Protein 5JJQ (pdb70)

InterPro domains:
  IPR000873 AMP-dependent synthetase/ligase domain [PF00501] (24-380)
  IPR020845 AMP-binding, conserved site [PS00455] (168-179)
  IPR025110 AMP-binding enzyme, C-terminal domain [PF13193] (439-514)
  IPR042099 ANL, N-terminal domain [G3DSA:3.40.50.12780] (8-425)
  IPR044507 D-alanine:D-alanyl carrier protein ligase-like [cd05945] (24-520)
  IPR045851 AMP-binding enzyme domain superfamily [G3DSA:3.30.300.30] (426-530)

Radius of gyration: 41.21 Å; Cα contacts (8 Å, |Δi|>4): 4448; chains: 4; bounding box: 90×138×142 Å

Nearest PDB structures (foldseek):
  5jjq-assembly1_A  TM=1.002E+00  e=0.000E+00  Streptomyces sp. ML694-90F3
  5jjq-assembly3_C  TM=9.996E-01  e=0.000E+00  Streptomyces sp. ML694-90F3
  5jjq-assembly4_D  TM=9.961E-01  e=0.000E+00  Streptomyces sp. ML694-90F3
  5jjq-assembly2_B  TM=9.926E-01  e=0.000E+00  Streptomyces sp. ML694-90F3
  6m01-assembly1_A  TM=9.508E-01  e=3.807E-71  Embleya scabrispora

Foldseek 3Di:
DVDDDLFDLCQLLPCCVVPVAFFAEWDQDPPDTDGQGSVNLVVLLVLQLVQVVVQQAAQAAEEEEEDFDGSFSVSPLSSCRVRNHAYAYDYLPDDPVVVQVVCVQSVHQEYEYEPPRPDDDHDLQHWYWYDDPVHIGTDRRGDHDDPPHDDADQQRFSYWAPLVKTFTWGRFLLVQLLVLVVVVVQDALAAEEEQADGRRDLSSVVSSSNASSRNHYYYYQDNVCLVPVLSSLVSCVVSLGAEYEEALSSCVCCLVPNLPSLLVSQVRHQEYEHEQDFHFLVSVQSNCVSRVNYFYWYFADDPQSSGFAIATQDVPHPPPDRFGWRFAGGPQKGFFFADPVRHGDPDAPDKGFTKMDGSNGGPAIRPCVVRRPVAFDQRSVCRVVVHTIGRGQWMWGAHPVGIITTPGGPAQWDAFVSRTDHQVVLFVQLCPPAQWPGKGWDCVVFIEMETAGDPPDDDDDVVSQVSCVVPPPPSSRHPYYHYDNDDD/DLVVLLPPDQFDLSQLLPCCVVPVQQFAEPPVGQGSVNLVVQLVLQLVQVVVQQAAQAAEEEEEDFDGSFSVSNLSSCRVRNHAYAYDYLPDDPVVVQVVCVQSVHQEYEYEPPRPDDDHDLQHWYWYDDSVHIGTDRRGDHDDPPHDDADQQRFSYWADVKTFTWGRQLLSFLLVLVVVVVQDALAAEEEQADGRRDLSSVVSSSNASSRNHYYYYQDNVCLVPVLSSLVVCVVSLGQEYEEALSSCVCCLVPNLPSLLVCQVRHQEYEHEQDFHDLVSVQSNCVSNVNYFYWYFAQDPQRSGFAIHTQDVPHDPVDPGGWRFAGGPQKGFFFAAPVRHGDPDAPDKGFTKMDGSNGGPAIRPCVVRRPVAFDQRSVCRVVVHTIGRGQWMWGAHPVGIIGTPGGPFQWDAFVSDTDGQVVLFVQLCPPAQWPTKGWDWADVIFIEMETAGDPPDDDDDVVSQVSCVVPPPPRSGHPYYHYDNDDD/DVDDDLFDLSQLLPLCVVPVAQFAEWDQDPPDTDGQGSVNLVVQLVLQLVQVVVQQAAQAAEEEEEDFDGSFSVSNLSSCRVRNHAYAYDYLPDDPVVVQCVCVQSVHQEYEYEPPRPDDDHDLQHWYWYDDPVHIGTDRRGDHDDPPHDDADQQRFSYWAWVTKTFTWGRQLLVQLLVLVVLVVQDALAAEEEQADGRRDLSSSVSSSNASSRNHYYYYQDNVCLVPVLSSLVSCVVSLGQEYEEALSSCVCCLVPNLPSLLVCQVRHQEYEHEQDFHFLVSVQSNCVSRVNYFYWYFADDPQSSGFAIATQDVPHPPPDGFGWRFAGGPQKGFFFADPVRHGDPDAPDKGFTKMDGSNGGPAIRPCVVRRDVAFDQRSVCRVVVHTIGRGQWMWGAHPVGIITTPGGPAQWDAFVSDTDGQVVLFVQLCPPAQWPTKGWDWEVTFIEMETAGDPPDDDDDVVSQVSCVVPPPPRSGHPYYHYDNDDD/DLVVLVVLLVPDQFDLSQLLPCCVVPVQQFAEDDVHGQGSVNLVVQLVLQLVQVVVQQAAQAAEEEEEDFDGSFSVSNLSSCRVRNHAYAYDYLPDDPVVVVVCCVQSVHQEYEYEPPRPDDDHDLQHWYWYDDPVHIGTDRRGDHDPSPHDDADQQRFSYWAPLVKTFTWGRQLLSQLLVLVSVVCQDALAAEEEQADGRRDLSSVVSSSNASSRNHYYYYQDNVCLVPVLSSLVSCVVSLGQEYEEALSSCVCCLVPNLPSLLVCQVRHQEYEHEQDFHDLVSVQSNCVSNVNYFYWYFAQDPQRSGFAIHTQDVPHPHGGWRFAGGPQKGFFFAAPVRHGDPDAPDKGFTKMDGSNGGPAIRPCVVRRPVAFDQRSVCNVVVHTIGRGQWMWGAHPVGIIGTPGGPFQWDAFVSRTDGQVVLFVQLCPPPQWPTKGWDEVYFIEMETAGHPPDDDDDVVSQVSCVVPPPPSSGHPYYHYDNDDD

Solvent-accessible surface area: 77977 Å² total; per-residue (Å²): 77,150,103,20,20,27,40,0,31,32,20,0,18,40,5,17,131,139,46,27,78,93,13,0,0,17,33,120,79,71,129,62,17,17,20,7,4,0,115,58,0,24,78,34,7,123,63,0,15,80,37,1,49,72,37,38,31,13,32,6,27,30,0,0,0,6,4,52,16,37,1,7,0,0,0,0,0,2,1,0,1,51,49,3,2,0,0,0,4,4,12,58,114,6,49,60,125,51,2,61,37,7,5,109,47,0,64,6,20,0,1,0,10,32,104,60,16,230,40,159,57,19,55,140,62,8,0,20,1,58,3,3,75,77,23,19,93,40,101,71,73,7,172,99,30,132,64,20,26,110,46,9,0,6,11,2,8,1,0,0,12,24,72,87,76,0,6,0,0,4,1,64,1,0,3,10,0,0,49,4,0,50,64,53,53,15,26,26,80,38,17,10,0,0,2,4,10,18,2,26,51,13,24,0,3,4,1,0,0,1,0,2,27,27,16,0,6,0,0,21,8,65,71,63,31,57,194,130,34,83,115,2,3,81,40,1,110,72,0,7,1,7,4,0,0,0,27,1,50,19,0,81,20,1,24,151,138,34,47,131,48,0,46,83,7,5,54,81,0,125,3,0,0,1,19,45,54,105,8,53,18,99,24,0,57,39,0,7,138,11,0,74,103,4,86,4,0,14,2,32,34,22,26,3,0,9,3,2,0,17,16,80,12,58,106,104,3,75,140,80,48,122,86,19,23,6,2,98,10,8,69,7,3,3,4,0,4,0,56,130,123,21,79,26,22,86,116,70,51,68,64,2,30,0,11,5,3,2,2,0,23,3,32,0,12,15,41,51,98,129,6,19,68,156,10,20,26,91,1,44,12,22,77,96,1,38,4,54,0,7,109,15,7,9,36,0,42,30,42,93,115,9,45,0,47,52,50,21,64,50,60,77,39,27,70,23,179,22,18,53,1,53,15,53,85,0,41,149,22,0,36,101,23,124,19,9,57,35,16,46,9,62,51,137,116,54,6,3,0,56,0,41,53,32,136,86,35,172,48,70,113,155,96,0,19,58,40,0,83,104,125,15,32,83,28,14,13,16,125,142,26,64,79,72,147,66,57,178,113,32,38,102,25,7,16,71,26,39,41,0,34,47,0,0,18,2,0,19,85,8,35,10,116,107,41,0,0,46,94,85,122,6,5,0,79,87,0,24,83,34,6,121,61,0,15,81,37,1,49,72,36,39,30,14,31,7,27,31,0,0,0,7,4,52,16,36,1,6,0,0,0,0,0,2,0,0,2,49,51,2,2,0,0,0,5,5,12,56,114,9,63,59,149,66,2,63,37,8,3,110,53,0,70,5,20,0,2,0,8,32,103,62,16,227,40,157,58,19,54,138,62,7,0,20,1,58,3,3,80,78,24,19,95,39,100,73,73,7,174,101,29,135,67,22,30,110,47,10,0,6,12,3,8,1,0,0,12,49,96,103,0,8,0,0,4,1,59,1,0,3,11,0,0,31,2,0,37,45,52,53,15,23,25,93,150,17,65,1,0,2,4,12,19,1,23,53,13,25,0,2,3,1,0,0,2,0,0,2,20,3,0,6,0,0,20,7,65,73,63,32,56,193,134,34,85,118,2,3,81,41,1,111,100,8,76,0,14,4,0,0,0,27,4,43,21,0,63,19,1,26,148,139,34,47,132,49,0,46,81,7,5,53,109,1,124,3,0,0,1,20,42,54,102,8,59,26,97,27,0,76,39,0,7,135,10,0,76,103,4,87,3,0,14,1,31,34,21,27,2,0,10,4,2,0,16,13,77,12,55,109,107,8,66,138,84,39,124,72,18,19,5,1,97,11,8,60,5,3,4,4,0,5,0,52,123,121,21,78,25,20,85,113,79,50,67,62,2,27,1,4,5,3,2,1,0,24,3,33,0,12,20,36,52,99,129,5,20,67,158,10,21,25,90,1,43,11,20,77,82,0,37,3,53,0,7,104,16,15,9,35,0,41,30,42,95,114,8,44,0,40,48,49,21,62,53,66,77,40,28,70,20,156,23,20,93,1,46,15,52,86,0,39,150,23,0,35,101,23,126,19,9,57,35,16,46,10,62,39,97,149,128,52,47,6,4,0,58,0,42,50,31,136,87,38,167,51,71,113,158,98,0,20,59,42,0,88,106,126,17,40,96,42,16,13,16,110,139,26,86,78,73,147,66,56,178,17,100,96,24,12,26,37,0,34,48,20,0,33,35,4,5,67,50,11,0,32,17,10,0,0,37,32,124,80,71,125,124,92,25,68,6,8,0,65,90,0,14,78,34,7,124,66,0,13,78,39,1,49,70,37,38,31,12,32,7,27,29,0,0,0,6,4,51,17,36,0,8,0,0,0,0,0,2,0,0,1,51,49,2,2,0,0,0,5,4,12,57,113,12,63,61,125,81,1,62,34,6,4,98,21,0,62,5,20,0,2,0,8,33,103,62,16,232,43,161,58,19,54,141,63,6,0,20,1,58,3,2,76,78,24,19,93,40,100,72,73,6,176,101,30,127,65,12,27,108,49,10,0,5,12,2,6,1,0,0,12,55,229,23,99,0,7,0,0,3,1,64,0,0,3,9,0,0,43,4,0,49,64,51,52,16,25,10,15,92,7,39,0,0,2,4,12,20,1,40,48,12,23,0,2,4,1,0,0,1,0,2,26,28,14,0,3,1,0,19,7,65,68,64,31,57,197,131,35,83,118,2,3,82,40,0,113,100,8,78,0,11,4,0,0,0,27,2,43,19,0,70,19,1,25,148,140,34,48,131,48,0,46,83,6,5,53,111,0,114,3,0,0,1,20,44,54,106,9,59,18,98,23,0,57,40,0,6,136,10,0,74,103,4,87,4,0,14,2,32,33,21,25,3,0,9,4,2,0,17,14,78,12,58,107,105,4,75,139,79,49,123,85,19,24,6,1,96,9,8,67,7,4,2,5,0,5,0,52,127,123,22,75,21,21,89,110,77,52,66,64,2,27,0,4,5,3,2,2,0,21,4,32,0,11,16,41,51,98,129,5,20,66,157,10,21,26,89,1,43,24,21,77,98,1,39,5,52,0,6,106,15,13,8,35,0,41,31,42,93,115,6,44,0,50,52,50,21,64,54,63,76,40,28,73,21,152,21,19,92,0,50,16,53,87,0,39,150,22,0,36,103,22,124,18,9,58,35,15,45,10,72,50,163,142,62,42,6,13,0,61,0,41,52,32,136,86,34,167,45,78,114,160,100,0,21,59,40,0,82,104,125,16,22,86,47,15,13,16,111,139,26,86,79,74,148,66,56,179,80,99,68,59,8,13,56,28,5,13,70,26,38,41,0,34,40,0,0,21,3,0,17,159,61,38,30,75,69,38,0,0,40,49,222,66,106,7,4,0,49,23,0,25,63,35,6,122,60,0,15,81,36,1,50,72,37,37,31,13,31,7,28,31,0,0,0,5,4,53,16,37,1,8,0,0,0,0,0,1,0,0,1,49,49,2,2,1,0,0,4,5,12,56,113,12,69,60,147,73,2,63,35,6,5,110,53,0,68,5,20,0,2,0,8,33,104,62,17,212,40,136,59,19,55,140,62,8,0,20,1,55,3,3,78,79,24,19,93,41,99,73,73,6,176,98,29,144,65,22,29,112,48,10,0,5,13,3,6,0,0,0,8,26,48,76,79,0,0,0,0,4,1,57,1,1,3,9,0,0,25,3,0,20,23,51,36,16,19,26,54,141,16,64,0,0,2,4,12,18,1,42,50,12,24,0,2,4,1,0,0,1,0,0,2,20,2,0,6,0,0,22,8,66,70,63,32,57,192,132,34,88,118,2,3,80,49,0,108,103,8,78,1,31,4,0,0,0,26,3,41,20,1,60,19,1,26,149,141,35,48,131,47,0,46,81,6,5,49,114,0,138,4,0,0,1,19,43,52,104,9,60,29,99,26,0,86,38,0,6,137,10,0,76,96,4,86,4,0,14,2,32,33,22,22,2,0,9,3,2,0,17,15,78,12,64,106,106,17,138,173,92,23,21,5,1,96,9,8,62,6,2,4,4,0,2,0,52,124,124,18,80,24,20,87,114,84,50,65,63,2,26,0,4,5,4,2,1,0,24,4,33,0,12,22,35,51,99,131,5,20,68,160,11,21,27,91,0,42,11,19,77,84,0,38,4,54,0,7,106,16,14,9,35,0,41,24,42,97,113,10,43,0,53,51,48,21,62,56,65,76,41,28,69,22,151,24,21,61,1,44,15,52,85,0,37,147,30,0,37,99,27,135,16,8,58,36,16,45,9,79,77,135,75,65,7,12,0,62,0,43,50,28,136,88,37,176,38,65,115,160,97,0,21,59,38,0,87,109,124,16,30,95,39,16,13,17,112,141,50,87,77,72,149,65,57,177

Organism: NCBI:txid1265536

B-factor: mean 43.78, std 18.65, range [6.42, 135.27]

Secondary structure (DSSP, 8-state):
--S---SHHHHHTTHHHH-TTSEEEEEEETTEEEEEEHHHHHHHHHHHHHHHHTS-PPTT--EEEE--S-HHHHHHHHHHHHHT--EEEE-TT--HHHHHHHHHHH--SEEEEETT-------TTSEEEEEETTEEEEEEPPPP--S------TTSEEEEEE---EEEEEHHHHHHHHHHHHTT----TT-EEEE-S-TTSHHHHHHHHHHHTTT-EEEEPPGGGGG-HHHHHHHHHHTT-SEEE--GGGGHHHHHH-HHHHHTTTTT--EEEE-SSPPPHHHHHHHHHHSTTPEEEEEE--GGGS--EEEEPPSSPPTT--S---B-BPTT-EEEEE-TTS-B--STT--EEEEEESS----EETT-HHHHHHHEEE-TTSGGG--EEEEEEEEEEE-TTS-EEEEEESS-EEEETTEEEEHHHHHHHHHTSTTEEEEEEEE---EEEEEEEPTT----HHHHHHHHHTTS-GGGS-SEEEEES---/-HHHHHTT--SHHHHHTTHHHH-TTSEEEE--EEEHHHHHHHHHHHHHHHHTS-PPTT--EEEE--S-HHHHHHHHHHHHHT--EEEE-TT--HHHHHHHHHHH--SEEEEETT-------TTSEEEEEETTEEEEEEPPPP--S------TTSEEEEE----EEEEHHHHHHHHHHHHTT----TT-EEEE-S-TTSHHHHHHHHHHHTTT-EEEEPPGGGGG-HHHHHHHHHHTT-SEEE--GGGGHHHHHH-HHHHHTTTTT--EEEE-SSPPPHHHHHHHHHHSTTPEEEEEE--GGGS--EEEEPPSSPPSS--S---B-BPTT-EEEEE-TTS-B--STT--EEEEEESS----EETT-HHHHHHHEEE-TTSGGG--EEEEEEEEEEE-TTS-EEEEEESS-EEEETTEEEEHHHHHHHHHTSTTEEEEEEEEE---EEEEEEEEPTT----HHHHHHHHHTTS-GGGS-SEEEEES---/--S---SHHHHHTTHHHH-TTSEEEEEEETTEEEEEEHHHHHHHHHHHHHHHHTS-PPTT--EEEE--S-HHHHHHHHHHHHHT--EEEE-TT--HHHHHHHHHHH--SEEEEETT-------TTSEEEEEETTEEEEEEPPPP--S------TTSEEEEE-----EEEEHHHHHHHHHHHHTT----TT-EEEE-S-TTSHHHHHHHHHHHTTT-EEEEPPGGGGG-HHHHHHHHHHTT-SEEE--GGGGHHHHHH-HHHHHTTTTT--EEEE-SSPPPHHHHHHHHHHSTTPEEEEEE--GGGS--EEEEPPSSPPTT--S---B-BPTT-EEEEE-TTS-B--STT--EEEEEESS----EETT-HHHHHHHEEE-TTSGGG--EEEEEEEEEEE-TTS-EEEEEESS-EEEETTEEEEHHHHHHHHHTSTTEEEEEEEE----EEEEEEEPTT----HHHHHHHHHTTS-GGGS-SEEEEES---/-HHHHHHHHTT--SHHHHHTHHHHH-TTSEEEE---EEEHHHHHHHHHHHHHHHHTS-PPTT--EEEE--S-HHHHHHHHHHHHHT--EEEE-TT--HHHHHHHHHHH--SEEEEETT-------TTSEEEEEETTEEEEEEPPPP--S------TTSEEEEEE---EEEEEHHHHHHHHHHHHTT----TT-EEEE-S-TTSHHHHHHHHHHHTTT-EEEE--GGGGG-HHHHHHHHHHHT-SEEES-GGGGHHHHHH-HHHHHTTTTT--EEEE-SSPPPHHHHHHHHHHSTTPEEEEEE--GGGS--EEEEPPSS-------B-BPTT-EEEEE-TTS-B--STT--EEEEEESS----EETT-HHHHHHHEEE-TTSGGG--EEEEEEEEEEE-TTS-EEEEEESS-EEEETTEEEEHHHHHHHHHTSTTEEEEEEE-----EEEEEEPTT----HHHHHHHHHTTS-GGGS-SEEEEES---

Sequence (1951 aa):
AQNPVERLHEFLLTGARLTPEKPAVLELSGTEPGYVSYRQLANRAESYAAALGGLGLDIGDRVVLESDTSASAIAALLACSSLGLPFVPVTPETPAKRLLAVVDTVSPALYLQAEGGRREGLPESVGTGRFGPGGLVIERAPRPGRGFRREVAPADPAYMVFTPKGVVMSHRAILSFYRGMLSQGIVGPESRVASTAPFQFDFSLLDIGLALGSGATVVPVPRALLRWPRRFVRFLRDSEATQVNGAPSIWRGALRHEADELAALGGRIRGVLFSGEPFPLPEVRALQQALPLARIVNCFGSTESVAASFTDVPRPVPDGLTKLSIGHAHPGAEMMLLDDDGVPVTEPGVTGHHIHLRSGSLFTGYWGDPEATARALVPDPTNPMTGQTVFRTGDLAHRDATGELYFDGRADNQVKIRGNRVELTEVERRVAEFTGVAAASAVLLPVLAVFVELSPGAEFDEMELGAFCLEELPDYMAPQRIHVLDALPVFTLAQNPVERLHEFLLTGARLTPEKPAVLEGYVSYRQLANRAESYAAALGGLGLDIGDRVVLESDTSASAIAALLACSSLGLPFVPVTPETPAKRLLAVVDTVSPALYLQAEGGRREGLPESVGTGRFGPGGLVIERAPRPGRGFRREVAPADPAYMVFPKGVVMSHRAILSFYRGMLSQGIVGPESRVASTAPFQFDFSLLDIGLALGSGATVVPVPRALLRWPRRFVRFLRDSEATQVNGAPSIWRGALRHEADELAALGGRIRGVLFSGEPFPLPEVRALQQALPLARIVNCFGSTESVAASFTDVPRPVPDGLTKLSIGHAHPGAEMMLLDDDGVPVTEPGVTGHHIHLRSGSLFTGYWGDPEATARALVPDPTNPMTGQTVFRTGDLAHRDATGELYFDGRADNQVKIRGNRVELTEVERRVAEFTGVAAASAVLLPDPVLAVFVELSPGAEFDEMELGAFCLEELPDYMAPQRIHVLDALPAQNPVERLHEFLLTGARLTPEKPAVLELSGTEPGYVSYRQLANRAESYAAALGGLGLDIGDRVVLESDTSASAIAALLACSSLGLPFVPVTPETPAKRLLAVVDTVSPALYLQAEGGRREGLPESVGTGRFGPGGLVIERAPRPGRGFRREVAPADPAYMVFRPKGVVMSHRAILSFYRGMLSQGIVGPESRVASTAPFQFDFSLLDIGLALGSGATVVPVPRALLRWPRRFVRFLRDSEATQVNGAPSIWRGALRHEADELAALGGRIRGVLFSGEPFPLPEVRALQQALPLARIVNCFGSTESVAASFTDVPRPVPDGLTKLSIGHAHPGAEMMLLDDDGVPVTEPGVTGHHIHLRSGSLFTGYWGDPEATARALVPDPTNPMTGQTVFRTGDLAHRDATGELYFDGRADNQVKIRGNRVELTEVERRVAEFTGVAAASAVLLDPVLAVFVELSPGAEFDEMELGAFCLEELPDYMAPQRIHVLDALPSREVFTLAQNPVERLHEFLLTGARLTPEKPAVLELGYVSYRQLANRAESYAAALGGLGLDIGDRVVLESDTSASAIAALLACSSLGLPFVPVTPETPAKRLLAVVDTVSPALYLQAEGGRREGLPESVGTGRFGPGGLVIERAPRPGRGFRREVAPADPAYMVFTPKGVVMSHRAILSFYRGMLSQGIVGPESRVASTAPFQFDFSLLDIGLALGSGATVVPVPRALLRWPRRFVRFLRDSEATQVNGAPSIWRGALRHEADELAALGGRIRGVLFSGEPFPLPEVRALQQALPLARIVNCFGSTESVAASFTDVPRPVPTKLSIGHAHPGAEMMLLDDDGVPVTEPGVTGHHIHLRSGSLFTGYWGDPEATARALVPDPTNPMTGQTVFRTGDLAHRDATGELYFDGRADNQVKIRGNRVELTEVERRVAEFTGVAAASAVLDPVLAVFVELSPGAEFDEMELGAFCLEELPDYMAPQRIHVLDALP

Structure (mmCIF, N/CA/C/O backbone):
data_5JJQ
#
_entry.id   5JJQ
#
_cell.length_a   65.750
_cell.length_b   104.450
_cell.length_c   120.000
_cell.angle_alpha   81.78
_cell.angle_beta   83.01
_cell.angle_gamma   81.98
#
_symmetry.space_group_name_H-M   'P 1'
#
loop_
_entity.id
_entity.type
_entity.pdbx_description
1 polymer 'AMP-dependent synthetase and ligase'
2 non-polymer "5'-O-[(R)-{[(3S)-3-aminobutanoyl]oxy}(hydroxy)phosphoryl]adenosine"
3 non-polymer 'CHLORIDE ION'
4 water water
#
loop_
_atom_site.group_PDB
_atom_site.id
_atom_site.type_symbol
_atom_site.label_atom_id
_atom_site.label_alt_id
_atom_site.label_comp_id
_atom_site.label_asym_id
_atom_site.label_entity_id
_atom_site.label_seq_id
_atom_site.pdbx_PDB_ins_code
_atom_site.Cartn_x
_atom_site.Cartn_y
_atom_site.Cartn_z
_atom_site.occupancy
_atom_site.B_iso_or_equiv
_atom_site.auth_seq_id
_atom_site.auth_comp_id
_atom_site.auth_asym_id
_atom_site.auth_atom_id
_atom_site.pdbx_PDB_model_num
ATOM 1 N N . ALA A 1 29 ? 15.814 -20.430 -0.437 1.00 80.00 9 ALA A N 1
ATOM 2 C CA . ALA A 1 29 ? 14.843 -21.204 0.398 1.00 80.05 9 ALA A CA 1
ATOM 3 C C . ALA A 1 29 ? 15.371 -21.471 1.812 1.00 78.09 9 ALA A C 1
ATOM 4 O O . ALA A 1 29 ? 14.628 -21.392 2.778 1.00 78.02 9 ALA A O 1
ATOM 6 N N . GLN A 1 30 ? 16.653 -21.803 1.921 1.00 82.86 10 GLN A N 1
ATOM 7 C CA . GLN A 1 30 ? 17.360 -21.850 3.214 1.00 87.92 10 GLN A CA 1
ATOM 8 C C . GLN A 1 30 ? 17.313 -20.512 3.946 1.00 88.68 10 GLN A C 1
ATOM 9 O O . GLN A 1 30 ? 17.366 -20.467 5.175 1.00 86.60 10 GLN A O 1
ATOM 15 N N . ASN A 1 31 ? 17.243 -19.431 3.181 1.00 88.74 11 ASN A N 1
ATOM 16 C CA . ASN A 1 31 ? 17.132 -18.093 3.749 1.00 88.62 11 ASN A CA 1
ATOM 17 C C . ASN A 1 31 ? 15.724 -17.697 4.230 1.00 84.59 11 ASN A C 1
ATOM 18 O O . ASN A 1 31 ? 14.768 -17.668 3.458 1.00 81.08 11 ASN A O 1
ATOM 23 N N . PRO A 1 32 ? 15.590 -17.384 5.528 1.00 82.87 12 PRO A N 1
ATOM 24 C CA . PRO A 1 32 ? 14.291 -16.944 6.044 1.00 81.08 12 PRO A CA 1
ATOM 25 C C . PRO A 1 32 ? 13.932 -15.561 5.553 1.00 77.10 12 PRO A C 1
ATOM 26 O O . PRO A 1 32 ? 14.832 -14.743 5.420 1.00 72.00 12 PRO A O 1
ATOM 30 N N . VAL A 1 33 ? 12.657 -15.288 5.272 1.00 68.67 13 VAL A N 1
ATOM 31 C CA . VAL A 1 33 ? 12.300 -13.982 4.779 1.00 56.75 13 VAL A CA 1
ATOM 32 C C . VAL A 1 33 ? 11.777 -13.076 5.868 1.00 51.49 13 VAL A C 1
ATOM 33 O O . VAL A 1 33 ? 10.654 -13.196 6.421 1.00 47.61 13 VAL A O 1
ATOM 37 N N . GLU A 1 34 ? 12.697 -12.174 6.174 1.00 43.53 14 GLU A N 1
ATOM 38 C CA . GLU A 1 34 ? 12.505 -11.158 7.162 1.00 42.02 14 GLU A CA 1
ATOM 39 C C . GLU A 1 34 ? 12.595 -9.738 6.609 1.00 37.03 14 GLU A C 1
ATOM 40 O O . GLU A 1 34 ? 12.493 -8.790 7.395 1.00 35.09 14 GLU A O 1
ATOM 46 N N . ARG A 1 35 ? 12.791 -9.593 5.301 1.00 35.50 15 ARG A N 1
ATOM 47 C CA . ARG A 1 35 ? 12.819 -8.262 4.640 1.00 35.11 15 ARG A CA 1
ATOM 48 C C . ARG A 1 35 ? 11.935 -8.085 3.406 1.00 33.25 15 ARG A C 1
ATOM 49 O O . ARG A 1 35 ? 11.654 -9.027 2.633 1.00 29.55 15 ARG A O 1
ATOM 57 N N . LEU A 1 36 ? 11.631 -6.829 3.153 1.00 28.21 16 LEU A N 1
ATOM 58 C CA . LEU A 1 36 ? 10.552 -6.482 2.294 1.00 25.83 16 LEU A CA 1
ATOM 59 C C . LEU A 1 36 ? 10.762 -7.097 0.923 1.00 28.78 16 LEU A C 1
ATOM 60 O O . LEU A 1 36 ? 9.836 -7.677 0.359 1.00 31.69 16 LEU A O 1
ATOM 65 N N . HIS A 1 37 ? 11.956 -6.895 0.358 1.00 29.61 17 HIS A N 1
ATOM 66 C CA . HIS A 1 37 ? 12.240 -7.302 -1.001 1.00 28.18 17 HIS A CA 1
ATOM 67 C C . HIS A 1 37 ? 12.295 -8.856 -1.117 1.00 29.08 17 HIS A C 1
ATOM 68 O O . HIS A 1 37 ? 11.951 -9.421 -2.149 1.00 29.55 17 HIS A O 1
ATOM 75 N N . GLU A 1 38 ? 12.724 -9.528 -0.052 1.00 30.53 18 GLU A N 1
ATOM 76 C CA . GLU A 1 38 ? 12.786 -10.986 -0.008 1.00 28.51 18 GLU A CA 1
ATOM 77 C C . GLU A 1 38 ? 11.388 -11.558 -0.040 1.00 28.34 18 GLU A C 1
ATOM 78 O O . GLU A 1 38 ? 11.195 -12.724 -0.448 1.00 36.02 18 GLU A O 1
ATOM 84 N N . PHE A 1 39 ? 10.418 -10.764 0.380 1.00 24.97 19 PHE A N 1
ATOM 85 C CA . PHE A 1 39 ? 9.021 -11.217 0.456 1.00 21.88 19 PHE A CA 1
ATOM 86 C C . PHE A 1 39 ? 8.315 -11.082 -0.877 1.00 23.28 19 PHE A C 1
ATOM 87 O O . PHE A 1 39 ? 7.626 -11.998 -1.327 1.00 26.48 19 PHE A O 1
ATOM 95 N N . LEU A 1 40 ? 8.507 -9.947 -1.508 1.00 23.31 20 LEU A N 1
ATOM 96 C CA . LEU A 1 40 ? 7.795 -9.617 -2.704 1.00 24.70 20 LEU A CA 1
ATOM 97 C C . LEU A 1 40 ? 8.385 -10.327 -3.881 1.00 24.99 20 LEU A C 1
ATOM 98 O O . LEU A 1 40 ? 7.783 -10.319 -4.951 1.00 27.35 20 LEU A O 1
ATOM 103 N N . LEU A 1 41 ? 9.582 -10.865 -3.732 1.00 25.08 21 LEU A N 1
ATOM 104 C CA . LEU A 1 41 ? 10.211 -11.556 -4.826 1.00 27.94 21 LEU A CA 1
ATOM 105 C C . LEU A 1 41 ? 10.201 -13.082 -4.662 1.00 29.68 21 LEU A C 1
ATOM 106 O O . LEU A 1 41 ? 10.868 -13.733 -5.441 1.00 27.61 21 LEU A O 1
ATOM 111 N N . THR A 1 42 ? 9.402 -13.634 -3.727 1.00 30.20 22 THR A N 1
ATOM 112 C CA . THR A 1 42 ? 9.281 -15.083 -3.599 1.00 33.50 22 THR A CA 1
ATOM 113 C C . THR A 1 42 ? 8.755 -15.690 -4.908 1.00 35.28 22 THR A C 1
ATOM 114 O O . THR A 1 42 ? 9.177 -16.762 -5.314 1.00 35.94 22 THR A O 1
ATOM 118 N N . GLY A 1 43 ? 7.853 -14.991 -5.583 1.00 35.74 23 GLY A N 1
ATOM 119 C CA . GLY A 1 43 ? 7.374 -15.447 -6.847 1.00 33.53 23 GLY A CA 1
ATOM 120 C C . GLY A 1 43 ? 8.507 -15.593 -7.856 1.00 38.79 23 GLY A C 1
ATOM 121 O O . GLY A 1 43 ? 8.319 -16.252 -8.863 1.00 53.19 23 GLY A O 1
ATOM 122 N N . ALA A 1 44 ? 9.666 -14.967 -7.643 1.00 34.41 24 ALA A N 1
ATOM 123 C CA . ALA A 1 44 ? 10.754 -15.087 -8.612 1.00 32.06 24 ALA A CA 1
ATOM 124 C C . ALA A 1 44 ? 11.435 -16.419 -8.469 1.00 30.69 24 ALA A C 1
ATOM 125 O O . ALA A 1 44 ? 12.083 -16.827 -9.389 1.00 28.07 24 ALA A O 1
ATOM 127 N N . ARG A 1 45 ? 11.306 -17.081 -7.323 1.00 36.06 25 ARG A N 1
ATOM 128 C CA . ARG A 1 45 ? 11.911 -18.423 -7.111 1.00 41.92 25 ARG A CA 1
ATOM 129 C C . ARG A 1 45 ? 10.862 -19.493 -7.433 1.00 39.97 25 ARG A C 1
ATOM 130 O O . ARG A 1 45 ? 11.178 -20.484 -8.058 1.00 48.38 25 ARG A O 1
ATOM 138 N N . LEU A 1 46 ? 9.599 -19.255 -7.098 1.00 40.16 26 LEU A N 1
ATOM 139 C CA . LEU A 1 46 ? 8.555 -20.262 -7.305 1.00 41.77 26 LEU A CA 1
ATOM 140 C C . LEU A 1 46 ? 7.888 -20.231 -8.672 1.00 34.96 26 LEU A C 1
ATOM 141 O O . LEU A 1 46 ? 7.487 -21.261 -9.139 1.00 31.02 26 LEU A O 1
ATOM 146 N N . THR A 1 47 ? 7.661 -19.050 -9.236 1.00 30.74 27 THR A N 1
ATOM 147 C CA . THR A 1 47 ? 6.986 -18.917 -10.525 1.00 30.17 27 THR A CA 1
ATOM 148 C C . THR A 1 47 ? 7.642 -17.820 -11.360 1.00 33.64 27 THR A C 1
ATOM 149 O O . THR A 1 47 ? 7.030 -16.796 -11.641 1.00 32.09 27 THR A O 1
ATOM 153 N N . PRO A 1 48 ? 8.911 -18.046 -11.774 1.00 39.81 28 PRO A N 1
ATOM 154 C CA . PRO A 1 48 ? 9.747 -17.028 -12.444 1.00 39.19 28 PRO A CA 1
ATOM 155 C C . PRO A 1 48 ? 9.213 -16.473 -13.733 1.00 36.96 28 PRO A C 1
ATOM 156 O O . PRO A 1 48 ? 9.463 -15.325 -14.060 1.00 35.30 28 PRO A O 1
ATOM 160 N N . GLU A 1 49 ? 8.449 -17.281 -14.442 1.00 39.09 29 GLU A N 1
ATOM 161 C CA . GLU A 1 49 ? 7.985 -16.894 -15.772 1.00 42.45 29 GLU A CA 1
ATOM 162 C C . GLU A 1 49 ? 6.581 -16.294 -15.749 1.00 33.88 29 GLU A C 1
ATOM 163 O O . GLU A 1 49 ? 6.111 -15.809 -16.765 1.00 32.63 29 GLU A O 1
ATOM 169 N N . LYS A 1 50 ? 5.914 -16.365 -14.603 1.00 32.09 30 LYS A N 1
ATOM 170 C CA . LYS A 1 50 ? 4.604 -15.741 -14.454 1.00 34.94 30 LYS A CA 1
ATOM 171 C C . LYS A 1 50 ? 4.736 -14.191 -14.594 1.00 27.59 30 LYS A C 1
ATOM 172 O O . LYS A 1 50 ? 5.731 -13.612 -14.211 1.00 23.20 30 LYS A O 1
ATOM 178 N N . PRO A 1 51 ? 3.752 -13.551 -15.207 1.00 23.35 31 PRO A N 1
ATOM 179 C CA . PRO A 1 51 ? 3.820 -12.116 -15.314 1.00 25.47 31 PRO A CA 1
ATOM 180 C C . PRO A 1 51 ? 3.564 -11.403 -13.961 1.00 24.05 31 PRO A C 1
ATOM 181 O O . PRO A 1 51 ? 2.604 -11.688 -13.269 1.00 23.07 31 PRO A O 1
ATOM 185 N N . ALA A 1 52 ? 4.444 -10.488 -13.608 1.00 24.54 32 ALA A N 1
ATOM 186 C CA . ALA A 1 52 ? 4.421 -9.874 -12.274 1.00 27.40 32 ALA A CA 1
ATOM 187 C C . ALA A 1 52 ? 3.811 -8.487 -12.313 1.00 25.89 32 ALA A C 1
ATOM 188 O O . ALA A 1 52 ? 2.999 -8.143 -11.463 1.00 27.90 32 ALA A O 1
ATOM 190 N N . VAL A 1 53 ? 4.223 -7.692 -13.291 1.00 25.89 33 VAL A N 1
ATOM 191 C CA . VAL A 1 53 ? 3.725 -6.337 -13.409 1.00 26.74 33 VAL A CA 1
ATOM 192 C C . VAL A 1 53 ? 3.443 -5.996 -14.860 1.00 27.26 33 VAL A C 1
ATOM 193 O O . VAL A 1 53 ? 4.306 -6.146 -15.689 1.00 26.39 33 VAL A O 1
ATOM 197 N N . LEU A 1 54 ? 2.231 -5.546 -15.152 1.00 29.53 34 LEU A N 1
ATOM 198 C CA . LEU A 1 54 ? 1.891 -5.079 -16.480 1.00 32.56 34 LEU A CA 1
ATOM 199 C C . LEU A 1 54 ? 2.751 -3.868 -16.814 1.00 32.14 34 LEU A C 1
ATOM 200 O O . LEU A 1 54 ? 3.022 -3.056 -15.962 1.00 36.02 34 LEU A O 1
ATOM 205 N N . GLU A 1 55 ? 3.177 -3.748 -18.062 1.00 35.72 35 GLU A N 1
ATOM 206 C CA . GLU A 1 55 ? 4.018 -2.627 -18.476 1.00 35.70 35 GLU A CA 1
ATOM 207 C C . GLU A 1 55 ? 3.951 -2.308 -19.963 1.00 42.58 35 GLU A C 1
ATOM 208 O O . GLU A 1 55 ? 4.094 -3.196 -20.818 1.00 37.97 35 GLU A O 1
ATOM 214 N N . LEU A 1 56 ? 3.720 -1.012 -20.233 1.00 54.22 36 LEU A N 1
ATOM 215 C CA . LEU A 1 56 ? 3.692 -0.415 -21.582 1.00 60.49 36 LEU A CA 1
ATOM 216 C C . LEU A 1 56 ? 5.100 -0.119 -22.119 1.00 59.00 36 LEU A C 1
ATOM 217 O O . LEU A 1 56 ? 5.841 0.622 -21.506 1.00 49.50 36 LEU A O 1
ATOM 222 N N . SER A 1 57 ? 5.458 -0.722 -23.255 1.00 69.38 37 SER A N 1
ATOM 223 C CA . SER A 1 57 ? 6.778 -0.507 -23.920 1.00 70.24 37 SER A CA 1
ATOM 224 C C . SER A 1 57 ? 6.642 0.362 -25.197 1.00 71.11 37 SER A C 1
ATOM 225 O O . SER A 1 57 ? 6.754 -0.125 -26.343 1.00 66.45 37 SER A O 1
ATOM 228 N N . GLY A 1 58 ? 6.420 1.654 -24.977 1.00 67.86 38 GLY A N 1
ATOM 229 C CA . GLY A 1 58 ? 6.143 2.593 -26.058 1.00 72.66 38 GLY A CA 1
ATOM 230 C C . GLY A 1 58 ? 4.648 2.770 -26.170 1.00 76.69 38 GLY A C 1
ATOM 231 O O . GLY A 1 58 ? 4.046 3.540 -25.406 1.00 84.84 38 GLY A O 1
ATOM 232 N N . THR A 1 59 ? 4.056 2.052 -27.126 1.00 75.26 39 THR A N 1
ATOM 233 C CA . THR A 1 59 ? 2.603 1.841 -27.170 1.00 73.19 39 THR A CA 1
ATOM 234 C C . THR A 1 59 ? 2.227 0.284 -27.125 1.00 74.95 39 THR A C 1
ATOM 235 O O . THR A 1 59 ? 1.053 -0.060 -26.902 1.00 62.13 39 THR A O 1
ATOM 239 N N . GLU A 1 60 ? 3.252 -0.605 -27.234 1.00 68.89 40 GLU A N 1
ATOM 240 C CA . GLU A 1 60 ? 3.148 -2.120 -27.257 1.00 56.67 40 GLU A CA 1
ATOM 241 C C . GLU A 1 60 ? 3.134 -2.734 -25.825 1.00 46.89 40 GLU A C 1
ATOM 242 O O . GLU A 1 60 ? 4.182 -2.784 -25.143 1.00 43.59 40 GLU A O 1
ATOM 248 N N . PRO A 1 61 ? 1.963 -3.229 -25.375 1.00 40.77 41 PRO A N 1
ATOM 249 C CA . PRO A 1 61 ? 1.809 -3.822 -24.039 1.00 38.78 41 PRO A CA 1
ATOM 250 C C . PRO A 1 61 ? 2.657 -5.035 -23.801 1.00 35.41 41 PRO A C 1
ATOM 251 O O . PRO A 1 61 ? 2.823 -5.875 -24.682 1.00 40.01 41 PRO A O 1
ATOM 255 N N . GLY A 1 62 ? 3.230 -5.086 -22.622 1.00 33.46 42 GLY A N 1
ATOM 256 C CA . GLY A 1 62 ? 3.994 -6.229 -22.188 1.00 32.76 42 GLY A CA 1
ATOM 257 C C . GLY A 1 62 ? 3.731 -6.508 -20.724 1.00 31.44 42 GLY A C 1
ATOM 258 O O . GLY A 1 62 ? 2.925 -5.846 -20.087 1.00 30.18 42 GLY A O 1
ATOM 259 N N . TYR A 1 63 ? 4.415 -7.521 -20.213 1.00 34.73 43 TYR A N 1
ATOM 260 C CA . TYR A 1 63 ? 4.360 -7.885 -18.817 1.00 32.85 43 TYR A CA 1
ATOM 261 C C . TYR A 1 63 ? 5.817 -8.142 -18.359 1.00 31.79 43 TYR A C 1
ATOM 262 O O . TYR A 1 63 ? 6.647 -8.623 -19.111 1.00 29.00 43 TYR A O 1
ATOM 271 N N . VAL A 1 64 ? 6.155 -7.664 -17.167 1.00 29.46 44 VAL A N 1
ATOM 272 C CA . VAL A 1 64 ? 7.446 -7.940 -16.565 1.00 27.09 44 VAL A CA 1
ATOM 273 C C . VAL A 1 64 ? 7.190 -9.151 -15.718 1.00 27.12 44 VAL A C 1
ATOM 274 O O . VAL A 1 64 ? 6.160 -9.223 -15.045 1.00 29.88 44 VAL A O 1
ATOM 278 N N . SER A 1 65 ? 8.056 -10.145 -15.796 1.00 29.14 45 SER A N 1
ATOM 279 C CA . SER A 1 65 ? 7.791 -11.447 -15.137 1.00 25.90 45 SER A CA 1
ATOM 280 C C . SER A 1 65 ? 8.544 -11.419 -13.853 1.00 25.88 45 SER A C 1
ATOM 281 O O . SER A 1 65 ? 9.549 -10.739 -13.771 1.00 24.60 45 SER A O 1
ATOM 284 N N . TYR A 1 66 ? 8.112 -12.234 -12.893 1.00 25.58 46 TYR A N 1
ATOM 285 C CA . TYR A 1 66 ? 8.758 -12.305 -11.601 1.00 23.96 46 TYR A CA 1
ATOM 286 C C . TYR A 1 66 ? 10.252 -12.366 -11.715 1.00 24.31 46 TYR A C 1
ATOM 287 O O . TYR A 1 66 ? 10.941 -11.677 -10.980 1.00 26.07 46 TYR A O 1
ATOM 296 N N . ARG A 1 67 ? 10.766 -13.115 -12.682 1.00 28.00 47 ARG A N 1
ATOM 297 C CA . ARG A 1 67 ? 12.216 -13.202 -12.845 1.00 31.12 47 ARG A CA 1
ATOM 298 C C . ARG A 1 67 ? 12.803 -11.906 -13.351 1.00 31.50 47 ARG A C 1
ATOM 299 O O . ARG A 1 67 ? 13.886 -11.495 -12.911 1.00 32.84 47 ARG A O 1
ATOM 307 N N . GLN A 1 68 ? 12.123 -11.301 -14.321 1.00 31.14 48 GLN A N 1
ATOM 308 C CA . GLN A 1 68 ? 12.583 -10.071 -14.923 1.00 33.75 48 GLN A CA 1
ATOM 309 C C . GLN A 1 68 ? 12.539 -8.952 -13.899 1.00 35.15 48 GLN A C 1
ATOM 310 O O . GLN A 1 68 ? 13.420 -8.096 -13.869 1.00 41.60 48 GLN A O 1
ATOM 316 N N . LEU A 1 69 ? 11.477 -8.924 -13.119 1.00 33.69 49 LEU A N 1
ATOM 317 C CA . LEU A 1 69 ? 11.352 -7.971 -12.070 1.00 32.94 49 LEU A CA 1
ATOM 318 C C . LEU A 1 69 ? 12.534 -8.110 -11.135 1.00 35.37 49 LEU A C 1
ATOM 319 O O . LEU A 1 69 ? 13.116 -7.106 -10.737 1.00 38.21 49 LEU A O 1
ATOM 324 N N . ALA A 1 70 ? 12.881 -9.329 -10.771 1.00 32.84 50 ALA A N 1
ATOM 325 C CA . ALA A 1 70 ? 14.045 -9.526 -9.913 1.00 33.03 50 ALA A CA 1
ATOM 326 C C . ALA A 1 70 ? 15.348 -9.056 -10.576 1.00 32.97 50 ALA A C 1
ATOM 327 O O . ALA A 1 70 ? 16.240 -8.549 -9.899 1.00 35.93 50 ALA A O 1
ATOM 329 N N . ASN A 1 71 ? 15.471 -9.213 -11.883 1.00 31.89 51 ASN A N 1
ATOM 330 C CA . ASN A 1 71 ? 16.678 -8.762 -12.569 1.00 32.34 51 ASN A CA 1
ATOM 331 C C . ASN A 1 71 ? 16.785 -7.222 -12.617 1.00 29.74 51 ASN A C 1
ATOM 332 O O . ASN A 1 71 ? 17.841 -6.665 -12.385 1.00 31.19 51 ASN A O 1
ATOM 337 N N . ARG A 1 72 ? 15.699 -6.550 -12.941 1.00 28.18 52 ARG A N 1
ATOM 338 C CA . ARG A 1 72 ? 15.699 -5.114 -12.927 1.00 29.35 52 ARG A CA 1
ATOM 339 C C . ARG A 1 72 ? 16.037 -4.643 -11.483 1.00 31.22 52 ARG A C 1
ATOM 340 O O . ARG A 1 72 ? 16.818 -3.696 -11.280 1.00 25.88 52 ARG A O 1
ATOM 348 N N . ALA A 1 73 ? 15.469 -5.340 -10.500 1.00 29.79 53 ALA A N 1
ATOM 349 C CA . ALA A 1 73 ? 15.653 -4.959 -9.134 1.00 33.09 53 ALA A CA 1
ATOM 350 C C . ALA A 1 73 ? 17.111 -4.988 -8.806 1.00 34.50 53 ALA A C 1
ATOM 351 O O . ALA A 1 73 ? 17.582 -4.061 -8.102 1.00 32.54 53 ALA A O 1
ATOM 353 N N . GLU A 1 74 ? 17.832 -6.002 -9.298 1.00 34.17 54 GLU A N 1
ATOM 354 C CA . GLU A 1 74 ? 19.262 -6.141 -8.910 1.00 37.64 54 GLU A CA 1
ATOM 355 C C . GLU A 1 74 ? 20.177 -5.355 -9.831 1.00 35.38 54 GLU A C 1
ATOM 356 O O . GLU A 1 74 ? 21.278 -4.946 -9.453 1.00 38.96 54 GLU A O 1
ATOM 362 N N . SER A 1 75 ? 19.719 -5.147 -11.056 1.00 34.58 55 SER A N 1
ATOM 363 C CA . SER A 1 75 ? 20.376 -4.235 -11.970 1.00 33.46 55 SER A CA 1
ATOM 364 C C . SER A 1 75 ? 20.395 -2.828 -11.311 1.00 29.59 55 SER A C 1
ATOM 365 O O . SER A 1 75 ? 21.413 -2.168 -11.276 1.00 29.89 55 SER A O 1
ATOM 368 N N . TYR A 1 76 ? 19.262 -2.391 -10.787 1.00 29.99 56 TYR A N 1
ATOM 369 C CA . TYR A 1 76 ? 19.184 -1.131 -10.012 1.00 27.99 56 TYR A CA 1
ATOM 370 C C . TYR A 1 76 ? 20.092 -1.164 -8.790 1.00 27.74 56 TYR A C 1
ATOM 371 O O . TYR A 1 76 ? 20.732 -0.161 -8.477 1.00 31.88 56 TYR A O 1
ATOM 380 N N . ALA A 1 77 ? 20.129 -2.280 -8.078 1.00 26.16 57 ALA A N 1
ATOM 381 C CA . ALA A 1 77 ? 20.892 -2.338 -6.824 1.00 27.13 57 ALA A CA 1
ATOM 382 C C . ALA A 1 77 ? 22.368 -2.225 -7.100 1.00 28.20 57 ALA A C 1
ATOM 383 O O . ALA A 1 77 ? 23.110 -1.671 -6.323 1.00 30.13 57 ALA A O 1
ATOM 385 N N . ALA A 1 78 ? 22.812 -2.773 -8.205 1.00 32.73 58 ALA A N 1
ATOM 386 C CA . ALA A 1 78 ? 24.212 -2.647 -8.547 1.00 34.11 58 ALA A CA 1
ATOM 387 C C . ALA A 1 78 ? 24.531 -1.166 -8.753 1.00 33.70 58 ALA A C 1
ATOM 388 O O . ALA A 1 78 ? 25.547 -0.713 -8.276 1.00 38.88 58 ALA A O 1
ATOM 390 N N . ALA A 1 79 ? 23.688 -0.433 -9.465 1.00 31.43 59 ALA A N 1
ATOM 391 C CA . ALA A 1 79 ? 23.919 0.986 -9.702 1.00 33.23 59 ALA A CA 1
ATOM 392 C C . ALA A 1 79 ? 23.917 1.807 -8.392 1.00 40.04 59 ALA A C 1
ATOM 393 O O . ALA A 1 79 ? 24.579 2.842 -8.270 1.00 39.89 59 ALA A O 1
ATOM 395 N N . LEU A 1 80 ? 23.147 1.346 -7.418 1.00 42.26 60 LEU A N 1
ATOM 396 C CA . LEU A 1 80 ? 23.000 2.071 -6.201 1.00 42.31 60 LEU A CA 1
ATOM 397 C C . LEU A 1 80 ? 24.097 1.738 -5.230 1.00 43.08 60 LEU A C 1
ATOM 398 O O . LEU A 1 80 ? 24.570 2.586 -4.504 1.00 52.18 60 LEU A O 1
ATOM 403 N N . GLY A 1 81 ? 24.490 0.492 -5.213 1.00 43.41 61 GLY A N 1
ATOM 404 C CA . GLY A 1 81 ? 25.279 -0.041 -4.122 1.00 45.56 61 GLY A CA 1
ATOM 405 C C . GLY A 1 81 ? 26.728 0.322 -4.149 1.00 43.53 61 GLY A C 1
ATOM 406 O O . GLY A 1 81 ? 27.436 0.028 -3.185 1.00 37.92 61 GLY A O 1
ATOM 407 N N . GLY A 1 82 ? 27.154 0.985 -5.230 1.00 44.06 62 GLY A N 1
ATOM 408 C CA . GLY A 1 82 ? 28.529 1.467 -5.350 1.00 41.72 62 GLY A CA 1
ATOM 409 C C . GLY A 1 82 ? 28.685 2.940 -5.030 1.00 40.23 62 GLY A C 1
ATOM 410 O O . GLY A 1 82 ? 29.714 3.507 -5.314 1.00 40.49 62 GLY A O 1
ATOM 411 N N . LEU A 1 83 ? 27.683 3.546 -4.393 1.00 38.02 63 LEU A N 1
ATOM 412 C CA . LEU A 1 83 ? 27.622 4.995 -4.204 1.00 35.50 63 LEU A CA 1
ATOM 413 C C . LEU A 1 83 ? 28.007 5.482 -2.807 1.00 35.38 63 LEU A C 1
ATOM 414 O O . LEU A 1 83 ? 27.892 6.679 -2.511 1.00 38.08 63 LEU A O 1
ATOM 419 N N . GLY A 1 84 ? 28.417 4.572 -1.935 1.00 35.20 64 GLY A N 1
ATOM 420 C CA . GLY A 1 84 ? 28.839 4.939 -0.576 1.00 36.10 64 GLY A CA 1
ATOM 421 C C . GLY A 1 84 ? 27.725 5.132 0.428 1.00 34.51 64 GLY A C 1
ATOM 422 O O . GLY A 1 84 ? 27.962 5.551 1.545 1.00 35.63 64 GLY A O 1
ATOM 423 N N . LEU A 1 85 ? 26.513 4.780 0.036 1.00 35.66 65 LEU A N 1
ATOM 424 C CA . LEU A 1 85 ? 25.343 4.900 0.881 1.00 35.55 65 LEU A CA 1
ATOM 425 C C . LEU A 1 85 ? 25.281 3.842 1.979 1.00 38.94 65 LEU A C 1
ATOM 426 O O . LEU A 1 85 ? 25.490 2.648 1.731 1.00 47.05 65 LEU A O 1
ATOM 431 N N . ASP A 1 86 ? 24.951 4.289 3.187 1.00 39.37 66 ASP A N 1
ATOM 432 C CA . ASP A 1 86 ? 24.784 3.404 4.351 1.00 38.42 66 ASP A CA 1
ATOM 433 C C . ASP A 1 86 ? 23.340 2.907 4.491 1.00 32.13 66 ASP A C 1
ATOM 434 O O . ASP A 1 86 ? 22.395 3.574 4.069 1.00 28.34 66 ASP A O 1
ATOM 439 N N . ILE A 1 87 ? 23.180 1.787 5.157 1.00 26.11 67 ILE A N 1
ATOM 440 C CA . ILE A 1 87 ? 21.860 1.315 5.555 1.00 26.80 67 ILE A CA 1
ATOM 441 C C . ILE A 1 87 ? 21.236 2.363 6.508 1.00 26.03 67 ILE A C 1
ATOM 442 O O . ILE A 1 87 ? 21.883 2.806 7.467 1.00 27.25 67 ILE A O 1
ATOM 447 N N . GLY A 1 88 ? 19.995 2.753 6.209 1.00 24.73 68 GLY A N 1
ATOM 448 C CA . GLY A 1 88 ? 19.308 3.812 6.914 1.00 25.71 68 GLY A CA 1
ATOM 449 C C . GLY A 1 88 ? 19.231 5.135 6.166 1.00 27.28 68 GLY A C 1
ATOM 450 O O . GLY A 1 88 ? 18.335 5.947 6.444 1.00 28.41 68 GLY A O 1
ATOM 451 N N . ASP A 1 89 ? 20.165 5.371 5.241 1.00 27.82 69 ASP A N 1
ATOM 452 C CA . ASP A 1 89 ? 20.097 6.542 4.363 1.00 29.41 69 ASP A CA 1
ATOM 453 C C . ASP A 1 89 ? 18.818 6.430 3.558 1.00 31.04 69 ASP A C 1
ATOM 454 O O . ASP A 1 89 ? 18.487 5.329 3.033 1.00 33.51 69 ASP A O 1
ATOM 459 N N . ARG A 1 90 ? 18.154 7.569 3.379 1.00 25.59 70 ARG A N 1
ATOM 460 C CA . ARG A 1 90 ? 16.847 7.591 2.757 1.00 24.04 70 ARG A CA 1
ATOM 461 C C . ARG A 1 90 ? 16.955 7.971 1.293 1.00 20.56 70 ARG A C 1
ATOM 462 O O . ARG A 1 90 ? 17.902 8.576 0.864 1.00 19.53 70 ARG A O 1
ATOM 470 N N . VAL A 1 91 ? 15.971 7.582 0.522 1.00 17.86 71 VAL A N 1
ATOM 471 C CA . VAL A 1 91 ? 15.983 7.795 -0.905 1.00 17.20 71 VAL A CA 1
ATOM 472 C C . VAL A 1 91 ? 14.591 8.204 -1.242 1.00 17.57 71 VAL A C 1
ATOM 473 O O . VAL A 1 91 ? 13.622 7.581 -0.812 1.00 17.86 71 VAL A O 1
ATOM 477 N N . VAL A 1 92 ? 14.450 9.200 -2.077 1.00 19.33 72 VAL A N 1
ATOM 478 C CA . VAL A 1 92 ? 13.110 9.610 -2.463 1.00 20.60 72 VAL A CA 1
ATOM 479 C C . VAL A 1 92 ? 12.791 8.990 -3.791 1.00 22.86 72 VAL A C 1
ATOM 480 O O . VAL A 1 92 ? 13.685 8.907 -4.638 1.00 24.96 72 VAL A O 1
ATOM 484 N N . LEU A 1 93 ? 11.552 8.526 -3.948 1.00 23.93 73 LEU A N 1
ATOM 485 C CA . LEU A 1 93 ? 11.162 7.828 -5.165 1.00 26.01 73 LEU A CA 1
ATOM 486 C C . LEU A 1 93 ? 9.947 8.442 -5.764 1.00 23.55 73 LEU A C 1
ATOM 487 O O . LEU A 1 93 ? 8.839 8.242 -5.302 1.00 22.43 73 LEU A O 1
ATOM 492 N N . GLU A 1 94 ? 10.147 9.180 -6.831 1.00 26.46 74 GLU A N 1
ATOM 493 C CA . GLU A 1 94 ? 9.045 9.932 -7.432 1.00 28.68 74 GLU A CA 1
ATOM 494 C C . GLU A 1 94 ? 8.575 9.161 -8.682 1.00 27.79 74 GLU A C 1
ATOM 495 O O . GLU A 1 94 ? 9.285 9.106 -9.694 1.00 30.29 74 GLU A O 1
ATOM 501 N N . SER A 1 95 ? 7.379 8.588 -8.597 1.00 23.76 75 SER A N 1
ATOM 502 C CA . SER A 1 95 ? 6.819 7.919 -9.697 1.00 24.06 75 SER A CA 1
ATOM 503 C C . SER A 1 95 ? 5.380 7.679 -9.430 1.00 27.59 75 SER A C 1
ATOM 504 O O . SER A 1 95 ? 4.936 7.691 -8.286 1.00 27.00 75 SER A O 1
ATOM 507 N N . ASP A 1 96 ? 4.631 7.422 -10.510 1.00 34.17 76 ASP A N 1
ATOM 508 C CA . ASP A 1 96 ? 3.354 6.704 -10.379 1.00 32.40 76 ASP A CA 1
ATOM 509 C C . ASP A 1 96 ? 3.752 5.238 -10.238 1.00 25.53 76 ASP A C 1
ATOM 510 O O . ASP A 1 96 ? 4.871 4.854 -10.513 1.00 19.45 76 ASP A O 1
ATOM 515 N N . THR A 1 97 ? 2.849 4.466 -9.701 1.00 23.53 77 THR A N 1
ATOM 516 C CA . THR A 1 97 ? 3.078 3.060 -9.608 1.00 23.92 77 THR A CA 1
ATOM 517 C C . THR A 1 97 ? 3.345 2.439 -10.981 1.00 23.04 77 THR A C 1
ATOM 518 O O . THR A 1 97 ? 2.583 2.619 -11.914 1.00 22.90 77 THR A O 1
ATOM 522 N N . SER A 1 98 ? 4.384 1.636 -11.036 1.00 23.58 78 SER A N 1
ATOM 523 C CA . SER A 1 98 ? 4.846 1.000 -12.247 1.00 24.10 78 SER A CA 1
ATOM 524 C C . SER A 1 98 ? 5.892 -0.060 -11.885 1.00 22.50 78 SER A C 1
ATOM 525 O O . SER A 1 98 ? 6.477 -0.022 -10.804 1.00 23.66 78 SER A O 1
ATOM 528 N N . ALA A 1 99 ? 6.198 -0.920 -12.837 1.00 22.91 79 ALA A N 1
ATOM 529 C CA . ALA A 1 99 ? 7.129 -2.020 -12.621 1.00 20.88 79 ALA A CA 1
ATOM 530 C C . ALA A 1 99 ? 8.502 -1.528 -12.262 1.00 20.32 79 ALA A C 1
ATOM 531 O O . ALA A 1 99 ? 9.182 -2.120 -11.418 1.00 19.20 79 ALA A O 1
ATOM 533 N N . SER A 1 100 ? 8.915 -0.418 -12.864 1.00 21.75 80 SER A N 1
ATOM 534 C CA . SER A 1 100 ? 10.227 0.190 -12.519 1.00 22.59 80 SER A CA 1
ATOM 535 C C . SER A 1 100 ? 10.199 0.810 -11.102 1.00 22.24 80 SER A C 1
ATOM 536 O O . SER A 1 100 ? 11.180 0.764 -10.387 1.00 22.90 80 SER A O 1
ATOM 539 N N . ALA A 1 101 ? 9.088 1.372 -10.694 1.00 24.08 81 ALA A N 1
ATOM 540 C CA . ALA A 1 101 ? 9.011 1.912 -9.348 1.00 28.74 81 ALA A CA 1
ATOM 541 C C . ALA A 1 101 ? 9.137 0.747 -8.364 1.00 31.01 81 ALA A C 1
ATOM 542 O O . ALA A 1 101 ? 9.782 0.891 -7.283 1.00 33.09 81 ALA A O 1
ATOM 544 N N . ILE A 1 102 ? 8.539 -0.403 -8.706 1.00 27.00 82 ILE A N 1
ATOM 545 C CA . ILE A 1 102 ? 8.585 -1.544 -7.789 1.00 25.27 82 ILE A CA 1
ATOM 546 C C . ILE A 1 102 ? 10.017 -2.050 -7.758 1.00 23.28 82 ILE A C 1
ATOM 547 O O . ILE A 1 102 ? 10.591 -2.367 -6.716 1.00 19.83 82 ILE A O 1
ATOM 552 N N . ALA A 1 103 ? 10.620 -2.131 -8.937 1.00 26.03 83 ALA A N 1
ATOM 553 C CA . ALA A 1 103 ? 12.044 -2.492 -9.007 1.00 26.86 83 ALA A CA 1
ATOM 554 C C . ALA A 1 103 ? 12.897 -1.572 -8.113 1.00 26.23 83 ALA A C 1
ATOM 555 O O . ALA A 1 103 ? 13.701 -2.067 -7.316 1.00 23.73 83 ALA A O 1
ATOM 557 N N . ALA A 1 104 ? 12.691 -0.241 -8.220 1.00 25.32 84 ALA A N 1
ATOM 558 C CA . ALA A 1 104 ? 13.440 0.734 -7.388 1.00 25.01 84 ALA A CA 1
ATOM 559 C C . ALA A 1 104 ? 13.252 0.480 -5.879 1.00 23.12 84 ALA A C 1
ATOM 560 O O . ALA A 1 104 ? 14.233 0.422 -5.124 1.00 23.84 84 ALA A O 1
ATOM 562 N N . LEU A 1 105 ? 12.019 0.284 -5.431 1.00 21.75 85 LEU A N 1
ATOM 563 C CA . LEU A 1 105 ? 11.822 0.064 -4.002 1.00 22.01 85 LEU A CA 1
ATOM 564 C C . LEU A 1 105 ? 12.393 -1.234 -3.535 1.00 21.38 85 LEU A C 1
ATOM 565 O O . LEU A 1 105 ? 12.902 -1.309 -2.411 1.00 27.25 85 LEU A O 1
ATOM 570 N N . LEU A 1 106 ? 12.338 -2.238 -4.398 1.00 19.29 86 LEU A N 1
ATOM 571 C CA . LEU A 1 106 ? 12.966 -3.529 -4.154 1.00 18.72 86 LEU A CA 1
ATOM 572 C C . LEU A 1 106 ? 14.466 -3.404 -3.979 1.00 18.58 86 LEU A C 1
ATOM 573 O O . LEU A 1 106 ? 15.034 -3.932 -3.016 1.00 19.18 86 LEU A O 1
ATOM 578 N N . ALA A 1 107 ? 15.107 -2.701 -4.916 1.00 18.69 87 ALA A N 1
ATOM 579 C CA . ALA A 1 107 ? 16.515 -2.337 -4.786 1.00 19.40 87 ALA A CA 1
ATOM 580 C C . ALA A 1 107 ? 16.816 -1.568 -3.492 1.00 20.81 87 ALA A C 1
ATOM 581 O O . ALA A 1 107 ? 17.710 -1.992 -2.710 1.00 19.92 87 ALA A O 1
ATOM 583 N N . CYS A 1 108 ? 16.110 -0.450 -3.265 1.00 20.91 88 CYS A N 1
ATOM 584 C CA . CYS A 1 108 ? 16.287 0.275 -2.022 1.00 23.55 88 CYS A CA 1
ATOM 585 C C . CYS A 1 108 ? 16.212 -0.654 -0.838 1.00 22.64 88 CYS A C 1
ATOM 586 O O . CYS A 1 108 ? 17.127 -0.719 0.029 1.00 21.82 88 CYS A O 1
ATOM 589 N N . SER A 1 109 ? 15.149 -1.429 -0.812 1.00 23.59 89 SER A N 1
ATOM 590 C CA . SER A 1 109 ? 15.006 -2.406 0.270 1.00 24.94 89 SER A CA 1
ATOM 591 C C . SER A 1 109 ? 16.213 -3.343 0.341 1.00 24.97 89 SER A C 1
ATOM 592 O O . SER A 1 109 ? 16.669 -3.687 1.430 1.00 24.64 89 SER A O 1
ATOM 595 N N . SER A 1 110 ? 16.747 -3.761 -0.809 1.00 28.38 90 SER A N 1
ATOM 596 C CA . SER A 1 110 ? 17.866 -4.749 -0.802 1.00 27.19 90 SER A CA 1
ATOM 597 C C . SER A 1 110 ? 19.098 -4.120 -0.129 1.00 25.18 90 SER A C 1
ATOM 598 O O . SER A 1 110 ? 19.959 -4.809 0.364 1.00 24.28 90 SER A O 1
ATOM 601 N N . LEU A 1 111 ? 19.182 -2.803 -0.130 1.00 26.37 91 LEU A N 1
ATOM 602 C CA . LEU A 1 111 ? 20.345 -2.118 0.426 1.00 25.99 91 LEU A CA 1
ATOM 603 C C . LEU A 1 111 ? 20.027 -1.467 1.778 1.00 24.22 91 LEU A C 1
ATOM 604 O O . LEU A 1 111 ? 20.885 -0.844 2.376 1.00 28.86 91 LEU A O 1
ATOM 609 N N . GLY A 1 112 ? 18.815 -1.623 2.278 1.00 23.38 92 GLY A N 1
ATOM 610 C CA . GLY A 1 112 ? 18.494 -1.145 3.622 1.00 24.21 92 GLY A CA 1
ATOM 611 C C . GLY A 1 112 ? 18.343 0.362 3.608 1.00 24.72 92 GLY A C 1
ATOM 612 O O . GLY A 1 112 ? 18.493 1.035 4.614 1.00 23.37 92 GLY A O 1
ATOM 613 N N . LEU A 1 113 ? 18.065 0.868 2.417 1.00 22.96 93 LEU A N 1
ATOM 614 C CA . LEU A 1 113 ? 17.849 2.227 2.202 1.00 21.15 93 LEU A CA 1
ATOM 615 C C . LEU A 1 113 ? 16.367 2.375 2.268 1.00 22.99 93 LEU A C 1
ATOM 616 O O . LEU A 1 113 ? 15.697 1.962 1.344 1.00 29.09 93 LEU A O 1
ATOM 621 N N . PRO A 1 114 ? 15.836 3.035 3.313 1.00 21.06 94 PRO A N 1
ATOM 622 C CA . PRO A 1 114 ? 14.405 3.170 3.374 1.00 20.25 94 PRO A CA 1
ATOM 623 C C . PRO A 1 114 ? 14.042 4.111 2.349 1.00 18.08 94 PRO A C 1
ATOM 624 O O . PRO A 1 114 ? 14.828 4.962 2.063 1.00 20.25 94 PRO A O 1
ATOM 628 N N . PHE A 1 115 ? 12.848 3.999 1.798 1.00 18.45 95 PHE A N 1
ATOM 629 C CA . PHE A 1 115 ? 12.472 4.820 0.622 1.00 18.29 95 PHE A CA 1
ATOM 630 C C . PHE A 1 115 ? 11.234 5.590 0.949 1.00 20.40 95 PHE A C 1
ATOM 631 O O . PHE A 1 115 ? 10.397 5.132 1.714 1.00 22.70 95 PHE A O 1
ATOM 639 N N . VAL A 1 116 ? 11.101 6.720 0.283 1.00 21.79 96 VAL A N 1
ATOM 640 C CA . VAL A 1 116 ? 10.056 7.662 0.503 1.00 22.57 96 VAL A CA 1
ATOM 641 C C . VAL A 1 116 ? 9.354 7.880 -0.825 1.00 23.50 96 VAL A C 1
ATOM 642 O O . VAL A 1 116 ? 9.882 8.514 -1.742 1.00 23.99 96 VAL A O 1
ATOM 646 N N . PRO A 1 117 ? 8.159 7.313 -0.955 1.00 25.65 97 PRO A N 1
ATOM 647 C CA . PRO A 1 117 ? 7.485 7.479 -2.213 1.00 24.43 97 PRO A CA 1
ATOM 648 C C . PRO A 1 117 ? 6.867 8.828 -2.275 1.00 26.32 97 PRO A C 1
ATOM 649 O O . PRO A 1 117 ? 6.418 9.358 -1.248 1.00 26.98 97 PRO A O 1
ATOM 653 N N . VAL A 1 118 ? 6.863 9.380 -3.480 1.00 29.21 98 VAL A N 1
ATOM 654 C CA . VAL A 1 118 ? 6.269 10.656 -3.762 1.00 30.24 98 VAL A CA 1
ATOM 655 C C . VAL A 1 118 ? 5.702 10.642 -5.174 1.00 34.55 98 VAL A C 1
ATOM 656 O O . VAL A 1 118 ? 6.243 10.013 -6.065 1.00 35.47 98 VAL A O 1
ATOM 660 N N . THR A 1 119 ? 4.576 11.315 -5.377 1.00 41.94 99 THR A N 1
ATOM 661 C CA . THR A 1 119 ? 3.855 11.205 -6.639 1.00 43.28 99 THR A CA 1
ATOM 662 C C . THR A 1 119 ? 4.126 12.464 -7.433 1.00 44.81 99 THR A C 1
ATOM 663 O O . THR A 1 119 ? 4.234 13.538 -6.844 1.00 45.81 99 THR A O 1
ATOM 667 N N . PRO A 1 120 ? 4.311 12.339 -8.758 1.00 47.16 100 PRO A N 1
ATOM 668 C CA . PRO A 1 120 ? 4.783 13.451 -9.604 1.00 46.09 100 PRO A CA 1
ATOM 669 C C . PRO A 1 120 ? 3.906 14.685 -9.593 1.00 45.90 100 PRO A C 1
ATOM 670 O O . PRO A 1 120 ? 4.404 15.787 -9.790 1.00 37.99 100 PRO A O 1
ATOM 674 N N . GLU A 1 121 ? 2.616 14.489 -9.342 1.00 54.30 101 GLU A N 1
ATOM 675 C CA . GLU A 1 121 ? 1.656 15.593 -9.080 1.00 61.60 101 GLU A CA 1
ATOM 676 C C . GLU A 1 121 ? 1.925 16.421 -7.790 1.00 60.30 101 GLU A C 1
ATOM 677 O O . GLU A 1 121 ? 1.131 17.297 -7.456 1.00 63.14 101 GLU A O 1
ATOM 683 N N . THR A 1 122 ? 3.016 16.134 -7.076 1.00 54.14 102 THR A N 1
ATOM 684 C CA . THR A 1 122 ? 3.294 16.739 -5.787 1.00 51.27 102 THR A CA 1
ATOM 685 C C . THR A 1 122 ? 3.864 18.147 -5.964 1.00 46.10 102 THR A C 1
ATOM 686 O O . THR A 1 122 ? 4.877 18.312 -6.628 1.00 44.77 102 THR A O 1
ATOM 690 N N . PRO A 1 123 ? 3.248 19.155 -5.322 1.00 46.36 103 PRO A N 1
ATOM 691 C CA . PRO A 1 123 ? 3.761 20.530 -5.330 1.00 44.41 103 PRO A CA 1
ATOM 692 C C . PRO A 1 123 ? 5.221 20.696 -4.897 1.00 44.51 103 PRO A C 1
ATOM 693 O O . PRO A 1 123 ? 5.643 20.137 -3.889 1.00 39.66 103 PRO A O 1
ATOM 697 N N . ALA A 1 124 ? 5.977 21.468 -5.674 1.00 44.01 104 ALA A N 1
ATOM 698 C CA . ALA A 1 124 ? 7.367 21.738 -5.375 1.00 43.99 104 ALA A CA 1
ATOM 699 C C . ALA A 1 124 ? 7.519 21.939 -3.912 1.00 47.54 104 ALA A C 1
ATOM 700 O O . ALA A 1 124 ? 8.332 21.290 -3.281 1.00 55.25 104 ALA A O 1
ATOM 702 N N . LYS A 1 125 ? 6.738 22.874 -3.378 1.00 51.86 105 LYS A N 1
ATOM 703 C CA . LYS A 1 125 ? 6.838 23.286 -1.981 1.00 46.09 105 LYS A CA 1
ATOM 704 C C . LYS A 1 125 ? 6.813 22.071 -1.056 1.00 43.66 105 LYS A C 1
ATOM 705 O O . LYS A 1 125 ? 7.674 21.935 -0.180 1.00 43.94 105 LYS A O 1
ATOM 711 N N . ARG A 1 126 ? 5.835 21.189 -1.263 1.00 46.96 106 ARG A N 1
ATOM 712 C CA . ARG A 1 126 ? 5.652 19.992 -0.422 1.00 52.85 106 ARG A CA 1
ATOM 713 C C . ARG A 1 126 ? 6.818 18.995 -0.526 1.00 49.05 106 ARG A C 1
ATOM 714 O O . ARG A 1 126 ? 7.247 18.409 0.475 1.00 52.03 106 ARG A O 1
ATOM 722 N N . LEU A 1 127 ? 7.331 18.794 -1.733 1.00 45.01 107 LEU A N 1
ATOM 723 C CA . LEU A 1 127 ? 8.419 17.856 -1.927 1.00 40.45 107 LEU A CA 1
ATOM 724 C C . LEU A 1 127 ? 9.668 18.287 -1.185 1.00 41.25 107 LEU A C 1
ATOM 725 O O . LEU A 1 127 ? 10.319 17.479 -0.534 1.00 42.68 107 LEU A O 1
ATOM 730 N N . LEU A 1 128 ? 10.024 19.557 -1.306 1.00 45.58 108 LEU A N 1
ATOM 731 C CA . LEU A 1 128 ? 11.292 20.033 -0.752 1.00 48.99 108 LEU A CA 1
ATOM 732 C C . LEU A 1 128 ? 11.190 20.166 0.770 1.00 46.84 108 LEU A C 1
ATOM 733 O O . LEU A 1 128 ? 12.197 20.120 1.463 1.00 44.72 108 LEU A O 1
ATOM 738 N N . ALA A 1 129 ? 9.963 20.267 1.279 1.00 46.28 109 ALA A N 1
ATOM 739 C CA . ALA A 1 129 ? 9.701 20.126 2.720 1.00 45.58 109 ALA A CA 1
ATOM 740 C C . ALA A 1 129 ? 9.968 18.719 3.236 1.00 44.60 109 ALA A C 1
ATOM 741 O O . ALA A 1 129 ? 10.470 18.558 4.358 1.00 45.93 109 ALA A O 1
ATOM 743 N N . VAL A 1 130 ? 9.613 17.717 2.420 1.00 45.25 110 VAL A N 1
ATOM 744 C CA . VAL A 1 130 ? 9.888 16.303 2.707 1.00 42.80 110 VAL A CA 1
ATOM 745 C C . VAL A 1 130 ? 11.379 16.042 2.631 1.00 43.37 110 VAL A C 1
ATOM 746 O O . VAL A 1 130 ? 11.941 15.415 3.543 1.00 43.54 110 VAL A O 1
ATOM 750 N N . VAL A 1 131 ? 12.011 16.504 1.540 1.00 41.04 111 VAL A N 1
ATOM 751 C CA . VAL A 1 131 ? 13.452 16.359 1.352 1.00 40.61 111 VAL A CA 1
ATOM 752 C C . VAL A 1 131 ? 14.153 17.024 2.513 1.00 41.35 111 VAL A C 1
ATOM 753 O O . VAL A 1 131 ? 15.095 16.461 3.093 1.00 39.44 111 VAL A O 1
ATOM 757 N N . ASP A 1 132 ? 13.710 18.237 2.840 1.00 40.10 112 ASP A N 1
ATOM 758 C CA . ASP A 1 132 ? 14.356 19.005 3.878 1.00 39.97 112 ASP A CA 1
ATOM 759 C C . ASP A 1 132 ? 14.351 18.280 5.212 1.00 38.24 112 ASP A C 1
ATOM 760 O O . ASP A 1 132 ? 15.413 18.133 5.792 1.00 39.63 112 ASP A O 1
ATOM 765 N N . THR A 1 133 ? 13.178 17.823 5.685 1.00 37.40 113 THR A N 1
ATOM 766 C CA . THR A 1 133 ? 13.064 17.173 7.013 1.00 38.22 113 THR A CA 1
ATOM 767 C C . THR A 1 133 ? 13.656 15.792 7.073 1.00 36.14 113 THR A C 1
ATOM 768 O O . THR A 1 133 ? 14.302 15.440 8.073 1.00 35.73 113 THR A O 1
ATOM 772 N N . VAL A 1 134 ? 13.464 15.000 6.006 1.00 36.53 114 VAL A N 1
ATOM 773 C CA . VAL A 1 134 ? 13.955 13.593 5.985 1.00 34.87 114 VAL A CA 1
ATOM 774 C C . VAL A 1 134 ? 15.431 13.507 5.633 1.00 33.73 114 VAL A C 1
ATOM 775 O O . VAL A 1 134 ? 16.050 12.455 5.808 1.00 37.81 114 VAL A O 1
ATOM 779 N N . SER A 1 135 ? 15.980 14.644 5.162 1.00 32.58 115 SER A N 1
ATOM 780 C CA . SER A 1 135 ? 17.336 14.794 4.589 1.00 31.19 115 SER A CA 1
ATOM 781 C C . SER A 1 135 ? 17.908 13.524 3.882 1.00 28.85 115 SER A C 1
ATOM 782 O O . SER A 1 135 ? 18.862 12.909 4.330 1.00 25.57 115 SER A O 1
ATOM 785 N N . PRO A 1 136 ? 17.311 13.167 2.744 1.00 30.53 116 PRO A N 1
ATOM 786 C CA . PRO A 1 136 ? 17.734 11.949 2.045 1.00 33.81 116 PRO A CA 1
ATOM 787 C C . PRO A 1 136 ? 19.059 12.125 1.347 1.00 35.09 116 PRO A C 1
ATOM 788 O O . PRO A 1 136 ? 19.398 13.236 0.892 1.00 34.91 116 PRO A O 1
ATOM 792 N N . ALA A 1 137 ? 19.775 11.014 1.215 1.00 37.49 117 ALA A N 1
ATOM 793 C CA . ALA A 1 137 ? 20.996 10.974 0.431 1.00 34.97 117 ALA A CA 1
ATOM 794 C C . ALA A 1 137 ? 20.726 11.113 -1.028 1.00 35.54 117 ALA A C 1
ATOM 795 O O . ALA A 1 137 ? 21.532 11.658 -1.741 1.00 41.73 117 ALA A O 1
ATOM 797 N N . LEU A 1 138 ? 19.578 10.666 -1.490 1.00 35.51 118 LEU A N 1
ATOM 798 C CA . LEU A 1 138 ? 19.387 10.483 -2.924 1.00 33.37 118 LEU A CA 1
ATOM 799 C C . LEU A 1 138 ? 17.931 10.679 -3.359 1.00 31.82 118 LEU A C 1
ATOM 800 O O . LEU A 1 138 ? 17.029 10.175 -2.720 1.00 33.36 118 LEU A O 1
ATOM 805 N N . TYR A 1 139 ? 17.718 11.385 -4.462 1.00 30.48 119 TYR A N 1
ATOM 806 C CA . TYR A 1 139 ? 16.409 11.483 -5.110 1.00 30.70 119 TYR A CA 1
ATOM 807 C C . TYR A 1 139 ? 16.397 10.718 -6.476 1.00 33.61 119 TYR A C 1
ATOM 808 O O . TYR A 1 139 ? 17.341 10.820 -7.273 1.00 33.91 119 TYR A O 1
ATOM 817 N N . LEU A 1 140 ? 15.312 10.009 -6.769 1.00 31.23 120 LEU A N 1
ATOM 818 C CA . LEU A 1 140 ? 15.193 9.312 -8.048 1.00 30.94 120 LEU A CA 1
ATOM 819 C C . LEU A 1 140 ? 13.803 9.499 -8.578 1.00 34.94 120 LEU A C 1
ATOM 820 O O . LEU A 1 140 ? 12.859 9.365 -7.790 1.00 35.80 120 LEU A O 1
ATOM 825 N N . GLN A 1 141 ? 13.665 9.815 -9.881 1.00 35.46 121 GLN A N 1
ATOM 826 C CA . GLN A 1 141 ? 12.351 9.893 -10.530 1.00 34.30 121 GLN A CA 1
ATOM 827 C C . GLN A 1 141 ? 12.271 9.047 -11.778 1.00 33.30 121 GLN A C 1
ATOM 828 O O . GLN A 1 141 ? 13.245 8.532 -12.229 1.00 32.38 121 GLN A O 1
ATOM 834 N N . ALA A 1 142 ? 11.076 8.909 -12.321 1.00 36.01 122 ALA A N 1
ATOM 835 C CA . ALA A 1 142 ? 10.842 8.130 -13.536 1.00 38.60 122 ALA A CA 1
ATOM 836 C C . ALA A 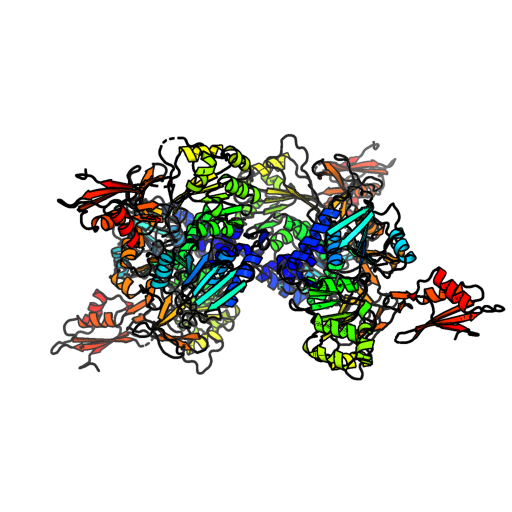1 142 ? 11.612 8.645 -14.749 1.00 41.71 122 ALA A C 1
ATOM 837 O O . ALA A 1 142 ? 12.037 9.791 -14.745 1.00 41.33 122 ALA A O 1
ATOM 839 N N . GLU A 1 143 ? 11.787 7.799 -15.774 1.00 45.97 123 GLU A N 1
ATOM 840 C CA . GLU A 1 143 ? 12.536 8.192 -16.982 1.00 51.45 123 GLU A CA 1
ATOM 841 C C . GLU A 1 143 ? 11.982 9.522 -17.496 1.00 54.06 123 GLU A C 1
ATOM 842 O O . GLU A 1 143 ? 12.748 10.454 -17.832 1.00 53.11 123 GLU A O 1
ATOM 848 N N . GLY A 1 144 ? 10.654 9.619 -17.538 1.00 49.14 124 GLY A N 1
ATOM 849 C CA . GLY A 1 144 ? 10.015 10.797 -18.122 1.00 50.33 124 GLY A CA 1
ATOM 850 C C . GLY A 1 144 ? 9.982 12.026 -17.238 1.00 48.22 124 GLY A C 1
ATOM 851 O O . GLY A 1 144 ? 9.513 13.070 -17.658 1.00 49.46 124 GLY A O 1
ATOM 852 N N . GLY A 1 145 ? 10.462 11.896 -16.008 1.00 50.61 125 GLY A N 1
ATOM 853 C CA . GLY A 1 145 ? 10.206 12.869 -14.942 1.00 50.22 125 GLY A CA 1
ATOM 854 C C . GLY A 1 145 ? 10.788 14.251 -15.179 1.00 46.34 125 GLY A C 1
ATOM 855 O O . GLY A 1 145 ? 11.972 14.404 -15.396 1.00 42.97 125 GLY A O 1
ATOM 856 N N . ARG A 1 146 ? 9.927 15.245 -15.113 1.00 46.64 126 ARG A N 1
ATOM 85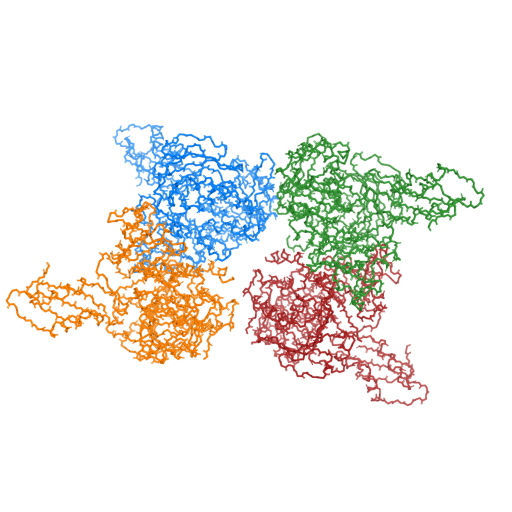7 C CA . ARG A 1 146 ? 10.266 16.587 -15.461 1.00 53.30 126 ARG A CA 1
ATOM 858 C C . ARG A 1 146 ? 10.351 17.347 -14.154 1.00 51.87 126 ARG A C 1
ATOM 859 O O . ARG A 1 146 ? 9.675 18.344 -13.963 1.00 48.22 126 ARG A O 1
ATOM 867 N N . ARG A 1 147 ? 11.164 16.850 -13.233 1.00 51.26 127 ARG A N 1
ATOM 868 C CA . ARG A 1 147 ? 11.344 17.502 -11.942 1.00 51.32 127 ARG A CA 1
ATOM 869 C C . ARG A 1 147 ? 12.740 18.033 -11.895 1.00 53.41 127 ARG A C 1
ATOM 870 O O . ARG A 1 147 ? 13.673 17.383 -12.393 1.00 47.67 127 ARG A O 1
ATOM 878 N N . GLU A 1 148 ? 12.876 19.209 -11.287 1.00 58.11 128 GLU A N 1
ATOM 879 C CA . GLU A 1 148 ? 14.176 19.798 -10.983 1.00 63.82 128 GLU A CA 1
ATOM 880 C C . GLU A 1 148 ? 14.029 20.595 -9.695 1.00 61.15 128 GLU A C 1
ATOM 881 O O . GLU A 1 148 ? 12.910 20.798 -9.218 1.00 61.14 128 GLU A O 1
ATOM 887 N N . GLY A 1 149 ? 15.151 21.071 -9.159 1.00 57.10 129 GLY A N 1
ATOM 888 C CA . GLY A 1 149 ? 15.135 22.024 -8.056 1.00 55.85 129 GLY A CA 1
ATOM 889 C C . GLY A 1 149 ? 15.653 21.474 -6.748 1.00 55.36 129 GLY A C 1
ATOM 890 O O . GLY A 1 149 ? 15.475 22.097 -5.689 1.00 57.67 129 GLY A O 1
ATOM 891 N N . LEU A 1 150 ? 16.314 20.329 -6.807 1.00 53.65 130 LEU A N 1
ATOM 892 C CA . LEU A 1 150 ? 16.756 19.679 -5.584 1.00 53.55 130 LEU A CA 1
ATOM 893 C C . LEU A 1 150 ? 18.083 20.251 -5.112 1.00 51.11 130 LEU A C 1
ATOM 894 O O . LEU A 1 150 ? 18.956 20.541 -5.926 1.00 54.80 130 LEU A O 1
ATOM 899 N N . PRO A 1 151 ? 18.249 20.400 -3.790 1.00 46.84 131 PRO A N 1
ATOM 900 C CA . PRO A 1 151 ? 19.569 20.768 -3.272 1.00 47.76 131 PRO A CA 1
ATOM 901 C C . PRO A 1 151 ? 20.718 19.975 -3.902 1.00 55.07 131 PRO A C 1
ATOM 902 O O . PRO A 1 151 ? 20.578 18.763 -4.126 1.00 55.99 131 PRO A O 1
ATOM 906 N N . GLU A 1 152 ? 21.841 20.648 -4.162 1.00 58.02 132 GLU A N 1
ATOM 907 C CA . GLU A 1 152 ? 23.073 19.963 -4.582 1.00 59.13 132 GLU A CA 1
ATOM 908 C C . GLU A 1 152 ? 23.525 18.928 -3.572 1.00 51.67 132 GLU A C 1
ATOM 909 O O . GLU A 1 152 ? 24.206 17.990 -3.939 1.00 55.84 132 GLU A O 1
ATOM 915 N N . SER A 1 153 ? 23.173 19.112 -2.302 1.00 48.68 133 SER A N 1
ATOM 916 C CA . SER A 1 153 ? 23.499 18.133 -1.249 1.00 49.03 133 SER A CA 1
ATOM 917 C C . SER A 1 153 ? 22.844 16.764 -1.525 1.00 49.12 133 SER A C 1
ATOM 918 O O . SER A 1 153 ? 23.301 15.723 -1.034 1.00 46.41 133 SER A O 1
ATOM 921 N N . VAL A 1 154 ? 21.775 16.762 -2.308 1.00 45.33 134 VAL A N 1
ATOM 922 C CA . VAL A 1 154 ? 21.057 15.528 -2.544 1.00 45.20 134 VAL A CA 1
ATOM 923 C C . VAL A 1 154 ? 21.399 14.897 -3.913 1.00 45.63 134 VAL A C 1
ATOM 924 O O . VAL A 1 154 ? 21.155 15.474 -4.977 1.00 46.04 134 VAL A O 1
ATOM 928 N N . GLY A 1 155 ? 21.893 13.668 -3.862 1.00 44.27 135 GLY A N 1
ATOM 929 C CA . GLY A 1 155 ? 22.045 12.845 -5.043 1.00 45.53 135 GLY A CA 1
ATOM 930 C C . GLY A 1 155 ? 20.813 12.818 -5.920 1.00 43.78 135 GLY A C 1
ATOM 931 O O . GLY A 1 155 ? 19.698 12.838 -5.420 1.00 41.23 135 GLY A O 1
ATOM 932 N N . THR A 1 156 ? 21.030 12.772 -7.230 1.00 43.30 136 THR A N 1
ATOM 933 C CA . THR A 1 156 ? 19.962 12.850 -8.227 1.00 41.62 136 THR A CA 1
ATOM 934 C C . THR A 1 156 ? 20.132 11.732 -9.246 1.00 41.51 136 THR A C 1
ATOM 935 O O . THR A 1 156 ? 21.243 11.412 -9.638 1.00 50.37 136 THR A O 1
ATOM 939 N N . GLY A 1 157 ? 19.051 11.107 -9.663 1.00 41.75 137 GLY A N 1
ATOM 940 C CA . GLY A 1 157 ? 19.143 9.979 -10.619 1.00 40.23 137 GLY A CA 1
ATOM 941 C C . GLY A 1 157 ? 17.805 9.691 -11.282 1.00 40.34 137 GLY A C 1
ATOM 942 O O . GLY A 1 157 ? 16.805 10.370 -11.011 1.00 37.49 137 GLY A O 1
ATOM 943 N N . ARG A 1 158 ? 17.784 8.698 -12.163 1.00 37.21 138 ARG A N 1
ATOM 944 C CA . ARG A 1 158 ? 16.575 8.334 -12.911 1.00 35.97 138 ARG A CA 1
ATOM 945 C C . ARG A 1 158 ? 16.454 6.827 -13.144 1.00 32.63 138 ARG A C 1
ATOM 946 O O . ARG A 1 158 ? 17.463 6.118 -13.219 1.00 32.80 138 ARG A O 1
ATOM 954 N N . PHE A 1 159 ? 15.225 6.364 -13.307 1.00 27.40 139 PHE A N 1
ATOM 955 C CA . PHE A 1 159 ? 15.008 4.986 -13.583 1.00 29.29 139 PHE A CA 1
ATOM 956 C C . PHE A 1 159 ? 13.828 4.765 -14.480 1.00 28.22 139 PHE A C 1
ATOM 957 O O . PHE A 1 159 ? 12.852 5.535 -14.468 1.00 24.13 139 PHE A O 1
ATOM 965 N N . GLY A 1 160 ? 13.972 3.662 -15.225 1.00 24.59 140 GLY A N 1
ATOM 966 C CA . GLY A 1 160 ? 12.964 3.151 -16.137 1.00 25.71 140 GLY A CA 1
ATOM 967 C C . GLY A 1 160 ? 13.428 1.764 -16.635 1.00 26.05 140 GLY A C 1
ATOM 968 O O . GLY A 1 160 ? 14.441 1.232 -16.136 1.00 26.09 140 GLY A O 1
ATOM 969 N N . PRO A 1 161 ? 12.710 1.193 -17.614 1.00 25.38 141 PRO A N 1
ATOM 970 C CA . PRO A 1 161 ? 12.975 -0.163 -18.162 1.00 27.23 141 PRO A CA 1
ATOM 971 C C . PRO A 1 161 ? 14.418 -0.342 -18.603 1.00 30.04 141 PRO A C 1
ATOM 972 O O . PRO A 1 161 ? 15.019 -1.361 -18.311 1.00 28.69 141 PRO A O 1
ATOM 976 N N . GLY A 1 162 ? 14.983 0.697 -19.225 1.00 34.93 142 GLY A N 1
ATOM 977 C CA . GLY A 1 162 ? 16.362 0.685 -19.687 1.00 35.57 142 GLY A CA 1
ATOM 978 C C . GLY A 1 162 ? 17.449 0.682 -18.636 1.00 41.90 142 GLY A C 1
ATOM 979 O O . GLY A 1 162 ? 18.605 0.447 -18.972 1.00 50.51 142 GLY A O 1
ATOM 980 N N . GLY A 1 163 ? 17.118 0.964 -17.368 1.00 46.12 143 GLY A N 1
ATOM 981 C CA . GLY A 1 163 ? 18.103 0.909 -16.265 1.00 41.27 143 GLY A CA 1
ATOM 982 C C . GLY A 1 163 ? 17.944 2.036 -15.272 1.00 42.04 143 GLY A C 1
ATOM 983 O O . GLY A 1 163 ? 17.031 2.846 -15.388 1.00 37.15 143 GLY A O 1
ATOM 984 N N . LEU A 1 164 ? 18.861 2.089 -14.303 1.00 44.44 144 LEU A N 1
ATOM 985 C CA . LEU A 1 164 ? 18.916 3.183 -13.337 1.00 46.33 144 LEU A CA 1
ATOM 986 C C . LEU A 1 164 ? 20.186 3.996 -13.575 1.00 46.66 144 LEU A C 1
ATOM 987 O O . LEU A 1 164 ? 21.271 3.454 -13.452 1.00 48.48 144 LEU A O 1
ATOM 992 N N . VAL A 1 165 ? 20.055 5.280 -13.920 1.00 44.11 145 VAL A N 1
ATOM 993 C CA . VAL A 1 165 ? 21.230 6.126 -14.096 1.00 45.24 145 VAL A CA 1
ATOM 994 C C . VAL A 1 165 ? 21.284 7.301 -13.093 1.00 43.80 145 VAL A C 1
ATOM 995 O O . VAL A 1 165 ? 20.320 8.043 -12.933 1.00 45.67 145 VAL A O 1
ATOM 999 N N . ILE A 1 166 ? 22.411 7.413 -12.393 1.00 40.60 146 ILE A N 1
ATOM 1000 C CA . ILE A 1 166 ? 22.692 8.549 -11.529 1.00 40.20 146 ILE A CA 1
ATOM 1001 C C . ILE A 1 166 ? 23.132 9.766 -12.369 1.00 44.13 146 ILE A C 1
ATOM 1002 O O . ILE A 1 166 ? 23.881 9.617 -13.321 1.00 51.37 146 ILE A O 1
ATOM 1007 N N . GLU A 1 167 ? 22.671 10.956 -11.998 1.00 45.29 147 GLU A N 1
ATOM 1008 C CA . GLU A 1 167 ? 23.130 12.203 -12.580 1.00 42.57 147 GLU A CA 1
ATOM 1009 C C . GLU A 1 167 ? 24.073 12.910 -11.589 1.00 46.63 147 GLU A C 1
ATOM 1010 O O . GLU A 1 167 ? 25.256 13.089 -11.887 1.00 61.87 147 GLU A O 1
ATOM 1016 N N . ARG A 1 168 ? 23.584 13.311 -10.420 1.00 43.08 148 ARG A N 1
ATOM 1017 C CA . ARG A 1 168 ? 24.447 13.931 -9.410 1.00 40.72 148 ARG A CA 1
ATOM 1018 C C . ARG A 1 168 ? 24.755 12.906 -8.302 1.00 41.29 148 ARG A C 1
ATOM 1019 O O . ARG A 1 168 ? 23.864 12.475 -7.589 1.00 42.20 148 ARG A O 1
ATOM 1027 N N . ALA A 1 169 ? 26.011 12.515 -8.134 1.00 39.02 149 ALA A N 1
ATOM 1028 C CA . ALA A 1 169 ? 26.341 11.507 -7.130 1.00 35.86 149 ALA A CA 1
ATOM 1029 C C . ALA A 1 169 ? 25.939 11.964 -5.721 1.00 38.47 149 ALA A C 1
ATOM 1030 O O . ALA A 1 169 ? 26.089 13.131 -5.360 1.00 35.92 149 ALA A O 1
ATOM 1032 N N . PRO A 1 170 ? 25.401 11.045 -4.919 1.00 43.23 150 PRO A N 1
ATOM 1033 C CA . PRO A 1 170 ? 25.067 11.406 -3.548 1.00 42.75 150 PRO A CA 1
ATOM 1034 C C . PRO A 1 170 ? 26.331 11.514 -2.729 1.00 42.31 150 PRO A C 1
ATOM 1035 O O . PRO A 1 170 ? 27.297 10.799 -3.051 1.00 38.18 150 PRO A O 1
ATOM 1039 N N . ARG A 1 171 ? 26.334 12.352 -1.689 1.00 41.61 151 ARG A N 1
ATOM 1040 C CA . ARG A 1 171 ? 27.416 12.319 -0.695 1.00 49.99 151 ARG A CA 1
ATOM 1041 C C . ARG A 1 171 ? 27.446 10.932 -0.056 1.00 48.08 151 ARG A C 1
ATOM 1042 O O . ARG A 1 171 ? 26.413 10.431 0.354 1.00 52.04 151 ARG A O 1
ATOM 1050 N N . PRO A 1 172 ? 28.625 10.321 0.073 1.00 46.35 152 PRO A N 1
ATOM 1051 C CA . PRO A 1 172 ? 28.679 9.010 0.734 1.00 45.20 152 PRO A CA 1
ATOM 1052 C C . PRO A 1 172 ? 28.294 9.033 2.210 1.00 41.69 152 PRO A C 1
ATOM 1053 O O . PRO A 1 172 ? 28.476 10.027 2.906 1.00 52.17 152 PRO A O 1
ATOM 1057 N N . GLY A 1 173 ? 27.755 7.933 2.679 1.00 37.21 153 GLY A N 1
ATOM 1058 C CA . GLY A 1 173 ? 27.403 7.812 4.050 1.00 35.42 153 GLY A CA 1
ATOM 1059 C C . GLY A 1 173 ? 28.618 7.480 4.886 1.00 33.84 153 GLY A C 1
ATOM 1060 O O . GLY A 1 173 ? 29.746 7.543 4.411 1.00 31.61 153 GLY A O 1
ATOM 1061 N N . ARG A 1 174 ? 28.347 7.100 6.137 1.00 32.82 154 ARG A N 1
ATOM 1062 C CA . ARG A 1 174 ? 29.357 6.810 7.139 1.00 33.36 154 ARG A CA 1
ATOM 1063 C C . ARG A 1 174 ? 30.283 5.620 6.846 1.00 32.84 154 ARG A C 1
ATOM 1064 O O . ARG A 1 174 ? 31.354 5.507 7.467 1.00 33.31 154 ARG A O 1
ATOM 1072 N N . GLY A 1 175 ? 29.840 4.693 5.984 1.00 32.68 155 GLY A N 1
ATOM 1073 C CA . GLY A 1 175 ? 30.489 3.400 5.824 1.00 28.90 155 GLY A CA 1
ATOM 1074 C C . GLY A 1 175 ? 30.581 2.624 7.133 1.00 27.76 155 GLY A C 1
ATOM 1075 O O . GLY A 1 175 ? 31.599 2.002 7.415 1.00 30.31 155 GLY A O 1
ATOM 1076 N N . PHE A 1 176 ? 29.517 2.624 7.921 1.00 28.31 156 PHE A N 1
ATOM 1077 C CA . PHE A 1 176 ? 29.533 2.026 9.254 1.00 30.15 156 PHE A CA 1
ATOM 1078 C C . PHE A 1 176 ? 28.543 0.867 9.480 1.00 31.32 156 PHE A C 1
ATOM 1079 O O . PHE A 1 176 ? 28.840 -0.116 10.159 1.00 38.10 156 PHE A O 1
ATOM 1087 N N . ARG A 1 177 ? 27.332 1.061 9.006 1.00 29.27 157 ARG A N 1
ATOM 1088 C CA . ARG A 1 177 ? 26.304 0.078 9.128 1.00 29.31 157 ARG A CA 1
ATOM 1089 C C . ARG A 1 177 ? 26.702 -1.130 8.286 1.00 31.81 157 ARG A C 1
ATOM 1090 O O . ARG A 1 177 ? 27.394 -0.988 7.265 1.00 29.83 157 ARG A O 1
ATOM 1098 N N . ARG A 1 178 ? 26.285 -2.312 8.734 1.00 31.61 158 ARG A N 1
ATOM 1099 C CA . ARG A 1 178 ? 26.708 -3.538 8.065 1.00 32.14 158 ARG A CA 1
ATOM 1100 C C . ARG A 1 178 ? 25.606 -4.583 7.772 1.00 30.60 158 ARG A C 1
ATOM 1101 O O . ARG A 1 178 ? 25.742 -5.291 6.800 1.00 30.22 158 ARG A O 1
ATOM 1109 N N . GLU A 1 179 ? 24.512 -4.648 8.547 1.00 30.65 159 GLU A N 1
ATOM 1110 C CA . GLU A 1 179 ? 23.380 -5.583 8.298 1.00 27.21 159 GLU A CA 1
ATOM 1111 C C . GLU A 1 179 ? 22.018 -4.968 8.489 1.00 27.06 159 GLU A C 1
ATOM 1112 O O . GLU A 1 179 ? 21.843 -4.133 9.361 1.00 36.81 159 GLU A O 1
ATOM 1118 N N . VAL A 1 180 ? 21.024 -5.381 7.714 1.00 26.68 160 VAL A N 1
ATOM 1119 C CA . VAL A 1 180 ? 19.624 -4.901 7.871 1.00 23.83 160 VAL A CA 1
ATOM 1120 C C . VAL A 1 180 ? 18.769 -5.755 8.783 1.00 23.16 160 VAL A C 1
ATOM 1121 O O . VAL A 1 180 ? 18.602 -6.955 8.542 1.00 23.20 160 VAL A O 1
ATOM 1125 N N . ALA A 1 181 ? 18.222 -5.143 9.831 1.00 21.47 161 ALA A N 1
ATOM 1126 C CA . ALA A 1 181 ? 17.500 -5.900 10.831 1.00 20.60 161 ALA A CA 1
ATOM 1127 C C . ALA A 1 181 ? 16.064 -5.682 10.591 1.00 21.45 161 ALA A C 1
ATOM 1128 O O . ALA A 1 181 ? 15.655 -4.630 10.110 1.00 20.71 161 ALA A O 1
ATOM 1130 N N . PRO A 1 182 ? 15.265 -6.686 10.908 1.00 22.56 162 PRO A N 1
ATOM 1131 C CA . PRO A 1 182 ? 13.848 -6.531 10.776 1.00 23.50 162 PRO A CA 1
ATOM 1132 C C . PRO A 1 182 ? 13.304 -5.214 11.377 1.00 25.24 162 PRO A C 1
ATOM 1133 O O . PRO A 1 182 ? 12.455 -4.634 10.735 1.00 31.51 162 PRO A O 1
ATOM 1137 N N . ALA A 1 183 ? 13.768 -4.754 12.545 1.00 23.17 163 ALA A N 1
ATOM 1138 C CA . ALA A 1 183 ? 13.318 -3.459 13.141 1.00 23.05 163 ALA A CA 1
ATOM 1139 C C . ALA A 1 183 ? 13.705 -2.174 12.387 1.00 25.14 163 ALA A C 1
ATOM 1140 O O . ALA A 1 183 ? 13.048 -1.123 12.563 1.00 31.58 163 ALA A O 1
ATOM 1142 N N . ASP A 1 184 ? 14.777 -2.236 11.591 1.00 24.21 164 ASP A N 1
ATOM 1143 C CA . ASP A 1 184 ? 15.235 -1.149 10.704 1.00 22.40 164 ASP A CA 1
ATOM 1144 C C . ASP A 1 184 ? 14.144 -0.595 9.771 1.00 24.10 164 ASP A C 1
ATOM 1145 O O . ASP A 1 184 ? 13.266 -1.337 9.345 1.00 25.05 164 ASP A O 1
ATOM 1150 N N . PRO A 1 185 ? 14.236 0.698 9.358 1.00 26.74 165 PRO A N 1
ATOM 1151 C CA . PRO A 1 185 ? 13.211 1.225 8.453 1.00 27.99 165 PRO A CA 1
ATOM 1152 C C . PRO A 1 185 ? 13.207 0.560 7.107 1.00 30.02 165 PRO A C 1
ATOM 1153 O O . PRO A 1 185 ? 14.243 0.143 6.626 1.00 30.52 165 PRO A O 1
ATOM 1157 N N . ALA A 1 186 ? 12.018 0.480 6.524 1.00 30.65 166 ALA A N 1
ATOM 1158 C CA . ALA A 1 186 ? 11.845 -0.086 5.200 1.00 27.78 166 ALA A CA 1
ATOM 1159 C C . ALA A 1 186 ? 11.333 0.997 4.288 1.00 27.06 166 ALA A C 1
ATOM 1160 O O . ALA A 1 186 ? 11.785 1.105 3.154 1.00 30.93 166 ALA A O 1
ATOM 1162 N N . TYR A 1 187 ? 10.395 1.813 4.769 1.00 27.01 167 TYR A N 1
ATOM 1163 C CA . TYR A 1 187 ? 9.931 2.976 3.995 1.00 26.20 167 TYR A CA 1
ATOM 1164 C C . TYR A 1 187 ? 9.374 3.988 4.943 1.00 23.75 167 TYR A C 1
ATOM 1165 O O . TYR A 1 187 ? 9.158 3.644 6.078 1.00 23.23 167 TYR A O 1
ATOM 1174 N N . MET A 1 188 ? 9.141 5.201 4.449 1.00 24.20 168 MET A N 1
ATOM 1175 C CA . MET A 1 188 ? 8.392 6.223 5.162 1.00 29.61 168 MET A CA 1
ATOM 1176 C C . MET A 1 188 ? 7.365 6.926 4.269 1.00 34.83 168 MET A C 1
ATOM 1177 O O . MET A 1 188 ? 7.710 7.448 3.200 1.00 38.21 168 MET A O 1
ATOM 1182 N N . VAL A 1 189 ? 6.118 6.969 4.741 1.00 36.35 169 VAL A N 1
ATOM 1183 C CA . VAL A 1 189 ? 5.042 7.710 4.102 1.00 37.98 169 VAL A CA 1
ATOM 1184 C C . VAL A 1 189 ? 4.757 9.078 4.804 1.00 42.33 169 VAL A C 1
ATOM 1185 O O . VAL A 1 189 ? 4.614 9.155 6.042 1.00 39.30 169 VAL A O 1
ATOM 1189 N N . PHE A 1 190 ? 4.620 10.138 4.003 1.00 45.12 170 PHE A N 1
ATOM 1190 C CA . PHE A 1 190 ? 4.498 11.501 4.546 1.00 42.98 170 PHE A CA 1
ATOM 1191 C C . PHE A 1 190 ? 3.110 12.161 4.342 1.00 48.91 170 PHE A C 1
ATOM 1192 O O . PHE A 1 190 ? 2.601 12.199 3.232 1.00 38.09 170 PHE A O 1
ATOM 1200 N N . THR A 1 191 ? 2.491 12.611 5.452 1.00 61.05 171 THR A N 1
ATOM 1201 C CA . THR A 1 191 ? 1.214 13.396 5.470 1.00 64.38 171 THR A CA 1
ATOM 1202 C C . THR A 1 191 ? 1.438 14.903 5.193 1.00 63.92 171 THR A C 1
ATOM 1203 O O . THR A 1 191 ? 2.556 15.354 4.924 1.00 49.21 171 THR A O 1
ATOM 1207 N N . PRO A 1 198 ? 5.939 18.300 8.283 1.00 38.58 178 PRO A N 1
ATOM 1208 C CA . PRO A 1 198 ? 5.311 17.137 7.598 1.00 38.84 178 PRO A CA 1
ATOM 1209 C C . PRO A 1 198 ? 5.624 15.812 8.291 1.00 31.66 178 PRO A C 1
ATOM 1210 O O . PRO A 1 198 ? 6.767 15.518 8.534 1.00 24.24 178 PRO A O 1
ATOM 1214 N N . LYS A 1 199 ? 4.572 15.064 8.601 1.00 29.04 179 LYS A N 1
ATOM 1215 C CA . LYS A 1 199 ? 4.628 13.846 9.406 1.00 30.47 179 LYS A CA 1
ATOM 1216 C C . LYS A 1 199 ? 4.986 12.560 8.546 1.00 30.82 179 LYS A C 1
ATOM 1217 O O . LYS A 1 199 ? 4.275 12.167 7.601 1.00 29.82 179 LYS A O 1
ATOM 1223 N N . GLY A 1 200 ? 6.080 11.923 8.880 1.00 26.31 180 GLY A N 1
ATOM 1224 C CA . GLY A 1 200 ? 6.438 10.706 8.203 1.00 26.55 180 GLY A CA 1
ATOM 1225 C C . GLY A 1 200 ? 6.160 9.582 9.141 1.00 24.79 180 GLY A C 1
ATOM 1226 O O . GLY A 1 200 ? 6.594 9.594 10.292 1.00 25.23 180 GLY A O 1
ATOM 1227 N N . VAL A 1 201 ? 5.435 8.601 8.656 1.00 24.09 181 VAL A N 1
ATOM 1228 C CA . VAL A 1 201 ? 5.273 7.369 9.390 1.00 22.54 181 VAL A CA 1
ATOM 1229 C C . VAL A 1 201 ? 6.384 6.450 8.930 1.00 22.05 181 VAL A C 1
ATOM 1230 O O . VAL A 1 201 ? 6.413 6.105 7.764 1.00 23.14 181 VAL A O 1
ATOM 1234 N N . VAL A 1 202 ? 7.250 6.038 9.875 1.00 21.13 182 VAL A N 1
ATOM 1235 C CA . VAL A 1 202 ? 8.388 5.167 9.654 1.00 20.42 182 VAL A CA 1
ATOM 1236 C C . VAL A 1 202 ? 7.980 3.735 9.936 1.00 21.82 182 VAL A C 1
ATOM 1237 O O . VAL A 1 202 ? 7.557 3.416 11.067 1.00 19.99 182 VAL A O 1
ATOM 1241 N N . MET A 1 203 ? 8.077 2.874 8.907 1.00 24.05 183 MET A N 1
ATOM 1242 C CA . MET A 1 203 ? 7.538 1.441 8.968 1.00 22.46 183 MET A CA 1
ATOM 1243 C C . MET A 1 203 ? 8.666 0.463 8.828 1.00 20.86 183 MET A C 1
ATOM 1244 O O . MET A 1 203 ? 9.416 0.544 7.860 1.00 22.00 183 MET A O 1
ATOM 1249 N N . SER A 1 204 ? 8.896 -0.381 9.827 1.00 20.03 184 SER A N 1
ATOM 1250 C CA . SER A 1 204 ? 9.995 -1.355 9.703 1.00 19.95 184 SER A CA 1
ATOM 1251 C C . SER A 1 204 ? 9.744 -2.476 8.670 1.00 20.84 184 SER A C 1
ATOM 1252 O O . SER A 1 204 ? 8.659 -2.719 8.278 1.00 20.08 184 SER A O 1
ATOM 1255 N N . HIS A 1 205 ? 10.758 -3.241 8.363 1.00 23.75 185 HIS A N 1
ATOM 1256 C CA . HIS A 1 205 ? 10.577 -4.483 7.620 1.00 25.48 185 HIS A CA 1
ATOM 1257 C C . HIS A 1 205 ? 9.540 -5.432 8.275 1.00 24.64 185 HIS A C 1
ATOM 1258 O O . HIS A 1 205 ? 8.696 -6.006 7.579 1.00 22.71 185 HIS A O 1
ATOM 1265 N N . ARG A 1 206 ? 9.531 -5.536 9.589 1.00 21.26 186 ARG A N 1
ATOM 1266 C CA . ARG A 1 206 ? 8.569 -6.407 10.189 1.00 21.56 186 ARG A CA 1
ATOM 1267 C C . ARG A 1 206 ? 7.192 -5.831 10.112 1.00 23.43 186 ARG A C 1
ATOM 1268 O O . ARG A 1 206 ? 6.275 -6.479 9.696 1.00 27.56 186 ARG A O 1
ATOM 1276 N N . ALA A 1 207 ? 7.004 -4.598 10.503 1.00 28.80 187 ALA A N 1
ATOM 1277 C CA . ALA A 1 207 ? 5.683 -4.090 10.427 1.00 29.24 187 ALA A CA 1
ATOM 1278 C C . ALA A 1 207 ? 5.091 -4.476 9.052 1.00 31.34 187 ALA A C 1
ATOM 1279 O O . ALA A 1 207 ? 3.988 -4.968 8.994 1.00 38.43 187 ALA A O 1
ATOM 1281 N N . ILE A 1 208 ? 5.789 -4.245 7.953 1.00 28.02 188 ILE A N 1
ATOM 1282 C CA . ILE A 1 208 ? 5.136 -4.376 6.634 1.00 27.34 188 ILE A CA 1
ATOM 1283 C C . ILE A 1 208 ? 4.914 -5.888 6.280 1.00 26.31 188 ILE A C 1
ATOM 1284 O O . ILE A 1 208 ? 3.941 -6.229 5.630 1.00 28.63 188 ILE A O 1
ATOM 1289 N N . LEU A 1 209 ? 5.787 -6.763 6.718 1.00 23.14 189 LEU A N 1
ATOM 1290 C CA . LEU A 1 209 ? 5.560 -8.176 6.539 1.00 22.49 189 LEU A CA 1
ATOM 1291 C C . LEU A 1 209 ? 4.443 -8.734 7.411 1.00 22.25 189 LEU A C 1
ATOM 1292 O O . LEU A 1 209 ? 3.744 -9.599 6.964 1.00 22.21 189 LEU A O 1
ATOM 1297 N N . SER A 1 210 ? 4.193 -8.193 8.595 1.00 24.33 190 SER A N 1
ATOM 1298 C CA . SER A 1 210 ? 3.066 -8.712 9.402 1.00 24.02 190 SER A CA 1
ATOM 1299 C C . SER A 1 210 ? 1.780 -8.299 8.780 1.00 24.33 190 SER A C 1
ATOM 1300 O O . SER A 1 210 ? 0.865 -9.113 8.657 1.00 25.11 190 SER A O 1
ATOM 1303 N N . PHE A 1 211 ? 1.705 -7.033 8.365 1.00 22.00 191 PHE A N 1
ATOM 1304 C CA . PHE A 1 211 ? 0.527 -6.624 7.644 1.00 18.56 191 PHE A CA 1
ATOM 1305 C C . PHE A 1 211 ? 0.358 -7.577 6.394 1.00 18.02 191 PHE A C 1
ATOM 1306 O O . PHE A 1 211 ? -0.675 -8.160 6.222 1.00 16.89 191 PHE A O 1
ATOM 1314 N N . TYR A 1 212 ? 1.371 -7.713 5.549 1.00 17.52 192 TYR A N 1
ATOM 1315 C CA . TYR A 1 212 ? 1.271 -8.611 4.352 1.00 18.70 192 TYR A CA 1
ATOM 1316 C C . TYR A 1 212 ? 0.805 -10.006 4.765 1.00 18.11 192 TYR A C 1
ATOM 1317 O O . TYR A 1 212 ? -0.166 -10.493 4.222 1.00 16.38 192 TYR A O 1
ATOM 1326 N N . ARG A 1 213 ? 1.394 -10.565 5.812 1.00 18.48 193 ARG A N 1
ATOM 1327 C CA . ARG A 1 213 ? 0.958 -11.853 6.263 1.00 19.92 193 ARG A CA 1
ATOM 1328 C C . ARG A 1 213 ? -0.491 -11.883 6.765 1.00 22.03 193 ARG A C 1
ATOM 1329 O O . ARG A 1 213 ? -1.257 -12.829 6.391 1.00 24.47 193 ARG A O 1
ATOM 1337 N N . GLY A 1 214 ? -0.914 -10.870 7.532 1.00 20.82 194 GLY A N 1
ATOM 1338 C CA . GLY A 1 214 ? -2.360 -10.725 7.889 1.00 21.81 194 GLY A CA 1
ATOM 1339 C C . GLY A 1 214 ? -3.311 -10.675 6.660 1.00 21.94 194 GLY A C 1
ATOM 1340 O O . GLY A 1 214 ? -4.316 -11.400 6.583 1.00 22.29 194 GLY A O 1
ATOM 1341 N N . MET A 1 215 ? -2.961 -9.858 5.678 1.00 19.59 195 MET A N 1
ATOM 1342 C CA . MET A 1 215 ? -3.834 -9.627 4.606 1.00 20.83 195 MET A CA 1
ATOM 1343 C C . MET A 1 215 ? -3.982 -10.903 3.779 1.00 20.88 195 MET A C 1
ATOM 1344 O O . MET A 1 215 ? -5.068 -11.185 3.285 1.00 22.49 195 MET A O 1
ATOM 1349 N N . LEU A 1 216 ? -2.899 -11.637 3.562 1.00 20.84 196 LEU A N 1
ATOM 1350 C CA . LEU A 1 216 ? -2.941 -12.799 2.623 1.00 20.63 196 LEU A CA 1
ATOM 1351 C C . LEU A 1 216 ? -3.715 -13.964 3.232 1.00 22.86 196 LEU A C 1
ATOM 1352 O O . LEU A 1 216 ? -4.164 -14.853 2.509 1.00 24.01 196 LEU A O 1
ATOM 1357 N N . SER A 1 217 ? -3.832 -13.947 4.563 1.00 23.77 197 SER A N 1
ATOM 1358 C CA . SER A 1 217 ? -4.566 -14.952 5.288 1.00 25.55 197 SER A CA 1
ATOM 1359 C C . SER A 1 217 ? -6.003 -14.896 4.940 1.00 27.91 197 SER A C 1
ATOM 1360 O O . SER A 1 217 ? -6.749 -15.740 5.404 1.00 38.79 197 SER A O 1
ATOM 1363 N N . GLN A 1 218 ? -6.412 -13.895 4.184 1.00 27.53 198 GLN A N 1
ATOM 1364 C CA . GLN A 1 218 ? -7.814 -13.675 3.835 1.00 27.32 198 GLN A CA 1
ATOM 1365 C C . GLN A 1 218 ? -8.174 -14.175 2.425 1.00 28.75 198 GLN A C 1
ATOM 1366 O O . GLN A 1 218 ? -9.316 -14.109 2.012 1.00 26.41 198 GLN A O 1
ATOM 1372 N N . GLY A 1 219 ? -7.213 -14.632 1.648 1.00 30.60 199 GLY A N 1
ATOM 1373 C CA . GLY A 1 219 ? -7.552 -15.230 0.346 1.00 29.95 199 GLY A CA 1
ATOM 1374 C C . GLY A 1 219 ? -8.396 -14.303 -0.502 1.00 31.22 199 GLY A C 1
ATOM 1375 O O . GLY A 1 219 ? -9.332 -14.736 -1.150 1.00 32.93 199 GLY A O 1
ATOM 1376 N N . ILE A 1 220 ? -8.032 -13.024 -0.535 1.00 32.05 200 ILE A N 1
ATOM 1377 C CA . ILE A 1 220 ? -8.738 -12.051 -1.371 1.00 30.41 200 ILE A CA 1
ATOM 1378 C C . ILE A 1 220 ? -8.471 -12.302 -2.868 1.00 31.42 200 ILE A C 1
ATOM 1379 O O . ILE A 1 220 ? -9.206 -11.836 -3.717 1.00 32.22 200 ILE A O 1
ATOM 1384 N N . VAL A 1 221 ? -7.410 -13.035 -3.190 1.00 35.61 201 VAL A N 1
ATOM 1385 C CA . VAL A 1 221 ? -6.852 -13.047 -4.539 1.00 37.65 201 VAL A CA 1
ATOM 1386 C C . VAL A 1 221 ? -6.176 -14.389 -4.803 1.00 43.19 201 VAL A C 1
ATOM 1387 O O . VAL A 1 221 ? -5.795 -15.075 -3.871 1.00 43.96 201 VAL A O 1
ATOM 1391 N N . GLY A 1 222 ? -6.009 -14.754 -6.075 1.00 53.37 202 GLY A N 1
ATOM 1392 C CA . GLY A 1 222 ? -5.292 -15.971 -6.457 1.00 56.70 202 GLY A CA 1
ATOM 1393 C C . GLY A 1 222 ? -4.134 -15.689 -7.414 1.00 64.60 202 GLY A C 1
ATOM 1394 O O . GLY A 1 222 ? -3.883 -14.525 -7.780 1.00 63.53 202 GLY A O 1
ATOM 1395 N N . PRO A 1 223 ? -3.381 -16.748 -7.811 1.00 72.80 203 PRO A N 1
ATOM 1396 C CA . PRO A 1 223 ? -2.191 -16.541 -8.678 1.00 67.61 203 PRO A CA 1
ATOM 1397 C C . PRO A 1 223 ? -2.588 -16.206 -10.116 1.00 67.21 203 PRO A C 1
ATOM 1398 O O . PRO A 1 223 ? -1.786 -15.653 -10.864 1.00 66.10 203 PRO A O 1
ATOM 1402 N N . GLU A 1 224 ? -3.844 -16.478 -10.461 1.00 62.03 204 GLU A N 1
ATOM 1403 C CA . GLU A 1 224 ? -4.355 -16.047 -11.742 1.00 53.44 204 GLU A CA 1
ATOM 1404 C C . GLU A 1 224 ? -4.961 -14.629 -11.773 1.00 50.45 204 GLU A C 1
ATOM 1405 O O . GLU A 1 224 ? -5.367 -14.161 -12.848 1.00 47.56 204 GLU A O 1
ATOM 1411 N N . SER A 1 225 ? -4.970 -13.937 -10.621 1.00 41.63 205 SER A N 1
ATOM 1412 C CA . SER A 1 225 ? -5.530 -12.595 -10.523 1.00 39.89 205 SER A CA 1
ATOM 1413 C C . SER A 1 225 ? -4.691 -11.526 -11.232 1.00 38.55 205 SER A C 1
ATOM 1414 O O . SER A 1 225 ? -3.471 -11.605 -11.310 1.00 38.55 205 SER A O 1
ATOM 1417 N N . ARG A 1 226 ? -5.385 -10.504 -11.701 1.00 34.83 206 ARG A N 1
ATOM 1418 C CA . ARG A 1 226 ? -4.776 -9.312 -12.280 1.00 32.09 206 ARG A CA 1
ATOM 1419 C C . ARG A 1 226 ? -5.296 -8.087 -11.464 1.00 26.75 206 ARG A C 1
ATOM 1420 O O . ARG A 1 226 ? -6.410 -7.596 -11.689 1.00 23.14 206 ARG A O 1
ATOM 1428 N N . VAL A 1 227 ? -4.483 -7.648 -10.504 1.00 24.50 207 VAL A N 1
ATOM 1429 C CA . VAL A 1 227 ? -4.866 -6.629 -9.475 1.00 22.21 207 VAL A CA 1
ATOM 1430 C C . VAL A 1 227 ? -4.685 -5.203 -9.967 1.00 20.38 207 VAL A C 1
ATOM 1431 O O . VAL A 1 227 ? -3.568 -4.749 -10.134 1.00 17.79 207 VAL A O 1
ATOM 1435 N N . ALA A 1 228 ? -5.780 -4.541 -10.294 1.00 20.14 208 ALA A N 1
ATOM 1436 C CA . ALA A 1 228 ? -5.671 -3.165 -10.776 1.00 23.12 208 ALA A CA 1
ATOM 1437 C C . ALA A 1 228 ? -5.470 -2.203 -9.570 1.00 23.98 208 ALA A C 1
ATOM 1438 O O . ALA A 1 228 ? -6.290 -2.130 -8.681 1.00 22.50 208 ALA A O 1
ATOM 1440 N N . SER A 1 229 ? -4.344 -1.519 -9.553 1.00 25.84 209 SER A N 1
ATOM 1441 C CA . SER A 1 229 ? -3.945 -0.661 -8.455 1.00 27.36 209 SER A CA 1
ATOM 1442 C C . SER A 1 229 ? -4.227 0.785 -8.870 1.00 27.96 209 SER A C 1
ATOM 1443 O O . SER A 1 229 ? -3.664 1.239 -9.878 1.00 25.84 209 SER A O 1
ATOM 1446 N N . THR A 1 230 ? -5.088 1.485 -8.112 1.00 28.84 210 THR A N 1
ATOM 1447 C CA . THR A 1 230 ? -5.468 2.904 -8.428 1.00 29.58 210 THR A CA 1
ATOM 1448 C C . THR A 1 230 ? -4.814 3.998 -7.599 1.00 29.78 210 THR A C 1
ATOM 1449 O O . THR A 1 230 ? -4.696 5.104 -8.080 1.00 28.27 210 THR A O 1
ATOM 1453 N N . ALA A 1 231 ? -4.430 3.693 -6.356 1.00 31.48 211 ALA A N 1
ATOM 1454 C CA . ALA A 1 231 ? -3.958 4.720 -5.442 1.00 29.89 211 ALA A CA 1
ATOM 1455 C C . ALA A 1 231 ? -2.768 5.411 -6.034 1.00 32.20 211 ALA A C 1
ATOM 1456 O O . ALA A 1 231 ? -2.167 4.923 -6.985 1.00 31.68 211 ALA A O 1
ATOM 1458 N N . PRO A 1 232 ? -2.434 6.579 -5.485 1.00 33.88 212 PRO A N 1
ATOM 1459 C CA . PRO A 1 232 ? -1.185 7.222 -5.834 1.00 34.54 212 PRO A CA 1
ATOM 1460 C C . PRO A 1 232 ? -0.027 6.550 -5.149 1.00 34.47 212 PRO A C 1
ATOM 1461 O O . PRO A 1 232 ? -0.156 6.090 -4.026 1.00 38.71 212 PRO A O 1
ATOM 1465 N N . PHE A 1 233 ? 1.108 6.510 -5.826 1.00 33.50 213 PHE A N 1
ATOM 1466 C CA . PHE A 1 233 ? 2.255 5.840 -5.305 1.00 31.42 213 PHE A CA 1
ATOM 1467 C C . PHE A 1 233 ? 2.633 6.381 -3.940 1.00 33.28 213 PHE A C 1
ATOM 1468 O O . PHE A 1 233 ? 3.293 5.669 -3.182 1.00 38.96 213 PHE A O 1
ATOM 1476 N N . GLN A 1 234 ? 2.266 7.623 -3.606 1.00 34.53 214 GLN A N 1
ATOM 1477 C CA . GLN A 1 234 ? 2.681 8.167 -2.285 1.00 35.50 214 GLN A CA 1
ATOM 1478 C C . GLN A 1 234 ? 1.869 7.701 -1.081 1.00 33.98 214 GLN A C 1
ATOM 1479 O O . GLN A 1 234 ? 2.356 7.793 0.028 1.00 34.45 214 GLN A O 1
ATOM 1485 N N . PHE A 1 235 ? 0.674 7.155 -1.311 1.00 32.43 215 PHE A N 1
ATOM 1486 C CA . PHE A 1 235 ? -0.071 6.404 -0.292 1.00 30.12 215 PHE A CA 1
ATOM 1487 C C . PHE A 1 235 ? 0.317 4.929 -0.223 1.00 30.72 215 PHE A C 1
ATOM 1488 O O . PHE A 1 235 ? 0.323 4.178 -1.216 1.00 35.44 215 PHE A O 1
ATOM 1496 N N . ASP A 1 236 ? 0.789 4.558 0.936 1.00 29.28 216 ASP A N 1
ATOM 1497 C CA . ASP A 1 236 ? 0.507 3.304 1.589 1.00 29.75 216 ASP A CA 1
ATOM 1498 C C . ASP A 1 236 ? -0.310 2.229 0.841 1.00 28.32 216 ASP A C 1
ATOM 1499 O O . ASP A 1 236 ? -0.097 1.034 0.994 1.00 31.67 216 ASP A O 1
ATOM 1504 N N . PHE A 1 237 ? -1.344 2.669 0.162 1.00 26.66 217 PHE A N 1
ATOM 1505 C CA . PHE A 1 237 ? -2.317 1.796 -0.477 1.00 28.22 217 PHE A CA 1
ATOM 1506 C C . PHE A 1 237 ? -1.666 1.133 -1.687 1.00 30.64 217 PHE A C 1
ATOM 1507 O O . PHE A 1 237 ? -1.886 -0.041 -1.984 1.00 31.11 217 PHE A O 1
ATOM 1515 N N . SER A 1 238 ? -0.844 1.895 -2.394 1.00 33.10 218 SER A N 1
ATOM 1516 C CA . SER A 1 238 ? -0.106 1.340 -3.488 1.00 31.39 218 SER A CA 1
ATOM 1517 C C . SER A 1 238 ? 0.680 0.124 -3.019 1.00 31.23 218 SER A C 1
ATOM 1518 O O . SER A 1 238 ? 0.792 -0.872 -3.734 1.00 35.67 218 SER A O 1
ATOM 1521 N N . LEU A 1 239 ? 1.256 0.204 -1.828 1.00 30.41 219 LEU A N 1
ATOM 1522 C CA . LEU A 1 239 ? 2.113 -0.872 -1.328 1.00 28.28 219 LEU A CA 1
ATOM 1523 C C . LEU A 1 239 ? 1.296 -2.050 -0.893 1.00 28.26 219 LEU A C 1
ATOM 1524 O O . LEU A 1 239 ? 1.778 -3.182 -0.886 1.00 23.45 219 LEU A O 1
ATOM 1529 N N . LEU A 1 240 ? 0.086 -1.745 -0.452 1.00 30.41 220 LEU A N 1
ATOM 1530 C CA . LEU A 1 240 ? -0.853 -2.758 -0.064 1.00 32.52 220 LEU A CA 1
ATOM 1531 C C . LEU A 1 240 ? -1.185 -3.535 -1.321 1.00 30.35 220 LEU A C 1
ATOM 1532 O O . LEU A 1 240 ? -1.130 -4.757 -1.300 1.00 29.30 220 LEU A O 1
ATOM 1537 N N . ASP A 1 241 ? -1.544 -2.820 -2.390 1.00 28.96 221 ASP A N 1
ATOM 1538 C CA . ASP A 1 241 ? -1.837 -3.432 -3.710 1.00 29.85 221 ASP A CA 1
ATOM 1539 C C . ASP A 1 241 ? -0.700 -4.338 -4.201 1.00 28.67 221 ASP A C 1
ATOM 1540 O O . ASP A 1 241 ? -0.904 -5.494 -4.531 1.00 26.67 221 ASP A O 1
ATOM 1545 N N . ILE A 1 242 ? 0.516 -3.817 -4.156 1.00 30.22 222 ILE A N 1
ATOM 1546 C CA . ILE A 1 242 ? 1.675 -4.561 -4.599 1.00 29.61 222 ILE A CA 1
ATOM 1547 C C . ILE A 1 242 ? 1.898 -5.837 -3.772 1.00 26.26 222 ILE A C 1
ATOM 1548 O O . ILE A 1 242 ? 2.232 -6.876 -4.296 1.00 24.84 222 ILE A O 1
ATOM 1553 N N . GLY A 1 243 ? 1.707 -5.766 -2.474 1.00 28.23 223 GLY A N 1
ATOM 1554 C CA . GLY A 1 243 ? 1.929 -6.939 -1.621 1.00 32.60 223 GLY A CA 1
ATOM 1555 C C . GLY A 1 243 ? 0.848 -7.989 -1.864 1.00 34.71 223 GLY A C 1
ATOM 1556 O O . GLY A 1 243 ? 1.130 -9.196 -1.967 1.00 33.82 223 GLY A O 1
ATOM 1557 N N . LEU A 1 244 ? -0.385 -7.519 -1.985 1.00 31.27 224 LEU A N 1
ATOM 1558 C CA . LEU A 1 244 ? -1.500 -8.398 -2.280 1.00 31.18 224 LEU A CA 1
ATOM 1559 C C . LEU A 1 244 ? -1.246 -9.275 -3.521 1.00 29.54 224 LEU A C 1
ATOM 1560 O O . LEU A 1 244 ? -1.390 -10.498 -3.467 1.00 27.08 224 LEU A O 1
ATOM 1565 N N . ALA A 1 245 ? -0.894 -8.609 -4.625 1.00 29.99 225 ALA A N 1
ATOM 1566 C CA . ALA A 1 245 ? -0.656 -9.246 -5.902 1.00 27.97 225 ALA A CA 1
ATOM 1567 C C . ALA A 1 245 ? 0.624 -10.039 -5.831 1.00 28.47 225 ALA A C 1
ATOM 1568 O O . ALA A 1 245 ? 0.602 -11.243 -5.871 1.00 32.43 225 ALA A O 1
ATOM 1570 N N . LEU A 1 246 ? 1.761 -9.383 -5.698 1.00 29.31 226 LEU A N 1
ATOM 1571 C CA . LEU A 1 246 ? 3.011 -10.126 -5.719 1.00 29.80 226 LEU A CA 1
ATOM 1572 C C . LEU A 1 246 ? 3.084 -11.247 -4.666 1.00 30.21 226 LEU A C 1
ATOM 1573 O O . LEU A 1 246 ? 3.677 -12.280 -4.889 1.00 31.74 226 LEU A O 1
ATOM 1578 N N . GLY A 1 247 ? 2.499 -11.026 -3.504 1.00 32.46 227 GLY A N 1
ATOM 1579 C CA . GLY A 1 247 ? 2.611 -11.984 -2.416 1.00 33.61 227 GLY A CA 1
ATOM 1580 C C . GLY A 1 247 ? 1.682 -13.166 -2.645 1.00 34.46 227 GLY A C 1
ATOM 1581 O O . GLY A 1 247 ? 1.758 -14.178 -1.961 1.00 35.10 227 GLY A O 1
ATOM 1582 N N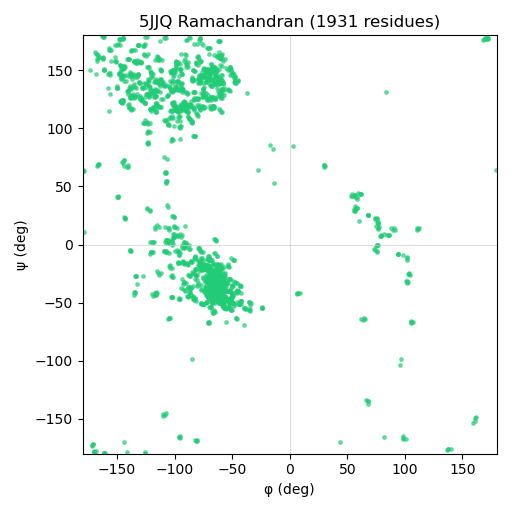 . SER A 1 248 ? 0.778 -13.004 -3.589 1.00 32.66 228 SER A N 1
ATOM 1583 C CA . SER A 1 248 ? -0.121 -14.061 -3.976 1.00 30.97 228 SER A CA 1
ATOM 1584 C C . SER A 1 248 ? 0.274 -14.692 -5.343 1.00 29.35 228 SER A C 1
ATOM 1585 O O . SER A 1 248 ? -0.425 -15.553 -5.812 1.00 28.33 228 SER A O 1
ATOM 1588 N N . GLY A 1 249 ? 1.395 -14.265 -5.937 1.00 28.97 229 GLY A N 1
ATOM 1589 C CA . GLY A 1 249 ? 1.846 -14.749 -7.229 1.00 29.53 229 GLY A CA 1
ATOM 1590 C C . GLY A 1 249 ? 1.054 -14.144 -8.361 1.00 28.92 229 GLY A C 1
ATOM 1591 O O . GLY A 1 249 ? 1.054 -14.671 -9.478 1.00 30.45 229 GLY A O 1
ATOM 1592 N N . ALA A 1 250 ? 0.385 -13.032 -8.095 1.00 27.70 230 ALA A N 1
ATOM 1593 C CA . ALA A 1 250 ? -0.556 -12.491 -9.078 1.00 26.16 230 ALA A CA 1
ATOM 1594 C C . ALA A 1 250 ? 0.156 -11.433 -9.894 1.00 24.85 230 ALA A C 1
ATOM 1595 O O . ALA A 1 250 ? 1.388 -11.383 -9.924 1.00 21.97 230 ALA A O 1
ATOM 1597 N N . THR A 1 251 ? -0.615 -10.654 -10.638 1.00 25.93 231 THR A N 1
ATOM 1598 C CA . THR A 1 251 ? -0.043 -9.625 -11.488 1.00 26.65 231 THR A CA 1
ATOM 1599 C C . THR A 1 251 ? -0.491 -8.239 -11.047 1.00 26.56 231 THR A C 1
ATOM 1600 O O . THR A 1 251 ? -1.661 -8.012 -10.779 1.00 29.09 231 THR A O 1
ATOM 1604 N N . VAL A 1 252 ? 0.437 -7.309 -10.921 1.00 26.02 232 VAL A N 1
ATOM 1605 C CA . VAL A 1 252 ? 0.044 -5.945 -10.631 1.00 25.85 232 VAL A CA 1
ATOM 1606 C C . VAL A 1 252 ? -0.345 -5.258 -11.915 1.00 22.59 232 VAL A C 1
ATOM 1607 O O . VAL A 1 252 ? 0.404 -5.286 -12.833 1.00 22.58 232 VAL A O 1
ATOM 1611 N N . VAL A 1 253 ? -1.545 -4.716 -11.993 1.00 23.94 233 VAL A N 1
ATOM 1612 C CA . VAL A 1 253 ? -1.933 -3.857 -13.106 1.00 24.39 233 VAL A CA 1
ATOM 1613 C C . VAL A 1 253 ? -1.969 -2.398 -12.599 1.00 26.87 233 VAL A C 1
ATOM 1614 O O . VAL A 1 253 ? -2.928 -1.963 -11.922 1.00 27.21 233 VAL A O 1
ATOM 1618 N N . PRO A 1 254 ? -0.931 -1.631 -12.932 1.00 27.70 234 PRO A N 1
ATOM 1619 C CA . PRO A 1 254 ? -0.946 -0.211 -12.658 1.00 28.42 234 PRO A CA 1
ATOM 1620 C C . PRO A 1 254 ? -2.004 0.560 -13.467 1.00 32.71 234 PRO A C 1
ATOM 1621 O O . PRO A 1 254 ? -1.948 0.587 -14.688 1.00 38.07 234 PRO A O 1
ATOM 1625 N N . VAL A 1 255 ? -2.968 1.174 -12.806 1.00 35.90 235 VAL A N 1
ATOM 1626 C CA . VAL A 1 255 ? -3.977 1.957 -13.516 1.00 35.55 235 VAL A CA 1
ATOM 1627 C C . VAL A 1 255 ? -3.512 3.419 -13.617 1.00 36.06 235 VAL A C 1
ATOM 1628 O O . VAL A 1 255 ? -3.320 4.079 -12.608 1.00 34.64 235 VAL A O 1
ATOM 1632 N N . PRO A 1 256 ? -3.293 3.915 -14.848 1.00 38.80 236 PRO A N 1
ATOM 1633 C CA . PRO A 1 256 ? -2.795 5.283 -15.048 1.00 36.17 236 PRO A CA 1
ATOM 1634 C C . PRO A 1 256 ? -3.810 6.196 -14.496 1.00 37.14 236 PRO A C 1
ATOM 1635 O O . PRO A 1 256 ? -4.969 6.082 -14.857 1.00 39.74 236 PRO A O 1
ATOM 1639 N N . ARG A 1 257 ? -3.400 7.096 -13.625 1.00 39.80 237 ARG A N 1
ATOM 1640 C CA . ARG A 1 257 ? -4.346 7.853 -12.814 1.00 42.32 237 ARG A CA 1
ATOM 1641 C C . ARG A 1 257 ? -5.158 8.821 -13.641 1.00 40.84 237 ARG A C 1
ATOM 1642 O O . ARG A 1 257 ? -6.369 8.965 -13.433 1.00 41.87 237 ARG A O 1
ATOM 1650 N N . ALA A 1 258 ? -4.505 9.448 -14.616 1.00 40.43 238 ALA A N 1
ATOM 1651 C CA . ALA A 1 258 ? -5.198 10.229 -15.661 1.00 40.11 238 ALA A CA 1
ATOM 1652 C C . ALA A 1 258 ? -6.644 9.768 -15.859 1.00 40.40 238 ALA A C 1
ATOM 1653 O O . ALA A 1 258 ? -7.582 10.564 -15.765 1.00 45.80 238 ALA A O 1
ATOM 1655 N N . LEU A 1 259 ? -6.786 8.464 -16.107 1.00 38.17 239 LEU A N 1
ATOM 1656 C CA . LEU A 1 259 ? -8.039 7.787 -16.391 1.00 33.79 239 LEU A CA 1
ATOM 1657 C C . LEU A 1 259 ? -9.173 7.972 -15.401 1.00 33.03 239 LEU A C 1
ATOM 1658 O O . LEU A 1 259 ? -10.345 7.715 -15.747 1.00 30.50 239 LEU A O 1
ATOM 1663 N N . LEU A 1 260 ? -8.890 8.431 -14.192 1.00 34.57 240 LEU A N 1
ATOM 1664 C CA . LEU A 1 260 ? -9.993 8.621 -13.218 1.00 36.20 240 LEU A CA 1
ATOM 1665 C C . LEU A 1 260 ? -10.973 9.742 -13.587 1.00 36.18 240 LEU A C 1
ATOM 1666 O O . LEU A 1 260 ? -12.115 9.724 -13.164 1.00 35.64 240 LEU A O 1
ATOM 1671 N N . ARG A 1 261 ? -10.570 10.692 -14.407 1.00 41.13 241 ARG A N 1
ATOM 1672 C CA . ARG A 1 261 ? -11.545 11.670 -14.889 1.00 52.53 241 ARG A CA 1
ATOM 1673 C C . ARG A 1 261 ? -11.863 11.445 -16.348 1.00 49.35 241 ARG A C 1
ATOM 1674 O O . ARG A 1 261 ? -11.588 12.288 -17.200 1.00 58.26 241 ARG A O 1
ATOM 1682 N N . TRP A 1 262 ? -12.411 10.263 -16.595 1.00 45.56 242 TRP A N 1
ATOM 1683 C CA . TRP A 1 262 ? -12.832 9.759 -17.913 1.00 42.34 242 TRP A CA 1
ATOM 1684 C C . TRP A 1 262 ? -13.391 8.347 -17.701 1.00 40.33 242 TRP A C 1
ATOM 1685 O O . TRP A 1 262 ? -12.827 7.376 -18.181 1.00 42.77 242 TRP A O 1
ATOM 1696 N N . PRO A 1 263 ? -14.486 8.225 -16.956 1.00 37.77 243 PRO A N 1
ATOM 1697 C CA . PRO A 1 263 ? -14.922 6.927 -16.494 1.00 41.02 243 PRO A CA 1
ATOM 1698 C C . PRO A 1 263 ? -14.989 5.857 -17.564 1.00 46.06 243 PRO A C 1
ATOM 1699 O O . PRO A 1 263 ? -14.757 4.667 -17.277 1.00 51.58 243 PRO A O 1
ATOM 1703 N N . ARG A 1 264 ? -15.289 6.264 -18.783 1.00 49.46 244 ARG A N 1
ATOM 1704 C CA . ARG A 1 264 ? -15.336 5.318 -19.884 1.00 52.36 244 ARG A CA 1
ATOM 1705 C C . ARG A 1 264 ? -13.931 4.799 -20.188 1.00 47.21 244 ARG A C 1
ATOM 1706 O O . ARG A 1 264 ? -13.728 3.591 -20.220 1.00 54.05 244 ARG A O 1
ATOM 1714 N N . ARG A 1 265 ? -12.980 5.699 -20.417 1.00 41.98 245 ARG A N 1
ATOM 1715 C CA . ARG A 1 265 ? -11.603 5.323 -20.703 1.00 43.91 245 ARG A CA 1
ATOM 1716 C C . ARG A 1 265 ? -11.028 4.405 -19.583 1.00 46.67 245 ARG A C 1
ATOM 1717 O O . ARG A 1 265 ? -10.170 3.526 -19.839 1.00 43.14 245 ARG A O 1
ATOM 1725 N N . PHE A 1 266 ? -11.484 4.651 -18.350 1.00 41.35 246 PHE A N 1
ATOM 1726 C CA . PHE A 1 266 ? -11.091 3.885 -17.171 1.00 39.48 246 PHE A CA 1
ATOM 1727 C C . PHE A 1 266 ? -11.720 2.480 -17.134 1.00 39.75 246 PHE A C 1
ATOM 1728 O O . PHE A 1 266 ? -11.102 1.520 -16.689 1.00 35.42 246 PHE A O 1
ATOM 1736 N N . VAL A 1 267 ? -12.944 2.369 -17.606 1.00 41.37 247 VAL A N 1
ATOM 1737 C CA . VAL A 1 267 ? -13.548 1.072 -17.740 1.00 46.69 247 VAL A CA 1
ATOM 1738 C C . VAL A 1 267 ? -12.910 0.267 -18.887 1.00 46.27 247 VAL A C 1
ATOM 1739 O O . VAL A 1 267 ? -12.634 -0.905 -18.714 1.00 46.22 247 VAL A O 1
ATOM 1743 N N . ARG A 1 268 ? -12.687 0.883 -20.052 1.00 45.64 248 ARG A N 1
ATOM 1744 C CA . ARG A 1 268 ? -12.013 0.193 -21.169 1.00 43.72 248 ARG A CA 1
ATOM 1745 C C . ARG A 1 268 ? -10.621 -0.284 -20.759 1.00 36.78 248 ARG A C 1
ATOM 1746 O O . ARG A 1 268 ? -10.102 -1.302 -21.269 1.00 31.71 248 ARG A O 1
ATOM 1754 N N . PHE A 1 269 ? -9.984 0.469 -19.879 1.00 31.76 249 PHE A N 1
ATOM 1755 C CA . PHE A 1 269 ? -8.677 0.062 -19.398 1.00 28.59 249 PHE A CA 1
ATOM 1756 C C . PHE A 1 269 ? -8.806 -1.189 -18.571 1.00 31.43 249 PHE A C 1
ATOM 1757 O O . PHE A 1 269 ? -8.021 -2.130 -18.750 1.00 34.69 249 PHE A O 1
ATOM 1765 N N . LEU A 1 270 ? -9.814 -1.229 -17.699 1.00 32.05 250 LEU A N 1
ATOM 1766 C CA . LEU A 1 270 ? -10.051 -2.434 -16.919 1.00 34.67 250 LEU A CA 1
ATOM 1767 C C . LEU A 1 270 ? -10.443 -3.621 -17.790 1.00 35.15 250 LEU A C 1
ATOM 1768 O O . LEU A 1 270 ? -10.154 -4.759 -17.445 1.00 34.89 250 LEU A O 1
ATOM 1773 N N . ARG A 1 271 ? -11.132 -3.337 -18.890 1.00 40.03 251 ARG A N 1
ATOM 1774 C CA . ARG A 1 271 ? -11.592 -4.345 -19.862 1.00 44.91 251 ARG A CA 1
ATOM 1775 C C . ARG A 1 271 ? -10.365 -4.969 -20.508 1.00 42.87 251 ARG A C 1
ATOM 1776 O O . ARG A 1 271 ? -10.129 -6.152 -20.341 1.00 42.96 251 ARG A O 1
ATOM 1784 N N . ASP A 1 272 ? -9.534 -4.130 -21.133 1.00 45.03 252 ASP A N 1
ATOM 1785 C CA . ASP A 1 272 ? -8.405 -4.574 -21.961 1.00 44.97 252 ASP A CA 1
ATOM 1786 C C . ASP A 1 272 ? -7.270 -5.158 -21.161 1.00 44.51 252 ASP A C 1
ATOM 1787 O O . ASP A 1 272 ? -6.544 -6.008 -21.664 1.00 53.34 252 ASP A O 1
ATOM 1792 N N . SER A 1 273 ? -7.070 -4.659 -19.944 1.00 42.16 253 SER A N 1
ATOM 1793 C CA . SER A 1 273 ? -6.050 -5.180 -19.034 1.00 39.73 253 SER A CA 1
ATOM 1794 C C . SER A 1 273 ? -6.545 -6.504 -18.451 1.00 36.91 253 SER A C 1
ATOM 1795 O O . SER A 1 273 ? -5.765 -7.286 -17.925 1.00 38.17 253 SER A O 1
ATOM 1798 N N . GLU A 1 274 ? -7.846 -6.737 -18.561 1.00 36.68 254 GLU A N 1
ATOM 1799 C CA . GLU A 1 274 ? -8.489 -7.948 -18.046 1.00 42.24 254 GLU A CA 1
ATOM 1800 C C . GLU A 1 274 ? -8.280 -8.083 -16.544 1.00 40.04 254 GLU A C 1
ATOM 1801 O O . GLU A 1 274 ? -7.961 -9.156 -16.051 1.00 48.10 254 GLU A O 1
ATOM 1807 N N . ALA A 1 275 ? -8.461 -6.976 -15.833 1.00 34.63 255 ALA A N 1
ATOM 1808 C CA . ALA A 1 275 ? -8.322 -6.948 -14.388 1.00 31.91 255 ALA A CA 1
ATOM 1809 C C . ALA A 1 275 ? -9.384 -7.832 -13.757 1.00 29.73 255 ALA A C 1
ATOM 1810 O O . ALA A 1 275 ? -10.508 -7.878 -14.260 1.00 28.97 255 ALA A O 1
ATOM 1812 N N . THR A 1 276 ? -9.007 -8.539 -12.682 1.00 27.73 256 THR A N 1
ATOM 1813 C CA . THR A 1 276 ? -9.931 -9.411 -11.934 1.00 26.39 256 THR A CA 1
ATOM 1814 C C . THR A 1 276 ? -10.167 -8.940 -10.502 1.00 24.68 256 THR A C 1
ATOM 1815 O O . THR A 1 276 ? -11.199 -9.244 -9.908 1.00 24.38 256 THR A O 1
ATOM 1819 N N . GLN A 1 277 ? -9.226 -8.179 -9.987 1.00 24.47 257 GLN A N 1
ATOM 1820 C CA . GLN A 1 277 ? -9.347 -7.517 -8.702 1.00 26.20 257 GLN A CA 1
ATOM 1821 C C . GLN A 1 277 ? -9.156 -6.033 -8.981 1.00 25.36 257 GLN A C 1
ATOM 1822 O O . GLN A 1 277 ? -8.283 -5.659 -9.749 1.00 24.84 257 GLN A O 1
ATOM 1828 N N . VAL A 1 278 ? -9.976 -5.190 -8.386 1.00 26.06 258 VAL A N 1
ATOM 1829 C CA . VAL A 1 278 ? -9.791 -3.756 -8.563 1.00 26.90 258 VAL A CA 1
ATOM 1830 C C . VAL A 1 278 ? -9.762 -3.101 -7.214 1.00 27.77 258 VAL A C 1
ATOM 1831 O O . VAL A 1 278 ? -10.699 -3.237 -6.429 1.00 32.21 258 VAL A O 1
ATOM 1835 N N . ASN A 1 279 ? -8.701 -2.369 -6.941 1.00 27.97 259 ASN A N 1
ATOM 1836 C CA . ASN A 1 279 ? -8.526 -1.769 -5.639 1.00 27.21 259 ASN A CA 1
ATOM 1837 C C . ASN A 1 279 ? -8.527 -0.259 -5.724 1.00 27.84 259 ASN A C 1
ATOM 1838 O O . ASN A 1 279 ? -7.951 0.333 -6.661 1.00 26.71 259 ASN A O 1
ATOM 1843 N N . GLY A 1 280 ? -9.121 0.388 -4.734 1.00 25.68 260 GLY A N 1
ATOM 1844 C CA . GLY A 1 280 ? -9.087 1.849 -4.713 1.00 29.54 260 GLY A CA 1
ATOM 1845 C C . GLY A 1 280 ? -9.975 2.477 -3.657 1.00 32.12 260 GLY A C 1
ATOM 1846 O O . GLY A 1 280 ? -10.713 1.776 -2.957 1.00 37.71 260 GLY A O 1
ATOM 1847 N N . ALA A 1 281 ? -9.945 3.804 -3.545 1.00 29.70 261 ALA A N 1
ATOM 1848 C CA . ALA A 1 281 ? -10.926 4.484 -2.696 1.00 26.69 261 ALA A CA 1
ATOM 1849 C C . ALA A 1 281 ? -12.289 4.237 -3.330 1.00 25.83 261 ALA A C 1
ATOM 1850 O O . ALA A 1 281 ? -12.398 4.099 -4.553 1.00 24.32 261 ALA A O 1
ATOM 1852 N N . PRO A 1 282 ? -13.334 4.176 -2.514 1.00 26.26 262 PRO A N 1
ATOM 1853 C CA . PRO A 1 282 ? -14.665 4.077 -3.106 1.00 27.23 262 PRO A CA 1
ATOM 1854 C C . PRO A 1 282 ? -14.858 4.998 -4.327 1.00 29.19 262 PRO A C 1
ATOM 1855 O O . PRO A 1 282 ? -15.486 4.599 -5.313 1.00 30.84 262 PRO A O 1
ATOM 1859 N N . SER A 1 283 ? -14.355 6.235 -4.229 1.00 30.85 263 SER A N 1
ATOM 1860 C CA . SER A 1 283 ? -14.655 7.281 -5.205 1.00 29.05 263 SER A CA 1
ATOM 1861 C C . SER A 1 283 ? -14.182 6.975 -6.596 1.00 27.11 263 SER A C 1
ATOM 1862 O O . SER A 1 283 ? -14.641 7.610 -7.514 1.00 25.74 263 SER A O 1
ATOM 1865 N N . ILE A 1 284 ? -13.250 6.037 -6.754 1.00 26.89 264 ILE A N 1
ATOM 1866 C CA . ILE A 1 284 ? -12.843 5.609 -8.113 1.00 29.64 264 ILE A CA 1
ATOM 1867 C C . ILE A 1 284 ? -13.972 5.042 -8.996 1.00 29.00 264 ILE A C 1
ATOM 1868 O O . ILE A 1 284 ? -13.843 5.006 -10.211 1.00 31.58 264 ILE A O 1
ATOM 1873 N N . TRP A 1 285 ? -15.050 4.613 -8.359 1.00 29.00 265 TRP A N 1
ATOM 1874 C CA . TRP A 1 285 ? -16.197 4.045 -9.007 1.00 30.29 265 TRP A CA 1
ATOM 1875 C C . TRP A 1 285 ? -17.288 5.035 -9.359 1.00 34.87 265 TRP A C 1
ATOM 1876 O O . TRP A 1 285 ? -18.200 4.696 -10.132 1.00 32.68 265 TRP A O 1
ATOM 1887 N N . ARG A 1 286 ? -17.239 6.232 -8.748 1.00 41.52 266 ARG A N 1
ATOM 1888 C CA . ARG A 1 286 ? -18.326 7.231 -8.823 1.00 45.66 266 ARG A CA 1
ATOM 1889 C C . ARG A 1 286 ? -18.793 7.523 -10.255 1.00 48.70 266 ARG A C 1
ATOM 1890 O O . ARG A 1 286 ? -19.975 7.395 -10.565 1.00 51.76 266 ARG A O 1
ATOM 1898 N N . GLY A 1 287 ? -17.862 7.925 -11.111 1.00 49.43 267 GLY A N 1
ATOM 1899 C CA . GLY A 1 287 ? -18.171 8.255 -12.498 1.00 52.54 267 GLY A CA 1
ATOM 1900 C C . GLY A 1 287 ? -18.805 7.108 -13.265 1.00 55.63 267 GLY A C 1
ATOM 1901 O O . GLY A 1 287 ? -19.846 7.289 -13.883 1.00 60.60 267 GLY A O 1
ATOM 1902 N N . ALA A 1 288 ? -18.212 5.917 -13.190 1.00 56.16 268 ALA A N 1
ATOM 1903 C CA . ALA A 1 288 ? -18.732 4.769 -13.923 1.00 53.90 268 ALA A CA 1
ATOM 1904 C C . ALA A 1 288 ? -20.159 4.382 -13.473 1.00 54.59 268 ALA A C 1
ATOM 1905 O O . ALA A 1 288 ? -21.046 4.160 -14.311 1.00 57.35 268 ALA A O 1
ATOM 1907 N N . LEU A 1 289 ? -20.396 4.310 -12.163 1.00 54.16 269 LEU A N 1
ATOM 1908 C CA . LEU A 1 289 ? -21.756 4.024 -11.635 1.00 52.26 269 LEU A CA 1
ATOM 1909 C C . LEU A 1 289 ? -22.800 5.101 -11.982 1.00 52.97 269 LEU A C 1
ATOM 1910 O O . LEU A 1 289 ? -24.008 4.826 -12.024 1.00 49.25 269 LEU A O 1
ATOM 1915 N N . ARG A 1 290 ? -22.331 6.334 -12.157 1.00 51.20 270 ARG A N 1
ATOM 1916 C CA . ARG A 1 290 ? -23.197 7.476 -12.366 1.00 55.68 270 ARG A CA 1
ATOM 1917 C C . ARG A 1 290 ? -23.473 7.621 -13.868 1.00 52.76 270 ARG A C 1
ATOM 1918 O O . ARG A 1 290 ? -24.611 7.808 -14.271 1.00 51.95 270 ARG A O 1
ATOM 1926 N N . HIS A 1 291 ? -22.447 7.517 -14.698 1.00 51.93 271 HIS A N 1
ATOM 1927 C CA . HIS A 1 291 ? -22.576 7.863 -16.111 1.00 51.50 271 HIS A CA 1
ATOM 1928 C C . HIS A 1 291 ? -22.315 6.704 -17.074 1.00 56.04 271 HIS A C 1
ATOM 1929 O O . HIS A 1 291 ? -22.500 6.874 -18.267 1.00 56.03 271 HIS A O 1
ATOM 1936 N N . GLU A 1 292 ? -21.877 5.540 -16.600 1.00 56.27 272 GLU A N 1
ATOM 1937 C CA . GLU A 1 292 ? -21.402 4.513 -17.529 1.00 54.76 272 GLU A CA 1
ATOM 1938 C C . GLU A 1 292 ? -21.612 3.094 -17.019 1.00 51.50 272 GLU A C 1
ATOM 1939 O O . GLU A 1 292 ? -20.763 2.216 -17.206 1.00 47.54 272 GLU A O 1
ATOM 1945 N N . ALA A 1 293 ? -22.773 2.876 -16.413 1.00 49.13 273 ALA A N 1
ATOM 1946 C CA . ALA A 1 293 ? -23.067 1.640 -15.715 1.00 48.50 273 ALA A CA 1
ATOM 1947 C C . ALA A 1 293 ? -23.226 0.475 -16.671 1.00 51.97 273 ALA A C 1
ATOM 1948 O O . ALA A 1 293 ? -23.127 -0.687 -16.264 1.00 52.26 273 ALA A O 1
ATOM 1950 N N . ASP A 1 294 ? -23.503 0.774 -17.934 1.00 57.23 274 ASP A N 1
ATOM 1951 C CA . ASP A 1 294 ? -23.759 -0.281 -18.921 1.00 62.19 274 ASP A CA 1
ATOM 1952 C C . ASP A 1 294 ? -22.453 -0.897 -19.347 1.00 54.16 274 ASP A C 1
ATOM 1953 O O . ASP A 1 294 ? -22.291 -2.112 -19.306 1.00 47.53 274 ASP A O 1
ATOM 1958 N N . GLU A 1 295 ? -21.519 -0.033 -19.724 1.00 54.58 275 GLU A N 1
ATOM 1959 C CA . GLU A 1 295 ? -20.162 -0.450 -20.055 1.00 59.29 275 GLU A CA 1
ATOM 1960 C C . GLU A 1 295 ? -19.507 -1.241 -18.906 1.00 53.67 275 GLU A C 1
ATOM 1961 O O . GLU A 1 295 ? -18.842 -2.257 -19.122 1.00 56.51 275 GLU A O 1
ATOM 1967 N N . LEU A 1 296 ? -19.666 -0.730 -17.692 1.00 48.64 276 LEU A N 1
ATOM 1968 C CA . LEU A 1 296 ? -19.033 -1.298 -16.500 1.00 46.05 276 LEU A CA 1
ATOM 1969 C C . LEU A 1 296 ? -19.504 -2.703 -16.232 1.00 45.13 276 LEU A C 1
ATOM 1970 O O . LEU A 1 296 ? -18.706 -3.572 -15.913 1.00 45.87 276 LEU A O 1
ATOM 1975 N N . ALA A 1 297 ? -20.815 -2.897 -16.323 1.00 46.59 277 ALA A N 1
ATOM 1976 C CA . ALA A 1 297 ? -21.439 -4.215 -16.177 1.00 47.41 277 ALA A CA 1
ATOM 1977 C C . ALA A 1 297 ? -21.005 -5.203 -17.257 1.00 48.63 277 ALA A C 1
ATOM 1978 O O . ALA A 1 297 ? -21.140 -6.407 -17.050 1.00 48.06 277 ALA A O 1
ATOM 1980 N N . ALA A 1 298 ? -20.496 -4.707 -18.388 1.00 47.91 278 ALA A N 1
ATOM 1981 C CA . ALA A 1 298 ? -19.848 -5.560 -19.396 1.00 50.87 278 ALA A CA 1
ATOM 1982 C C . ALA A 1 298 ? -18.580 -6.264 -18.874 1.00 56.03 278 ALA A C 1
ATOM 1983 O O . ALA A 1 298 ? -18.105 -7.244 -19.476 1.00 57.42 278 ALA A O 1
ATOM 1985 N N . LEU A 1 299 ? -18.039 -5.766 -17.759 1.00 55.18 279 LEU A N 1
ATOM 1986 C CA . LEU A 1 299 ? -16.918 -6.417 -17.055 1.00 50.05 279 LEU A CA 1
ATOM 1987 C C . LEU A 1 299 ? -17.364 -7.384 -15.966 1.00 47.23 279 LEU A C 1
ATOM 1988 O O . LEU A 1 299 ? -16.529 -8.046 -15.370 1.00 44.09 279 LEU A O 1
ATOM 1993 N N . GLY A 1 300 ? -18.678 -7.491 -15.747 1.00 44.54 280 GLY A N 1
ATOM 1994 C CA . GLY A 1 300 ? -19.256 -8.257 -14.642 1.00 43.91 280 GLY A CA 1
ATOM 1995 C C . GLY A 1 300 ? -18.818 -9.703 -14.518 1.00 42.89 280 GLY A C 1
ATOM 1996 O O . GLY A 1 300 ? -18.777 -10.233 -13.396 1.00 43.50 280 GLY A O 1
ATOM 1997 N N . GLY A 1 301 ? -18.488 -10.330 -15.657 1.00 42.32 281 GLY A N 1
ATOM 1998 C CA . GLY A 1 301 ? -18.063 -11.728 -15.691 1.00 42.83 281 GLY A CA 1
ATOM 1999 C C . GLY A 1 301 ? -16.577 -11.930 -15.385 1.00 46.33 281 GLY A C 1
ATOM 2000 O O . GLY A 1 301 ? -16.159 -12.995 -14.918 1.00 48.38 281 GLY A O 1
ATOM 2001 N N . ARG A 1 302 ? -15.776 -10.897 -15.632 1.00 47.28 282 ARG A N 1
ATOM 2002 C CA . ARG A 1 302 ? -14.330 -10.957 -15.429 1.00 46.68 282 ARG A CA 1
ATOM 2003 C C . ARG A 1 302 ? -13.843 -10.531 -13.998 1.00 46.85 282 ARG A C 1
ATOM 2004 O O . ARG A 1 302 ? -12.865 -11.071 -13.504 1.00 49.86 282 ARG A O 1
ATOM 2012 N N . ILE A 1 303 ? -14.518 -9.573 -13.344 1.00 40.97 283 ILE A N 1
ATOM 2013 C CA . ILE A 1 303 ? -14.073 -9.006 -12.068 1.00 34.99 283 ILE A CA 1
ATOM 2014 C C . ILE A 1 303 ? -14.653 -9.769 -10.902 1.00 34.89 283 ILE A C 1
ATOM 2015 O O . ILE A 1 303 ? -15.867 -9.774 -10.682 1.00 33.26 283 ILE A O 1
ATOM 2020 N N . ARG A 1 304 ? -13.773 -10.381 -10.119 1.00 36.48 284 ARG A N 1
ATOM 2021 C CA . ARG A 1 304 ? -14.194 -11.254 -9.028 1.00 38.22 284 ARG A CA 1
ATOM 2022 C C . ARG A 1 304 ? -13.973 -10.610 -7.659 1.00 34.33 284 ARG A C 1
ATOM 2023 O O . ARG A 1 304 ? -14.391 -11.147 -6.633 1.00 30.99 284 ARG A O 1
ATOM 2031 N N . GLY A 1 305 ? -13.336 -9.449 -7.635 1.00 30.50 285 GLY A N 1
ATOM 2032 C CA . GLY A 1 305 ? -13.091 -8.782 -6.381 1.00 28.05 285 GLY A CA 1
ATOM 2033 C C . GLY A 1 305 ? -12.843 -7.289 -6.492 1.00 28.65 285 GLY A C 1
ATOM 2034 O O . GLY A 1 305 ? -12.274 -6.807 -7.477 1.00 25.01 285 GLY A O 1
ATOM 2035 N N . VAL A 1 306 ? -13.283 -6.570 -5.467 1.00 26.61 286 VAL A N 1
ATOM 2036 C CA . VAL A 1 306 ? -13.056 -5.156 -5.388 1.00 28.94 286 VAL A CA 1
ATOM 2037 C C . VAL A 1 306 ? -12.740 -4.808 -3.954 1.00 30.75 286 VAL A C 1
ATOM 2038 O O . VAL A 1 306 ? -13.472 -5.199 -3.037 1.00 34.47 286 VAL A O 1
ATOM 2042 N N . LEU A 1 307 ? -11.695 -4.037 -3.743 1.00 28.73 287 LEU A N 1
ATOM 2043 C CA . LEU A 1 307 ? -11.309 -3.667 -2.395 1.00 28.51 287 LEU A CA 1
ATOM 2044 C C . LEU A 1 307 ? -11.286 -2.148 -2.237 1.00 25.25 287 LEU A C 1
ATOM 2045 O O . LEU A 1 307 ? -10.899 -1.448 -3.140 1.00 22.88 287 LEU A O 1
ATOM 2050 N N . PHE A 1 308 ? -11.719 -1.667 -1.086 1.00 24.88 288 PHE A N 1
ATOM 2051 C CA . PHE A 1 308 ? -11.732 -0.227 -0.800 1.00 26.32 288 PHE A CA 1
ATOM 2052 C C . PHE A 1 308 ? -11.244 0.023 0.601 1.00 26.98 288 PHE A C 1
ATOM 2053 O O . PHE A 1 308 ? -11.485 -0.793 1.515 1.00 27.86 288 PHE A O 1
ATOM 2061 N N . SER A 1 309 ? -10.554 1.143 0.785 1.00 28.63 289 SER A N 1
ATOM 2062 C CA . SER A 1 309 ? -10.273 1.655 2.130 1.00 32.14 289 SER A CA 1
ATOM 2063 C C . SER A 1 309 ? -10.221 3.137 2.108 1.00 29.43 289 SER A C 1
ATOM 2064 O O . SER A 1 309 ? -10.398 3.723 1.088 1.00 26.12 289 SER A O 1
ATOM 2067 N N . GLY A 1 310 ? -10.042 3.743 3.271 1.00 34.91 290 GLY A N 1
ATOM 2068 C CA . GLY A 1 310 ? -9.877 5.183 3.337 1.00 39.92 290 GLY A CA 1
ATOM 2069 C C . GLY A 1 310 ? -11.086 5.926 3.852 1.00 42.47 290 GLY A C 1
ATOM 2070 O O . GLY A 1 310 ? -10.992 6.576 4.895 1.00 43.28 290 GLY A O 1
ATOM 2071 N N . GLU A 1 311 ? -12.173 5.886 3.063 1.00 44.93 291 GLU A N 1
ATOM 2072 C CA . GLU A 1 311 ? -13.476 6.496 3.370 1.00 43.66 291 GLU A CA 1
ATOM 2073 C C . GLU A 1 311 ? -14.500 5.350 3.464 1.00 43.29 291 GLU A C 1
ATOM 2074 O O . GLU A 1 311 ? -14.313 4.261 2.915 1.00 37.75 291 GLU A O 1
ATOM 2080 N N . PRO A 1 312 ? -15.623 5.591 4.142 1.00 44.54 292 PRO A N 1
ATOM 2081 C CA . PRO A 1 312 ? -16.740 4.642 3.981 1.00 40.14 292 PRO A CA 1
ATOM 2082 C C . PRO A 1 312 ? -17.322 4.631 2.564 1.00 36.51 292 PRO A C 1
ATOM 2083 O O . PRO A 1 312 ? -17.235 5.626 1.871 1.00 33.93 292 PRO A O 1
ATOM 2087 N N . PHE A 1 313 ? -17.865 3.492 2.139 1.00 35.36 293 PHE A N 1
ATOM 2088 C CA . PHE A 1 313 ? -18.549 3.373 0.841 1.00 34.80 293 PHE A CA 1
ATOM 2089 C C . PHE A 1 313 ? -20.054 3.721 1.039 1.00 36.98 293 PHE A C 1
ATOM 2090 O O . PHE A 1 313 ? -20.754 3.087 1.852 1.00 32.91 293 PHE A O 1
ATOM 2098 N N . PRO A 1 314 ? -20.554 4.755 0.324 1.00 37.95 294 PRO A N 1
ATOM 2099 C CA . PRO A 1 314 ? -21.971 5.069 0.501 1.00 37.70 294 PRO A CA 1
ATOM 2100 C C . PRO A 1 314 ? -22.807 3.969 -0.073 1.00 40.48 294 PRO A C 1
ATOM 2101 O O . PRO A 1 314 ? -22.496 3.471 -1.179 1.00 49.33 294 PRO A O 1
ATOM 2105 N N . LEU A 1 315 ? -23.842 3.571 0.650 1.00 40.84 295 LEU A N 1
ATOM 2106 C CA . LEU A 1 315 ? -24.566 2.333 0.307 1.00 48.80 295 LEU A CA 1
ATOM 2107 C C . LEU A 1 315 ? -25.294 2.319 -1.052 1.00 45.65 295 LEU A C 1
ATOM 2108 O O . LEU A 1 315 ? -25.175 1.355 -1.796 1.00 40.33 295 LEU A O 1
ATOM 2113 N N . PRO A 1 316 ? -26.058 3.370 -1.381 1.00 46.71 296 PRO A N 1
ATOM 2114 C CA . PRO A 1 316 ? -26.493 3.519 -2.767 1.00 43.05 296 PRO A CA 1
ATOM 2115 C C . PRO A 1 316 ? -25.456 3.038 -3.801 1.00 42.12 296 PRO A C 1
ATOM 2116 O O . PRO A 1 316 ? -25.761 2.173 -4.611 1.00 34.84 296 PRO A O 1
ATOM 2120 N N . GLU A 1 317 ? -24.238 3.583 -3.743 1.00 43.57 297 GLU A N 1
ATOM 2121 C CA . GLU A 1 317 ? -23.174 3.229 -4.693 1.00 41.24 297 GLU A CA 1
ATOM 2122 C C . GLU A 1 317 ? -22.656 1.800 -4.537 1.00 38.89 297 GLU A C 1
ATOM 2123 O O . GLU A 1 317 ? -22.352 1.122 -5.538 1.00 32.94 297 GLU A O 1
ATOM 2129 N N . VAL A 1 318 ? -22.593 1.319 -3.298 1.00 38.04 298 VAL A N 1
ATOM 2130 C CA . VAL A 1 318 ? -22.149 -0.058 -3.081 1.00 37.06 298 VAL A CA 1
ATOM 2131 C C . VAL A 1 318 ? -23.137 -1.014 -3.767 1.00 36.54 298 VAL A C 1
ATOM 2132 O O . VAL A 1 318 ? -22.720 -1.951 -4.455 1.00 40.23 298 VAL A O 1
ATOM 2136 N N . ARG A 1 319 ? -24.437 -0.752 -3.612 1.00 37.39 299 ARG A N 1
ATOM 2137 C CA . ARG A 1 319 ? -25.479 -1.571 -4.234 1.00 38.62 299 ARG A CA 1
ATOM 2138 C C . ARG A 1 319 ? -25.407 -1.499 -5.732 1.00 38.44 299 ARG A C 1
ATOM 2139 O O . ARG A 1 319 ? -25.398 -2.530 -6.416 1.00 41.39 299 ARG A O 1
ATOM 2147 N N . ALA A 1 320 ? -25.309 -0.285 -6.246 1.00 34.99 300 ALA A N 1
ATOM 2148 C CA . ALA A 1 320 ? -25.089 -0.111 -7.667 1.00 34.21 300 ALA A CA 1
ATOM 2149 C C . ALA A 1 320 ? -23.935 -0.990 -8.190 1.00 34.91 300 ALA A C 1
ATOM 2150 O O . ALA A 1 320 ? -24.044 -1.622 -9.243 1.00 35.72 300 ALA A O 1
ATOM 2152 N N . LEU A 1 321 ? -22.829 -1.020 -7.450 1.00 36.54 301 LEU A N 1
ATOM 2153 C CA . LEU A 1 321 ? -21.629 -1.712 -7.911 1.00 36.14 301 LEU A CA 1
ATOM 2154 C C . LEU A 1 321 ? -21.794 -3.227 -7.818 1.00 38.94 301 LEU A C 1
ATOM 2155 O O . LEU A 1 321 ? -21.352 -3.944 -8.706 1.00 36.12 301 LEU A O 1
ATOM 2160 N N . GLN A 1 322 ? -22.428 -3.696 -6.739 1.00 40.20 302 GLN A N 1
ATOM 2161 C CA . GLN A 1 322 ? -22.805 -5.084 -6.613 1.00 43.43 302 GLN A CA 1
ATOM 2162 C C . GLN A 1 322 ? -23.605 -5.563 -7.812 1.00 50.88 302 GLN A C 1
ATOM 2163 O O . GLN A 1 322 ? -23.310 -6.638 -8.372 1.00 53.46 302 GLN A O 1
ATOM 2169 N N . GLN A 1 323 ? -24.605 -4.778 -8.215 1.00 52.74 303 GLN A N 1
ATOM 2170 C CA . GLN A 1 323 ? -25.433 -5.133 -9.364 1.00 57.34 303 GLN A CA 1
ATOM 2171 C C . GLN A 1 323 ? -24.701 -5.064 -10.688 1.00 54.74 303 GLN A C 1
ATOM 2172 O O . GLN A 1 323 ? -24.904 -5.933 -11.540 1.00 59.31 303 GLN A O 1
ATOM 2178 N N . ALA A 1 324 ? -23.847 -4.065 -10.874 1.00 48.03 304 ALA A N 1
ATOM 2179 C CA . ALA A 1 324 ? -23.067 -3.991 -12.103 1.00 47.06 304 ALA A CA 1
ATOM 2180 C C . ALA A 1 324 ? -22.040 -5.121 -12.197 1.00 48.39 304 ALA A C 1
ATOM 2181 O O . ALA A 1 324 ? -21.765 -5.596 -13.303 1.00 47.78 304 ALA A O 1
ATOM 2183 N N . LEU A 1 325 ? -21.489 -5.548 -11.051 1.00 46.91 305 LEU A N 1
ATOM 2184 C CA . LEU A 1 325 ? -20.488 -6.624 -11.003 1.00 45.82 305 LEU A CA 1
ATOM 2185 C C . LEU A 1 325 ? -20.988 -7.719 -10.094 1.00 44.67 305 LEU A C 1
ATOM 2186 O O . LEU A 1 325 ? -20.709 -7.726 -8.907 1.00 46.29 305 LEU A O 1
ATOM 2191 N N . PRO A 1 326 ? -21.745 -8.656 -10.639 1.00 47.68 306 PRO A N 1
ATOM 2192 C CA . PRO A 1 326 ? -22.430 -9.612 -9.761 1.00 48.52 306 PRO A CA 1
ATOM 2193 C C . PRO A 1 326 ? -21.544 -10.724 -9.211 1.00 46.22 306 PRO A C 1
ATOM 2194 O O . PRO A 1 326 ? -21.922 -11.355 -8.233 1.00 43.15 306 PRO A O 1
ATOM 2198 N N . LEU A 1 327 ? -20.394 -10.973 -9.838 1.00 43.95 307 LEU A N 1
ATOM 2199 C CA . LEU A 1 327 ? -19.450 -11.965 -9.324 1.00 40.92 307 LEU A CA 1
ATOM 2200 C C . LEU A 1 327 ? -18.492 -11.422 -8.266 1.00 42.68 307 LEU A C 1
ATOM 2201 O O . LEU A 1 327 ? -17.838 -12.194 -7.561 1.00 43.89 307 LEU A O 1
ATOM 2206 N N . ALA A 1 328 ? -18.418 -10.093 -8.151 1.00 41.08 308 ALA A N 1
ATOM 2207 C CA . ALA A 1 328 ? -17.413 -9.414 -7.319 1.00 37.06 308 ALA A CA 1
ATOM 2208 C C . ALA A 1 328 ? -17.593 -9.605 -5.829 1.00 35.46 308 ALA A C 1
ATOM 2209 O O . ALA A 1 328 ? -18.644 -9.313 -5.298 1.00 40.10 308 ALA A O 1
ATOM 2211 N N . ARG A 1 329 ? -16.550 -10.069 -5.163 1.00 32.84 309 ARG A N 1
ATOM 2212 C CA . ARG A 1 329 ? -16.461 -10.024 -3.709 1.00 34.96 309 ARG A CA 1
ATOM 2213 C C . ARG A 1 329 ? -15.946 -8.624 -3.326 1.00 31.14 309 ARG A C 1
ATOM 2214 O O . ARG A 1 329 ? -14.887 -8.211 -3.761 1.00 31.99 309 ARG A O 1
ATOM 2222 N N . ILE A 1 330 ? -16.730 -7.858 -2.606 1.00 29.51 310 ILE A N 1
ATOM 2223 C CA . ILE A 1 330 ? -16.321 -6.506 -2.252 1.00 29.68 310 ILE A CA 1
ATOM 2224 C C . ILE A 1 330 ? -15.836 -6.550 -0.821 1.00 29.15 310 ILE A C 1
ATOM 2225 O O . ILE A 1 330 ? -16.586 -6.945 0.085 1.00 32.57 310 ILE A O 1
ATOM 2230 N N . VAL A 1 331 ? -14.583 -6.153 -0.596 1.00 25.10 311 VAL A N 1
ATOM 2231 C CA . VAL A 1 331 ? -14.047 -6.187 0.760 1.00 21.27 311 VAL A CA 1
ATOM 2232 C C . VAL A 1 331 ? -13.617 -4.839 1.246 1.00 18.79 311 VAL A C 1
ATOM 2233 O O . VAL A 1 331 ? -12.963 -4.075 0.539 1.00 16.60 311 VAL A O 1
ATOM 2237 N N . ASN A 1 332 ? -14.092 -4.525 2.446 1.00 20.47 312 ASN A N 1
ATOM 2238 C CA . ASN A 1 332 ? -13.847 -3.241 3.143 1.00 19.09 312 ASN A CA 1
ATOM 2239 C C . ASN A 1 332 ? -12.582 -3.387 3.913 1.00 19.11 312 ASN A C 1
ATOM 2240 O O . ASN A 1 332 ? -12.519 -4.095 4.924 1.00 18.73 312 ASN A O 1
ATOM 2245 N N . CYS A 1 333 ? -11.541 -2.729 3.434 1.00 21.40 313 CYS A N 1
ATOM 2246 C CA . CYS A 1 333 ? -10.278 -2.678 4.164 1.00 22.49 313 CYS A CA 1
ATOM 2247 C C . CYS A 1 333 ? -10.318 -1.436 5.144 1.00 24.46 313 CYS A C 1
ATOM 2248 O O . CYS A 1 333 ? -10.414 -0.304 4.685 1.00 20.71 313 CYS A O 1
ATOM 2251 N N . PHE A 1 334 ? -10.320 -1.670 6.463 1.00 23.86 314 PHE A N 1
ATOM 2252 C CA . PHE A 1 334 ? -10.262 -0.599 7.460 1.00 25.77 314 PHE A CA 1
ATOM 2253 C C . PHE A 1 334 ? -8.955 -0.644 8.225 1.00 27.13 314 PHE A C 1
ATOM 2254 O O . PHE A 1 334 ? -8.594 -1.708 8.769 1.00 24.06 314 PHE A O 1
ATOM 2262 N N . GLY A 1 335 ? -8.306 0.531 8.325 1.00 24.04 315 GLY A N 1
ATOM 2263 C CA . GLY A 1 335 ? -7.232 0.759 9.268 1.00 22.09 315 GLY A CA 1
ATOM 2264 C C . GLY A 1 335 ? -6.424 1.952 8.848 1.00 22.53 315 GLY A C 1
ATOM 2265 O O . GLY A 1 335 ? -6.964 2.873 8.218 1.00 22.53 315 GLY A O 1
ATOM 2266 N N . SER A 1 336 ? -5.118 1.936 9.173 1.00 20.90 316 SER A N 1
ATOM 2267 C CA . SER A 1 336 ? -4.321 3.154 9.055 1.00 19.69 316 SER A CA 1
ATOM 2268 C C . SER A 1 336 ? -2.908 2.903 8.655 1.00 17.73 316 SER A C 1
ATOM 2269 O O . SER A 1 336 ? -2.268 1.999 9.136 1.00 16.79 316 SER A O 1
ATOM 2272 N N . THR A 1 337 ? -2.375 3.854 7.895 1.00 19.10 317 THR A N 1
ATOM 2273 C CA . THR A 1 337 ? -0.962 3.920 7.537 1.00 17.07 317 THR A CA 1
ATOM 2274 C C . THR A 1 337 ? -0.109 3.410 8.681 1.00 17.82 317 THR A C 1
ATOM 2275 O O . THR A 1 337 ? 0.712 2.528 8.486 1.00 18.88 317 THR A O 1
ATOM 2279 N N . GLU A 1 338 ? -0.311 3.930 9.883 1.00 18.51 318 GLU A N 1
ATOM 2280 C CA . GLU A 1 338 ? 0.452 3.474 11.026 1.00 17.69 318 GLU A CA 1
ATOM 2281 C C . GLU A 1 338 ? 0.468 1.966 11.210 1.00 17.16 318 GLU A C 1
ATOM 2282 O O . GLU A 1 338 ? 1.300 1.462 12.020 1.00 17.80 318 GLU A O 1
ATOM 2288 N N . SER A 1 339 ? -0.385 1.221 10.477 1.00 15.68 319 SER A N 1
ATOM 2289 C CA . SER A 1 339 ? -0.212 -0.263 10.340 1.00 15.52 319 SER A CA 1
ATOM 2290 C C . SER A 1 339 ? -0.579 -0.830 8.933 1.00 15.15 319 SER A C 1
ATOM 2291 O O . SER A 1 339 ? -0.806 -2.030 8.753 1.00 13.00 319 SER A O 1
ATOM 2294 N N . VAL A 1 340 ? -0.540 0.076 7.954 1.00 14.63 320 VAL A N 1
ATOM 2295 C CA . VAL A 1 340 ? -1.169 -0.046 6.661 1.00 15.12 320 VAL A CA 1
ATOM 2296 C C . VAL A 1 340 ? -2.680 -0.071 6.853 1.00 15.68 320 VAL A C 1
ATOM 2297 O O . VAL A 1 340 ? -3.436 0.771 6.301 1.00 14.49 320 VAL A O 1
ATOM 2301 N N . ALA A 1 341 ? -3.095 -1.139 7.551 1.00 16.75 321 ALA A N 1
ATOM 2302 C CA . ALA A 1 341 ? -4.476 -1.400 7.846 1.00 17.70 321 ALA A CA 1
ATOM 2303 C C . ALA A 1 341 ? -4.607 -2.548 8.851 1.00 18.87 321 ALA A C 1
ATOM 2304 O O . ALA A 1 341 ? -3.578 -3.100 9.358 1.00 22.11 321 ALA A O 1
ATOM 2306 N N . ALA A 1 342 ? -5.860 -2.877 9.169 1.00 18.97 322 ALA A N 1
ATOM 2307 C CA . ALA A 1 342 ? -6.195 -3.729 10.327 1.00 20.24 322 ALA A CA 1
ATOM 2308 C C . ALA A 1 342 ? -7.219 -4.807 10.041 1.00 21.25 322 ALA A C 1
ATOM 2309 O O . ALA A 1 342 ? -7.121 -5.885 10.617 1.00 23.51 322 ALA A O 1
ATOM 2311 N N . SER A 1 343 ? -8.253 -4.480 9.275 1.00 21.71 323 SER A N 1
ATOM 2312 C CA . SER A 1 343 ? -9.360 -5.376 9.086 1.00 22.54 323 SER A CA 1
ATOM 2313 C C . SER A 1 343 ? -9.813 -5.429 7.637 1.00 22.30 323 SER A C 1
ATOM 2314 O O . SER A 1 343 ? -9.757 -4.426 6.902 1.00 22.77 323 SER A O 1
ATOM 2317 N N . PHE A 1 344 ? -10.198 -6.644 7.222 1.00 22.16 324 PHE A N 1
ATOM 2318 C CA . PHE A 1 344 ? -10.787 -6.899 5.906 1.00 20.90 324 PHE A CA 1
ATOM 2319 C C . PHE A 1 344 ? -12.141 -7.574 6.096 1.00 21.77 324 PHE A C 1
ATOM 2320 O O . PHE A 1 344 ? -12.266 -8.485 6.880 1.00 25.56 324 PHE A O 1
ATOM 2328 N N . THR A 1 345 ? -13.187 -7.067 5.458 1.00 21.23 325 THR A N 1
ATOM 2329 C CA . THR A 1 345 ? -14.553 -7.398 5.879 1.00 21.79 325 THR A CA 1
ATOM 2330 C C . THR A 1 345 ? -15.457 -7.446 4.660 1.00 24.68 325 THR A C 1
ATOM 2331 O O . THR A 1 345 ? -15.526 -6.521 3.849 1.00 27.65 325 THR A O 1
ATOM 2335 N N . ASP A 1 346 ? -16.084 -8.576 4.484 1.00 27.41 326 ASP A N 1
ATOM 2336 C CA . ASP A 1 346 ? -16.803 -8.791 3.271 1.00 30.67 326 ASP A CA 1
ATOM 2337 C C . ASP A 1 346 ? -18.069 -7.986 3.354 1.00 32.11 326 ASP A C 1
ATOM 2338 O O . ASP A 1 346 ? -18.789 -8.056 4.375 1.00 36.31 326 ASP A O 1
ATOM 2343 N N . VAL A 1 347 ? -18.336 -7.224 2.301 1.00 30.69 327 VAL A N 1
ATOM 2344 C CA . VAL A 1 347 ? -19.624 -6.569 2.136 1.00 35.65 327 VAL A CA 1
ATOM 2345 C C . VAL A 1 347 ? -20.688 -7.613 1.777 1.00 36.52 327 VAL A C 1
ATOM 2346 O O . VAL A 1 347 ? -20.530 -8.349 0.806 1.00 37.11 327 VAL A O 1
ATOM 2350 N N . PRO A 1 348 ? -21.793 -7.658 2.545 1.00 39.20 328 PRO A N 1
ATOM 2351 C CA . PRO A 1 348 ? -22.704 -8.760 2.342 1.00 39.04 328 PRO A CA 1
ATOM 2352 C C . PRO A 1 348 ? -23.412 -8.609 1.005 1.00 38.44 328 PRO A C 1
ATOM 2353 O O . PRO A 1 348 ? -23.658 -7.485 0.599 1.00 36.81 328 PRO A O 1
ATOM 2357 N N . ARG A 1 349 ? -23.723 -9.724 0.327 1.00 41.45 329 ARG A N 1
ATOM 2358 C CA . ARG A 1 349 ? -24.462 -9.675 -0.968 1.00 45.23 329 ARG A CA 1
ATOM 2359 C C . ARG A 1 349 ? -25.875 -10.346 -0.984 1.00 41.01 329 ARG A C 1
ATOM 2360 O O . ARG A 1 349 ? -26.025 -11.514 -0.606 1.00 38.82 329 ARG A O 1
ATOM 2368 N N . PRO A 1 350 ? -26.917 -9.567 -1.325 1.00 39.88 330 PRO A N 1
ATOM 2369 C CA . PRO A 1 350 ? -26.910 -8.103 -1.415 1.00 40.27 330 PRO A CA 1
ATOM 2370 C C . PRO A 1 350 ? -26.937 -7.455 -0.025 1.00 38.48 330 PRO A C 1
ATOM 2371 O O . PRO A 1 350 ? -27.157 -8.130 0.979 1.00 36.78 330 PRO A O 1
ATOM 2375 N N . VAL A 1 351 ? -26.758 -6.143 0.007 1.00 37.24 331 VAL A N 1
ATOM 2376 C CA . VAL A 1 351 ? -26.741 -5.396 1.233 1.00 37.05 331 VAL A CA 1
ATOM 2377 C C . VAL A 1 351 ? -28.148 -5.271 1.765 1.00 41.82 331 VAL A C 1
ATOM 2378 O O . VAL A 1 351 ? -29.001 -4.654 1.117 1.00 51.47 331 VAL A O 1
ATOM 2382 N N . PRO A 1 352 ? -28.412 -5.822 2.943 1.00 41.84 332 PRO A N 1
ATOM 2383 C CA . PRO A 1 352 ? -29.777 -5.726 3.460 1.00 47.30 332 PRO A CA 1
ATOM 2384 C C . PRO A 1 352 ? -30.312 -4.279 3.409 1.00 54.25 332 PRO A C 1
ATOM 2385 O O . PRO A 1 352 ? -29.527 -3.342 3.561 1.00 58.40 332 PRO A O 1
ATOM 2389 N N . ASP A 1 353 ? -31.622 -4.091 3.179 1.00 62.85 333 ASP A N 1
ATOM 2390 C CA . ASP A 1 353 ? -32.152 -2.747 2.802 1.00 63.87 333 ASP A CA 1
ATOM 2391 C C . ASP A 1 353 ? -32.060 -1.710 3.916 1.00 60.48 333 ASP A C 1
ATOM 2392 O O . ASP A 1 353 ? -31.950 -0.512 3.653 1.00 60.77 333 ASP A O 1
ATOM 2397 N N . GLY A 1 354 ? -32.109 -2.170 5.158 1.00 59.76 334 GLY A N 1
ATOM 2398 C CA . GLY A 1 354 ? -32.073 -1.273 6.317 1.00 66.25 334 GLY A CA 1
ATOM 2399 C C . GLY A 1 354 ? -30.734 -1.332 7.032 1.00 64.12 334 GLY A C 1
ATOM 2400 O O . GLY A 1 354 ? -30.674 -1.215 8.270 1.00 63.73 334 GLY A O 1
ATOM 2401 N N . LEU A 1 355 ? -29.673 -1.527 6.246 1.00 58.17 335 LEU A N 1
ATOM 2402 C CA . LEU A 1 355 ? -28.296 -1.478 6.741 1.00 54.85 335 LEU A CA 1
ATOM 2403 C C . LEU A 1 355 ? -27.811 -0.100 6.361 1.00 47.98 335 LEU A C 1
ATOM 2404 O O . LEU A 1 355 ? -27.803 0.195 5.196 1.00 41.86 335 LEU A O 1
ATOM 2409 N N . THR A 1 356 ? -27.508 0.749 7.350 1.00 46.19 336 THR A N 1
ATOM 2410 C CA . THR A 1 356 ? -26.972 2.094 7.087 1.00 44.87 336 THR A CA 1
ATOM 2411 C C . THR A 1 356 ? -25.442 2.163 7.090 1.00 43.73 336 THR A C 1
ATOM 2412 O O . THR A 1 356 ? -24.863 3.140 6.574 1.00 39.24 336 THR A O 1
ATOM 2416 N N . LYS A 1 357 ? -24.780 1.113 7.598 1.00 45.17 337 LYS A N 1
ATOM 2417 C CA . LYS A 1 357 ? -23.313 1.096 7.684 1.00 44.21 337 LYS A CA 1
ATOM 2418 C C . LYS A 1 357 ? -22.785 -0.296 7.430 1.00 37.93 337 LYS A C 1
ATOM 2419 O O . LYS A 1 357 ? -23.375 -1.259 7.873 1.00 41.34 337 LYS A O 1
ATOM 2425 N N . LEU A 1 358 ? -21.674 -0.408 6.722 1.00 33.12 338 LEU A N 1
ATOM 2426 C CA . LEU A 1 358 ? -21.018 -1.700 6.536 1.00 29.64 338 LEU A CA 1
ATOM 2427 C C . LEU A 1 358 ? -20.136 -1.956 7.758 1.00 28.76 338 LEU A C 1
ATOM 2428 O O . LEU A 1 358 ? -19.635 -1.004 8.371 1.00 30.08 338 LEU A O 1
ATOM 2433 N N . SER A 1 359 ? -19.933 -3.223 8.120 1.00 25.12 339 SER A N 1
ATOM 2434 C CA . SER A 1 359 ? -19.040 -3.580 9.243 1.00 21.67 339 SER A CA 1
ATOM 2435 C C . SER A 1 359 ? -17.577 -3.502 8.802 1.00 21.25 339 SER A C 1
ATOM 2436 O O . SER A 1 359 ? -17.265 -3.461 7.618 1.00 21.24 339 SER A O 1
ATOM 2439 N N . ILE A 1 360 ? -16.705 -3.331 9.773 1.00 21.78 340 ILE A N 1
ATOM 2440 C CA . ILE A 1 360 ? -15.285 -3.272 9.573 1.00 21.54 340 ILE A CA 1
ATOM 2441 C C . ILE A 1 360 ? -14.687 -4.436 10.298 1.00 23.15 340 ILE A C 1
ATOM 2442 O O . ILE A 1 360 ? -13.499 -4.435 10.569 1.00 23.81 340 ILE A O 1
ATOM 2447 N N . GLY A 1 361 ? -15.538 -5.384 10.705 1.00 25.64 341 GLY A N 1
ATOM 2448 C CA . GLY A 1 361 ? -15.118 -6.725 11.116 1.00 25.59 341 GLY A CA 1
ATOM 2449 C C . GLY A 1 361 ? -14.322 -6.822 12.387 1.00 24.63 341 GLY A C 1
ATOM 2450 O O . GLY A 1 361 ? -14.678 -6.267 13.401 1.00 24.63 341 GLY A O 1
ATOM 2451 N N . HIS A 1 362 ? -13.255 -7.598 12.328 1.00 26.49 342 HIS A N 1
ATOM 2452 C CA . HIS A 1 362 ? -12.328 -7.733 13.443 1.00 27.69 342 HIS A CA 1
ATOM 2453 C C . HIS A 1 362 ? -10.930 -7.797 12.823 1.00 28.34 342 HIS A C 1
ATOM 2454 O O . HIS A 1 362 ? -10.757 -8.125 11.611 1.00 29.02 342 HIS A O 1
ATOM 2461 N N . ALA A 1 363 ? -9.924 -7.507 13.638 1.00 24.09 343 ALA A N 1
ATOM 2462 C CA . ALA A 1 363 ? -8.579 -7.521 13.121 1.00 22.86 343 ALA A CA 1
ATOM 2463 C C . ALA A 1 363 ? -8.205 -8.858 12.382 1.00 21.98 343 ALA A C 1
ATOM 2464 O O . ALA A 1 363 ? -8.730 -9.912 12.678 1.00 20.10 343 ALA A O 1
ATOM 2466 N N . HIS A 1 364 ? -7.298 -8.784 11.416 1.00 21.55 344 HIS A N 1
ATOM 2467 C CA . HIS A 1 364 ? -6.814 -9.949 10.732 1.00 21.31 344 HIS A CA 1
ATOM 2468 C C . HIS A 1 364 ? -6.127 -10.788 11.728 1.00 22.77 344 HIS A C 1
ATOM 2469 O O . HIS A 1 364 ? -5.780 -10.298 12.793 1.00 21.35 344 HIS A O 1
ATOM 2476 N N . PRO A 1 365 ? -5.930 -12.072 11.400 1.00 23.59 345 PRO A N 1
ATOM 2477 C CA . PRO A 1 365 ? -5.274 -12.967 12.304 1.00 24.86 345 PRO A CA 1
ATOM 2478 C C . PRO A 1 365 ? -3.992 -12.322 12.841 1.00 29.43 345 PRO A C 1
ATOM 2479 O O . PRO A 1 365 ? -3.290 -11.592 12.121 1.00 34.06 345 PRO A O 1
ATOM 2483 N N . GLY A 1 366 ? -3.706 -12.503 14.113 1.00 29.75 346 GLY A N 1
ATOM 2484 C CA . GLY A 1 366 ? -2.499 -11.879 14.675 1.00 29.95 346 GLY A CA 1
ATOM 2485 C C . GLY A 1 366 ? -2.667 -10.385 14.971 1.00 27.68 346 GLY A C 1
ATOM 2486 O O . GLY A 1 366 ? -1.714 -9.732 15.325 1.00 26.82 346 GLY A O 1
ATOM 2487 N N . ALA A 1 367 ? -3.876 -9.851 14.839 1.00 25.18 347 ALA A N 1
ATOM 2488 C CA . ALA A 1 367 ? -4.121 -8.518 15.302 1.00 28.07 347 ALA A CA 1
ATOM 2489 C C . ALA A 1 367 ? -5.403 -8.396 16.150 1.00 28.66 347 ALA A C 1
ATOM 2490 O O . ALA A 1 367 ? -6.274 -9.234 16.080 1.00 29.24 347 ALA A O 1
ATOM 2492 N N . GLU A 1 368 ? -5.477 -7.337 16.958 1.00 30.15 348 GLU A N 1
ATOM 2493 C CA . GLU A 1 368 ? -6.632 -7.027 17.802 1.00 29.15 348 GLU A CA 1
ATOM 2494 C C . GLU A 1 368 ? -6.829 -5.505 17.962 1.00 27.12 348 GLU A C 1
ATOM 2495 O O . GLU A 1 368 ? -5.925 -4.782 18.350 1.00 25.90 348 GLU A O 1
ATOM 2501 N N . MET A 1 369 ? -8.013 -5.034 17.599 1.00 27.50 349 MET A N 1
ATOM 2502 C CA . MET A 1 369 ? -8.417 -3.629 17.824 1.00 28.47 349 MET A CA 1
ATOM 2503 C C . MET A 1 369 ? -9.200 -3.539 19.102 1.00 27.53 349 MET A C 1
ATOM 2504 O O . MET A 1 369 ? -10.334 -3.964 19.142 1.00 30.02 349 MET A O 1
ATOM 2509 N N . MET A 1 370 ? -8.568 -3.105 20.175 1.00 27.62 350 MET A N 1
ATOM 2510 C CA . MET A 1 370 ? -9.242 -3.096 21.472 1.00 26.96 350 MET A CA 1
ATOM 2511 C C . MET A 1 370 ? -10.037 -1.839 21.599 1.00 27.13 350 MET A C 1
ATOM 2512 O O . MET A 1 370 ? -9.606 -0.759 21.158 1.00 27.69 350 MET A O 1
ATOM 2517 N N . LEU A 1 371 ? -11.210 -1.987 22.182 1.00 28.49 351 LEU A N 1
ATOM 2518 C CA . LEU A 1 371 ? -12.048 -0.856 22.463 1.00 31.46 351 LEU A CA 1
ATOM 2519 C C . LEU A 1 371 ? -11.844 -0.457 23.911 1.00 29.41 351 LEU A C 1
ATOM 2520 O O . LEU A 1 371 ? -12.108 -1.254 24.806 1.00 31.34 351 LEU A O 1
ATOM 2525 N N . LEU A 1 372 ? -11.369 0.755 24.136 1.00 28.58 352 LEU A N 1
ATOM 2526 C CA . LEU A 1 372 ? -11.154 1.270 25.493 1.00 31.14 352 LEU A CA 1
ATOM 2527 C C . LEU A 1 372 ? -11.970 2.507 25.730 1.00 30.24 352 LEU A C 1
ATOM 2528 O O . LEU A 1 372 ? -12.165 3.293 24.836 1.00 28.83 352 LEU A O 1
ATOM 2533 N N . ASP A 1 373 ? -12.409 2.719 26.965 1.00 35.18 353 ASP A N 1
ATOM 2534 C CA . ASP A 1 373 ? -13.072 3.987 27.313 1.00 34.44 353 ASP A CA 1
ATOM 2535 C C . ASP A 1 373 ? -12.095 5.153 27.552 1.00 34.04 353 ASP A C 1
ATOM 2536 O O . ASP A 1 373 ? -10.887 4.972 27.472 1.00 29.68 353 ASP A O 1
ATOM 2541 N N . ASP A 1 374 ? -12.642 6.346 27.798 1.00 36.13 354 ASP A N 1
ATOM 2542 C CA . ASP A 1 374 ? -11.857 7.571 28.080 1.00 36.66 354 ASP A CA 1
ATOM 2543 C C . ASP A 1 374 ? -10.676 7.356 29.049 1.00 37.84 354 ASP A C 1
ATOM 2544 O O . ASP A 1 374 ? -9.639 7.995 28.887 1.00 39.77 354 ASP A O 1
ATOM 2549 N N . ASP A 1 375 ? -10.806 6.470 30.040 1.00 36.62 355 ASP A N 1
ATOM 2550 C CA . ASP A 1 375 ? -9.720 6.262 31.017 1.00 38.88 355 ASP A CA 1
ATOM 2551 C C . ASP A 1 375 ? -8.960 5.004 30.695 1.00 38.88 355 ASP A C 1
ATOM 2552 O O . ASP A 1 375 ? -8.331 4.389 31.572 1.00 40.43 355 ASP A O 1
ATOM 2557 N N . GLY A 1 376 ? -9.009 4.611 29.429 1.00 39.00 356 GLY A N 1
ATOM 2558 C CA . GLY A 1 376 ? -8.344 3.397 28.975 1.00 37.34 356 GLY A CA 1
ATOM 2559 C C . GLY A 1 376 ? -8.793 2.133 29.667 1.00 37.20 356 GLY A C 1
ATOM 2560 O O . GLY A 1 376 ? -7.997 1.238 29.826 1.00 38.79 356 GLY A O 1
ATOM 2561 N N . VAL A 1 377 ? -10.052 2.052 30.094 1.00 38.80 357 VAL A N 1
ATOM 2562 C CA . VAL A 1 377 ? -10.582 0.848 30.728 1.00 36.46 357 VAL A CA 1
ATOM 2563 C C . VAL A 1 377 ? -11.356 0.073 29.652 1.00 36.59 357 VAL A C 1
ATOM 2564 O O . VAL A 1 377 ? -12.111 0.681 28.887 1.00 34.23 357 VAL A O 1
ATOM 2568 N N . PRO A 1 378 ? -11.173 -1.260 29.566 1.00 33.12 358 PRO A N 1
ATOM 2569 C CA . PRO A 1 378 ? -11.739 -1.992 28.393 1.00 34.09 358 PRO A CA 1
ATOM 2570 C C . PRO A 1 378 ? -13.266 -1.979 28.346 1.00 33.89 358 PRO A C 1
ATOM 2571 O O . PRO A 1 378 ? -13.904 -1.968 29.370 1.00 34.05 358 PRO A O 1
ATOM 2575 N N . VAL A 1 379 ? -13.818 -1.922 27.145 1.00 35.22 359 VAL A N 1
ATOM 2576 C CA . VAL A 1 379 ? -15.233 -1.984 26.938 1.00 34.31 359 VAL A CA 1
ATOM 2577 C C . VAL A 1 379 ? -15.587 -3.415 26.580 1.00 40.42 359 VAL A C 1
ATOM 2578 O O . VAL A 1 379 ? -15.152 -3.930 25.547 1.00 37.41 359 VAL A O 1
ATOM 2582 N N . THR A 1 380 ? -16.363 -4.070 27.445 1.00 48.26 360 THR A N 1
ATOM 2583 C CA . THR A 1 380 ? -16.756 -5.479 27.248 1.00 48.29 360 THR A CA 1
ATOM 2584 C C . THR A 1 380 ? -18.194 -5.599 26.783 1.00 46.62 360 THR A C 1
ATOM 2585 O O . THR A 1 380 ? -18.566 -6.619 26.201 1.00 45.59 360 THR A O 1
ATOM 2589 N N . GLU A 1 381 ? -18.984 -4.546 27.017 1.00 48.64 361 GLU A N 1
ATOM 2590 C CA . GLU A 1 381 ? -20.405 -4.482 26.568 1.00 50.41 361 GLU A CA 1
ATOM 2591 C C . GLU A 1 381 ? -20.592 -4.316 25.051 1.00 45.94 361 GLU A C 1
ATOM 2592 O O . GLU A 1 381 ? -20.026 -3.426 24.421 1.00 48.16 361 GLU A O 1
ATOM 2598 N N . PRO A 1 382 ? -21.417 -5.168 24.451 1.00 44.48 362 PRO A N 1
ATOM 2599 C CA . PRO A 1 382 ? -21.695 -4.910 23.042 1.00 40.96 362 PRO A CA 1
ATOM 2600 C C . PRO A 1 382 ? -22.474 -3.621 22.822 1.00 39.72 362 PRO A C 1
ATOM 2601 O O . PRO A 1 382 ? -23.179 -3.132 23.713 1.00 42.69 362 PRO A O 1
ATOM 2605 N N . GLY A 1 383 ? -22.296 -3.050 21.646 1.00 36.64 363 GLY A N 1
ATOM 2606 C CA . GLY A 1 383 ? -22.985 -1.841 21.277 1.00 34.23 363 GLY A CA 1
ATOM 2607 C C . GLY A 1 383 ? -22.495 -0.558 21.929 1.00 34.75 363 GLY A C 1
ATOM 2608 O O . GLY A 1 383 ? -22.940 0.520 21.551 1.00 37.46 363 GLY A O 1
ATOM 2609 N N . VAL A 1 384 ? -21.545 -0.651 22.849 1.00 32.44 364 VAL A N 1
ATOM 2610 C CA . VAL A 1 384 ? -20.936 0.526 23.426 1.00 30.74 364 VAL A CA 1
ATOM 2611 C C . VAL A 1 384 ? -19.705 1.026 22.622 1.00 28.98 364 VAL A C 1
ATOM 2612 O O . VAL A 1 384 ? -18.806 0.236 22.305 1.00 27.75 364 VAL A O 1
ATOM 2616 N N . THR A 1 385 ? -19.680 2.335 22.307 1.00 24.43 365 THR A N 1
ATOM 2617 C CA . THR A 1 385 ? -18.572 2.943 21.604 1.00 22.57 365 THR A CA 1
ATOM 2618 C C . THR A 1 385 ? -17.340 3.089 22.489 1.00 24.73 365 THR A C 1
ATOM 2619 O O . THR A 1 385 ? -17.453 3.447 23.675 1.00 29.97 365 THR A O 1
ATOM 2623 N N . GLY A 1 386 ? -16.158 2.826 21.901 1.00 23.50 366 GLY A N 1
ATOM 2624 C CA . GLY A 1 386 ? -14.848 2.807 22.609 1.00 22.59 366 GLY A CA 1
ATOM 2625 C C . GLY A 1 386 ? -13.797 3.323 21.655 1.00 21.67 366 GLY A C 1
ATOM 2626 O O . GLY A 1 386 ? -14.104 3.547 20.484 1.00 22.65 366 GLY A O 1
ATOM 2627 N N A HIS A 1 387 ? -12.575 3.560 22.153 0.50 21.92 367 HIS A N 1
ATOM 2628 N N B HIS A 1 387 ? -12.582 3.521 22.148 0.50 21.91 367 HIS A N 1
ATOM 2629 C CA A HIS A 1 387 ? -11.458 4.117 21.343 0.50 21.68 367 HIS A CA 1
ATOM 2630 C CA B HIS A 1 387 ? -11.495 4.040 21.333 0.50 21.83 367 HIS A CA 1
ATOM 2631 C C A HIS A 1 387 ? -10.588 2.947 20.934 0.50 20.92 367 HIS A C 1
ATOM 2632 C C B HIS A 1 387 ? -10.605 2.916 20.932 0.50 20.99 367 HIS A C 1
ATOM 2633 O O A HIS A 1 387 ? -10.068 2.257 21.805 0.50 19.66 367 HIS A O 1
ATOM 2634 O O B HIS A 1 387 ? -10.065 2.251 21.805 0.50 19.73 367 HIS A O 1
ATOM 2647 N N . ILE A 1 388 ? -10.412 2.729 19.629 1.00 20.84 368 ILE A N 1
ATOM 2648 C CA . ILE A 1 388 ? -9.665 1.567 19.136 1.00 20.86 368 ILE A CA 1
ATOM 2649 C C . ILE A 1 388 ? -8.199 1.712 19.475 1.00 22.65 368 ILE A C 1
ATOM 2650 O O . ILE A 1 388 ? -7.577 2.718 19.099 1.00 20.79 368 ILE A O 1
ATOM 2655 N N . HIS A 1 389 ? -7.659 0.704 20.179 1.00 23.81 369 HIS A N 1
ATOM 2656 C CA . HIS A 1 389 ? -6.237 0.593 20.408 1.00 23.28 369 HIS A CA 1
ATOM 2657 C C . HIS A 1 389 ? -5.788 -0.702 19.776 1.00 23.59 369 HIS A C 1
ATOM 2658 O O . HIS A 1 389 ? -6.216 -1.784 20.205 1.00 23.81 369 HIS A O 1
ATOM 2665 N N . LEU A 1 390 ? -4.903 -0.583 18.779 1.00 23.33 370 LEU A N 1
ATOM 2666 C CA . LEU A 1 390 ? -4.461 -1.682 17.918 1.00 22.34 370 LEU A CA 1
ATOM 2667 C C . LEU A 1 390 ? -3.182 -2.337 18.425 1.00 24.72 370 LEU A C 1
ATOM 2668 O O . LEU A 1 390 ? -2.207 -1.649 18.741 1.00 26.91 370 LEU A O 1
ATOM 2673 N N . ARG A 1 391 ? -3.173 -3.668 18.476 1.00 24.26 371 ARG A N 1
ATOM 2674 C CA . ARG A 1 391 ? -1.993 -4.410 18.829 1.00 23.80 371 ARG A CA 1
ATOM 2675 C C . ARG A 1 391 ? -1.753 -5.500 17.784 1.00 25.03 371 ARG A C 1
ATOM 2676 O O . ARG A 1 391 ? -2.660 -6.228 17.400 1.00 26.99 371 ARG A O 1
ATOM 2684 N N . SER A 1 392 ? -0.535 -5.526 17.246 1.00 24.86 372 SER A N 1
ATOM 2685 C CA . SER A 1 392 ? -0.229 -6.270 16.024 1.00 21.77 372 SER A CA 1
ATOM 2686 C C . SER A 1 392 ? 1.260 -6.466 15.925 1.00 20.69 372 SER A C 1
ATOM 2687 O O . SER A 1 392 ? 2.010 -6.010 16.773 1.00 21.77 372 SER A O 1
ATOM 2690 N N . GLY A 1 393 ? 1.674 -7.147 14.882 1.00 19.45 373 GLY A N 1
ATOM 2691 C CA . GLY A 1 393 ? 3.069 -7.190 14.508 1.00 20.42 373 GLY A CA 1
ATOM 2692 C C . GLY A 1 393 ? 3.400 -6.139 13.444 1.00 20.91 373 GLY A C 1
ATOM 2693 O O . GLY A 1 393 ? 4.489 -6.122 12.941 1.00 21.50 373 GLY A O 1
ATOM 2694 N N . SER A 1 394 ? 2.468 -5.244 13.162 1.00 23.28 374 SER A N 1
ATOM 2695 C CA . SER A 1 394 ? 2.471 -4.385 11.994 1.00 23.43 374 SER A CA 1
ATOM 2696 C C . SER A 1 394 ? 2.762 -2.890 12.295 1.00 21.17 374 SER A C 1
ATOM 2697 O O . SER A 1 394 ? 2.883 -2.063 11.371 1.00 22.75 374 SER A O 1
ATOM 2700 N N . LEU A 1 395 ? 2.870 -2.528 13.560 1.00 19.03 375 LEU A N 1
ATOM 2701 C CA . LEU A 1 395 ? 2.862 -1.085 13.949 1.00 18.85 375 LEU A CA 1
ATOM 2702 C C . LEU A 1 395 ? 4.065 -0.265 13.440 1.00 19.55 375 LEU A C 1
ATOM 2703 O O . LEU A 1 395 ? 5.228 -0.742 13.444 1.00 16.60 375 LEU A O 1
ATOM 2708 N N . PHE A 1 396 ? 3.764 0.967 12.975 1.00 19.32 376 PHE A N 1
ATOM 2709 C CA . PHE A 1 396 ? 4.825 1.935 12.631 1.00 20.43 376 PHE A CA 1
ATOM 2710 C C . PHE A 1 396 ? 5.836 2.064 13.754 1.00 22.24 376 PHE A C 1
ATOM 2711 O O . PHE A 1 396 ? 5.490 1.836 14.931 1.00 21.76 376 PHE A O 1
ATOM 2719 N N . THR A 1 397 ? 7.104 2.324 13.396 1.00 21.72 377 THR A N 1
ATOM 2720 C CA . THR A 1 397 ? 8.127 2.414 14.423 1.00 23.06 377 THR A CA 1
ATOM 2721 C C . THR A 1 397 ? 7.931 3.708 15.267 1.00 22.17 377 THR A C 1
ATOM 2722 O O . THR A 1 397 ? 8.067 3.710 16.489 1.00 23.36 377 THR A O 1
ATOM 2726 N N . GLY A 1 398 ? 7.539 4.780 14.599 1.00 23.21 378 GLY A N 1
ATOM 2727 C CA . GLY A 1 398 ? 7.350 6.122 15.214 1.00 23.62 378 GLY A CA 1
ATOM 2728 C C . GLY A 1 398 ? 7.145 7.116 14.088 1.00 23.65 378 GLY A C 1
ATOM 2729 O O . GLY A 1 398 ? 7.204 6.732 12.867 1.00 20.81 378 GLY A O 1
ATOM 2730 N N . TYR A 1 399 ? 6.887 8.365 14.462 1.00 22.53 379 TYR A N 1
ATOM 2731 C CA . TYR A 1 399 ? 6.842 9.436 13.479 1.00 23.20 379 TYR A CA 1
ATOM 2732 C C . TYR A 1 399 ? 8.220 10.099 13.405 1.00 24.84 379 TYR A C 1
ATOM 2733 O O . TYR A 1 399 ? 8.860 10.367 14.415 1.00 28.94 379 TYR A O 1
ATOM 2742 N N . TRP A 1 400 ? 8.645 10.407 12.192 1.00 26.65 380 TRP A N 1
ATOM 2743 C CA . TRP A 1 400 ? 9.979 10.909 11.924 1.00 26.08 380 TRP A CA 1
ATOM 2744 C C . TRP A 1 400 ? 10.288 12.249 12.645 1.00 27.22 380 TRP A C 1
ATOM 2745 O O . TRP A 1 400 ? 9.757 13.316 12.364 1.00 25.01 380 TRP A O 1
ATOM 2756 N N . GLY A 1 401 ? 11.242 12.168 13.537 1.00 29.27 381 GLY A N 1
ATOM 2757 C CA . GLY A 1 401 ? 11.803 13.346 14.173 1.00 28.27 381 GLY A CA 1
ATOM 2758 C C . GLY A 1 401 ? 10.804 14.005 15.071 1.00 25.01 381 GLY A C 1
ATOM 2759 O O . GLY A 1 401 ? 10.917 15.174 15.294 1.00 22.11 381 GLY A O 1
ATOM 2760 N N . ASP A 1 402 ? 9.842 13.224 15.573 1.00 25.20 382 ASP A N 1
ATOM 2761 C CA . ASP A 1 402 ? 8.724 13.740 16.343 1.00 25.84 382 ASP A CA 1
ATOM 2762 C C . ASP A 1 402 ? 8.337 12.753 17.405 1.00 26.00 382 ASP A C 1
ATOM 2763 O O . ASP A 1 402 ? 7.316 12.108 17.332 1.00 30.71 382 ASP A O 1
ATOM 2768 N N . PRO A 1 403 ? 9.174 12.615 18.410 1.00 27.06 383 PRO A N 1
ATOM 2769 C CA . PRO A 1 403 ? 8.902 11.650 19.476 1.00 27.01 383 PRO A CA 1
ATOM 2770 C C . PRO A 1 403 ? 7.670 11.905 20.294 1.00 30.77 383 PRO A C 1
ATOM 2771 O O . PRO A 1 403 ? 7.116 10.982 20.842 1.00 31.01 383 PRO A O 1
ATOM 2775 N N . GLU A 1 404 ? 7.272 13.165 20.427 1.00 38.57 384 GLU A N 1
ATOM 2776 C CA . GLU A 1 404 ? 6.162 13.530 21.282 1.00 38.72 384 GLU A CA 1
ATOM 2777 C C . GLU A 1 404 ? 4.880 13.000 20.697 1.00 34.88 384 GLU A C 1
ATOM 2778 O O . GLU A 1 404 ? 4.073 12.421 21.412 1.00 34.68 384 GLU A O 1
ATOM 2784 N N . ALA A 1 405 ? 4.705 13.212 19.395 1.00 32.31 385 ALA A N 1
ATOM 2785 C CA . ALA A 1 405 ? 3.625 12.583 18.606 1.00 30.00 385 ALA A CA 1
ATOM 2786 C C . ALA A 1 405 ? 3.728 11.066 18.650 1.00 28.66 385 ALA A C 1
ATOM 2787 O O . ALA A 1 405 ? 2.738 10.372 18.800 1.00 28.72 385 ALA A O 1
ATOM 2789 N N . THR A 1 406 ? 4.933 10.551 18.530 1.00 27.35 386 THR A N 1
ATOM 2790 C CA . THR A 1 406 ? 5.108 9.136 18.586 1.00 30.48 386 THR A CA 1
ATOM 2791 C C . THR A 1 406 ? 4.582 8.589 19.942 1.00 32.92 386 THR A C 1
ATOM 2792 O O . THR A 1 406 ? 3.957 7.491 19.996 1.00 33.72 386 THR A O 1
ATOM 2796 N N . ALA A 1 407 ? 4.797 9.357 21.016 1.00 34.05 387 ALA A N 1
ATOM 2797 C CA . ALA A 1 407 ? 4.496 8.875 22.386 1.00 34.02 387 ALA A CA 1
ATOM 2798 C C . ALA A 1 407 ? 3.035 9.011 22.766 1.00 33.98 387 ALA A C 1
ATOM 2799 O O . ALA A 1 407 ? 2.559 8.299 23.661 1.00 38.90 387 ALA A O 1
ATOM 2801 N N . ARG A 1 408 ? 2.351 9.913 22.070 1.00 33.97 388 ARG A N 1
ATOM 2802 C CA . ARG A 1 408 ? 0.895 10.090 22.147 1.00 34.69 388 ARG A CA 1
ATOM 2803 C C . ARG A 1 408 ? 0.167 9.007 21.355 1.00 32.68 388 ARG A C 1
ATOM 2804 O O . ARG A 1 408 ? -0.918 8.582 21.739 1.00 30.88 388 ARG A O 1
ATOM 2812 N N . ALA A 1 409 ? 0.766 8.582 20.243 1.00 29.97 389 ALA A N 1
ATOM 2813 C CA . ALA A 1 409 ? 0.175 7.543 19.395 1.00 26.51 389 ALA A CA 1
ATOM 2814 C C . ALA A 1 409 ? 0.466 6.140 19.883 1.00 24.58 389 ALA A C 1
ATOM 2815 O O . ALA A 1 409 ? -0.423 5.353 19.931 1.00 20.54 389 ALA A O 1
ATOM 2817 N N . LEU A 1 410 ? 1.713 5.820 20.215 1.00 24.85 390 LEU A N 1
ATOM 2818 C CA . LEU A 1 410 ? 2.011 4.484 20.664 1.00 24.09 390 LEU A CA 1
ATOM 2819 C C . LEU A 1 410 ? 2.154 4.526 22.159 1.00 25.48 390 LEU A C 1
ATOM 2820 O O . LEU A 1 410 ? 3.234 4.720 22.689 1.00 27.56 390 LEU A O 1
ATOM 2825 N N . VAL A 1 411 ? 1.050 4.313 22.849 1.00 25.80 391 VAL A N 1
ATOM 2826 C CA . VAL A 1 411 ? 0.993 4.416 24.299 1.00 25.91 391 VAL A CA 1
ATOM 2827 C C . VAL A 1 411 ? 1.245 3.106 24.983 1.00 25.86 391 VAL A C 1
ATOM 2828 O O . VAL A 1 411 ? 1.114 2.051 24.390 1.00 31.81 391 VAL A O 1
ATOM 2832 N N . PRO A 1 412 ? 1.659 3.155 26.229 1.00 26.18 392 PRO A N 1
ATOM 2833 C CA . PRO A 1 412 ? 1.877 1.878 26.917 1.00 26.57 392 PRO A CA 1
ATOM 2834 C C . PRO A 1 412 ? 0.563 1.153 26.901 1.00 27.24 392 PRO A C 1
ATOM 2835 O O . PRO A 1 412 ? -0.460 1.788 26.789 1.00 30.36 392 PRO A O 1
ATOM 2839 N N . ASP A 1 413 ? 0.575 -0.161 26.959 1.00 28.14 393 ASP A N 1
ATOM 2840 C CA . ASP A 1 413 ? -0.640 -0.896 26.748 1.00 27.92 393 ASP A CA 1
ATOM 2841 C C . ASP A 1 413 ? -1.448 -0.888 28.007 1.00 26.33 393 ASP A C 1
ATOM 2842 O O . ASP A 1 413 ? -1.095 -1.575 28.930 1.00 29.35 393 ASP A O 1
ATOM 2847 N N . PRO A 1 414 ? -2.587 -0.199 28.006 1.00 26.47 394 PRO A N 1
ATOM 2848 C CA . PRO A 1 414 ? -3.428 -0.019 29.185 1.00 26.74 394 PRO A CA 1
ATOM 2849 C C . PRO A 1 414 ? -3.971 -1.291 29.768 1.00 25.84 394 PRO A C 1
ATOM 2850 O O . PRO A 1 414 ? -4.222 -1.344 30.961 1.00 27.45 394 PRO A O 1
ATOM 2854 N N . THR A 1 415 ? -4.090 -2.332 28.962 1.00 26.23 395 THR A N 1
ATOM 2855 C CA . THR A 1 415 ? -4.592 -3.608 29.460 1.00 25.70 395 THR A CA 1
ATOM 2856 C C . THR A 1 415 ? -3.541 -4.336 30.242 1.00 26.61 395 THR A C 1
ATOM 2857 O O . THR A 1 415 ? -3.872 -5.240 30.990 1.00 29.55 395 THR A O 1
ATOM 2861 N N . ASN A 1 416 ? -2.271 -3.978 30.057 1.00 30.14 396 ASN A N 1
ATOM 2862 C CA . ASN A 1 416 ? -1.134 -4.719 30.679 1.00 32.83 396 ASN A CA 1
ATOM 2863 C C . ASN A 1 416 ? 0.161 -3.911 30.556 1.00 32.79 396 ASN A C 1
ATOM 2864 O O . ASN A 1 416 ? 1.051 -4.302 29.806 1.00 34.71 396 ASN A O 1
ATOM 2869 N N . PRO A 1 417 ? 0.244 -2.757 31.254 1.00 30.76 397 PRO A N 1
ATOM 2870 C CA . PRO A 1 417 ? 1.286 -1.764 30.985 1.00 29.97 397 PRO A CA 1
ATOM 2871 C C . PRO A 1 417 ? 2.673 -2.162 31.466 1.00 33.92 397 PRO A C 1
ATOM 2872 O O . PRO A 1 417 ? 3.668 -1.611 30.968 1.00 38.83 397 PRO A O 1
ATOM 2876 N N . MET A 1 418 ? 2.748 -3.107 32.399 1.00 29.72 398 MET A N 1
ATOM 2877 C CA . MET A 1 418 ? 4.022 -3.536 32.912 1.00 29.34 398 MET A CA 1
ATOM 2878 C C . MET A 1 418 ? 4.862 -4.361 31.944 1.00 32.12 398 MET A C 1
ATOM 2879 O O . MET A 1 418 ? 6.034 -4.627 32.245 1.00 32.46 398 MET A O 1
ATOM 2884 N N . THR A 1 419 ? 4.286 -4.829 30.828 1.00 32.77 399 THR A N 1
ATOM 2885 C CA . THR A 1 419 ? 5.077 -5.623 29.873 1.00 35.07 399 THR A CA 1
ATOM 2886 C C . THR A 1 419 ? 6.090 -4.758 29.118 1.00 32.22 399 THR A C 1
ATOM 2887 O O . THR A 1 419 ? 7.103 -5.240 28.705 1.00 37.04 399 THR A O 1
ATOM 2891 N N . GLY A 1 420 ? 5.806 -3.497 28.921 1.00 31.86 400 GLY A N 1
ATOM 2892 C CA . GLY A 1 420 ? 6.690 -2.650 28.152 1.00 30.07 400 GLY A CA 1
ATOM 2893 C C . GLY A 1 420 ? 6.092 -2.499 26.801 1.00 29.43 400 GLY A C 1
ATOM 2894 O O . GLY A 1 420 ? 6.528 -1.663 26.037 1.00 35.17 400 GLY A O 1
ATOM 2895 N N . GLN A 1 421 ? 5.072 -3.298 26.502 1.00 27.56 401 GLN A N 1
ATOM 2896 C CA . GLN A 1 421 ? 4.536 -3.371 25.145 1.00 27.35 401 GLN A CA 1
ATOM 2897 C C . GLN A 1 421 ? 3.733 -2.158 24.803 1.00 26.31 401 GLN A C 1
ATOM 2898 O O . GLN A 1 421 ? 3.018 -1.615 25.619 1.00 22.24 401 GLN A O 1
ATOM 2904 N N . THR A 1 422 ? 3.828 -1.763 23.557 1.00 27.13 402 THR A N 1
ATOM 2905 C CA . THR A 1 422 ? 3.203 -0.557 23.162 1.00 28.45 402 THR A CA 1
ATOM 2906 C C . THR A 1 422 ? 2.068 -0.840 22.196 1.00 26.36 402 THR A C 1
ATOM 2907 O O . THR A 1 422 ? 1.999 -1.893 21.560 1.00 26.40 402 THR A O 1
ATOM 2911 N N . VAL A 1 423 ? 1.154 0.110 22.096 1.00 26.77 403 VAL A N 1
ATOM 2912 C CA . VAL A 1 423 ? -0.126 -0.157 21.457 1.00 25.41 403 VAL A CA 1
ATOM 2913 C C . VAL A 1 423 ? -0.553 1.128 20.823 1.00 24.57 403 VAL A C 1
ATOM 2914 O O . VAL A 1 423 ? -0.235 2.179 21.316 1.00 28.38 403 VAL A O 1
ATOM 2918 N N . PHE A 1 424 ? -1.245 1.046 19.705 1.00 26.89 404 PHE A N 1
ATOM 2919 C CA . PHE A 1 424 ? -1.504 2.225 18.833 1.00 26.06 404 PHE A CA 1
ATOM 2920 C C . PHE A 1 424 ? -2.887 2.865 19.081 1.00 26.77 404 PHE A C 1
ATOM 2921 O O . PHE A 1 424 ? -3.895 2.248 18.813 1.00 24.02 404 PHE A O 1
ATOM 2929 N N . ARG A 1 425 ? -2.890 4.104 19.591 1.00 28.28 405 ARG A N 1
ATOM 2930 C CA . ARG A 1 425 ? -4.072 4.845 19.932 1.00 29.31 405 ARG A CA 1
ATOM 2931 C C . ARG A 1 425 ? -4.627 5.504 18.654 1.00 33.15 405 ARG A C 1
ATOM 2932 O O . ARG A 1 425 ? -4.238 6.616 18.277 1.00 36.03 405 ARG A O 1
ATOM 2940 N N . THR A 1 426 ? -5.560 4.820 17.992 1.00 28.98 406 THR A N 1
ATOM 2941 C CA . THR A 1 426 ? -5.889 5.166 16.619 1.00 25.34 406 THR A CA 1
ATOM 2942 C C . THR A 1 426 ? -6.591 6.480 16.392 1.00 25.38 406 THR A C 1
ATOM 2943 O O . THR A 1 426 ? -6.518 7.041 15.298 1.00 24.07 406 THR A O 1
ATOM 2947 N N . GLY A 1 427 ? -7.290 6.971 17.394 1.00 28.49 407 GLY A N 1
ATOM 2948 C CA . GLY A 1 427 ? -8.194 8.120 17.203 1.00 29.98 407 GLY A CA 1
ATOM 2949 C C . GLY A 1 427 ? -9.511 7.783 16.517 1.00 31.37 407 GLY A C 1
ATOM 2950 O O . GLY A 1 427 ? -10.246 8.661 16.068 1.00 34.50 407 GLY A O 1
ATOM 2951 N N . ASP A 1 428 ? -9.808 6.503 16.432 1.00 32.95 408 ASP A N 1
ATOM 2952 C CA . ASP A 1 428 ? -11.027 6.033 15.798 1.00 33.91 408 ASP A CA 1
ATOM 2953 C C . ASP A 1 428 ? -11.914 5.401 16.855 1.00 29.71 408 ASP A C 1
ATOM 2954 O O . ASP A 1 428 ? -11.438 4.623 17.705 1.00 25.59 408 ASP A O 1
ATOM 2959 N N . LEU A 1 429 ? -13.202 5.696 16.752 1.00 28.82 409 LEU A N 1
ATOM 2960 C CA . LEU A 1 429 ? -14.206 5.144 17.652 1.00 26.55 409 LEU A CA 1
ATOM 2961 C C . LEU A 1 429 ? -14.916 3.997 16.959 1.00 25.45 409 LEU A C 1
ATOM 2962 O O . LEU A 1 429 ? -15.027 3.991 15.711 1.00 26.41 409 LEU A O 1
ATOM 2967 N N . ALA A 1 430 ? -15.363 3.024 17.748 1.00 24.32 410 ALA A N 1
ATOM 2968 C CA . ALA A 1 430 ? -16.169 1.917 17.234 1.00 26.75 410 ALA A CA 1
ATOM 2969 C C . ALA A 1 430 ? -16.895 1.204 18.346 1.00 28.70 410 ALA A C 1
ATOM 2970 O O . ALA A 1 430 ? -16.517 1.305 19.480 1.00 32.29 410 ALA A O 1
ATOM 2972 N N . HIS A 1 431 ? -17.936 0.477 17.998 1.00 27.85 411 HIS A N 1
ATOM 2973 C CA . HIS A 1 431 ? -18.598 -0.393 18.925 1.00 26.42 411 HIS A CA 1
ATOM 2974 C C . HIS A 1 431 ? -18.657 -1.803 18.282 1.00 25.77 411 HIS A C 1
ATOM 2975 O O . HIS A 1 431 ? -18.432 -2.018 17.091 1.00 21.86 411 HIS A O 1
ATOM 2982 N N . ARG A 1 432 ? -18.923 -2.786 19.108 1.00 28.33 412 ARG A N 1
ATOM 2983 C CA . ARG A 1 432 ? -18.855 -4.156 18.672 1.00 27.45 412 ARG A CA 1
ATOM 2984 C C . ARG A 1 432 ? -20.210 -4.737 18.885 1.00 27.93 412 ARG A C 1
ATOM 2985 O O . ARG A 1 432 ? -20.887 -4.415 19.858 1.00 24.91 412 ARG A O 1
ATOM 2993 N N . ASP A 1 433 ? -20.613 -5.609 17.972 1.00 28.48 413 ASP A N 1
ATOM 2994 C CA . ASP A 1 433 ? -21.846 -6.322 18.196 1.00 27.75 413 ASP A CA 1
ATOM 2995 C C . ASP A 1 433 ? -21.593 -7.618 18.944 1.00 26.59 413 ASP A C 1
ATOM 2996 O O . ASP A 1 433 ? -20.461 -7.981 19.235 1.00 28.78 413 ASP A O 1
ATOM 3001 N N . ALA A 1 434 ? -22.672 -8.306 19.264 1.00 28.11 414 ALA A N 1
ATOM 3002 C CA . ALA A 1 434 ? -22.636 -9.530 20.063 1.00 27.25 414 ALA A CA 1
ATOM 3003 C C . ALA A 1 434 ? -21.923 -10.673 19.351 1.00 26.79 414 ALA A C 1
ATOM 3004 O O . ALA A 1 434 ? -21.572 -11.648 20.004 1.00 25.32 414 ALA A O 1
ATOM 3006 N N . THR A 1 435 ? -21.741 -10.565 18.028 1.00 26.63 415 THR A N 1
ATOM 3007 C CA . THR A 1 435 ? -21.005 -11.599 17.251 1.00 27.04 415 THR A CA 1
ATOM 3008 C C . THR A 1 435 ? -19.523 -11.281 17.170 1.00 26.86 415 THR A C 1
ATOM 3009 O O . THR A 1 435 ? -18.737 -12.029 16.529 1.00 25.00 415 THR A O 1
ATOM 3013 N N . GLY A 1 436 ? -19.171 -10.137 17.773 1.00 25.99 416 GLY A N 1
ATOM 3014 C CA . GLY A 1 436 ? -17.790 -9.649 17.800 1.00 24.64 416 GLY A CA 1
ATOM 3015 C C . GLY A 1 436 ? -17.335 -8.768 16.631 1.00 24.27 416 GLY A C 1
ATOM 3016 O O . GLY A 1 436 ? -16.163 -8.511 16.527 1.00 25.32 416 GLY A O 1
ATOM 3017 N N . GLU A 1 437 ? -18.258 -8.248 15.805 1.00 24.26 417 GLU A N 1
ATOM 3018 C CA . GLU A 1 437 ? -17.940 -7.368 14.678 1.00 22.38 417 GLU A CA 1
ATOM 3019 C C . GLU A 1 437 ? -17.998 -5.818 15.001 1.00 25.29 417 GLU A C 1
ATOM 3020 O O . GLU A 1 437 ? -18.837 -5.320 15.763 1.00 22.91 417 GLU A O 1
ATOM 3026 N N . LEU A 1 438 ? -17.136 -5.058 14.345 1.00 26.74 418 LEU A N 1
ATOM 3027 C CA . LEU A 1 438 ? -16.976 -3.678 14.665 1.00 26.58 418 LEU A CA 1
ATOM 3028 C C . LEU A 1 438 ? -17.719 -2.805 13.660 1.00 28.60 418 LEU A C 1
ATOM 3029 O O . LEU A 1 438 ? -17.902 -3.189 12.487 1.00 28.12 418 LEU A O 1
ATOM 3034 N N . TYR A 1 439 ? -18.178 -1.646 14.155 1.00 25.18 419 TYR A N 1
ATOM 3035 C CA . TYR A 1 439 ? -18.814 -0.654 13.353 1.00 24.53 419 TYR A CA 1
ATOM 3036 C C . TYR A 1 439 ? -18.083 0.601 13.696 1.00 27.24 419 TYR A C 1
ATOM 3037 O O . TYR A 1 439 ? -17.965 0.989 14.903 1.00 25.05 419 TYR A O 1
ATOM 3046 N N . PHE A 1 440 ? -17.596 1.244 12.633 1.00 27.73 420 PHE A N 1
ATOM 3047 C CA . PHE A 1 440 ? -16.927 2.534 12.753 1.00 30.02 420 PHE A CA 1
ATOM 3048 C C . PHE A 1 440 ? -17.848 3.689 13.178 1.00 29.40 420 PHE A C 1
ATOM 3049 O O . PHE A 1 440 ? -18.796 4.051 12.472 1.00 27.88 420 PHE A O 1
ATOM 3057 N N . ASP A 1 441 ? -17.533 4.293 14.320 1.00 31.36 421 ASP A N 1
ATOM 3058 C CA . ASP A 1 441 ? -18.319 5.414 14.828 1.00 30.69 421 ASP A CA 1
ATOM 3059 C C . ASP A 1 441 ? -17.686 6.771 14.577 1.00 32.18 421 ASP A C 1
ATOM 3060 O O . ASP A 1 441 ? -18.173 7.727 15.097 1.00 33.93 421 ASP A O 1
ATOM 3065 N N . GLY A 1 442 ? -16.612 6.868 13.798 1.00 35.87 422 GLY A N 1
ATOM 3066 C CA . GLY A 1 442 ? -16.005 8.173 13.482 1.00 35.23 422 GLY A CA 1
ATOM 3067 C C . GLY A 1 442 ? -14.804 8.484 14.355 1.00 38.94 422 GLY A C 1
ATOM 3068 O O . GLY A 1 442 ? -14.297 7.597 15.048 1.00 46.09 422 GLY A O 1
ATOM 3069 N N . ARG A 1 443 ? -14.337 9.735 14.328 1.00 36.43 423 ARG A N 1
ATOM 3070 C CA . ARG A 1 443 ? -13.095 10.122 15.021 1.00 37.07 423 ARG A CA 1
ATOM 3071 C C . ARG A 1 443 ? -13.324 10.738 16.391 1.00 36.42 423 ARG A C 1
ATOM 3072 O O . ARG A 1 443 ? -14.355 11.325 16.625 1.00 33.69 423 ARG A O 1
ATOM 3080 N N . ALA A 1 444 ? -12.316 10.653 17.252 1.00 37.41 424 ALA A N 1
ATOM 3081 C CA . ALA A 1 444 ? -12.330 11.301 18.574 1.00 39.32 424 ALA A CA 1
ATOM 3082 C C . ALA A 1 444 ? -11.785 12.715 18.519 1.00 40.60 424 ALA A C 1
ATOM 3083 O O . ALA A 1 444 ? -11.929 13.442 19.466 1.00 45.96 424 ALA A O 1
ATOM 3085 N N . ASP A 1 445 ? -11.083 13.059 17.448 1.00 41.36 425 ASP A N 1
ATOM 3086 C CA . ASP A 1 445 ? -10.606 14.406 17.183 1.00 37.43 425 ASP A CA 1
ATOM 3087 C C . ASP A 1 445 ? -11.398 14.980 15.998 1.00 37.64 425 ASP A C 1
ATOM 3088 O O . ASP A 1 445 ? -12.589 14.714 15.880 1.00 36.28 425 ASP A O 1
ATOM 3093 N N . ASN A 1 446 ? -10.775 15.828 15.179 1.00 39.44 426 ASN A N 1
ATOM 3094 C CA . ASN A 1 446 ? -11.468 16.476 14.073 1.00 41.08 426 ASN A CA 1
ATOM 3095 C C . ASN A 1 446 ? -10.784 16.124 12.792 1.00 38.24 426 ASN A C 1
ATOM 3096 O O . ASN A 1 446 ? -10.785 16.877 11.830 1.00 34.71 426 ASN A O 1
ATOM 3101 N N . GLN A 1 447 ? -10.184 14.955 12.794 1.00 39.16 427 GLN A N 1
ATOM 3102 C CA . GLN A 1 447 ? -9.461 14.550 11.642 1.00 39.31 427 GLN A CA 1
ATOM 3103 C C . GLN A 1 447 ? -10.507 14.253 10.603 1.00 36.79 427 GLN A C 1
ATOM 3104 O O . GLN A 1 447 ? -11.576 13.729 10.893 1.00 36.60 427 GLN A O 1
ATOM 3110 N N . VAL A 1 448 ? -10.177 14.602 9.382 1.00 37.40 428 VAL A N 1
ATOM 3111 C CA . VAL A 1 448 ? -11.090 14.519 8.274 1.00 36.59 428 VAL A CA 1
ATOM 3112 C C . VAL A 1 448 ? -10.291 13.912 7.128 1.00 36.60 428 VAL A C 1
ATOM 3113 O O . VAL A 1 448 ? -9.066 13.832 7.216 1.00 37.21 428 VAL A O 1
ATOM 3117 N N . LYS A 1 449 ? -10.957 13.487 6.065 1.00 36.23 429 LYS A N 1
ATOM 3118 C CA . LYS A 1 449 ? -10.234 13.026 4.884 1.00 40.58 429 LYS A CA 1
ATOM 3119 C C . LYS A 1 449 ? -10.640 13.889 3.693 1.00 39.82 429 LYS A C 1
ATOM 3120 O O . LYS A 1 449 ? -11.808 14.141 3.485 1.00 37.55 429 LYS A O 1
ATOM 3126 N N . ILE A 1 450 ? -9.663 14.354 2.927 1.00 42.95 430 ILE A N 1
ATOM 3127 C CA . ILE A 1 450 ? -9.916 15.173 1.725 1.00 43.68 430 ILE A CA 1
ATOM 3128 C C . ILE A 1 450 ? -8.983 14.690 0.626 1.00 46.15 430 ILE A C 1
ATOM 3129 O O . ILE A 1 450 ? -7.747 14.768 0.762 1.00 41.28 430 ILE A O 1
ATOM 3134 N N . ARG A 1 451 ? -9.571 14.185 -0.448 1.00 49.88 431 ARG A N 1
ATOM 3135 C CA . ARG A 1 451 ? -8.812 13.467 -1.479 1.00 56.35 431 ARG A CA 1
ATOM 3136 C C . ARG A 1 451 ? -8.019 12.292 -0.910 1.00 50.36 431 ARG A C 1
ATOM 3137 O O . ARG A 1 451 ? -6.971 11.936 -1.445 1.00 47.61 431 ARG A O 1
ATOM 3145 N N . GLY A 1 452 ? -8.542 11.686 0.157 1.00 48.72 432 GLY A N 1
ATOM 3146 C CA . GLY A 1 452 ? -7.807 10.660 0.889 1.00 47.57 432 GLY A CA 1
ATOM 3147 C C . GLY A 1 452 ? -6.662 11.145 1.786 1.00 43.10 432 GLY A C 1
ATOM 3148 O O . GLY A 1 452 ? -6.018 10.341 2.437 1.00 41.96 432 GLY A O 1
ATOM 3149 N N . ASN A 1 453 ? -6.383 12.441 1.839 1.00 41.57 433 ASN A N 1
ATOM 3150 C CA . ASN A 1 453 ? -5.311 12.927 2.731 1.00 44.22 433 ASN A CA 1
ATOM 3151 C C . ASN A 1 453 ? -5.847 13.338 4.100 1.00 41.41 433 ASN A C 1
ATOM 3152 O O . ASN A 1 453 ? -6.868 14.027 4.204 1.00 45.24 433 ASN A O 1
ATOM 3157 N N . ARG A 1 454 ? -5.174 12.899 5.142 1.00 37.65 434 ARG A N 1
ATOM 3158 C CA . ARG A 1 454 ? -5.604 13.206 6.500 1.00 41.53 434 ARG A CA 1
ATOM 3159 C C . ARG A 1 454 ? -5.472 14.705 6.778 1.00 38.90 434 ARG A C 1
ATOM 3160 O O . ARG A 1 454 ? -4.380 15.254 6.704 1.00 36.92 434 ARG A O 1
ATOM 3168 N N . VAL A 1 455 ? -6.590 15.352 7.087 1.00 39.78 435 VAL A N 1
ATOM 3169 C CA . VAL A 1 455 ? -6.592 16.776 7.434 1.00 43.96 435 VAL A CA 1
ATOM 3170 C C . VAL A 1 455 ? -7.193 16.973 8.819 1.00 44.59 435 VAL A C 1
ATOM 3171 O O . VAL A 1 455 ? -8.292 16.480 9.093 1.00 47.06 435 VAL A O 1
ATOM 3175 N N . GLU A 1 456 ? -6.480 17.686 9.679 1.00 44.04 436 GLU A N 1
ATOM 3176 C CA . GLU A 1 456 ? -6.966 17.944 11.013 1.00 50.19 436 GLU A CA 1
ATOM 3177 C C . GLU A 1 456 ? -7.669 19.278 10.911 1.00 45.85 436 GLU A C 1
ATOM 3178 O O . GLU A 1 456 ? -7.064 20.261 10.514 1.00 48.38 436 GLU A O 1
ATOM 3184 N N . LEU A 1 457 ? -8.964 19.313 11.196 1.00 43.01 437 LEU A N 1
ATOM 3185 C CA . LEU A 1 457 ? -9.712 20.547 11.000 1.00 40.76 437 LEU A CA 1
ATOM 3186 C C . LEU A 1 457 ? -9.342 21.609 12.006 1.00 46.27 437 LEU A C 1
ATOM 3187 O O . LEU A 1 457 ? -9.549 22.769 11.752 1.00 42.51 437 LEU A O 1
ATOM 3192 N N . THR A 1 458 ? -8.795 21.218 13.142 1.00 54.39 438 THR A N 1
ATOM 3193 C CA . THR A 1 458 ? -8.380 22.203 14.111 1.00 58.12 438 THR A CA 1
ATOM 3194 C C . THR A 1 458 ? -7.166 22.998 13.637 1.00 59.14 438 THR A C 1
ATOM 3195 O O . THR A 1 458 ? -6.973 24.138 14.067 1.00 60.62 438 THR A O 1
ATOM 3199 N N . GLU A 1 459 ? -6.366 22.430 12.733 1.00 61.50 439 GLU A N 1
ATOM 3200 C CA . GLU A 1 459 ? -5.199 23.152 12.177 1.00 59.93 439 GLU A CA 1
ATOM 3201 C C . GLU A 1 459 ? -5.567 24.121 11.067 1.00 54.25 439 GLU A C 1
ATOM 3202 O O . GLU A 1 459 ? -4.859 25.088 10.833 1.00 51.26 439 GLU A O 1
ATOM 3208 N N . VAL A 1 460 ? -6.662 23.853 10.368 1.00 48.65 440 VAL A N 1
ATOM 3209 C CA . VAL A 1 460 ? -7.209 24.846 9.464 1.00 46.66 440 VAL A CA 1
ATOM 3210 C C . VAL A 1 460 ? -7.730 26.032 10.259 1.00 45.62 440 VAL A C 1
ATOM 3211 O O . VAL A 1 460 ? -7.489 27.183 9.915 1.00 50.46 440 VAL A O 1
ATOM 3215 N N . GLU A 1 461 ? -8.450 25.735 11.327 1.00 50.33 441 GLU A N 1
ATOM 3216 C CA . GLU A 1 461 ? -9.039 26.752 12.196 1.00 53.41 441 GLU A CA 1
ATOM 3217 C C . GLU A 1 461 ? -7.964 27.659 12.789 1.00 53.35 441 GLU A C 1
ATOM 3218 O O . GLU A 1 461 ? -8.068 28.875 12.706 1.00 45.02 441 GLU A O 1
ATOM 3224 N N . ARG A 1 462 ? -6.932 27.062 13.372 1.00 58.06 442 ARG A N 1
ATOM 3225 C CA . ARG A 1 462 ? -5.885 27.846 14.023 1.00 64.57 442 ARG A CA 1
ATOM 3226 C C . ARG A 1 462 ? -5.198 28.805 13.053 1.00 63.01 442 ARG A C 1
ATOM 3227 O O . ARG A 1 462 ? -4.938 29.964 13.390 1.00 71.69 442 ARG A O 1
ATOM 3235 N N . ARG A 1 463 ? -4.864 28.298 11.872 1.00 61.16 443 ARG A N 1
ATOM 3236 C CA . ARG A 1 463 ? -4.235 29.101 10.831 1.00 54.55 443 ARG A CA 1
ATOM 3237 C C . ARG A 1 463 ? -5.151 30.235 10.417 1.00 51.18 443 ARG A C 1
ATOM 3238 O O . ARG A 1 463 ? -4.736 31.385 10.356 1.00 50.23 443 ARG A O 1
ATOM 3246 N N . VAL A 1 464 ? -6.403 29.930 10.125 1.00 47.49 444 VAL A N 1
ATOM 3247 C CA . VAL A 1 464 ? -7.308 31.000 9.719 1.00 51.62 444 VAL A CA 1
ATOM 3248 C C . VAL A 1 464 ? -7.397 32.062 10.835 1.00 56.86 444 VAL A C 1
ATOM 3249 O O . VAL A 1 464 ? -7.454 33.260 10.559 1.00 61.29 444 VAL A O 1
ATOM 3253 N N . ALA A 1 465 ? -7.347 31.618 12.088 1.00 57.07 445 ALA A N 1
ATOM 3254 C CA . ALA A 1 465 ? -7.497 32.520 13.219 1.00 57.36 445 ALA A CA 1
ATOM 3255 C C . ALA A 1 465 ? -6.287 33.410 13.399 1.00 55.59 445 ALA A C 1
ATOM 3256 O O . ALA A 1 465 ? -6.372 34.428 14.095 1.00 61.27 445 ALA A O 1
ATOM 3258 N N . GLU A 1 466 ? -5.156 33.037 12.812 1.00 49.56 446 GLU A N 1
ATOM 3259 C CA . GLU A 1 466 ? -4.008 33.894 12.936 1.00 52.55 446 GLU A CA 1
ATOM 3260 C C . GLU A 1 466 ? -3.901 34.906 11.791 1.00 49.72 446 GLU A C 1
ATOM 3261 O O . GLU A 1 466 ? -2.980 35.707 11.771 1.00 46.59 446 GLU A O 1
ATOM 3267 N N . PHE A 1 467 ? -4.865 34.899 10.872 1.00 52.50 447 PHE A N 1
ATOM 3268 C CA . PHE A 1 467 ? -5.056 36.016 9.932 1.00 55.18 447 PHE A CA 1
ATOM 3269 C C . PHE A 1 467 ? -5.503 37.173 10.801 1.00 58.26 447 PHE A C 1
ATOM 3270 O O . PHE A 1 467 ? -6.254 36.966 11.775 1.00 70.06 447 PHE A O 1
ATOM 3278 N N . THR A 1 468 ? -5.023 38.376 10.508 1.00 59.41 448 THR A N 1
ATOM 3279 C CA . THR A 1 468 ? -5.365 39.530 11.328 1.00 63.00 448 THR A CA 1
ATOM 3280 C C . THR A 1 468 ? -6.783 39.977 10.946 1.00 64.42 448 THR A C 1
ATOM 3281 O O . THR A 1 468 ? -7.167 39.977 9.763 1.00 57.92 448 THR A O 1
ATOM 3285 N N . GLY A 1 469 ? -7.552 40.329 11.976 1.00 65.06 449 GLY A N 1
ATOM 3286 C CA . GLY A 1 469 ? -8.946 40.693 11.816 1.00 60.53 449 GLY A CA 1
ATOM 3287 C C . GLY A 1 469 ? -9.897 39.528 12.035 1.00 58.62 449 GLY A C 1
ATOM 3288 O O . GLY A 1 469 ? -11.117 39.697 12.015 1.00 58.29 449 GLY A O 1
ATOM 3289 N N . VAL A 1 470 ? -9.354 38.326 12.175 1.00 60.75 450 VAL A N 1
ATOM 3290 C CA . VAL A 1 470 ? -10.157 37.177 12.557 1.00 54.92 450 VAL A CA 1
ATOM 3291 C C . VAL A 1 470 ? -9.906 36.877 14.021 1.00 52.27 450 VAL A C 1
ATOM 3292 O O . VAL A 1 470 ? -8.733 36.826 14.456 1.00 49.35 450 VAL A O 1
ATOM 3296 N N . ALA A 1 471 ? -11.008 36.692 14.757 1.00 48.91 451 ALA A N 1
ATOM 3297 C CA . ALA A 1 471 ? -10.965 36.377 16.184 1.00 53.19 451 ALA A CA 1
ATOM 3298 C C . ALA A 1 471 ? -11.078 34.882 16.358 1.00 59.59 451 ALA A C 1
ATOM 3299 O O . ALA A 1 471 ? -10.298 34.279 17.106 1.00 58.19 451 ALA A O 1
ATOM 3301 N N . ALA A 1 472 ? -12.035 34.272 15.654 1.00 62.63 452 ALA A N 1
ATOM 3302 C CA . ALA A 1 472 ? -12.217 32.815 15.714 1.00 62.22 452 ALA A CA 1
ATOM 3303 C C . ALA A 1 472 ? -12.711 32.239 14.392 1.00 59.47 452 ALA A C 1
ATOM 3304 O O . ALA A 1 472 ? -13.351 32.935 13.600 1.00 51.66 452 ALA A O 1
ATOM 3306 N N . ALA A 1 473 ? -12.408 30.961 14.162 1.00 60.97 453 ALA A N 1
ATOM 3307 C CA . ALA A 1 473 ? -12.881 30.262 12.963 1.00 59.17 453 ALA A CA 1
ATOM 3308 C C . ALA A 1 473 ? -13.428 28.868 13.274 1.00 51.44 453 ALA A C 1
ATOM 3309 O O . ALA A 1 473 ? -13.059 28.251 14.265 1.00 48.49 453 ALA A O 1
ATOM 3311 N N . SER A 1 474 ? -14.266 28.359 12.386 1.00 47.04 454 SER A N 1
ATOM 3312 C CA . SER A 1 474 ? -14.694 26.991 12.494 1.00 49.80 454 SER A CA 1
ATOM 3313 C C . SER A 1 474 ? -14.765 26.312 11.150 1.00 50.79 454 SER A C 1
ATOM 3314 O O . SER A 1 474 ? -15.530 26.703 10.272 1.00 49.05 454 SER A O 1
ATOM 3317 N N . ALA A 1 475 ? -14.000 25.239 11.017 1.00 54.61 455 ALA A N 1
ATOM 3318 C CA . ALA A 1 475 ? -13.957 24.486 9.771 1.00 55.47 455 ALA A CA 1
ATOM 3319 C C . ALA A 1 475 ? -14.908 23.345 9.842 1.00 53.45 455 ALA A C 1
ATOM 3320 O O . ALA A 1 475 ? -15.141 22.788 10.905 1.00 50.11 455 ALA A O 1
ATOM 3322 N N . VAL A 1 476 ? -15.422 22.956 8.694 1.00 57.41 456 VAL A N 1
ATOM 3323 C CA . VAL A 1 476 ? -16.255 21.780 8.641 1.00 60.55 456 VAL A CA 1
ATOM 3324 C C . VAL A 1 476 ? -16.361 21.254 7.222 1.00 60.26 456 VAL A C 1
ATOM 3325 O O . VAL A 1 476 ? -16.276 22.018 6.260 1.00 59.48 456 VAL A O 1
ATOM 3329 N N . LEU A 1 477 ? -16.546 19.944 7.092 1.00 62.64 457 LEU A N 1
ATOM 3330 C CA . LEU A 1 477 ? -16.682 19.329 5.782 1.00 63.92 457 LEU A CA 1
ATOM 3331 C C . LEU A 1 477 ? -18.174 19.064 5.487 1.00 72.83 457 LEU A C 1
ATOM 3332 O O . LEU A 1 477 ? -18.929 18.792 6.409 1.00 80.10 457 LEU A O 1
ATOM 3337 N N . LEU A 1 478 ? -18.605 19.177 4.223 1.00 86.13 458 LEU A N 1
ATOM 3338 C CA . LEU A 1 478 ? -19.996 18.823 3.796 1.00 90.69 458 LEU A CA 1
ATOM 3339 C C . LEU A 1 478 ? -20.039 17.850 2.619 1.00 79.17 458 LEU A C 1
ATOM 3340 O O . LEU A 1 478 ? -19.314 18.048 1.643 1.00 67.10 458 LEU A O 1
ATOM 3345 N N . PRO A 1 485 ? -17.095 16.121 -1.921 1.00 61.17 465 PRO A N 1
ATOM 3346 C CA . PRO A 1 485 ? -17.407 16.854 -0.677 1.00 65.59 465 PRO A CA 1
ATOM 3347 C C . PRO A 1 485 ? -16.621 18.177 -0.517 1.00 64.98 465 PRO A C 1
ATOM 3348 O O . PRO A 1 485 ? -15.553 18.311 -1.100 1.00 69.18 465 PRO A O 1
ATOM 3352 N N . VAL A 1 486 ? -17.114 19.127 0.286 1.00 68.13 466 VAL A N 1
ATOM 3353 C CA . VAL A 1 486 ? -16.519 20.500 0.321 1.00 70.92 466 VAL A CA 1
ATOM 3354 C C . VAL A 1 486 ? -16.102 21.031 1.705 1.00 63.44 466 VAL A C 1
ATOM 3355 O O . VAL A 1 486 ? -16.821 20.884 2.687 1.00 67.64 466 VAL A O 1
ATOM 3359 N N . LEU A 1 487 ? -14.952 21.687 1.766 1.00 56.10 467 LEU A N 1
ATOM 3360 C CA . LEU A 1 487 ? -14.471 22.240 3.033 1.00 56.54 467 LEU A CA 1
ATOM 3361 C C . LEU A 1 487 ? -14.848 23.724 3.222 1.00 54.80 467 LEU A C 1
ATOM 3362 O O . LEU A 1 487 ? -14.405 24.595 2.479 1.00 53.38 467 LEU A O 1
ATOM 3367 N N . ALA A 1 488 ? -15.672 24.007 4.216 1.00 54.13 468 ALA A N 1
ATOM 3368 C CA . ALA A 1 488 ? -16.023 25.385 4.508 1.00 53.85 468 ALA A CA 1
ATOM 3369 C C . ALA A 1 488 ? -15.437 25.771 5.820 1.00 50.17 468 ALA A C 1
ATOM 3370 O O . ALA A 1 488 ? -15.301 24.946 6.718 1.00 48.60 468 ALA A O 1
ATOM 3372 N N . VAL A 1 489 ? -15.137 27.049 5.934 1.00 50.89 469 VAL A N 1
ATOM 3373 C CA . VAL A 1 489 ? -14.729 27.605 7.192 1.00 57.29 469 VAL A CA 1
ATOM 3374 C C . VAL A 1 489 ? -15.590 28.830 7.478 1.00 58.43 469 VAL A C 1
ATOM 3375 O O . VAL A 1 489 ? -15.853 29.643 6.597 1.00 55.52 469 VAL A O 1
ATOM 3379 N N . PHE A 1 490 ? -16.052 28.914 8.716 1.00 61.60 470 PHE A N 1
ATOM 3380 C CA . PHE A 1 490 ? -16.875 30.010 9.180 1.00 63.48 470 PHE A CA 1
ATOM 3381 C C . PHE A 1 490 ? -16.016 30.812 10.099 1.00 62.13 470 PHE A C 1
ATOM 3382 O O . PHE A 1 490 ? -15.317 30.267 10.948 1.00 61.89 470 PHE A O 1
ATOM 3390 N N . VAL A 1 491 ? -16.096 32.118 9.952 1.00 63.29 471 VAL A N 1
ATOM 3391 C CA . VAL A 1 491 ? -15.163 32.983 10.616 1.00 66.99 471 VAL A CA 1
ATOM 3392 C C . VAL A 1 491 ? -15.887 34.130 11.327 1.00 62.07 471 VAL A C 1
ATOM 3393 O O . VAL A 1 491 ? -16.941 34.584 10.895 1.00 53.12 471 VAL A O 1
ATOM 3397 N N . GLU A 1 492 ? -15.320 34.540 12.452 1.00 63.71 472 GLU A N 1
ATOM 3398 C CA . GLU A 1 492 ? -15.858 35.609 13.283 1.00 69.44 472 GLU A CA 1
ATOM 3399 C C . GLU A 1 492 ? -14.814 36.728 13.271 1.00 64.64 472 GLU A C 1
ATOM 3400 O O . GLU A 1 492 ? -13.687 36.531 13.749 1.00 63.26 472 GLU A O 1
ATOM 3406 N N . LEU A 1 493 ? -15.165 37.873 12.687 1.00 58.85 473 LEU A N 1
ATOM 3407 C CA . LEU A 1 493 ? -14.196 38.963 12.526 1.00 58.69 473 LEU A CA 1
ATOM 3408 C C . LEU A 1 493 ? -13.940 39.567 13.883 1.00 58.99 473 LEU A C 1
ATOM 3409 O O . LEU A 1 493 ? -14.844 39.639 14.703 1.00 62.12 473 LEU A O 1
ATOM 3414 N N . SER A 1 494 ? -12.698 39.950 14.135 1.00 56.68 474 SER A N 1
ATOM 3415 C CA . SER A 1 494 ? -12.356 40.721 15.315 1.00 55.55 474 SER A CA 1
ATOM 3416 C C . SER A 1 494 ? -13.155 42.044 15.252 1.00 57.88 474 SER A C 1
ATOM 3417 O O . SER A 1 494 ? -13.647 42.428 14.186 1.00 46.87 474 SER A O 1
ATOM 3420 N N . PRO A 1 495 ? -13.294 42.749 16.397 1.00 66.17 475 PRO A N 1
ATOM 3421 C CA . PRO A 1 495 ? -14.188 43.895 16.386 1.00 66.92 475 PRO A CA 1
ATOM 3422 C C . PRO A 1 495 ? -13.501 45.056 15.651 1.00 65.70 475 PRO A C 1
ATOM 3423 O O . PRO A 1 495 ? -12.341 45.374 15.969 1.00 62.83 475 PRO A O 1
ATOM 3427 N N . GLY A 1 496 ? -14.192 45.629 14.656 1.00 59.11 476 GLY A N 1
ATOM 3428 C CA . GLY A 1 496 ? -13.654 46.725 13.838 1.00 57.14 476 GLY A CA 1
ATOM 3429 C C . GLY A 1 496 ? -13.135 46.339 12.446 1.00 58.67 476 GLY A C 1
ATOM 3430 O O . GLY A 1 496 ? -13.234 47.123 11.508 1.00 49.23 476 GLY A O 1
ATOM 3431 N N . ALA A 1 497 ? -12.584 45.126 12.323 1.00 56.92 477 ALA A N 1
ATOM 3432 C CA . ALA A 1 497 ? -11.817 44.715 11.161 1.00 50.28 477 ALA A CA 1
ATOM 3433 C C . ALA A 1 497 ? -12.672 44.576 9.939 1.00 49.11 477 ALA A C 1
ATOM 3434 O O . ALA A 1 497 ? -13.794 44.153 10.036 1.00 54.41 477 ALA A O 1
ATOM 3436 N N . GLU A 1 498 ? -12.148 44.982 8.792 1.00 52.88 478 GLU A N 1
ATOM 3437 C CA . GLU A 1 498 ? -12.783 44.705 7.500 1.00 54.35 478 GLU A CA 1
ATOM 3438 C C . GLU A 1 498 ? -12.199 43.376 7.065 1.00 53.27 478 GLU A C 1
ATOM 3439 O O . GLU A 1 498 ? -11.174 42.972 7.575 1.00 50.90 478 GLU A O 1
ATOM 3445 N N . PHE A 1 499 ? -12.816 42.692 6.119 1.00 55.01 479 PHE A N 1
ATOM 3446 C CA . PHE A 1 499 ? -12.396 41.339 5.836 1.00 59.20 479 PHE A CA 1
ATOM 3447 C C . PHE A 1 499 ? -12.319 41.075 4.362 1.00 56.59 479 PHE A C 1
ATOM 3448 O O . PHE A 1 499 ? -13.276 41.331 3.617 1.00 50.64 479 PHE A O 1
ATOM 3456 N N . ASP A 1 500 ? -11.158 40.580 3.951 1.00 60.15 480 ASP A N 1
ATOM 3457 C CA . ASP A 1 500 ? -10.849 40.352 2.542 1.00 66.15 480 ASP A CA 1
ATOM 3458 C C . ASP A 1 500 ? -10.842 38.850 2.208 1.00 61.52 480 ASP A C 1
ATOM 3459 O O . ASP A 1 500 ? -9.914 38.112 2.585 1.00 47.55 480 ASP A O 1
ATOM 3464 N N . GLU A 1 501 ? -11.887 38.434 1.482 1.00 67.45 481 GLU A N 1
ATOM 3465 C CA . GLU A 1 501 ? -12.102 37.021 1.095 1.00 73.88 481 GLU A CA 1
ATOM 3466 C C . GLU A 1 501 ? -10.830 36.332 0.537 1.00 69.76 481 GLU A C 1
ATOM 3467 O O . GLU A 1 501 ? -10.295 35.406 1.160 1.00 66.01 481 GLU A O 1
ATOM 3473 N N . MET A 1 502 ? -10.340 36.834 -0.598 1.00 66.08 482 MET A N 1
ATOM 3474 C CA . MET A 1 502 ? -9.218 36.246 -1.332 1.00 67.72 482 MET A CA 1
ATOM 3475 C C . MET A 1 502 ? -7.879 36.328 -0.586 1.00 64.63 482 MET A C 1
ATOM 3476 O O . MET A 1 502 ? -7.003 35.473 -0.751 1.00 61.79 482 MET A O 1
ATOM 3481 N N . GLU A 1 503 ? -7.735 37.356 0.243 1.00 65.08 483 GLU A N 1
ATOM 3482 C CA . GLU A 1 503 ? -6.516 37.567 1.008 1.00 60.86 483 GLU A CA 1
ATOM 3483 C C . GLU A 1 503 ? -6.320 36.446 2.015 1.00 56.53 483 GLU A C 1
ATOM 3484 O O . GLU A 1 503 ? -5.195 36.117 2.373 1.00 52.73 483 GLU A O 1
ATOM 3490 N N . LEU A 1 504 ? -7.421 35.884 2.497 1.00 56.18 484 LEU A N 1
ATOM 3491 C CA . LEU A 1 504 ? -7.346 34.714 3.365 1.00 64.48 484 LEU A CA 1
ATOM 3492 C C . LEU A 1 504 ? -7.028 33.441 2.576 1.00 65.99 484 LEU A C 1
ATOM 3493 O O . LEU A 1 504 ? -6.113 32.701 2.946 1.00 61.21 484 LEU A O 1
ATOM 3498 N N . GLY A 1 505 ? -7.784 33.182 1.508 1.00 65.40 485 GLY A N 1
ATOM 3499 C CA . GLY A 1 505 ? -7.492 32.053 0.623 1.00 67.25 485 GLY A CA 1
ATOM 3500 C C . GLY A 1 505 ? -5.997 31.916 0.337 1.00 69.06 485 GLY A C 1
ATOM 3501 O O . GLY A 1 505 ? -5.423 30.834 0.470 1.00 66.47 485 GLY A O 1
ATOM 3502 N N . ALA A 1 506 ? -5.364 33.032 -0.024 1.00 68.23 486 ALA A N 1
ATOM 3503 C CA . ALA A 1 506 ? -3.936 33.056 -0.346 1.00 67.69 486 ALA A CA 1
ATOM 3504 C C . ALA A 1 506 ? -3.035 32.885 0.892 1.00 66.83 486 ALA A C 1
ATOM 3505 O O . ALA A 1 506 ? -1.985 32.231 0.834 1.00 58.93 486 ALA A O 1
ATOM 3507 N N . PHE A 1 507 ? -3.463 33.491 1.997 1.00 63.11 487 PHE A N 1
ATOM 3508 C CA . PHE A 1 507 ? -2.737 33.451 3.263 1.00 57.93 487 PHE A CA 1
ATOM 3509 C C . PHE A 1 507 ? -2.690 32.038 3.860 1.00 55.25 487 PHE A C 1
ATOM 3510 O O . PHE A 1 507 ? -1.699 31.647 4.479 1.00 48.70 487 PHE A O 1
ATOM 3518 N N . CYS A 1 508 ? -3.764 31.282 3.668 1.00 58.88 488 CYS A N 1
ATOM 3519 C CA . CYS A 1 508 ? -3.820 29.875 4.089 1.00 64.48 488 CYS A CA 1
ATOM 3520 C C . CYS A 1 508 ? -2.815 29.017 3.309 1.00 63.94 488 CYS A C 1
ATOM 3521 O O . CYS A 1 508 ? -2.085 28.210 3.891 1.00 60.48 488 CYS A O 1
ATOM 3524 N N . LEU A 1 509 ? -2.779 29.209 1.989 1.00 65.87 489 LEU A N 1
ATOM 3525 C CA . LEU A 1 509 ? -1.860 28.479 1.102 1.00 62.51 489 LEU A CA 1
ATOM 3526 C C . LEU A 1 509 ? -0.393 28.734 1.418 1.00 63.75 489 LEU A C 1
ATOM 3527 O O . LEU A 1 509 ? 0.455 27.902 1.126 1.00 73.35 489 LEU A O 1
ATOM 3532 N N . GLU A 1 510 ? -0.094 29.880 2.013 1.00 73.47 490 GLU A N 1
ATOM 3533 C CA . GLU A 1 510 ? 1.266 30.183 2.441 1.00 80.20 490 GLU A CA 1
ATOM 3534 C C . GLU A 1 510 ? 1.870 29.056 3.261 1.00 77.20 490 GLU A C 1
ATOM 3535 O O . GLU A 1 510 ? 3.072 28.835 3.191 1.00 83.91 490 GLU A O 1
ATOM 3541 N N . GLU A 1 511 ? 1.055 28.374 4.062 1.00 81.43 491 GLU A N 1
ATOM 3542 C CA . GLU A 1 511 ? 1.543 27.261 4.903 1.00 90.59 491 GLU A CA 1
ATOM 3543 C C . GLU A 1 511 ? 0.646 26.001 4.985 1.00 86.50 491 GLU A C 1
ATOM 3544 O O . GLU A 1 511 ? 1.044 25.000 5.586 1.00 76.88 491 GLU A O 1
ATOM 3550 N N . LEU A 1 512 ? -0.549 26.056 4.392 1.00 80.85 492 LEU A N 1
ATOM 3551 C CA . LEU A 1 512 ? -1.421 24.890 4.276 1.00 71.13 492 LEU A CA 1
ATOM 3552 C C . LEU A 1 512 ? -1.385 24.368 2.851 1.00 66.53 492 LEU A C 1
ATOM 3553 O O . LEU A 1 512 ? -1.489 25.144 1.904 1.00 65.57 492 LEU A O 1
ATOM 3558 N N . PRO A 1 513 ? -1.287 23.045 2.683 1.00 60.29 493 PRO A N 1
ATOM 3559 C CA . PRO A 1 513 ? -1.277 22.511 1.332 1.00 60.32 493 PRO A CA 1
ATOM 3560 C C . PRO A 1 513 ? -2.581 22.800 0.568 1.00 58.36 493 PRO A C 1
ATOM 3561 O O . PRO A 1 513 ? -3.538 23.330 1.139 1.00 48.76 493 PRO A O 1
ATOM 3565 N N . ASP A 1 514 ? -2.603 22.420 -0.711 1.00 60.53 494 ASP A N 1
ATOM 3566 C CA . ASP A 1 514 ? -3.742 22.662 -1.576 1.00 61.75 494 ASP A CA 1
ATOM 3567 C C . ASP A 1 514 ? -5.025 21.928 -1.123 1.00 61.85 494 ASP A C 1
ATOM 3568 O O . ASP A 1 514 ? -6.112 22.509 -1.171 1.00 68.79 494 ASP A O 1
ATOM 3573 N N . TYR A 1 515 ? -4.922 20.672 -0.673 1.00 55.89 495 TYR A N 1
ATOM 3574 C CA . TYR A 1 515 ? -6.121 19.948 -0.178 1.00 48.03 495 TYR A CA 1
ATOM 3575 C C . TYR A 1 515 ? -6.702 20.475 1.164 1.00 49.79 495 TYR A C 1
ATOM 3576 O O . TYR A 1 515 ? -7.829 20.114 1.550 1.00 47.84 495 TYR A O 1
ATOM 3585 N N . MET A 1 516 ? -5.930 21.323 1.860 1.00 49.65 496 MET A N 1
ATOM 3586 C CA . MET A 1 516 ? -6.340 21.961 3.120 1.00 48.01 496 MET A CA 1
ATOM 3587 C C . MET A 1 516 ? -6.803 23.427 2.997 1.00 49.91 496 MET A C 1
ATOM 3588 O O . MET A 1 516 ? -7.054 24.099 4.012 1.00 45.03 496 MET A O 1
ATOM 3593 N N . ALA A 1 517 ? -6.913 23.913 1.767 1.00 51.13 497 ALA A N 1
ATOM 3594 C CA . ALA A 1 517 ? -7.413 25.249 1.486 1.00 51.22 497 ALA A CA 1
ATOM 3595 C C . ALA A 1 517 ? -8.953 25.253 1.482 1.00 57.15 497 ALA A C 1
ATOM 3596 O O . ALA A 1 517 ? -9.591 24.371 0.862 1.00 62.65 497 ALA A O 1
ATOM 3598 N N . PRO A 1 518 ? -9.567 26.216 2.201 1.00 59.03 498 PRO A N 1
ATOM 3599 C CA . PRO A 1 518 ? -11.025 26.279 2.162 1.00 60.45 498 PRO A CA 1
ATOM 3600 C C . PRO A 1 518 ? -11.533 26.542 0.750 1.00 63.17 498 PRO A C 1
ATOM 3601 O O . PRO A 1 518 ? -10.893 27.271 -0.008 1.00 66.63 498 PRO A O 1
ATOM 3605 N N . GLN A 1 519 ? -12.642 25.910 0.398 1.00 61.74 499 GLN A N 1
ATOM 3606 C CA . GLN A 1 519 ? -13.314 26.190 -0.861 1.00 71.37 499 GLN A CA 1
ATOM 3607 C C . GLN A 1 519 ? -14.441 27.205 -0.659 1.00 70.37 499 GLN A C 1
ATOM 3608 O O . GLN A 1 519 ? -14.926 27.783 -1.628 1.00 69.55 499 GLN A O 1
ATOM 3614 N N . ARG A 1 520 ? -14.852 27.406 0.589 1.00 67.96 500 ARG A N 1
ATOM 3615 C CA . ARG A 1 520 ? -15.974 28.269 0.923 1.00 74.41 500 ARG A CA 1
ATOM 3616 C C . ARG A 1 520 ? -15.698 28.940 2.255 1.00 75.59 500 ARG A C 1
ATOM 3617 O O . ARG A 1 520 ? -15.428 28.266 3.239 1.00 88.50 500 ARG A O 1
ATOM 3625 N N . ILE A 1 521 ? -15.699 30.270 2.261 1.00 69.97 501 ILE A N 1
ATOM 3626 C CA . ILE A 1 521 ? -15.512 31.063 3.469 1.00 66.24 501 ILE A CA 1
ATOM 3627 C C . ILE A 1 521 ? -16.777 31.878 3.699 1.00 69.22 501 ILE A C 1
ATOM 3628 O O . ILE A 1 521 ? -17.236 32.567 2.797 1.00 66.63 501 ILE A O 1
ATOM 3633 N N . HIS A 1 522 ? -17.338 31.793 4.899 1.00 72.33 502 HIS A N 1
ATOM 3634 C CA . HIS A 1 522 ? -18.555 32.525 5.239 1.00 74.78 502 HIS A CA 1
ATOM 3635 C C . HIS A 1 522 ? -18.301 33.319 6.501 1.00 77.33 502 HIS A C 1
ATOM 3636 O O . HIS A 1 522 ? -17.910 32.759 7.526 1.00 77.80 502 HIS A O 1
ATOM 3643 N N . VAL A 1 523 ? -18.484 34.632 6.417 1.00 77.31 503 VAL A N 1
ATOM 3644 C CA . VAL A 1 523 ? -18.375 35.488 7.595 1.00 77.74 503 VAL A CA 1
ATOM 3645 C C . VAL A 1 523 ? -19.660 35.435 8.442 1.00 74.42 503 VAL A C 1
ATOM 3646 O O . VAL A 1 523 ? -20.757 35.331 7.904 1.00 66.77 503 VAL A O 1
ATOM 3650 N N . LEU A 1 524 ? -19.499 35.465 9.765 1.00 73.62 504 LEU A N 1
ATOM 3651 C CA . LEU A 1 524 ? -20.623 35.556 10.701 1.00 73.27 504 LEU A CA 1
ATOM 3652 C C . LEU A 1 524 ? -20.369 36.641 11.744 1.00 80.47 504 LEU A C 1
ATOM 3653 O O . LEU A 1 524 ? -19.262 37.209 11.839 1.00 85.45 504 LEU A O 1
ATOM 3658 N N . ASP A 1 525 ? -21.399 36.922 12.535 1.00 82.82 505 ASP A N 1
ATOM 3659 C CA . ASP A 1 525 ? -21.276 37.891 13.609 1.00 87.34 505 ASP A CA 1
ATOM 3660 C C . ASP A 1 525 ? -20.733 37.200 14.859 1.00 84.49 505 ASP A C 1
ATOM 3661 O O . ASP A 1 525 ? -19.873 37.741 15.555 1.00 73.07 505 ASP A O 1
ATOM 3666 N N . ALA A 1 526 ? -21.261 36.009 15.138 1.00 87.10 506 ALA A N 1
ATOM 3667 C CA . ALA A 1 526 ? -20.771 35.174 16.237 1.00 85.94 506 ALA A CA 1
ATOM 3668 C C . ALA A 1 526 ? -20.840 33.666 15.912 1.00 86.16 506 ALA A C 1
ATOM 3669 O O . ALA A 1 526 ? -21.313 33.250 14.834 1.00 76.00 506 ALA A O 1
ATOM 3671 N N . LEU A 1 527 ? -20.344 32.856 16.844 1.00 86.79 507 LEU A N 1
ATOM 3672 C CA . LEU A 1 527 ? -20.286 31.410 16.659 1.00 93.61 507 LEU A CA 1
ATOM 3673 C C . LEU A 1 527 ? -21.070 30.645 17.752 1.00 93.72 507 LEU A C 1
ATOM 3674 O O . LEU A 1 527 ? -20.732 30.714 18.941 1.00 81.42 507 LEU A O 1
ATOM 3679 N N . PRO A 1 528 ? -22.132 29.921 17.348 1.00 93.16 508 PRO A N 1
ATOM 3680 C CA . PRO A 1 528 ? -22.884 29.071 18.271 1.00 91.44 508 PRO A CA 1
ATOM 3681 C C . PRO A 1 528 ? -21.999 28.252 19.223 1.00 88.19 508 PRO A C 1
ATOM 3682 O O . PRO A 1 528 ? -21.903 28.577 20.411 1.00 86.99 508 PRO A O 1
ATOM 3686 N N . VAL B 1 25 ? 12.972 -27.308 4.154 1.00 58.23 5 VAL B N 1
ATOM 3687 C CA . VAL B 1 25 ? 11.533 -27.651 4.375 1.00 55.28 5 VAL B CA 1
ATOM 3688 C C . VAL B 1 25 ? 11.080 -27.046 5.699 1.00 46.76 5 VAL B C 1
ATOM 3689 O O . VAL B 1 25 ? 9.948 -26.522 5.782 1.00 46.89 5 VAL B O 1
ATOM 3693 N N . PHE B 1 26 ? 11.938 -27.130 6.727 1.00 42.85 6 PHE B N 1
ATOM 3694 C CA . PHE B 1 26 ? 11.667 -26.446 8.041 1.00 44.70 6 PHE B CA 1
ATOM 3695 C C . PHE B 1 26 ? 11.679 -24.934 7.910 1.00 39.48 6 PHE B C 1
ATOM 3696 O O . PHE B 1 26 ? 10.686 -24.312 8.218 1.00 41.52 6 PHE B O 1
ATOM 3704 N N . THR B 1 27 ? 12.761 -24.351 7.418 1.00 38.10 7 THR B N 1
ATOM 3705 C CA . THR B 1 27 ? 12.771 -22.928 7.037 1.00 41.20 7 THR B CA 1
ATOM 3706 C C . THR B 1 27 ? 11.529 -22.378 6.250 1.00 50.44 7 THR B C 1
ATOM 3707 O O . THR B 1 27 ? 10.935 -21.356 6.659 1.00 54.74 7 THR B O 1
ATOM 3711 N N . LEU B 1 28 ? 11.133 -23.053 5.165 1.00 55.59 8 LEU B N 1
ATOM 3712 C CA . LEU B 1 28 ? 9.895 -22.724 4.405 1.00 56.87 8 LEU B CA 1
ATOM 3713 C C . LEU B 1 28 ? 8.566 -22.812 5.180 1.00 57.52 8 LEU B C 1
ATOM 3714 O O . LEU B 1 28 ? 7.615 -22.087 4.871 1.00 53.94 8 LEU B O 1
ATOM 3719 N N . ALA B 1 29 ? 8.481 -23.737 6.136 1.00 56.92 9 ALA B N 1
ATOM 3720 C CA . ALA B 1 29 ? 7.330 -23.826 7.052 1.00 58.61 9 ALA B CA 1
ATOM 3721 C C . ALA B 1 29 ? 7.389 -22.744 8.148 1.00 54.71 9 ALA B C 1
ATOM 3722 O O . ALA B 1 29 ? 6.378 -22.162 8.522 1.00 50.68 9 ALA B O 1
ATOM 3724 N N . GLN B 1 30 ? 8.595 -22.481 8.639 1.00 58.81 10 GLN B N 1
ATOM 3725 C CA . GLN B 1 30 ? 8.829 -21.514 9.722 1.00 62.43 10 GLN B CA 1
ATOM 3726 C C . GLN B 1 30 ? 8.608 -20.042 9.339 1.00 60.99 10 GLN B C 1
ATOM 3727 O O . GLN B 1 30 ? 8.156 -19.270 10.168 1.00 60.89 10 GLN B O 1
ATOM 3733 N N . ASN B 1 31 ? 8.832 -19.678 8.083 1.00 57.83 11 ASN B N 1
ATOM 3734 C CA . ASN B 1 31 ? 8.760 -18.250 7.660 1.00 58.51 11 ASN B CA 1
ATOM 3735 C C . ASN B 1 31 ? 7.461 -17.448 8.011 1.00 54.77 11 ASN B C 1
ATOM 3736 O O . ASN B 1 31 ? 7.550 -16.329 8.497 1.00 50.99 11 ASN B O 1
ATOM 3741 N N . PRO B 1 32 ? 6.256 -18.014 7.729 1.00 59.00 12 PRO B N 1
ATOM 3742 C CA . PRO B 1 32 ? 4.953 -17.359 8.000 1.00 53.05 12 PRO B CA 1
ATOM 3743 C C . PRO B 1 32 ? 4.440 -17.439 9.443 1.00 55.38 12 PRO B C 1
ATOM 3744 O O . PRO B 1 32 ? 3.710 -16.559 9.924 1.00 49.71 12 PRO B O 1
ATOM 3748 N N . VAL B 1 33 ? 4.791 -18.522 10.126 1.00 62.01 13 VAL B N 1
ATOM 3749 C CA . VAL B 1 33 ? 4.263 -18.751 11.491 1.00 53.60 13 VAL B CA 1
ATOM 3750 C C . VAL B 1 33 ? 4.729 -17.581 12.352 1.00 54.10 13 VAL B C 1
ATOM 3751 O O . VAL B 1 33 ? 5.849 -17.122 12.137 1.00 53.64 13 VAL B O 1
ATOM 3755 N N . GLU B 1 34 ? 3.861 -17.055 13.233 1.00 49.13 14 GLU B N 1
ATOM 3756 C CA . GLU B 1 34 ? 4.160 -15.848 13.992 1.00 43.82 14 GLU B CA 1
ATOM 3757 C C . GLU B 1 34 ? 4.112 -16.024 15.511 1.00 40.99 14 GLU B C 1
ATOM 3758 O O . GLU B 1 34 ? 4.335 -15.034 16.217 1.00 34.97 14 GLU B O 1
ATOM 3764 N N . ARG B 1 35 ? 3.851 -17.250 15.998 1.00 36.15 15 ARG B N 1
ATOM 3765 C CA . ARG B 1 35 ? 3.906 -17.582 17.438 1.00 33.31 15 ARG B CA 1
ATOM 3766 C C . ARG B 1 35 ? 4.722 -18.801 17.894 1.00 29.85 15 ARG B C 1
ATOM 3767 O O . ARG B 1 35 ? 4.926 -19.771 17.162 1.00 32.21 15 ARG B O 1
ATOM 3775 N N . LEU B 1 36 ? 5.127 -18.747 19.143 1.00 25.81 16 LEU B N 1
ATOM 3776 C CA . LEU B 1 36 ? 6.216 -19.522 19.623 1.00 27.86 16 LEU B CA 1
ATOM 3777 C C . LEU B 1 36 ? 5.918 -20.997 19.420 1.00 32.54 16 LEU B C 1
ATOM 3778 O O . LEU B 1 36 ? 6.763 -21.738 18.936 1.00 31.52 16 LEU B O 1
ATOM 3783 N N . HIS B 1 37 ? 4.726 -21.415 19.833 1.00 33.60 17 HIS B N 1
ATOM 3784 C CA . HIS B 1 37 ? 4.342 -22.812 19.803 1.00 37.40 17 HIS B CA 1
ATOM 3785 C C . HIS B 1 37 ? 4.114 -23.336 18.368 1.00 39.41 17 HIS B C 1
ATOM 3786 O O . HIS B 1 37 ? 4.402 -24.491 18.064 1.00 34.84 17 HIS B O 1
ATOM 3793 N N . GLU B 1 38 ? 3.650 -22.458 17.479 1.00 42.09 18 GLU B N 1
ATOM 3794 C CA . GLU B 1 38 ? 3.497 -22.788 16.047 1.00 42.67 18 GLU B CA 1
ATOM 3795 C C . GLU B 1 38 ? 4.853 -23.052 15.415 1.00 43.73 18 GLU B C 1
ATOM 3796 O O . GLU B 1 38 ? 4.947 -23.750 14.397 1.00 51.97 18 GLU B O 1
ATOM 3802 N N . PHE B 1 39 ? 5.904 -22.474 15.994 1.00 40.72 19 PHE B N 1
ATOM 3803 C CA . PHE B 1 39 ? 7.256 -22.605 15.440 1.00 37.86 19 PHE B CA 1
ATOM 3804 C C . PHE B 1 39 ? 7.909 -23.919 15.865 1.00 34.88 19 PHE B C 1
ATOM 3805 O O . PHE B 1 39 ? 8.535 -24.612 15.062 1.00 34.25 19 PHE B O 1
ATOM 3813 N N . LEU B 1 40 ? 7.782 -24.220 17.141 1.00 31.66 20 LEU B N 1
ATOM 3814 C CA . LEU B 1 40 ? 8.500 -25.314 17.737 1.00 34.09 20 LEU B CA 1
ATOM 3815 C C . LEU B 1 40 ? 7.828 -26.601 17.404 1.00 38.16 20 LEU B C 1
ATOM 3816 O O . LEU B 1 40 ? 8.387 -27.665 17.641 1.00 37.59 20 LEU B O 1
ATOM 3821 N N . LEU B 1 41 ? 6.596 -26.526 16.917 1.00 42.48 21 LEU B N 1
ATOM 3822 C CA . LEU B 1 41 ? 5.886 -27.741 16.583 1.00 43.60 21 LEU B CA 1
ATOM 3823 C C . LEU B 1 41 ? 5.804 -27.994 15.085 1.00 45.24 21 LEU B C 1
ATOM 3824 O O . LEU B 1 41 ? 5.029 -28.861 14.698 1.00 49.73 21 LEU B O 1
ATOM 3829 N N . THR B 1 42 ? 6.595 -27.284 14.263 1.00 41.01 22 THR B N 1
ATOM 3830 C CA . THR B 1 42 ? 6.584 -27.520 12.812 1.00 44.37 22 THR B CA 1
ATOM 3831 C C . THR B 1 42 ? 6.995 -28.956 12.528 1.00 46.48 22 THR B C 1
ATOM 3832 O O . THR B 1 42 ? 6.465 -29.595 11.633 1.00 48.87 22 THR B O 1
ATOM 3836 N N . GLY B 1 43 ? 7.903 -29.487 13.323 1.00 47.94 23 GLY B N 1
ATOM 3837 C CA . GLY B 1 43 ? 8.292 -30.854 13.157 1.00 44.55 23 GLY B CA 1
ATOM 3838 C C . GLY B 1 43 ? 7.126 -31.803 13.365 1.00 48.05 23 GLY B C 1
ATOM 3839 O O . GLY B 1 43 ? 7.213 -32.957 12.969 1.00 47.15 23 GLY B O 1
ATOM 3840 N N . ALA B 1 44 ? 6.039 -31.359 13.997 1.00 47.03 24 ALA B N 1
ATOM 3841 C CA . ALA B 1 44 ? 4.913 -32.268 14.211 1.00 47.27 24 ALA B CA 1
ATOM 3842 C C . ALA B 1 44 ? 4.122 -32.434 12.930 1.00 48.63 24 ALA B C 1
ATOM 3843 O O . ALA B 1 44 ? 3.415 -33.416 12.811 1.00 51.00 24 ALA B O 1
ATOM 3845 N N . ARG B 1 45 ? 4.222 -31.487 11.992 1.00 46.07 25 ARG B N 1
ATOM 3846 C CA . ARG B 1 45 ? 3.526 -31.601 10.711 1.00 44.38 25 ARG B CA 1
ATOM 3847 C C . ARG B 1 45 ? 4.462 -32.262 9.675 1.00 45.51 25 ARG B C 1
ATOM 3848 O O . ARG B 1 45 ? 4.021 -33.095 8.895 1.00 43.41 25 ARG B O 1
ATOM 3856 N N . LEU B 1 46 ? 5.756 -31.936 9.706 1.00 42.18 26 LEU B N 1
ATOM 3857 C CA . LEU B 1 46 ? 6.690 -32.427 8.712 1.00 41.03 26 LEU B CA 1
ATOM 3858 C C . LEU B 1 46 ? 7.299 -33.775 9.043 1.00 41.20 26 LEU B C 1
ATOM 3859 O O . LEU B 1 46 ? 7.581 -34.528 8.134 1.00 38.67 26 LEU B O 1
ATOM 3864 N N . THR B 1 47 ? 7.588 -34.047 10.312 1.00 38.08 27 THR B N 1
ATOM 3865 C CA . THR B 1 47 ? 8.225 -35.295 10.701 1.00 36.75 27 THR B CA 1
ATOM 3866 C C . THR B 1 47 ? 7.646 -35.804 12.017 1.00 37.64 27 THR B C 1
ATOM 3867 O O . THR B 1 47 ? 8.339 -35.858 13.040 1.00 40.68 27 THR B O 1
ATOM 3871 N N . PRO B 1 48 ? 6.367 -36.198 12.001 1.00 37.54 28 PRO B N 1
ATOM 3872 C CA . PRO B 1 48 ? 5.635 -36.546 13.226 1.00 37.41 28 PRO B CA 1
ATOM 3873 C C . PRO B 1 48 ? 6.209 -37.654 14.075 1.00 36.93 28 PRO B C 1
ATOM 3874 O O . PRO B 1 48 ? 5.998 -37.681 15.286 1.00 40.61 28 PRO B O 1
ATOM 3878 N N . GLU B 1 49 ? 6.870 -38.597 13.433 1.00 44.62 29 GLU B N 1
ATOM 3879 C CA . GLU B 1 49 ? 7.303 -39.820 14.116 1.00 48.65 29 GLU B CA 1
ATOM 3880 C C . GLU B 1 49 ? 8.746 -39.726 14.559 1.00 44.86 29 GLU B C 1
ATOM 3881 O O . GLU B 1 49 ? 9.216 -40.590 15.281 1.00 42.34 29 GLU B O 1
ATOM 3887 N N . LYS B 1 50 ? 9.420 -38.654 14.159 1.00 44.87 30 LYS B N 1
ATOM 3888 C CA . LYS B 1 50 ? 10.773 -38.374 14.639 1.00 47.90 30 LYS B CA 1
ATOM 3889 C C . LYS B 1 50 ? 10.788 -38.103 16.141 1.00 40.99 30 LYS B C 1
ATOM 3890 O O . LYS B 1 50 ? 9.829 -37.571 16.687 1.00 39.34 30 LYS B O 1
ATOM 3896 N N . PRO B 1 51 ? 11.844 -38.540 16.834 1.00 39.29 31 PRO B N 1
ATOM 3897 C CA . PRO B 1 51 ? 11.838 -38.355 18.298 1.00 39.41 31 PRO B CA 1
ATOM 3898 C C . PRO B 1 51 ? 12.177 -36.893 18.633 1.00 39.30 31 PRO B C 1
ATOM 3899 O O . PRO B 1 51 ? 13.110 -36.340 18.078 1.00 39.25 31 PRO B O 1
ATOM 3903 N N . ALA B 1 52 ? 11.373 -36.266 19.481 1.00 41.92 32 ALA B N 1
ATOM 3904 C CA . ALA B 1 52 ? 11.482 -34.815 19.728 1.00 43.28 32 ALA B CA 1
ATOM 3905 C C . ALA B 1 52 ? 12.178 -34.523 21.044 1.00 42.92 32 ALA B C 1
ATOM 3906 O O . ALA B 1 52 ? 13.054 -33.687 21.100 1.00 42.86 32 ALA B O 1
ATOM 3908 N N . VAL B 1 53 ? 11.793 -35.236 22.090 1.00 44.20 33 VAL B N 1
ATOM 3909 C CA . VAL B 1 53 ? 12.403 -35.050 23.376 1.00 47.16 33 VAL B CA 1
ATOM 3910 C C . VAL B 1 53 ? 12.651 -36.391 24.054 1.00 49.46 33 VAL B C 1
ATOM 3911 O O . VAL B 1 53 ? 11.737 -37.181 24.196 1.00 48.51 33 VAL B O 1
ATOM 3915 N N . LEU B 1 54 ? 13.873 -36.625 24.510 1.00 51.61 34 LEU B N 1
ATOM 3916 C CA . LEU B 1 54 ? 14.164 -37.800 25.311 1.00 57.08 34 LEU B CA 1
ATOM 3917 C C . LEU B 1 54 ? 13.382 -37.791 26.619 1.00 57.27 34 LEU B C 1
ATOM 3918 O O . LEU B 1 54 ? 13.257 -36.757 27.226 1.00 64.97 34 LEU B O 1
ATOM 3923 N N . GLU B 1 55 ? 12.913 -38.962 27.044 1.00 56.90 35 GLU B N 1
ATOM 3924 C CA . GLU B 1 55 ? 12.073 -39.171 28.230 1.00 56.82 35 GLU B CA 1
ATOM 3925 C C . GLU B 1 55 ? 11.831 -40.690 28.292 1.00 53.72 35 GLU B C 1
ATOM 3926 O O . GLU B 1 55 ? 12.238 -41.374 29.221 1.00 57.94 35 GLU B O 1
ATOM 3932 N N . GLY B 1 62 ? 12.817 -43.791 26.927 1.00 62.14 42 GLY B N 1
ATOM 3933 C CA . GLY B 1 62 ? 12.059 -43.616 25.706 1.00 64.94 42 GLY B CA 1
ATOM 3934 C C . GLY B 1 62 ? 12.194 -42.218 25.132 1.00 63.64 42 GLY B C 1
ATOM 3935 O O . GLY B 1 62 ? 13.017 -41.432 25.572 1.00 66.30 42 GLY B O 1
ATOM 3936 N N . TYR B 1 63 ? 11.374 -41.920 24.133 1.00 64.20 43 TYR B N 1
ATOM 3937 C CA . TYR B 1 63 ? 11.397 -40.640 23.446 1.00 59.79 43 TYR B CA 1
ATOM 3938 C C . TYR B 1 63 ? 9.963 -40.182 23.210 1.00 50.45 43 TYR B C 1
ATOM 3939 O O . TYR B 1 63 ? 9.068 -40.990 23.004 1.00 55.15 43 TYR B O 1
ATOM 3948 N N . VAL B 1 64 ? 9.742 -38.881 23.285 1.00 43.44 44 VAL B N 1
ATOM 3949 C CA . VAL B 1 64 ? 8.481 -38.287 22.931 1.00 37.02 44 VAL B CA 1
ATOM 3950 C C . VAL B 1 64 ? 8.689 -37.816 21.505 1.00 38.96 44 VAL B C 1
ATOM 3951 O O . VAL B 1 64 ? 9.719 -37.238 21.193 1.00 36.38 44 VAL B O 1
ATOM 3955 N N . SER B 1 65 ? 7.741 -38.110 20.615 1.00 42.68 45 SER B N 1
ATOM 3956 C CA . SER B 1 65 ? 7.904 -37.800 19.180 1.00 41.57 45 SER B CA 1
ATOM 3957 C C . SER B 1 65 ? 7.205 -36.520 18.921 1.00 41.39 45 SER B C 1
ATOM 3958 O O . SER B 1 65 ? 6.256 -36.200 19.631 1.00 47.66 45 SER B O 1
ATOM 3961 N N . TYR B 1 66 ? 7.610 -35.833 17.866 1.00 41.52 46 TYR B N 1
ATOM 3962 C CA . TYR B 1 66 ? 7.000 -34.568 17.521 1.00 42.83 46 TYR B CA 1
ATOM 3963 C C . TYR B 1 66 ? 5.497 -34.616 17.607 1.00 45.40 46 TYR B C 1
ATOM 3964 O O . TYR B 1 66 ? 4.892 -33.677 18.115 1.00 49.28 46 TYR B O 1
ATOM 3973 N N . ARG B 1 67 ? 4.886 -35.712 17.164 1.00 47.47 47 ARG B N 1
ATOM 3974 C CA . ARG B 1 67 ? 3.416 -35.830 17.221 1.00 49.11 47 ARG B CA 1
ATOM 3975 C C . ARG B 1 67 ? 2.906 -35.958 18.641 1.00 50.19 47 ARG B C 1
ATOM 3976 O O . ARG B 1 67 ? 1.896 -35.331 19.001 1.00 57.90 47 ARG B O 1
ATOM 3984 N N . GLN B 1 68 ? 3.598 -36.771 19.431 1.00 45.01 48 GLN B N 1
ATOM 3985 C CA . GLN B 1 68 ? 3.236 -37.000 20.820 1.00 44.90 48 GLN B CA 1
ATOM 3986 C C . GLN B 1 68 ? 3.427 -35.741 21.666 1.00 45.36 48 GLN B C 1
ATOM 3987 O O . GLN B 1 68 ? 2.590 -35.405 22.509 1.00 44.47 48 GLN B O 1
ATOM 3993 N N . LEU B 1 69 ? 4.516 -35.030 21.408 1.00 44.80 49 LEU B N 1
ATOM 3994 C CA . LEU B 1 69 ? 4.737 -33.727 22.016 1.00 42.33 49 LEU B CA 1
ATOM 3995 C C . LEU B 1 69 ? 3.584 -32.778 21.710 1.00 39.77 49 LEU B C 1
ATOM 3996 O O . LEU B 1 69 ? 3.088 -32.122 22.602 1.00 44.84 49 LEU B O 1
ATOM 4001 N N . ALA B 1 70 ? 3.147 -32.720 20.460 1.00 37.85 50 ALA B N 1
ATOM 4002 C CA . ALA B 1 70 ? 1.992 -31.888 20.110 1.00 38.98 50 ALA B CA 1
ATOM 4003 C C . ALA B 1 70 ? 0.710 -32.324 20.819 1.00 40.88 50 ALA B C 1
ATOM 4004 O O . ALA B 1 70 ? -0.099 -31.480 21.197 1.00 40.96 50 ALA B O 1
ATOM 4006 N N . ASN B 1 71 ? 0.524 -33.630 21.033 1.00 45.92 51 ASN B N 1
ATOM 4007 C CA . ASN B 1 71 ? -0.684 -34.116 21.740 1.00 45.36 51 ASN B CA 1
ATOM 4008 C C . ASN B 1 71 ? -0.676 -33.750 23.217 1.00 44.82 51 ASN B C 1
ATOM 4009 O O . ASN B 1 71 ? -1.680 -33.278 23.752 1.00 49.22 51 ASN B O 1
ATOM 4014 N N . ARG B 1 72 ? 0.461 -33.930 23.880 1.00 40.71 52 ARG B N 1
ATOM 4015 C CA . ARG B 1 72 ? 0.565 -33.517 25.258 1.00 38.10 52 ARG B CA 1
ATOM 4016 C C . ARG B 1 72 ? 0.349 -31.999 25.344 1.00 43.28 52 ARG B C 1
ATOM 4017 O O . ARG B 1 72 ? -0.362 -31.491 26.234 1.00 43.66 52 ARG B O 1
ATOM 4025 N N . ALA B 1 73 ? 0.926 -31.271 24.394 1.00 44.35 53 ALA B N 1
ATOM 4026 C CA . ALA B 1 73 ? 0.799 -29.833 24.415 1.00 47.26 53 ALA B CA 1
ATOM 4027 C C . ALA B 1 73 ? -0.648 -29.415 24.394 1.00 44.72 53 ALA B C 1
ATOM 4028 O O . ALA B 1 73 ? -1.020 -28.479 25.105 1.00 46.66 53 ALA B O 1
ATOM 4030 N N . GLU B 1 74 ? -1.466 -30.100 23.593 1.00 51.59 54 GLU B N 1
ATOM 4031 C CA . GLU B 1 74 ? -2.888 -29.687 23.447 1.00 57.43 54 GLU B CA 1
ATOM 4032 C C . GLU B 1 74 ? -3.784 -30.325 24.502 1.00 53.00 54 GLU B C 1
ATOM 4033 O O . GLU B 1 74 ? -4.830 -29.774 24.863 1.00 50.40 54 GLU B O 1
ATOM 4039 N N . SER B 1 75 ? -3.362 -31.486 24.989 1.00 46.22 55 SER B N 1
ATOM 4040 C CA . SER B 1 75 ? -3.968 -32.064 26.157 1.00 43.09 55 SER B CA 1
ATOM 4041 C C . SER B 1 75 ? -3.835 -31.042 27.330 1.00 37.93 55 SER B C 1
ATOM 4042 O O . SER B 1 75 ? -4.819 -30.763 28.025 1.00 37.08 55 SER B O 1
ATOM 4045 N N . TYR B 1 76 ? -2.640 -30.504 27.541 1.00 34.49 56 TYR B N 1
ATOM 4046 C CA . TYR B 1 76 ? -2.432 -29.439 28.540 1.00 35.79 56 TYR B CA 1
ATOM 4047 C C . TYR B 1 76 ? -3.285 -28.183 28.249 1.00 37.98 56 TYR B C 1
ATOM 4048 O O . TYR B 1 76 ? -3.863 -27.588 29.169 1.00 39.08 56 TYR B O 1
ATOM 4057 N N . ALA B 1 77 ? -3.383 -27.786 26.988 1.00 37.33 57 ALA B N 1
ATOM 4058 C CA . ALA B 1 77 ? -4.112 -26.558 26.666 1.00 39.56 57 ALA B CA 1
ATOM 4059 C C . ALA B 1 77 ? -5.587 -26.711 26.945 1.00 39.76 57 ALA B C 1
ATOM 4060 O O . ALA B 1 77 ? -6.253 -25.754 27.326 1.00 46.73 57 ALA B O 1
ATOM 4062 N N . ALA B 1 78 ? -6.131 -27.888 26.720 1.00 41.45 58 ALA B N 1
ATOM 4063 C CA . ALA B 1 78 ? -7.541 -28.105 27.024 1.00 41.25 58 ALA B CA 1
ATOM 4064 C C . ALA B 1 78 ? -7.779 -27.920 28.524 1.00 43.18 58 ALA B C 1
ATOM 4065 O O . ALA B 1 78 ? -8.706 -27.248 28.898 1.00 51.65 58 ALA B O 1
ATOM 4067 N N . ALA B 1 79 ? -6.902 -28.457 29.374 1.00 43.39 59 ALA B N 1
ATOM 4068 C CA . ALA B 1 79 ? -7.001 -28.271 30.820 1.00 39.17 59 ALA B CA 1
ATOM 4069 C C . ALA B 1 79 ? -6.856 -26.807 31.264 1.00 41.48 59 ALA B C 1
ATOM 4070 O O . ALA B 1 79 ? -7.440 -26.362 32.259 1.00 43.87 59 ALA B O 1
ATOM 4072 N N . LEU B 1 80 ? -6.088 -26.036 30.513 1.00 41.44 60 LEU B N 1
ATOM 4073 C CA . LEU B 1 80 ? -5.834 -24.650 30.878 1.00 38.16 60 LEU B CA 1
ATOM 4074 C C . LEU B 1 80 ? -6.887 -23.736 30.358 1.00 35.64 60 LEU B C 1
ATOM 4075 O O . LEU B 1 80 ? -7.282 -22.800 31.017 1.00 35.95 60 LEU B O 1
ATOM 4080 N N . GLY B 1 81 ? -7.373 -24.030 29.167 1.00 37.67 61 GLY B N 1
ATOM 4081 C CA . GLY B 1 81 ? -8.180 -23.076 28.423 1.00 38.13 61 GLY B CA 1
ATOM 4082 C C . GLY B 1 81 ? -9.596 -22.921 28.879 1.00 38.29 61 GLY B C 1
ATOM 4083 O O . GLY B 1 81 ? -10.297 -22.050 28.378 1.00 37.24 61 GLY B O 1
ATOM 4084 N N . GLY B 1 82 ? -10.016 -23.751 29.837 1.00 45.44 62 GLY B N 1
ATOM 4085 C CA . GLY B 1 82 ? -11.359 -23.640 30.421 1.00 45.28 62 GLY B CA 1
ATOM 4086 C C . GLY B 1 82 ? -11.390 -22.891 31.730 1.00 43.61 62 GLY B C 1
ATOM 4087 O O . GLY B 1 82 ? -12.380 -22.944 32.425 1.00 47.10 62 GLY B O 1
ATOM 4088 N N . LEU B 1 83 ? -10.311 -22.185 32.068 1.00 41.97 63 LEU B N 1
ATOM 4089 C CA . LEU B 1 83 ? -10.121 -21.656 33.415 1.00 39.20 63 LEU B CA 1
ATOM 4090 C C . LEU B 1 83 ? -10.415 -20.180 33.568 1.00 38.93 63 LEU B C 1
ATOM 4091 O O . LEU B 1 83 ? -10.237 -19.617 34.654 1.00 36.40 63 LEU B O 1
ATOM 4096 N N . GLY B 1 84 ? -10.801 -19.531 32.477 1.00 42.23 64 GLY B N 1
ATOM 4097 C CA . GLY B 1 84 ? -11.158 -18.095 32.510 1.00 40.57 64 GLY B CA 1
ATOM 4098 C C . GLY B 1 84 ? -9.990 -17.152 32.353 1.00 39.49 64 GLY B C 1
ATOM 4099 O O . GLY B 1 84 ? -10.143 -15.946 32.502 1.00 42.05 64 GLY B O 1
ATOM 4100 N N . LEU B 1 85 ? -8.831 -17.707 32.036 1.00 36.32 65 LEU B N 1
ATOM 4101 C CA . LEU B 1 85 ? -7.621 -16.934 31.873 1.00 37.08 65 LEU B CA 1
ATOM 4102 C C . LEU B 1 85 ? -7.580 -16.138 30.556 1.00 39.55 65 LEU B C 1
ATOM 4103 O O . LEU B 1 85 ? -7.883 -16.679 29.494 1.00 39.16 65 LEU B O 1
ATOM 4108 N N . ASP B 1 86 ? -7.186 -14.858 30.665 1.00 40.43 66 ASP B N 1
ATOM 4109 C CA . ASP B 1 86 ? -7.029 -13.938 29.531 1.00 41.44 66 ASP B CA 1
ATOM 4110 C C . ASP B 1 86 ? -5.623 -14.021 28.945 1.00 39.12 66 ASP B C 1
ATOM 4111 O O . ASP B 1 86 ? -4.657 -14.365 29.619 1.00 38.55 66 ASP B O 1
ATOM 4116 N N . ILE B 1 87 ? -5.516 -13.712 27.664 1.00 37.86 67 ILE B N 1
ATOM 4117 C CA . ILE B 1 87 ? -4.220 -13.569 27.004 1.00 35.57 67 ILE B CA 1
ATOM 4118 C C . ILE B 1 87 ? -3.464 -12.436 27.723 1.00 34.23 67 ILE B C 1
ATOM 4119 O O . ILE B 1 87 ? -4.028 -11.326 27.970 1.00 36.26 67 ILE B O 1
ATOM 4124 N N . GLY B 1 88 ? -2.214 -12.720 28.091 1.00 30.48 68 GLY B N 1
ATOM 4125 C CA . GLY B 1 88 ? -1.414 -11.799 28.902 1.00 31.17 68 GLY B CA 1
ATOM 4126 C C . GLY B 1 88 ? -1.259 -12.188 30.358 1.00 30.98 68 GLY B C 1
ATOM 4127 O O . GLY B 1 88 ? -0.289 -11.795 31.004 1.00 31.85 68 GLY B O 1
ATOM 4128 N N . ASP B 1 89 ? -2.220 -12.937 30.893 1.00 35.10 69 ASP B N 1
ATOM 4129 C CA . ASP B 1 89 ? -2.102 -13.508 32.245 1.00 36.47 69 ASP B CA 1
ATOM 4130 C C . ASP B 1 89 ? -0.890 -14.430 32.259 1.00 37.68 69 ASP B C 1
ATOM 4131 O O . ASP B 1 89 ? -0.669 -15.218 31.302 1.00 28.21 69 ASP B O 1
ATOM 4136 N N . ARG B 1 90 ? -0.144 -14.354 33.363 1.00 35.72 70 ARG B N 1
ATOM 4137 C CA . ARG B 1 90 ? 1.151 -15.024 33.468 1.00 33.96 70 ARG B CA 1
ATOM 4138 C C . ARG B 1 90 ? 1.003 -16.313 34.206 1.00 31.79 70 ARG B C 1
ATOM 4139 O O . ARG B 1 90 ? 0.082 -16.502 34.960 1.00 32.80 70 ARG B O 1
ATOM 4147 N N . VAL B 1 91 ? 1.881 -17.245 33.912 1.00 33.63 71 VAL B N 1
ATOM 4148 C CA . VAL B 1 91 ? 1.824 -18.581 34.492 1.00 35.20 71 VAL B CA 1
ATOM 4149 C C . VAL B 1 91 ? 3.245 -18.904 34.909 1.00 33.97 71 VAL B C 1
ATOM 4150 O O . VAL B 1 91 ? 4.173 -18.679 34.149 1.00 39.56 71 VAL B O 1
ATOM 4154 N N . VAL B 1 92 ? 3.437 -19.448 36.095 1.00 30.53 72 VAL B N 1
ATOM 4155 C CA . VAL B 1 92 ? 4.784 -19.773 36.511 1.00 27.64 72 VAL B CA 1
ATOM 4156 C C . VAL B 1 92 ? 4.967 -21.225 36.221 1.00 27.76 72 VAL B C 1
ATOM 4157 O O . VAL B 1 92 ? 4.038 -22.000 36.432 1.00 29.85 72 VAL B O 1
ATOM 4161 N N . LEU B 1 93 ? 6.154 -21.596 35.746 1.00 28.76 73 LEU B N 1
ATOM 4162 C CA . LEU B 1 93 ? 6.445 -22.993 35.376 1.00 29.62 73 LEU B CA 1
ATOM 4163 C C . LEU B 1 93 ? 7.694 -23.497 36.053 1.00 32.18 73 LEU B C 1
ATOM 4164 O O . LEU B 1 93 ? 8.814 -23.166 35.658 1.00 29.15 73 LEU B O 1
ATOM 4169 N N . GLU B 1 94 ? 7.510 -24.322 37.073 1.00 35.24 74 GLU B N 1
ATOM 4170 C CA . GLU B 1 94 ? 8.634 -24.782 37.892 1.00 36.19 74 GLU B CA 1
ATOM 4171 C C . GLU B 1 94 ? 8.984 -26.210 37.485 1.00 33.08 74 GLU B C 1
ATOM 4172 O O . GLU B 1 94 ? 8.213 -27.143 37.698 1.00 29.74 74 GLU B O 1
ATOM 4178 N N . SER B 1 95 ? 10.126 -26.352 36.826 1.00 34.10 75 SER B N 1
ATOM 4179 C CA . SER B 1 95 ? 10.583 -27.645 36.377 1.00 35.87 75 SER B CA 1
ATOM 4180 C C . SER B 1 95 ? 12.009 -27.543 35.944 1.00 38.16 75 SER B C 1
ATOM 4181 O O . SER B 1 95 ? 12.505 -26.459 35.657 1.00 35.29 75 SER B O 1
ATOM 4184 N N . ASP B 1 96 ? 12.687 -28.685 35.950 1.00 44.32 76 ASP B N 1
ATOM 4185 C CA . ASP B 1 96 ? 13.907 -28.812 35.186 1.00 43.59 76 ASP B CA 1
ATOM 4186 C C . ASP B 1 96 ? 13.417 -29.061 33.766 1.00 39.39 76 ASP B C 1
ATOM 4187 O O . ASP B 1 96 ? 12.245 -29.378 33.541 1.00 31.37 76 ASP B O 1
ATOM 4192 N N . THR B 1 97 ? 14.302 -28.847 32.806 1.00 36.12 77 THR B N 1
ATOM 4193 C CA . THR B 1 97 ? 13.978 -29.100 31.425 1.00 32.62 77 THR B CA 1
ATOM 4194 C C . THR B 1 97 ? 13.590 -30.563 31.199 1.00 33.89 77 THR B C 1
ATOM 4195 O O . THR B 1 97 ? 14.322 -31.461 31.578 1.00 34.28 77 THR B O 1
ATOM 4199 N N . SER B 1 98 ? 12.458 -30.748 30.536 1.00 31.91 78 SER B N 1
ATOM 4200 C CA . SER B 1 98 ? 11.894 -32.038 30.291 1.00 36.97 78 SER B CA 1
ATOM 4201 C C . SER B 1 98 ? 10.773 -31.883 29.243 1.00 38.64 78 SER B C 1
ATOM 4202 O O . SER B 1 98 ? 10.267 -30.770 29.012 1.00 37.22 78 SER B O 1
ATOM 4205 N N . ALA B 1 99 ? 10.371 -33.002 28.650 1.00 31.87 79 ALA B N 1
ATOM 4206 C CA . ALA B 1 99 ? 9.385 -32.989 27.582 1.00 31.56 79 ALA B CA 1
ATOM 4207 C C . ALA B 1 99 ? 8.060 -32.421 28.063 1.00 32.48 79 ALA B C 1
ATOM 4208 O O . ALA B 1 99 ? 7.379 -31.716 27.318 1.00 34.74 79 ALA B O 1
ATOM 4210 N N . SER B 1 100 ? 7.688 -32.706 29.313 1.00 33.74 80 SER B N 1
ATOM 4211 C CA . SER B 1 100 ? 6.459 -32.119 29.905 1.00 35.26 80 SER B CA 1
ATOM 4212 C C . SER B 1 100 ? 6.604 -30.604 30.151 1.00 34.97 80 SER B C 1
ATOM 4213 O O . SER B 1 100 ? 5.657 -29.843 29.958 1.00 34.71 80 SER B O 1
ATOM 4216 N N . ALA B 1 101 ? 7.786 -30.142 30.533 1.00 35.20 81 ALA B N 1
ATOM 4217 C CA . ALA B 1 101 ? 7.972 -28.692 30.667 1.00 34.10 81 ALA B CA 1
ATOM 4218 C C . ALA B 1 101 ? 7.784 -28.025 29.293 1.00 32.78 81 ALA B C 1
ATOM 4219 O O . ALA B 1 101 ? 7.213 -26.921 29.177 1.00 30.01 81 ALA B O 1
ATOM 4221 N N . ILE B 1 102 ? 8.229 -28.714 28.241 1.00 32.69 82 ILE B N 1
ATOM 4222 C CA . ILE B 1 102 ? 8.147 -28.131 26.897 1.00 32.11 82 ILE B CA 1
ATOM 4223 C C . ILE B 1 102 ? 6.689 -28.151 26.483 1.00 29.44 82 ILE B C 1
ATOM 4224 O O . ILE B 1 102 ? 6.140 -27.164 25.948 1.00 27.96 82 ILE B O 1
ATOM 4229 N N . ALA B 1 103 ? 6.039 -29.264 26.765 1.00 26.27 83 ALA B N 1
ATOM 4230 C CA . ALA B 1 103 ? 4.601 -29.301 26.535 1.00 27.29 83 ALA B CA 1
ATOM 4231 C C . ALA B 1 103 ? 3.870 -28.125 27.223 1.00 26.75 83 ALA B C 1
ATOM 4232 O O . ALA B 1 103 ? 3.052 -27.446 26.587 1.00 26.69 83 ALA B O 1
ATOM 4234 N N . ALA B 1 104 ? 4.157 -27.896 28.515 1.00 27.06 84 ALA B N 1
ATOM 4235 C CA . ALA B 1 104 ? 3.506 -26.805 29.281 1.00 27.25 84 ALA B CA 1
ATOM 4236 C C . ALA B 1 104 ? 3.742 -25.441 28.630 1.00 27.88 84 ALA B C 1
ATOM 4237 O O . ALA B 1 104 ? 2.799 -24.666 28.435 1.00 27.73 84 ALA B O 1
ATOM 4239 N N . LEU B 1 105 ? 4.987 -25.129 28.279 1.00 28.75 85 LEU B N 1
ATOM 4240 C CA . LEU B 1 105 ? 5.229 -23.812 27.682 1.00 32.36 85 LEU B CA 1
ATOM 4241 C C . LEU B 1 105 ? 4.541 -23.661 26.331 1.00 31.27 85 LEU B C 1
ATOM 4242 O O . LEU B 1 105 ? 4.093 -22.571 25.993 1.00 26.21 85 LEU B O 1
ATOM 4247 N N . LEU B 1 106 ? 4.483 -24.773 25.582 1.00 30.77 86 LEU B N 1
ATOM 4248 C CA . LEU B 1 106 ? 3.780 -24.835 24.298 1.00 29.04 86 LEU B CA 1
ATOM 4249 C C . LEU B 1 106 ? 2.297 -24.544 24.486 1.00 26.09 86 LEU B C 1
ATOM 4250 O O . LEU B 1 106 ? 1.738 -23.705 23.776 1.00 26.75 86 LEU B O 1
ATOM 4255 N N . ALA B 1 107 ? 1.680 -25.222 25.445 1.00 22.94 87 ALA B N 1
ATOM 4256 C CA . ALA B 1 107 ? 0.312 -24.907 25.833 1.00 25.35 87 ALA B CA 1
ATOM 4257 C C . ALA B 1 107 ? 0.117 -23.411 26.298 1.00 28.19 87 ALA B C 1
ATOM 4258 O O . ALA B 1 107 ? -0.752 -22.698 25.759 1.00 31.96 87 ALA B O 1
ATOM 4260 N N . CYS B 1 108 ? 0.913 -22.952 27.253 1.00 26.39 88 CYS B N 1
ATOM 4261 C CA . CYS B 1 108 ? 0.852 -21.550 27.632 1.00 31.91 88 CYS B CA 1
ATOM 4262 C C . CYS B 1 108 ? 0.907 -20.649 26.398 1.00 32.83 88 CYS B C 1
ATOM 4263 O O . CYS B 1 108 ? 0.056 -19.753 26.187 1.00 28.43 88 CYS B O 1
ATOM 4266 N N . SER B 1 109 ? 1.897 -20.919 25.554 1.00 32.72 89 SER B N 1
ATOM 4267 C CA . SER B 1 109 ? 2.039 -20.112 24.355 1.00 32.45 89 SER B CA 1
ATOM 4268 C C . SER B 1 109 ? 0.772 -20.201 23.513 1.00 33.35 89 SER B C 1
ATOM 4269 O O . SER B 1 109 ? 0.324 -19.195 22.936 1.00 28.18 89 SER B O 1
ATOM 4272 N N . SER B 1 110 ? 0.163 -21.395 23.453 1.00 35.63 90 SER B N 1
ATOM 4273 C CA . SER B 1 110 ? -1.040 -21.579 22.590 1.00 32.95 90 SER B CA 1
ATOM 4274 C C . SER B 1 110 ? -2.194 -20.705 23.090 1.00 31.39 90 SER B C 1
ATOM 4275 O O . SER B 1 110 ? -3.080 -20.347 22.342 1.00 31.00 90 SER B O 1
ATOM 4278 N N . LEU B 1 111 ? -2.170 -20.340 24.361 1.00 36.08 91 LEU B N 1
ATOM 4279 C CA . LEU B 1 111 ? -3.249 -19.531 24.944 1.00 36.13 91 LEU B CA 1
ATOM 4280 C C . LEU B 1 111 ? -2.835 -18.073 25.163 1.00 32.59 91 LEU B C 1
ATOM 4281 O O . LEU B 1 111 ? -3.612 -17.265 25.694 1.00 41.53 91 LEU B O 1
ATOM 4286 N N . GLY B 1 112 ? -1.617 -17.713 24.785 1.00 28.08 92 GLY B N 1
ATOM 4287 C CA . GLY B 1 112 ? -1.209 -16.303 24.919 1.00 28.95 92 GLY B CA 1
ATOM 4288 C C . GLY B 1 112 ? -0.949 -15.943 26.375 1.00 26.22 92 GLY B C 1
ATOM 4289 O O . GLY B 1 112 ? -0.961 -14.785 26.761 1.00 24.23 92 GLY B O 1
ATOM 4290 N N . LEU B 1 113 ? -0.669 -16.977 27.152 1.00 23.80 93 LEU B N 1
ATOM 4291 C CA . LEU B 1 113 ? -0.317 -16.868 28.516 1.00 24.17 93 LEU B CA 1
ATOM 4292 C C . LEU B 1 113 ? 1.182 -16.871 28.561 1.00 25.43 93 LEU B C 1
ATOM 4293 O O . LEU B 1 113 ? 1.758 -17.906 28.351 1.00 35.00 93 LEU B O 1
ATOM 4298 N N . PRO B 1 114 ? 1.816 -15.712 28.815 1.00 26.44 94 PRO B N 1
ATOM 4299 C CA . PRO B 1 114 ? 3.249 -15.699 28.852 1.00 27.46 94 PRO B CA 1
ATOM 4300 C C . PRO B 1 114 ? 3.659 -16.461 30.066 1.00 25.67 94 PRO B C 1
ATOM 4301 O O . PRO B 1 114 ? 2.910 -16.480 30.982 1.00 24.66 94 PRO B O 1
ATOM 4305 N N . PHE B 1 115 ? 4.809 -17.126 30.021 1.00 24.74 95 PHE B N 1
ATOM 4306 C CA . PHE B 1 115 ? 5.174 -18.069 31.060 1.00 24.37 95 PHE B CA 1
ATOM 4307 C C . PHE B 1 115 ? 6.478 -17.639 31.636 1.00 23.92 95 PHE B C 1
ATOM 4308 O O . PHE B 1 115 ? 7.325 -17.099 30.955 1.00 23.63 95 PHE B O 1
ATOM 4316 N N . VAL B 1 116 ? 6.662 -18.010 32.883 1.00 25.55 96 VAL B N 1
ATOM 4317 C CA . VAL B 1 116 ? 7.800 -17.640 33.672 1.00 26.32 96 VAL B CA 1
ATOM 4318 C C . VAL B 1 116 ? 8.453 -18.933 34.148 1.00 26.39 96 VAL B C 1
ATOM 4319 O O . VAL B 1 116 ? 7.941 -19.606 35.057 1.00 24.35 96 VAL B O 1
ATOM 4323 N N . PRO B 1 117 ? 9.566 -19.302 33.514 1.00 28.28 97 PRO B N 1
ATOM 4324 C CA . PRO B 1 117 ? 10.222 -20.476 33.999 1.00 32.54 97 PRO B CA 1
ATOM 4325 C C . PRO B 1 117 ? 10.933 -20.214 35.305 1.00 33.96 97 PRO B C 1
ATOM 4326 O O . PRO B 1 117 ? 11.494 -19.142 35.514 1.00 34.87 97 PRO B O 1
ATOM 4330 N N . VAL B 1 118 ? 10.910 -21.233 36.156 1.00 38.70 98 VAL B N 1
ATOM 4331 C CA . VAL B 1 118 ? 11.610 -21.225 37.411 1.00 39.56 98 VAL B CA 1
ATOM 4332 C C . VAL B 1 118 ? 12.153 -22.640 37.690 1.00 40.39 98 VAL B C 1
ATOM 4333 O O . VAL B 1 118 ? 11.502 -23.627 37.392 1.00 39.38 98 VAL B O 1
ATOM 4337 N N . THR B 1 119 ? 13.320 -22.725 38.317 1.00 42.05 99 THR B N 1
ATOM 4338 C CA . THR B 1 119 ? 13.951 -23.996 38.528 1.00 47.19 99 THR B CA 1
ATOM 4339 C C . THR B 1 119 ? 13.711 -24.418 39.977 1.00 49.95 99 THR B C 1
ATOM 4340 O O . THR B 1 119 ? 13.730 -23.572 40.864 1.00 52.34 99 THR B O 1
ATOM 4344 N N . PRO B 1 120 ? 13.454 -25.721 40.216 1.00 50.28 100 PRO B N 1
ATOM 4345 C CA . PRO B 1 120 ? 13.040 -26.205 41.546 1.00 51.60 100 PRO B CA 1
ATOM 4346 C C . PRO B 1 120 ? 14.014 -25.916 42.680 1.00 54.89 100 PRO B C 1
ATOM 4347 O O . PRO B 1 120 ? 13.594 -25.799 43.822 1.00 52.16 100 PRO B O 1
ATOM 4351 N N . GLU B 1 121 ? 15.304 -25.812 42.350 1.00 62.62 101 GLU B N 1
ATOM 4352 C CA . GLU B 1 121 ? 16.356 -25.341 43.277 1.00 61.45 101 GLU B CA 1
ATOM 4353 C C . GLU B 1 121 ? 16.215 -23.866 43.727 1.00 58.97 101 GLU B C 1
ATOM 4354 O O . GLU B 1 121 ? 17.081 -23.362 44.431 1.00 59.57 101 GLU B O 1
ATOM 4360 N N . THR B 1 122 ? 15.139 -23.191 43.336 1.00 55.62 102 THR B N 1
ATOM 4361 C CA . THR B 1 122 ? 14.966 -21.769 43.604 1.00 59.88 102 THR B CA 1
ATOM 4362 C C . THR B 1 122 ? 14.483 -21.522 45.043 1.00 59.11 102 THR B C 1
ATOM 4363 O O . THR B 1 122 ? 13.467 -22.067 45.450 1.00 57.95 102 THR B O 1
ATOM 4367 N N . PRO B 1 123 ? 15.209 -20.688 45.809 1.00 59.35 103 PRO B N 1
ATOM 4368 C CA . PRO B 1 123 ? 14.816 -20.325 47.171 1.00 57.19 103 PRO B CA 1
ATOM 4369 C C . PRO B 1 123 ? 13.403 -19.775 47.310 1.00 55.36 103 PRO B C 1
ATOM 4370 O O . PRO B 1 123 ? 12.996 -18.914 46.544 1.00 55.60 103 PRO B O 1
ATOM 4374 N N . ALA B 1 124 ? 12.671 -20.279 48.302 1.00 57.50 104 ALA B N 1
ATOM 4375 C CA . ALA B 1 124 ? 11.320 -19.819 48.595 1.00 52.12 104 ALA B CA 1
ATOM 4376 C C . ALA B 1 124 ? 11.251 -18.335 48.433 1.00 52.49 104 ALA B C 1
ATOM 4377 O O . ALA B 1 124 ? 10.436 -17.843 47.686 1.00 53.79 104 ALA B O 1
ATOM 4379 N N . LYS B 1 125 ? 12.137 -17.629 49.133 1.00 61.10 105 LYS B N 1
ATOM 4380 C CA . LYS B 1 125 ? 12.158 -16.160 49.159 1.00 60.94 105 LYS B CA 1
ATOM 4381 C C . LYS B 1 125 ? 12.121 -15.596 47.736 1.00 53.63 105 LYS B C 1
ATOM 4382 O O . LYS B 1 125 ? 11.302 -14.728 47.433 1.00 49.82 105 LYS B O 1
ATOM 4388 N N . ARG B 1 126 ? 12.992 -16.113 46.869 1.00 53.58 106 ARG B N 1
ATOM 4389 C CA . ARG B 1 126 ? 13.125 -15.622 45.469 1.00 57.85 106 ARG B CA 1
ATOM 4390 C C . ARG B 1 126 ? 11.886 -15.908 44.606 1.00 52.26 106 ARG B C 1
ATOM 4391 O O . ARG B 1 126 ? 11.465 -15.068 43.825 1.00 42.24 106 ARG B O 1
ATOM 4399 N N . LEU B 1 127 ? 11.298 -17.091 44.768 1.00 48.75 107 LEU B N 1
ATOM 4400 C CA . LEU B 1 127 ? 10.132 -17.454 44.002 1.00 42.41 107 LEU B CA 1
ATOM 4401 C C . LEU B 1 127 ? 8.965 -16.538 44.309 1.00 42.97 107 LEU B C 1
ATOM 4402 O O . LEU B 1 127 ? 8.283 -16.070 43.404 1.00 46.35 107 LEU B O 1
ATOM 4407 N N . LEU B 1 128 ? 8.711 -16.292 45.587 1.00 45.43 108 LEU B N 1
ATOM 4408 C CA . LEU B 1 128 ? 7.512 -15.549 45.989 1.00 44.25 108 LEU B CA 1
ATOM 4409 C C . LEU B 1 128 ? 7.698 -14.067 45.718 1.00 38.63 108 LEU B C 1
ATOM 4410 O O . LEU B 1 128 ? 6.724 -13.341 45.546 1.00 38.78 108 LEU B O 1
ATOM 4415 N N . ALA B 1 129 ? 8.948 -13.634 45.608 1.00 35.13 109 ALA B N 1
ATOM 4416 C CA . ALA B 1 129 ? 9.263 -12.297 45.073 1.00 33.62 109 ALA B CA 1
ATOM 4417 C C . ALA B 1 129 ? 8.918 -12.149 43.592 1.00 35.42 109 ALA B C 1
ATOM 4418 O O . ALA B 1 129 ? 8.470 -11.072 43.170 1.00 39.90 109 ALA B O 1
ATOM 4420 N N . VAL B 1 130 ? 9.160 -13.214 42.810 1.00 33.16 110 VAL B N 1
ATOM 4421 C CA . VAL B 1 130 ? 8.791 -13.289 41.399 1.00 30.88 110 VAL B CA 1
ATOM 4422 C C . VAL B 1 130 ? 7.270 -13.321 41.268 1.00 32.95 110 VAL B C 1
ATOM 4423 O O . VAL B 1 130 ? 6.710 -12.578 40.455 1.00 32.24 110 VAL B O 1
ATOM 4427 N N . VAL B 1 131 ? 6.610 -14.185 42.055 1.00 31.94 111 VAL B N 1
ATOM 4428 C CA . VAL B 1 131 ? 5.151 -14.304 42.038 1.00 30.92 111 VAL B CA 1
ATOM 4429 C C . VAL B 1 131 ? 4.572 -12.977 42.422 1.00 33.18 111 VAL B C 1
ATOM 4430 O O . VAL B 1 131 ? 3.626 -12.502 41.803 1.00 37.92 111 VAL B O 1
ATOM 4434 N N . ASP B 1 132 ? 5.120 -12.392 43.475 1.00 35.61 112 ASP B N 1
ATOM 4435 C CA . ASP B 1 132 ? 4.603 -11.149 43.986 1.00 40.83 112 ASP B CA 1
ATOM 4436 C C . ASP B 1 132 ? 4.619 -10.054 42.938 1.00 43.09 112 ASP B C 1
ATOM 4437 O O . ASP B 1 132 ? 3.583 -9.443 42.726 1.00 42.58 112 ASP B O 1
ATOM 4442 N N . THR B 1 133 ? 5.779 -9.811 42.290 1.00 45.48 113 THR B N 1
ATOM 4443 C CA . THR B 1 133 ? 5.917 -8.706 41.308 1.00 45.05 113 THR B CA 1
ATOM 4444 C C . THR B 1 133 ? 5.195 -8.960 40.001 1.00 43.91 113 THR B C 1
ATOM 4445 O O . THR B 1 133 ? 4.597 -8.051 39.447 1.00 44.84 113 THR B O 1
ATOM 4449 N N . VAL B 1 134 ? 5.259 -10.192 39.507 1.00 43.69 114 VAL B N 1
ATOM 4450 C CA . VAL B 1 134 ? 4.685 -10.523 38.207 1.00 42.83 114 VAL B CA 1
ATOM 4451 C C . VAL B 1 134 ? 3.178 -10.788 38.308 1.00 46.57 114 VAL B C 1
ATOM 4452 O O . VAL B 1 134 ? 2.488 -10.859 37.279 1.00 42.54 114 VAL B O 1
ATOM 4456 N N . SER B 1 135 ? 2.700 -10.938 39.564 1.00 45.14 115 SER B N 1
ATOM 4457 C CA . SER B 1 135 ? 1.324 -11.367 39.948 1.00 39.92 115 SER B CA 1
ATOM 4458 C C . SER B 1 135 ? 0.615 -12.335 38.968 1.00 36.49 115 SER B C 1
ATOM 4459 O O . SER B 1 135 ? -0.351 -11.979 38.298 1.00 36.60 115 SER B O 1
ATOM 4462 N N . PRO B 1 136 ? 1.126 -13.565 38.866 1.00 34.57 116 PRO B N 1
ATOM 4463 C CA . PRO B 1 136 ? 0.589 -14.522 37.900 1.00 34.22 116 PRO B CA 1
ATOM 4464 C C . PRO B 1 136 ? -0.766 -15.050 38.322 1.00 36.76 116 PRO B C 1
ATOM 4465 O O . PRO B 1 136 ? -1.028 -15.181 39.525 1.00 39.26 116 PRO B O 1
ATOM 4469 N N . ALA B 1 137 ? -1.597 -15.377 37.337 1.00 34.98 117 ALA B N 1
ATOM 4470 C CA . ALA B 1 137 ? -2.833 -16.057 37.586 1.00 34.13 117 ALA B CA 1
ATOM 4471 C C . ALA B 1 137 ? -2.606 -17.467 38.080 1.00 35.31 117 ALA B C 1
ATOM 4472 O O . ALA B 1 137 ? -3.412 -17.976 38.836 1.00 41.20 117 ALA B O 1
ATOM 4474 N N . LEU B 1 138 ? -1.524 -18.108 37.684 1.00 36.36 118 LEU B N 1
ATOM 4475 C CA . LEU B 1 138 ? -1.429 -19.552 37.861 1.00 38.40 118 LEU B CA 1
ATOM 4476 C C . LEU B 1 138 ? 0.011 -20.053 38.061 1.00 39.13 118 LEU B C 1
ATOM 4477 O O . LEU B 1 138 ? 0.907 -19.613 37.363 1.00 42.12 118 LEU B O 1
ATOM 4482 N N . TYR B 1 139 ? 0.225 -20.943 39.035 1.00 36.99 119 TYR B N 1
ATOM 4483 C CA . TYR B 1 139 ? 1.519 -21.618 39.239 1.00 37.03 119 TYR B CA 1
ATOM 4484 C C . TYR B 1 139 ? 1.427 -23.123 38.895 1.00 38.88 119 TYR B C 1
ATOM 4485 O O . TYR B 1 139 ? 0.437 -23.795 39.219 1.00 40.22 119 TYR B O 1
ATOM 4494 N N . LEU B 1 140 ? 2.434 -23.651 38.217 1.00 36.83 120 LEU B N 1
ATOM 4495 C CA . LEU B 1 140 ? 2.423 -25.067 37.846 1.00 35.81 120 LEU B CA 1
ATOM 4496 C C . LEU B 1 140 ? 3.789 -25.625 38.075 1.00 36.67 120 LEU B C 1
ATOM 4497 O O . LEU B 1 140 ? 4.756 -24.978 37.666 1.00 32.45 120 LEU B O 1
ATOM 4502 N N . GLN B 1 141 ? 3.882 -26.807 38.716 1.00 38.43 121 GLN B N 1
ATOM 4503 C CA . GLN B 1 141 ? 5.178 -27.506 38.867 1.00 42.51 121 GLN B CA 1
ATOM 4504 C C . GLN B 1 141 ? 5.144 -28.938 38.371 1.00 41.39 121 GLN B C 1
ATOM 4505 O O . GLN B 1 141 ? 4.094 -29.447 38.049 1.00 39.91 121 GLN B O 1
ATOM 4511 N N . ALA B 1 142 ? 6.308 -29.578 38.311 1.00 45.30 122 ALA B N 1
ATOM 4512 C CA . ALA B 1 142 ? 6.415 -30.980 37.860 1.00 50.26 122 ALA B CA 1
ATOM 4513 C C . ALA B 1 142 ? 5.630 -31.958 38.725 1.00 51.13 122 ALA B C 1
ATOM 4514 O O . ALA B 1 142 ? 5.293 -31.632 39.857 1.00 53.96 122 ALA B O 1
ATOM 4516 N N . GLU B 1 143 ? 5.331 -33.143 38.196 1.00 53.78 123 GLU B N 1
ATOM 4517 C CA . GLU B 1 143 ? 4.553 -34.164 38.949 1.00 54.16 123 GLU B CA 1
ATOM 4518 C C . GLU B 1 143 ? 5.177 -34.356 40.323 1.00 54.23 123 GLU B C 1
ATOM 4519 O O . GLU B 1 143 ? 4.478 -34.386 41.349 1.00 49.91 123 GLU B O 1
ATOM 4525 N N . GLY B 1 144 ? 6.504 -34.466 40.339 1.00 53.00 124 GLY B N 1
ATOM 4526 C CA . GLY B 1 144 ? 7.221 -34.762 41.577 1.00 55.54 124 GLY B CA 1
ATOM 4527 C C . GLY B 1 144 ? 7.421 -33.584 42.519 1.00 54.78 124 GLY B C 1
ATOM 4528 O O . GLY B 1 144 ? 7.948 -33.751 43.606 1.00 50.31 124 GLY B O 1
ATOM 4529 N N . GLY B 1 145 ? 6.981 -32.402 42.105 1.00 56.11 125 GLY B N 1
ATOM 4530 C CA . GLY B 1 145 ? 7.352 -31.148 42.750 1.00 53.48 125 GLY B CA 1
ATOM 4531 C C . GLY B 1 145 ? 6.855 -30.986 44.167 1.00 51.90 125 GLY B C 1
ATOM 4532 O O . GLY B 1 145 ? 5.673 -31.075 44.444 1.00 46.36 125 GLY B O 1
ATOM 4533 N N . ARG B 1 146 ? 7.786 -30.702 45.061 1.00 57.27 126 ARG B N 1
ATOM 4534 C CA . ARG B 1 146 ? 7.517 -30.653 46.477 1.00 59.21 126 ARG B CA 1
ATOM 4535 C C . ARG B 1 146 ? 7.552 -29.191 46.878 1.00 52.18 126 ARG B C 1
ATOM 4536 O O . ARG B 1 146 ? 8.317 -28.809 47.744 1.00 51.52 126 ARG B O 1
ATOM 4544 N N . ARG B 1 147 ? 6.758 -28.376 46.199 1.00 45.78 127 ARG B N 1
ATOM 4545 C CA . ARG B 1 147 ? 6.696 -26.962 46.479 1.00 48.38 127 ARG B CA 1
ATOM 4546 C C . ARG B 1 147 ? 5.344 -26.676 47.044 1.00 51.61 127 ARG B C 1
ATOM 4547 O O . ARG B 1 147 ? 4.361 -27.274 46.620 1.00 47.33 127 ARG B O 1
ATOM 4555 N N . GLU B 1 148 ? 5.317 -25.780 48.029 1.00 59.62 128 GLU B N 1
ATOM 4556 C CA . GLU B 1 148 ? 4.077 -25.270 48.608 1.00 66.13 128 GLU B CA 1
ATOM 4557 C C . GLU B 1 148 ? 4.363 -23.856 49.070 1.00 60.25 128 GLU B C 1
ATOM 4558 O O . GLU B 1 148 ? 5.513 -23.422 49.044 1.00 58.66 128 GLU B O 1
ATOM 4564 N N . GLY B 1 149 ? 3.316 -23.141 49.478 1.00 59.57 129 GLY B N 1
ATOM 4565 C CA . GLY B 1 149 ? 3.468 -21.815 50.086 1.00 59.87 129 GLY B CA 1
ATOM 4566 C C . GLY B 1 149 ? 2.979 -20.656 49.234 1.00 59.13 129 GLY B C 1
ATOM 4567 O O . GLY B 1 149 ? 3.272 -19.492 49.538 1.00 59.71 129 GLY B O 1
ATOM 4568 N N . LEU B 1 150 ? 2.218 -20.955 48.184 1.00 55.18 130 LEU B N 1
ATOM 4569 C CA . LEU B 1 150 ? 1.794 -19.913 47.261 1.00 55.86 130 LEU B CA 1
ATOM 4570 C C . LEU B 1 150 ? 0.538 -19.213 47.762 1.00 55.15 130 LEU B C 1
ATOM 4571 O O . LEU B 1 150 ? -0.344 -19.859 48.323 1.00 59.83 130 LEU B O 1
ATOM 4576 N N . PRO B 1 151 ? 0.447 -17.887 47.560 1.00 50.18 131 PRO B N 1
ATOM 4577 C CA . PRO B 1 151 ? -0.807 -17.194 47.875 1.00 50.57 131 PRO B CA 1
ATOM 4578 C C . PRO B 1 151 ? -2.049 -17.912 47.348 1.00 52.22 131 PRO B C 1
ATOM 4579 O O . PRO B 1 151 ? -2.019 -18.461 46.242 1.00 49.11 131 PRO B O 1
ATOM 4583 N N . GLU B 1 152 ? -3.126 -17.911 48.142 1.00 57.41 132 GLU B N 1
ATOM 4584 C CA . GLU B 1 152 ? -4.433 -18.408 47.679 1.00 56.60 132 GLU B CA 1
ATOM 4585 C C . GLU B 1 152 ? -4.916 -17.672 46.442 1.00 51.60 132 GLU B C 1
ATOM 4586 O O . GLU B 1 152 ? -5.681 -18.224 45.677 1.00 54.52 132 GLU B O 1
ATOM 4592 N N . SER B 1 153 ? -4.491 -16.421 46.256 1.00 52.95 133 SER B N 1
ATOM 4593 C CA . SER B 1 153 ? -4.842 -15.643 45.049 1.00 50.17 133 SER B CA 1
ATOM 4594 C C . SER B 1 153 ? -4.311 -16.309 43.761 1.00 48.12 133 SER B C 1
ATOM 4595 O O . SER B 1 153 ? -4.828 -16.076 42.662 1.00 46.48 133 SER B O 1
ATOM 4598 N N . VAL B 1 154 ? -3.293 -17.149 43.901 1.00 43.97 134 VAL B N 1
ATOM 4599 C CA . VAL B 1 154 ? -2.681 -17.761 42.737 1.00 43.12 134 VAL B CA 1
ATOM 4600 C C . VAL B 1 154 ? -3.098 -19.227 42.501 1.00 40.86 134 VAL B C 1
ATOM 4601 O O . VAL B 1 154 ? -2.899 -20.106 43.341 1.00 35.83 134 VAL B O 1
ATOM 4605 N N . GLY B 1 155 ? -3.664 -19.465 41.326 1.00 38.60 135 GLY B N 1
ATOM 4606 C CA . GLY B 1 155 ? -3.976 -20.788 40.883 1.00 38.37 135 GLY B CA 1
ATOM 4607 C C . GLY B 1 155 ? -2.804 -21.716 41.052 1.00 41.36 135 GLY B C 1
ATOM 4608 O O . GLY B 1 155 ? -1.671 -21.322 40.840 1.00 43.23 135 GLY B O 1
ATOM 4609 N N . THR B 1 156 ? -3.095 -22.982 41.345 1.00 42.94 136 THR B N 1
ATOM 4610 C CA . THR B 1 156 ? -2.076 -23.995 41.593 1.00 43.13 136 THR B CA 1
ATOM 4611 C C . THR B 1 156 ? -2.386 -25.249 40.772 1.00 41.11 136 THR B C 1
ATOM 4612 O O . THR B 1 156 ? -3.531 -25.648 40.663 1.00 43.09 136 THR B O 1
ATOM 4616 N N . GLY B 1 157 ? -1.369 -25.880 40.200 1.00 41.19 137 GLY B N 1
ATOM 4617 C CA . GLY B 1 157 ? -1.573 -27.095 39.401 1.00 40.34 137 GLY B CA 1
ATOM 4618 C C . GLY B 1 157 ? -0.293 -27.903 39.213 1.00 39.20 137 GLY B C 1
ATOM 4619 O O . GLY B 1 157 ? 0.754 -27.542 39.728 1.00 39.23 137 GLY B O 1
ATOM 4620 N N . ARG B 1 158 ? -0.395 -29.020 38.492 1.00 42.41 138 ARG B N 1
ATOM 4621 C CA . ARG B 1 158 ? 0.735 -29.931 38.265 1.00 43.95 138 ARG B CA 1
ATOM 4622 C C . ARG B 1 158 ? 0.722 -30.559 36.881 1.00 41.11 138 ARG B C 1
ATOM 4623 O O . ARG B 1 158 ? -0.344 -30.769 36.273 1.00 37.39 138 ARG B O 1
ATOM 4631 N N . PHE B 1 159 ? 1.912 -30.886 36.388 1.00 39.27 139 PHE B N 1
ATOM 4632 C CA . PHE B 1 159 ? 2.003 -31.560 35.095 1.00 38.68 139 PHE B CA 1
ATOM 4633 C C . PHE B 1 159 ? 3.113 -32.548 35.041 1.00 37.66 139 PHE B C 1
ATOM 4634 O O . PHE B 1 159 ? 4.149 -32.407 35.726 1.00 34.46 139 PHE B O 1
ATOM 4642 N N . GLY B 1 160 ? 2.855 -33.536 34.187 1.00 42.36 140 GLY B N 1
ATOM 4643 C CA . GLY B 1 160 ? 3.778 -34.624 33.869 1.00 42.83 140 GLY B CA 1
ATOM 4644 C C . GLY B 1 160 ? 3.196 -35.411 32.713 1.00 44.89 140 GLY B C 1
ATOM 4645 O O . GLY B 1 160 ? 2.161 -35.008 32.143 1.00 46.74 140 GLY B O 1
ATOM 4646 N N . PRO B 1 161 ? 3.842 -36.542 32.358 1.00 47.54 141 PRO B N 1
ATOM 4647 C CA . PRO B 1 161 ? 3.427 -37.395 31.235 1.00 47.82 141 PRO B CA 1
ATOM 4648 C C . PRO B 1 161 ? 1.952 -37.744 31.274 1.00 50.02 141 PRO B C 1
ATOM 4649 O O . PRO B 1 161 ? 1.283 -37.719 30.249 1.00 55.63 141 PRO B O 1
ATOM 4653 N N . GLY B 1 162 ? 1.444 -38.048 32.460 1.00 53.98 142 GLY B N 1
ATOM 4654 C CA . GLY B 1 162 ? 0.036 -38.419 32.641 1.00 57.96 142 GLY B CA 1
ATOM 4655 C C . GLY B 1 162 ? -1.013 -37.331 32.461 1.00 57.67 142 GLY B C 1
ATOM 4656 O O . GLY B 1 162 ? -2.192 -37.635 32.433 1.00 57.23 142 GLY B O 1
ATOM 4657 N N . GLY B 1 163 ? -0.600 -36.070 32.356 1.00 62.51 143 GLY B N 1
ATOM 4658 C CA . GLY B 1 163 ? -1.538 -34.973 32.067 1.00 55.76 143 GLY B CA 1
ATOM 4659 C C . GLY B 1 163 ? -1.270 -33.760 32.908 1.00 47.30 143 GLY B C 1
ATOM 4660 O O . GLY B 1 163 ? -0.291 -33.709 33.645 1.00 46.11 143 GLY B O 1
ATOM 4661 N N . LEU B 1 164 ? -2.129 -32.765 32.770 1.00 47.12 144 LEU B N 1
ATOM 4662 C CA . LEU B 1 164 ? -2.024 -31.536 33.566 1.00 52.47 144 LEU B CA 1
ATOM 4663 C C . LEU B 1 164 ? -3.228 -31.458 34.482 1.00 51.77 144 LEU B C 1
ATOM 4664 O O . LEU B 1 164 ? -4.350 -31.407 33.998 1.00 52.92 144 LEU B O 1
ATOM 4669 N N . VAL B 1 165 ? -3.008 -31.449 35.795 1.00 49.55 145 VAL B N 1
ATOM 4670 C CA . VAL B 1 165 ? -4.126 -31.316 36.727 1.00 53.35 145 VAL B CA 1
ATOM 4671 C C . VAL B 1 165 ? -4.035 -30.039 37.582 1.00 48.99 145 VAL B C 1
ATOM 4672 O O . VAL B 1 165 ? -3.021 -29.769 38.206 1.00 50.35 145 VAL B O 1
ATOM 4676 N N . ILE B 1 166 ? -5.117 -29.273 37.590 1.00 48.14 146 ILE B N 1
ATOM 4677 C CA . ILE B 1 166 ? -5.274 -28.125 38.480 1.00 49.66 146 ILE B CA 1
ATOM 4678 C C . ILE B 1 166 ? -5.648 -28.593 39.891 1.00 52.50 146 ILE B C 1
ATOM 4679 O O . ILE B 1 166 ? -6.447 -29.505 40.049 1.00 55.0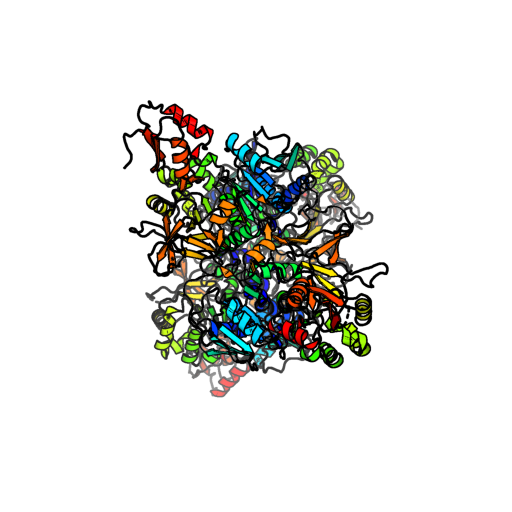1 146 ILE B O 1
ATOM 4684 N N . GLU B 1 167 ? -5.094 -27.937 40.911 1.00 55.28 147 GLU B N 1
ATOM 4685 C CA . GLU B 1 167 ? -5.489 -28.153 42.299 1.00 52.16 147 GLU B CA 1
ATOM 4686 C C . GLU B 1 167 ? -6.328 -26.962 42.780 1.00 54.46 147 GLU B C 1
ATOM 4687 O O . GLU B 1 167 ? -7.490 -27.129 43.111 1.00 69.64 147 GLU B O 1
ATOM 4693 N N . ARG B 1 168 ? -5.756 -25.762 42.837 1.00 55.14 148 ARG B N 1
ATOM 4694 C CA . ARG B 1 168 ? -6.515 -24.562 43.235 1.00 53.80 148 ARG B CA 1
ATOM 4695 C C . ARG B 1 168 ? -6.859 -23.744 41.971 1.00 57.00 148 ARG B C 1
ATOM 4696 O O . ARG B 1 168 ? -5.964 -23.229 41.310 1.00 61.57 148 ARG B O 1
ATOM 4704 N N . ALA B 1 169 ? -8.135 -23.617 41.625 1.00 50.26 149 ALA B N 1
ATOM 4705 C CA . ALA B 1 169 ? -8.488 -22.886 40.425 1.00 47.13 149 ALA B CA 1
ATOM 4706 C C . ALA B 1 169 ? -7.973 -21.431 40.462 1.00 47.58 149 ALA B C 1
ATOM 4707 O O . ALA B 1 169 ? -8.031 -20.767 41.497 1.00 52.40 149 ALA B O 1
ATOM 4709 N N . PRO B 1 170 ? -7.442 -20.935 39.327 1.00 43.66 150 PRO B N 1
ATOM 4710 C CA . PRO B 1 170 ? -7.056 -19.535 39.273 1.00 42.47 150 PRO B CA 1
ATOM 4711 C C . PRO B 1 170 ? -8.274 -18.638 39.232 1.00 46.50 150 PRO B C 1
ATOM 4712 O O . PRO B 1 170 ? -9.301 -19.067 38.696 1.00 40.97 150 PRO B O 1
ATOM 4716 N N . ARG B 1 171 ? -8.180 -17.423 39.794 1.00 53.01 151 ARG B N 1
ATOM 4717 C CA . ARG B 1 171 ? -9.222 -16.412 39.577 1.00 58.23 151 ARG B CA 1
ATOM 4718 C C . ARG B 1 171 ? -9.322 -16.143 38.075 1.00 61.93 151 ARG B C 1
ATOM 4719 O O . ARG B 1 171 ? -8.300 -15.927 37.420 1.00 63.99 151 ARG B O 1
ATOM 4727 N N . PRO B 1 172 ? -10.538 -16.123 37.515 1.00 64.44 152 PRO B N 1
ATOM 4728 C CA . PRO B 1 172 ? -10.658 -15.809 36.081 1.00 65.86 152 PRO B CA 1
ATOM 4729 C C . PRO B 1 172 ? -10.209 -14.382 35.701 1.00 59.52 152 PRO B C 1
ATOM 4730 O O . PRO B 1 172 ? -10.297 -13.450 36.489 1.00 46.86 152 PRO B O 1
ATOM 4734 N N . GLY B 1 173 ? -9.737 -14.235 34.477 1.00 56.26 153 GLY B N 1
ATOM 4735 C CA . GLY B 1 173 ? -9.319 -12.947 33.993 1.00 54.90 153 GLY B CA 1
ATOM 4736 C C . GLY B 1 173 ? -10.509 -12.137 33.535 1.00 57.85 153 GLY B C 1
ATOM 4737 O O . GLY B 1 173 ? -11.660 -12.538 33.749 1.00 52.92 153 GLY B O 1
ATOM 4738 N N . ARG B 1 174 ? -10.213 -11.026 32.855 1.00 55.98 154 ARG B N 1
ATOM 4739 C CA . ARG B 1 174 ? -11.211 -10.070 32.355 1.00 54.67 154 ARG B CA 1
ATOM 4740 C C . ARG B 1 174 ? -12.225 -10.591 31.314 1.00 50.41 154 ARG B C 1
ATOM 4741 O O . ARG B 1 174 ? -13.278 -9.968 31.116 1.00 48.86 154 ARG B O 1
ATOM 4749 N N . GLY B 1 175 ? -11.878 -11.667 30.601 1.00 44.36 155 GLY B N 1
ATOM 4750 C CA . GLY B 1 175 ? -12.628 -12.099 29.418 1.00 39.74 155 GLY B CA 1
ATOM 4751 C C . GLY B 1 175 ? -12.702 -11.027 28.333 1.00 40.05 155 GLY B C 1
ATOM 4752 O O . GLY B 1 175 ? -13.746 -10.850 27.715 1.00 42.49 155 GLY B O 1
ATOM 4753 N N . PHE B 1 176 ? -11.599 -10.313 28.090 1.00 37.17 156 PHE B N 1
ATOM 4754 C CA . PHE B 1 176 ? -11.596 -9.133 27.185 1.00 35.32 156 PHE B CA 1
ATOM 4755 C C . PHE B 1 176 ? -10.681 -9.233 25.982 1.00 32.43 156 PHE B C 1
ATOM 4756 O O . PHE B 1 176 ? -10.992 -8.804 24.880 1.00 33.68 156 PHE B O 1
ATOM 4764 N N . ARG B 1 177 ? -9.500 -9.737 26.237 1.00 33.34 157 ARG B N 1
ATOM 4765 C CA . ARG B 1 177 ? -8.540 -9.972 25.182 1.00 36.99 157 ARG B CA 1
ATOM 4766 C C . ARG B 1 177 ? -9.101 -11.027 24.249 1.00 36.03 157 ARG B C 1
ATOM 4767 O O . ARG B 1 177 ? -9.834 -11.932 24.678 1.00 36.67 157 ARG B O 1
ATOM 4775 N N . ARG B 1 178 ? -8.752 -10.917 22.977 1.00 37.94 158 ARG B N 1
ATOM 4776 C CA . ARG B 1 178 ? -9.318 -11.825 21.965 1.00 39.49 158 ARG B CA 1
ATOM 4777 C C . ARG B 1 178 ? -8.347 -12.469 20.960 1.00 34.30 158 ARG B C 1
ATOM 4778 O O . ARG B 1 178 ? -8.600 -13.574 20.561 1.00 35.25 158 ARG B O 1
ATOM 4786 N N . GLU B 1 179 ? -7.201 -11.851 20.640 1.00 34.41 159 GLU B N 1
ATOM 4787 C CA . GLU B 1 179 ? -6.172 -12.455 19.729 1.00 30.21 159 GLU B CA 1
ATOM 4788 C C . GLU B 1 179 ? -4.729 -12.238 20.186 1.00 31.46 159 GLU B C 1
ATOM 4789 O O . GLU B 1 179 ? -4.425 -11.218 20.788 1.00 37.16 159 GLU B O 1
ATOM 4795 N N . VAL B 1 180 ? -3.839 -13.184 19.923 1.00 31.28 160 VAL B N 1
ATOM 4796 C CA . VAL B 1 180 ? -2.413 -13.025 20.278 1.00 31.34 160 VAL B CA 1
ATOM 4797 C C . VAL B 1 180 ? -1.606 -12.407 19.160 1.00 31.07 160 VAL B C 1
ATOM 4798 O O . VAL B 1 180 ? -1.507 -13.003 18.073 1.00 33.04 160 VAL B O 1
ATOM 4802 N N . ALA B 1 181 ? -0.955 -11.275 19.445 1.00 27.62 161 ALA B N 1
ATOM 4803 C CA . ALA B 1 181 ? -0.234 -10.549 18.418 1.00 25.39 161 ALA B CA 1
ATOM 4804 C C . ALA B 1 181 ? 1.219 -10.803 18.607 1.00 25.37 161 ALA B C 1
ATOM 4805 O O . ALA B 1 181 ? 1.688 -11.084 19.717 1.00 22.15 161 ALA B O 1
ATOM 4807 N N . PRO B 1 182 ? 1.953 -10.779 17.497 1.00 25.32 162 PRO B N 1
ATOM 4808 C CA . PRO B 1 182 ? 3.381 -11.062 17.589 1.00 24.68 162 PRO B CA 1
ATOM 4809 C C . PRO B 1 182 ? 4.075 -10.209 18.647 1.00 23.39 162 PRO B C 1
ATOM 4810 O O . PRO B 1 182 ? 4.921 -10.754 19.326 1.00 23.81 162 PRO B O 1
ATOM 4814 N N . ALA B 1 183 ? 3.715 -8.929 18.797 1.00 23.22 163 ALA B N 1
ATOM 4815 C CA . ALA B 1 183 ? 4.283 -8.047 19.872 1.00 24.44 163 ALA B CA 1
ATOM 4816 C C . ALA B 1 183 ? 3.953 -8.394 21.346 1.00 25.06 163 ALA B C 1
ATOM 4817 O O . ALA B 1 183 ? 4.720 -8.052 22.243 1.00 27.72 163 ALA B O 1
ATOM 4819 N N . ASP B 1 184 ? 2.834 -9.093 21.569 1.00 28.71 164 ASP B N 1
ATOM 4820 C CA . ASP B 1 184 ? 2.441 -9.679 22.879 1.00 29.49 164 ASP B CA 1
ATOM 4821 C C . ASP B 1 184 ? 3.524 -10.541 23.570 1.00 31.70 164 ASP B C 1
ATOM 4822 O O . ASP B 1 184 ? 4.309 -11.185 22.912 1.00 29.98 164 ASP B O 1
ATOM 4827 N N . PRO B 1 185 ? 3.542 -10.571 24.922 1.00 36.45 165 PRO B N 1
ATOM 4828 C CA . PRO B 1 185 ? 4.558 -11.386 25.578 1.00 35.37 165 PRO B CA 1
ATOM 4829 C C . PRO B 1 185 ? 4.439 -12.840 25.280 1.00 36.29 165 PRO B C 1
ATOM 4830 O O . PRO B 1 185 ? 3.330 -13.345 25.107 1.00 38.53 165 PRO B O 1
ATOM 4834 N N . ALA B 1 186 ? 5.585 -13.516 25.285 1.00 35.32 166 ALA B N 1
ATOM 4835 C CA . ALA B 1 186 ? 5.633 -14.955 25.101 1.00 32.13 166 ALA B CA 1
ATOM 4836 C C . ALA B 1 186 ? 6.179 -15.622 26.351 1.00 30.19 166 ALA B C 1
ATOM 4837 O O . ALA B 1 186 ? 5.673 -16.643 26.788 1.00 33.06 166 ALA B O 1
ATOM 4839 N N . TYR B 1 187 ? 7.193 -15.020 26.952 1.00 30.42 167 TYR B N 1
ATOM 4840 C CA . TYR B 1 187 ? 7.696 -15.493 28.249 1.00 28.01 167 TYR B CA 1
ATOM 4841 C C . TYR B 1 187 ? 8.400 -14.346 28.926 1.00 23.86 167 TYR B C 1
ATOM 4842 O O . TYR B 1 187 ? 8.654 -13.380 28.295 1.00 23.73 167 TYR B O 1
ATOM 4851 N N . MET B 1 188 ? 8.716 -14.518 30.197 1.00 25.78 168 MET B N 1
ATOM 4852 C CA . MET B 1 188 ? 9.599 -13.633 30.955 1.00 28.05 168 MET B CA 1
ATOM 4853 C C . MET B 1 188 ? 10.633 -14.416 31.791 1.00 29.68 168 MET B C 1
ATOM 4854 O O . MET B 1 188 ? 10.268 -15.270 32.621 1.00 31.07 168 MET B O 1
ATOM 4859 N N . VAL B 1 189 ? 11.905 -14.060 31.622 1.00 30.41 169 VAL B N 1
ATOM 4860 C CA . VAL B 1 189 ? 13.000 -14.537 32.447 1.00 32.08 169 VAL B CA 1
ATOM 4861 C C . VAL B 1 189 ? 13.435 -13.527 33.559 1.00 35.89 169 VAL B C 1
ATOM 4862 O O . VAL B 1 189 ? 13.622 -12.309 33.317 1.00 32.35 169 VAL B O 1
ATOM 4866 N N . PHE B 1 190 ? 13.639 -14.026 34.784 1.00 41.42 170 PHE B N 1
ATOM 4867 C CA . PHE B 1 190 ? 13.874 -13.127 35.961 1.00 41.51 170 PHE B CA 1
ATOM 4868 C C . PHE B 1 190 ? 15.277 -13.120 36.527 1.00 41.97 170 PHE B C 1
ATOM 4869 O O . PHE B 1 190 ? 15.813 -14.180 36.783 1.00 45.94 170 PHE B O 1
ATOM 4877 N N . PRO B 1 198 ? 13.201 -7.741 41.657 1.00 40.99 178 PRO B N 1
ATOM 4878 C CA . PRO B 1 198 ? 13.699 -8.714 40.680 1.00 40.15 178 PRO B CA 1
ATOM 4879 C C . PRO B 1 198 ? 13.344 -8.330 39.247 1.00 37.23 178 PRO B C 1
ATOM 4880 O O . PRO B 1 198 ? 12.194 -8.066 38.960 1.00 33.68 178 PRO B O 1
ATOM 4884 N N . LYS B 1 199 ? 14.336 -8.368 38.360 1.00 38.10 179 LYS B N 1
ATOM 4885 C CA . LYS B 1 199 ? 14.209 -7.922 36.974 1.00 37.72 179 LYS B CA 1
ATOM 4886 C C . LYS B 1 199 ? 13.683 -9.017 36.013 1.00 33.36 179 LYS B C 1
ATOM 4887 O O . LYS B 1 199 ? 14.267 -10.076 35.839 1.00 33.26 179 LYS B O 1
ATOM 4893 N N . GLY B 1 200 ? 12.565 -8.748 35.372 1.00 31.70 180 GLY B N 1
ATOM 4894 C CA . GLY B 1 200 ? 12.044 -9.676 34.395 1.00 33.58 180 GLY B CA 1
ATOM 4895 C C . GLY B 1 200 ? 12.264 -9.104 33.035 1.00 32.75 180 GLY B C 1
ATOM 4896 O O . GLY B 1 200 ? 11.914 -7.970 32.782 1.00 31.32 180 GLY B O 1
ATOM 4897 N N . VAL B 1 201 ? 12.882 -9.894 32.162 1.00 32.93 181 VAL B N 1
ATOM 4898 C CA . VAL B 1 201 ? 13.013 -9.518 30.760 1.00 30.46 181 VAL B CA 1
ATOM 4899 C C . VAL B 1 201 ? 11.836 -10.106 30.038 1.00 29.29 181 VAL B C 1
ATOM 4900 O O . VAL B 1 201 ? 11.682 -11.325 30.040 1.00 28.88 181 VAL B O 1
ATOM 4904 N N . VAL B 1 202 ? 11.005 -9.230 29.472 1.00 28.46 182 VAL B N 1
ATOM 4905 C CA . VAL B 1 202 ? 9.763 -9.597 28.795 1.00 27.98 182 VAL B CA 1
ATOM 4906 C C . VAL B 1 202 ? 10.093 -9.730 27.321 1.00 26.31 182 VAL B C 1
ATOM 4907 O O . VAL B 1 202 ? 10.514 -8.740 26.688 1.00 22.26 182 VAL B O 1
ATOM 4911 N N . MET B 1 203 ? 9.852 -10.923 26.770 1.00 24.92 183 MET B N 1
ATOM 4912 C CA . MET B 1 203 ? 10.237 -11.258 25.363 1.00 22.97 183 MET B CA 1
ATOM 4913 C C . MET B 1 203 ? 8.981 -11.514 24.539 1.00 21.33 183 MET B C 1
ATOM 4914 O O . MET B 1 203 ? 8.208 -12.401 24.875 1.00 24.22 183 MET B O 1
ATOM 4919 N N . SER B 1 204 ? 8.744 -10.762 23.479 1.00 19.20 184 SER B N 1
ATOM 4920 C CA . SER B 1 204 ? 7.595 -11.079 22.618 1.00 20.33 184 SER B CA 1
ATOM 4921 C C . SER B 1 204 ? 7.710 -12.351 21.771 1.00 18.85 184 SER B C 1
ATOM 4922 O O . SER B 1 204 ? 8.744 -12.893 21.592 1.00 16.80 184 SER B O 1
ATOM 4925 N N . HIS B 1 205 ? 6.618 -12.763 21.170 1.00 20.89 185 HIS B N 1
ATOM 4926 C CA . HIS B 1 205 ? 6.649 -13.850 20.160 1.00 20.82 185 HIS B CA 1
ATOM 4927 C C . HIS B 1 205 ? 7.639 -13.541 19.045 1.00 19.91 185 HIS B C 1
ATOM 4928 O O . HIS B 1 205 ? 8.388 -14.408 18.654 1.00 17.69 185 HIS B O 1
ATOM 4935 N N . ARG B 1 206 ? 7.706 -12.285 18.589 1.00 19.55 186 ARG B N 1
ATOM 4936 C CA . ARG B 1 206 ? 8.627 -11.993 17.517 1.00 19.57 186 ARG B CA 1
ATOM 4937 C C . ARG B 1 206 ? 10.027 -12.009 18.006 1.00 20.24 186 ARG B C 1
ATOM 4938 O O . ARG B 1 206 ? 10.870 -12.673 17.469 1.00 22.74 186 ARG B O 1
ATOM 4946 N N . ALA B 1 207 ? 10.326 -11.321 19.078 1.00 22.38 187 ALA B N 1
ATOM 4947 C CA . ALA B 1 207 ? 11.694 -11.412 19.540 1.00 22.56 187 ALA B CA 1
ATOM 4948 C C . ALA B 1 207 ? 12.193 -12.871 19.501 1.00 20.23 187 ALA B C 1
ATOM 4949 O O . ALA B 1 207 ? 13.242 -13.112 18.961 1.00 25.94 187 ALA B O 1
ATOM 4951 N N . ILE B 1 208 ? 11.474 -13.823 20.062 1.00 19.36 188 ILE B N 1
ATOM 4952 C CA . ILE B 1 208 ? 12.028 -15.180 20.215 1.00 20.14 188 ILE B CA 1
ATOM 4953 C C . ILE B 1 208 ? 12.103 -15.930 18.852 1.00 20.87 188 ILE B C 1
ATOM 4954 O O . ILE B 1 208 ? 13.017 -16.676 18.611 1.00 21.49 188 ILE B O 1
ATOM 4959 N N . LEU B 1 209 ? 11.191 -15.644 17.947 1.00 22.43 189 LEU B N 1
ATOM 4960 C CA . LEU B 1 209 ? 11.271 -16.179 16.623 1.00 23.29 189 LEU B CA 1
ATOM 4961 C C . LEU B 1 209 ? 12.371 -15.562 15.798 1.00 24.37 189 LEU B C 1
ATOM 4962 O O . LEU B 1 209 ? 12.986 -16.279 14.998 1.00 27.01 189 LEU B O 1
ATOM 4967 N N . SER B 1 210 ? 12.723 -14.301 16.003 1.00 21.20 190 SER B N 1
ATOM 4968 C CA . SER B 1 210 ? 13.842 -13.762 15.208 1.00 19.77 190 SER B CA 1
ATOM 4969 C C . SER B 1 210 ? 15.130 -14.364 15.667 1.00 19.34 190 SER B C 1
ATOM 4970 O O . SER B 1 210 ? 15.974 -14.740 14.823 1.00 18.77 190 SER B O 1
ATOM 4973 N N . PHE B 1 211 ? 15.303 -14.440 16.992 1.00 16.31 191 PHE B N 1
ATOM 4974 C CA . PHE B 1 211 ? 16.468 -15.092 17.469 1.00 15.83 191 PHE B CA 1
ATOM 4975 C C . PHE B 1 211 ? 16.505 -16.536 16.830 1.00 17.03 191 PHE B C 1
ATOM 4976 O O . PHE B 1 211 ? 17.488 -16.919 16.244 1.00 14.99 191 PHE B O 1
ATOM 4984 N N . TYR B 1 212 ? 15.445 -17.326 16.991 1.00 18.06 192 TYR B N 1
ATOM 4985 C CA . TYR B 1 212 ? 15.426 -18.702 16.460 1.00 18.81 192 TYR B CA 1
ATOM 4986 C C . TYR B 1 212 ? 15.821 -18.677 14.996 1.00 18.50 192 TYR B C 1
ATOM 4987 O O . TYR B 1 212 ? 16.692 -19.398 14.585 1.00 15.50 192 TYR B O 1
ATOM 4996 N N . ARG B 1 213 ? 15.232 -17.773 14.234 1.00 20.53 193 ARG B N 1
ATOM 4997 C CA . ARG B 1 213 ? 15.559 -17.710 12.820 1.00 21.42 193 ARG B CA 1
ATOM 4998 C C . ARG B 1 213 ? 17.027 -17.388 12.582 1.00 23.97 193 ARG B C 1
ATOM 4999 O O . ARG B 1 213 ? 17.646 -18.023 11.696 1.00 31.33 193 ARG B O 1
ATOM 5007 N N . GLY B 1 214 ? 17.581 -16.421 13.319 1.00 24.08 194 GLY B N 1
ATOM 5008 C CA . GLY B 1 214 ? 19.023 -16.147 13.227 1.00 26.38 194 GLY B CA 1
ATOM 5009 C C . GLY B 1 214 ? 19.893 -17.392 13.501 1.00 30.24 194 GLY B C 1
ATOM 5010 O O . GLY B 1 214 ? 20.825 -17.719 12.748 1.00 30.63 194 GLY B O 1
ATOM 5011 N N . MET B 1 215 ? 19.573 -18.110 14.567 1.00 29.01 195 MET B N 1
ATOM 5012 C CA . MET B 1 215 ? 20.430 -19.133 15.029 1.00 29.75 195 MET B CA 1
ATOM 5013 C C . MET B 1 215 ? 20.413 -20.277 14.036 1.00 35.15 195 MET B C 1
ATOM 5014 O O . MET B 1 215 ? 21.448 -20.874 13.784 1.00 40.34 195 MET B O 1
ATOM 5019 N N . LEU B 1 216 ? 19.251 -20.593 13.470 1.00 32.59 196 LEU B N 1
ATOM 5020 C CA . LEU B 1 216 ? 19.135 -21.759 12.594 1.00 28.47 196 LEU B CA 1
ATOM 5021 C C . LEU B 1 216 ? 19.792 -21.548 11.235 1.00 31.57 196 LEU B C 1
ATOM 5022 O O . LEU B 1 216 ? 20.153 -22.516 10.552 1.00 36.05 196 LEU B O 1
ATOM 5027 N N . SER B 1 217 ? 19.955 -20.284 10.862 1.00 33.32 197 SER B N 1
ATOM 5028 C CA . SER B 1 217 ? 20.654 -19.895 9.651 1.00 32.60 197 SER B CA 1
ATOM 5029 C C . SER B 1 217 ? 22.085 -20.296 9.698 1.00 31.06 197 SER B C 1
ATOM 5030 O O . SER B 1 217 ? 22.765 -20.149 8.699 1.00 35.66 197 SER B O 1
ATOM 5033 N N . GLN B 1 218 ? 22.560 -20.748 10.853 1.00 30.66 198 GLN B N 1
ATOM 5034 C CA . GLN B 1 218 ? 23.969 -21.143 11.043 1.00 31.50 198 GLN B CA 1
ATOM 5035 C C . GLN B 1 218 ? 24.219 -22.651 10.894 1.00 31.18 198 GLN B C 1
ATOM 5036 O O . GLN B 1 218 ? 25.358 -23.101 10.976 1.00 31.81 198 GLN B O 1
ATOM 5042 N N . GLY B 1 219 ? 23.179 -23.449 10.729 1.00 32.27 199 GLY B N 1
ATOM 5043 C CA . GLY B 1 219 ? 23.418 -24.872 10.471 1.00 36.67 199 GLY B CA 1
ATOM 5044 C C . GLY B 1 219 ? 24.317 -25.511 11.512 1.00 33.98 199 GLY B C 1
ATOM 5045 O O . GLY B 1 219 ? 25.183 -26.291 11.190 1.00 36.14 199 GLY B O 1
ATOM 5046 N N . ILE B 1 220 ? 24.091 -25.173 12.769 1.00 33.97 200 ILE B N 1
ATOM 5047 C CA . ILE B 1 220 ? 24.827 -25.766 13.869 1.00 33.49 200 ILE B CA 1
ATOM 5048 C C . ILE B 1 220 ? 24.443 -27.249 14.062 1.00 33.86 200 ILE B C 1
ATOM 5049 O O . ILE B 1 220 ? 25.195 -28.020 14.660 1.00 36.43 200 ILE B O 1
ATOM 5054 N N . VAL B 1 221 ? 23.284 -27.639 13.543 1.00 34.91 201 VAL B N 1
ATOM 5055 C CA . VAL B 1 221 ? 22.643 -28.888 13.903 1.00 34.77 201 VAL B CA 1
ATOM 5056 C C . VAL B 1 221 ? 21.789 -29.413 12.730 1.00 36.04 201 VAL B C 1
ATOM 5057 O O . VAL B 1 221 ? 21.441 -28.674 11.829 1.00 32.68 201 VAL B O 1
ATOM 5061 N N . GLY B 1 222 ? 21.528 -30.711 12.717 1.00 40.98 202 GLY B N 1
ATOM 5062 C CA . GLY B 1 222 ? 20.721 -31.314 11.667 1.00 47.14 202 GLY B CA 1
ATOM 5063 C C . GLY B 1 222 ? 19.567 -32.095 12.257 1.00 50.56 202 GLY B C 1
ATOM 5064 O O . GLY B 1 222 ? 19.450 -32.175 13.480 1.00 49.32 202 GLY B O 1
ATOM 5065 N N . PRO B 1 223 ? 18.716 -32.694 11.388 1.00 54.58 203 PRO B N 1
ATOM 5066 C CA . PRO B 1 223 ? 17.556 -33.438 11.892 1.00 51.54 203 PRO B CA 1
ATOM 5067 C C . PRO B 1 223 ? 17.962 -34.745 12.557 1.00 48.95 203 PRO B C 1
ATOM 5068 O O . PRO B 1 223 ? 17.191 -35.315 13.322 1.00 46.09 203 PRO B O 1
ATOM 5072 N N . GLU B 1 224 ? 19.178 -35.193 12.280 1.00 50.13 204 GLU B N 1
ATOM 5073 C CA . GLU B 1 224 ? 19.698 -36.395 12.910 1.00 52.46 204 GLU B CA 1
ATOM 5074 C C . GLU B 1 224 ? 20.366 -36.116 14.273 1.00 50.82 204 GLU B C 1
ATOM 5075 O O . GLU B 1 224 ? 20.775 -37.068 14.964 1.00 43.36 204 GLU B O 1
ATOM 5081 N N . SER B 1 225 ? 20.465 -34.830 14.664 1.00 45.87 205 SER B N 1
ATOM 5082 C CA . SER B 1 225 ? 21.166 -34.433 15.903 1.00 39.65 205 SER B CA 1
ATOM 5083 C C . SER B 1 225 ? 20.414 -34.790 17.170 1.00 35.65 205 SER B C 1
ATOM 5084 O O . SER B 1 225 ? 19.189 -34.840 17.200 1.00 34.34 205 SER B O 1
ATOM 5087 N N . ARG B 1 226 ? 21.188 -35.048 18.214 1.00 37.62 206 ARG B N 1
ATOM 5088 C CA . ARG B 1 226 ? 20.672 -35.296 19.550 1.00 41.81 206 ARG B CA 1
ATOM 5089 C C . ARG B 1 226 ? 21.324 -34.264 20.497 1.00 40.89 206 ARG B C 1
ATOM 5090 O O . ARG B 1 226 ? 22.453 -34.443 20.955 1.00 41.51 206 ARG B O 1
ATOM 5098 N N . VAL B 1 227 ? 20.594 -33.174 20.750 1.00 39.79 207 VAL B N 1
ATOM 5099 C CA . VAL B 1 227 ? 21.115 -31.971 21.443 1.00 33.03 207 VAL B CA 1
ATOM 5100 C C . VAL B 1 227 ? 21.043 -32.102 22.938 1.00 27.42 207 VAL B C 1
ATOM 5101 O O . VAL B 1 227 ? 19.941 -32.034 23.522 1.00 24.82 207 VAL B O 1
ATOM 5105 N N . ALA B 1 228 ? 22.183 -32.311 23.577 1.00 24.73 208 ALA B N 1
ATOM 5106 C CA . ALA B 1 228 ? 22.170 -32.406 25.041 1.00 28.26 208 ALA B CA 1
ATOM 5107 C C . ALA B 1 228 ? 22.076 -30.986 25.692 1.00 27.47 208 ALA B C 1
ATOM 5108 O O . ALA B 1 228 ? 22.939 -30.153 25.484 1.00 29.76 208 ALA B O 1
ATOM 5110 N N . SER B 1 229 ? 20.998 -30.718 26.411 1.00 29.45 209 SER B N 1
ATOM 5111 C CA . SER B 1 229 ? 20.719 -29.385 27.019 1.00 30.87 209 SER B CA 1
ATOM 5112 C C . SER B 1 229 ? 21.097 -29.431 28.488 1.00 29.56 209 SER B C 1
ATOM 5113 O O . SER B 1 229 ? 20.550 -30.274 29.230 1.00 28.56 209 SER B O 1
ATOM 5116 N N . THR B 1 230 ? 22.063 -28.595 28.898 1.00 29.98 210 THR B N 1
ATOM 5117 C CA . THR B 1 230 ? 22.545 -28.571 30.315 1.00 30.77 210 THR B CA 1
ATOM 5118 C C . THR B 1 230 ? 22.008 -27.441 31.202 1.00 30.27 210 THR B C 1
ATOM 5119 O O . THR B 1 230 ? 21.945 -27.607 32.401 1.00 31.56 210 THR B O 1
ATOM 5123 N N . ALA B 1 231 ? 21.652 -26.300 30.634 1.00 33.31 211 ALA B N 1
ATOM 5124 C CA . ALA B 1 231 ? 21.294 -25.126 31.451 1.00 33.88 211 ALA B CA 1
ATOM 5125 C C . ALA B 1 231 ? 20.112 -25.435 32.346 1.00 34.89 211 ALA B C 1
ATOM 5126 O O . ALA B 1 231 ? 19.426 -26.431 32.156 1.00 35.81 211 ALA B O 1
ATOM 5128 N N . PRO B 1 232 ? 19.911 -24.602 33.365 1.00 34.71 212 PRO B N 1
ATOM 5129 C CA . PRO B 1 232 ? 18.705 -24.691 34.140 1.00 34.28 212 PRO B CA 1
ATOM 5130 C C . PRO B 1 232 ? 17.534 -24.139 33.367 1.00 35.02 212 PRO B C 1
ATOM 5131 O O . PRO B 1 232 ? 17.675 -23.154 32.663 1.00 40.90 212 PRO B O 1
ATOM 5135 N N . PHE B 1 233 ? 16.358 -24.706 33.590 1.00 35.43 213 PHE B N 1
ATOM 5136 C CA . PHE B 1 233 ? 15.169 -24.277 32.903 1.00 33.29 213 PHE B CA 1
ATOM 5137 C C . PHE B 1 233 ? 14.882 -22.786 33.115 1.00 32.91 213 PHE B C 1
ATOM 5138 O O . PHE B 1 233 ? 14.235 -22.191 32.261 1.00 39.02 213 PHE B O 1
ATOM 5146 N N . GLN B 1 234 ? 15.351 -22.170 34.207 1.00 31.26 214 GLN B N 1
ATOM 5147 C CA . GLN B 1 234 ? 15.075 -20.742 34.399 1.00 35.02 214 GLN B CA 1
ATOM 5148 C C . GLN B 1 234 ? 15.905 -19.775 33.556 1.00 35.76 214 GLN B C 1
ATOM 5149 O O . GLN B 1 234 ? 15.518 -18.618 33.424 1.00 41.00 214 GLN B O 1
ATOM 5155 N N . PHE B 1 235 ? 17.025 -20.230 33.005 1.00 36.75 215 PHE B N 1
ATOM 5156 C CA . PHE B 1 235 ? 17.769 -19.484 31.997 1.00 35.40 215 PHE B CA 1
ATOM 5157 C C . PHE B 1 235 ? 17.267 -19.776 30.586 1.00 36.64 215 PHE B C 1
ATOM 5158 O O . PHE B 1 235 ? 17.185 -20.904 30.124 1.00 36.77 215 PHE B O 1
ATOM 5166 N N . ASP B 1 236 ? 16.807 -18.725 29.957 1.00 37.67 216 ASP B N 1
ATOM 5167 C CA . ASP B 1 236 ? 17.045 -18.419 28.563 1.00 36.75 216 ASP B CA 1
ATOM 5168 C C . ASP B 1 236 ? 17.755 -19.457 27.665 1.00 37.05 216 ASP B C 1
ATOM 5169 O O . ASP B 1 236 ? 17.442 -19.615 26.498 1.00 38.07 216 ASP B O 1
ATOM 5174 N N . PHE B 1 237 ? 18.783 -20.079 28.205 1.00 36.63 217 PHE B N 1
ATOM 5175 C CA . PHE B 1 237 ? 19.661 -20.989 27.470 1.00 37.26 217 PHE B CA 1
ATOM 5176 C C . PHE B 1 237 ? 18.890 -22.282 27.189 1.00 38.65 217 PHE B C 1
ATOM 5177 O O . PHE B 1 237 ? 19.001 -22.880 26.123 1.00 39.20 217 PHE B O 1
ATOM 5185 N N . SER B 1 238 ? 18.093 -22.709 28.160 1.00 38.27 218 SER B N 1
ATOM 5186 C CA . SER B 1 238 ? 17.250 -23.857 27.969 1.00 35.59 218 SER B CA 1
ATOM 5187 C C . SER B 1 238 ? 16.347 -23.659 26.753 1.00 36.36 218 SER B C 1
ATOM 5188 O O . SER B 1 238 ? 16.169 -24.564 25.949 1.00 43.68 218 SER B O 1
ATOM 5191 N N . LEU B 1 239 ? 15.832 -22.459 26.573 1.00 37.31 219 LEU B N 1
ATOM 5192 C CA . LEU B 1 239 ? 14.955 -22.176 25.452 1.00 36.78 219 LEU B CA 1
ATOM 5193 C C . LEU B 1 239 ? 15.717 -22.134 24.142 1.00 36.06 219 LEU B C 1
ATOM 5194 O O . LEU B 1 239 ? 15.128 -22.341 23.073 1.00 35.84 219 LEU B O 1
ATOM 5199 N N . LEU B 1 240 ? 16.987 -21.740 24.237 1.00 33.75 220 LEU B N 1
ATOM 5200 C CA . LEU B 1 240 ? 17.847 -21.666 23.087 1.00 33.78 220 LEU B CA 1
ATOM 5201 C C . LEU B 1 240 ? 18.057 -23.081 22.622 1.00 31.41 220 LEU B C 1
ATOM 5202 O O . LEU B 1 240 ? 17.873 -23.357 21.452 1.00 30.08 220 LEU B O 1
ATOM 5207 N N . ASP B 1 241 ? 18.431 -23.955 23.552 1.00 32.04 221 ASP B N 1
ATOM 5208 C CA . ASP B 1 241 ? 18.605 -25.398 23.282 1.00 31.74 221 ASP B CA 1
ATOM 5209 C C . ASP B 1 241 ? 17.354 -26.003 22.616 1.00 30.02 221 ASP B C 1
ATOM 5210 O O . ASP B 1 241 ? 17.436 -26.632 21.587 1.00 26.36 221 ASP B O 1
ATOM 5215 N N . ILE B 1 242 ? 16.192 -25.719 23.179 1.00 31.97 222 ILE B N 1
ATOM 5216 C CA . ILE B 1 242 ? 14.946 -26.265 22.669 1.00 31.68 222 ILE B CA 1
ATOM 5217 C C . ILE B 1 242 ? 14.650 -25.768 21.252 1.00 31.19 222 ILE B C 1
ATOM 5218 O O . ILE B 1 242 ? 14.203 -26.521 20.411 1.00 33.37 222 ILE B O 1
ATOM 5223 N N . GLY B 1 243 ? 14.905 -24.503 20.970 1.00 33.11 223 GLY B N 1
ATOM 5224 C CA . GLY B 1 243 ? 14.616 -23.983 19.628 1.00 34.00 223 GLY B CA 1
ATOM 5225 C C . GLY B 1 243 ? 15.588 -24.576 18.616 1.00 33.82 223 GLY B C 1
ATOM 5226 O O . GLY B 1 243 ? 15.208 -24.927 17.512 1.00 32.80 223 GLY B O 1
ATOM 5227 N N . LEU B 1 244 ? 16.853 -24.675 19.018 1.00 32.87 224 LEU B N 1
ATOM 5228 C CA . LEU B 1 244 ? 17.872 -25.229 18.184 1.00 34.32 224 LEU B CA 1
ATOM 5229 C C . LEU B 1 244 ? 17.492 -26.637 17.667 1.00 38.28 224 LEU B C 1
ATOM 5230 O O . LEU B 1 244 ? 17.510 -26.900 16.465 1.00 35.16 224 LEU B O 1
ATOM 5235 N N . ALA B 1 245 ? 17.164 -27.515 18.606 1.00 39.26 225 ALA B N 1
ATOM 5236 C CA . ALA B 1 245 ? 16.804 -28.878 18.326 1.00 36.11 225 ALA B CA 1
ATOM 5237 C C . ALA B 1 245 ? 15.445 -28.907 17.645 1.00 35.71 225 ALA B C 1
ATOM 5238 O O . ALA B 1 245 ? 15.360 -29.250 16.489 1.00 42.94 225 ALA B O 1
ATOM 5240 N N . LEU B 1 246 ? 14.378 -28.534 18.330 1.00 31.32 226 LEU B N 1
ATOM 5241 C CA . LEU B 1 246 ? 13.073 -28.660 17.716 1.00 29.09 226 LEU B CA 1
ATOM 5242 C C . LEU B 1 246 ? 12.925 -27.898 16.388 1.00 29.13 226 LEU B C 1
ATOM 5243 O O . LEU B 1 246 ? 12.252 -28.343 15.472 1.00 28.43 226 LEU B O 1
ATOM 5248 N N . GLY B 1 247 ? 13.568 -26.754 16.266 1.00 30.42 227 GLY B N 1
ATOM 5249 C CA . GLY B 1 247 ? 13.428 -25.948 15.065 1.00 29.55 227 GLY B CA 1
ATOM 5250 C C . GLY B 1 247 ? 14.213 -26.552 13.911 1.00 29.64 227 GLY B C 1
ATOM 5251 O O . GLY B 1 247 ? 14.101 -26.123 12.767 1.00 25.18 227 GLY B O 1
ATOM 5252 N N . SER B 1 248 ? 15.073 -27.502 14.232 1.00 32.26 228 SER B N 1
ATOM 5253 C CA . SER B 1 248 ? 15.879 -28.175 13.233 1.00 34.06 228 SER B CA 1
ATOM 5254 C C . SER B 1 248 ? 15.392 -29.588 12.988 1.00 33.05 228 SER B C 1
ATOM 5255 O O . SER B 1 248 ? 16.012 -30.315 12.216 1.00 34.11 228 SER B O 1
ATOM 5258 N N . GLY B 1 249 ? 14.297 -29.969 13.638 1.00 33.96 229 GLY B N 1
ATOM 5259 C CA . GLY B 1 249 ? 13.771 -31.326 13.533 1.00 40.45 229 GLY B CA 1
ATOM 5260 C C . GLY B 1 249 ? 14.552 -32.335 14.347 1.00 44.03 229 GLY B C 1
ATOM 5261 O O . GLY B 1 249 ? 14.466 -33.542 14.116 1.00 52.65 229 GLY B O 1
ATOM 5262 N N . ALA B 1 250 ? 15.335 -31.855 15.303 1.00 45.41 230 ALA B N 1
ATOM 5263 C CA . ALA B 1 250 ? 16.282 -32.729 16.003 1.00 42.30 230 ALA B CA 1
ATOM 5264 C C . ALA B 1 250 ? 15.649 -33.233 17.272 1.00 39.17 230 ALA B C 1
ATOM 5265 O O . ALA B 1 250 ? 14.418 -33.137 17.434 1.00 36.68 230 ALA B O 1
ATOM 5267 N N . THR B 1 251 ? 16.475 -33.782 18.162 1.00 34.64 231 THR B N 1
ATOM 5268 C CA . THR B 1 251 ? 15.969 -34.286 19.420 1.00 35.37 231 THR B CA 1
ATOM 5269 C C . THR B 1 251 ? 16.547 -33.524 20.613 1.00 33.18 231 THR B C 1
ATOM 5270 O O . THR B 1 251 ? 17.740 -33.314 20.688 1.00 32.49 231 THR B O 1
ATOM 5274 N N . VAL B 1 252 ? 15.709 -33.128 21.550 1.00 32.94 232 VAL B N 1
ATOM 5275 C CA . VAL B 1 252 ? 16.238 -32.526 22.752 1.00 35.82 232 VAL B CA 1
ATOM 5276 C C . VAL B 1 252 ? 16.642 -33.667 23.667 1.00 37.16 232 VAL B C 1
ATOM 5277 O O . VAL B 1 252 ? 15.817 -34.484 23.987 1.00 39.67 232 VAL B O 1
ATOM 5281 N N . VAL B 1 253 ? 17.887 -33.688 24.128 1.00 37.39 233 VAL B N 1
ATOM 5282 C CA . VAL B 1 253 ? 18.275 -34.552 25.238 1.00 39.41 233 VAL B CA 1
ATOM 5283 C C . VAL B 1 253 ? 18.454 -33.709 26.549 1.00 46.52 233 VAL B C 1
ATOM 5284 O O . VAL B 1 253 ? 19.464 -33.003 26.712 1.00 52.24 233 VAL B O 1
ATOM 5288 N N . PRO B 1 254 ? 17.469 -33.766 27.474 1.00 45.09 234 PRO B N 1
ATOM 5289 C CA . PRO B 1 254 ? 17.601 -33.113 28.761 1.00 46.36 234 PRO B CA 1
ATOM 5290 C C . PRO B 1 254 ? 18.677 -33.792 29.592 1.00 49.70 234 PRO B C 1
ATOM 5291 O O . PRO B 1 254 ? 18.557 -34.971 29.919 1.00 60.36 234 PRO B O 1
ATOM 5295 N N . VAL B 1 255 ? 19.727 -33.075 29.931 1.00 48.86 235 VAL B N 1
ATOM 5296 C CA . VAL B 1 255 ? 20.753 -33.647 30.790 1.00 49.87 235 VAL B CA 1
ATOM 5297 C C . VAL B 1 255 ? 20.372 -33.360 32.251 1.00 51.08 235 VAL B C 1
ATOM 5298 O O . VAL B 1 255 ? 20.292 -32.188 32.659 1.00 51.66 235 VAL B O 1
ATOM 5302 N N . PRO B 1 256 ? 20.108 -34.418 33.041 1.00 47.98 236 PRO B N 1
ATOM 5303 C CA . PRO B 1 256 ? 19.740 -34.238 34.454 1.00 46.23 236 PRO B CA 1
ATOM 5304 C C . PRO B 1 256 ? 20.857 -33.538 35.155 1.00 45.75 236 PRO B C 1
ATOM 5305 O O . PRO B 1 256 ? 21.988 -33.976 35.047 1.00 45.57 236 PRO B O 1
ATOM 5309 N N . ARG B 1 257 ? 20.561 -32.436 35.825 1.00 47.16 237 ARG B N 1
ATOM 5310 C CA . ARG B 1 257 ? 21.599 -31.504 36.263 1.00 49.87 237 ARG B CA 1
ATOM 5311 C C . ARG B 1 257 ? 22.453 -32.118 37.361 1.00 53.23 237 ARG B C 1
ATOM 5312 O O . ARG B 1 257 ? 23.679 -31.960 37.354 1.00 55.75 237 ARG B O 1
ATOM 5320 N N . ALA B 1 258 ? 21.811 -32.854 38.270 1.00 49.81 238 ALA B N 1
ATOM 5321 C CA . ALA B 1 258 ? 22.509 -33.704 39.237 1.00 47.97 238 ALA B CA 1
ATOM 5322 C C . ALA B 1 258 ? 23.894 -34.124 38.750 1.00 51.41 238 ALA B C 1
ATOM 5323 O O . ALA B 1 258 ? 24.908 -33.881 39.419 1.00 67.39 238 ALA B O 1
ATOM 5325 N N . LEU B 1 259 ? 23.918 -34.702 37.553 1.00 48.70 239 LEU B N 1
ATOM 5326 C CA . LEU B 1 259 ? 25.116 -35.226 36.885 1.00 49.29 239 LEU B CA 1
ATOM 5327 C C . LEU B 1 259 ? 26.308 -34.291 36.724 1.00 48.80 239 LEU B C 1
ATOM 5328 O O . LEU B 1 259 ? 27.430 -34.760 36.480 1.00 44.37 239 LEU B O 1
ATOM 5333 N N . LEU B 1 260 ? 26.106 -32.981 36.833 1.00 51.02 240 LEU B N 1
ATOM 5334 C CA . LEU B 1 260 ? 27.253 -32.068 36.680 1.00 53.84 240 LEU B CA 1
ATOM 5335 C C . LEU B 1 260 ? 28.321 -32.183 37.788 1.00 53.03 240 LEU B C 1
ATOM 5336 O O . LEU B 1 260 ? 29.484 -31.858 37.561 1.00 51.87 240 LEU B O 1
ATOM 5341 N N . ARG B 1 261 ? 27.966 -32.684 38.963 1.00 53.23 241 ARG B N 1
ATOM 5342 C CA . ARG B 1 261 ? 29.007 -32.941 39.953 1.00 65.50 241 ARG B CA 1
ATOM 5343 C C . ARG B 1 261 ? 29.227 -34.427 40.095 1.00 66.10 241 ARG B C 1
ATOM 5344 O O . ARG B 1 261 ? 28.999 -35.008 41.157 1.00 77.09 241 ARG B O 1
ATOM 5352 N N . TRP B 1 262 ? 29.648 -35.015 38.977 1.00 61.26 242 TRP B N 1
ATOM 5353 C CA . TRP B 1 262 ? 29.970 -36.440 38.817 1.00 60.82 242 TRP B CA 1
ATOM 5354 C C . TRP B 1 262 ? 30.425 -36.617 37.371 1.00 60.14 242 TRP B C 1
ATOM 5355 O O . TRP B 1 262 ? 29.776 -37.333 36.607 1.00 57.17 242 TRP B O 1
ATOM 5366 N N . PRO B 1 263 ? 31.539 -35.976 36.981 1.00 57.40 243 PRO B N 1
ATOM 5367 C CA . PRO B 1 263 ? 31.913 -35.919 35.577 1.00 59.10 243 PRO B CA 1
ATOM 5368 C C . PRO B 1 263 ? 31.828 -37.249 34.833 1.00 64.07 243 PRO B C 1
ATOM 5369 O O . PRO B 1 263 ? 31.527 -37.265 33.646 1.00 64.98 243 PRO B O 1
ATOM 5373 N N . ARG B 1 264 ? 32.101 -38.351 35.523 1.00 68.56 244 ARG B N 1
ATOM 5374 C CA . ARG B 1 264 ? 32.034 -39.668 34.904 1.00 68.53 244 ARG B CA 1
ATOM 5375 C C . ARG B 1 264 ? 30.588 -40.029 34.586 1.00 62.71 244 ARG B C 1
ATOM 5376 O O . ARG B 1 264 ? 30.282 -40.335 33.449 1.00 68.96 244 ARG B O 1
ATOM 5384 N N . ARG B 1 265 ? 29.704 -39.963 35.582 1.00 62.40 245 ARG B N 1
ATOM 5385 C CA . ARG B 1 265 ? 28.264 -40.230 35.389 1.00 64.16 245 ARG B CA 1
ATOM 5386 C C . ARG B 1 265 ? 27.649 -39.334 34.263 1.00 59.70 245 ARG B C 1
ATOM 5387 O O . ARG B 1 265 ? 26.745 -39.754 33.530 1.00 60.87 245 ARG B O 1
ATOM 5395 N N . PHE B 1 266 ? 28.177 -38.115 34.142 1.00 48.63 246 PHE B N 1
ATOM 5396 C CA . PHE B 1 266 ? 27.792 -37.164 33.116 1.00 42.24 246 PHE B CA 1
ATOM 5397 C C . PHE B 1 266 ? 28.299 -37.550 31.724 1.00 43.23 246 PHE B C 1
ATOM 5398 O O . PHE B 1 266 ? 27.647 -37.293 30.715 1.00 41.90 246 PHE B O 1
ATOM 5406 N N . VAL B 1 267 ? 29.496 -38.098 31.658 1.00 47.90 247 VAL B N 1
ATOM 5407 C CA . VAL B 1 267 ? 30.014 -38.587 30.393 1.00 54.60 247 VAL B CA 1
ATOM 5408 C C . VAL B 1 267 ? 29.284 -39.862 29.956 1.00 55.62 247 VAL B C 1
ATOM 5409 O O . VAL B 1 267 ? 28.900 -39.957 28.802 1.00 56.81 247 VAL B O 1
ATOM 5413 N N . ARG B 1 268 ? 29.059 -40.811 30.869 1.00 58.02 248 ARG B N 1
ATOM 5414 C CA . ARG B 1 268 ? 28.268 -42.011 30.543 1.00 62.24 248 ARG B CA 1
ATOM 5415 C C . ARG B 1 268 ? 26.868 -41.630 30.062 1.00 58.15 248 ARG B C 1
ATOM 5416 O O . ARG B 1 268 ? 26.241 -42.347 29.250 1.00 60.02 248 ARG B O 1
ATOM 5424 N N . PHE B 1 269 ? 26.338 -40.537 30.596 1.00 44.85 249 PHE B N 1
ATOM 5425 C CA . PHE B 1 269 ? 25.032 -40.121 30.156 1.00 39.26 249 PHE B CA 1
ATOM 5426 C C . PHE B 1 269 ? 25.091 -39.689 28.712 1.00 41.16 249 PHE B C 1
ATOM 5427 O O . PHE B 1 269 ? 24.192 -40.001 27.929 1.00 35.88 249 PHE B O 1
ATOM 5435 N N . LEU B 1 270 ? 26.119 -38.913 28.374 1.00 44.59 250 LEU B N 1
ATOM 5436 C CA . LEU B 1 270 ? 26.272 -38.444 27.005 1.00 45.80 250 LEU B CA 1
ATOM 5437 C C . LEU B 1 270 ? 26.531 -39.598 26.072 1.00 49.27 250 LEU B C 1
ATOM 5438 O O . LEU B 1 270 ? 26.166 -39.535 24.906 1.00 52.47 250 LEU B O 1
ATOM 5443 N N . ARG B 1 271 ? 27.175 -40.640 26.596 1.00 56.71 251 ARG B N 1
ATOM 5444 C CA . ARG B 1 271 ? 27.506 -41.859 25.849 1.00 59.52 251 ARG B CA 1
ATOM 5445 C C . ARG B 1 271 ? 26.189 -42.547 25.497 1.00 57.70 251 ARG B C 1
ATOM 5446 O O . ARG B 1 271 ? 25.859 -42.682 24.317 1.00 54.30 251 ARG B O 1
ATOM 5454 N N . ASP B 1 272 ? 25.405 -42.871 26.530 1.00 53.37 252 ASP B N 1
ATOM 5455 C CA . ASP B 1 272 ? 24.202 -43.699 26.396 1.00 54.79 252 ASP B CA 1
ATOM 5456 C C . ASP B 1 272 ? 23.060 -43.008 25.705 1.00 55.24 252 ASP B C 1
ATOM 5457 O O . ASP B 1 272 ? 22.239 -43.656 25.063 1.00 65.91 252 ASP B O 1
ATOM 5462 N N . SER B 1 273 ? 22.967 -41.699 25.878 1.00 58.32 253 SER B N 1
ATOM 5463 C CA . SER B 1 273 ? 21.953 -40.891 25.198 1.00 55.62 253 SER B CA 1
ATOM 5464 C C . SER B 1 273 ? 22.362 -40.682 23.734 1.00 53.39 253 SER B C 1
ATOM 5465 O O . SER B 1 273 ? 21.548 -40.321 22.906 1.00 56.54 253 SER B O 1
ATOM 5468 N N . GLU B 1 274 ? 23.632 -40.914 23.440 1.00 53.31 254 GLU B N 1
ATOM 5469 C CA . GLU B 1 274 ? 24.167 -40.786 22.100 1.00 56.49 254 GLU B CA 1
ATOM 5470 C C . GLU B 1 274 ? 24.030 -39.357 21.591 1.00 52.76 254 GLU B C 1
ATOM 5471 O O . GLU B 1 274 ? 23.650 -39.119 20.446 1.00 52.73 254 GLU B O 1
ATOM 5477 N N . ALA B 1 275 ? 24.345 -38.416 22.470 1.00 47.67 255 ALA B N 1
ATOM 5478 C CA . ALA B 1 275 ? 24.276 -37.011 22.137 1.00 46.21 255 ALA B CA 1
ATOM 5479 C C . ALA B 1 275 ? 25.295 -36.700 21.046 1.00 43.81 255 ALA B C 1
ATOM 5480 O O . ALA B 1 275 ? 26.387 -37.269 21.063 1.00 47.69 255 ALA B O 1
ATOM 5482 N N . THR B 1 276 ? 24.926 -35.813 20.108 1.00 41.81 256 THR B N 1
ATOM 5483 C CA . THR B 1 276 ? 25.818 -35.372 19.017 1.00 38.84 256 THR B CA 1
ATOM 5484 C C . THR B 1 276 ? 26.175 -33.922 19.125 1.00 41.13 256 THR B C 1
ATOM 5485 O O . THR B 1 276 ? 27.203 -33.492 18.605 1.00 44.52 256 THR B O 1
ATOM 5489 N N . GLN B 1 277 ? 25.319 -33.159 19.795 1.00 42.89 257 GLN B N 1
ATOM 5490 C CA . GLN B 1 277 ? 25.551 -31.753 20.073 1.00 39.72 257 GLN B CA 1
ATOM 5491 C C . GLN B 1 277 ? 25.482 -31.642 21.574 1.00 38.99 257 GLN B C 1
ATOM 5492 O O . GLN B 1 277 ? 24.589 -32.223 22.198 1.00 45.80 257 GLN B O 1
ATOM 5498 N N . VAL B 1 278 ? 26.393 -30.908 22.184 1.00 35.80 258 VAL B N 1
ATOM 5499 C CA . VAL B 1 278 ? 26.312 -30.713 23.628 1.00 36.15 258 VAL B CA 1
ATOM 5500 C C . VAL B 1 278 ? 26.402 -29.236 23.934 1.00 35.50 258 VAL B C 1
ATOM 5501 O O . VAL B 1 278 ? 27.355 -28.577 23.521 1.00 35.87 258 VAL B O 1
ATOM 5505 N N . ASN B 1 279 ? 25.416 -28.722 24.659 1.00 31.85 259 ASN B N 1
ATOM 5506 C CA . ASN B 1 279 ? 25.343 -27.302 24.914 1.00 31.99 259 ASN B CA 1
ATOM 5507 C C . ASN B 1 279 ? 25.456 -26.990 26.393 1.00 32.57 259 ASN B C 1
ATOM 5508 O O . ASN B 1 279 ? 24.892 -27.686 27.228 1.00 34.86 259 ASN B O 1
ATOM 5513 N N . GLY B 1 280 ? 26.168 -25.932 26.731 1.00 33.74 260 GLY B N 1
ATOM 5514 C CA . GLY B 1 280 ? 26.247 -25.518 28.127 1.00 36.59 260 GLY B CA 1
ATOM 5515 C C . GLY B 1 280 ? 27.246 -24.404 28.391 1.00 40.16 260 GLY B C 1
ATOM 5516 O O . GLY B 1 280 ? 27.939 -23.960 27.484 1.00 42.91 260 GLY B O 1
ATOM 5517 N N . ALA B 1 281 ? 27.331 -23.953 29.640 1.00 38.44 261 ALA B N 1
ATOM 5518 C CA . ALA B 1 281 ? 28.397 -23.037 30.020 1.00 36.46 261 ALA B CA 1
ATOM 5519 C C . ALA B 1 281 ? 29.703 -23.787 29.889 1.00 34.53 261 ALA B C 1
ATOM 5520 O O . ALA B 1 281 ? 29.738 -25.019 30.020 1.00 34.44 261 ALA B O 1
ATOM 5522 N N . PRO B 1 282 ? 30.798 -23.064 29.644 1.00 34.28 262 PRO B N 1
ATOM 5523 C CA . PRO B 1 282 ? 32.096 -23.764 29.501 1.00 34.64 262 PRO B CA 1
ATOM 5524 C C . PRO B 1 282 ? 32.354 -24.710 30.654 1.00 34.49 262 PRO B C 1
ATOM 5525 O O . PRO B 1 282 ? 32.848 -25.811 30.460 1.00 40.02 262 PRO B O 1
ATOM 5529 N N . SER B 1 283 ? 31.946 -24.287 31.844 1.00 35.97 263 SER B N 1
ATOM 5530 C CA . SER B 1 283 ? 32.254 -24.989 33.080 1.00 34.75 263 SER B CA 1
ATOM 5531 C C . SER B 1 283 ? 31.689 -26.388 33.162 1.00 32.33 263 SER B C 1
ATOM 5532 O O . SER B 1 283 ? 32.133 -27.138 33.990 1.00 27.80 263 SER B O 1
ATOM 5535 N N . ILE B 1 284 ? 30.680 -26.709 32.371 1.00 36.28 264 ILE B N 1
ATOM 5536 C CA . ILE B 1 284 ? 30.160 -28.101 32.339 1.00 44.11 264 ILE B CA 1
ATOM 5537 C C . ILE B 1 284 ? 31.195 -29.142 31.926 1.00 44.28 264 ILE B C 1
ATOM 5538 O O . ILE B 1 284 ? 31.013 -30.323 32.205 1.00 52.34 264 ILE B O 1
ATOM 5543 N N . TRP B 1 285 ? 32.256 -28.684 31.270 1.00 44.87 265 TRP B N 1
ATOM 5544 C CA . TRP B 1 285 ? 33.353 -29.521 30.802 1.00 53.48 265 TRP B CA 1
ATOM 5545 C C . TRP B 1 285 ? 34.538 -29.674 31.784 1.00 58.34 265 TRP B C 1
ATOM 5546 O O . TRP B 1 285 ? 35.369 -30.580 31.597 1.00 54.12 265 TRP B O 1
ATOM 5557 N N . ARG B 1 286 ? 34.603 -28.790 32.795 1.00 63.62 266 ARG B N 1
ATOM 5558 C CA . ARG B 1 286 ? 35.763 -28.666 33.720 1.00 63.90 266 ARG B CA 1
ATOM 5559 C C . ARG B 1 286 ? 36.182 -29.997 34.358 1.00 63.44 266 ARG B C 1
ATOM 5560 O O . ARG B 1 286 ? 37.316 -30.422 34.206 1.00 64.26 266 ARG B O 1
ATOM 5568 N N . GLY B 1 287 ? 35.239 -30.665 35.014 1.00 60.20 267 GLY B N 1
ATOM 5569 C CA . GLY B 1 287 ? 35.485 -31.943 35.638 1.00 57.60 267 GLY B CA 1
ATOM 5570 C C . GLY B 1 287 ? 35.997 -33.003 34.675 1.00 62.73 267 GLY B C 1
ATOM 5571 O O . GLY B 1 287 ? 37.008 -33.651 34.953 1.00 67.13 267 GLY B O 1
ATOM 5572 N N . ALA B 1 288 ? 35.316 -33.198 33.548 1.00 61.32 268 ALA B N 1
ATOM 5573 C CA . ALA B 1 288 ? 35.702 -34.254 32.603 1.00 61.35 268 ALA B CA 1
ATOM 5574 C C . ALA B 1 288 ? 37.111 -34.031 32.011 1.00 62.75 268 ALA B C 1
ATOM 5575 O O . ALA B 1 288 ? 37.924 -34.955 31.980 1.00 54.45 268 ALA B O 1
ATOM 5577 N N . LEU B 1 289 ? 37.415 -32.793 31.592 1.00 66.06 269 LEU B N 1
ATOM 5578 C CA . LEU B 1 289 ? 38.777 -32.435 31.111 1.00 66.02 269 LEU B CA 1
ATOM 5579 C C . LEU B 1 289 ? 39.899 -32.547 32.178 1.00 69.70 269 LEU B C 1
ATOM 5580 O O . LEU B 1 289 ? 41.063 -32.760 31.860 1.00 66.45 269 LEU B O 1
ATOM 5585 N N . ARG B 1 290 ? 39.525 -32.374 33.435 1.00 75.65 270 ARG B N 1
ATOM 5586 C CA . ARG B 1 290 ? 40.460 -32.350 34.543 1.00 74.08 270 ARG B CA 1
ATOM 5587 C C . ARG B 1 290 ? 40.651 -33.785 35.074 1.00 68.95 270 ARG B C 1
ATOM 5588 O O . ARG B 1 290 ? 41.769 -34.205 35.293 1.00 64.18 270 ARG B O 1
ATOM 5596 N N . HIS B 1 291 ? 39.573 -34.549 35.232 1.00 69.83 271 HIS B N 1
ATOM 5597 C CA . HIS B 1 291 ? 39.650 -35.841 35.916 1.00 72.04 271 HIS B CA 1
ATOM 5598 C C . HIS B 1 291 ? 39.235 -37.041 35.079 1.00 73.14 271 HIS B C 1
ATOM 5599 O O . HIS B 1 291 ? 39.378 -38.163 35.540 1.00 75.26 271 HIS B O 1
ATOM 5606 N N . GLU B 1 292 ? 38.718 -36.849 33.871 1.00 76.09 272 GLU B N 1
ATOM 5607 C CA . GLU B 1 292 ? 38.116 -37.982 33.147 1.00 80.38 272 GLU B CA 1
ATOM 5608 C C . GLU B 1 292 ? 38.235 -37.878 31.631 1.00 74.67 272 GLU B C 1
ATOM 5609 O O . GLU B 1 292 ? 37.323 -38.230 30.892 1.00 62.70 272 GLU B O 1
ATOM 5615 N N . ALA B 1 293 ? 39.405 -37.436 31.187 1.00 78.20 273 ALA B N 1
ATOM 5616 C CA . ALA B 1 293 ? 39.641 -37.103 29.793 1.00 74.92 273 ALA B CA 1
ATOM 5617 C C . ALA B 1 293 ? 39.672 -38.336 28.913 1.00 74.84 273 ALA B C 1
ATOM 5618 O O . ALA B 1 293 ? 39.498 -38.231 27.698 1.00 70.99 273 ALA B O 1
ATOM 5620 N N . ASP B 1 294 ? 39.918 -39.502 29.514 1.00 78.42 274 ASP B N 1
ATOM 5621 C CA . ASP B 1 294 ? 40.027 -40.743 28.749 1.00 75.88 274 ASP B CA 1
ATOM 5622 C C . ASP B 1 294 ? 38.642 -41.206 28.354 1.00 75.36 274 ASP B C 1
ATOM 5623 O O . ASP B 1 294 ? 38.380 -41.478 27.176 1.00 75.48 274 ASP B O 1
ATOM 5628 N N . GLU B 1 295 ? 37.759 -41.275 29.344 1.00 80.10 275 GLU B N 1
ATOM 5629 C CA . GLU B 1 295 ? 36.348 -41.613 29.128 1.00 87.94 275 GLU B CA 1
ATOM 5630 C C . GLU B 1 295 ? 35.664 -40.661 28.126 1.00 85.62 275 GLU B C 1
ATOM 5631 O O . GLU B 1 295 ? 34.945 -41.098 27.213 1.00 86.69 275 GLU B O 1
ATOM 5637 N N . LEU B 1 296 ? 35.930 -39.365 28.298 1.00 75.48 276 LEU B N 1
ATOM 5638 C CA . LEU B 1 296 ? 35.352 -38.309 27.463 1.00 66.61 276 LEU B CA 1
ATOM 5639 C C . LEU B 1 296 ? 35.731 -38.444 25.995 1.00 66.63 276 LEU B C 1
ATOM 5640 O O . LEU B 1 296 ? 34.870 -38.331 25.124 1.00 66.82 276 LEU B O 1
ATOM 5645 N N . ALA B 1 297 ? 37.019 -38.686 25.739 1.00 72.32 277 ALA B N 1
ATOM 5646 C CA . ALA B 1 297 ? 37.538 -38.946 24.388 1.00 74.48 277 ALA B CA 1
ATOM 5647 C C . ALA B 1 297 ? 36.978 -40.210 23.748 1.00 73.11 277 ALA B C 1
ATOM 5648 O O . ALA B 1 297 ? 37.000 -40.319 22.530 1.00 74.50 277 ALA B O 1
ATOM 5650 N N . ALA B 1 298 ? 36.470 -41.147 24.555 1.00 75.70 278 ALA B N 1
ATOM 5651 C CA . ALA B 1 298 ? 35.694 -42.285 24.034 1.00 82.30 278 ALA B CA 1
ATOM 5652 C C . ALA B 1 298 ? 34.398 -41.872 23.291 1.00 89.53 278 ALA B C 1
ATOM 5653 O O . ALA B 1 298 ? 33.811 -42.668 22.552 1.00 83.96 278 ALA B O 1
ATOM 5655 N N . LEU B 1 299 ? 33.940 -40.639 23.515 1.00 101.56 279 LEU B N 1
ATOM 5656 C CA . LEU B 1 299 ? 32.798 -40.065 22.782 1.00 95.41 279 LEU B CA 1
ATOM 5657 C C . LEU B 1 299 ? 33.212 -39.284 21.539 1.00 87.39 279 LEU B C 1
ATOM 5658 O O . LEU B 1 299 ? 32.350 -38.810 20.806 1.00 82.94 279 LEU B O 1
ATOM 5663 N N . GLY B 1 300 ? 34.521 -39.173 21.305 1.00 84.88 280 GLY B N 1
ATOM 5664 C CA . GLY B 1 300 ? 35.087 -38.332 20.246 1.00 82.74 280 GLY B CA 1
ATOM 5665 C C . GLY B 1 300 ? 34.517 -38.541 18.857 1.00 82.21 280 GLY B C 1
ATOM 5666 O O . GLY B 1 300 ? 34.495 -37.602 18.057 1.00 84.71 280 GLY B O 1
ATOM 5667 N N . GLY B 1 301 ? 34.071 -39.768 18.572 1.00 78.32 281 GLY B N 1
ATOM 5668 C CA . GLY B 1 301 ? 33.533 -40.131 17.262 1.00 74.88 281 GLY B CA 1
ATOM 5669 C C . GLY B 1 301 ? 32.067 -39.772 17.083 1.00 73.52 281 GLY B C 1
ATOM 5670 O O . GLY B 1 301 ? 31.588 -39.606 15.952 1.00 66.42 281 GLY B O 1
ATOM 5671 N N . ARG B 1 302 ? 31.347 -39.680 18.201 1.00 70.28 282 ARG B N 1
ATOM 5672 C CA . ARG B 1 302 ? 29.897 -39.427 18.185 1.00 68.88 282 ARG B CA 1
ATOM 5673 C C . ARG B 1 302 ? 29.507 -37.922 18.264 1.00 60.64 282 ARG B C 1
ATOM 5674 O O . ARG B 1 302 ? 28.525 -37.509 17.662 1.00 61.44 282 ARG B O 1
ATOM 5682 N N . ILE B 1 303 ? 30.295 -37.116 18.971 1.00 52.48 283 ILE B N 1
ATOM 5683 C CA . ILE B 1 303 ? 29.970 -35.711 19.208 1.00 48.21 283 ILE B CA 1
ATOM 5684 C C . ILE B 1 303 ? 30.543 -34.822 18.118 1.00 46.60 283 ILE B C 1
ATOM 5685 O O . ILE B 1 303 ? 31.773 -34.672 17.990 1.00 39.03 283 ILE B O 1
ATOM 5690 N N . ARG B 1 304 ? 29.650 -34.188 17.367 1.00 48.04 284 ARG B N 1
ATOM 5691 C CA . ARG B 1 304 ? 30.067 -33.378 16.238 1.00 54.39 284 ARG B CA 1
ATOM 5692 C C . ARG B 1 304 ? 29.971 -31.879 16.538 1.00 53.02 284 ARG B C 1
ATOM 5693 O O . ARG B 1 304 ? 30.410 -31.050 15.739 1.00 54.03 284 ARG B O 1
ATOM 5701 N N . GLY B 1 305 ? 29.404 -31.511 17.682 1.00 49.80 285 GLY B N 1
ATOM 5702 C CA . GLY B 1 305 ? 29.267 -30.099 18.016 1.00 45.39 285 GLY B CA 1
ATOM 5703 C C . GLY B 1 305 ? 29.154 -29.821 19.491 1.00 42.46 285 GLY B C 1
ATOM 5704 O O . GLY B 1 305 ? 28.585 -30.608 20.244 1.00 47.90 285 GLY B O 1
ATOM 5705 N N . VAL B 1 306 ? 29.701 -28.692 19.893 1.00 35.63 286 VAL B N 1
ATOM 5706 C CA . VAL B 1 306 ? 29.610 -28.232 21.255 1.00 36.32 286 VAL B CA 1
ATOM 5707 C C . VAL B 1 306 ? 29.406 -26.734 21.266 1.00 33.72 286 VAL B C 1
ATOM 5708 O O . VAL B 1 306 ? 30.109 -26.012 20.569 1.00 33.33 286 VAL B O 1
ATOM 5712 N N . LEU B 1 307 ? 28.447 -26.265 22.044 1.00 33.85 287 LEU B N 1
ATOM 5713 C CA . LEU B 1 307 ? 28.122 -24.840 22.069 1.00 35.96 287 LEU B CA 1
ATOM 5714 C C . LEU B 1 307 ? 28.236 -24.314 23.474 1.00 32.75 287 LEU B C 1
ATOM 5715 O O . LEU B 1 307 ? 27.838 -24.981 24.413 1.00 33.03 287 LEU B O 1
ATOM 5720 N N . PHE B 1 308 ? 28.773 -23.118 23.615 1.00 30.98 288 PHE B N 1
ATOM 5721 C CA . PHE B 1 308 ? 28.907 -22.477 24.928 1.00 30.88 288 PHE B CA 1
ATOM 5722 C C . PHE B 1 308 ? 28.515 -21.027 24.851 1.00 30.61 288 PHE B C 1
ATOM 5723 O O . PHE B 1 308 ? 28.679 -20.383 23.807 1.00 29.81 288 PHE B O 1
ATOM 5731 N N . SER B 1 309 ? 27.942 -20.520 25.933 1.00 31.40 289 SER B N 1
ATOM 5732 C CA . SER B 1 309 ? 27.758 -19.067 26.085 1.00 32.99 289 SER B CA 1
ATOM 5733 C C . SER B 1 309 ? 27.856 -18.707 27.518 1.00 31.79 289 SER B C 1
ATOM 5734 O O . SER B 1 309 ? 27.992 -19.568 28.343 1.00 29.60 289 SER B O 1
ATOM 5737 N N . GLY B 1 310 ? 27.781 -17.426 27.820 1.00 36.19 290 GLY B N 1
ATOM 5738 C CA . GLY B 1 310 ? 27.690 -16.995 29.212 1.00 38.87 290 GLY B CA 1
ATOM 5739 C C . GLY B 1 310 ? 28.964 -16.409 29.720 1.00 42.19 290 GLY B C 1
ATOM 5740 O O . GLY B 1 310 ? 28.979 -15.233 30.048 1.00 48.71 290 GLY B O 1
ATOM 5741 N N . GLU B 1 311 ? 30.002 -17.249 29.819 1.00 46.76 291 GLU B N 1
ATOM 5742 C CA . GLU B 1 311 ? 31.369 -16.868 30.206 1.00 46.72 291 GLU B CA 1
ATOM 5743 C C . GLU B 1 311 ? 32.299 -17.126 28.988 1.00 45.36 291 GLU B C 1
ATOM 5744 O O . GLU B 1 311 ? 31.974 -17.912 28.084 1.00 45.33 291 GLU B O 1
ATOM 5750 N N . PRO B 1 312 ? 33.493 -16.525 28.981 1.00 43.57 292 PRO B N 1
ATOM 5751 C CA . PRO B 1 312 ? 34.496 -16.982 28.012 1.00 41.68 292 PRO B CA 1
ATOM 5752 C C . PRO B 1 312 ? 35.003 -18.382 28.326 1.00 37.21 292 PRO B C 1
ATOM 5753 O O . PRO B 1 312 ? 34.975 -18.776 29.464 1.00 32.64 292 PRO B O 1
ATOM 5757 N N . PHE B 1 313 ? 35.436 -19.116 27.299 1.00 42.15 293 PHE B N 1
ATOM 5758 C CA . PHE B 1 313 ? 36.077 -20.427 27.454 1.00 39.91 293 PHE B CA 1
ATOM 5759 C C . PHE B 1 313 ? 37.615 -20.225 27.606 1.00 41.53 293 PHE B C 1
ATOM 5760 O O . PHE B 1 313 ? 38.283 -19.653 26.727 1.00 36.82 293 PHE B O 1
ATOM 5768 N N . PRO B 1 314 ? 38.182 -20.651 28.744 1.00 43.04 294 PRO B N 1
ATOM 5769 C CA . PRO B 1 314 ? 39.619 -20.492 28.880 1.00 42.98 294 PRO B CA 1
ATOM 5770 C C . PRO B 1 314 ? 40.322 -21.413 27.885 1.00 49.68 294 PRO B C 1
ATOM 5771 O O . PRO B 1 314 ? 39.941 -22.578 27.751 1.00 52.57 294 PRO B O 1
ATOM 5775 N N . LEU B 1 315 ? 41.345 -20.891 27.214 1.00 52.29 295 LEU B N 1
ATOM 5776 C CA . LEU B 1 315 ? 41.954 -21.568 26.069 1.00 49.63 295 LEU B CA 1
ATOM 5777 C C . LEU B 1 315 ? 42.640 -22.911 26.368 1.00 52.97 295 LEU B C 1
ATOM 5778 O O . LEU B 1 315 ? 42.412 -23.876 25.667 1.00 53.80 295 LEU B O 1
ATOM 5783 N N . PRO B 1 316 ? 43.483 -22.986 27.404 1.00 57.66 296 PRO B N 1
ATOM 5784 C CA . PRO B 1 316 ? 43.864 -24.312 27.876 1.00 57.58 296 PRO B CA 1
ATOM 5785 C C . PRO B 1 316 ? 42.751 -25.368 27.775 1.00 56.01 296 PRO B C 1
ATOM 5786 O O . PRO B 1 316 ? 42.949 -26.408 27.142 1.00 52.66 296 PRO B O 1
ATOM 5790 N N . GLU B 1 317 ? 41.603 -25.107 28.408 1.00 57.88 297 GLU B N 1
ATOM 5791 C CA . GLU B 1 317 ? 40.485 -26.058 28.402 1.00 54.91 297 GLU B CA 1
ATOM 5792 C C . GLU B 1 317 ? 39.881 -26.243 26.997 1.00 51.75 297 GLU B C 1
ATOM 5793 O O . GLU B 1 317 ? 39.433 -27.365 26.649 1.00 47.59 297 GLU B O 1
ATOM 5799 N N . VAL B 1 318 ? 39.836 -25.170 26.202 1.00 43.31 298 VAL B N 1
ATOM 5800 C CA . VAL B 1 318 ? 39.248 -25.291 24.873 1.00 45.97 298 VAL B CA 1
ATOM 5801 C C . VAL B 1 318 ? 40.113 -26.240 24.032 1.00 47.01 298 VAL B C 1
ATOM 5802 O O . VAL B 1 318 ? 39.581 -27.140 23.371 1.00 44.94 298 VAL B O 1
ATOM 5806 N N . ARG B 1 319 ? 41.435 -26.097 24.150 1.00 45.89 299 ARG B N 1
ATOM 5807 C CA . ARG B 1 319 ? 42.373 -26.981 23.464 1.00 47.66 299 ARG B CA 1
ATOM 5808 C C . ARG B 1 319 ? 42.236 -28.423 23.951 1.00 46.89 299 ARG B C 1
ATOM 5809 O O . ARG B 1 319 ? 42.109 -29.345 23.162 1.00 45.57 299 ARG B O 1
ATOM 5817 N N . ALA B 1 320 ? 42.207 -28.607 25.257 1.00 46.33 300 ALA B N 1
ATOM 5818 C CA . ALA B 1 320 ? 41.943 -29.925 25.824 1.00 46.16 300 ALA B CA 1
ATOM 5819 C C . ALA B 1 320 ? 40.698 -30.567 25.209 1.00 47.79 300 ALA B C 1
ATOM 5820 O O . ALA B 1 320 ? 40.690 -31.760 24.872 1.00 49.86 300 ALA B O 1
ATOM 5822 N N . LEU B 1 321 ? 39.639 -29.775 25.048 1.00 49.59 301 LEU B N 1
ATOM 5823 C CA . LEU B 1 321 ? 38.359 -30.323 24.588 1.00 48.86 301 LEU B CA 1
ATOM 5824 C C . LEU B 1 321 ? 38.401 -30.645 23.115 1.00 50.96 301 LEU B C 1
ATOM 5825 O O . LEU B 1 321 ? 37.835 -31.653 22.688 1.00 49.71 301 LEU B O 1
ATOM 5830 N N . GLN B 1 322 ? 39.047 -29.773 22.343 1.00 54.92 302 GLN B N 1
ATOM 5831 C CA . GLN B 1 322 ? 39.308 -30.036 20.925 1.00 55.49 302 GLN B CA 1
ATOM 5832 C C . GLN B 1 322 ? 39.997 -31.384 20.727 1.00 59.30 302 GLN B C 1
ATOM 5833 O O . GLN B 1 322 ? 39.588 -32.165 19.869 1.00 58.43 302 GLN B O 1
ATOM 5839 N N . GLN B 1 323 ? 41.032 -31.646 21.525 1.00 62.75 303 GLN B N 1
ATOM 5840 C CA . GLN B 1 323 ? 41.776 -32.896 21.430 1.00 69.90 303 GLN B CA 1
ATOM 5841 C C . GLN B 1 323 ? 40.980 -34.101 21.895 1.00 66.70 303 GLN B C 1
ATOM 5842 O O . GLN B 1 323 ? 41.062 -35.146 21.280 1.00 74.27 303 GLN B O 1
ATOM 5848 N N . ALA B 1 324 ? 40.210 -33.966 22.964 1.00 61.44 304 ALA B N 1
ATOM 5849 C CA . ALA B 1 324 ? 39.376 -35.077 23.416 1.00 59.71 304 ALA B CA 1
ATOM 5850 C C . ALA B 1 324 ? 38.260 -35.384 22.437 1.00 57.96 304 ALA B C 1
ATOM 5851 O O . ALA B 1 324 ? 37.876 -36.546 22.297 1.00 67.36 304 ALA B O 1
ATOM 5853 N N . LEU B 1 325 ? 37.742 -34.357 21.760 1.00 56.79 305 LEU B N 1
ATOM 5854 C CA . LEU B 1 325 ? 36.644 -34.512 20.792 1.00 57.86 305 LEU B CA 1
ATOM 5855 C C . LEU B 1 325 ? 37.100 -33.947 19.461 1.00 57.71 305 LEU B C 1
ATOM 5856 O O . LEU B 1 325 ? 36.875 -32.775 19.159 1.00 52.40 305 LEU B O 1
ATOM 5861 N N . PRO B 1 326 ? 37.753 -34.780 18.649 1.00 64.06 306 PRO B N 1
ATOM 5862 C CA . PRO B 1 326 ? 38.400 -34.227 17.453 1.00 62.37 306 PRO B CA 1
ATOM 5863 C C . PRO B 1 326 ? 37.449 -33.904 16.301 1.00 59.72 306 PRO B C 1
ATOM 5864 O O . PRO B 1 326 ? 37.824 -33.140 15.405 1.00 53.68 306 PRO B O 1
ATOM 5868 N N . LEU B 1 327 ? 36.246 -34.481 16.320 1.00 59.83 307 LEU B N 1
ATOM 5869 C CA . LEU B 1 327 ? 35.238 -34.166 15.311 1.00 65.17 307 LEU B CA 1
ATOM 5870 C C . LEU B 1 327 ? 34.381 -32.937 15.625 1.00 63.81 307 LEU B C 1
ATOM 5871 O O . LEU B 1 327 ? 33.697 -32.411 14.732 1.00 66.56 307 LEU B O 1
ATOM 5876 N N . ALA B 1 328 ? 34.427 -32.490 16.877 1.00 60.25 308 ALA B N 1
ATOM 5877 C CA . ALA B 1 328 ? 33.523 -31.455 17.385 1.00 54.61 308 ALA B CA 1
ATOM 5878 C C . ALA B 1 328 ? 33.755 -30.075 16.808 1.00 51.97 308 ALA B C 1
ATOM 5879 O O . ALA B 1 328 ? 34.863 -29.568 16.829 1.00 47.83 308 ALA B O 1
ATOM 5881 N N . ARG B 1 329 ? 32.696 -29.494 16.259 1.00 51.06 309 ARG B N 1
ATOM 5882 C CA . ARG B 1 329 ? 32.661 -28.085 15.891 1.00 52.43 309 ARG B CA 1
ATOM 5883 C C . ARG B 1 329 ? 32.298 -27.354 17.178 1.00 43.52 309 ARG B C 1
ATOM 5884 O O . ARG B 1 329 ? 31.239 -27.567 17.756 1.00 39.46 309 ARG B O 1
ATOM 5892 N N . ILE B 1 330 ? 33.179 -26.517 17.661 1.00 39.13 310 ILE B N 1
ATOM 5893 C CA . ILE B 1 330 ? 32.880 -25.795 18.896 1.00 39.15 310 ILE B CA 1
ATOM 5894 C C . ILE B 1 330 ? 32.432 -24.401 18.505 1.00 36.85 310 ILE B C 1
ATOM 5895 O O . ILE B 1 330 ? 33.172 -23.683 17.841 1.00 34.74 310 ILE B O 1
ATOM 5900 N N . VAL B 1 331 ? 31.235 -24.009 18.923 1.00 36.38 311 VAL B N 1
ATOM 5901 C CA . VAL B 1 331 ? 30.758 -22.680 18.595 1.00 36.60 311 VAL B CA 1
ATOM 5902 C C . VAL B 1 331 ? 30.487 -21.846 19.847 1.00 34.98 311 VAL B C 1
ATOM 5903 O O . VAL B 1 331 ? 29.846 -22.276 20.789 1.00 33.42 311 VAL B O 1
ATOM 5907 N N . ASN B 1 332 ? 31.020 -20.639 19.801 1.00 32.94 312 ASN B N 1
ATOM 5908 C CA . ASN B 1 332 ? 30.895 -19.648 20.841 1.00 32.03 312 ASN B CA 1
ATOM 5909 C C . ASN B 1 332 ? 29.638 -18.834 20.583 1.00 33.27 312 ASN B C 1
ATOM 5910 O O . ASN B 1 332 ? 29.572 -18.022 19.650 1.00 38.36 312 ASN B O 1
ATOM 5915 N N . CYS B 1 333 ? 28.640 -19.037 21.432 1.00 32.80 313 CYS B N 1
ATOM 5916 C CA . CYS B 1 333 ? 27.437 -18.230 21.410 1.00 32.28 313 CYS B CA 1
ATOM 5917 C C . CYS B 1 333 ? 27.612 -16.975 22.332 1.00 30.93 313 CYS B C 1
ATOM 5918 O O . CYS B 1 333 ? 27.780 -17.113 23.526 1.00 26.36 313 CYS B O 1
ATOM 5921 N N . PHE B 1 334 ? 27.628 -15.779 21.756 1.00 29.69 314 PHE B N 1
ATOM 5922 C CA . PHE B 1 334 ? 27.724 -14.538 22.532 1.00 29.91 314 PHE B CA 1
ATOM 5923 C C . PHE B 1 334 ? 26.485 -13.705 22.381 1.00 29.50 314 PHE B C 1
ATOM 5924 O O . PHE B 1 334 ? 26.034 -13.475 21.244 1.00 31.65 314 PHE B O 1
ATOM 5932 N N . GLY B 1 335 ? 25.978 -13.236 23.517 1.00 25.20 315 GLY B N 1
ATOM 5933 C CA . GLY B 1 335 ? 24.927 -12.221 23.565 1.00 22.68 315 GLY B CA 1
ATOM 5934 C C . GLY B 1 335 ? 24.214 -12.263 24.905 1.00 18.98 315 GLY B C 1
ATOM 5935 O O . GLY B 1 335 ? 24.787 -12.720 25.889 1.00 16.99 315 GLY B O 1
ATOM 5936 N N . SER B 1 336 ? 22.958 -11.834 24.925 1.00 18.90 316 SER B N 1
ATOM 5937 C CA . SER B 1 336 ? 22.250 -11.571 26.197 1.00 20.22 316 SER B CA 1
ATOM 5938 C C . SER B 1 336 ? 20.775 -11.892 26.180 1.00 19.01 316 SER B C 1
ATOM 5939 O O . SER B 1 336 ? 20.082 -11.678 25.199 1.00 18.26 316 SER B O 1
ATOM 5942 N N . THR B 1 337 ? 20.303 -12.388 27.311 1.00 21.14 317 THR B N 1
ATOM 5943 C CA . THR B 1 337 ? 18.879 -12.628 27.549 1.00 22.48 317 THR B CA 1
ATOM 5944 C C . THR B 1 337 ? 18.009 -11.597 26.843 1.00 24.44 317 THR B C 1
ATOM 5945 O O . THR B 1 337 ? 17.124 -11.968 26.089 1.00 28.23 317 THR B O 1
ATOM 5949 N N . GLU B 1 338 ? 18.311 -10.313 27.017 1.00 23.71 318 GLU B N 1
ATOM 5950 C CA . GLU B 1 338 ? 17.593 -9.295 26.302 1.00 23.64 318 GLU B CA 1
ATOM 5951 C C . GLU B 1 338 ? 17.433 -9.532 24.792 1.00 26.59 318 GLU B C 1
ATOM 5952 O O . GLU B 1 338 ? 16.626 -8.812 24.151 1.00 31.22 318 GLU B O 1
ATOM 5958 N N . SER B 1 339 ? 18.178 -10.491 24.206 1.00 23.95 319 SER B N 1
ATOM 5959 C CA . SER B 1 339 ? 17.893 -10.966 22.850 1.00 23.78 319 SER B CA 1
ATOM 5960 C C . SER B 1 339 ? 18.137 -12.484 22.648 1.00 22.98 319 SER B C 1
ATOM 5961 O O . SER B 1 339 ? 18.261 -12.984 21.509 1.00 18.43 319 SER B O 1
ATOM 5964 N N . VAL B 1 340 ? 18.082 -13.198 23.766 1.00 22.90 320 VAL B N 1
ATOM 5965 C CA . VAL B 1 340 ? 18.648 -14.548 23.933 1.00 22.99 320 VAL B CA 1
ATOM 5966 C C . VAL B 1 340 ? 20.167 -14.476 23.725 1.00 22.22 320 VAL B C 1
ATOM 5967 O O . VAL B 1 340 ? 20.977 -14.781 24.649 1.00 21.06 320 VAL B O 1
ATOM 5971 N N . ALA B 1 341 ? 20.530 -14.117 22.494 1.00 22.08 321 ALA B N 1
ATOM 5972 C CA . ALA B 1 341 ? 21.911 -13.962 22.069 1.00 23.29 321 ALA B CA 1
ATOM 5973 C C . ALA B 1 341 ? 22.005 -13.308 20.673 1.00 21.89 321 ALA B C 1
ATOM 5974 O O . ALA B 1 341 ? 20.973 -12.878 20.086 1.00 21.02 321 ALA B O 1
ATOM 5976 N N . ALA B 1 342 ? 23.243 -13.188 20.200 1.00 21.68 322 ALA B N 1
ATOM 5977 C CA . ALA B 1 342 ? 23.567 -12.342 19.063 1.00 24.86 322 ALA B CA 1
ATOM 5978 C C . ALA B 1 342 ? 24.487 -12.961 18.040 1.00 26.80 322 ALA B C 1
ATOM 5979 O O . ALA B 1 342 ? 24.312 -12.700 16.835 1.00 29.75 322 ALA B O 1
ATOM 5981 N N . SER B 1 343 ? 25.537 -13.645 18.496 1.00 26.96 323 SER B N 1
ATOM 5982 C CA . SER B 1 343 ? 26.527 -14.167 17.577 1.00 27.08 323 SER B CA 1
ATOM 5983 C C . SER B 1 343 ? 26.860 -15.612 17.869 1.00 25.86 323 SER B C 1
ATOM 5984 O O . SER B 1 343 ? 26.847 -16.062 19.022 1.00 25.15 323 SER B O 1
ATOM 5987 N N . PHE B 1 344 ? 27.100 -16.339 16.777 1.00 27.74 324 PHE B N 1
ATOM 5988 C CA . PHE B 1 344 ? 27.621 -17.709 16.819 1.00 25.58 324 PHE B CA 1
ATOM 5989 C C . PHE B 1 344 ? 28.910 -17.764 16.024 1.00 27.24 324 PHE B C 1
ATOM 5990 O O . PHE B 1 344 ? 28.998 -17.246 14.904 1.00 27.11 324 PHE B O 1
ATOM 5998 N N . THR B 1 345 ? 29.952 -18.321 16.619 1.00 29.34 325 THR B N 1
ATOM 5999 C CA . THR B 1 345 ? 31.288 -18.139 16.066 1.00 31.18 325 THR B CA 1
ATOM 6000 C C . THR B 1 345 ? 32.115 -19.389 16.253 1.00 32.10 325 THR B C 1
ATOM 6001 O O . THR B 1 345 ? 32.289 -19.909 17.359 1.00 33.48 325 THR B O 1
ATOM 6005 N N . ASP B 1 346 ? 32.631 -19.886 15.153 1.00 37.39 326 ASP B N 1
ATOM 6006 C CA . ASP B 1 346 ? 33.349 -21.138 15.199 1.00 38.60 326 ASP B CA 1
ATOM 6007 C C . ASP B 1 346 ? 34.700 -20.901 15.849 1.00 37.98 326 ASP B C 1
ATOM 6008 O O . ASP B 1 346 ? 35.442 -19.998 15.461 1.00 35.99 326 ASP B O 1
ATOM 6013 N N . VAL B 1 347 ? 34.995 -21.709 16.855 1.00 39.76 327 VAL B N 1
ATOM 6014 C CA . VAL B 1 347 ? 36.327 -21.764 17.448 1.00 40.10 327 VAL B CA 1
ATOM 6015 C C . VAL B 1 347 ? 37.277 -22.434 16.436 1.00 42.55 327 VAL B C 1
ATOM 6016 O O . VAL B 1 347 ? 37.044 -23.584 16.011 1.00 36.65 327 VAL B O 1
ATOM 6020 N N . PRO B 1 348 ? 38.367 -21.744 16.083 1.00 43.34 328 PRO B N 1
ATOM 6021 C CA . PRO B 1 348 ? 39.203 -22.297 15.036 1.00 44.23 328 PRO B CA 1
ATOM 6022 C C . PRO B 1 348 ? 39.932 -23.571 15.483 1.00 47.09 328 PRO B C 1
ATOM 6023 O O . PRO B 1 348 ? 40.233 -23.705 16.660 1.00 37.24 328 PRO B O 1
ATOM 6027 N N . ARG B 1 349 ? 40.141 -24.526 14.562 1.00 57.34 329 ARG B N 1
ATOM 6028 C CA . ARG B 1 349 ? 40.838 -25.794 14.900 1.00 63.46 329 ARG B CA 1
ATOM 6029 C C . ARG B 1 349 ? 42.177 -25.978 14.146 1.00 68.45 329 ARG B C 1
ATOM 6030 O O . ARG B 1 349 ? 42.208 -25.993 12.917 1.00 68.60 329 ARG B O 1
ATOM 6038 N N . PRO B 1 350 ? 43.293 -26.093 14.887 1.00 74.49 330 PRO B N 1
ATOM 6039 C CA . PRO B 1 350 ? 43.395 -25.894 16.325 1.00 76.54 330 PRO B CA 1
ATOM 6040 C C . PRO B 1 350 ? 43.541 -24.411 16.583 1.00 69.27 330 PRO B C 1
ATOM 6041 O O . PRO B 1 350 ? 43.667 -23.623 15.648 1.00 60.51 330 PRO B O 1
ATOM 6045 N N . VAL B 1 351 ? 43.496 -24.051 17.854 1.00 64.77 331 VAL B N 1
ATOM 6046 C CA . VAL B 1 351 ? 43.524 -22.657 18.253 1.00 64.84 331 VAL B CA 1
ATOM 6047 C C . VAL B 1 351 ? 44.937 -22.132 18.113 1.00 66.75 331 VAL B C 1
ATOM 6048 O O . VAL B 1 351 ? 45.826 -22.639 18.801 1.00 70.81 331 VAL B O 1
ATOM 6052 N N . PRO B 1 352 ? 45.146 -21.104 17.260 1.00 64.27 332 PRO B N 1
ATOM 6053 C CA . PRO B 1 352 ? 46.498 -20.564 17.097 1.00 67.73 332 PRO B CA 1
ATOM 6054 C C . PRO B 1 352 ? 47.143 -20.097 18.406 1.00 82.13 332 PRO B C 1
ATOM 6055 O O . PRO B 1 352 ? 46.441 -19.914 19.417 1.00 94.20 332 PRO B O 1
ATOM 6059 N N . ASP B 1 353 ? 48.480 -20.002 18.397 1.00 92.60 333 ASP B N 1
ATOM 6060 C CA . ASP B 1 353 ? 49.208 -19.080 19.280 1.00 87.00 333 ASP B CA 1
ATOM 6061 C C . ASP B 1 353 ? 48.947 -17.652 18.793 1.00 80.79 333 ASP B C 1
ATOM 6062 O O . ASP B 1 353 ? 48.543 -17.424 17.641 1.00 69.45 333 ASP B O 1
ATOM 6067 N N . GLY B 1 354 ? 49.263 -16.704 19.677 1.00 75.00 334 GLY B N 1
ATOM 6068 C CA . GLY B 1 354 ? 48.964 -15.280 19.505 1.00 64.04 334 GLY B CA 1
ATOM 6069 C C . GLY B 1 354 ? 47.482 -14.982 19.372 1.00 59.11 334 GLY B C 1
ATOM 6070 O O . GLY B 1 354 ? 47.100 -13.932 18.854 1.00 56.65 334 GLY B O 1
ATOM 6071 N N . LEU B 1 355 ? 46.663 -15.927 19.843 1.00 61.60 335 LEU B N 1
ATOM 6072 C CA . LEU B 1 355 ? 45.232 -15.766 19.978 1.00 55.05 335 LEU B CA 1
ATOM 6073 C C . LEU B 1 355 ? 44.882 -15.447 21.424 1.00 47.60 335 LEU B C 1
ATOM 6074 O O . LEU B 1 355 ? 44.818 -16.349 22.272 1.00 45.54 335 LEU B O 1
ATOM 6079 N N . THR B 1 356 ? 44.611 -14.185 21.737 1.00 43.53 336 THR B N 1
ATOM 6080 C CA . THR B 1 356 ? 44.533 -13.844 23.177 1.00 45.97 336 THR B CA 1
ATOM 6081 C C . THR B 1 356 ? 43.247 -14.358 23.784 1.00 39.30 336 THR B C 1
ATOM 6082 O O . THR B 1 356 ? 43.192 -14.585 24.980 1.00 35.32 336 THR B O 1
ATOM 6086 N N . LYS B 1 357 ? 42.302 -14.686 22.899 1.00 40.56 337 LYS B N 1
ATOM 6087 C CA . LYS B 1 357 ? 40.859 -14.772 23.160 1.00 41.53 337 LYS B CA 1
ATOM 6088 C C . LYS B 1 357 ? 40.138 -15.345 21.916 1.00 37.03 337 LYS B C 1
ATOM 6089 O O . LYS B 1 357 ? 40.562 -15.134 20.803 1.00 37.12 337 LYS B O 1
ATOM 6095 N N . LEU B 1 358 ? 39.026 -16.038 22.112 1.00 33.78 338 LEU B N 1
ATOM 6096 C CA . LEU B 1 358 ? 38.219 -16.495 20.991 1.00 30.05 338 LEU B CA 1
ATOM 6097 C C . LEU B 1 358 ? 37.303 -15.376 20.496 1.00 27.77 338 LEU B C 1
ATOM 6098 O O . LEU B 1 358 ? 36.930 -14.476 21.299 1.00 27.26 338 LEU B O 1
ATOM 6103 N N . SER B 1 359 ? 37.003 -15.399 19.198 1.00 23.54 339 SER B N 1
ATOM 6104 C CA . SER B 1 359 ? 36.222 -14.355 18.596 1.00 24.22 339 SER B CA 1
ATOM 6105 C C . SER B 1 359 ? 34.774 -14.607 18.910 1.00 25.86 339 SER B C 1
ATOM 6106 O O . SER B 1 359 ? 34.397 -15.709 19.221 1.00 24.22 339 SER B O 1
ATOM 6109 N N . ILE B 1 360 ? 33.990 -13.524 18.902 1.00 27.89 340 ILE B N 1
ATOM 6110 C CA . ILE B 1 360 ? 32.569 -13.583 19.070 1.00 25.16 340 ILE B CA 1
ATOM 6111 C C . ILE B 1 360 ? 31.930 -13.157 17.774 1.00 25.94 340 ILE B C 1
ATOM 6112 O O . ILE B 1 360 ? 30.767 -12.831 17.771 1.00 24.31 340 ILE B O 1
ATOM 6117 N N . GLY B 1 361 ? 32.712 -13.119 16.683 1.00 28.63 341 GLY B N 1
ATOM 6118 C CA . GLY B 1 361 ? 32.210 -13.036 15.302 1.00 27.23 341 GLY B CA 1
ATOM 6119 C C . GLY B 1 361 ? 31.496 -11.768 14.925 1.00 29.38 341 GLY B C 1
ATOM 6120 O O . GLY B 1 361 ? 31.951 -10.671 15.181 1.00 30.56 341 GLY B O 1
ATOM 6121 N N . HIS B 1 362 ? 30.365 -11.931 14.274 1.00 30.47 342 HIS B N 1
ATOM 6122 C CA . HIS B 1 362 ? 29.494 -10.826 13.920 1.00 28.95 342 HIS B CA 1
ATOM 6123 C C . HIS B 1 362 ? 28.060 -11.332 14.149 1.00 29.39 342 HIS B C 1
ATOM 6124 O O . HIS B 1 362 ? 27.774 -12.554 14.165 1.00 28.14 342 HIS B O 1
ATOM 6131 N N . ALA B 1 363 ? 27.136 -10.399 14.300 1.00 27.66 343 ALA B N 1
ATOM 6132 C CA . ALA B 1 363 ? 25.763 -10.796 14.523 1.00 27.73 343 ALA B CA 1
ATOM 6133 C C . ALA B 1 363 ? 25.245 -11.831 13.456 1.00 25.03 343 ALA B C 1
ATOM 6134 O O . ALA B 1 363 ? 25.660 -11.836 12.298 1.00 21.21 343 ALA B O 1
ATOM 6136 N N . HIS B 1 364 ? 24.303 -12.676 13.855 1.00 24.60 344 HIS B N 1
ATOM 6137 C CA . HIS B 1 364 ? 23.672 -13.564 12.912 1.00 25.99 344 HIS B CA 1
ATOM 6138 C C . HIS B 1 364 ? 22.958 -12.765 11.878 1.00 27.09 344 HIS B C 1
ATOM 6139 O O . HIS B 1 364 ? 22.702 -11.596 12.097 1.00 26.98 344 HIS B O 1
ATOM 6146 N N . PRO B 1 365 ? 22.614 -13.408 10.750 1.00 29.05 345 PRO B N 1
ATOM 6147 C CA . PRO B 1 365 ? 21.905 -12.694 9.694 1.00 28.33 345 PRO B CA 1
ATOM 6148 C C . PRO B 1 365 ? 20.754 -11.901 10.282 1.00 27.02 345 PRO B C 1
ATOM 6149 O O . PRO B 1 365 ? 20.070 -12.363 11.203 1.00 28.12 345 PRO B O 1
ATOM 6153 N N . GLY B 1 366 ? 20.558 -10.695 9.811 1.00 26.56 346 GLY B N 1
ATOM 6154 C CA . GLY B 1 366 ? 19.436 -9.897 10.322 1.00 28.90 346 GLY B CA 1
ATOM 6155 C C . GLY B 1 366 ? 19.735 -9.265 11.669 1.00 28.76 346 GLY B C 1
ATOM 6156 O O . GLY B 1 366 ? 18.846 -8.700 12.292 1.00 28.31 346 GLY B O 1
ATOM 6157 N N . ALA B 1 367 ? 20.979 -9.371 12.135 1.00 27.33 347 ALA B N 1
ATOM 6158 C CA . ALA B 1 367 ? 21.369 -8.639 13.300 1.00 28.27 347 ALA B CA 1
ATOM 6159 C C . ALA B 1 367 ? 22.699 -7.905 13.115 1.00 27.71 347 ALA B C 1
ATOM 6160 O O . ALA B 1 367 ? 23.487 -8.247 12.235 1.00 24.61 347 ALA B O 1
ATOM 6162 N N . GLU B 1 368 ? 22.892 -6.840 13.917 1.00 27.07 348 GLU B N 1
ATOM 6163 C CA . GLU B 1 368 ? 24.111 -6.041 13.900 1.00 25.07 348 GLU B CA 1
ATOM 6164 C C . GLU B 1 368 ? 24.435 -5.533 15.302 1.00 27.76 348 GLU B C 1
ATOM 6165 O O . GLU B 1 368 ? 23.626 -4.871 15.961 1.00 25.11 348 GLU B O 1
ATOM 6171 N N . MET B 1 369 ? 25.644 -5.850 15.753 1.00 28.56 349 MET B N 1
ATOM 6172 C CA . MET B 1 369 ? 26.191 -5.294 16.985 1.00 27.77 349 MET B CA 1
ATOM 6173 C C . MET B 1 369 ? 27.053 -4.086 16.641 1.00 27.24 349 MET B C 1
ATOM 6174 O O . MET B 1 369 ? 28.173 -4.252 16.173 1.00 24.50 349 MET B O 1
ATOM 6179 N N . MET B 1 370 ? 26.522 -2.884 16.841 1.00 26.60 350 MET B N 1
ATOM 6180 C CA . MET B 1 370 ? 27.261 -1.694 16.479 1.00 25.60 350 MET B CA 1
ATOM 6181 C C . MET B 1 370 ? 28.181 -1.331 17.612 1.00 27.51 350 MET B C 1
ATOM 6182 O O . MET B 1 370 ? 27.837 -1.459 18.792 1.00 28.28 350 MET B O 1
ATOM 6187 N N . LEU B 1 371 ? 29.357 -0.862 17.237 1.00 29.34 351 LEU B N 1
ATOM 6188 C CA . LEU B 1 371 ? 30.314 -0.387 18.179 1.00 30.31 351 LEU B CA 1
ATOM 6189 C C . LEU B 1 371 ? 30.214 1.128 18.185 1.00 30.72 351 LEU B C 1
ATOM 6190 O O . LEU B 1 371 ? 30.473 1.768 17.169 1.00 28.39 351 LEU B O 1
ATOM 6195 N N . LEU B 1 372 ? 29.857 1.689 19.341 1.00 31.27 352 LEU B N 1
ATOM 6196 C CA . LEU B 1 372 ? 29.763 3.145 19.499 1.00 32.30 352 LEU B CA 1
ATOM 6197 C C . LEU B 1 372 ? 30.726 3.630 20.551 1.00 32.81 352 LEU B C 1
ATOM 6198 O O . LEU B 1 372 ? 30.966 2.941 21.517 1.00 34.34 352 LEU B O 1
ATOM 6203 N N . ASP B 1 373 ? 31.260 4.825 20.390 1.00 33.68 353 ASP B N 1
ATOM 6204 C CA . ASP B 1 373 ? 32.057 5.415 21.458 1.00 35.92 353 ASP B CA 1
ATOM 6205 C C . ASP B 1 373 ? 31.198 6.009 22.596 1.00 33.16 353 ASP B C 1
ATOM 6206 O O . ASP B 1 373 ? 29.990 5.988 22.557 1.00 29.89 353 ASP B O 1
ATOM 6211 N N . ASP B 1 374 ? 31.868 6.512 23.621 1.00 39.12 354 ASP B N 1
ATOM 6212 C CA . ASP B 1 374 ? 31.232 7.166 24.790 1.00 40.66 354 ASP B CA 1
ATOM 6213 C C . ASP B 1 374 ? 30.077 8.128 24.449 1.00 37.54 354 ASP B C 1
ATOM 6214 O O . ASP B 1 374 ? 29.112 8.193 25.190 1.00 32.27 354 ASP B O 1
ATOM 6219 N N . ASP B 1 375 ? 30.170 8.859 23.339 1.00 39.22 355 ASP B N 1
ATOM 6220 C CA . ASP B 1 375 ? 29.134 9.831 22.980 1.00 42.87 355 ASP B CA 1
ATOM 6221 C C . ASP B 1 375 ? 28.215 9.263 21.927 1.00 41.42 355 ASP B C 1
ATOM 6222 O O . ASP B 1 375 ? 27.577 10.006 21.154 1.00 38.03 355 ASP B O 1
ATOM 6227 N N . GLY B 1 376 ? 28.163 7.938 21.879 1.00 39.98 356 GLY B N 1
ATOM 6228 C CA . GLY B 1 376 ? 27.369 7.232 20.883 1.00 36.64 356 GLY B CA 1
ATOM 6229 C C . GLY B 1 376 ? 27.738 7.542 19.447 1.00 34.65 356 GLY B C 1
ATOM 6230 O O . GLY B 1 376 ? 26.872 7.534 18.598 1.00 36.11 356 GLY B O 1
ATOM 6231 N N . VAL B 1 377 ? 29.002 7.838 19.154 1.00 35.99 357 VAL B N 1
ATOM 6232 C CA . VAL B 1 377 ? 29.440 8.110 17.763 1.00 35.70 357 VAL B CA 1
ATOM 6233 C C . VAL B 1 377 ? 30.062 6.811 17.257 1.00 35.16 357 VAL B C 1
ATOM 6234 O O . VAL B 1 377 ? 30.853 6.191 17.972 1.00 37.13 357 VAL B O 1
ATOM 6238 N N . PRO B 1 378 ? 29.708 6.377 16.045 1.00 33.05 358 PRO B N 1
ATOM 6239 C CA . PRO B 1 378 ? 30.221 5.059 15.591 1.00 35.60 358 PRO B CA 1
ATOM 6240 C C . PRO B 1 378 ? 31.740 4.932 15.549 1.00 36.48 358 PRO B C 1
ATOM 6241 O O . PRO B 1 378 ? 32.445 5.885 15.213 1.00 34.16 358 PRO B O 1
ATOM 6245 N N . VAL B 1 379 ? 32.229 3.735 15.846 1.00 38.02 359 VAL B N 1
ATOM 6246 C CA . VAL B 1 379 ? 33.634 3.405 15.697 1.00 36.79 359 VAL B CA 1
ATOM 6247 C C . VAL B 1 379 ? 33.840 2.679 14.371 1.00 38.10 359 VAL B C 1
ATOM 6248 O O . VAL B 1 379 ? 33.351 1.573 14.185 1.00 38.44 359 VAL B O 1
ATOM 6252 N N . THR B 1 380 ? 34.587 3.307 13.466 1.00 41.22 360 THR B N 1
ATOM 6253 C CA . THR B 1 380 ? 34.895 2.757 12.146 1.00 41.64 360 THR B CA 1
ATOM 6254 C C . THR B 1 380 ? 36.333 2.205 12.034 1.00 45.15 360 THR B C 1
ATOM 6255 O O . THR B 1 380 ? 36.640 1.433 11.124 1.00 51.61 360 THR B O 1
ATOM 6259 N N . GLU B 1 381 ? 37.207 2.600 12.961 1.00 46.57 361 GLU B N 1
ATOM 6260 C CA . GLU B 1 381 ? 38.604 2.090 13.079 1.00 46.27 361 GLU B CA 1
ATOM 6261 C C . GLU B 1 381 ? 38.702 0.633 13.516 1.00 43.61 361 GLU B C 1
ATOM 6262 O O . GLU B 1 381 ? 38.174 0.261 14.559 1.00 50.29 361 GLU B O 1
ATOM 6268 N N . PRO B 1 382 ? 39.424 -0.201 12.779 1.00 39.96 362 PRO B N 1
ATOM 6269 C CA . PRO B 1 382 ? 39.593 -1.546 13.358 1.00 41.23 362 PRO B CA 1
ATOM 6270 C C . PRO B 1 382 ? 40.459 -1.544 14.612 1.00 39.11 362 PRO B C 1
ATOM 6271 O O . PRO B 1 382 ? 41.287 -0.646 14.803 1.00 37.87 362 PRO B O 1
ATOM 6275 N N . GLY B 1 383 ? 40.255 -2.546 15.457 1.00 37.96 363 GLY B N 1
ATOM 6276 C CA . GLY B 1 383 ? 41.037 -2.702 16.669 1.00 37.92 363 GLY B CA 1
ATOM 6277 C C . GLY B 1 383 ? 40.665 -1.759 17.787 1.00 37.61 363 GLY B C 1
ATOM 6278 O O . GLY B 1 383 ? 41.236 -1.855 18.869 1.00 42.06 363 GLY B O 1
ATOM 6279 N N . VAL B 1 384 ? 39.757 -0.817 17.536 1.00 36.58 364 VAL B N 1
ATOM 6280 C CA . VAL B 1 384 ? 39.349 0.124 18.562 1.00 35.99 364 VAL B CA 1
ATOM 6281 C C . VAL B 1 384 ? 38.137 -0.426 19.312 1.00 36.33 364 VAL B C 1
ATOM 6282 O O . VAL B 1 384 ? 37.158 -0.811 18.715 1.00 34.30 364 VAL B O 1
ATOM 6286 N N . THR B 1 385 ? 38.206 -0.395 20.637 1.00 35.51 365 THR B N 1
ATOM 6287 C CA . THR B 1 385 ? 37.102 -0.799 21.489 1.00 31.72 365 THR B CA 1
ATOM 6288 C C . THR B 1 385 ? 35.951 0.230 21.495 1.00 31.35 365 THR B C 1
ATOM 6289 O O . THR B 1 385 ? 36.172 1.445 21.537 1.00 30.37 365 THR B O 1
ATOM 6293 N N . GLY B 1 386 ? 34.729 -0.294 21.495 1.00 29.29 366 GLY B N 1
ATOM 6294 C CA . GLY B 1 386 ? 33.485 0.495 21.419 1.00 27.78 366 GLY B CA 1
ATOM 6295 C C . GLY B 1 386 ? 32.434 -0.226 22.244 1.00 27.50 366 GLY B C 1
ATOM 6296 O O . GLY B 1 386 ? 32.689 -1.341 22.711 1.00 29.19 366 GLY B O 1
ATOM 6297 N N A HIS B 1 387 ? 31.271 0.409 22.448 0.50 26.54 367 HIS B N 1
ATOM 6298 N N B HIS B 1 387 ? 31.270 0.386 22.417 0.50 27.61 367 HIS B N 1
ATOM 6299 C CA A HIS B 1 387 ? 30.171 -0.142 23.263 0.50 25.03 367 HIS B CA 1
ATOM 6300 C CA B HIS B 1 387 ? 30.194 -0.185 23.215 0.50 26.84 367 HIS B CA 1
ATOM 6301 C C A HIS B 1 387 ? 29.149 -0.783 22.333 0.50 23.91 367 HIS B C 1
ATOM 6302 C C B HIS B 1 387 ? 29.153 -0.793 22.317 0.50 24.87 367 HIS B C 1
ATOM 6303 O O A HIS B 1 387 ? 28.599 -0.083 21.482 0.50 23.55 367 HIS B O 1
ATOM 6304 O O B HIS B 1 387 ? 28.595 -0.085 21.480 0.50 24.42 367 HIS B O 1
ATOM 6317 N N . ILE B 1 388 ? 28.864 -2.079 22.501 1.00 23.46 368 ILE B N 1
ATOM 6318 C CA . ILE B 1 388 ? 27.982 -2.796 21.570 1.00 21.72 368 ILE B CA 1
ATOM 6319 C C . ILE B 1 388 ? 26.551 -2.335 21.727 1.00 22.87 368 ILE B C 1
ATOM 6320 O O . ILE B 1 388 ? 25.995 -2.368 22.830 1.00 25.78 368 ILE B O 1
ATOM 6325 N N . HIS B 1 389 ? 25.971 -1.881 20.625 1.00 22.89 369 HIS B N 1
ATOM 6326 C CA . HIS B 1 389 ? 24.554 -1.573 20.561 1.00 22.84 369 HIS B CA 1
ATOM 6327 C C . HIS B 1 389 ? 23.961 -2.472 19.500 1.00 24.47 369 HIS B C 1
ATOM 6328 O O . HIS B 1 389 ? 24.309 -2.359 18.317 1.00 20.56 369 HIS B O 1
ATOM 6335 N N . LEU B 1 390 ? 23.031 -3.328 19.954 1.00 27.52 370 LEU B N 1
ATOM 6336 C CA . LEU B 1 390 ? 22.430 -4.393 19.167 1.00 27.80 370 LEU B CA 1
ATOM 6337 C C . LEU B 1 390 ? 21.129 -3.971 18.502 1.00 29.92 370 LEU B C 1
ATOM 6338 O O . LEU B 1 390 ? 20.251 -3.399 19.156 1.00 30.88 370 LEU B O 1
ATOM 6343 N N . ARG B 1 391 ? 20.998 -4.284 17.202 1.00 30.63 371 ARG B N 1
ATOM 6344 C CA . ARG B 1 391 ? 19.775 -4.030 16.467 1.00 27.40 371 ARG B CA 1
ATOM 6345 C C . ARG B 1 391 ? 19.405 -5.279 15.762 1.00 27.15 371 ARG B C 1
ATOM 6346 O O . ARG B 1 391 ? 20.218 -5.897 15.068 1.00 29.41 371 ARG B O 1
ATOM 6354 N N . SER B 1 392 ? 18.166 -5.710 15.997 1.00 27.18 372 SER B N 1
ATOM 6355 C CA . SER B 1 392 ? 17.727 -7.055 15.589 1.00 21.90 372 SER B CA 1
ATOM 6356 C C . SER B 1 392 ? 16.237 -7.082 15.547 1.00 19.55 372 SER B C 1
ATOM 6357 O O . SER B 1 392 ? 15.573 -6.078 15.754 1.00 20.57 372 SER B O 1
ATOM 6360 N N . GLY B 1 393 ? 15.707 -8.231 15.209 1.00 17.73 373 GLY B N 1
ATOM 6361 C CA . GLY B 1 393 ? 14.273 -8.486 15.301 1.00 16.56 373 GLY B CA 1
ATOM 6362 C C . GLY B 1 393 ? 13.966 -9.204 16.584 1.00 15.56 373 GLY B C 1
ATOM 6363 O O . GLY B 1 393 ? 12.855 -9.598 16.815 1.00 14.10 373 GLY B O 1
ATOM 6364 N N . SER B 1 394 ? 14.973 -9.325 17.435 1.00 17.89 374 SER B N 1
ATOM 6365 C CA . SER B 1 394 ? 15.006 -10.217 18.602 1.00 18.61 374 SER B CA 1
ATOM 6366 C C . SER B 1 394 ? 14.869 -9.505 20.021 1.00 17.37 374 SER B C 1
ATOM 6367 O O . SER B 1 394 ? 14.730 -10.184 21.059 1.00 16.41 374 SER B O 1
ATOM 6370 N N . LEU B 1 395 ? 14.864 -8.183 20.042 1.00 16.41 375 LEU B N 1
ATOM 6371 C CA . LEU B 1 395 ? 14.970 -7.437 21.317 1.00 16.11 375 LEU B CA 1
ATOM 6372 C C . LEU B 1 395 ? 13.820 -7.640 22.317 1.00 16.20 375 LEU B C 1
ATOM 6373 O O . LEU B 1 395 ? 12.642 -7.682 21.945 1.00 15.53 375 LEU B O 1
ATOM 6378 N N . PHE B 1 396 ? 14.181 -7.845 23.585 1.00 18.54 376 PHE B N 1
ATOM 6379 C CA . PHE B 1 396 ? 13.181 -7.831 24.696 1.00 19.40 376 PHE B CA 1
ATOM 6380 C C . PHE B 1 396 ? 12.278 -6.631 24.589 1.00 19.61 376 PHE B C 1
ATOM 6381 O O . PHE B 1 396 ? 12.671 -5.576 24.043 1.00 19.46 376 PHE B O 1
ATOM 6389 N N . THR B 1 397 ? 11.019 -6.820 24.957 1.00 21.08 377 THR B N 1
ATOM 6390 C CA . THR B 1 397 ? 10.055 -5.721 24.850 1.00 23.30 377 THR B CA 1
ATOM 6391 C C . THR B 1 397 ? 10.400 -4.590 25.890 1.00 24.82 377 THR B C 1
ATOM 6392 O O . THR B 1 397 ? 10.317 -3.383 25.589 1.00 32.70 377 THR B O 1
ATOM 6396 N N . GLY B 1 398 ? 10.856 -4.995 27.068 1.00 25.53 378 GLY B N 1
ATOM 6397 C CA . GLY B 1 398 ? 11.171 -4.090 28.194 1.00 26.79 378 GLY B CA 1
ATOM 6398 C C . GLY B 1 398 ? 11.372 -4.951 29.440 1.00 25.96 378 GLY B C 1
ATOM 6399 O O . GLY B 1 398 ? 11.249 -6.199 29.390 1.00 19.88 378 GLY B O 1
ATOM 6400 N N . TYR B 1 399 ? 11.748 -4.285 30.531 1.00 27.59 379 TYR B N 1
ATOM 6401 C CA . TYR B 1 399 ? 11.835 -4.959 31.815 1.00 28.95 379 TYR B CA 1
ATOM 6402 C C . TYR B 1 399 ? 10.514 -4.746 32.559 1.00 32.62 379 TYR B C 1
ATOM 6403 O O . TYR B 1 399 ? 9.966 -3.635 32.581 1.00 37.50 379 TYR B O 1
ATOM 6412 N N . TRP B 1 400 ? 10.029 -5.805 33.191 1.00 32.58 380 TRP B N 1
ATOM 6413 C CA . TRP B 1 400 ? 8.720 -5.825 33.816 1.00 32.81 380 TRP B CA 1
ATOM 6414 C C . TRP B 1 400 ? 8.523 -4.761 34.930 1.00 34.25 380 TRP B C 1
ATOM 6415 O O . TRP B 1 400 ? 9.141 -4.767 35.996 1.00 33.71 380 TRP B O 1
ATOM 6426 N N . GLY B 1 401 ? 7.637 -3.836 34.656 1.00 34.82 381 GLY B N 1
ATOM 6427 C CA . GLY B 1 401 ? 7.231 -2.855 35.631 1.00 33.56 381 GLY B CA 1
ATOM 6428 C C . GLY B 1 401 ? 8.325 -1.885 35.970 1.00 32.15 381 GLY B C 1
ATOM 6429 O O . GLY B 1 401 ? 8.323 -1.336 37.065 1.00 26.03 381 GLY B O 1
ATOM 6430 N N . ASP B 1 402 ? 9.255 -1.707 35.037 1.00 31.21 382 ASP B N 1
ATOM 6431 C CA . ASP B 1 402 ? 10.441 -0.918 35.292 1.00 34.74 382 ASP B CA 1
ATOM 6432 C C . ASP B 1 402 ? 10.821 -0.169 34.033 1.00 34.72 382 ASP B C 1
ATOM 6433 O O . ASP B 1 402 ? 11.795 -0.495 33.383 1.00 38.23 382 ASP B O 1
ATOM 6438 N N . PRO B 1 403 ? 10.048 0.860 33.698 1.00 36.61 383 PRO B N 1
ATOM 6439 C CA . PRO B 1 403 ? 10.302 1.624 32.489 1.00 35.05 383 PRO B CA 1
ATOM 6440 C C . PRO B 1 403 ? 11.614 2.354 32.474 1.00 36.89 383 PRO B C 1
ATOM 6441 O O . PRO B 1 403 ? 12.142 2.594 31.396 1.00 41.01 383 PRO B O 1
ATOM 6445 N N . GLU B 1 404 ? 12.129 2.728 33.634 1.00 39.60 384 GLU B N 1
ATOM 6446 C CA . GLU B 1 404 ? 13.312 3.565 33.694 1.00 41.25 384 GLU B CA 1
ATOM 6447 C C . GLU B 1 404 ? 14.499 2.761 33.249 1.00 34.27 384 GLU B C 1
ATOM 6448 O O . GLU B 1 404 ? 15.308 3.233 32.454 1.00 34.91 384 GLU B O 1
ATOM 6454 N N . ALA B 1 405 ? 14.586 1.546 33.771 1.00 31.58 385 ALA B N 1
ATOM 6455 C CA . ALA B 1 405 ? 15.567 0.541 33.302 1.00 29.83 385 ALA B CA 1
ATOM 6456 C C . ALA B 1 405 ? 15.374 0.179 31.831 1.00 26.44 385 ALA B C 1
ATOM 6457 O O . ALA B 1 405 ? 16.313 0.099 31.070 1.00 28.14 385 ALA B O 1
ATOM 6459 N N . THR B 1 406 ? 14.138 -0.002 31.437 1.00 24.77 386 THR B N 1
ATOM 6460 C CA . THR B 1 406 ? 13.853 -0.234 30.074 1.00 26.63 386 THR B CA 1
ATOM 6461 C C . THR B 1 406 ? 14.423 0.896 29.180 1.00 29.59 386 THR B C 1
ATOM 6462 O O . THR B 1 406 ? 14.949 0.613 28.051 1.00 32.87 386 THR B O 1
ATOM 6466 N N . ALA B 1 407 ? 14.337 2.156 29.653 1.00 27.49 387 ALA B N 1
ATOM 6467 C CA . ALA B 1 407 ? 14.660 3.326 28.797 1.00 25.69 387 ALA B CA 1
ATOM 6468 C C . ALA B 1 407 ? 16.143 3.589 28.725 1.00 27.78 387 ALA B C 1
ATOM 6469 O O . ALA B 1 407 ? 16.615 4.261 27.777 1.00 30.53 387 ALA B O 1
ATOM 6471 N N . ARG B 1 408 ? 16.861 3.069 29.725 1.00 26.73 388 ARG B N 1
ATOM 6472 C CA . ARG B 1 408 ? 18.316 3.094 29.775 1.00 29.19 388 ARG B CA 1
ATOM 6473 C C . ARG B 1 408 ? 18.928 2.018 28.914 1.00 29.25 388 ARG B C 1
ATOM 6474 O O . ARG B 1 408 ? 19.983 2.212 28.316 1.00 30.73 388 ARG B O 1
ATOM 6482 N N . ALA B 1 409 ? 18.260 0.875 28.854 1.00 30.72 389 ALA B N 1
ATOM 6483 C CA . ALA B 1 409 ? 18.712 -0.243 28.041 1.00 30.21 389 ALA B CA 1
ATOM 6484 C C . ALA B 1 409 ? 18.310 -0.104 26.565 1.00 30.31 389 ALA B C 1
ATOM 6485 O O . ALA B 1 409 ? 19.128 -0.337 25.718 1.00 28.83 389 ALA B O 1
ATOM 6487 N N . LEU B 1 410 ? 17.059 0.246 26.249 1.00 29.09 390 LEU B N 1
ATOM 6488 C CA . LEU B 1 410 ? 16.664 0.352 24.836 1.00 25.95 390 LEU B CA 1
ATOM 6489 C C . LEU B 1 410 ? 16.623 1.807 24.492 1.00 25.04 390 LEU B C 1
ATOM 6490 O O . LEU B 1 410 ? 15.615 2.448 24.621 1.00 26.34 390 LEU B O 1
ATOM 6495 N N . VAL B 1 411 ? 17.754 2.330 24.059 1.00 25.86 391 VAL B N 1
ATOM 6496 C CA . VAL B 1 411 ? 17.896 3.749 23.774 1.00 24.46 391 VAL B CA 1
ATOM 6497 C C . VAL B 1 411 ? 17.516 4.083 22.353 1.00 25.27 391 VAL B C 1
ATOM 6498 O O . VAL B 1 411 ? 17.571 3.244 21.462 1.00 24.45 391 VAL B O 1
ATOM 6502 N N . PRO B 1 412 ? 17.159 5.334 22.117 1.00 27.61 392 PRO B N 1
ATOM 6503 C CA . PRO B 1 412 ? 16.948 5.709 20.717 1.00 27.54 392 PRO B CA 1
ATOM 6504 C C . PRO B 1 412 ? 18.203 5.388 19.908 1.00 27.20 392 PRO B C 1
ATOM 6505 O O . PRO B 1 412 ? 19.279 5.361 20.474 1.00 29.48 392 PRO B O 1
ATOM 6509 N N . ASP B 1 413 ? 18.080 5.103 18.616 1.00 26.29 393 ASP B N 1
ATOM 6510 C CA . ASP B 1 413 ? 19.220 4.597 17.885 1.00 24.47 393 ASP B CA 1
ATOM 6511 C C . ASP B 1 413 ? 20.093 5.763 17.503 1.00 24.70 393 ASP B C 1
ATOM 6512 O O . ASP B 1 413 ? 19.725 6.524 16.629 1.00 27.25 393 ASP B O 1
ATOM 6517 N N . PRO B 1 414 ? 21.288 5.845 18.072 1.00 23.84 394 PRO B N 1
ATOM 6518 C CA . PRO B 1 414 ? 22.207 6.963 17.871 1.00 24.85 394 PRO B CA 1
ATOM 6519 C C . PRO B 1 414 ? 22.664 7.164 16.453 1.00 26.45 394 PRO B C 1
ATOM 6520 O O . PRO B 1 414 ? 22.977 8.285 16.070 1.00 31.61 394 PRO B O 1
ATOM 6524 N N . THR B 1 415 ? 22.675 6.109 15.653 1.00 27.24 395 THR B N 1
ATOM 6525 C CA . THR B 1 415 ? 23.088 6.235 14.247 1.00 25.38 395 THR B CA 1
ATOM 6526 C C . THR B 1 415 ? 21.993 6.872 13.413 1.00 26.03 395 THR B C 1
ATOM 6527 O O . THR B 1 415 ? 22.266 7.348 12.338 1.00 28.00 395 THR B O 1
ATOM 6531 N N . ASN B 1 416 ? 20.751 6.856 13.890 1.00 27.95 396 ASN B N 1
ATOM 6532 C CA . ASN B 1 416 ? 19.615 7.361 13.120 1.00 28.82 396 ASN B CA 1
ATOM 6533 C C . ASN B 1 416 ? 18.401 7.531 14.053 1.00 28.07 396 ASN B C 1
ATOM 6534 O O . ASN B 1 416 ? 17.426 6.820 13.914 1.00 30.23 396 ASN B O 1
ATOM 6539 N N . PRO B 1 417 ? 18.444 8.512 14.982 1.00 29.85 397 PRO B N 1
ATOM 6540 C CA . PRO B 1 417 ? 17.464 8.626 16.075 1.00 27.87 397 PRO B CA 1
ATOM 6541 C C . PRO B 1 417 ? 16.095 9.111 15.683 1.00 28.60 397 PRO B C 1
ATOM 6542 O O . PRO B 1 417 ? 15.125 8.827 16.385 1.00 31.16 397 PRO B O 1
ATOM 6546 N N . MET B 1 418 ? 15.990 9.778 14.546 1.00 30.11 398 MET B N 1
ATOM 6547 C CA . MET B 1 418 ? 14.688 10.243 14.044 1.00 30.69 398 MET B CA 1
ATOM 6548 C C . MET B 1 418 ? 13.738 9.156 13.562 1.00 28.58 398 MET B C 1
ATOM 6549 O O . MET B 1 418 ? 12.572 9.450 13.310 1.00 28.41 398 MET B O 1
ATOM 6554 N N . THR B 1 419 ? 14.206 7.919 13.394 1.00 28.94 399 THR B N 1
ATOM 6555 C CA . THR B 1 419 ? 13.295 6.825 12.944 1.00 31.03 399 THR B CA 1
ATOM 6556 C C . THR B 1 419 ? 12.339 6.391 14.028 1.00 29.70 399 THR B C 1
ATOM 6557 O O . THR B 1 419 ? 11.267 5.928 13.747 1.00 25.58 399 THR B O 1
ATOM 6561 N N . GLY B 1 420 ? 12.716 6.570 15.283 1.00 34.49 400 GLY B N 1
ATOM 6562 C CA . GLY B 1 420 ? 11.872 6.119 16.384 1.00 30.63 400 GLY B CA 1
ATOM 6563 C C . GLY B 1 420 ? 12.384 4.798 16.861 1.00 26.83 400 GLY B C 1
ATOM 6564 O O . GLY B 1 420 ? 11.959 4.311 17.866 1.00 24.20 400 GLY B O 1
ATOM 6565 N N . GLN B 1 421 ? 13.329 4.232 16.119 1.00 28.46 401 GLN B N 1
ATOM 6566 C CA . GLN B 1 421 ? 13.746 2.856 16.338 1.00 27.56 401 GLN B CA 1
ATOM 6567 C C . GLN B 1 421 ? 14.586 2.806 17.523 1.00 24.71 401 GLN B C 1
ATOM 6568 O O . GLN B 1 421 ? 15.429 3.643 17.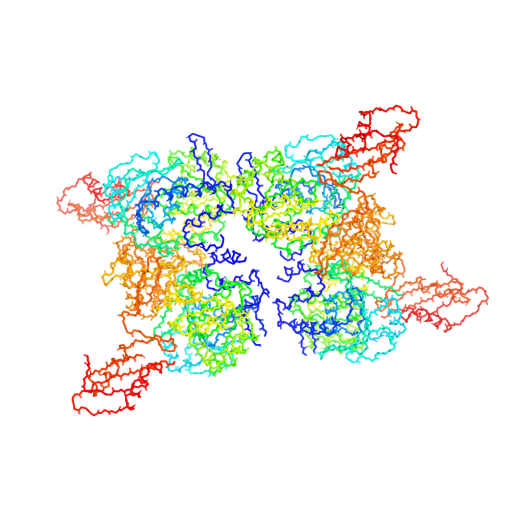742 1.00 26.28 401 GLN B O 1
ATOM 6574 N N . THR B 1 422 ? 14.437 1.728 18.242 1.00 24.15 402 THR B N 1
ATOM 6575 C CA . THR B 1 422 ? 15.179 1.572 19.439 1.00 24.13 402 THR B CA 1
ATOM 6576 C C . THR B 1 422 ? 16.249 0.459 19.319 1.00 25.10 402 THR B C 1
ATOM 6577 O O . THR B 1 422 ? 16.186 -0.436 18.464 1.00 24.95 402 THR B O 1
ATOM 6581 N N . VAL B 1 423 ? 17.240 0.521 20.180 1.00 25.30 403 VAL B N 1
ATOM 6582 C CA . VAL B 1 423 ? 18.449 -0.266 20.009 1.00 24.64 403 VAL B CA 1
ATOM 6583 C C . VAL B 1 423 ? 18.929 -0.588 21.397 1.00 23.66 403 VAL B C 1
ATOM 6584 O O . VAL B 1 423 ? 18.768 0.215 22.310 1.00 26.11 403 VAL B O 1
ATOM 6588 N N . PHE B 1 424 ? 19.549 -1.722 21.563 1.00 23.34 404 PHE B N 1
ATOM 6589 C CA . PHE B 1 424 ? 19.868 -2.263 22.913 1.00 24.79 404 PHE B CA 1
ATOM 6590 C C . PHE B 1 424 ? 21.304 -1.983 23.346 1.00 25.17 404 PHE B C 1
ATOM 6591 O O . PHE B 1 424 ? 22.258 -2.466 22.746 1.00 21.67 404 PHE B O 1
ATOM 6599 N N . ARG B 1 425 ? 21.437 -1.199 24.414 1.00 30.06 405 ARG B N 1
ATOM 6600 C CA . ARG B 1 425 ? 22.715 -0.761 24.956 1.00 31.62 405 ARG B CA 1
ATOM 6601 C C . ARG B 1 425 ? 23.252 -1.865 25.871 1.00 30.41 405 ARG B C 1
ATOM 6602 O O . ARG B 1 425 ? 22.947 -1.916 27.050 1.00 30.17 405 ARG B O 1
ATOM 6610 N N . THR B 1 426 ? 24.078 -2.735 25.320 1.00 28.60 406 THR B N 1
ATOM 6611 C CA . THR B 1 426 ? 24.383 -3.975 26.002 1.00 28.76 406 THR B CA 1
ATOM 6612 C C . THR B 1 426 ? 25.202 -3.857 27.259 1.00 28.96 406 THR B C 1
ATOM 6613 O O . THR B 1 426 ? 25.160 -4.749 28.093 1.00 35.04 406 THR B O 1
ATOM 6617 N N . GLY B 1 427 ? 26.011 -2.819 27.382 1.00 29.56 407 GLY B N 1
ATOM 6618 C CA . GLY B 1 427 ? 27.050 -2.763 28.435 1.00 29.81 407 GLY B CA 1
ATOM 6619 C C . GLY B 1 427 ? 28.279 -3.639 28.185 1.00 28.25 407 GLY B C 1
ATOM 6620 O O . GLY B 1 427 ? 29.086 -3.881 29.086 1.00 28.09 407 GLY B O 1
ATOM 6621 N N . ASP B 1 428 ? 28.439 -4.090 26.949 1.00 25.76 408 ASP B N 1
ATOM 6622 C CA . ASP B 1 428 ? 29.571 -4.918 26.574 1.00 24.30 408 ASP B CA 1
ATOM 6623 C C . ASP B 1 428 ? 30.459 -4.162 25.616 1.00 23.69 408 ASP B C 1
ATOM 6624 O O . ASP B 1 428 ? 29.969 -3.498 24.708 1.00 22.66 408 ASP B O 1
ATOM 6629 N N . LEU B 1 429 ? 31.768 -4.288 25.812 1.00 25.52 409 LEU B N 1
ATOM 6630 C CA . LEU B 1 429 ? 32.770 -3.630 24.979 1.00 24.08 409 LEU B CA 1
ATOM 6631 C C . LEU B 1 429 ? 33.323 -4.666 24.019 1.00 28.37 409 LEU B C 1
ATOM 6632 O O . LEU B 1 429 ? 33.377 -5.876 24.357 1.00 24.14 409 LEU B O 1
ATOM 6637 N N . ALA B 1 430 ? 33.732 -4.186 22.837 1.00 28.35 410 ALA B N 1
ATOM 6638 C CA . ALA B 1 430 ? 34.421 -5.022 21.869 1.00 29.73 410 ALA B CA 1
ATOM 6639 C C . ALA B 1 430 ? 35.142 -4.201 20.845 1.00 26.84 410 ALA B C 1
ATOM 6640 O O . ALA B 1 430 ? 34.815 -3.066 20.641 1.00 26.98 410 ALA B O 1
ATOM 6642 N N . HIS B 1 431 ? 36.106 -4.807 20.190 1.00 26.12 411 HIS B N 1
ATOM 6643 C CA . HIS B 1 431 ? 36.716 -4.202 19.021 1.00 29.68 411 HIS B CA 1
ATOM 6644 C C . HIS B 1 431 ? 36.581 -5.173 17.826 1.00 31.23 411 HIS B C 1
ATOM 6645 O O . HIS B 1 431 ? 36.284 -6.374 17.969 1.00 28.55 411 HIS B O 1
ATOM 6652 N N . ARG B 1 432 ? 36.785 -4.649 16.643 1.00 32.70 412 ARG B N 1
ATOM 6653 C CA . ARG B 1 432 ? 36.589 -5.440 15.462 1.00 34.67 412 ARG B CA 1
ATOM 6654 C C . ARG B 1 432 ? 37.924 -5.522 14.753 1.00 36.49 412 ARG B C 1
ATOM 6655 O O . ARG B 1 432 ? 38.680 -4.525 14.702 1.00 34.72 412 ARG B O 1
ATOM 6663 N N . ASP B 1 433 ? 38.243 -6.704 14.224 1.00 34.55 413 ASP B N 1
ATOM 6664 C CA . ASP B 1 433 ? 39.454 -6.816 13.460 1.00 33.58 413 ASP B CA 1
ATOM 6665 C C . ASP B 1 433 ? 39.171 -6.434 12.016 1.00 35.78 413 ASP B C 1
ATOM 6666 O O . ASP B 1 433 ? 38.034 -6.093 11.636 1.00 36.89 413 ASP B O 1
ATOM 6671 N N . ALA B 1 434 ? 40.230 -6.460 11.219 1.00 41.83 414 ALA B N 1
ATOM 6672 C CA . ALA B 1 434 ? 40.197 -6.003 9.825 1.00 41.76 414 ALA B CA 1
ATOM 6673 C C . ALA B 1 434 ? 39.364 -6.890 8.949 1.00 39.77 414 ALA B C 1
ATOM 6674 O O . ALA B 1 434 ? 38.959 -6.442 7.876 1.00 43.79 414 ALA B O 1
ATOM 6676 N N . THR B 1 435 ? 39.083 -8.114 9.408 1.00 34.89 415 THR B N 1
ATOM 6677 C CA . THR B 1 435 ? 38.196 -9.033 8.662 1.00 34.60 415 THR B CA 1
ATOM 6678 C C . THR B 1 435 ? 36.730 -8.894 9.084 1.00 35.68 415 THR B C 1
ATOM 6679 O O . THR B 1 435 ? 35.840 -9.575 8.510 1.00 35.43 415 THR B O 1
ATOM 6683 N N . GLY B 1 436 ? 36.486 -7.988 10.051 1.00 34.89 416 GLY B N 1
ATOM 6684 C CA . GLY B 1 436 ? 35.132 -7.656 10.563 1.00 34.99 416 GLY B CA 1
ATOM 6685 C C . GLY B 1 436 ? 34.641 -8.457 11.759 1.00 34.37 416 GLY B C 1
ATOM 6686 O O . GLY B 1 436 ? 33.465 -8.408 12.073 1.00 36.30 416 GLY B O 1
ATOM 6687 N N . GLU B 1 437 ? 35.535 -9.208 12.407 1.00 33.33 417 GLU B N 1
ATOM 6688 C CA . GLU B 1 437 ? 35.188 -10.047 13.550 1.00 32.65 417 GLU B CA 1
ATOM 6689 C C . GLU B 1 437 ? 35.403 -9.342 14.946 1.00 32.80 417 GLU B C 1
ATOM 6690 O O . GLU B 1 437 ? 36.318 -8.559 15.163 1.00 27.60 417 GLU B O 1
ATOM 6696 N N . LEU B 1 438 ? 34.559 -9.683 15.900 1.00 33.57 418 LEU B N 1
ATOM 6697 C CA . LEU B 1 438 ? 34.548 -8.997 17.167 1.00 35.68 418 LEU B CA 1
ATOM 6698 C C . LEU B 1 438 ? 35.285 -9.806 18.228 1.00 31.80 418 LEU B C 1
ATOM 6699 O O . LEU B 1 438 ? 35.345 -11.046 18.162 1.00 26.70 418 LEU B O 1
ATOM 6704 N N . TYR B 1 439 ? 35.887 -9.067 19.162 1.00 28.69 419 TYR B N 1
ATOM 6705 C CA . TYR B 1 439 ? 36.587 -9.628 20.305 1.00 28.87 419 TYR B CA 1
ATOM 6706 C C . TYR B 1 439 ? 36.035 -8.884 21.492 1.00 30.55 419 TYR B C 1
ATOM 6707 O O . TYR B 1 439 ? 35.972 -7.635 21.492 1.00 25.83 419 TYR B O 1
ATOM 6716 N N . PHE B 1 440 ? 35.541 -9.690 22.436 1.00 29.73 420 PHE B N 1
ATOM 6717 C CA . PHE B 1 440 ? 34.959 -9.213 23.666 1.00 27.86 420 PHE B CA 1
ATOM 6718 C C . PHE B 1 440 ? 36.004 -8.575 24.577 1.00 27.99 420 PHE B C 1
ATOM 6719 O O . PHE B 1 440 ? 36.919 -9.209 25.051 1.00 23.00 420 PHE B O 1
ATOM 6727 N N . ASP B 1 441 ? 35.831 -7.275 24.834 1.00 29.69 421 ASP B N 1
ATOM 6728 C CA . ASP B 1 441 ? 36.742 -6.576 25.698 1.00 27.20 421 ASP B CA 1
ATOM 6729 C C . ASP B 1 441 ? 36.239 -6.444 27.124 1.00 25.22 421 ASP B C 1
ATOM 6730 O O . ASP B 1 441 ? 36.847 -5.754 27.860 1.00 26.13 421 ASP B O 1
ATOM 6735 N N . GLY B 1 442 ? 35.136 -7.074 27.503 1.00 27.65 422 GLY B N 1
ATOM 6736 C CA . GLY B 1 442 ? 34.619 -6.984 28.876 1.00 28.81 422 GLY B CA 1
ATOM 6737 C C . GLY B 1 442 ? 33.495 -5.956 29.018 1.00 28.68 422 GLY B C 1
ATOM 6738 O O . GLY B 1 442 ? 32.964 -5.483 28.028 1.00 27.90 422 GLY B O 1
ATOM 6739 N N . ARG B 1 443 ? 33.176 -5.583 30.258 1.00 30.07 423 ARG B N 1
ATOM 6740 C CA . ARG B 1 443 ? 32.024 -4.721 30.545 1.00 29.78 423 ARG B CA 1
ATOM 6741 C C . ARG B 1 443 ? 32.385 -3.272 30.744 1.00 28.82 423 ARG B C 1
ATOM 6742 O O . ARG B 1 443 ? 33.472 -2.966 31.138 1.00 28.28 423 ARG B O 1
ATOM 6750 N N . ALA B 1 444 ? 31.427 -2.390 30.513 1.00 35.11 424 ALA B N 1
ATOM 6751 C CA . ALA B 1 444 ? 31.575 -0.931 30.768 1.00 38.11 424 ALA B CA 1
ATOM 6752 C C . ALA B 1 444 ? 31.159 -0.543 32.166 1.00 38.53 424 ALA B C 1
ATOM 6753 O O . ALA B 1 444 ? 31.410 0.559 32.577 1.00 46.05 424 ALA B O 1
ATOM 6755 N N . ASP B 1 445 ? 30.443 -1.431 32.843 1.00 39.94 425 ASP B N 1
ATOM 6756 C CA . ASP B 1 445 ? 30.135 -1.303 34.253 1.00 37.79 425 ASP B CA 1
ATOM 6757 C C . ASP B 1 445 ? 30.958 -2.328 35.019 1.00 40.24 425 ASP B C 1
ATOM 6758 O O . ASP B 1 445 ? 32.094 -2.610 34.640 1.00 39.23 425 ASP B O 1
ATOM 6763 N N . ASN B 1 446 ? 30.412 -2.892 36.096 1.00 43.83 426 ASN B N 1
ATOM 6764 C CA . ASN B 1 446 ? 31.150 -3.872 36.887 1.00 42.81 426 ASN B CA 1
ATOM 6765 C C . ASN B 1 446 ? 30.360 -5.121 36.980 1.00 41.41 426 ASN B C 1
ATOM 6766 O O . ASN B 1 446 ? 30.420 -5.871 37.939 1.00 44.76 426 ASN B O 1
ATOM 6771 N N . GLN B 1 447 ? 29.594 -5.370 35.940 1.00 44.88 427 GLN B N 1
ATOM 6772 C CA . GLN B 1 447 ? 28.764 -6.552 35.919 1.00 42.53 427 GLN B CA 1
ATOM 6773 C C . GLN B 1 447 ? 29.679 -7.734 35.781 1.00 35.87 427 GLN B C 1
ATOM 6774 O O . GLN B 1 447 ? 30.693 -7.673 35.136 1.00 30.21 427 GLN B O 1
ATOM 6780 N N . VAL B 1 448 ? 29.322 -8.788 36.466 1.00 39.88 428 VAL B N 1
ATOM 6781 C CA . VAL B 1 448 ? 30.149 -9.966 36.593 1.00 40.46 428 VAL B CA 1
ATOM 6782 C C . VAL B 1 448 ? 29.209 -11.157 36.444 1.00 38.74 428 VAL B C 1
ATOM 6783 O O . VAL B 1 448 ? 27.995 -10.968 36.470 1.00 33.26 428 VAL B O 1
ATOM 6787 N N . LYS B 1 449 ? 29.744 -12.359 36.240 1.00 37.64 429 LYS B N 1
ATOM 6788 C CA . LYS B 1 449 ? 28.883 -13.545 36.199 1.00 39.22 429 LYS B CA 1
ATOM 6789 C C . LYS B 1 449 ? 29.306 -14.518 37.289 1.00 38.21 429 LYS B C 1
ATOM 6790 O O . LYS B 1 449 ? 30.485 -14.743 37.498 1.00 39.39 429 LYS B O 1
ATOM 6796 N N . ILE B 1 450 ? 28.342 -15.030 38.039 1.00 41.50 430 ILE B N 1
ATOM 6797 C CA . ILE B 1 450 ? 28.616 -15.971 39.137 1.00 41.79 430 ILE B CA 1
ATOM 6798 C C . ILE B 1 450 ? 27.561 -17.064 39.067 1.00 46.17 430 ILE B C 1
ATOM 6799 O O . ILE B 1 450 ? 26.354 -16.785 39.251 1.00 38.51 430 ILE B O 1
ATOM 6804 N N . ARG B 1 451 ? 28.017 -18.294 38.821 1.00 50.07 431 ARG B N 1
ATOM 6805 C CA . ARG B 1 451 ? 27.113 -19.403 38.515 1.00 57.86 431 ARG B CA 1
ATOM 6806 C C . ARG B 1 451 ? 26.218 -19.089 37.321 1.00 54.69 431 ARG B C 1
ATOM 6807 O O . ARG B 1 451 ? 25.102 -19.608 37.219 1.00 52.46 431 ARG B O 1
ATOM 6815 N N . GLY B 1 452 ? 26.722 -18.252 36.412 1.00 53.50 432 GLY B N 1
ATOM 6816 C CA . GLY B 1 452 ? 25.923 -17.7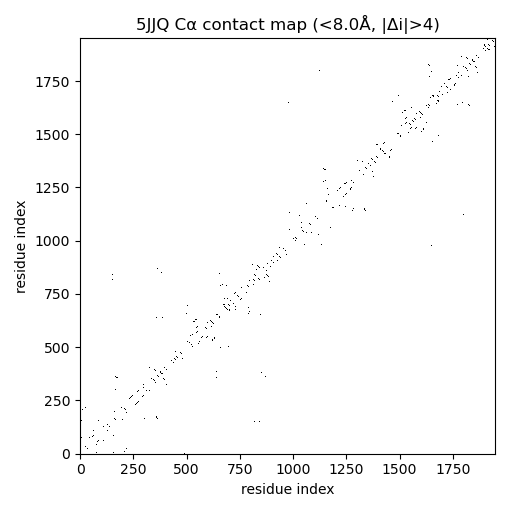58 35.286 1.00 54.04 432 GLY B CA 1
ATOM 6817 C C . GLY B 1 452 ? 24.917 -16.657 35.603 1.00 51.28 432 GLY B C 1
ATOM 6818 O O . GLY B 1 452 ? 24.227 -16.194 34.709 1.00 46.73 432 GLY B O 1
ATOM 6819 N N . ASN B 1 453 ? 24.819 -16.214 36.855 1.00 53.74 433 ASN B N 1
ATOM 6820 C CA . ASN B 1 453 ? 23.869 -15.132 37.184 1.00 55.35 433 ASN B CA 1
ATOM 6821 C C . ASN B 1 453 ? 24.546 -13.768 37.156 1.00 56.66 433 ASN B C 1
ATOM 6822 O O . ASN B 1 453 ? 25.634 -13.595 37.686 1.00 67.92 433 ASN B O 1
ATOM 6827 N N . ARG B 1 454 ? 23.890 -12.807 36.534 1.00 53.32 434 ARG B N 1
ATOM 6828 C CA . ARG B 1 454 ? 24.436 -11.473 36.411 1.00 52.35 434 ARG B CA 1
ATOM 6829 C C . ARG B 1 454 ? 24.519 -10.795 37.773 1.00 51.40 434 ARG B C 1
ATOM 6830 O O . ARG B 1 454 ? 23.508 -10.618 38.427 1.00 55.57 434 ARG B O 1
ATOM 6838 N N . VAL B 1 455 ? 25.732 -10.437 38.194 1.00 49.18 435 VAL B N 1
ATOM 6839 C CA . VAL B 1 455 ? 25.949 -9.722 39.450 1.00 49.42 435 VAL B CA 1
ATOM 6840 C C . VAL B 1 455 ? 26.675 -8.407 39.217 1.00 48.68 435 VAL B C 1
ATOM 6841 O O . VAL B 1 455 ? 27.716 -8.385 38.556 1.00 51.47 435 VAL B O 1
ATOM 6845 N N . GLU B 1 456 ? 26.109 -7.315 39.725 1.00 47.10 436 GLU B N 1
ATOM 6846 C CA . GLU B 1 456 ? 26.730 -6.008 39.564 1.00 54.00 436 GLU B CA 1
ATOM 6847 C C . GLU B 1 456 ? 27.581 -5.835 40.775 1.00 52.36 436 GLU B C 1
ATOM 6848 O O . GLU B 1 456 ? 27.073 -5.883 41.876 1.00 50.29 436 GLU B O 1
ATOM 6854 N N . LEU B 1 457 ? 28.876 -5.666 40.585 1.00 52.73 437 LEU B N 1
ATOM 6855 C CA . LEU B 1 457 ? 29.759 -5.589 41.733 1.00 51.79 437 LEU B CA 1
ATOM 6856 C C . LEU B 1 457 ? 29.591 -4.310 42.489 1.00 55.89 437 LEU B C 1
ATOM 6857 O O . LEU B 1 457 ? 29.927 -4.260 43.647 1.00 59.68 437 LEU B O 1
ATOM 6862 N N . THR B 1 458 ? 29.085 -3.265 41.851 1.00 58.36 438 THR B N 1
ATOM 6863 C CA . THR B 1 458 ? 28.854 -2.018 42.563 1.00 57.58 438 THR B CA 1
ATOM 6864 C C . THR B 1 458 ? 27.717 -2.152 43.583 1.00 60.79 438 THR B C 1
ATOM 6865 O O . THR B 1 458 ? 27.690 -1.404 44.557 1.00 62.96 438 THR B O 1
ATOM 6869 N N . GLU B 1 459 ? 26.802 -3.103 43.375 1.00 59.97 439 GLU B N 1
ATOM 6870 C CA . GLU B 1 459 ? 25.709 -3.311 44.324 1.00 62.89 439 GLU B CA 1
ATOM 6871 C C . GLU B 1 459 ? 26.133 -4.138 45.520 1.00 59.52 439 GLU B C 1
ATOM 6872 O O . GLU B 1 459 ? 25.528 -4.041 46.580 1.00 70.59 439 GLU B O 1
ATOM 6878 N N . VAL B 1 460 ? 27.129 -4.986 45.351 1.00 54.24 440 VAL B N 1
ATOM 6879 C CA . VAL B 1 460 ? 27.725 -5.646 46.488 1.00 51.64 440 VAL B CA 1
ATOM 6880 C C . VAL B 1 460 ? 28.445 -4.603 47.341 1.00 51.99 440 VAL B C 1
ATOM 6881 O O . VAL B 1 460 ? 28.325 -4.593 48.558 1.00 54.80 440 VAL B O 1
ATOM 6885 N N . GLU B 1 461 ? 29.196 -3.729 46.681 1.00 51.82 441 GLU B N 1
ATOM 6886 C CA . GLU B 1 461 ? 29.958 -2.676 47.338 1.00 49.97 441 GLU B CA 1
ATOM 6887 C C . GLU B 1 461 ? 29.056 -1.736 48.140 1.00 50.60 441 GLU B C 1
ATOM 6888 O O . GLU B 1 461 ? 29.302 -1.497 49.309 1.00 42.53 441 GLU B O 1
ATOM 6894 N N . ARG B 1 462 ? 27.995 -1.239 47.521 1.00 57.21 442 ARG B N 1
ATOM 6895 C CA . ARG B 1 462 ? 27.083 -0.304 48.195 1.00 63.69 442 ARG B CA 1
ATOM 6896 C C . ARG B 1 462 ? 26.451 -0.908 49.446 1.00 62.65 442 ARG B C 1
ATOM 6897 O O . ARG B 1 462 ? 26.371 -0.248 50.481 1.00 65.07 442 ARG B O 1
ATOM 6905 N N . ARG B 1 463 ? 25.988 -2.153 49.327 1.00 59.93 443 ARG B N 1
ATOM 6906 C CA . ARG B 1 463 ? 25.404 -2.872 50.447 1.00 59.89 443 ARG B CA 1
ATOM 6907 C C . ARG B 1 463 ? 26.430 -3.038 51.553 1.00 58.21 443 ARG B C 1
ATOM 6908 O O . ARG B 1 463 ? 26.150 -2.733 52.709 1.00 62.02 443 ARG B O 1
ATOM 6916 N N . VAL B 1 464 ? 27.619 -3.524 51.219 1.00 52.37 444 VAL B N 1
ATOM 6917 C CA . VAL B 1 464 ? 28.623 -3.698 52.255 1.00 49.90 444 VAL B CA 1
ATOM 6918 C C . VAL B 1 464 ? 28.906 -2.343 52.936 1.00 53.34 444 VAL B C 1
ATOM 6919 O O . VAL B 1 464 ? 29.098 -2.272 54.143 1.00 54.91 444 VAL B O 1
ATOM 6923 N N . ALA B 1 465 ? 28.874 -1.266 52.166 1.00 54.15 445 ALA B N 1
ATOM 6924 C CA . ALA B 1 465 ? 29.210 0.052 52.688 1.00 57.51 445 ALA B CA 1
ATOM 6925 C C . ALA B 1 465 ? 28.139 0.605 53.602 1.00 59.51 445 ALA B C 1
ATOM 6926 O O . ALA B 1 465 ? 28.401 1.540 54.353 1.00 63.73 445 ALA B O 1
ATOM 6928 N N . GLU B 1 466 ? 26.930 0.066 53.528 1.00 60.00 446 GLU B N 1
ATOM 6929 C CA . GLU B 1 466 ? 25.908 0.525 54.435 1.00 62.10 446 GLU B CA 1
ATOM 6930 C C . GLU B 1 466 ? 25.866 -0.279 55.734 1.00 64.46 446 GLU B C 1
ATOM 6931 O O . GLU B 1 466 ? 25.049 0.001 56.597 1.00 64.78 446 GLU B O 1
ATOM 6937 N N . PHE B 1 467 ? 26.760 -1.260 55.883 1.00 65.52 447 PHE B N 1
ATOM 6938 C CA . PHE B 1 467 ? 27.044 -1.858 57.190 1.00 65.38 447 PHE B CA 1
ATOM 6939 C C . PHE B 1 467 ? 27.691 -0.722 57.984 1.00 63.99 447 PHE B C 1
ATOM 6940 O O . PHE B 1 467 ? 28.467 0.056 57.426 1.00 65.29 447 PHE B O 1
ATOM 6948 N N . THR B 1 468 ? 27.348 -0.591 59.265 1.00 63.99 448 THR B N 1
ATOM 6949 C CA . THR B 1 468 ? 27.873 0.511 60.060 1.00 60.72 448 THR B CA 1
ATOM 6950 C C . THR B 1 468 ? 29.295 0.137 60.493 1.00 58.55 448 THR B C 1
ATOM 6951 O O . THR B 1 468 ? 29.608 -1.032 60.807 1.00 56.83 448 THR B O 1
ATOM 6955 N N . GLY B 1 469 ? 30.168 1.130 60.434 1.00 62.05 449 GLY B N 1
ATOM 6956 C CA . GLY B 1 469 ? 31.597 0.927 60.675 1.00 66.25 449 GLY B CA 1
ATOM 6957 C C . GLY B 1 469 ? 32.409 0.676 59.410 1.00 62.58 449 GLY B C 1
ATOM 6958 O O . GLY B 1 469 ? 33.639 0.599 59.451 1.00 61.12 449 GLY B O 1
ATOM 6959 N N . VAL B 1 470 ? 31.729 0.507 58.281 1.00 56.43 450 VAL B N 1
ATOM 6960 C CA . VAL B 1 470 ? 32.401 0.479 57.005 1.00 49.29 450 VAL B CA 1
ATOM 6961 C C . VAL B 1 470 ? 32.219 1.821 56.345 1.00 46.59 450 VAL B C 1
ATOM 6962 O O . VAL B 1 470 ? 31.087 2.333 56.258 1.00 49.74 450 VAL B O 1
ATOM 6966 N N . ALA B 1 471 ? 33.331 2.358 55.844 1.00 49.17 451 ALA B N 1
ATOM 6967 C CA . ALA B 1 471 ? 33.345 3.623 55.086 1.00 51.96 451 ALA B CA 1
ATOM 6968 C C . ALA B 1 471 ? 33.276 3.338 53.585 1.00 53.37 451 ALA B C 1
ATOM 6969 O O . ALA B 1 471 ? 32.490 3.952 52.873 1.00 54.52 451 ALA B O 1
ATOM 6971 N N . ALA B 1 472 ? 34.100 2.403 53.115 1.00 52.63 452 ALA B N 1
ATOM 6972 C CA . ALA B 1 472 ? 34.110 2.049 51.709 1.00 53.30 452 ALA B CA 1
ATOM 6973 C C . ALA B 1 472 ? 34.431 0.576 51.512 1.00 51.59 452 ALA B C 1
ATOM 6974 O O . ALA B 1 472 ? 35.109 -0.041 52.337 1.00 52.13 452 ALA B O 1
ATOM 6976 N N . ALA B 1 473 ? 33.952 0.021 50.400 1.00 50.96 453 ALA B N 1
ATOM 6977 C CA . ALA B 1 473 ? 34.251 -1.371 50.037 1.00 50.29 453 ALA B CA 1
ATOM 6978 C C . ALA B 1 473 ? 34.624 -1.520 48.563 1.00 46.65 453 ALA B C 1
ATOM 6979 O O . ALA B 1 473 ? 34.284 -0.688 47.731 1.00 42.88 453 ALA B O 1
ATOM 6981 N N . SER B 1 474 ? 35.340 -2.587 48.249 1.00 48.94 454 SER B N 1
ATOM 6982 C CA . SER B 1 474 ? 35.633 -2.898 46.860 1.00 50.96 454 SER B CA 1
ATOM 6983 C C . SER B 1 474 ? 35.534 -4.378 46.590 1.00 50.73 454 SER B C 1
ATOM 6984 O O . SER B 1 474 ? 36.275 -5.184 47.149 1.00 51.81 454 SER B O 1
ATOM 6987 N N . ALA B 1 475 ? 34.620 -4.728 45.700 1.00 52.88 455 ALA B N 1
ATOM 6988 C CA . ALA B 1 475 ? 34.389 -6.120 45.357 1.00 52.01 455 ALA B CA 1
ATOM 6989 C C . ALA B 1 475 ? 35.190 -6.476 44.141 1.00 49.27 455 ALA B C 1
ATOM 6990 O O . ALA B 1 475 ? 35.425 -5.638 43.293 1.00 48.45 455 ALA B O 1
ATOM 6992 N N . VAL B 1 476 ? 35.575 -7.733 44.041 1.00 52.29 456 VAL B N 1
ATOM 6993 C CA . VAL B 1 476 ? 36.247 -8.193 42.860 1.00 59.50 456 VAL B CA 1
ATOM 6994 C C . VAL B 1 476 ? 36.186 -9.706 42.759 1.00 60.54 456 VAL B C 1
ATOM 6995 O O . VAL B 1 476 ? 36.136 -10.398 43.764 1.00 63.04 456 VAL B O 1
ATOM 6999 N N . LEU B 1 477 ? 36.183 -10.212 41.532 1.00 64.13 457 LEU B N 1
ATOM 7000 C CA . LEU B 1 477 ? 36.138 -11.647 41.289 1.00 64.96 457 LEU B CA 1
ATOM 7001 C C . LEU B 1 477 ? 37.542 -12.157 40.938 1.00 76.74 457 LEU B C 1
ATOM 7002 O O . LEU B 1 477 ? 38.322 -11.421 40.329 1.00 84.56 457 LEU B O 1
ATOM 7007 N N . LEU B 1 478 ? 37.890 -13.373 41.373 1.00 86.05 458 LEU B N 1
ATOM 7008 C CA . LEU B 1 478 ? 39.176 -14.013 41.013 1.00 96.99 458 LEU B CA 1
ATOM 7009 C C . LEU B 1 478 ? 38.954 -15.400 40.406 1.00 97.05 458 LEU B C 1
ATOM 7010 O O . LEU B 1 478 ? 38.248 -16.221 40.986 1.00 91.37 458 LEU B O 1
ATOM 7015 N N . PRO B 1 479 ? 39.518 -15.650 39.210 1.00 98.09 459 PRO B N 1
ATOM 7016 C CA . PRO B 1 479 ? 39.422 -16.993 38.616 1.00 95.29 459 PRO B CA 1
ATOM 7017 C C . PRO B 1 479 ? 40.245 -18.078 39.328 1.00 88.87 459 PRO B C 1
ATOM 7018 O O . PRO B 1 479 ? 39.961 -19.272 39.166 1.00 76.39 459 PRO B O 1
ATOM 7022 N N . ASP B 1 484 ? 36.607 -22.732 39.288 1.00 51.57 464 ASP B N 1
ATOM 7023 C CA . ASP B 1 484 ? 35.687 -22.374 40.384 1.00 65.08 464 ASP B CA 1
ATOM 7024 C C . ASP B 1 484 ? 36.032 -20.961 40.975 1.00 65.45 464 ASP B C 1
ATOM 7025 O O . ASP B 1 484 ? 36.746 -20.847 41.969 1.00 66.69 464 ASP B O 1
ATOM 7030 N N . PRO B 1 485 ? 35.525 -19.878 40.366 1.00 63.44 465 PRO B N 1
ATOM 7031 C CA . PRO B 1 485 ? 36.023 -18.529 40.681 1.00 63.70 465 PRO B CA 1
ATOM 7032 C C . PRO B 1 485 ? 35.421 -17.907 41.973 1.00 67.60 465 PRO B C 1
ATOM 7033 O O . PRO B 1 485 ? 34.325 -18.284 42.373 1.00 67.02 465 PRO B O 1
ATOM 7037 N N . VAL B 1 486 ? 36.116 -16.962 42.617 1.00 69.91 466 VAL B N 1
ATOM 7038 C CA . VAL B 1 486 ? 35.728 -16.503 43.994 1.00 66.69 466 VAL B CA 1
ATOM 7039 C C . VAL B 1 486 ? 35.503 -15.006 44.151 1.00 57.84 466 VAL B C 1
ATOM 7040 O O . VAL B 1 486 ? 36.261 -14.183 43.642 1.00 57.15 466 VAL B O 1
ATOM 7044 N N . LEU B 1 487 ? 34.465 -14.651 44.885 1.00 55.78 467 LEU B N 1
ATOM 7045 C CA . LEU B 1 487 ? 34.160 -13.242 45.086 1.00 55.53 467 LEU B CA 1
ATOM 7046 C C . LEU B 1 487 ? 34.752 -12.701 46.403 1.00 59.33 467 LEU B C 1
ATOM 7047 O O . LEU B 1 487 ? 34.358 -13.112 47.494 1.00 63.30 467 LEU B O 1
ATOM 7052 N N . ALA B 1 488 ? 35.674 -11.752 46.304 1.00 59.10 468 ALA B N 1
ATOM 7053 C CA . ALA B 1 488 ? 36.207 -11.110 47.488 1.00 56.66 468 ALA B CA 1
ATOM 7054 C C . ALA B 1 488 ? 35.766 -9.688 47.540 1.00 58.71 468 ALA B C 1
ATOM 7055 O O . ALA B 1 488 ? 35.590 -9.045 46.519 1.00 61.97 468 ALA B O 1
ATOM 7057 N N . VAL B 1 489 ? 35.619 -9.192 48.759 1.00 62.72 469 VAL B N 1
ATOM 7058 C CA . VAL B 1 489 ? 35.370 -7.790 48.980 1.00 62.21 469 VAL B CA 1
ATOM 7059 C C . VAL B 1 489 ? 36.400 -7.267 49.971 1.00 59.78 469 VAL B C 1
ATOM 7060 O O . VAL B 1 489 ? 36.704 -7.911 50.972 1.00 62.07 469 VAL B O 1
ATOM 7064 N N . PHE B 1 490 ? 36.957 -6.112 49.645 1.00 56.41 470 PHE B N 1
ATOM 7065 C CA . PHE B 1 490 ? 37.947 -5.449 50.472 1.00 59.38 470 PHE B CA 1
ATOM 7066 C C . PHE B 1 490 ? 37.274 -4.241 51.063 1.00 54.89 470 PHE B C 1
ATOM 7067 O O . PHE B 1 490 ? 36.551 -3.519 50.376 1.00 54.18 470 PHE B O 1
ATOM 7075 N N . VAL B 1 491 ? 37.514 -4.019 52.336 1.00 50.20 471 VAL B N 1
ATOM 7076 C CA . VAL B 1 491 ? 36.729 -3.057 53.051 1.00 52.26 471 VAL B CA 1
ATOM 7077 C C . VAL B 1 491 ? 37.642 -2.128 53.832 1.00 49.64 471 VAL B C 1
ATOM 7078 O O . VAL B 1 491 ? 38.696 -2.529 54.312 1.00 48.61 471 VAL B O 1
ATOM 7082 N N . GLU B 1 492 ? 37.207 -0.889 53.953 1.00 48.90 472 GLU B N 1
ATOM 7083 C CA . GLU B 1 492 ? 37.911 0.142 54.701 1.00 51.95 472 GLU B CA 1
ATOM 7084 C C . GLU B 1 492 ? 36.999 0.533 55.873 1.00 48.42 472 GLU B C 1
ATOM 7085 O O . GLU B 1 492 ? 35.899 1.067 55.669 1.00 45.71 472 GLU B O 1
ATOM 7091 N N . LEU B 1 493 ? 37.446 0.274 57.097 1.00 49.33 473 LEU B N 1
ATOM 7092 C CA . LEU B 1 493 ? 36.614 0.555 58.278 1.00 46.66 473 LEU B CA 1
ATOM 7093 C C . LEU B 1 493 ? 36.540 2.040 58.471 1.00 43.58 473 LEU B C 1
ATOM 7094 O O . LEU B 1 493 ? 37.499 2.745 58.217 1.00 46.38 473 LEU B O 1
ATOM 7099 N N . SER B 1 494 ? 35.383 2.529 58.873 1.00 45.91 474 SER B N 1
ATOM 7100 C CA . SER B 1 494 ? 35.226 3.929 59.297 1.00 48.16 474 SER B CA 1
ATOM 7101 C C . SER B 1 494 ? 36.185 4.191 60.486 1.00 53.90 474 SER B C 1
ATOM 7102 O O . SER B 1 494 ? 36.646 3.241 61.134 1.00 51.50 474 SER B O 1
ATOM 7105 N N . PRO B 1 495 ? 36.504 5.475 60.768 1.00 64.48 475 PRO B N 1
ATOM 7106 C CA . PRO B 1 495 ? 37.528 5.724 61.758 1.00 60.49 475 PRO B CA 1
ATOM 7107 C C . PRO B 1 495 ? 36.927 5.480 63.143 1.00 58.78 475 PRO B C 1
ATOM 7108 O O . PRO B 1 495 ? 35.856 6.025 63.454 1.00 53.03 475 PRO B O 1
ATOM 7112 N N . GLY B 1 496 ? 37.584 4.634 63.936 1.00 55.29 476 GLY B N 1
ATOM 7113 C CA . GLY B 1 496 ? 37.111 4.294 65.277 1.00 52.62 476 GLY B CA 1
ATOM 7114 C C . GLY B 1 496 ? 36.425 2.937 65.396 1.00 52.72 476 GLY B C 1
ATOM 7115 O O . GLY B 1 496 ? 36.525 2.267 66.436 1.00 50.42 476 GLY B O 1
ATOM 7116 N N . ALA B 1 497 ? 35.741 2.518 64.338 1.00 49.69 477 ALA B N 1
ATOM 7117 C CA . ALA B 1 497 ? 34.958 1.296 64.362 1.00 47.58 477 ALA B CA 1
ATOM 7118 C C . ALA B 1 497 ? 35.829 0.082 64.444 1.00 44.88 477 ALA B C 1
ATOM 7119 O O . ALA B 1 497 ? 36.923 0.063 63.926 1.00 42.02 477 ALA B O 1
ATOM 7121 N N . GLU B 1 498 ? 35.336 -0.944 65.106 1.00 49.25 478 GLU B N 1
ATOM 7122 C CA . GLU B 1 498 ? 35.879 -2.229 64.882 1.00 55.91 478 GLU B CA 1
ATOM 7123 C C . GLU B 1 498 ? 34.873 -3.134 64.196 1.00 63.55 478 GLU B C 1
ATOM 7124 O O . GLU B 1 498 ? 33.753 -2.734 63.900 1.00 67.75 478 GLU B O 1
ATOM 7130 N N . PHE B 1 499 ? 35.311 -4.329 63.845 1.00 72.63 479 PHE B N 1
ATOM 7131 C CA . PHE B 1 499 ? 34.698 -4.980 62.721 1.00 78.93 479 PHE B CA 1
ATOM 7132 C C . PHE B 1 499 ? 34.513 -6.462 62.934 1.00 78.76 479 PHE B C 1
ATOM 7133 O O . PHE B 1 499 ? 35.450 -7.172 63.296 1.00 65.96 479 PHE B O 1
ATOM 7141 N N . ASP B 1 500 ? 33.284 -6.905 62.676 1.00 80.48 480 ASP B N 1
ATOM 7142 C CA . ASP B 1 500 ? 32.866 -8.281 62.882 1.00 79.62 480 ASP B CA 1
ATOM 7143 C C . ASP B 1 500 ? 32.645 -9.017 61.541 1.00 83.06 480 ASP B C 1
ATOM 7144 O O . ASP B 1 500 ? 31.661 -8.758 60.815 1.00 77.63 480 ASP B O 1
ATOM 7149 N N . GLU B 1 501 ? 33.582 -9.924 61.238 1.00 85.81 481 GLU B N 1
ATOM 7150 C CA . GLU B 1 501 ? 33.588 -10.693 59.984 1.00 87.58 481 GLU B CA 1
ATOM 7151 C C . GLU B 1 501 ? 32.204 -11.273 59.632 1.00 85.63 481 GLU B C 1
ATOM 7152 O O . GLU B 1 501 ? 31.600 -10.900 58.616 1.00 71.64 481 GLU B O 1
ATOM 7158 N N . MET B 1 502 ? 31.713 -12.169 60.489 1.00 84.09 482 MET B N 1
ATOM 7159 C CA . MET B 1 502 ? 30.489 -12.931 60.245 1.00 87.45 482 MET B CA 1
ATOM 7160 C C . MET B 1 502 ? 29.228 -12.058 60.230 1.00 84.21 482 MET B C 1
ATOM 7161 O O . MET B 1 502 ? 28.230 -12.386 59.559 1.00 81.02 482 MET B O 1
ATOM 7166 N N . GLU B 1 503 ? 29.267 -10.965 60.989 1.00 78.15 483 GLU B N 1
ATOM 7167 C CA . GLU B 1 503 ? 28.126 -10.060 61.108 1.00 79.07 483 GLU B CA 1
ATOM 7168 C C . GLU B 1 503 ? 27.850 -9.380 59.772 1.00 81.78 483 GLU B C 1
ATOM 7169 O O . GLU B 1 503 ? 26.706 -9.053 59.459 1.00 73.42 483 GLU B O 1
ATOM 7175 N N . LEU B 1 504 ? 28.900 -9.196 58.976 1.00 85.68 484 LEU B N 1
ATOM 7176 C CA . LEU B 1 504 ? 28.732 -8.716 57.610 1.00 92.31 484 LEU B CA 1
ATOM 7177 C C . LEU B 1 504 ? 28.208 -9.809 56.655 1.00 90.02 484 LEU B C 1
ATOM 7178 O O . LEU B 1 504 ? 27.229 -9.581 55.938 1.00 85.20 484 LEU B O 1
ATOM 7183 N N . GLY B 1 505 ? 28.854 -10.976 56.647 1.00 84.63 485 GLY B N 1
ATOM 7184 C CA . GLY B 1 505 ? 28.373 -12.113 55.866 1.00 80.17 485 GLY B CA 1
ATOM 7185 C C . GLY B 1 505 ? 26.865 -12.287 55.962 1.00 80.64 485 GLY B C 1
ATOM 7186 O O . GLY B 1 505 ? 26.169 -12.418 54.945 1.00 71.32 485 GLY B O 1
ATOM 7187 N N . ALA B 1 506 ? 26.355 -12.253 57.195 1.00 85.93 486 ALA B N 1
ATOM 7188 C CA . ALA B 1 506 ? 24.914 -12.428 57.457 1.00 85.94 486 ALA B CA 1
ATOM 7189 C C . ALA B 1 506 ? 24.087 -11.211 57.024 1.00 83.82 486 ALA B C 1
ATOM 7190 O O . ALA B 1 506 ? 22.966 -11.355 56.512 1.00 80.45 486 ALA B O 1
ATOM 7192 N N . PHE B 1 507 ? 24.657 -10.022 57.237 1.00 81.55 487 PHE B N 1
ATOM 7193 C CA . PHE B 1 507 ? 24.010 -8.751 56.909 1.00 79.78 487 PHE B CA 1
ATOM 7194 C C . PHE B 1 507 ? 23.821 -8.568 55.394 1.00 78.53 487 PHE B C 1
ATOM 7195 O O . PHE B 1 507 ? 22.810 -8.012 54.941 1.00 65.36 487 PHE B O 1
ATOM 7203 N N . CYS B 1 508 ? 24.784 -9.065 54.620 1.00 85.45 488 CYS B N 1
ATOM 7204 C CA . CYS B 1 508 ? 24.683 -9.075 53.152 1.00 93.25 488 CYS B CA 1
ATOM 7205 C C . CYS B 1 508 ? 23.529 -9.980 52.656 1.00 90.53 488 CYS B C 1
ATOM 7206 O O . CYS B 1 508 ? 22.728 -9.570 51.802 1.00 80.74 488 CYS B O 1
ATOM 7209 N N . LEU B 1 509 ? 23.444 -11.190 53.215 1.00 91.08 489 LEU B N 1
ATOM 7210 C CA . LEU B 1 509 ? 22.388 -12.156 52.872 1.00 93.37 489 LEU B CA 1
ATOM 7211 C C . LEU B 1 509 ? 20.977 -11.651 53.182 1.00 87.41 489 LEU B C 1
ATOM 7212 O O . LEU B 1 509 ? 20.014 -12.079 52.551 1.00 78.57 489 LEU B O 1
ATOM 7217 N N . GLU B 1 510 ? 20.860 -10.726 54.137 1.00 90.34 490 GLU B N 1
ATOM 7218 C CA . GLU B 1 510 ? 19.570 -10.095 54.439 1.00 91.99 490 GLU B CA 1
ATOM 7219 C C . GLU B 1 510 ? 18.864 -9.582 53.184 1.00 89.56 490 GLU B C 1
ATOM 7220 O O . GLU B 1 510 ? 17.641 -9.622 53.113 1.00 80.35 490 GLU B O 1
ATOM 7226 N N . GLU B 1 511 ? 19.633 -9.078 52.217 1.00 99.30 491 GLU B N 1
ATOM 7227 C CA . GLU B 1 511 ? 19.064 -8.537 50.967 1.00 102.32 491 GLU B CA 1
ATOM 7228 C C . GLU B 1 511 ? 19.807 -8.881 49.659 1.00 98.62 491 GLU B C 1
ATOM 7229 O O . GLU B 1 511 ? 19.326 -8.539 48.580 1.00 92.89 491 GLU B O 1
ATOM 7235 N N . LEU B 1 512 ? 20.965 -9.532 49.760 1.00 91.82 492 LEU B N 1
ATOM 7236 C CA . LEU B 1 512 ? 21.667 -10.048 48.599 1.00 88.46 492 LEU B CA 1
ATOM 7237 C C . LEU B 1 512 ? 21.484 -11.566 48.509 1.00 80.33 492 LEU B C 1
ATOM 7238 O O . LEU B 1 512 ? 21.641 -12.270 49.503 1.00 71.94 492 LEU B O 1
ATOM 7243 N N . PRO B 1 513 ? 21.183 -12.081 47.308 1.00 79.17 493 PRO B N 1
ATOM 7244 C CA . PRO B 1 513 ? 21.032 -13.525 47.165 1.00 80.74 493 PRO B CA 1
ATOM 7245 C C . PRO B 1 513 ? 22.313 -14.289 47.498 1.00 80.98 493 PRO B C 1
ATOM 7246 O O . PRO B 1 513 ? 23.355 -13.683 47.777 1.00 79.36 493 PRO B O 1
ATOM 7250 N N . ASP B 1 514 ? 22.208 -15.614 47.484 1.00 83.74 494 ASP B N 1
ATOM 7251 C CA . ASP B 1 514 ? 23.310 -16.483 47.868 1.00 85.15 494 ASP B CA 1
ATOM 7252 C C . ASP B 1 514 ? 24.511 -16.368 46.911 1.00 80.68 494 ASP B C 1
ATOM 7253 O O . ASP B 1 514 ? 25.655 -16.366 47.364 1.00 81.44 494 ASP B O 1
ATOM 7258 N N . TYR B 1 515 ? 24.265 -16.257 45.605 1.00 76.81 495 TYR B N 1
ATOM 7259 C CA . TYR B 1 515 ? 25.372 -16.109 44.644 1.00 72.89 495 TYR B CA 1
ATOM 7260 C C . TYR B 1 515 ? 26.093 -14.736 44.704 1.00 68.68 495 TYR B C 1
ATOM 7261 O O . TYR B 1 515 ? 27.187 -14.581 44.130 1.00 61.73 495 TYR B O 1
ATOM 7270 N N . MET B 1 516 ? 25.482 -13.767 45.397 1.00 65.43 496 MET B N 1
ATOM 7271 C CA . MET B 1 516 ? 26.059 -12.419 45.616 1.00 67.86 496 MET B CA 1
ATOM 7272 C C . MET B 1 516 ? 26.718 -12.188 46.992 1.00 63.51 496 MET B C 1
ATOM 7273 O O . MET B 1 516 ? 27.115 -11.056 47.322 1.00 58.13 496 MET B O 1
ATOM 7278 N N . ALA B 1 517 ? 26.822 -13.252 47.787 1.00 59.36 497 ALA B N 1
ATOM 7279 C CA . ALA B 1 517 ? 27.465 -13.195 49.090 1.00 54.55 497 ALA B CA 1
ATOM 7280 C C . ALA B 1 517 ? 28.985 -13.342 48.936 1.00 54.79 497 ALA B C 1
ATOM 7281 O O . ALA B 1 517 ? 29.463 -14.236 48.217 1.00 44.94 497 ALA B O 1
ATOM 7283 N N . PRO B 1 518 ? 29.756 -12.441 49.593 1.00 58.21 498 PRO B N 1
ATOM 7284 C CA . PRO B 1 518 ? 31.204 -12.607 49.530 1.00 54.97 498 PRO B CA 1
ATOM 7285 C C . PRO B 1 518 ? 31.623 -13.932 50.128 1.00 53.33 498 PRO B C 1
ATOM 7286 O O . PRO B 1 518 ? 31.043 -14.378 51.114 1.00 50.75 498 PRO B O 1
ATOM 7290 N N . GLN B 1 519 ? 32.623 -14.552 49.525 1.00 55.89 499 GLN B N 1
ATOM 7291 C CA . GLN B 1 519 ? 33.250 -15.735 50.098 1.00 61.97 499 GLN B CA 1
ATOM 7292 C C . GLN B 1 519 ? 34.522 -15.375 50.877 1.00 59.02 499 GLN B C 1
ATOM 7293 O O . GLN B 1 519 ? 35.027 -16.188 51.653 1.00 62.37 499 GLN B O 1
ATOM 7299 N N . ARG B 1 520 ? 35.036 -14.171 50.662 1.00 54.66 500 ARG B N 1
ATOM 7300 C CA . ARG B 1 520 ? 36.262 -13.725 51.278 1.00 59.20 500 ARG B CA 1
ATOM 7301 C C . ARG B 1 520 ? 36.127 -12.238 51.563 1.00 63.26 500 ARG B C 1
ATOM 7302 O O . ARG B 1 520 ? 35.871 -11.454 50.663 1.00 69.14 500 ARG B O 1
ATOM 7310 N N . ILE B 1 521 ? 36.293 -11.861 52.826 1.00 64.24 501 ILE B N 1
ATOM 7311 C CA . ILE B 1 521 ? 36.313 -10.463 53.254 1.00 63.62 501 ILE B CA 1
ATOM 7312 C C . ILE B 1 521 ? 37.689 -10.153 53.840 1.00 64.06 501 ILE B C 1
ATOM 7313 O O . ILE B 1 521 ? 38.157 -10.860 54.723 1.00 65.81 501 ILE B O 1
ATOM 7318 N N . HIS B 1 522 ? 38.325 -9.099 53.353 1.00 63.46 502 HIS B N 1
ATOM 7319 C CA . HIS B 1 522 ? 39.629 -8.697 53.839 1.00 64.65 502 HIS B CA 1
ATOM 7320 C C . HIS B 1 522 ? 39.547 -7.233 54.273 1.00 67.77 502 HIS B C 1
ATOM 7321 O O . HIS B 1 522 ? 39.188 -6.363 53.474 1.00 67.75 502 HIS B O 1
ATOM 7328 N N . VAL B 1 523 ? 39.867 -6.963 55.534 1.00 66.19 503 VAL B N 1
ATOM 7329 C CA . VAL B 1 523 ? 39.962 -5.584 56.005 1.00 69.72 503 VAL B CA 1
ATOM 7330 C C . VAL B 1 523 ? 41.286 -4.929 55.568 1.00 68.77 503 VAL B C 1
ATOM 7331 O O . VAL B 1 523 ? 42.332 -5.589 55.527 1.00 68.17 503 VAL B O 1
ATOM 7335 N N . LEU B 1 524 ? 41.229 -3.641 55.228 1.00 63.46 504 LEU B N 1
ATOM 7336 C CA . LEU B 1 524 ? 42.426 -2.837 54.945 1.00 67.71 504 LEU B CA 1
ATOM 7337 C C . LEU B 1 524 ? 42.379 -1.493 55.696 1.00 79.74 504 LEU B C 1
ATOM 7338 O O . LEU B 1 524 ? 41.363 -1.128 56.326 1.00 77.84 504 LEU B O 1
ATOM 7343 N N . ASP B 1 525 ? 43.492 -0.764 55.644 1.00 83.71 505 ASP B N 1
ATOM 7344 C CA . ASP B 1 525 ? 43.565 0.549 56.278 1.00 85.48 505 ASP B CA 1
ATOM 7345 C C . ASP B 1 525 ? 43.083 1.607 55.312 1.00 81.63 505 ASP B C 1
ATOM 7346 O O . ASP B 1 525 ? 42.333 2.512 55.700 1.00 87.86 505 ASP B O 1
ATOM 7351 N N . ALA B 1 526 ? 43.478 1.468 54.053 1.00 79.88 506 ALA B N 1
ATOM 7352 C CA . ALA B 1 526 ? 42.958 2.330 52.989 1.00 88.91 506 ALA B CA 1
ATOM 7353 C C . ALA B 1 526 ? 42.799 1.587 51.650 1.00 90.10 506 ALA B C 1
ATOM 7354 O O . ALA B 1 526 ? 43.120 0.392 51.528 1.00 82.03 506 ALA B O 1
ATOM 7356 N N . LEU B 1 527 ? 42.281 2.304 50.655 1.00 89.11 507 LEU B N 1
ATOM 7357 C CA . LEU B 1 527 ? 42.040 1.729 49.341 1.00 93.66 507 LEU B CA 1
ATOM 7358 C C . LEU B 1 527 ? 42.835 2.479 48.241 1.00 93.97 507 LEU B C 1
ATOM 7359 O O . LEU B 1 527 ? 42.593 3.664 47.982 1.00 83.91 507 LEU B O 1
ATOM 7364 N N . PRO B 1 528 ? 43.797 1.784 47.597 1.00 88.64 508 PRO B N 1
ATOM 7365 C CA . PRO B 1 528 ? 44.570 2.368 46.498 1.00 84.55 508 PRO B CA 1
ATOM 7366 C C . PRO B 1 528 ? 43.761 3.215 45.499 1.00 86.09 508 PRO B C 1
ATOM 7367 O O . PRO B 1 528 ? 43.816 4.452 45.528 1.00 78.83 508 PRO B O 1
ATOM 7371 N N . ALA C 1 29 ? -9.475 -22.106 -16.361 1.00 48.45 9 ALA C N 1
ATOM 7372 C CA . ALA C 1 29 ? -8.654 -22.656 -15.238 1.00 45.03 9 ALA C CA 1
ATOM 7373 C C . ALA C 1 29 ? -9.381 -23.754 -14.459 1.00 44.48 9 ALA C C 1
ATOM 7374 O O . ALA C 1 29 ? -8.784 -24.753 -14.100 1.00 45.23 9 ALA C O 1
ATOM 7376 N N . GLN C 1 30 ? -10.669 -23.575 -14.214 1.00 45.65 10 GLN C N 1
ATOM 7377 C CA . GLN C 1 30 ? -11.539 -24.683 -13.758 1.00 54.19 10 GLN C CA 1
ATOM 7378 C C . GLN C 1 30 ? -11.510 -25.905 -14.727 1.00 52.65 10 GLN C C 1
ATOM 7379 O O . GLN C 1 30 ? -11.706 -27.050 -14.307 1.00 47.69 10 GLN C O 1
ATOM 7385 N N . ASN C 1 31 ? -11.322 -25.627 -16.017 1.00 49.52 11 ASN C N 1
ATOM 7386 C CA . ASN C 1 31 ? -11.302 -26.659 -17.076 1.00 51.94 11 ASN C CA 1
ATOM 7387 C C . ASN C 1 31 ? -9.948 -27.369 -17.353 1.00 45.89 11 ASN C C 1
ATOM 7388 O O . ASN C 1 31 ? -8.926 -26.742 -17.647 1.00 45.70 11 ASN C O 1
ATOM 7393 N N . PRO C 1 32 ? -9.944 -28.688 -17.259 1.00 37.41 12 PRO C N 1
ATOM 7394 C CA . PRO C 1 32 ? -8.718 -29.417 -17.625 1.00 36.00 12 PRO C CA 1
ATOM 7395 C C . PRO C 1 32 ? -8.325 -29.286 -19.093 1.00 30.49 12 PRO C C 1
ATOM 7396 O O . PRO C 1 32 ? -9.184 -29.396 -19.934 1.00 27.70 12 PRO C O 1
ATOM 7400 N N . VAL C 1 33 ? -7.024 -29.135 -19.367 1.00 30.00 13 VAL C N 1
ATOM 7401 C CA . VAL C 1 33 ? -6.456 -28.810 -20.687 1.00 29.68 13 VAL C CA 1
ATOM 7402 C C . VAL C 1 33 ? -6.033 -30.093 -21.430 1.00 30.50 13 VAL C C 1
ATOM 7403 O O . VAL C 1 33 ? -4.901 -30.583 -21.235 1.00 29.22 13 VAL C O 1
ATOM 7407 N N . GLU C 1 34 ? -6.971 -30.649 -22.217 1.00 30.83 14 GLU C N 1
ATOM 7408 C CA . GLU C 1 34 ? -6.774 -31.914 -22.960 1.00 34.99 14 GLU C CA 1
ATOM 7409 C C . GLU C 1 34 ? -6.854 -31.806 -24.490 1.00 33.36 14 GLU C C 1
ATOM 7410 O O . GLU C 1 34 ? -6.737 -32.822 -25.165 1.00 35.79 14 GLU C O 1
ATOM 7416 N N . ARG C 1 35 ? -7.055 -30.591 -25.013 1.00 32.14 15 ARG C N 1
ATOM 7417 C CA . ARG C 1 35 ? -7.077 -30.310 -26.462 1.00 31.56 15 ARG C CA 1
ATOM 7418 C C . ARG C 1 35 ? -6.229 -29.137 -26.969 1.00 31.80 15 ARG C C 1
ATOM 7419 O O . ARG C 1 35 ? -5.933 -28.144 -26.262 1.00 32.37 15 ARG C O 1
ATOM 7427 N N . LEU C 1 36 ? -5.925 -29.218 -28.243 1.00 27.17 16 LEU C N 1
ATOM 7428 C CA . LEU C 1 36 ? -4.820 -28.502 -28.793 1.00 27.30 16 LEU C CA 1
ATOM 7429 C C . LEU C 1 36 ? -5.011 -27.016 -28.583 1.00 29.81 16 LEU C C 1
ATOM 7430 O O . LEU C 1 36 ? -4.096 -26.323 -28.178 1.00 30.20 16 LEU C O 1
ATOM 7435 N N . HIS C 1 37 ? -6.202 -26.525 -28.924 1.00 31.52 17 HIS C N 1
ATOM 7436 C CA . HIS C 1 37 ? -6.494 -25.107 -28.902 1.00 31.51 17 HIS C CA 1
ATOM 7437 C C . HIS C 1 37 ? -6.575 -24.573 -27.452 1.00 38.94 17 HIS C C 1
ATOM 7438 O O . HIS C 1 37 ? -6.224 -23.405 -27.193 1.00 36.42 17 HIS C O 1
ATOM 7445 N N . GLU C 1 38 ? -7.018 -25.427 -26.516 1.00 39.27 18 GLU C N 1
ATOM 7446 C CA . GLU C 1 38 ? -7.074 -25.063 -25.095 1.00 40.33 18 GLU C CA 1
ATOM 7447 C C . GLU C 1 38 ? -5.677 -24.840 -24.550 1.00 38.49 18 GLU C C 1
ATOM 7448 O O . GLU C 1 38 ? -5.492 -24.128 -23.556 1.00 43.08 18 GLU C O 1
ATOM 7454 N N . PHE C 1 39 ? -4.694 -25.458 -25.198 1.00 35.57 19 PHE C N 1
ATOM 7455 C CA . PHE C 1 39 ? -3.287 -25.408 -24.736 1.00 30.07 19 PHE C CA 1
ATOM 7456 C C . PHE C 1 39 ? -2.588 -24.160 -25.233 1.00 30.02 19 PHE C C 1
ATOM 7457 O O . PHE C 1 39 ? -1.904 -23.487 -24.482 1.00 32.16 19 PHE C O 1
ATOM 7465 N N . LEU C 1 40 ? -2.804 -23.858 -26.499 1.00 28.94 20 LEU C N 1
ATOM 7466 C CA . LEU C 1 40 ? -2.085 -22.814 -27.160 1.00 28.52 20 LEU C CA 1
ATOM 7467 C C . LEU C 1 40 ? -2.670 -21.480 -26.798 1.00 29.04 20 LEU C C 1
ATOM 7468 O O . LEU C 1 40 ? -2.068 -20.464 -27.088 1.00 28.62 20 LEU C O 1
ATOM 7473 N N . LEU C 1 41 ? -3.854 -21.472 -26.210 1.00 29.74 21 LEU C N 1
ATOM 7474 C CA . LEU C 1 41 ? -4.476 -20.234 -25.845 1.00 29.79 21 LEU C CA 1
ATOM 7475 C C . LEU C 1 41 ? -4.500 -19.970 -24.338 1.00 29.61 21 LEU C C 1
ATOM 7476 O O . LEU C 1 41 ? -5.161 -19.022 -23.911 1.00 29.50 21 LEU C O 1
ATOM 7481 N N . THR C 1 42 ? -3.716 -20.708 -23.550 1.00 32.11 22 THR C N 1
ATOM 7482 C CA . THR C 1 42 ? -3.588 -20.394 -22.096 1.00 34.26 22 THR C CA 1
ATOM 7483 C C . THR C 1 42 ? -2.997 -18.955 -21.864 1.00 36.14 22 THR C C 1
ATOM 7484 O O . THR C 1 42 ? -3.407 -18.223 -20.975 1.00 34.52 22 THR C O 1
ATOM 7488 N N . GLY C 1 43 ? -2.090 -18.518 -22.728 1.00 35.77 23 GLY C N 1
ATOM 7489 C CA . GLY C 1 43 ? -1.632 -17.148 -22.671 1.00 35.96 23 GLY C CA 1
ATOM 7490 C C . GLY C 1 43 ? -2.751 -16.126 -22.794 1.00 35.39 23 GLY C C 1
ATOM 7491 O O . GLY C 1 43 ? -2.544 -14.970 -22.501 1.00 37.39 23 GLY C O 1
ATOM 7492 N N . ALA C 1 44 ? -3.913 -16.514 -23.317 1.00 37.19 24 ALA C N 1
ATOM 7493 C CA . ALA C 1 44 ? -4.994 -15.543 -23.485 1.00 36.24 24 ALA C CA 1
ATOM 7494 C C . ALA C 1 44 ? -5.650 -15.284 -22.162 1.00 38.17 24 ALA C C 1
ATOM 7495 O O . ALA C 1 44 ? -6.279 -14.275 -22.035 1.00 40.23 24 ALA C O 1
ATOM 7497 N N . ARG C 1 45 ? -5.524 -16.191 -21.188 1.00 43.69 25 ARG C N 1
ATOM 7498 C CA . ARG C 1 45 ? -6.045 -15.899 -19.819 1.00 43.19 25 ARG C CA 1
ATOM 7499 C C . ARG C 1 45 ? -4.955 -15.250 -18.989 1.00 43.30 25 ARG C C 1
ATOM 7500 O O . ARG C 1 45 ? -5.278 -14.461 -18.155 1.00 51.78 25 ARG C O 1
ATOM 7508 N N . LEU C 1 46 ? -3.712 -15.700 -19.110 1.00 39.35 26 LEU C N 1
ATOM 7509 C CA . LEU C 1 46 ? -2.658 -15.260 -18.212 1.00 37.66 26 LEU C CA 1
ATOM 7510 C C . LEU C 1 46 ? -2.022 -13.968 -18.631 1.00 32.49 26 LEU C C 1
ATOM 7511 O O . LEU C 1 46 ? -1.595 -13.242 -17.793 1.00 38.47 26 LEU C O 1
ATOM 7516 N N . THR C 1 47 ? -1.869 -13.723 -19.918 1.00 30.43 27 THR C N 1
ATOM 7517 C CA . THR C 1 47 ? -1.185 -12.527 -20.425 1.00 29.46 27 THR C CA 1
ATOM 7518 C C . THR C 1 47 ? -1.851 -12.015 -21.696 1.00 32.02 27 THR C C 1
ATOM 7519 O O . THR C 1 47 ? -1.280 -12.102 -22.790 1.00 32.55 27 THR C O 1
ATOM 7523 N N . PRO C 1 48 ? -3.082 -11.512 -21.573 1.00 35.49 28 PRO C N 1
ATOM 7524 C CA . PRO C 1 48 ? -3.960 -11.261 -22.746 1.00 36.19 28 PRO C CA 1
ATOM 7525 C C . PRO C 1 48 ? -3.456 -10.193 -23.667 1.00 34.64 28 PRO C C 1
ATOM 7526 O O . PRO C 1 48 ? -3.732 -10.241 -24.864 1.00 38.21 28 PRO C O 1
ATOM 7530 N N . GLU C 1 49 ? -2.705 -9.255 -23.118 1.00 31.29 29 GLU C N 1
ATOM 7531 C CA . GLU C 1 49 ? -2.285 -8.092 -23.895 1.00 32.74 29 GLU C CA 1
ATOM 7532 C C . GLU C 1 49 ? -0.891 -8.297 -24.468 1.00 30.42 29 GLU C C 1
ATOM 7533 O O . GLU C 1 49 ? -0.412 -7.484 -25.249 1.00 29.70 29 GLU C O 1
ATOM 7539 N N . LYS C 1 50 ? -0.212 -9.359 -24.043 1.00 28.89 30 LYS C N 1
ATOM 7540 C CA . LYS C 1 50 ? 1.099 -9.705 -24.584 1.00 27.17 30 LYS C CA 1
ATOM 7541 C C . LYS C 1 50 ? 0.972 -10.010 -26.074 1.00 26.37 30 LYS C C 1
ATOM 7542 O O . LYS C 1 50 ? -0.011 -10.595 -26.518 1.00 27.04 30 LYS C O 1
ATOM 7548 N N . PRO C 1 51 ? 1.979 -9.654 -26.853 1.00 27.52 31 PRO C N 1
ATOM 7549 C CA . PRO C 1 51 ? 1.903 -9.963 -28.264 1.00 28.47 31 PRO C CA 1
ATOM 7550 C C . PRO C 1 51 ? 2.142 -11.483 -28.507 1.00 26.44 31 PRO C C 1
ATOM 7551 O O . PRO C 1 51 ? 3.096 -12.068 -28.004 1.00 25.79 31 PRO C O 1
ATOM 7555 N N . ALA C 1 52 ? 1.267 -12.099 -29.288 1.00 26.20 32 ALA C N 1
ATOM 7556 C CA . ALA C 1 52 ? 1.289 -13.569 -29.503 1.00 25.87 32 ALA C CA 1
ATOM 7557 C C . ALA C 1 52 ? 1.882 -13.922 -30.836 1.00 27.51 32 ALA C C 1
ATOM 7558 O O . ALA C 1 52 ? 2.716 -14.835 -30.921 1.00 32.38 32 ALA C O 1
ATOM 7560 N N . VAL C 1 53 ? 1.463 -13.210 -31.883 1.00 28.00 33 VAL C N 1
ATOM 7561 C CA . VAL C 1 53 ? 1.971 -13.454 -33.203 1.00 28.77 33 VAL C CA 1
ATOM 7562 C C . VAL C 1 53 ? 2.248 -12.157 -33.938 1.00 29.67 33 VAL C C 1
ATOM 7563 O O . VAL C 1 53 ? 1.400 -11.321 -34.055 1.00 29.27 33 VAL C O 1
ATOM 7567 N N . LEU C 1 54 ? 3.458 -12.002 -34.438 1.00 36.96 34 LEU C N 1
ATOM 7568 C CA . LEU C 1 54 ? 3.790 -10.866 -35.272 1.00 44.03 34 LEU C CA 1
ATOM 7569 C C . LEU C 1 54 ? 2.955 -10.886 -36.557 1.00 42.07 34 LEU C C 1
ATOM 7570 O O . LEU C 1 54 ? 2.694 -11.924 -37.101 1.00 39.22 34 LEU C O 1
ATOM 7575 N N . GLU C 1 55 ? 2.556 -9.724 -37.049 1.00 44.74 35 GLU C N 1
ATOM 7576 C CA . GLU C 1 55 ? 1.730 -9.648 -38.254 1.00 45.23 35 GLU C CA 1
ATOM 7577 C C . GLU C 1 55 ? 1.781 -8.299 -38.993 1.00 52.58 35 GLU C C 1
ATOM 7578 O O . GLU C 1 55 ? 1.667 -7.234 -38.377 1.00 45.37 35 GLU C O 1
ATOM 7584 N N . LEU C 1 56 ? 1.916 -8.387 -40.324 1.00 63.49 36 LEU C N 1
ATOM 7585 C CA . LEU C 1 56 ? 1.833 -7.246 -41.255 1.00 74.36 36 LEU C CA 1
ATOM 7586 C C . LEU C 1 56 ? 0.392 -6.719 -41.465 1.00 78.97 36 LEU C C 1
ATOM 7587 O O . LEU C 1 56 ? -0.459 -7.442 -41.957 1.00 71.76 36 LEU C O 1
ATOM 7592 N N . SER C 1 57 ? 0.143 -5.453 -41.110 1.00 93.06 37 SER C N 1
ATOM 7593 C CA . SER C 1 57 ? -1.194 -4.807 -41.201 1.00 94.14 37 SER C CA 1
ATOM 7594 C C . SER C 1 57 ? -1.236 -3.748 -42.329 1.00 89.46 37 SER C C 1
ATOM 7595 O O . SER C 1 57 ? -1.215 -2.524 -42.097 1.00 85.42 37 SER C O 1
ATOM 7598 N N . GLY C 1 58 ? -1.303 -4.246 -43.558 1.00 89.28 38 GLY C N 1
ATOM 7599 C CA . GLY C 1 58 ? -1.154 -3.421 -44.756 1.00 91.84 38 GLY C CA 1
ATOM 7600 C C . GLY C 1 58 ? 0.295 -3.492 -45.208 1.00 93.20 38 GLY C C 1
ATOM 7601 O O . GLY C 1 58 ? 0.729 -4.493 -45.807 1.00 100.34 38 GLY C O 1
ATOM 7602 N N . THR C 1 59 ? 1.042 -2.429 -44.927 1.00 86.76 39 THR C N 1
ATOM 7603 C CA . THR C 1 59 ? 2.515 -2.464 -45.018 1.00 82.67 39 THR C CA 1
ATOM 7604 C C . THR C 1 59 ? 3.167 -2.148 -43.625 1.00 85.10 39 THR C C 1
ATOM 7605 O O . THR C 1 59 ? 4.383 -2.316 -43.416 1.00 72.14 39 THR C O 1
ATOM 7609 N N . GLU C 1 60 ? 2.305 -1.779 -42.667 1.00 90.93 40 GLU C N 1
ATOM 7610 C CA . GLU C 1 60 ? 2.673 -1.411 -41.295 1.00 89.14 40 GLU C CA 1
ATOM 7611 C C . GLU C 1 60 ? 2.740 -2.629 -40.324 1.00 81.49 40 GLU C C 1
ATOM 7612 O O . GLU C 1 60 ? 1.714 -3.217 -39.947 1.00 73.24 40 GLU C O 1
ATOM 7618 N N . PRO C 1 61 ? 3.957 -2.992 -39.888 1.00 72.67 41 PRO C N 1
ATOM 7619 C CA . PRO C 1 61 ? 4.126 -4.099 -38.938 1.00 68.34 41 PRO C CA 1
ATOM 7620 C C . PRO C 1 61 ? 3.352 -3.937 -37.616 1.00 62.21 41 PRO C C 1
ATOM 7621 O O . PRO C 1 61 ? 3.393 -2.888 -36.998 1.00 64.80 41 PRO C O 1
ATOM 7625 N N . GLY C 1 62 ? 2.690 -5.002 -37.184 1.00 56.44 42 GLY C N 1
ATOM 7626 C CA . GLY C 1 62 ? 1.896 -5.015 -35.952 1.00 47.80 42 GLY C CA 1
ATOM 7627 C C . GLY C 1 62 ? 2.010 -6.377 -35.282 1.00 47.43 42 GLY C C 1
ATOM 7628 O O . GLY C 1 62 ? 2.829 -7.197 -35.658 1.00 47.89 42 GLY C O 1
ATOM 7629 N N . TYR C 1 63 ? 1.189 -6.609 -34.274 1.00 45.98 43 TYR C N 1
ATOM 7630 C CA . TYR C 1 63 ? 1.212 -7.838 -33.504 1.00 40.55 43 TYR C CA 1
ATOM 7631 C C . TYR C 1 63 ? -0.219 -8.188 -33.191 1.00 37.12 43 TYR C C 1
ATOM 7632 O O . TYR C 1 63 ? -1.043 -7.320 -32.903 1.00 43.70 43 TYR C O 1
ATOM 7641 N N . VAL C 1 64 ? -0.492 -9.471 -33.154 1.00 34.59 44 VAL C N 1
ATOM 7642 C CA . VAL C 1 64 ? -1.741 -9.981 -32.651 1.00 33.94 44 VAL C CA 1
ATOM 7643 C C . VAL C 1 64 ? -1.477 -10.442 -31.228 1.00 32.33 44 VAL C C 1
ATOM 7644 O O . VAL C 1 64 ? -0.456 -11.068 -30.956 1.00 36.36 44 VAL C O 1
ATOM 7648 N N . SER C 1 65 ? -2.341 -10.075 -30.299 1.00 29.32 45 SER C N 1
ATOM 7649 C CA . SER C 1 65 ? -2.085 -10.341 -28.883 1.00 27.91 45 SER C CA 1
ATOM 7650 C C . SER C 1 65 ? -2.844 -11.589 -28.530 1.00 25.49 45 SER C C 1
ATOM 7651 O O . SER C 1 65 ? -3.846 -11.856 -29.142 1.00 22.72 45 SER C O 1
ATOM 7654 N N . TYR C 1 66 ? -2.401 -12.275 -27.483 1.00 24.81 46 TYR C N 1
ATOM 7655 C CA . TYR C 1 66 ? -3.031 -13.494 -27.053 1.00 24.76 46 TYR C CA 1
ATOM 7656 C C . TYR C 1 66 ? -4.530 -13.358 -27.036 1.00 26.14 46 TYR C C 1
ATOM 7657 O O . TYR C 1 66 ? -5.218 -14.279 -27.458 1.00 27.55 46 TYR C O 1
ATOM 7666 N N . ARG C 1 67 ? -5.056 -12.213 -26.594 1.00 29.59 47 ARG C N 1
ATOM 7667 C CA . ARG C 1 67 ? -6.522 -12.026 -26.532 1.00 30.10 47 ARG C CA 1
ATOM 7668 C C . ARG C 1 67 ? -7.110 -11.916 -27.919 1.00 31.65 47 ARG C C 1
ATOM 7669 O O . ARG C 1 67 ? -8.170 -12.489 -28.193 1.00 34.69 47 ARG C O 1
ATOM 7677 N N . GLN C 1 68 ? -6.431 -11.163 -28.776 1.00 32.37 48 GLN C N 1
ATOM 7678 C CA . GLN C 1 68 ? -6.884 -10.941 -30.144 1.00 35.00 48 GLN C CA 1
ATOM 7679 C C . GLN C 1 68 ? -6.815 -12.230 -30.950 1.00 34.34 48 GLN C C 1
ATOM 7680 O O . GLN C 1 68 ? -7.707 -12.524 -31.724 1.00 36.51 48 GLN C O 1
ATOM 7686 N N . LEU C 1 69 ? -5.753 -12.993 -30.750 1.00 33.98 49 LEU C N 1
ATOM 7687 C CA . LEU C 1 69 ? -5.630 -14.296 -31.343 1.00 33.18 49 LEU C CA 1
ATOM 7688 C C . LEU C 1 69 ? -6.800 -15.155 -30.949 1.00 33.02 49 LEU C C 1
ATOM 7689 O O . LEU C 1 69 ? -7.378 -15.816 -31.796 1.00 35.54 49 LEU C O 1
ATOM 7694 N N . ALA C 1 70 ? -7.164 -15.148 -29.678 1.00 31.18 50 ALA C N 1
ATOM 7695 C CA . ALA C 1 70 ? -8.321 -15.930 -29.240 1.00 31.54 50 ALA C CA 1
ATOM 7696 C C . ALA C 1 70 ? -9.620 -15.438 -29.894 1.00 32.87 50 ALA C C 1
ATOM 7697 O O . ALA C 1 70 ? -10.510 -16.230 -30.182 1.00 36.46 50 ALA C O 1
ATOM 7699 N N . ASN C 1 71 ? -9.749 -14.139 -30.120 1.00 33.39 51 ASN C N 1
ATOM 7700 C CA . ASN C 1 71 ? -10.963 -13.610 -30.757 1.00 32.38 51 ASN C CA 1
ATOM 7701 C C . ASN C 1 71 ? -11.061 -14.008 -32.225 1.00 28.20 51 ASN C C 1
ATOM 7702 O O . ASN C 1 71 ? -12.117 -14.371 -32.699 1.00 28.20 51 ASN C O 1
ATOM 7707 N N . ARG C 1 72 ? -9.967 -13.903 -32.950 1.00 25.96 52 ARG C N 1
ATOM 7708 C CA . ARG C 1 72 ? -9.965 -14.302 -34.322 1.00 26.84 52 ARG C CA 1
ATOM 7709 C C . ARG C 1 72 ? -10.284 -15.808 -34.392 1.00 29.06 52 ARG C C 1
ATOM 7710 O O . ARG C 1 72 ? -11.066 -16.267 -35.234 1.00 25.06 52 ARG C O 1
ATOM 7718 N N . ALA C 1 73 ? -9.714 -16.548 -33.458 1.00 30.92 53 ALA C N 1
ATOM 7719 C CA . ALA C 1 73 ? -9.918 -17.962 -33.434 1.00 34.77 53 ALA C CA 1
ATOM 7720 C C . ALA C 1 73 ? -11.378 -18.266 -33.336 1.00 35.70 53 ALA C C 1
ATOM 7721 O O . ALA C 1 73 ? -11.847 -19.202 -34.011 1.00 29.33 53 ALA C O 1
ATOM 7723 N N . GLU C 1 74 ? -12.099 -17.502 -32.511 1.00 36.83 54 GLU C N 1
ATOM 7724 C CA . GLU C 1 74 ? -13.530 -17.794 -32.258 1.00 43.31 54 GLU C CA 1
ATOM 7725 C C . GLU C 1 74 ? -14.446 -17.136 -33.291 1.00 39.02 54 GLU C C 1
ATOM 7726 O O . GLU C 1 74 ? -15.549 -17.620 -33.576 1.00 36.62 54 GLU C O 1
ATOM 7732 N N . SER C 1 75 ? -13.972 -16.034 -33.842 1.00 36.38 55 SER C N 1
ATOM 7733 C CA . SER C 1 75 ? -14.625 -15.409 -34.965 1.00 33.27 55 SER C CA 1
ATOM 7734 C C . SER C 1 75 ? -14.633 -16.433 -36.132 1.00 31.64 55 SER C C 1
ATOM 7735 O O . SER C 1 75 ? -15.663 -16.670 -36.745 1.00 34.15 55 SER C O 1
ATOM 7738 N N . TYR C 1 76 ? -13.500 -17.068 -36.390 1.00 30.19 56 TYR C N 1
ATOM 7739 C CA . TYR C 1 76 ? -13.428 -18.165 -37.359 1.00 30.57 56 TYR C CA 1
ATOM 7740 C C . TYR C 1 76 ? -14.333 -19.344 -36.991 1.00 29.30 56 TYR C C 1
ATOM 7741 O O . TYR C 1 76 ? -14.968 -19.923 -37.871 1.00 33.84 56 TYR C O 1
ATOM 7750 N N . ALA C 1 77 ? -14.383 -19.715 -35.723 1.00 29.55 57 ALA C N 1
ATOM 7751 C CA . ALA C 1 77 ? -15.156 -20.907 -35.311 1.00 31.73 57 ALA C CA 1
ATOM 7752 C C . ALA C 1 77 ? -16.626 -20.684 -35.481 1.00 36.30 57 ALA C C 1
ATOM 7753 O O . ALA C 1 77 ? -17.354 -21.588 -35.843 1.00 45.85 57 ALA C O 1
ATOM 7755 N N . ALA C 1 78 ? -17.079 -19.463 -35.273 1.00 41.43 58 ALA C N 1
ATOM 7756 C CA . ALA C 1 78 ? -18.483 -19.160 -35.506 1.00 39.11 58 ALA C CA 1
ATOM 7757 C C . ALA C 1 78 ? -18.797 -19.361 -36.984 1.00 37.60 58 ALA C C 1
ATOM 7758 O O . ALA C 1 78 ? -19.787 -19.980 -37.302 1.00 47.94 58 ALA C O 1
ATOM 7760 N N . ALA C 1 79 ? -17.956 -18.870 -37.883 1.00 34.20 59 ALA C N 1
ATOM 7761 C CA . ALA C 1 79 ? -18.175 -19.063 -39.330 1.00 35.52 59 ALA C CA 1
ATOM 7762 C C . ALA C 1 79 ? -18.168 -20.561 -39.768 1.00 38.56 59 ALA C C 1
ATOM 7763 O O . ALA C 1 79 ? -18.822 -20.962 -40.724 1.00 36.99 59 ALA C O 1
ATOM 7765 N N . LEU C 1 80 ? -17.389 -21.367 -39.063 1.00 38.77 60 LEU C N 1
ATOM 7766 C CA . LEU C 1 80 ? -17.227 -22.731 -39.420 1.00 37.87 60 LEU C CA 1
ATOM 7767 C C . LEU C 1 80 ? -18.307 -23.588 -38.825 1.00 37.38 60 LEU C C 1
ATOM 7768 O O . LEU C 1 80 ? -18.777 -24.521 -39.447 1.00 44.10 60 LEU C O 1
ATOM 7773 N N . GLY C 1 81 ? -18.702 -23.271 -37.618 1.00 32.51 61 GLY C N 1
ATOM 7774 C CA . GLY C 1 81 ? -19.479 -24.195 -36.823 1.00 28.74 61 GLY C CA 1
ATOM 7775 C C . GLY C 1 81 ? -20.907 -24.291 -37.198 1.00 27.00 61 GLY C C 1
ATOM 7776 O O . GLY C 1 81 ? -21.630 -25.103 -36.620 1.00 23.30 61 GLY C O 1
ATOM 7777 N N . GLY C 1 82 ? -21.340 -23.433 -38.125 1.00 31.44 62 GLY C N 1
ATOM 7778 C CA . GLY C 1 82 ? -22.731 -23.446 -38.603 1.00 32.36 62 GLY C CA 1
ATOM 7779 C C . GLY C 1 82 ? -22.884 -24.154 -39.936 1.00 34.95 62 GLY C C 1
ATOM 7780 O O . GLY C 1 82 ? -23.923 -24.029 -40.565 1.00 40.26 62 GLY C O 1
ATOM 7781 N N . LEU C 1 83 ? -21.873 -24.923 -40.347 1.00 32.36 63 LEU C N 1
ATOM 7782 C CA . LEU C 1 83 ? -21.823 -25.471 -41.682 1.00 30.66 63 LEU C CA 1
ATOM 7783 C C . LEU C 1 83 ? -22.213 -26.939 -41.769 1.00 31.12 63 LEU C C 1
ATOM 7784 O O . LEU C 1 83 ? -22.121 -27.542 -42.831 1.00 30.82 63 LEU C O 1
ATOM 7789 N N . GLY C 1 84 ? -22.614 -27.529 -40.651 1.00 33.07 64 GLY C N 1
ATOM 7790 C CA . GLY C 1 84 ? -23.063 -28.928 -40.631 1.00 32.01 64 GLY C CA 1
ATOM 7791 C C . GLY C 1 84 ? -21.947 -29.926 -40.511 1.00 31.90 64 GLY C C 1
ATOM 7792 O O . GLY C 1 84 ? -22.179 -31.122 -40.624 1.00 38.99 64 GLY C O 1
ATOM 7793 N N . LEU C 1 85 ? -20.733 -29.444 -40.274 1.00 30.72 65 LEU C N 1
ATOM 7794 C CA . LEU C 1 85 ? -19.550 -30.280 -40.165 1.00 33.43 65 LEU C CA 1
ATOM 7795 C C . LEU C 1 85 ? -19.457 -31.059 -38.844 1.00 36.40 65 LEU C C 1
ATOM 7796 O O . LEU C 1 85 ? -19.686 -30.507 -37.779 1.00 34.90 65 LEU C O 1
ATOM 7801 N N . ASP C 1 86 ? -19.136 -32.359 -38.955 1.00 38.33 66 ASP C N 1
ATOM 7802 C CA . ASP C 1 86 ? -18.994 -33.244 -37.796 1.00 40.86 66 ASP C CA 1
ATOM 7803 C C . ASP C 1 86 ? -17.559 -33.232 -37.276 1.00 37.15 66 ASP C C 1
ATOM 7804 O O . ASP C 1 86 ? -16.613 -33.019 -38.029 1.00 35.20 66 ASP C O 1
ATOM 7809 N N . ILE C 1 87 ? -17.406 -33.549 -36.007 1.00 33.10 67 ILE C N 1
ATOM 7810 C CA . ILE C 1 87 ? -16.088 -33.816 -35.430 1.00 34.32 67 ILE C CA 1
ATOM 7811 C C . ILE C 1 87 ? -15.458 -35.021 -36.155 1.00 34.25 67 ILE C C 1
ATOM 7812 O O . ILE C 1 87 ? -16.114 -36.070 -36.335 1.00 36.56 67 ILE C O 1
ATOM 7817 N N . GLY C 1 88 ? -14.217 -34.836 -36.614 1.00 32.56 68 GLY C N 1
ATOM 7818 C CA . GLY C 1 88 ? -13.540 -35.826 -37.458 1.00 33.57 68 GLY C CA 1
ATOM 7819 C C . GLY C 1 88 ? -13.467 -35.466 -38.945 1.00 35.32 68 GLY C C 1
ATOM 7820 O O . GLY C 1 88 ? -12.563 -35.926 -39.646 1.00 34.18 68 GLY C O 1
ATOM 7821 N N . ASP C 1 89 ? -14.403 -34.643 -39.430 1.00 35.82 69 ASP C N 1
ATOM 7822 C CA . ASP C 1 89 ? -14.316 -34.097 -40.787 1.00 38.76 69 ASP C CA 1
ATOM 7823 C C . ASP C 1 89 ? -13.050 -33.276 -40.907 1.00 38.62 69 ASP C C 1
ATOM 7824 O O . ASP C 1 89 ? -12.714 -32.486 -39.988 1.00 40.93 69 ASP C O 1
ATOM 7829 N N . ARG C 1 90 ? -12.383 -33.430 -42.046 1.00 33.12 70 ARG C N 1
ATOM 7830 C CA . ARG C 1 90 ? -11.057 -32.850 -42.244 1.00 30.02 70 ARG C CA 1
ATOM 7831 C C . ARG C 1 90 ? -11.157 -31.554 -43.011 1.00 25.32 70 ARG C C 1
ATOM 7832 O O . ARG C 1 90 ? -12.105 -31.311 -43.710 1.00 25.05 70 ARG C O 1
ATOM 7840 N N . VAL C 1 91 ? -10.203 -30.683 -42.801 1.00 23.86 71 VAL C N 1
ATOM 7841 C CA . VAL C 1 91 ? -10.207 -29.359 -43.405 1.00 22.49 71 VAL C CA 1
ATOM 7842 C C . VAL C 1 91 ? -8.808 -29.131 -43.896 1.00 22.66 71 VAL C C 1
ATOM 7843 O O . VAL C 1 91 ? -7.837 -29.415 -43.199 1.00 22.69 71 VAL C O 1
ATOM 7847 N N . VAL C 1 92 ? -8.662 -28.609 -45.078 1.00 24.91 72 VAL C N 1
ATOM 7848 C CA . VAL C 1 92 ? -7.321 -28.379 -45.567 1.00 28.07 72 VAL C CA 1
ATOM 7849 C C . VAL C 1 92 ? -7.018 -26.937 -45.314 1.00 29.71 72 VAL C C 1
ATOM 7850 O O . VAL C 1 92 ? -7.899 -26.098 -45.524 1.00 32.45 72 VAL C O 1
ATOM 7854 N N . LEU C 1 93 ? -5.779 -26.653 -44.909 1.00 30.44 73 LEU C N 1
ATOM 7855 C CA . LEU C 1 93 ? -5.372 -25.290 -44.610 1.00 30.85 73 LEU C CA 1
ATOM 7856 C C . LEU C 1 93 ? -4.150 -24.899 -45.391 1.00 27.53 73 LEU C C 1
ATOM 7857 O O . LEU C 1 93 ? -3.048 -25.278 -45.067 1.00 22.26 73 LEU C O 1
ATOM 7862 N N . GLU C 1 94 ? -4.351 -24.083 -46.417 1.00 30.14 74 GLU C N 1
ATOM 7863 C CA . GLU C 1 94 ? -3.256 -23.704 -47.296 1.00 31.35 74 GLU C CA 1
ATOM 7864 C C . GLU C 1 94 ? -2.782 -22.281 -46.910 1.00 32.61 74 GLU C C 1
ATOM 7865 O O . GLU C 1 94 ? -3.494 -21.285 -47.126 1.00 31.59 74 GLU C O 1
ATOM 7871 N N . SER C 1 95 ? -1.597 -22.204 -46.314 1.00 30.07 75 SER C N 1
ATOM 7872 C CA . SER C 1 95 ? -1.044 -20.948 -45.957 1.00 32.62 75 SER C CA 1
ATOM 7873 C C . SER C 1 95 ? 0.390 -21.134 -45.652 1.00 37.32 75 SER C C 1
ATOM 7874 O O . SER C 1 95 ? 0.841 -22.236 -45.354 1.00 35.82 75 SER C O 1
ATOM 7877 N N . ASP C 1 96 ? 1.116 -20.024 -45.682 1.00 45.06 76 ASP C N 1
ATOM 7878 C CA . ASP C 1 96 ? 2.386 -19.963 -44.964 1.00 46.18 76 ASP C CA 1
ATOM 7879 C C . ASP C 1 96 ? 2.023 -19.723 -43.513 1.00 36.12 76 ASP C C 1
ATOM 7880 O O . ASP C 1 96 ? 0.891 -19.302 -43.218 1.00 31.27 76 ASP C O 1
ATOM 7885 N N . THR C 1 97 ? 2.954 -20.009 -42.614 1.00 29.38 77 THR C N 1
ATOM 7886 C CA . THR C 1 97 ? 2.726 -19.699 -41.215 1.00 29.50 77 THR C CA 1
ATOM 7887 C C . THR C 1 97 ? 2.474 -18.213 -40.947 1.00 28.65 77 THR C C 1
ATOM 7888 O O . THR C 1 97 ? 3.215 -17.357 -41.416 1.00 24.59 77 THR C O 1
ATOM 7892 N N . SER C 1 98 ? 1.397 -17.937 -40.211 1.00 27.72 78 SER C N 1
ATOM 7893 C CA . SER C 1 98 ? 0.914 -16.604 -39.964 1.00 26.19 78 SER C CA 1
ATOM 7894 C C . SER C 1 98 ? -0.138 -16.654 -38.877 1.00 27.34 78 SER C C 1
ATOM 7895 O O . SER C 1 98 ? -0.716 -17.720 -38.600 1.00 23.04 78 SER C O 1
ATOM 7898 N N . ALA C 1 99 ? -0.439 -15.479 -38.297 1.00 28.69 79 ALA C N 1
ATOM 7899 C CA . ALA C 1 99 ? -1.376 -15.403 -37.179 1.00 27.84 79 ALA C CA 1
ATOM 7900 C C . ALA C 1 99 ? -2.768 -15.893 -37.557 1.00 28.54 79 ALA C C 1
ATOM 7901 O O . ALA C 1 99 ? -3.430 -16.564 -36.765 1.00 28.54 79 ALA C O 1
ATOM 7903 N N . SER C 1 100 ? -3.205 -15.580 -38.781 1.00 30.95 80 SER C N 1
ATOM 7904 C CA . SER C 1 100 ? -4.482 -16.100 -39.296 1.00 32.99 80 SER C CA 1
ATOM 7905 C C . SER C 1 100 ? -4.451 -17.642 -39.540 1.00 33.60 80 SER C C 1
ATOM 7906 O O . SER C 1 100 ? -5.427 -18.334 -39.262 1.00 38.86 80 SER C O 1
ATOM 7909 N N . ALA C 1 101 ? -3.332 -18.196 -39.983 1.00 30.29 81 ALA C N 1
ATOM 7910 C CA . ALA C 1 101 ? -3.241 -19.645 -40.087 1.00 30.37 81 ALA C CA 1
ATOM 7911 C C . ALA C 1 101 ? -3.378 -20.274 -38.682 1.00 32.20 81 ALA C C 1
ATOM 7912 O O . ALA C 1 101 ? -4.019 -21.344 -38.526 1.00 36.76 81 ALA C O 1
ATOM 7914 N N . ILE C 1 102 ? -2.800 -19.620 -37.663 1.00 28.64 82 ILE C N 1
ATOM 7915 C CA . ILE C 1 102 ? -2.842 -20.166 -36.313 1.00 26.48 82 ILE C CA 1
ATOM 7916 C C . ILE C 1 102 ? -4.269 -20.053 -35.814 1.00 24.93 82 ILE C C 1
ATOM 7917 O O . ILE C 1 102 ? -4.851 -20.985 -35.223 1.00 21.64 82 ILE C O 1
ATOM 7922 N N . ALA C 1 103 ? -4.871 -18.916 -36.085 1.00 26.70 83 ALA C N 1
ATOM 7923 C CA . ALA C 1 103 ? -6.298 -18.769 -35.765 1.00 28.87 83 ALA C CA 1
ATOM 7924 C C . ALA C 1 103 ? -7.140 -19.892 -36.401 1.00 27.64 83 ALA C C 1
ATOM 7925 O O . ALA C 1 103 ? -7.953 -20.508 -35.705 1.00 28.81 83 ALA C O 1
ATOM 7927 N N . ALA C 1 104 ? -6.932 -20.158 -37.705 1.00 26.79 84 ALA C N 1
ATOM 7928 C CA . ALA C 1 104 ? -7.689 -21.209 -38.425 1.00 25.01 84 ALA C CA 1
ATOM 7929 C C . ALA C 1 104 ? -7.503 -22.608 -37.793 1.00 24.18 84 ALA C C 1
ATOM 7930 O O . ALA C 1 104 ? -8.490 -23.294 -37.504 1.00 23.33 84 ALA C O 1
ATOM 7932 N N . LEU C 1 105 ? -6.262 -22.993 -37.490 1.00 23.02 85 LEU C N 1
ATOM 7933 C CA . LEU C 1 105 ? -6.060 -24.275 -36.857 1.00 24.15 85 LEU C CA 1
ATOM 7934 C C . LEU C 1 105 ? -6.656 -24.369 -35.458 1.00 23.13 85 LEU C C 1
ATOM 7935 O O . LEU C 1 105 ? -7.159 -25.426 -35.078 1.00 23.05 85 LEU C O 1
ATOM 7940 N N . LEU C 1 106 ? -6.608 -23.256 -34.718 1.00 22.69 86 LEU C N 1
ATOM 7941 C CA . LEU C 1 106 ? -7.228 -23.123 -33.398 1.00 20.26 86 LEU C CA 1
ATOM 7942 C C . LEU C 1 106 ? -8.723 -23.313 -33.480 1.00 17.07 86 LEU C C 1
ATOM 7943 O O . LEU C 1 106 ? -9.292 -24.106 -32.721 1.00 14.95 86 LEU C O 1
ATOM 7948 N N . ALA C 1 107 ? -9.350 -22.624 -34.431 1.00 15.41 87 ALA C N 1
ATOM 7949 C CA . ALA C 1 107 ? -10.766 -22.862 -34.734 1.00 16.55 87 ALA C CA 1
ATOM 7950 C C . ALA C 1 107 ? -11.058 -24.333 -35.124 1.00 19.08 87 ALA C C 1
ATOM 7951 O O . ALA C 1 107 ? -11.940 -24.964 -34.514 1.00 18.79 87 ALA C O 1
ATOM 7953 N N . CYS C 1 108 ? -10.344 -24.861 -36.135 1.00 18.50 88 CYS C N 1
ATOM 7954 C CA . CYS C 1 108 ? -10.528 -26.244 -36.495 1.00 21.49 88 CYS C CA 1
ATOM 7955 C C . CYS C 1 108 ? -10.456 -27.139 -35.258 1.00 21.69 88 CYS C C 1
ATOM 7956 O O . CYS C 1 108 ? -11.362 -27.952 -34.980 1.00 18.58 88 CYS C O 1
ATOM 7959 N N . SER C 1 109 ? -9.393 -26.940 -34.490 1.00 20.95 89 SER C N 1
ATOM 7960 C CA . SER C 1 109 ? -9.247 -27.716 -33.284 1.00 20.66 89 SER C CA 1
ATOM 7961 C C . SER C 1 109 ? -10.452 -27.518 -32.362 1.00 23.55 89 SER C C 1
ATOM 7962 O O . SER C 1 109 ? -10.923 -28.472 -31.730 1.00 21.14 89 SER C O 1
ATOM 7965 N N . SER C 1 110 ? -10.978 -26.285 -32.280 1.00 29.38 90 SER C N 1
ATOM 7966 C CA . SER C 1 110 ? -12.103 -26.023 -31.334 1.00 31.90 90 SER C CA 1
ATOM 7967 C C . SER C 1 110 ? -13.334 -26.843 -31.760 1.00 31.90 90 SER C C 1
ATOM 7968 O O . SER C 1 110 ? -14.199 -27.118 -30.959 1.00 32.40 90 SER C O 1
ATOM 7971 N N . LEU C 1 111 ? -13.405 -27.222 -33.030 1.00 33.32 91 LEU C N 1
ATOM 7972 C CA . LEU C 1 111 ? -14.562 -27.939 -33.540 1.00 35.38 91 LEU C CA 1
ATOM 7973 C C . LEU C 1 111 ? -14.261 -29.432 -33.791 1.00 34.66 91 LEU C C 1
ATOM 7974 O O . LEU C 1 111 ? -15.125 -30.177 -34.242 1.00 39.79 91 LEU C O 1
ATOM 7979 N N . GLY C 1 112 ? -13.051 -29.871 -33.496 1.00 29.63 92 GLY C N 1
ATOM 7980 C CA . GLY C 1 112 ? -12.737 -31.288 -33.605 1.00 27.22 92 GLY C CA 1
ATOM 7981 C C . GLY C 1 112 ? -12.568 -31.677 -35.043 1.00 27.30 92 GLY C C 1
ATOM 7982 O O . GLY C 1 112 ? -12.724 -32.838 -35.415 1.00 29.95 92 GLY C O 1
ATOM 7983 N N . LEU C 1 113 ? -12.266 -30.680 -35.852 1.00 24.02 93 LEU C N 1
ATOM 7984 C CA . LEU C 1 113 ? -12.058 -30.842 -37.229 1.00 23.37 93 LEU C CA 1
ATOM 7985 C C . LEU C 1 113 ? -10.592 -30.936 -37.336 1.00 23.37 93 LEU C C 1
ATOM 7986 O O . LEU C 1 113 ? -9.929 -29.937 -37.211 1.00 24.60 93 LEU C O 1
ATOM 7991 N N . PRO C 1 114 ? -10.069 -32.128 -37.654 1.00 22.95 94 PRO C N 1
ATOM 7992 C CA . PRO C 1 114 ? -8.641 -32.230 -37.786 1.00 23.28 94 PRO C CA 1
ATOM 7993 C C . PRO C 1 114 ? -8.264 -31.504 -39.010 1.00 21.55 94 PRO C C 1
ATOM 7994 O O . PRO C 1 114 ? -9.048 -31.477 -39.903 1.00 23.41 94 PRO C O 1
ATOM 7998 N N . PHE C 1 115 ? -7.072 -30.929 -39.054 1.00 20.87 95 PHE C N 1
ATOM 7999 C CA . PHE C 1 115 ? -6.701 -30.031 -40.151 1.00 21.53 95 PHE C CA 1
ATOM 8000 C C . PHE C 1 115 ? -5.462 -30.576 -40.812 1.00 23.40 95 PHE C C 1
ATOM 8001 O O . PHE C 1 115 ? -4.628 -31.178 -40.160 1.00 23.13 95 PHE C O 1
ATOM 8009 N N . VAL C 1 116 ? -5.328 -30.242 -42.083 1.00 24.65 96 VAL C N 1
ATOM 8010 C CA . VAL C 1 116 ? -4.272 -30.713 -42.926 1.00 28.07 96 VAL C CA 1
ATOM 8011 C C . VAL C 1 116 ? -3.561 -29.491 -43.490 1.00 31.40 96 VAL C C 1
ATOM 8012 O O . VAL C 1 116 ? -4.091 -28.775 -44.350 1.00 36.48 96 VAL C O 1
ATOM 8016 N N . PRO C 1 117 ? -2.382 -29.192 -42.957 1.00 33.05 97 PRO C N 1
ATOM 8017 C CA . PRO C 1 117 ? -1.711 -28.029 -43.463 1.00 30.74 97 PRO C CA 1
ATOM 8018 C C . PRO C 1 117 ? -1.084 -28.343 -44.794 1.00 33.32 97 PRO C C 1
ATOM 8019 O O . PRO C 1 117 ? -0.627 -29.471 -45.019 1.00 29.80 97 PRO C O 1
ATOM 8023 N N . VAL C 1 118 ? -1.086 -27.335 -45.655 1.00 34.28 98 VAL C N 1
ATOM 8024 C CA . VAL C 1 118 ? -0.489 -27.405 -46.963 1.00 37.50 98 VAL C CA 1
ATOM 8025 C C . VAL C 1 118 ? 0.081 -26.038 -47.355 1.00 38.80 98 VAL C C 1
ATOM 8026 O O . VAL C 1 118 ? -0.454 -25.008 -46.989 1.00 46.25 98 VAL C O 1
ATOM 8030 N N . THR C 1 119 ? 1.201 -26.034 -48.043 1.00 40.27 99 THR C N 1
ATOM 8031 C CA . THR C 1 119 ? 1.915 -24.807 -48.277 1.00 43.38 99 THR C CA 1
ATOM 8032 C C . THR C 1 119 ? 1.626 -24.378 -49.705 1.00 45.91 99 THR C C 1
ATOM 8033 O O . THR C 1 119 ? 1.553 -25.229 -50.581 1.00 47.53 99 THR C O 1
ATOM 8037 N N . PRO C 1 120 ? 1.443 -23.066 -49.940 1.00 48.50 100 PRO C N 1
ATOM 8038 C CA . PRO C 1 120 ? 0.996 -22.566 -51.250 1.00 51.13 100 PRO C CA 1
ATOM 8039 C C . PRO C 1 120 ? 1.879 -22.938 -52.438 1.00 47.56 100 PRO C C 1
ATOM 8040 O O . PRO C 1 120 ? 1.381 -23.019 -53.557 1.00 43.59 100 PRO C O 1
ATOM 8044 N N . GLU C 1 121 ? 3.170 -23.123 -52.185 1.00 53.18 101 GLU C N 1
ATOM 8045 C CA . GLU C 1 121 ? 4.134 -23.659 -53.175 1.00 60.72 101 GLU C CA 1
ATOM 8046 C C . GLU C 1 121 ? 3.886 -25.127 -53.605 1.00 60.50 101 GLU C C 1
ATOM 8047 O O . GLU C 1 121 ? 4.676 -25.683 -54.348 1.00 62.79 101 GLU C O 1
ATOM 8053 N N . THR C 1 122 ? 2.798 -25.737 -53.132 1.00 57.25 102 THR C N 1
ATOM 8054 C CA . THR C 1 122 ? 2.520 -27.140 -53.354 1.00 53.82 102 THR C CA 1
ATOM 8055 C C . THR C 1 122 ? 1.949 -27.367 -54.749 1.00 52.29 102 THR C C 1
ATOM 8056 O O . THR C 1 122 ? 0.925 -26.771 -55.093 1.00 48.57 102 THR C O 1
ATOM 8060 N N . PRO C 1 123 ? 2.579 -28.264 -55.547 1.00 53.54 103 PRO C N 1
ATOM 8061 C CA . PRO C 1 123 ? 2.078 -28.648 -56.871 1.00 49.33 103 PRO C CA 1
ATOM 8062 C C . PRO C 1 123 ? 0.625 -29.103 -56.907 1.00 51.40 103 PRO C C 1
ATOM 8063 O O . PRO C 1 123 ? 0.201 -29.922 -56.095 1.00 50.09 103 PRO C O 1
ATOM 8067 N N . ALA C 1 124 ? -0.127 -28.562 -57.859 1.00 54.63 104 ALA C N 1
ATOM 8068 C CA . ALA C 1 124 ? -1.512 -28.935 -58.059 1.00 52.98 104 ALA C CA 1
ATOM 8069 C C . ALA C 1 124 ? -1.657 -30.406 -57.856 1.00 55.40 104 ALA C C 1
ATOM 8070 O O . ALA C 1 124 ? -2.481 -30.833 -57.056 1.00 60.03 104 ALA C O 1
ATOM 8072 N N . LYS C 1 125 ? -0.860 -31.177 -58.598 1.00 59.30 105 LYS C N 1
ATOM 8073 C CA . LYS C 1 125 ? -0.947 -32.652 -58.601 1.00 57.22 105 LYS C CA 1
ATOM 8074 C C . LYS C 1 125 ? -0.917 -33.221 -57.174 1.00 51.28 105 LYS C C 1
ATOM 8075 O O . LYS C 1 125 ? -1.799 -33.994 -56.801 1.00 49.29 105 LYS C O 1
ATOM 8081 N N . ARG C 1 126 ? 0.044 -32.757 -56.374 1.00 50.46 106 ARG C N 1
ATOM 8082 C CA . ARG C 1 126 ? 0.208 -33.201 -54.978 1.00 53.04 106 ARG C CA 1
ATOM 8083 C C . ARG C 1 126 ? -0.968 -32.806 -54.057 1.00 50.48 106 ARG C C 1
ATOM 8084 O O . ARG C 1 126 ? -1.418 -33.609 -53.228 1.00 52.28 106 ARG C O 1
ATOM 8092 N N . LEU C 1 127 ? -1.488 -31.594 -54.209 1.00 46.12 107 LEU C N 1
ATOM 8093 C CA . LEU C 1 127 ? -2.597 -31.143 -53.370 1.00 43.65 107 LEU C CA 1
ATOM 8094 C C . LEU C 1 127 ? -3.853 -31.964 -53.579 1.00 46.80 107 LEU C C 1
ATOM 8095 O O . LEU C 1 127 ? -4.497 -32.390 -52.625 1.00 44.80 107 LEU C O 1
ATOM 8100 N N . LEU C 1 128 ? -4.194 -32.209 -54.836 1.00 54.81 108 LEU C N 1
ATOM 8101 C CA . LEU C 1 128 ? -5.449 -32.893 -55.142 1.00 56.72 108 LEU C CA 1
ATOM 8102 C C . LEU C 1 128 ? -5.339 -34.386 -54.835 1.00 46.63 108 LEU C C 1
ATOM 8103 O O . LEU C 1 128 ? -6.345 -35.042 -54.611 1.00 43.03 108 LEU C O 1
ATOM 8108 N N . ALA C 1 129 ? -4.114 -34.900 -54.800 1.00 42.97 109 ALA C N 1
ATOM 8109 C CA . ALA C 1 129 ? -3.854 -36.254 -54.283 1.00 41.46 109 ALA C CA 1
ATOM 8110 C C . ALA C 1 129 ? -4.120 -36.364 -52.786 1.00 40.87 109 ALA C C 1
ATOM 8111 O O . ALA C 1 129 ? -4.617 -37.390 -52.312 1.00 37.60 109 ALA C O 1
ATOM 8113 N N . VAL C 1 130 ? -3.776 -35.299 -52.055 1.00 41.56 110 VAL C N 1
ATOM 8114 C CA . VAL C 1 130 ? -4.073 -35.190 -50.622 1.00 40.40 110 VAL C CA 1
ATOM 8115 C C . VAL C 1 130 ? -5.572 -35.072 -50.406 1.00 36.97 110 VAL C C 1
ATOM 8116 O O . VAL C 1 130 ? -6.124 -35.754 -49.539 1.00 37.48 110 VAL C O 1
ATOM 8120 N N . VAL C 1 131 ? -6.200 -34.149 -51.144 1.00 36.39 111 VAL C N 1
ATOM 8121 C CA . VAL C 1 131 ? -7.642 -33.922 -51.050 1.00 35.90 111 VAL C CA 1
ATOM 8122 C C . VAL C 1 131 ? -8.350 -35.212 -51.388 1.00 38.46 111 VAL C C 1
ATOM 8123 O O . VAL C 1 131 ? -9.279 -35.627 -50.681 1.00 34.52 111 VAL C O 1
ATOM 8127 N N . ASP C 1 132 ? -7.905 -35.847 -52.476 1.00 38.73 112 ASP C N 1
ATOM 8128 C CA . ASP C 1 132 ? -8.517 -37.069 -52.938 1.00 38.46 112 ASP C CA 1
ATOM 8129 C C . ASP C 1 132 ? -8.496 -38.173 -51.870 1.00 38.97 112 ASP C C 1
ATOM 8130 O O . ASP C 1 132 ? -9.555 -38.694 -51.557 1.00 37.70 112 ASP C O 1
ATOM 8135 N N . THR C 1 133 ? -7.324 -38.492 -51.291 1.00 38.28 113 THR C N 1
ATOM 8136 C CA . THR C 1 133 ? -7.214 -39.571 -50.278 1.00 40.63 113 THR C CA 1
ATOM 8137 C C . THR C 1 133 ? -7.834 -39.240 -48.926 1.00 41.90 113 THR C C 1
ATOM 8138 O O . THR C 1 133 ? -8.467 -40.101 -48.313 1.00 47.28 113 THR C O 1
ATOM 8142 N N . VAL C 1 134 ? -7.650 -38.000 -48.452 1.00 39.99 114 VAL C N 1
ATOM 8143 C CA . VAL C 1 134 ? -8.134 -37.607 -47.122 1.00 38.00 114 VAL C CA 1
ATOM 8144 C C . VAL C 1 134 ? -9.621 -37.229 -47.139 1.00 36.41 114 VAL C C 1
ATOM 8145 O O . VAL C 1 134 ? -10.246 -37.118 -46.076 1.00 35.51 114 VAL C O 1
ATOM 8149 N N . SER C 1 135 ? -10.164 -37.091 -48.364 1.00 32.67 115 SER C N 1
ATOM 8150 C CA . SER C 1 135 ? -11.508 -36.594 -48.663 1.00 30.72 115 SER C CA 1
ATOM 8151 C C . SER C 1 135 ? -12.095 -35.561 -47.655 1.00 30.99 115 SER C C 1
ATOM 8152 O O . SER C 1 135 ? -13.063 -35.837 -46.929 1.00 29.68 115 SER C O 1
ATOM 8155 N N . PRO C 1 136 ? -11.508 -34.366 -47.627 1.00 31.87 116 PRO C N 1
ATOM 8156 C CA . PRO C 1 136 ? -11.914 -33.368 -46.629 1.00 34.40 116 PRO C CA 1
ATOM 8157 C C . PRO C 1 136 ? -13.236 -32.747 -46.987 1.00 36.16 116 PRO C C 1
ATOM 8158 O O . PRO C 1 136 ? -13.572 -32.611 -48.183 1.00 38.92 116 PRO C O 1
ATOM 8162 N N . ALA C 1 137 ? -13.964 -32.329 -45.959 1.00 35.37 117 ALA C N 1
ATOM 8163 C CA . ALA C 1 137 ? -15.181 -31.568 -46.148 1.00 32.16 117 ALA C CA 1
ATOM 8164 C C . ALA C 1 137 ? -14.893 -30.207 -46.703 1.00 33.08 117 ALA C C 1
ATOM 8165 O O . ALA C 1 137 ? -15.721 -29.662 -47.407 1.00 43.60 117 ALA C O 1
ATOM 8167 N N . LEU C 1 138 ? -13.748 -29.626 -46.388 1.00 31.80 118 LEU C N 1
ATOM 8168 C CA . LEU C 1 138 ? -13.567 -28.179 -46.576 1.00 29.43 118 LEU C CA 1
ATOM 8169 C C . LEU C 1 138 ? -12.130 -27.795 -46.868 1.00 27.03 118 LEU C C 1
ATOM 8170 O O . LEU C 1 138 ? -11.231 -28.293 -46.224 1.00 28.15 118 LEU C O 1
ATOM 8175 N N . TYR C 1 139 ? -11.925 -26.930 -47.854 1.00 26.49 119 TYR C N 1
ATOM 8176 C CA . TYR C 1 139 ? -10.612 -26.354 -48.148 1.00 28.33 119 TYR C CA 1
ATOM 8177 C C . TYR C 1 139 ? -10.584 -24.824 -47.820 1.00 30.69 119 TYR C C 1
ATOM 8178 O O . TYR C 1 139 ? -11.541 -24.092 -48.103 1.00 32.50 119 TYR C O 1
ATOM 8187 N N . LEU C 1 140 ? -9.495 -24.346 -47.239 1.00 29.37 120 LEU C N 1
ATOM 8188 C CA . LEU C 1 140 ? -9.394 -22.933 -46.903 1.00 30.48 120 LEU C CA 1
ATOM 8189 C C . LEU C 1 140 ? -8.020 -22.493 -47.238 1.00 31.33 120 LEU C C 1
ATOM 8190 O O . LEU C 1 140 ? -7.077 -23.195 -46.854 1.00 35.51 120 LEU C O 1
ATOM 8195 N N . GLN C 1 141 ? -7.887 -21.334 -47.891 1.00 29.57 121 GLN C N 1
ATOM 8196 C CA . GLN C 1 141 ? -6.578 -20.731 -48.105 1.00 31.18 121 GLN C CA 1
ATOM 8197 C C . GLN C 1 141 ? -6.496 -19.294 -47.594 1.00 30.84 121 GLN C C 1
ATOM 8198 O O . GLN C 1 141 ? -7.472 -18.706 -47.254 1.00 26.50 121 GLN C O 1
ATOM 8204 N N . ALA C 1 142 ? -5.303 -18.727 -47.614 1.00 36.10 122 ALA C N 1
ATOM 8205 C CA . ALA C 1 142 ? -5.080 -17.335 -47.213 1.00 39.97 122 ALA C CA 1
ATOM 8206 C C . ALA C 1 142 ? -5.851 -16.327 -48.055 1.00 43.95 122 ALA C C 1
ATOM 8207 O O . ALA C 1 142 ? -6.253 -16.635 -49.165 1.00 42.79 122 ALA C O 1
ATOM 8209 N N . GLU C 1 143 ? -6.035 -15.112 -47.529 1.00 54.80 123 GLU C N 1
ATOM 8210 C CA . GLU C 1 143 ? -6.773 -14.049 -48.248 1.00 58.90 123 GLU C CA 1
ATOM 8211 C C . GLU C 1 143 ? -6.211 -13.912 -49.658 1.00 59.48 123 GLU C C 1
ATOM 8212 O O . GLU C 1 143 ? -6.966 -13.842 -50.643 1.00 60.57 123 GLU C O 1
ATOM 8218 N N . GLY C 1 144 ? -4.884 -13.902 -49.757 1.00 58.68 124 GLY C N 1
ATOM 8219 C CA . GLY C 1 144 ? -4.221 -13.662 -51.036 1.00 61.26 124 GLY C CA 1
ATOM 8220 C C . GLY C 1 144 ? -4.160 -14.851 -51.968 1.00 63.63 124 GLY C C 1
ATOM 8221 O O . GLY C 1 144 ? -3.697 -14.727 -53.092 1.00 66.01 124 GLY C O 1
ATOM 8222 N N . GLY C 1 145 ? -4.660 -15.999 -51.514 1.00 68.27 125 GLY C N 1
ATOM 8223 C CA . GLY C 1 145 ? -4.426 -17.288 -52.172 1.00 61.00 125 GLY C CA 1
ATOM 8224 C C . GLY C 1 145 ? -5.016 -17.426 -53.559 1.00 53.49 125 GLY C C 1
ATOM 8225 O O . GLY C 1 145 ? -6.195 -17.243 -53.768 1.00 49.80 125 GLY C O 1
ATOM 8226 N N . ARG C 1 146 ? -4.171 -17.774 -54.508 1.00 57.35 126 ARG C N 1
ATOM 8227 C CA . ARG C 1 146 ? -4.535 -17.791 -55.911 1.00 61.86 126 ARG C CA 1
ATOM 8228 C C . ARG C 1 146 ? -4.655 -19.251 -56.318 1.00 55.35 126 ARG C C 1
ATOM 8229 O O . ARG C 1 146 ? -3.991 -19.696 -57.227 1.00 53.69 126 ARG C O 1
ATOM 8237 N N . ARG C 1 147 ? -5.440 -20.011 -55.570 1.00 53.06 127 ARG C N 1
ATOM 8238 C CA . ARG C 1 147 ? -5.602 -21.441 -55.807 1.00 52.08 127 ARG C CA 1
ATOM 8239 C C . ARG C 1 147 ? -7.003 -21.656 -56.272 1.00 56.08 127 ARG C C 1
ATOM 8240 O O . ARG C 1 147 ? -7.920 -20.988 -55.803 1.00 55.14 127 ARG C O 1
ATOM 8248 N N . GLU C 1 148 ? -7.144 -22.568 -57.230 1.00 65.97 128 GLU C N 1
ATOM 8249 C CA . GLU C 1 148 ? -8.439 -23.020 -57.723 1.00 72.28 128 GLU C CA 1
ATOM 8250 C C . GLU C 1 148 ? -8.267 -24.469 -58.153 1.00 67.00 128 GLU C C 1
ATOM 8251 O O . GLU C 1 148 ? -7.141 -24.965 -58.208 1.00 62.48 128 GLU C O 1
ATOM 8257 N N . GLY C 1 149 ? -9.374 -25.124 -58.486 1.00 64.73 129 GLY C N 1
ATOM 8258 C CA . GLY C 1 149 ? -9.332 -26.446 -59.109 1.00 62.14 129 GLY C CA 1
ATOM 8259 C C . GLY C 1 149 ? -9.851 -27.556 -58.225 1.00 60.68 129 GLY C C 1
ATOM 8260 O O . GLY C 1 149 ? -9.638 -28.738 -58.513 1.00 62.97 129 GLY C O 1
ATOM 8261 N N . LEU C 1 150 ? -10.513 -27.191 -57.135 1.00 56.74 130 LEU C N 1
ATOM 8262 C CA . LEU C 1 150 ? -10.929 -28.190 -56.160 1.00 53.15 130 LEU C CA 1
ATOM 8263 C C . LEU C 1 150 ? -12.249 -28.804 -56.576 1.00 52.36 130 LEU C C 1
ATOM 8264 O O . LEU C 1 150 ? -13.127 -28.102 -57.090 1.00 56.24 130 LEU C O 1
ATOM 8269 N N . PRO C 1 151 ? -12.421 -30.099 -56.321 1.00 47.71 131 PRO C N 1
ATOM 8270 C CA . PRO C 1 151 ? -13.729 -30.703 -56.558 1.00 50.57 131 PRO C CA 1
ATOM 8271 C C . PRO C 1 151 ? -14.880 -29.879 -55.984 1.00 52.19 131 PRO C C 1
ATOM 8272 O O . PRO C 1 151 ? -14.751 -29.329 -54.884 1.00 53.90 131 PRO C O 1
ATOM 8276 N N . GLU C 1 152 ? -15.997 -29.819 -56.706 1.00 55.48 132 GLU C N 1
ATOM 8277 C CA . GLU C 1 152 ? -17.229 -29.224 -56.167 1.00 58.36 132 GLU C CA 1
ATOM 8278 C C . GLU C 1 152 ? -17.691 -29.909 -54.892 1.00 51.66 132 GLU C C 1
ATOM 8279 O O . GLU C 1 152 ? -18.382 -29.301 -54.094 1.00 50.88 132 GLU C O 1
ATOM 8285 N N . SER C 1 153 ? -17.331 -31.177 -54.709 1.00 49.91 133 SER C N 1
ATOM 8286 C CA . SER C 1 153 ? -17.657 -31.917 -53.465 1.00 52.83 133 SER C CA 1
ATOM 8287 C C . SER C 1 153 ? -17.013 -31.279 -52.228 1.00 48.58 133 SER C C 1
ATOM 8288 O O . SER C 1 153 ? -17.479 -31.468 -51.098 1.00 45.95 133 SER C O 1
ATOM 8291 N N . VAL C 1 154 ? -15.951 -30.520 -52.447 1.00 44.26 134 VAL C N 1
ATOM 8292 C CA . VAL C 1 154 ? -15.237 -29.944 -51.346 1.00 45.95 134 VAL C CA 1
ATOM 8293 C C . VAL C 1 154 ? -15.566 -28.460 -51.112 1.00 45.56 134 VAL C C 1
ATOM 8294 O O . VAL C 1 154 ? -15.340 -27.602 -51.962 1.00 45.21 134 VAL C O 1
ATOM 8298 N N . GLY C 1 155 ? -16.046 -28.171 -49.906 1.00 43.86 135 GLY C N 1
ATOM 8299 C CA . GLY C 1 155 ? -16.223 -26.807 -49.443 1.00 42.47 135 GLY C CA 1
ATOM 8300 C C . GLY C 1 155 ? -14.998 -25.955 -49.670 1.00 41.41 135 GLY C C 1
ATOM 8301 O O . GLY C 1 155 ? -13.884 -26.431 -49.544 1.00 33.51 135 GLY C O 1
ATOM 8302 N N . THR C 1 156 ? -15.227 -24.689 -50.003 1.00 44.55 136 THR C N 1
ATOM 8303 C CA . THR C 1 156 ? -14.168 -23.754 -50.340 1.00 48.11 136 THR C CA 1
ATOM 8304 C C . THR C 1 156 ? -14.349 -22.473 -49.524 1.00 53.12 136 THR C C 1
ATOM 8305 O O . THR C 1 156 ? -15.461 -22.006 -49.337 1.00 63.01 136 THR C O 1
ATOM 8309 N N . GLY C 1 157 ? -13.262 -21.900 -49.020 1.00 56.44 137 GLY C N 1
ATOM 8310 C CA . GLY C 1 157 ? -13.350 -20.661 -48.211 1.00 49.60 137 GLY C CA 1
ATOM 8311 C C . GLY C 1 157 ? -12.011 -19.934 -48.122 1.00 47.10 137 GLY C C 1
ATOM 8312 O O . GLY C 1 157 ? -11.020 -20.377 -48.696 1.00 45.28 137 GLY C O 1
ATOM 8313 N N . ARG C 1 158 ? -11.994 -18.818 -47.411 1.00 41.64 138 ARG C N 1
ATOM 8314 C CA . ARG C 1 158 ? -10.802 -18.006 -47.267 1.00 42.85 138 ARG C CA 1
ATOM 8315 C C . ARG C 1 158 ? -10.689 -17.372 -45.891 1.00 37.92 138 ARG C C 1
ATOM 8316 O O . ARG C 1 158 ? -11.697 -17.087 -45.226 1.00 35.64 138 ARG C O 1
ATOM 8324 N N . PHE C 1 159 ? -9.457 -17.097 -45.489 1.00 34.00 139 PHE C N 1
ATOM 8325 C CA . PHE C 1 159 ? -9.241 -16.433 -44.224 1.00 35.08 139 PHE C CA 1
ATOM 8326 C C . PHE C 1 159 ? -8.064 -15.518 -44.251 1.00 32.69 139 PHE C C 1
ATOM 8327 O O . PHE C 1 159 ? -7.082 -15.745 -44.978 1.00 29.47 139 PHE C O 1
ATOM 8335 N N . GLY C 1 160 ? -8.216 -14.499 -43.407 1.00 28.63 140 GLY C N 1
ATOM 8336 C CA . GLY C 1 160 ? -7.207 -13.487 -43.154 1.00 29.29 140 GLY C CA 1
ATOM 8337 C C . GLY C 1 160 ? -7.668 -12.632 -41.973 1.00 27.00 140 GLY C C 1
ATOM 8338 O O . GLY C 1 160 ? -8.685 -12.959 -41.324 1.00 23.16 140 GLY C O 1
ATOM 8339 N N . PRO C 1 161 ? -6.935 -11.541 -41.702 1.00 28.10 141 PRO C N 1
ATOM 8340 C CA . PRO C 1 161 ? -7.215 -10.621 -40.553 1.00 30.01 141 PRO C CA 1
ATOM 8341 C C . PRO C 1 161 ? -8.653 -10.159 -40.498 1.00 31.65 141 PRO C C 1
ATOM 8342 O O . PRO C 1 161 ? -9.261 -10.158 -39.440 1.00 31.72 141 PRO C O 1
ATOM 8346 N N . GLY C 1 162 ? -9.218 -9.856 -41.664 1.00 38.40 142 GLY C N 1
ATOM 8347 C CA . GLY C 1 162 ? -10.602 -9.402 -41.777 1.00 37.52 142 GLY C CA 1
ATOM 8348 C C . GLY C 1 162 ? -11.694 -10.422 -41.534 1.00 41.38 142 GLY C C 1
ATOM 8349 O O . GLY C 1 162 ? -12.855 -10.041 -41.452 1.00 51.05 142 GLY C O 1
ATOM 8350 N N . GLY C 1 163 ? -11.362 -11.710 -41.426 1.00 44.21 143 GLY C N 1
ATOM 8351 C CA . GLY C 1 163 ? -12.353 -12.737 -41.052 1.00 40.46 143 GLY C CA 1
ATOM 8352 C C . GLY C 1 163 ? -12.207 -13.983 -41.882 1.00 40.32 143 GLY C C 1
ATOM 8353 O O . GLY C 1 163 ? -11.286 -14.105 -42.679 1.00 42.54 143 GLY C O 1
ATOM 8354 N N . LEU C 1 164 ? -13.110 -14.928 -41.664 1.00 42.68 144 LEU C N 1
ATOM 8355 C CA . LEU C 1 164 ? -13.153 -16.157 -42.447 1.00 41.01 144 LEU C CA 1
ATOM 8356 C C . LEU C 1 164 ? -14.424 -16.133 -43.285 1.00 42.68 144 LEU C C 1
ATOM 8357 O O . LEU C 1 164 ? -15.515 -16.140 -42.729 1.00 42.24 144 LEU C O 1
ATOM 8362 N N . VAL C 1 165 ? -14.292 -16.149 -44.609 1.00 43.50 145 VAL C N 1
ATOM 8363 C CA . VAL C 1 165 ? -15.468 -16.236 -45.468 1.00 45.47 145 VAL C CA 1
ATOM 8364 C C . VAL C 1 165 ? -15.511 -17.538 -46.305 1.00 43.57 145 VAL C C 1
ATOM 8365 O O . VAL C 1 165 ? -14.550 -17.897 -46.985 1.00 47.26 145 VAL C O 1
ATOM 8369 N N . ILE C 1 166 ? -16.639 -18.241 -46.230 1.00 42.88 146 ILE C N 1
ATOM 8370 C CA . ILE C 1 166 ? -16.917 -19.399 -47.100 1.00 43.39 146 ILE C CA 1
ATOM 8371 C C . ILE C 1 166 ? -17.345 -18.935 -48.492 1.00 47.49 146 ILE C C 1
ATOM 8372 O O . ILE C 1 166 ? -18.102 -17.972 -48.613 1.00 53.72 146 ILE C O 1
ATOM 8377 N N . GLU C 1 167 ? -16.873 -19.623 -49.530 1.00 48.94 147 GLU C N 1
ATOM 8378 C CA . GLU C 1 167 ? -17.335 -19.396 -50.900 1.00 51.62 147 GLU C CA 1
ATOM 8379 C C . GLU C 1 167 ? -18.289 -20.537 -51.329 1.00 56.98 147 GLU C C 1
ATOM 8380 O O . GLU C 1 167 ? -19.466 -20.295 -51.580 1.00 69.17 147 GLU C O 1
ATOM 8386 N N . ARG C 1 168 ? -17.800 -21.774 -51.395 1.00 50.27 148 ARG C N 1
ATOM 8387 C CA . ARG C 1 168 ? -18.653 -22.915 -51.704 1.00 43.46 148 ARG C CA 1
ATOM 8388 C C . ARG C 1 168 ? -18.965 -23.686 -50.413 1.00 38.13 148 ARG C C 1
ATOM 8389 O O . ARG C 1 168 ? -18.076 -24.271 -49.807 1.00 39.82 148 ARG C O 1
ATOM 8397 N N . ALA C 1 169 ? -20.212 -23.725 -49.990 1.00 35.32 149 ALA C N 1
ATOM 8398 C CA . ALA C 1 169 ? -20.536 -24.442 -48.762 1.00 36.52 149 ALA C CA 1
ATOM 8399 C C . ALA C 1 169 ? -20.135 -25.928 -48.806 1.00 41.24 149 ALA C C 1
ATOM 8400 O O . ALA C 1 169 ? -20.279 -26.601 -49.832 1.00 40.49 149 ALA C O 1
ATOM 8402 N N . PRO C 1 170 ? -19.603 -26.446 -47.692 1.00 43.46 150 PRO C N 1
ATOM 8403 C CA . PRO C 1 170 ? -19.266 -27.867 -47.656 1.00 41.40 150 PRO C CA 1
ATOM 8404 C C . PRO C 1 170 ? -20.517 -28.675 -47.531 1.00 40.80 150 PRO C C 1
ATOM 8405 O O . PRO C 1 170 ? -21.483 -28.174 -46.948 1.00 39.67 150 PRO C O 1
ATOM 8409 N N . ARG C 1 171 ? -20.521 -29.901 -48.051 1.00 41.09 151 ARG C N 1
ATOM 8410 C CA . ARG C 1 171 ? -21.610 -30.835 -47.753 1.00 46.82 151 ARG C CA 1
ATOM 8411 C C . ARG C 1 171 ? -21.647 -31.050 -46.245 1.00 45.58 151 ARG C C 1
ATOM 8412 O O . ARG C 1 171 ? -20.616 -31.341 -45.645 1.00 49.76 151 ARG C O 1
ATOM 8420 N N . PRO C 1 172 ? -22.829 -30.961 -45.626 1.00 44.91 152 PRO C N 1
ATOM 8421 C CA . PRO C 1 172 ? -22.882 -31.276 -44.187 1.00 46.56 152 PRO C CA 1
ATOM 8422 C C . PRO C 1 172 ? -22.476 -32.711 -43.797 1.00 42.53 152 PRO C C 1
ATOM 8423 O O . PRO C 1 172 ? -22.680 -33.663 -44.548 1.00 45.90 152 PRO C O 1
ATOM 8427 N N . GLY C 1 173 ? -21.952 -32.854 -42.598 1.00 39.85 153 GLY C N 1
ATOM 8428 C CA . GLY C 1 173 ? -21.619 -34.149 -42.094 1.00 41.61 153 GLY C CA 1
ATOM 8429 C C . GLY C 1 173 ? -22.828 -34.858 -41.545 1.00 42.26 153 GLY C C 1
ATOM 8430 O O . GLY C 1 173 ? -23.958 -34.424 -41.737 1.00 41.23 153 GLY C O 1
ATOM 8431 N N . ARG C 1 174 ? -22.554 -35.961 -40.857 1.00 44.27 154 ARG C N 1
ATOM 8432 C CA . ARG C 1 174 ? -23.565 -36.852 -40.300 1.00 47.18 154 ARG C CA 1
ATOM 8433 C C . ARG C 1 174 ? -24.498 -36.232 -39.224 1.00 46.67 154 ARG C C 1
ATOM 8434 O O . ARG C 1 174 ? -25.573 -36.781 -38.950 1.00 45.98 154 ARG C O 1
ATOM 8442 N N . GLY C 1 175 ? -24.052 -35.152 -38.571 1.00 47.34 155 GLY C N 1
ATOM 8443 C CA . GLY C 1 175 ? -24.704 -34.642 -37.365 1.00 41.73 155 GLY C CA 1
ATOM 8444 C C . GLY C 1 175 ? -24.794 -35.689 -36.264 1.00 40.42 155 GLY C C 1
ATOM 8445 O O . GLY C 1 175 ? -25.799 -35.755 -35.562 1.00 46.65 155 GLY C O 1
ATOM 8446 N N . PHE C 1 176 ? -23.737 -36.487 -36.070 1.00 36.18 156 PHE C N 1
ATOM 8447 C CA . PHE C 1 176 ? -23.763 -37.620 -35.127 1.00 32.41 156 PHE C CA 1
ATOM 8448 C C . PHE C 1 176 ? -22.791 -37.501 -33.944 1.00 31.32 156 PHE C C 1
ATOM 8449 O O . PHE C 1 176 ? -23.079 -37.904 -32.814 1.00 29.34 156 PHE C O 1
ATOM 8457 N N . ARG C 1 177 ? -21.586 -37.079 -34.260 1.00 31.95 157 ARG C N 1
ATOM 8458 C CA . ARG C 1 177 ? -20.550 -36.908 -33.268 1.00 34.52 157 ARG C CA 1
ATOM 8459 C C . ARG C 1 177 ? -20.919 -35.741 -32.352 1.00 36.02 157 ARG C C 1
ATOM 8460 O O . ARG C 1 177 ? -21.646 -34.848 -32.756 1.00 31.83 157 ARG C O 1
ATOM 8468 N N . ARG C 1 178 ? -20.483 -35.820 -31.096 1.00 38.37 158 ARG C N 1
ATOM 8469 C CA . ARG C 1 178 ? -20.896 -34.861 -30.079 1.00 39.37 158 ARG C CA 1
ATOM 8470 C C . ARG C 1 178 ? -19.805 -34.261 -29.216 1.00 40.24 158 ARG C C 1
ATOM 8471 O O . ARG C 1 178 ? -19.982 -33.135 -28.779 1.00 39.57 158 ARG C O 1
ATOM 8479 N N . GLU C 1 179 ? -18.747 -35.027 -28.893 1.00 37.47 159 GLU C N 1
ATOM 8480 C CA . GLU C 1 179 ? -17.637 -34.544 -28.044 1.00 31.71 159 GLU C CA 1
ATOM 8481 C C . GLU C 1 179 ? -16.264 -34.927 -28.562 1.00 30.86 159 GLU C C 1
ATOM 8482 O O . GLU C 1 179 ? -16.101 -35.974 -29.144 1.00 39.69 159 GLU C O 1
ATOM 8488 N N . VAL C 1 180 ? -15.264 -34.080 -28.366 1.00 30.54 160 VAL C N 1
ATOM 8489 C CA . VAL C 1 180 ? -13.876 -34.370 -28.798 1.00 27.91 160 VAL C CA 1
ATOM 8490 C C . VAL C 1 180 ? -13.045 -35.018 -27.723 1.00 26.90 160 VAL C C 1
ATOM 8491 O O . VAL C 1 180 ? -12.860 -34.444 -26.657 1.00 30.20 160 VAL C O 1
ATOM 8495 N N . ALA C 1 181 ? -12.502 -36.191 -28.014 1.00 26.30 161 ALA C N 1
ATOM 8496 C CA . ALA C 1 181 ? -11.768 -36.938 -27.020 1.00 25.31 161 ALA C CA 1
ATOM 8497 C C . ALA C 1 181 ? -10.328 -36.766 -27.297 1.00 26.06 161 ALA C C 1
ATOM 8498 O O . ALA C 1 181 ? -9.905 -36.608 -28.457 1.00 28.17 161 ALA C O 1
ATOM 8500 N N . PRO C 1 182 ? -9.534 -36.781 -26.243 1.00 24.58 162 PRO C N 1
ATOM 8501 C CA . PRO C 1 182 ? -8.104 -36.693 -26.427 1.00 26.11 162 PRO C CA 1
ATOM 8502 C C . PRO C 1 182 ? -7.555 -37.618 -27.541 1.00 26.86 162 PRO C C 1
ATOM 8503 O O . PRO C 1 182 ? -6.705 -37.155 -28.270 1.00 26.82 162 PRO C O 1
ATOM 8507 N N . ALA C 1 183 ? -8.022 -38.874 -27.657 1.00 27.51 163 ALA C N 1
ATOM 8508 C CA . ALA C 1 183 ? -7.555 -39.807 -28.747 1.00 29.62 163 ALA C CA 1
ATOM 8509 C C . ALA C 1 183 ? -7.946 -39.444 -30.208 1.00 30.27 163 ALA C C 1
ATOM 8510 O O . ALA C 1 183 ? -7.277 -39.874 -31.148 1.00 28.91 163 ALA C O 1
ATOM 8512 N N . ASP C 1 184 ? -9.010 -38.646 -30.359 1.00 31.72 164 ASP C N 1
ATOM 8513 C CA . ASP C 1 184 ? -9.475 -38.072 -31.647 1.00 31.81 164 ASP C CA 1
ATOM 8514 C C . ASP C 1 184 ? -8.410 -37.303 -32.428 1.00 31.34 164 ASP C C 1
ATOM 8515 O O . ASP C 1 184 ? -7.520 -36.721 -31.827 1.00 35.07 164 ASP C O 1
ATOM 8520 N N . PRO C 1 185 ? -8.496 -37.286 -33.779 1.00 34.05 165 PRO C N 1
ATOM 8521 C CA . PRO C 1 185 ? -7.455 -36.578 -34.523 1.00 35.31 165 PRO C CA 1
ATOM 8522 C C . PRO C 1 185 ? -7.442 -35.099 -34.262 1.00 32.05 165 PRO C C 1
ATOM 8523 O O . PRO C 1 185 ? -8.477 -34.525 -34.003 1.00 32.03 165 PRO C O 1
ATOM 8527 N N . ALA C 1 186 ? -6.248 -34.523 -34.340 1.00 29.76 166 ALA C N 1
ATOM 8528 C CA . ALA C 1 186 ? -6.082 -33.100 -34.175 1.00 27.61 166 ALA C CA 1
ATOM 8529 C C . ALA C 1 186 ? -5.572 -32.506 -35.481 1.00 28.04 166 ALA C C 1
ATOM 8530 O O . ALA C 1 186 ? -6.027 -31.448 -35.888 1.00 30.39 166 ALA C O 1
ATOM 8532 N N . TYR C 1 187 ? -4.620 -33.170 -36.125 1.00 26.64 167 TYR C N 1
ATOM 8533 C CA . TYR C 1 187 ? -4.168 -32.744 -37.445 1.00 26.60 167 TYR C CA 1
ATOM 8534 C C . TYR C 1 187 ? -3.595 -33.940 -38.160 1.00 25.52 167 TYR C C 1
ATOM 8535 O O . TYR C 1 187 ? -3.390 -34.945 -37.517 1.00 31.45 167 TYR C O 1
ATOM 8544 N N . MET C 1 188 ? -3.361 -33.814 -39.458 1.00 24.61 168 MET C N 1
ATOM 8545 C CA . MET C 1 188 ? -2.609 -34.793 -40.248 1.00 30.41 168 MET C CA 1
ATOM 8546 C C . MET C 1 188 ? -1.583 -34.132 -41.182 1.00 32.23 168 MET C C 1
ATOM 8547 O O . MET C 1 188 ? -1.929 -33.230 -41.970 1.00 28.82 168 MET C O 1
ATOM 8552 N N . VAL C 1 189 ? -0.333 -34.587 -41.072 1.00 32.93 169 VAL C N 1
ATOM 8553 C CA . VAL C 1 189 ? 0.752 -34.162 -41.947 1.00 37.07 169 VAL C CA 1
ATOM 8554 C C . VAL C 1 189 ? 1.061 -35.206 -43.074 1.00 39.87 169 VAL C C 1
ATOM 8555 O O . VAL C 1 189 ? 1.186 -36.418 -42.802 1.00 35.52 169 VAL C O 1
ATOM 8559 N N . PHE C 1 190 ? 1.213 -34.727 -44.314 1.00 37.44 170 PHE C N 1
ATOM 8560 C CA . PHE C 1 190 ? 1.337 -35.635 -45.456 1.00 41.65 170 PHE C CA 1
ATOM 8561 C C . PHE C 1 190 ? 2.727 -35.729 -46.096 1.00 41.71 170 PHE C C 1
ATOM 8562 O O . PHE C 1 190 ? 3.294 -34.706 -46.432 1.00 36.41 170 PHE C O 1
ATOM 8570 N N . ARG C 1 197 ? 0.205 -42.723 -53.397 1.00 69.92 177 ARG C N 1
ATOM 8571 C CA . ARG C 1 197 ? -0.700 -43.050 -52.291 1.00 72.43 177 ARG C CA 1
ATOM 8572 C C . ARG C 1 197 ? -0.251 -42.344 -50.983 1.00 66.48 177 ARG C C 1
ATOM 8573 O O . ARG C 1 197 ? -0.162 -42.994 -49.928 1.00 71.99 177 ARG C O 1
ATOM 8581 N N . PRO C 1 198 ? -0.054 -41.004 -51.040 1.00 53.88 178 PRO C N 1
ATOM 8582 C CA . PRO C 1 198 ? 0.570 -40.052 -50.078 1.00 48.09 178 PRO C CA 1
ATOM 8583 C C . PRO C 1 198 ? 0.268 -40.373 -48.610 1.00 40.39 178 PRO C C 1
ATOM 8584 O O . PRO C 1 198 ? -0.886 -40.578 -48.268 1.00 34.72 178 PRO C O 1
ATOM 8588 N N . LYS C 1 199 ? 1.311 -40.419 -47.780 1.00 35.01 179 LYS C N 1
ATOM 8589 C CA . LYS C 1 199 ? 1.230 -40.866 -46.394 1.00 36.17 179 LYS C CA 1
ATOM 8590 C C . LYS C 1 199 ? 0.862 -39.729 -45.390 1.00 35.87 179 LYS C C 1
ATOM 8591 O O . LYS C 1 199 ? 1.542 -38.715 -45.261 1.00 32.62 179 LYS C O 1
ATOM 8597 N N . GLY C 1 200 ? -0.241 -39.898 -44.696 1.00 35.99 180 GLY C N 1
ATOM 8598 C CA . GLY C 1 200 ? -0.637 -38.915 -43.716 1.00 35.35 180 GLY C CA 1
ATOM 8599 C C . GLY C 1 200 ? -0.392 -39.496 -42.367 1.00 31.85 180 GLY C C 1
ATOM 8600 O O . GLY C 1 200 ? -0.800 -40.607 -42.080 1.00 31.90 180 GLY C O 1
ATOM 8601 N N . VAL C 1 201 ? 0.323 -38.749 -41.554 1.00 31.34 181 VAL C N 1
ATOM 8602 C CA . VAL C 1 201 ? 0.501 -39.124 -40.167 1.00 29.44 181 VAL C CA 1
ATOM 8603 C C . VAL C 1 201 ? -0.591 -38.453 -39.406 1.00 26.78 181 VAL C C 1
ATOM 8604 O O . VAL C 1 201 ? -0.639 -37.226 -39.404 1.00 26.58 181 VAL C O 1
ATOM 8608 N N . VAL C 1 202 ? -1.439 -39.265 -38.767 1.00 25.44 182 VAL C N 1
ATOM 8609 C CA . VAL C 1 202 ? -2.587 -38.808 -37.995 1.00 24.61 182 VAL C CA 1
ATOM 8610 C C . VAL C 1 202 ? -2.169 -38.674 -36.546 1.00 23.67 182 VAL C C 1
ATOM 8611 O O . VAL C 1 202 ? -1.772 -39.679 -35.926 1.00 19.83 182 VAL C O 1
ATOM 8615 N N . MET C 1 203 ? -2.283 -37.447 -36.000 1.00 24.28 183 MET C N 1
ATOM 8616 C CA . MET C 1 203 ? -1.777 -37.125 -34.617 1.00 23.17 183 MET C CA 1
ATOM 8617 C C . MET C 1 203 ? -2.928 -36.744 -33.709 1.00 24.92 183 MET C C 1
ATOM 8618 O O . MET C 1 203 ? -3.663 -35.805 -34.036 1.00 29.01 183 MET C O 1
ATOM 8623 N N . SER C 1 204 ? -3.166 -37.480 -32.624 1.00 23.34 184 SER C N 1
ATOM 8624 C CA . SER C 1 204 ? -4.229 -37.085 -31.705 1.00 24.21 184 SER C CA 1
ATOM 8625 C C . SER C 1 204 ? -3.979 -35.803 -30.879 1.00 24.67 184 SER C C 1
ATOM 8626 O O . SER C 1 204 ? -2.892 -35.314 -30.792 1.00 26.48 184 SER C O 1
ATOM 8629 N N . HIS C 1 205 ? -4.998 -35.305 -30.210 1.00 25.07 185 HIS C N 1
ATOM 8630 C CA . HIS C 1 205 ? -4.814 -34.221 -29.263 1.00 26.26 185 HIS C CA 1
ATOM 8631 C C . HIS C 1 205 ? -3.786 -34.555 -28.176 1.00 26.24 185 HIS C C 1
ATOM 8632 O O . HIS C 1 205 ? -2.949 -33.728 -27.830 1.00 27.97 185 HIS C O 1
ATOM 8639 N N . ARG C 1 206 ? -3.780 -35.776 -27.686 1.00 25.68 186 ARG C N 1
ATOM 8640 C CA . ARG C 1 206 ? -2.814 -36.109 -26.670 1.00 24.48 186 ARG C CA 1
ATOM 8641 C C . ARG C 1 206 ? -1.436 -36.210 -27.250 1.00 26.16 186 ARG C C 1
ATOM 8642 O O . ARG C 1 206 ? -0.518 -35.625 -26.760 1.00 27.94 186 ARG C O 1
ATOM 8650 N N . ALA C 1 207 ? -1.253 -36.941 -28.326 1.00 32.25 187 ALA C N 1
ATOM 8651 C CA . ALA C 1 207 ? 0.081 -36.980 -28.870 1.00 30.33 187 ALA C CA 1
ATOM 8652 C C . ALA C 1 207 ? 0.675 -35.548 -28.884 1.00 27.79 187 ALA C C 1
ATOM 8653 O O . ALA C 1 207 ? 1.768 -35.363 -28.416 1.00 27.11 187 ALA C O 1
ATOM 8655 N N . ILE C 1 208 ? -0.016 -34.563 -29.434 1.00 25.43 188 ILE C N 1
ATOM 8656 C CA . ILE C 1 208 ? 0.619 -33.229 -29.656 1.00 25.69 188 ILE C CA 1
ATOM 8657 C C . ILE C 1 208 ? 0.807 -32.456 -28.328 1.00 26.08 188 ILE C C 1
ATOM 8658 O O . ILE C 1 208 ? 1.800 -31.780 -28.145 1.00 31.43 188 ILE C O 1
ATOM 8663 N N . LEU C 1 209 ? -0.073 -32.646 -27.359 1.00 24.47 189 LEU C N 1
ATOM 8664 C CA . LEU C 1 209 ? 0.177 -32.130 -26.048 1.00 25.48 189 LEU C CA 1
ATOM 8665 C C . LEU C 1 209 ? 1.340 -32.807 -25.282 1.00 25.43 189 LEU C C 1
ATOM 8666 O O . LEU C 1 209 ? 2.003 -32.133 -24.518 1.00 25.36 189 LEU C O 1
ATOM 8671 N N . SER C 1 210 ? 1.597 -34.092 -25.463 1.00 23.97 190 SER C N 1
ATOM 8672 C CA . SER C 1 210 ? 2.686 -34.708 -24.707 1.00 23.36 190 SER C CA 1
ATOM 8673 C C . SER C 1 210 ? 3.955 -34.243 -25.268 1.00 23.19 190 SER C C 1
ATOM 8674 O O . SER C 1 210 ? 4.881 -33.912 -24.518 1.00 29.37 190 SER C O 1
ATOM 8677 N N . PHE C 1 211 ? 4.027 -34.179 -26.585 1.00 21.60 191 PHE C N 1
ATOM 8678 C CA . PHE C 1 211 ? 5.223 -33.606 -27.189 1.00 18.98 191 PHE C CA 1
ATOM 8679 C C . PHE C 1 211 ? 5.382 -32.163 -26.628 1.00 19.19 191 PHE C C 1
ATOM 8680 O O . PHE C 1 211 ? 6.413 -31.842 -26.096 1.00 19.28 191 PHE C O 1
ATOM 8688 N N . TYR C 1 212 ? 4.377 -31.312 -26.745 1.00 18.73 192 TYR C N 1
ATOM 8689 C CA . TYR C 1 212 ? 4.494 -29.923 -26.208 1.00 20.28 192 TYR C CA 1
ATOM 8690 C C . TYR C 1 212 ? 4.964 -29.926 -24.765 1.00 17.81 192 TYR C C 1
ATOM 8691 O O . TYR C 1 212 ? 5.923 -29.277 -24.439 1.00 15.27 192 TYR C O 1
ATOM 8700 N N . ARG C 1 213 ? 4.370 -30.769 -23.932 1.00 18.60 193 ARG C N 1
ATOM 8701 C CA . ARG C 1 213 ? 4.814 -30.853 -22.547 1.00 19.20 193 ARG C CA 1
ATOM 8702 C C . ARG C 1 213 ? 6.247 -31.328 -22.382 1.00 21.10 193 ARG C C 1
ATOM 8703 O O . ARG C 1 213 ? 7.002 -30.729 -21.585 1.00 22.18 193 ARG C O 1
ATOM 8711 N N . GLY C 1 214 ? 6.668 -32.349 -23.164 1.00 22.40 194 GLY C N 1
ATOM 8712 C CA . GLY C 1 214 ? 8.112 -32.743 -23.201 1.00 23.53 194 GLY C CA 1
ATOM 8713 C C . GLY C 1 214 ? 9.058 -31.566 -23.565 1.00 23.96 194 GLY C C 1
ATOM 8714 O O . GLY C 1 214 ? 10.073 -31.315 -22.897 1.00 23.92 194 GLY C O 1
ATOM 8715 N N . MET C 1 215 ? 8.708 -30.834 -24.616 1.00 22.78 195 MET C N 1
ATOM 8716 C CA . MET C 1 215 ? 9.589 -29.883 -25.156 1.00 23.42 195 MET C CA 1
ATOM 8717 C C . MET C 1 215 ? 9.746 -28.750 -24.152 1.00 24.81 195 MET C C 1
ATOM 8718 O O . MET C 1 215 ? 10.834 -28.225 -24.002 1.00 25.35 195 MET C O 1
ATOM 8723 N N . LEU C 1 216 ? 8.667 -28.339 -23.498 1.00 25.88 196 LEU C N 1
ATOM 8724 C CA . LEU C 1 216 ? 8.710 -27.130 -22.649 1.00 24.78 196 LEU C CA 1
ATOM 8725 C C . LEU C 1 216 ? 9.481 -27.397 -21.378 1.00 26.34 196 LEU C C 1
ATOM 8726 O O . LEU C 1 216 ? 9.921 -26.448 -20.706 1.00 25.80 196 LEU C O 1
ATOM 8731 N N . SER C 1 217 ? 9.593 -28.684 -21.022 1.00 26.20 197 SER C N 1
ATOM 8732 C CA . SER C 1 217 ? 10.332 -29.117 -19.842 1.00 25.66 197 SER C CA 1
ATOM 8733 C C . SER C 1 217 ? 11.766 -28.838 -19.995 1.00 26.74 197 SER C C 1
ATOM 8734 O O . SER C 1 217 ? 12.504 -29.002 -19.049 1.00 30.92 197 SER C O 1
ATOM 8737 N N . GLN C 1 218 ? 12.178 -28.407 -21.178 1.00 30.23 198 GLN C N 1
ATOM 8738 C CA . GLN C 1 218 ? 13.582 -28.094 -21.480 1.00 30.45 198 GLN C CA 1
ATOM 8739 C C . GLN C 1 218 ? 13.930 -26.603 -21.392 1.00 31.22 198 GLN C C 1
ATOM 8740 O O . GLN C 1 218 ? 15.089 -26.222 -21.564 1.00 33.52 198 GLN C O 1
ATOM 8746 N N . GLY C 1 219 ? 12.964 -25.729 -21.163 1.00 30.25 199 GLY C N 1
ATOM 8747 C CA . GLY C 1 219 ? 13.319 -24.314 -20.938 1.00 30.38 199 GLY C CA 1
ATOM 8748 C C . GLY C 1 219 ? 14.139 -23.736 -22.067 1.00 27.58 199 GLY C C 1
ATOM 8749 O O . GLY C 1 219 ? 15.096 -23.035 -21.838 1.00 29.76 199 GLY C O 1
ATOM 8750 N N . ILE C 1 220 ? 13.759 -24.036 -23.293 1.00 29.40 200 ILE C N 1
ATOM 8751 C CA . ILE C 1 220 ? 14.475 -23.525 -24.477 1.00 29.57 200 ILE C CA 1
ATOM 8752 C C . ILE C 1 220 ? 14.176 -22.046 -24.680 1.00 28.67 200 ILE C C 1
ATOM 8753 O O . ILE C 1 220 ? 14.934 -21.337 -25.324 1.00 28.02 200 ILE C O 1
ATOM 8758 N N . VAL C 1 221 ? 13.113 -21.561 -24.049 1.00 30.18 201 VAL C N 1
ATOM 8759 C CA . VAL C 1 221 ? 12.563 -20.243 -24.358 1.00 29.91 201 VAL C CA 1
ATOM 8760 C C . VAL C 1 221 ? 11.880 -19.654 -23.118 1.00 31.10 201 VAL C C 1
ATOM 8761 O O . VAL C 1 221 ? 11.512 -20.380 -22.202 1.00 29.26 201 VAL C O 1
ATOM 8765 N N . GLY C 1 222 ? 11.670 -18.342 -23.102 1.00 34.07 202 GLY C N 1
ATOM 8766 C CA . GLY C 1 222 ? 10.931 -17.704 -22.013 1.00 34.86 202 GLY C CA 1
ATOM 8767 C C . GLY C 1 222 ? 9.778 -16.869 -22.527 1.00 39.16 202 GLY C C 1
ATOM 8768 O O . GLY C 1 222 ? 9.583 -16.750 -23.743 1.00 34.68 202 GLY C O 1
ATOM 8769 N N . PRO C 1 223 ? 9.034 -16.206 -21.603 1.00 43.83 203 PRO C N 1
ATOM 8770 C CA . PRO C 1 223 ? 7.912 -15.346 -22.038 1.00 40.40 203 PRO C CA 1
ATOM 8771 C C . PRO C 1 223 ? 8.372 -14.073 -22.748 1.00 41.71 203 PRO C C 1
ATOM 8772 O O . PRO C 1 223 ? 7.581 -13.447 -23.478 1.00 47.20 203 PRO C O 1
ATOM 8776 N N . GLU C 1 224 ? 9.638 -13.718 -22.567 1.00 39.35 204 GLU C N 1
ATOM 8777 C CA . GLU C 1 224 ? 10.230 -12.571 -23.232 1.00 42.10 204 GLU C CA 1
ATOM 8778 C C . GLU C 1 224 ? 10.695 -12.884 -24.669 1.00 42.42 204 GLU C C 1
ATOM 8779 O O . GLU C 1 224 ? 11.054 -11.961 -25.419 1.00 42.85 204 GLU C O 1
ATOM 8785 N N . SER C 1 225 ? 10.688 -14.167 -25.040 1.00 41.49 205 SER C N 1
ATOM 8786 C CA . SER C 1 225 ? 11.244 -14.627 -26.328 1.00 40.54 205 SER C CA 1
ATOM 8787 C C . SER C 1 225 ? 10.404 -14.251 -27.543 1.00 39.22 205 SER C C 1
ATOM 8788 O O . SER C 1 225 ? 9.188 -14.104 -27.479 1.00 39.94 205 SER C O 1
ATOM 8791 N N . ARG C 1 226 ? 11.102 -14.069 -28.645 1.00 39.73 206 ARG C N 1
ATOM 8792 C CA . ARG C 1 226 ? 10.499 -13.795 -29.937 1.00 40.34 206 ARG C CA 1
ATOM 8793 C C . ARG C 1 226 ? 10.994 -14.860 -30.925 1.00 36.43 206 ARG C C 1
ATOM 8794 O O . ARG C 1 226 ? 12.110 -14.754 -31.457 1.00 34.52 206 ARG C O 1
ATOM 8802 N N . VAL C 1 227 ? 10.176 -15.900 -31.099 1.00 30.19 207 VAL C N 1
ATOM 8803 C CA . VAL C 1 227 ? 10.579 -17.140 -31.793 1.00 28.47 207 VAL C CA 1
ATOM 8804 C C . VAL C 1 227 ? 10.416 -17.041 -33.297 1.00 25.02 207 VAL C C 1
ATOM 8805 O O . VAL C 1 227 ? 9.290 -17.023 -33.783 1.00 25.41 207 VAL C O 1
ATOM 8809 N N . ALA C 1 228 ? 11.516 -16.906 -34.026 1.00 22.16 208 ALA C N 1
ATOM 8810 C CA . ALA C 1 228 ? 11.399 -16.805 -35.478 1.00 24.34 208 ALA C CA 1
ATOM 8811 C C . ALA C 1 228 ? 11.184 -18.239 -36.078 1.00 26.65 208 ALA C C 1
ATOM 8812 O O . ALA C 1 228 ? 12.012 -19.121 -35.928 1.00 22.35 208 ALA C O 1
ATOM 8814 N N . SER C 1 229 ? 10.046 -18.441 -36.723 1.00 28.66 209 SER C N 1
ATOM 8815 C CA . SER C 1 229 ? 9.662 -19.738 -37.286 1.00 29.10 209 SER C CA 1
ATOM 8816 C C . SER C 1 229 ? 9.938 -19.719 -38.786 1.00 28.92 209 SER C C 1
ATOM 8817 O O . SER C 1 229 ? 9.379 -18.872 -39.493 1.00 24.54 209 SER C O 1
ATOM 8820 N N . THR C 1 230 ? 10.793 -20.637 -39.259 1.00 32.03 210 THR C N 1
ATOM 8821 C CA . THR C 1 230 ? 11.166 -20.696 -40.704 1.00 33.63 210 THR C CA 1
ATOM 8822 C C . THR C 1 230 ? 10.512 -21.785 -41.532 1.00 32.26 210 THR C C 1
ATOM 8823 O O . THR C 1 230 ? 10.423 -21.636 -42.743 1.00 32.99 210 THR C O 1
ATOM 8827 N N . ALA C 1 231 ? 10.118 -22.893 -40.913 1.00 31.52 211 ALA C N 1
ATOM 8828 C CA . ALA C 1 231 ? 9.699 -24.079 -41.679 1.00 32.34 211 ALA C CA 1
ATOM 8829 C C . ALA C 1 231 ? 8.499 -23.727 -42.516 1.00 34.66 211 ALA C C 1
ATOM 8830 O O . ALA C 1 231 ? 7.881 -22.688 -42.304 1.00 32.62 211 ALA C O 1
ATOM 8832 N N . PRO C 1 232 ? 8.185 -24.587 -43.485 1.00 35.02 212 PRO C N 1
ATOM 8833 C CA . PRO C 1 232 ? 6.949 -24.433 -44.212 1.00 36.07 212 PRO C CA 1
ATOM 8834 C C . PRO C 1 232 ? 5.783 -24.926 -43.397 1.00 40.48 212 PRO C C 1
ATOM 8835 O O . PRO C 1 232 ? 5.925 -25.866 -42.616 1.00 44.93 212 PRO C O 1
ATOM 8839 N N . PHE C 1 233 ? 4.641 -24.276 -43.559 1.00 40.55 213 PHE C N 1
ATOM 8840 C CA . PHE C 1 233 ? 3.504 -24.575 -42.741 1.00 37.14 213 PHE C CA 1
ATOM 8841 C C . PHE C 1 233 ? 3.125 -26.036 -42.891 1.00 38.20 213 PHE C C 1
ATOM 8842 O O . PHE C 1 233 ? 2.480 -26.582 -41.986 1.00 42.09 213 PHE C O 1
ATOM 8850 N N . GLN C 1 234 ? 3.498 -26.686 -43.993 1.00 39.20 214 GLN C N 1
ATOM 8851 C CA . GLN C 1 234 ? 3.100 -28.118 -44.148 1.00 40.65 214 GLN C CA 1
ATOM 8852 C C . GLN C 1 234 ? 3.907 -29.123 -43.345 1.00 39.29 214 GLN C C 1
ATOM 8853 O O . GLN C 1 234 ? 3.435 -30.240 -43.144 1.00 39.18 214 GLN C O 1
ATOM 8859 N N . PHE C 1 235 ? 5.094 -28.725 -42.874 1.00 39.62 215 PHE C N 1
ATOM 8860 C CA . PHE C 1 235 ? 5.853 -29.505 -41.877 1.00 36.80 215 PHE C CA 1
ATOM 8861 C C . PHE C 1 235 ? 5.452 -29.174 -40.432 1.00 36.44 215 PHE C C 1
ATOM 8862 O O . PHE C 1 235 ? 5.442 -28.034 -39.991 1.00 35.11 215 PHE C O 1
ATOM 8870 N N . ASP C 1 236 ? 4.980 -30.198 -39.761 1.00 35.01 216 ASP C N 1
ATOM 8871 C CA . ASP C 1 236 ? 5.277 -30.498 -38.379 1.00 33.54 216 ASP C CA 1
ATOM 8872 C C . ASP C 1 236 ? 6.098 -29.495 -37.555 1.00 31.11 216 ASP C C 1
ATOM 8873 O O . ASP C 1 236 ? 5.874 -29.306 -36.370 1.00 27.88 216 ASP C O 1
ATOM 8878 N N . PHE C 1 237 ? 7.132 -28.967 -38.175 1.00 30.53 217 PHE C N 1
ATOM 8879 C CA . PHE C 1 237 ? 8.097 -28.102 -37.516 1.00 32.97 217 PHE C CA 1
ATOM 8880 C C . PHE C 1 237 ? 7.430 -26.732 -37.201 1.00 35.84 217 PHE C C 1
ATOM 8881 O O . PHE C 1 237 ? 7.641 -26.133 -36.140 1.00 29.63 217 PHE C O 1
ATOM 8889 N N . SER C 1 238 ? 6.601 -26.260 -38.125 1.00 34.13 218 SER C N 1
ATOM 8890 C CA . SER C 1 238 ? 5.854 -25.059 -37.894 1.00 32.31 218 SER C CA 1
ATOM 8891 C C . SER C 1 238 ? 5.050 -25.192 -36.606 1.00 33.15 218 SER C C 1
ATOM 8892 O O . SER C 1 238 ? 4.948 -24.242 -35.823 1.00 37.09 218 SER C O 1
ATOM 8895 N N . LEU C 1 239 ? 4.488 -26.370 -36.359 1.00 33.03 219 LEU C N 1
ATOM 8896 C CA . LEU C 1 239 ? 3.627 -26.578 -35.190 1.00 31.77 219 LEU C CA 1
ATOM 8897 C C . LEU C 1 239 ? 4.442 -26.682 -33.929 1.00 32.21 219 LEU C C 1
ATOM 8898 O O . LEU C 1 239 ? 3.951 -26.369 -32.836 1.00 30.22 219 LEU C O 1
ATOM 8903 N N . LEU C 1 240 ? 5.670 -27.173 -34.097 1.00 31.03 220 LEU C N 1
ATOM 8904 C CA . LEU C 1 240 ? 6.607 -27.271 -33.010 1.00 31.97 220 LEU C CA 1
ATOM 8905 C C . LEU C 1 240 ? 6.943 -25.844 -32.597 1.00 32.37 220 LEU C C 1
ATOM 8906 O O . LEU C 1 240 ? 6.870 -25.535 -31.426 1.00 35.73 220 LEU C O 1
ATOM 8911 N N . ASP C 1 241 ? 7.293 -24.999 -33.568 1.00 31.97 221 ASP C N 1
ATOM 8912 C CA . ASP C 1 241 ? 7.574 -23.581 -33.328 1.00 33.04 221 ASP C CA 1
ATOM 8913 C C . ASP C 1 241 ? 6.425 -22.905 -32.571 1.00 32.17 221 ASP C C 1
ATOM 8914 O O . ASP C 1 241 ? 6.633 -22.230 -31.572 1.00 27.72 221 ASP C O 1
ATOM 8919 N N . ILE C 1 242 ? 5.207 -23.092 -33.065 1.00 32.17 222 ILE C N 1
ATOM 8920 C CA . ILE C 1 242 ? 4.053 -22.415 -32.498 1.00 29.72 222 ILE C CA 1
ATOM 8921 C C . ILE C 1 242 ? 3.811 -22.871 -31.059 1.00 30.13 222 ILE C C 1
ATOM 8922 O O . ILE C 1 242 ? 3.486 -22.072 -30.197 1.00 28.94 222 ILE C O 1
ATOM 8927 N N . GLY C 1 243 ? 3.999 -24.153 -30.770 1.00 30.43 223 GLY C N 1
ATOM 8928 C CA . GLY C 1 243 ? 3.776 -24.644 -29.412 1.00 29.85 223 GLY C CA 1
ATOM 8929 C C . GLY C 1 243 ? 4.852 -24.132 -28.481 1.00 31.86 223 GLY C C 1
ATOM 8930 O O . GLY C 1 243 ? 4.579 -23.703 -27.344 1.00 34.96 223 GLY C O 1
ATOM 8931 N N . LEU C 1 244 ? 6.084 -24.145 -28.967 1.00 30.16 224 LEU C N 1
ATOM 8932 C CA . LEU C 1 244 ? 7.206 -23.628 -28.196 1.00 32.29 224 LEU C CA 1
ATOM 8933 C C . LEU C 1 244 ? 6.935 -22.191 -27.681 1.00 32.61 224 LEU C C 1
ATOM 8934 O O . LEU C 1 244 ? 7.080 -21.910 -26.483 1.00 28.12 224 LEU C O 1
ATOM 8939 N N . ALA C 1 245 ? 6.586 -21.305 -28.614 1.00 32.45 225 ALA C N 1
ATOM 8940 C CA . ALA C 1 245 ? 6.357 -19.890 -28.319 1.00 30.46 225 ALA C CA 1
ATOM 8941 C C . ALA C 1 245 ? 5.086 -19.740 -27.548 1.00 29.61 225 ALA C C 1
ATOM 8942 O O . ALA C 1 245 ? 5.096 -19.391 -26.405 1.00 33.67 225 ALA C O 1
ATOM 8944 N N . LEU C 1 246 ? 3.954 -20.039 -28.155 1.00 31.83 226 LEU C N 1
ATOM 8945 C CA . LEU C 1 246 ? 2.687 -19.828 -27.457 1.00 32.87 226 LEU C CA 1
ATOM 8946 C C . LEU C 1 246 ? 2.587 -20.566 -26.095 1.00 34.15 226 LEU C C 1
ATOM 8947 O O . LEU C 1 246 ? 2.008 -20.056 -25.150 1.00 34.27 226 LEU C O 1
ATOM 8952 N N . GLY C 1 247 ? 3.175 -21.748 -25.999 1.00 37.42 227 GLY C N 1
ATOM 8953 C CA . GLY C 1 247 ? 3.068 -22.538 -24.781 1.00 38.14 227 GLY C CA 1
ATOM 8954 C C . GLY C 1 247 ? 3.979 -22.006 -23.701 1.00 38.03 227 GLY C C 1
ATOM 8955 O O . GLY C 1 247 ? 3.901 -22.400 -22.552 1.00 34.06 227 GLY C O 1
ATOM 8956 N N . SER C 1 248 ? 4.873 -21.112 -24.094 1.00 40.81 228 SER C N 1
ATOM 8957 C CA . SER C 1 248 ? 5.785 -20.468 -23.166 1.00 38.40 228 SER C CA 1
ATOM 8958 C C . SER C 1 248 ? 5.405 -19.002 -22.921 1.00 38.58 228 SER C C 1
ATOM 8959 O O . SER C 1 248 ? 6.110 -18.316 -22.219 1.00 41.11 228 SER C O 1
ATOM 8962 N N . GLY C 1 249 ? 4.289 -18.541 -23.487 1.00 39.25 229 GLY C N 1
ATOM 8963 C CA . GLY C 1 249 ? 3.864 -17.142 -23.368 1.00 35.54 229 GLY C CA 1
ATOM 8964 C C . GLY C 1 249 ? 4.676 -16.220 -24.255 1.00 33.86 229 GLY C C 1
ATOM 8965 O O . GLY C 1 249 ? 4.671 -15.007 -24.061 1.00 30.34 229 GLY C O 1
ATOM 8966 N N . ALA C 1 250 ? 5.337 -16.781 -25.271 1.00 29.78 230 ALA C N 1
ATOM 8967 C CA . ALA C 1 250 ? 6.264 -15.986 -26.046 1.00 27.36 230 ALA C CA 1
ATOM 8968 C C . ALA C 1 250 ? 5.559 -15.472 -27.269 1.00 26.40 230 ALA C C 1
ATOM 8969 O O . ALA C 1 250 ? 4.325 -15.431 -27.347 1.00 24.47 230 ALA C O 1
ATOM 8971 N N . THR C 1 251 ? 6.333 -14.983 -28.216 1.00 29.25 231 THR C N 1
ATOM 8972 C CA . THR C 1 251 ? 5.752 -14.419 -29.435 1.00 30.67 231 THR C CA 1
ATOM 8973 C C . THR C 1 251 ? 6.199 -15.236 -30.660 1.00 28.35 231 THR C C 1
ATOM 8974 O O . THR C 1 251 ? 7.370 -15.542 -30.811 1.00 31.66 231 THR C O 1
ATOM 8978 N N . VAL C 1 252 ? 5.276 -15.581 -31.539 1.00 27.05 232 VAL C N 1
ATOM 8979 C CA . VAL C 1 252 ? 5.682 -16.223 -32.767 1.00 28.55 232 VAL C CA 1
ATOM 8980 C C . VAL C 1 252 ? 6.089 -15.133 -33.720 1.00 28.39 232 VAL C C 1
ATOM 8981 O O . VAL C 1 252 ? 5.316 -14.270 -33.994 1.00 29.07 232 VAL C O 1
ATOM 8985 N N . VAL C 1 253 ? 7.288 -15.209 -34.267 1.00 30.84 233 VAL C N 1
ATOM 8986 C CA . VAL C 1 253 ? 7.651 -14.382 -35.423 1.00 30.67 233 VAL C CA 1
ATOM 8987 C C . VAL C 1 253 ? 7.694 -15.248 -36.720 1.00 31.83 233 VAL C C 1
ATOM 8988 O O . VAL C 1 253 ? 8.647 -16.042 -36.950 1.00 32.23 233 VAL C O 1
ATOM 8992 N N . PRO C 1 254 ? 6.665 -15.127 -37.561 1.00 32.02 234 PRO C N 1
ATOM 8993 C CA . PRO C 1 254 ? 6.667 -15.817 -38.849 1.00 34.05 234 PRO C CA 1
ATOM 8994 C C . PRO C 1 254 ? 7.686 -15.243 -39.803 1.00 37.52 234 PRO C C 1
ATOM 8995 O O . PRO C 1 254 ? 7.625 -14.057 -40.123 1.00 42.13 234 PRO C O 1
ATOM 8999 N N . VAL C 1 255 ? 8.641 -16.052 -40.234 1.00 39.32 235 VAL C N 1
ATOM 9000 C CA . VAL C 1 255 ? 9.646 -15.557 -41.152 1.00 38.95 235 VAL C CA 1
ATOM 9001 C C . VAL C 1 255 ? 9.160 -15.835 -42.557 1.00 41.48 235 VAL C C 1
ATOM 9002 O O . VAL C 1 255 ? 8.996 -16.984 -42.944 1.00 48.11 235 VAL C O 1
ATOM 9006 N N . PRO C 1 256 ? 8.912 -14.771 -43.335 1.00 48.77 236 PRO C N 1
ATOM 9007 C CA . PRO C 1 256 ? 8.437 -14.955 -44.725 1.00 44.27 236 PRO C CA 1
ATOM 9008 C C . PRO C 1 256 ? 9.473 -15.727 -45.470 1.00 41.09 236 PRO C C 1
ATOM 9009 O O . PRO C 1 256 ? 10.618 -15.326 -45.474 1.00 37.94 236 PRO C O 1
ATOM 9013 N N . ARG C 1 257 ? 9.072 -16.819 -46.105 1.00 44.52 237 ARG C N 1
ATOM 9014 C CA . ARG C 1 257 ? 10.020 -17.795 -46.648 1.00 43.77 237 ARG C CA 1
ATOM 9015 C C . ARG C 1 257 ? 10.811 -17.247 -47.820 1.00 41.50 237 ARG C C 1
ATOM 9016 O O . ARG C 1 257 ? 12.020 -17.439 -47.896 1.00 45.13 237 ARG C O 1
ATOM 9024 N N . ALA C 1 258 ? 10.148 -16.475 -48.673 1.00 42.69 238 ALA C N 1
ATOM 9025 C CA . ALA C 1 258 ? 10.827 -15.631 -49.689 1.00 43.68 238 ALA C CA 1
ATOM 9026 C C . ALA C 1 258 ? 12.266 -15.276 -49.306 1.00 46.43 238 ALA C C 1
ATOM 9027 O O . ALA C 1 258 ? 13.208 -15.578 -50.042 1.00 52.88 238 ALA C O 1
ATOM 9029 N N . LEU C 1 259 ? 12.399 -14.690 -48.114 1.00 47.24 239 LEU C N 1
ATOM 9030 C CA . LEU C 1 259 ? 13.653 -14.231 -47.549 1.00 41.51 239 LEU C CA 1
ATOM 9031 C C . LEU C 1 259 ? 14.792 -15.239 -47.479 1.00 42.72 239 LEU C C 1
ATOM 9032 O O . LEU C 1 259 ? 15.962 -14.831 -47.306 1.00 44.26 239 LEU C O 1
ATOM 9037 N N . LEU C 1 260 ? 14.514 -16.536 -47.571 1.00 43.53 240 LEU C N 1
ATOM 9038 C CA . LEU C 1 260 ? 15.623 -17.517 -47.491 1.00 50.34 240 LEU C CA 1
ATOM 9039 C C . LEU C 1 260 ? 16.612 -17.471 -48.679 1.00 49.48 240 LEU C C 1
ATOM 9040 O O . LEU C 1 260 ? 17.762 -17.837 -48.536 1.00 45.98 240 LEU C O 1
ATOM 9045 N N . ARG C 1 261 ? 16.206 -16.945 -49.824 1.00 55.16 241 ARG C N 1
ATOM 9046 C CA . ARG C 1 261 ? 17.180 -16.724 -50.894 1.00 61.69 241 ARG C CA 1
ATOM 9047 C C . ARG C 1 261 ? 17.460 -15.235 -51.061 1.00 54.06 241 ARG C C 1
ATOM 9048 O O . ARG C 1 261 ? 17.178 -14.646 -52.093 1.00 60.57 241 ARG C O 1
ATOM 9056 N N . TRP C 1 262 ? 17.997 -14.669 -49.984 1.00 47.33 242 TRP C N 1
ATOM 9057 C CA . TRP C 1 262 ? 18.413 -13.275 -49.843 1.00 44.20 242 TRP C CA 1
ATOM 9058 C C . TRP C 1 262 ? 18.986 -13.110 -48.429 1.00 42.08 242 TRP C C 1
ATOM 9059 O O . TRP C 1 262 ? 18.424 -12.374 -47.618 1.00 40.38 242 TRP C O 1
ATOM 9070 N N . PRO C 1 263 ? 20.098 -13.797 -48.117 1.00 39.88 243 PRO C N 1
ATOM 9071 C CA . PRO C 1 263 ? 20.547 -13.892 -46.744 1.00 43.25 243 PRO C CA 1
ATOM 9072 C C . PRO C 1 263 ? 20.581 -12.564 -45.996 1.00 50.12 243 PRO C C 1
ATOM 9073 O O . PRO C 1 263 ? 20.364 -12.533 -44.781 1.00 60.83 243 PRO C O 1
ATOM 9077 N N . ARG C 1 264 ? 20.854 -11.482 -46.708 1.00 53.83 244 ARG C N 1
ATOM 9078 C CA . ARG C 1 264 ? 20.917 -10.157 -46.095 1.00 53.45 244 ARG C CA 1
ATOM 9079 C C . ARG C 1 264 ? 19.523 -9.706 -45.677 1.00 50.73 244 ARG C C 1
ATOM 9080 O O . ARG C 1 264 ? 19.319 -9.402 -44.518 1.00 52.84 244 ARG C O 1
ATOM 9088 N N . ARG C 1 265 ? 18.567 -9.723 -46.604 1.00 50.01 245 ARG C N 1
ATOM 9089 C CA . ARG C 1 265 ? 17.169 -9.387 -46.308 1.00 50.98 245 ARG C CA 1
ATOM 9090 C C . ARG C 1 265 ? 16.605 -10.245 -45.129 1.00 49.90 245 ARG C C 1
ATOM 9091 O O . ARG C 1 265 ? 15.758 -9.777 -44.343 1.00 49.65 245 ARG C O 1
ATOM 9099 N N . PHE C 1 266 ? 17.080 -11.489 -45.037 1.00 41.59 246 PHE C N 1
ATOM 9100 C CA . PHE C 1 266 ? 16.693 -12.429 -43.992 1.00 38.25 246 PHE C CA 1
ATOM 9101 C C . PHE C 1 266 ? 17.323 -12.079 -42.647 1.00 38.40 246 PHE C C 1
ATOM 9102 O O . PHE C 1 266 ? 16.719 -12.281 -41.585 1.00 37.41 246 PHE C O 1
ATOM 9110 N N . VAL C 1 267 ? 18.552 -11.601 -42.675 1.00 37.50 247 VAL C N 1
ATOM 9111 C CA . VAL C 1 267 ? 19.170 -11.129 -41.442 1.00 43.06 247 VAL C CA 1
ATOM 9112 C C . VAL C 1 267 ? 18.537 -9.805 -40.962 1.00 41.00 247 VAL C C 1
ATOM 9113 O O . VAL C 1 267 ? 18.248 -9.680 -39.792 1.00 43.73 247 VAL C O 1
ATOM 9117 N N . ARG C 1 268 ? 18.306 -8.844 -41.855 1.00 43.98 248 ARG C N 1
ATOM 9118 C CA . ARG C 1 268 ? 17.609 -7.595 -41.487 1.00 46.56 248 ARG C CA 1
ATOM 9119 C C . ARG C 1 268 ? 16.230 -7.881 -40.919 1.00 43.27 248 ARG C C 1
ATOM 9120 O O . ARG C 1 268 ? 15.708 -7.129 -40.074 1.00 37.84 248 ARG C O 1
ATOM 9128 N N . PHE C 1 269 ? 15.606 -8.951 -41.406 1.00 40.69 249 PHE C N 1
ATOM 9129 C CA . PHE C 1 269 ? 14.299 -9.316 -40.867 1.00 37.02 249 PHE C CA 1
ATOM 9130 C C . PHE C 1 269 ? 14.439 -9.754 -39.424 1.00 36.60 249 PHE C C 1
ATOM 9131 O O . PHE C 1 269 ? 13.656 -9.356 -38.577 1.00 34.61 249 PHE C O 1
ATOM 9139 N N . LEU C 1 270 ? 15.438 -10.581 -39.159 1.00 38.49 250 LEU C N 1
ATOM 9140 C CA . LEU C 1 270 ? 15.668 -11.039 -37.803 1.00 38.03 250 LEU C CA 1
ATOM 9141 C C . LEU C 1 270 ? 16.053 -9.887 -36.899 1.00 39.22 250 LEU C C 1
ATOM 9142 O O . LEU C 1 270 ? 15.796 -9.926 -35.704 1.00 44.32 250 LEU C O 1
ATOM 9147 N N . ARG C 1 271 ? 16.709 -8.885 -37.477 1.00 43.33 251 ARG C N 1
ATOM 9148 C CA . ARG C 1 271 ? 17.171 -7.692 -36.765 1.00 45.43 251 ARG C CA 1
ATOM 9149 C C . ARG C 1 271 ? 15.938 -6.928 -36.332 1.00 42.82 251 ARG C C 1
ATOM 9150 O O . ARG C 1 271 ? 15.715 -6.756 -35.131 1.00 44.09 251 ARG C O 1
ATOM 9158 N N . ASP C 1 272 ? 15.114 -6.549 -37.310 1.00 40.95 252 ASP C N 1
ATOM 9159 C CA . ASP C 1 272 ? 13.984 -5.626 -37.097 1.00 43.04 252 ASP C CA 1
ATOM 9160 C C . ASP C 1 272 ? 12.839 -6.249 -36.324 1.00 44.27 252 ASP C C 1
ATOM 9161 O O . ASP C 1 272 ? 12.120 -5.554 -35.617 1.00 48.72 252 ASP C O 1
ATOM 9166 N N . SER C 1 273 ? 12.648 -7.552 -36.490 1.00 44.43 253 SER C N 1
ATOM 9167 C CA . SER C 1 273 ? 11.653 -8.295 -35.727 1.00 41.64 253 SER C CA 1
ATOM 9168 C C . SER C 1 273 ? 12.165 -8.503 -34.285 1.00 40.82 253 SER C C 1
ATOM 9169 O O . SER C 1 273 ? 11.406 -8.824 -33.394 1.00 38.48 253 SER C O 1
ATOM 9172 N N . GLU C 1 274 ? 13.467 -8.344 -34.085 1.00 41.06 254 GLU C N 1
ATOM 9173 C CA . GLU C 1 274 ? 14.086 -8.507 -32.777 1.00 48.95 254 GLU C CA 1
ATOM 9174 C C . GLU C 1 274 ? 13.885 -9.927 -32.254 1.00 48.88 254 GLU C C 1
ATOM 9175 O O . GLU C 1 274 ? 13.615 -10.133 -31.078 1.00 47.17 254 GLU C O 1
ATOM 9181 N N . ALA C 1 275 ? 14.078 -10.905 -33.144 1.00 49.48 255 ALA C N 1
ATOM 9182 C CA . ALA C 1 275 ? 13.980 -12.318 -32.784 1.00 44.24 255 ALA C CA 1
ATOM 9183 C C . ALA C 1 275 ? 15.057 -12.669 -31.765 1.00 42.93 255 ALA C C 1
ATOM 9184 O O . ALA C 1 275 ? 16.178 -12.164 -31.867 1.00 42.85 255 ALA C O 1
ATOM 9186 N N . THR C 1 276 ? 14.702 -13.514 -30.791 1.00 38.18 256 THR C N 1
ATOM 9187 C CA . THR C 1 276 ? 15.641 -14.015 -29.786 1.00 34.11 256 THR C CA 1
ATOM 9188 C C . THR C 1 276 ? 15.925 -15.509 -29.945 1.00 29.94 256 THR C C 1
ATOM 9189 O O . THR C 1 276 ? 16.931 -16.006 -29.451 1.00 27.94 256 THR C O 1
ATOM 9193 N N . GLN C 1 277 ? 14.992 -16.218 -30.546 1.00 27.08 257 GLN C N 1
ATOM 9194 C CA . GLN C 1 277 ? 15.108 -17.648 -30.788 1.00 27.15 257 GLN C CA 1
ATOM 9195 C C . GLN C 1 277 ? 14.901 -17.780 -32.256 1.00 28.11 257 GLN C C 1
ATOM 9196 O O . GLN C 1 277 ? 13.999 -17.130 -32.818 1.00 32.32 257 GLN C O 1
ATOM 9202 N N . VAL C 1 278 ? 15.715 -18.576 -32.917 1.00 27.10 258 VAL C N 1
ATOM 9203 C CA . VAL C 1 278 ? 15.521 -18.778 -34.346 1.00 28.09 258 VAL C CA 1
ATOM 9204 C C . VAL C 1 278 ? 15.505 -20.238 -34.644 1.00 28.75 258 VAL C C 1
ATOM 9205 O O . VAL C 1 278 ? 16.431 -20.963 -34.301 1.00 30.04 258 VAL C O 1
ATOM 9209 N N . ASN C 1 279 ? 14.437 -20.692 -35.277 1.00 30.79 259 ASN C N 1
ATOM 9210 C CA . ASN C 1 279 ? 14.252 -22.131 -35.512 1.00 29.58 259 ASN C CA 1
ATOM 9211 C C . ASN C 1 279 ? 14.243 -22.458 -36.982 1.00 29.42 259 ASN C C 1
ATOM 9212 O O . ASN C 1 279 ? 13.670 -21.719 -37.786 1.00 30.98 259 ASN C O 1
ATOM 9217 N N . GLY C 1 280 ? 14.865 -23.566 -37.350 1.00 29.83 260 GLY C N 1
ATOM 9218 C CA . GLY C 1 280 ? 14.832 -23.976 -38.750 1.00 35.75 260 GLY C CA 1
ATOM 9219 C C . GLY C 1 280 ? 15.732 -25.144 -39.082 1.00 38.63 260 GLY C C 1
ATOM 9220 O O . GLY C 1 280 ? 16.450 -25.651 -38.213 1.00 51.25 260 GLY C O 1
ATOM 9221 N N . ALA C 1 281 ? 15.690 -25.599 -40.323 1.00 33.49 261 ALA C N 1
ATOM 9222 C CA . ALA C 1 281 ? 16.639 -26.601 -40.747 1.00 32.65 261 ALA C CA 1
ATOM 9223 C C . ALA C 1 281 ? 17.997 -25.921 -40.706 1.00 30.51 261 ALA C C 1
ATOM 9224 O O . ALA C 1 281 ? 18.090 -24.714 -40.894 1.00 29.29 261 ALA C O 1
ATOM 9226 N N . PRO C 1 282 ? 19.059 -26.692 -40.482 1.00 32.45 262 PRO C N 1
ATOM 9227 C CA . PRO C 1 282 ? 20.380 -26.093 -40.508 1.00 34.74 262 PRO C CA 1
ATOM 9228 C C . PRO C 1 282 ? 20.581 -25.152 -41.711 1.00 38.22 262 PRO C C 1
ATOM 9229 O O . PRO C 1 282 ? 21.189 -24.093 -41.591 1.00 41.58 262 PRO C O 1
ATOM 9233 N N . SER C 1 283 ? 20.070 -25.564 -42.862 1.00 41.26 263 SER C N 1
ATOM 9234 C CA . SER C 1 283 ? 20.360 -24.901 -44.121 1.00 38.07 263 SER C CA 1
ATOM 9235 C C . SER C 1 283 ? 19.885 -23.482 -44.183 1.00 36.28 263 SER C C 1
ATOM 9236 O O . SER C 1 283 ? 20.299 -22.765 -45.070 1.00 36.21 263 SER C O 1
ATOM 9239 N N . ILE C 1 284 ? 18.970 -23.083 -43.314 1.00 35.58 264 ILE C N 1
ATOM 9240 C CA . ILE C 1 284 ? 18.535 -21.661 -43.291 1.00 39.01 264 ILE C CA 1
ATOM 9241 C C . ILE C 1 284 ? 19.654 -20.666 -42.998 1.00 40.37 264 ILE C C 1
ATOM 9242 O O . ILE C 1 284 ? 19.516 -19.476 -43.252 1.00 37.54 264 ILE C O 1
ATOM 9247 N N . TRP C 1 285 ? 20.738 -21.182 -42.412 1.00 42.28 265 TRP C N 1
ATOM 9248 C CA . TRP C 1 285 ? 21.890 -20.387 -42.018 1.00 40.03 265 TRP C CA 1
ATOM 9249 C C . TRP C 1 285 ? 22.982 -20.298 -43.073 1.00 42.99 265 TRP C C 1
ATOM 9250 O O . TRP C 1 285 ? 23.867 -19.443 -42.958 1.00 46.55 265 TRP C O 1
ATOM 9261 N N . ARG C 1 286 ? 22.931 -21.188 -44.070 1.00 45.25 266 ARG C N 1
ATOM 9262 C CA . ARG C 1 286 ? 24.014 -21.373 -45.050 1.00 46.92 266 ARG C CA 1
ATOM 9263 C C . ARG C 1 286 ? 24.457 -20.061 -45.688 1.00 46.38 266 ARG C C 1
ATOM 9264 O O . ARG C 1 286 ? 25.625 -19.725 -45.665 1.00 48.22 266 ARG C O 1
ATOM 9272 N N . GLY C 1 287 ? 23.517 -19.346 -46.284 1.00 47.08 267 GLY C N 1
ATOM 9273 C CA . GLY C 1 287 ? 23.810 -18.103 -46.962 1.00 49.39 267 GLY C CA 1
ATOM 9274 C C . GLY C 1 287 ? 24.453 -17.069 -46.061 1.00 53.78 267 GLY C C 1
ATOM 9275 O O . GLY C 1 287 ? 25.480 -16.497 -46.423 1.00 60.62 267 GLY C O 1
ATOM 9276 N N . ALA C 1 288 ? 23.853 -16.812 -44.902 1.00 53.33 268 ALA C N 1
ATOM 9277 C CA . ALA C 1 288 ? 24.370 -15.792 -44.001 1.00 48.49 268 ALA C CA 1
ATOM 9278 C C . ALA C 1 288 ? 25.803 -16.117 -43.507 1.00 46.26 268 ALA C C 1
ATOM 9279 O O . ALA C 1 288 ? 26.688 -15.251 -43.535 1.00 46.12 268 ALA C O 1
ATOM 9281 N N . LEU C 1 289 ? 26.049 -17.359 -43.100 1.00 47.20 269 LEU C N 1
ATOM 9282 C CA . LEU C 1 289 ? 27.418 -17.794 -42.711 1.00 51.18 269 LEU C CA 1
ATOM 9283 C C . LEU C 1 289 ? 28.464 -17.771 -43.846 1.00 54.41 269 LEU C C 1
ATOM 9284 O O . LEU C 1 289 ? 29.670 -17.628 -43.607 1.00 51.03 269 LEU C O 1
ATOM 9289 N N . ARG C 1 290 ? 27.989 -17.938 -45.070 1.00 55.18 270 ARG C N 1
ATOM 9290 C CA . ARG C 1 290 ? 28.847 -18.022 -46.230 1.00 62.82 270 ARG C CA 1
ATOM 9291 C C . ARG C 1 290 ? 29.116 -16.600 -46.775 1.00 62.27 270 ARG C C 1
ATOM 9292 O O . ARG C 1 290 ? 30.248 -16.260 -47.080 1.00 61.04 270 ARG C O 1
ATOM 9300 N N . HIS C 1 291 ? 28.089 -15.760 -46.869 1.00 62.97 271 HIS C N 1
ATOM 9301 C CA . HIS C 1 291 ? 28.210 -14.480 -47.569 1.00 60.93 271 HIS C CA 1
ATOM 9302 C C . HIS C 1 291 ? 27.938 -13.247 -46.717 1.00 61.18 271 HIS C C 1
ATOM 9303 O O . HIS C 1 291 ? 28.105 -12.142 -47.200 1.00 65.68 271 HIS C O 1
ATOM 9310 N N . GLU C 1 292 ? 27.495 -13.399 -45.480 1.00 58.44 272 GLU C N 1
ATOM 9311 C CA . GLU C 1 292 ? 27.005 -12.230 -44.731 1.00 57.00 272 GLU C CA 1
ATOM 9312 C C . GLU C 1 292 ? 27.219 -12.336 -43.224 1.00 50.10 272 GLU C C 1
ATOM 9313 O O . GLU C 1 292 ? 26.379 -11.933 -42.435 1.00 46.05 272 GLU C O 1
ATOM 9319 N N . ALA C 1 293 ? 28.391 -12.836 -42.852 1.00 47.36 273 ALA C N 1
ATOM 9320 C CA . ALA C 1 293 ? 28.698 -13.183 -41.480 1.00 47.76 273 ALA C CA 1
ATOM 9321 C C . ALA C 1 293 ? 28.865 -11.950 -40.608 1.00 49.93 273 ALA C C 1
ATOM 9322 O O . ALA C 1 293 ? 28.773 -12.036 -39.397 1.00 46.17 273 ALA C O 1
ATOM 9324 N N . ASP C 1 294 ? 29.133 -10.811 -41.229 1.00 56.95 274 ASP C N 1
ATOM 9325 C CA . ASP C 1 294 ? 29.377 -9.582 -40.484 1.00 60.82 274 ASP C CA 1
ATOM 9326 C C . ASP C 1 294 ? 28.065 -9.014 -40.001 1.00 56.59 274 ASP C C 1
ATOM 9327 O O . ASP C 1 294 ? 27.902 -8.728 -38.824 1.00 47.33 274 ASP C O 1
ATOM 9332 N N . GLU C 1 295 ? 27.125 -8.888 -40.929 1.00 60.33 275 GLU C N 1
ATOM 9333 C CA . GLU C 1 295 ? 25.768 -8.464 -40.614 1.00 60.82 275 GLU C CA 1
ATOM 9334 C C . GLU C 1 295 ? 25.115 -9.373 -39.551 1.00 61.81 275 GLU C C 1
ATOM 9335 O O . GLU C 1 295 ? 24.452 -8.898 -38.618 1.00 57.84 275 GLU C O 1
ATOM 9341 N N . LEU C 1 296 ? 25.282 -10.685 -39.734 1.00 58.01 276 LEU C N 1
ATOM 9342 C CA . LEU C 1 296 ? 24.667 -11.697 -38.874 1.00 55.59 276 LEU C CA 1
ATOM 9343 C C . LEU C 1 296 ? 25.145 -11.569 -37.445 1.00 52.55 276 LEU C C 1
ATOM 9344 O O . LEU C 1 296 ? 24.346 -11.653 -36.516 1.00 55.07 276 LEU C O 1
ATOM 9349 N N . ALA C 1 297 ? 26.457 -11.404 -37.284 1.00 52.73 277 ALA C N 1
ATOM 9350 C CA . ALA C 1 297 ? 27.087 -11.188 -35.973 1.00 53.57 277 ALA C CA 1
ATOM 9351 C C . ALA C 1 297 ? 26.651 -9.894 -35.305 1.00 56.02 277 ALA C C 1
ATOM 9352 O O . ALA C 1 297 ? 26.774 -9.783 -34.087 1.00 56.54 277 ALA C O 1
ATOM 9354 N N . ALA C 1 298 ? 26.134 -8.935 -36.085 1.00 58.20 278 ALA C N 1
ATOM 9355 C CA . ALA C 1 298 ? 25.467 -7.738 -35.523 1.00 60.40 278 ALA C CA 1
ATOM 9356 C C . ALA C 1 298 ? 24.203 -8.076 -34.690 1.00 66.63 278 ALA C C 1
ATOM 9357 O O . ALA C 1 298 ? 23.729 -7.248 -33.904 1.00 69.40 278 ALA C O 1
ATOM 9359 N N . LEU C 1 299 ? 23.669 -9.289 -34.867 1.00 65.68 279 LEU C N 1
ATOM 9360 C CA . LEU C 1 299 ? 22.564 -9.799 -34.051 1.00 62.29 279 LEU C CA 1
ATOM 9361 C C . LEU C 1 299 ? 23.021 -10.596 -32.834 1.00 57.85 279 LEU C C 1
ATOM 9362 O O . LEU C 1 299 ? 22.190 -11.010 -32.040 1.00 52.61 279 LEU C O 1
ATOM 9367 N N . GLY C 1 300 ? 24.334 -10.782 -32.688 1.00 55.68 280 GLY C N 1
ATOM 9368 C CA . GLY C 1 300 ? 24.928 -11.654 -31.661 1.00 53.54 280 GLY C CA 1
ATOM 9369 C C . GLY C 1 300 ? 24.484 -11.400 -30.237 1.00 53.97 280 GLY C C 1
ATOM 9370 O O . GLY C 1 300 ? 24.456 -12.335 -29.429 1.00 53.62 280 GLY C O 1
ATOM 9371 N N . GLY C 1 301 ? 24.134 -10.141 -29.937 1.00 51.84 281 GLY C N 1
ATOM 9372 C CA . GLY C 1 301 ? 23.720 -9.740 -28.601 1.00 52.52 281 GLY C CA 1
ATOM 9373 C C . GLY C 1 301 ? 22.247 -9.987 -28.316 1.00 54.41 281 GLY C C 1
ATOM 9374 O O . GLY C 1 301 ? 21.841 -10.144 -27.151 1.00 57.86 281 GLY C O 1
ATOM 9375 N N . ARG C 1 302 ? 21.443 -10.029 -29.374 1.00 51.62 282 ARG C N 1
ATOM 9376 C CA . ARG C 1 302 ? 19.992 -10.205 -29.253 1.00 49.55 282 ARG C CA 1
ATOM 9377 C C . ARG C 1 302 ? 19.511 -11.700 -29.306 1.00 47.77 282 ARG C C 1
ATOM 9378 O O . ARG C 1 302 ? 18.554 -12.051 -28.623 1.00 51.50 282 ARG C O 1
ATOM 9386 N N . ILE C 1 303 ? 20.194 -12.572 -30.060 1.00 39.29 283 ILE C N 1
ATOM 9387 C CA . ILE C 1 303 ? 19.772 -13.962 -30.255 1.00 34.38 283 ILE C CA 1
ATOM 9388 C C . ILE C 1 303 ? 20.357 -14.909 -29.215 1.00 32.94 283 ILE C C 1
ATOM 9389 O O . ILE C 1 303 ? 21.579 -15.094 -29.140 1.00 29.38 283 ILE C O 1
ATOM 9394 N N . ARG C 1 304 ? 19.482 -15.511 -28.418 1.00 33.54 284 ARG C N 1
ATOM 9395 C CA . ARG C 1 304 ? 19.916 -16.313 -27.286 1.00 37.16 284 ARG C CA 1
ATOM 9396 C C . ARG C 1 304 ? 19.701 -17.796 -27.540 1.00 31.49 284 ARG C C 1
ATOM 9397 O O . ARG C 1 304 ? 20.145 -18.645 -26.760 1.00 28.52 284 ARG C O 1
ATOM 9405 N N . GLY C 1 305 ? 19.051 -18.123 -28.642 1.00 29.90 285 GLY C N 1
ATOM 9406 C CA . GLY C 1 305 ? 18.827 -19.514 -28.958 1.00 28.72 285 GLY C CA 1
ATOM 9407 C C . GLY C 1 305 ? 18.589 -19.791 -30.410 1.00 28.47 285 GLY C C 1
ATOM 9408 O O . GLY C 1 305 ? 18.009 -18.987 -31.133 1.00 28.00 285 GLY C O 1
ATOM 9409 N N . VAL C 1 306 ? 19.032 -20.965 -30.833 1.00 27.92 286 VAL C N 1
ATOM 9410 C CA . VAL C 1 306 ? 18.811 -21.428 -32.191 1.00 28.10 286 VAL C CA 1
ATOM 9411 C C . VAL C 1 306 ? 18.513 -22.921 -32.156 1.00 28.86 286 VAL C C 1
ATOM 9412 O O . VAL C 1 306 ? 19.233 -23.690 -31.505 1.00 29.69 286 VAL C O 1
ATOM 9416 N N . LEU C 1 307 ? 17.471 -23.341 -32.845 1.00 28.55 287 LEU C N 1
ATOM 9417 C CA . LEU C 1 307 ? 17.081 -24.751 -32.819 1.00 30.14 287 LEU C CA 1
ATOM 9418 C C . LEU C 1 307 ? 17.070 -25.300 -34.240 1.00 26.48 287 LEU C C 1
ATOM 9419 O O . LEU C 1 307 ? 16.649 -24.618 -35.145 1.00 23.82 287 LEU C O 1
ATOM 9424 N N . PHE C 1 308 ? 17.500 -26.543 -34.402 1.00 25.96 288 PHE C N 1
ATOM 9425 C CA . PHE C 1 308 ? 17.493 -27.206 -35.704 1.00 24.83 288 PHE C CA 1
ATOM 9426 C C . PHE C 1 308 ? 17.039 -28.624 -35.565 1.00 26.51 288 PHE C C 1
ATOM 9427 O O . PHE C 1 308 ? 17.257 -29.274 -34.539 1.00 30.27 288 PHE C O 1
ATOM 9435 N N . SER C 1 309 ? 16.350 -29.113 -36.584 1.00 30.89 289 SER C N 1
ATOM 9436 C CA . SER C 1 309 ? 16.075 -30.549 -36.709 1.00 31.84 289 SER C CA 1
ATOM 9437 C C . SER C 1 309 ? 16.035 -30.926 -38.149 1.00 30.61 289 SER C C 1
ATOM 9438 O O . SER C 1 309 ? 16.170 -30.086 -38.996 1.00 29.90 289 SER C O 1
ATOM 9441 N N . GLY C 1 310 ? 15.854 -32.199 -38.423 1.00 33.76 290 GLY C N 1
ATOM 9442 C CA . GLY C 1 310 ? 15.651 -32.643 -39.784 1.00 40.23 290 GLY C CA 1
ATOM 9443 C C . GLY C 1 310 ? 16.855 -33.318 -40.378 1.00 45.40 290 GLY C C 1
ATOM 9444 O O . GLY C 1 310 ? 16.788 -34.499 -40.693 1.00 48.99 290 GLY C O 1
ATOM 9445 N N . GLU C 1 311 ? 17.921 -32.534 -40.583 1.00 50.61 291 GLU C N 1
ATOM 9446 C CA . GLU C 1 311 ? 19.224 -32.994 -41.080 1.00 49.57 291 GLU C CA 1
ATOM 9447 C C . GLU C 1 311 ? 20.254 -32.771 -39.946 1.00 52.04 291 GLU C C 1
ATOM 9448 O O . GLU C 1 311 ? 20.047 -31.955 -39.032 1.00 45.71 291 GLU C O 1
ATOM 9454 N N . PRO C 1 312 ? 21.395 -33.469 -40.006 1.00 49.37 292 PRO C N 1
ATOM 9455 C CA . PRO C 1 312 ? 22.507 -33.047 -39.144 1.00 44.94 292 PRO C CA 1
ATOM 9456 C C . PRO C 1 312 ? 23.059 -31.684 -39.518 1.00 39.93 292 PRO C C 1
ATOM 9457 O O . PRO C 1 312 ? 22.959 -31.281 -40.657 1.00 45.86 292 PRO C O 1
ATOM 9461 N N . PHE C 1 313 ? 23.605 -30.969 -38.548 1.00 41.01 293 PHE C N 1
ATOM 9462 C CA . PHE C 1 313 ? 24.273 -29.676 -38.775 1.00 39.84 293 PHE C CA 1
ATOM 9463 C C . PHE C 1 313 ? 25.763 -29.947 -39.072 1.00 40.08 293 PHE C C 1
ATOM 9464 O O . PHE C 1 313 ? 26.485 -30.546 -38.235 1.00 41.72 293 PHE C O 1
ATOM 9472 N N . PRO C 1 314 ? 26.242 -29.533 -40.258 1.00 38.55 294 PRO C N 1
ATOM 9473 C CA . PRO C 1 314 ? 27.673 -29.768 -40.510 1.00 40.20 294 PRO C CA 1
ATOM 9474 C C . PRO C 1 314 ? 28.505 -28.908 -39.581 1.00 40.57 294 PRO C C 1
ATOM 9475 O O . PRO C 1 314 ? 28.202 -27.716 -39.417 1.00 38.81 294 PRO C O 1
ATOM 9479 N N . LEU C 1 315 ? 29.550 -29.496 -39.006 1.00 41.85 295 LEU C N 1
ATOM 9480 C CA . LEU C 1 315 ? 30.287 -28.847 -37.913 1.00 46.71 295 LEU C CA 1
ATOM 9481 C C . LEU C 1 315 ? 31.006 -27.530 -38.281 1.00 44.05 295 LEU C C 1
ATOM 9482 O O . LEU C 1 315 ? 30.894 -26.556 -37.553 1.00 36.86 295 LEU C O 1
ATOM 9487 N N . PRO C 1 316 ? 31.733 -27.485 -39.409 1.00 44.36 296 PRO C N 1
ATOM 9488 C CA . PRO C 1 316 ? 32.180 -26.190 -39.905 1.00 42.68 296 PRO C CA 1
ATOM 9489 C C . PRO C 1 316 ? 31.155 -25.066 -39.714 1.00 41.26 296 PRO C C 1
ATOM 9490 O O . PRO C 1 316 ? 31.465 -24.059 -39.081 1.00 37.71 296 PRO C O 1
ATOM 9494 N N . GLU C 1 317 ? 29.942 -25.258 -40.235 1.00 43.62 297 GLU C N 1
ATOM 9495 C CA . GLU C 1 317 ? 28.881 -24.251 -40.131 1.00 43.17 297 GLU C CA 1
ATOM 9496 C C . GLU C 1 317 ? 28.374 -24.023 -38.689 1.00 42.11 297 GLU C C 1
ATOM 9497 O O . GLU C 1 317 ? 28.063 -22.893 -38.307 1.00 36.49 297 GLU C O 1
ATOM 9503 N N . VAL C 1 318 ? 28.314 -25.090 -37.885 1.00 42.92 298 VAL C N 1
ATOM 9504 C CA . VAL C 1 318 ? 27.863 -24.945 -36.507 1.00 39.59 298 VAL C CA 1
ATOM 9505 C C . VAL C 1 318 ? 28.855 -24.036 -35.765 1.00 40.57 298 VAL C C 1
ATOM 9506 O O . VAL C 1 318 ? 28.442 -23.124 -35.054 1.00 41.95 298 VAL C O 1
ATOM 9510 N N . ARG C 1 319 ? 30.151 -24.259 -35.975 1.00 38.77 299 ARG C N 1
ATOM 9511 C CA . ARG C 1 319 ? 31.176 -23.439 -35.366 1.00 39.10 299 ARG C CA 1
ATOM 9512 C C . ARG C 1 319 ? 31.088 -22.001 -35.841 1.00 40.53 299 ARG C C 1
ATOM 9513 O O . ARG C 1 319 ? 31.107 -21.060 -35.044 1.00 43.76 299 ARG C O 1
ATOM 9521 N N . ALA C 1 320 ? 30.982 -21.828 -37.138 1.00 40.38 300 ALA C N 1
ATOM 9522 C CA . ALA C 1 320 ? 30.781 -20.495 -37.683 1.00 44.85 300 ALA C CA 1
ATOM 9523 C C . ALA C 1 320 ? 29.623 -19.755 -36.966 1.00 45.85 300 ALA C C 1
ATOM 9524 O O . ALA C 1 320 ? 29.729 -18.564 -36.648 1.00 45.89 300 ALA C O 1
ATOM 9526 N N . LEU C 1 321 ? 28.525 -20.467 -36.733 1.00 40.60 301 LEU C N 1
ATOM 9527 C CA . LEU C 1 321 ? 27.335 -19.838 -36.196 1.00 36.35 301 LEU C CA 1
ATOM 9528 C C . LEU C 1 321 ? 27.508 -19.525 -34.725 1.00 36.93 301 LEU C C 1
ATOM 9529 O O . LEU C 1 321 ? 27.054 -18.493 -34.260 1.00 36.17 301 LEU C O 1
ATOM 9534 N N . GLN C 1 322 ? 28.141 -20.439 -33.989 1.00 39.21 302 GLN C N 1
ATOM 9535 C CA . GLN C 1 322 ? 28.515 -20.191 -32.606 1.00 39.89 302 GLN C CA 1
ATOM 9536 C C . GLN C 1 322 ? 29.302 -18.892 -32.470 1.00 46.51 302 GLN C C 1
ATOM 9537 O O . GLN C 1 322 ? 29.019 -18.084 -31.580 1.00 47.24 302 GLN C O 1
ATOM 9543 N N . GLN C 1 323 ? 30.303 -18.704 -33.335 1.00 49.41 303 GLN C N 1
ATOM 9544 C CA . GLN C 1 323 ? 31.142 -17.506 -33.298 1.00 52.06 303 GLN C CA 1
ATOM 9545 C C . GLN C 1 323 ? 30.407 -16.248 -33.717 1.00 53.93 303 GLN C C 1
ATOM 9546 O O . GLN C 1 323 ? 30.599 -15.206 -33.105 1.00 52.95 303 GLN C O 1
ATOM 9552 N N . ALA C 1 324 ? 29.547 -16.333 -34.729 1.00 53.34 304 ALA C N 1
ATOM 9553 C CA . ALA C 1 324 ? 28.755 -15.170 -35.125 1.00 49.98 304 ALA C CA 1
ATOM 9554 C C . ALA C 1 324 ? 27.729 -14.796 -34.051 1.00 51.24 304 ALA C C 1
ATOM 9555 O O . ALA C 1 324 ? 27.442 -13.614 -33.884 1.00 54.06 304 ALA C O 1
ATOM 9557 N N . LEU C 1 325 ? 27.188 -15.792 -33.334 1.00 46.82 305 LEU C N 1
ATOM 9558 C CA . LEU C 1 325 ? 26.194 -15.562 -32.277 1.00 46.86 305 LEU C CA 1
ATOM 9559 C C . LEU C 1 325 ? 26.705 -16.153 -30.969 1.00 46.84 305 LEU C C 1
ATOM 9560 O O . LEU C 1 325 ? 26.434 -17.307 -30.656 1.00 44.26 305 LEU C O 1
ATOM 9565 N N . PRO C 1 326 ? 27.456 -15.370 -30.195 1.00 45.04 306 PRO C N 1
ATOM 9566 C CA . PRO C 1 326 ? 28.166 -15.954 -29.064 1.00 43.25 306 PRO C CA 1
ATOM 9567 C C . PRO C 1 326 ? 27.292 -16.182 -27.833 1.00 40.16 306 PRO C C 1
ATOM 9568 O O . PRO C 1 326 ? 27.659 -16.999 -26.976 1.00 33.10 306 PRO C O 1
ATOM 9572 N N . LEU C 1 327 ? 26.135 -15.530 -27.773 1.00 37.30 307 LEU C N 1
ATOM 9573 C CA . LEU C 1 327 ? 25.173 -15.796 -26.697 1.00 39.27 307 LEU C CA 1
ATOM 9574 C C . LEU C 1 327 ? 24.216 -16.964 -26.942 1.00 38.80 307 LEU C C 1
ATOM 9575 O O . LEU C 1 327 ? 23.580 -17.458 -26.005 1.00 37.32 307 LEU C O 1
ATOM 9580 N N . ALA C 1 328 ? 24.144 -17.423 -28.189 1.00 39.22 308 ALA C N 1
ATOM 9581 C CA . ALA C 1 328 ? 23.161 -18.426 -28.622 1.00 38.91 308 ALA C CA 1
ATOM 9582 C C . ALA C 1 328 ? 23.350 -19.827 -28.052 1.00 35.40 308 ALA C C 1
ATOM 9583 O O . ALA C 1 328 ? 24.394 -20.393 -28.179 1.00 36.23 308 ALA C O 1
ATOM 9585 N N . ARG C 1 329 ? 22.320 -20.345 -27.409 1.00 33.87 309 ARG C N 1
ATOM 9586 C CA . ARG C 1 329 ? 22.244 -21.740 -27.055 1.00 36.31 309 ARG C CA 1
ATOM 9587 C C . ARG C 1 329 ? 21.731 -22.470 -28.305 1.00 31.72 309 ARG C C 1
ATOM 9588 O O . ARG C 1 329 ? 20.642 -22.188 -28.805 1.00 31.97 309 ARG C O 1
ATOM 9596 N N . ILE C 1 330 ? 22.514 -23.363 -28.851 1.00 28.61 310 ILE C N 1
ATOM 9597 C CA . ILE C 1 330 ? 22.096 -24.076 -30.055 1.00 28.43 310 ILE C CA 1
ATOM 9598 C C . ILE C 1 330 ? 21.622 -25.456 -29.623 1.00 28.62 310 ILE C C 1
ATOM 9599 O O . ILE C 1 330 ? 22.365 -26.220 -28.993 1.00 24.13 310 ILE C O 1
ATOM 9604 N N . VAL C 1 331 ? 20.379 -25.786 -29.959 1.00 29.83 311 VAL C N 1
ATOM 9605 C CA . VAL C 1 331 ? 19.847 -27.083 -29.563 1.00 26.87 311 VAL C CA 1
ATOM 9606 C C . VAL C 1 331 ? 19.452 -27.896 -30.757 1.00 24.18 311 VAL C C 1
ATOM 9607 O O . VAL C 1 331 ? 18.747 -27.430 -31.649 1.00 23.18 311 VAL C O 1
ATOM 9611 N N . ASN C 1 332 ? 19.928 -29.133 -30.741 1.00 24.52 312 ASN C N 1
ATOM 9612 C CA . ASN C 1 332 ? 19.643 -30.157 -31.769 1.00 22.56 312 ASN C CA 1
ATOM 9613 C C . ASN C 1 332 ? 18.366 -30.898 -31.416 1.00 23.55 312 ASN C C 1
ATOM 9614 O O . ASN C 1 332 ? 18.296 -31.676 -30.437 1.00 27.11 312 ASN C O 1
ATOM 9619 N N . CYS C 1 333 ? 17.326 -30.639 -32.175 1.00 24.24 313 CYS C N 1
ATOM 9620 C CA . CYS C 1 333 ? 16.072 -31.356 -32.010 1.00 24.55 313 CYS C CA 1
ATOM 9621 C C . CYS C 1 333 ? 16.103 -32.616 -32.920 1.00 24.17 313 CYS C C 1
ATOM 9622 O O . CYS C 1 333 ? 16.177 -32.488 -34.119 1.00 19.95 313 CYS C O 1
ATOM 9625 N N . PHE C 1 334 ? 16.087 -33.815 -32.325 1.00 25.64 314 PHE C N 1
ATOM 9626 C CA . PHE C 1 334 ? 16.018 -35.073 -33.071 1.00 27.41 314 PHE C CA 1
ATOM 9627 C C . PHE C 1 334 ? 14.727 -35.803 -32.806 1.00 30.77 314 PHE C C 1
ATOM 9628 O O . PHE C 1 334 ? 14.368 -36.038 -31.644 1.00 28.53 314 PHE C O 1
ATOM 9636 N N . GLY C 1 335 ? 14.085 -36.245 -33.903 1.00 32.51 315 GLY C N 1
ATOM 9637 C CA . GLY C 1 335 ? 13.000 -37.237 -33.855 1.00 28.23 315 GLY C CA 1
ATOM 9638 C C . GLY C 1 335 ? 12.211 -37.196 -35.122 1.00 25.29 315 GLY C C 1
ATOM 9639 O O . GLY C 1 335 ? 12.755 -36.832 -36.164 1.00 23.49 315 GLY C O 1
ATOM 9640 N N . SER C 1 336 ? 10.909 -37.487 -35.026 1.00 22.31 316 SER C N 1
ATOM 9641 C CA . SER C 1 336 ? 10.110 -37.700 -36.234 1.00 21.93 316 SER C CA 1
ATOM 9642 C C . SER C 1 336 ? 8.679 -37.246 -36.118 1.00 21.12 316 SER C C 1
ATOM 9643 O O . SER C 1 336 ? 8.031 -37.420 -35.098 1.00 20.58 316 SER C O 1
ATOM 9646 N N . THR C 1 337 ? 8.159 -36.766 -37.237 1.00 23.20 317 THR C N 1
ATOM 9647 C CA . THR C 1 337 ? 6.753 -36.414 -37.390 1.00 21.63 317 THR C CA 1
ATOM 9648 C C . THR C 1 337 ? 5.867 -37.364 -36.613 1.00 22.81 317 THR C C 1
ATOM 9649 O O . THR C 1 337 ? 5.058 -36.928 -35.792 1.00 28.54 317 THR C O 1
ATOM 9653 N N . GLU C 1 338 ? 6.068 -38.649 -36.778 1.00 24.27 318 GLU C N 1
ATOM 9654 C CA . GLU C 1 338 ? 5.310 -39.627 -36.000 1.00 24.03 318 GLU C CA 1
ATOM 9655 C C . GLU C 1 338 ? 5.273 -39.369 -34.474 1.00 26.57 318 GLU C C 1
ATOM 9656 O O . GLU C 1 338 ? 4.462 -40.014 -33.764 1.00 28.87 318 GLU C O 1
ATOM 9662 N N . SER C 1 339 ? 6.132 -38.473 -33.962 1.00 25.09 319 SER C N 1
ATOM 9663 C CA . SER C 1 339 ? 5.973 -37.952 -32.585 1.00 25.41 319 SER C CA 1
ATOM 9664 C C . SER C 1 339 ? 6.349 -36.443 -32.442 1.00 25.01 319 SER C C 1
ATOM 9665 O O . SER C 1 339 ? 6.566 -35.932 -31.324 1.00 20.55 319 SER C O 1
ATOM 9668 N N . VAL C 1 340 ? 6.293 -35.746 -33.588 1.00 24.72 320 VAL C N 1
ATOM 9669 C CA . VAL C 1 340 ? 6.927 -34.449 -33.813 1.00 24.15 320 VAL C CA 1
ATOM 9670 C C . VAL C 1 340 ? 8.447 -34.626 -33.719 1.00 23.70 320 VAL C C 1
ATOM 9671 O O . VAL C 1 340 ? 9.204 -34.372 -34.681 1.00 19.69 320 VAL C O 1
ATOM 9675 N N . ALA C 1 341 ? 8.860 -35.016 -32.507 1.00 23.97 321 ALA C N 1
ATOM 9676 C CA . ALA C 1 341 ? 10.249 -35.251 -32.181 1.00 23.71 321 ALA C CA 1
ATOM 9677 C C . ALA C 1 341 ? 10.370 -35.912 -30.804 1.00 23.86 321 ALA C C 1
ATOM 9678 O O . ALA C 1 341 ? 9.343 -36.230 -30.124 1.00 24.44 321 ALA C O 1
ATOM 9680 N N . ALA C 1 342 ? 11.624 -36.142 -30.418 1.00 23.24 322 ALA C N 1
ATOM 9681 C CA . ALA C 1 342 ? 11.966 -37.016 -29.276 1.00 24.66 322 ALA C CA 1
ATOM 9682 C C . ALA C 1 342 ? 13.011 -36.449 -28.324 1.00 24.20 322 ALA C C 1
ATOM 9683 O O . ALA C 1 342 ? 12.902 -36.661 -27.120 1.00 27.27 322 ALA C O 1
ATOM 9685 N N . SER C 1 343 ? 14.053 -35.818 -28.859 1.00 23.87 323 SER C N 1
ATOM 9686 C CA . SER C 1 343 ? 15.143 -35.351 -28.052 1.00 24.59 323 SER C CA 1
ATOM 9687 C C . SER C 1 343 ? 15.562 -33.910 -28.414 1.00 24.44 323 SER C C 1
ATOM 9688 O O . SER C 1 343 ? 15.515 -33.480 -29.571 1.00 21.15 323 SER C O 1
ATOM 9691 N N . PHE C 1 344 ? 15.939 -33.181 -27.359 1.00 25.80 324 PHE C N 1
ATOM 9692 C CA . PHE C 1 344 ? 16.544 -31.850 -27.467 1.00 24.32 324 PHE C CA 1
ATOM 9693 C C . PHE C 1 344 ? 17.928 -31.866 -26.760 1.00 24.30 324 PHE C C 1
ATOM 9694 O O . PHE C 1 344 ? 18.063 -32.397 -25.682 1.00 19.46 324 PHE C O 1
ATOM 9702 N N . THR C 1 345 ? 18.963 -31.370 -27.435 1.00 25.16 325 THR C N 1
ATOM 9703 C CA . THR C 1 345 ? 20.333 -31.683 -27.021 1.00 27.61 325 THR C CA 1
ATOM 9704 C C . THR C 1 345 ? 21.231 -30.487 -27.300 1.00 30.22 325 THR C C 1
ATOM 9705 O O . THR C 1 345 ? 21.299 -29.950 -28.412 1.00 31.57 325 THR C O 1
ATOM 9709 N N . ASP C 1 346 ? 21.881 -30.031 -26.258 1.00 32.44 326 ASP C N 1
ATOM 9710 C CA . ASP C 1 346 ? 22.598 -28.812 -26.367 1.00 32.96 326 ASP C CA 1
ATOM 9711 C C . ASP C 1 346 ? 23.860 -29.122 -27.147 1.00 36.14 326 ASP C C 1
ATOM 9712 O O . ASP C 1 346 ? 24.584 -30.063 -26.806 1.00 32.53 326 ASP C O 1
ATOM 9717 N N . VAL C 1 347 ? 24.116 -28.313 -28.179 1.00 38.52 327 VAL C N 1
ATOM 9718 C CA . VAL C 1 347 ? 25.404 -28.321 -28.859 1.00 41.68 327 VAL C CA 1
ATOM 9719 C C . VAL C 1 347 ? 26.476 -27.695 -27.945 1.00 39.52 327 VAL C C 1
ATOM 9720 O O . VAL C 1 347 ? 26.317 -26.547 -27.491 1.00 37.21 327 VAL C O 1
ATOM 9724 N N . PRO C 1 348 ? 27.574 -28.428 -27.694 1.00 34.63 328 PRO C N 1
ATOM 9725 C CA . PRO C 1 348 ? 28.502 -27.911 -26.704 1.00 34.86 328 PRO C CA 1
ATOM 9726 C C . PRO C 1 348 ? 29.204 -26.655 -27.211 1.00 35.01 328 PRO C C 1
ATOM 9727 O O . PRO C 1 348 ? 29.428 -26.545 -28.400 1.00 32.98 328 PRO C O 1
ATOM 9731 N N . ARG C 1 349 ? 29.523 -25.708 -26.321 1.00 43.53 329 ARG C N 1
ATOM 9732 C CA . ARG C 1 349 ? 30.248 -24.466 -26.727 1.00 46.52 329 ARG C CA 1
ATOM 9733 C C . ARG C 1 349 ? 31.665 -24.292 -26.102 1.00 43.30 329 ARG C C 1
ATOM 9734 O O . ARG C 1 349 ? 31.830 -24.325 -24.866 1.00 46.62 329 ARG C O 1
ATOM 9742 N N . PRO C 1 350 ? 32.690 -24.170 -26.959 1.00 40.18 330 PRO C N 1
ATOM 9743 C CA . PRO C 1 350 ? 32.662 -24.432 -28.392 1.00 38.55 330 PRO C CA 1
ATOM 9744 C C . PRO C 1 350 ? 32.696 -25.940 -28.631 1.00 38.72 330 PRO C C 1
ATOM 9745 O O . PRO C 1 350 ? 32.919 -26.724 -27.710 1.00 37.29 330 PRO C O 1
ATOM 9749 N N . VAL C 1 351 ? 32.531 -26.325 -29.879 1.00 40.12 331 VAL C N 1
ATOM 9750 C CA . VAL C 1 351 ? 32.512 -27.718 -30.271 1.00 38.77 331 VAL C CA 1
ATOM 9751 C C . VAL C 1 351 ? 33.910 -28.259 -30.271 1.00 41.30 331 VAL C C 1
ATOM 9752 O O . VAL C 1 351 ? 34.757 -27.785 -31.039 1.00 45.36 331 VAL C O 1
ATOM 9756 N N . PRO C 1 352 ? 34.181 -29.254 -29.417 1.00 41.46 332 PRO C N 1
ATOM 9757 C CA . PRO C 1 352 ? 35.557 -29.765 -29.353 1.00 42.56 332 PRO C CA 1
ATOM 9758 C C . PRO C 1 352 ? 36.091 -30.096 -30.764 1.00 45.62 332 PRO C C 1
ATOM 9759 O O . PRO C 1 352 ? 35.297 -30.482 -31.634 1.00 49.07 332 PRO C O 1
ATOM 9763 N N . ASP C 1 353 ? 37.403 -29.934 -30.995 1.00 49.51 333 ASP C N 1
ATOM 9764 C CA . ASP C 1 353 ? 37.928 -29.928 -32.385 1.00 55.85 333 ASP C CA 1
ATOM 9765 C C . ASP C 1 353 ? 37.853 -31.288 -33.083 1.00 52.57 333 ASP C C 1
ATOM 9766 O O . ASP C 1 353 ? 37.741 -31.349 -34.310 1.00 45.57 333 ASP C O 1
ATOM 9771 N N . GLY C 1 354 ? 37.900 -32.359 -32.299 1.00 49.83 334 GLY C N 1
ATOM 9772 C CA . GLY C 1 354 ? 37.882 -33.701 -32.848 1.00 59.38 334 GLY C CA 1
ATOM 9773 C C . GLY C 1 354 ? 36.540 -34.369 -32.648 1.00 63.19 334 GLY C C 1
ATOM 9774 O O . GLY C 1 354 ? 36.478 -35.597 -32.467 1.00 59.11 334 GLY C O 1
ATOM 9775 N N . LEU C 1 355 ? 35.471 -33.559 -32.658 1.00 61.78 335 LEU C N 1
ATOM 9776 C CA . LEU C 1 355 ? 34.088 -34.060 -32.578 1.00 56.98 335 LEU C CA 1
ATOM 9777 C C . LEU C 1 355 ? 33.589 -34.073 -34.007 1.00 49.73 335 LEU C C 1
ATOM 9778 O O . LEU C 1 355 ? 33.554 -33.018 -34.616 1.00 44.60 335 LEU C O 1
ATOM 9783 N N . THR C 1 356 ? 33.281 -35.261 -34.541 1.00 43.91 336 THR C N 1
ATOM 9784 C CA . THR C 1 356 ? 32.705 -35.387 -35.895 1.00 44.51 336 THR C CA 1
ATOM 9785 C C . THR C 1 356 ? 31.162 -35.431 -35.943 1.00 42.23 336 THR C C 1
ATOM 9786 O O . THR C 1 356 ? 30.567 -35.167 -36.997 1.00 39.81 336 THR C O 1
ATOM 9790 N N . LYS C 1 357 ? 30.520 -35.663 -34.797 1.00 43.86 337 LYS C N 1
ATOM 9791 C CA . LYS C 1 357 ? 29.059 -35.730 -34.742 1.00 46.88 337 LYS C CA 1
ATOM 9792 C C . LYS C 1 357 ? 28.534 -35.085 -33.456 1.00 39.82 337 LYS C C 1
ATOM 9793 O O . LYS C 1 357 ? 29.140 -35.240 -32.417 1.00 38.77 337 LYS C O 1
ATOM 9799 N N . LEU C 1 358 ? 27.426 -34.356 -33.544 1.00 34.21 338 LEU C N 1
ATOM 9800 C CA . LEU C 1 358 ? 26.792 -33.820 -32.357 1.00 32.99 338 LEU C CA 1
ATOM 9801 C C . LEU C 1 358 ? 25.909 -34.913 -31.761 1.00 33.20 338 LEU C C 1
ATOM 9802 O O . LEU C 1 358 ? 25.407 -35.780 -32.495 1.00 33.87 338 LEU C O 1
ATOM 9807 N N . SER C 1 359 ? 25.732 -34.916 -30.439 1.00 30.69 339 SER C N 1
ATOM 9808 C CA . SER C 1 359 ? 24.856 -35.914 -29.786 1.00 28.54 339 SER C CA 1
ATOM 9809 C C . SER C 1 359 ? 23.375 -35.538 -29.992 1.00 28.98 339 SER C C 1
ATOM 9810 O O . SER C 1 359 ? 23.052 -34.393 -30.340 1.00 28.72 339 SER C O 1
ATOM 9813 N N . ILE C 1 360 ? 22.506 -36.538 -29.872 1.00 27.79 340 ILE C N 1
ATOM 9814 C CA . ILE C 1 360 ? 21.079 -36.375 -29.962 1.00 27.59 340 ILE C CA 1
ATOM 9815 C C . ILE C 1 360 ? 20.487 -36.763 -28.641 1.00 28.89 340 ILE C C 1
ATOM 9816 O O . ILE C 1 360 ? 19.288 -36.995 -28.555 1.00 31.11 340 ILE C O 1
ATOM 9821 N N . GLY C 1 361 ? 21.336 -36.861 -27.624 1.00 30.13 341 GLY C N 1
ATOM 9822 C CA . GLY C 1 361 ? 20.905 -36.864 -26.240 1.00 29.54 341 GLY C CA 1
ATOM 9823 C C . GLY C 1 361 ? 20.115 -38.063 -25.788 1.00 30.53 341 GLY C C 1
ATOM 9824 O O . GLY C 1 361 ? 20.481 -39.196 -26.033 1.00 33.48 341 GLY C O 1
ATOM 9825 N N . HIS C 1 362 ? 19.069 -37.799 -25.036 1.00 32.84 342 HIS C N 1
ATOM 9826 C CA . HIS C 1 362 ? 18.150 -38.831 -24.596 1.00 33.29 342 HIS C CA 1
ATOM 9827 C C . HIS C 1 362 ? 16.740 -38.219 -24.701 1.00 31.40 342 HIS C C 1
ATOM 9828 O O . HIS C 1 362 ? 16.558 -36.959 -24.714 1.00 30.79 342 HIS C O 1
ATOM 9835 N N . ALA C 1 363 ? 15.736 -39.086 -24.756 1.00 25.27 343 ALA C N 1
ATOM 9836 C CA . ALA C 1 363 ? 14.374 -38.599 -24.885 1.00 22.45 343 ALA C CA 1
ATOM 9837 C C . ALA C 1 363 ? 14.005 -37.504 -23.794 1.00 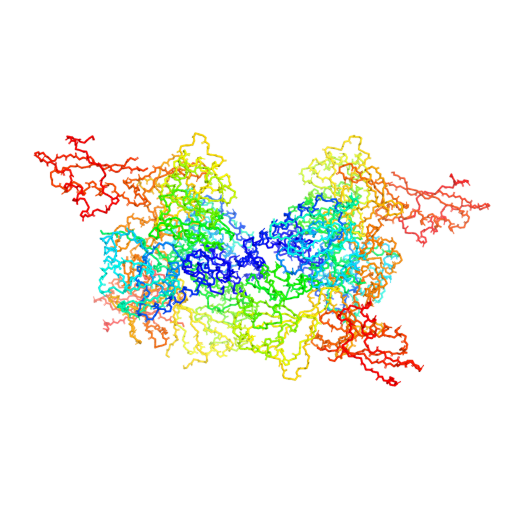20.42 343 ALA C C 1
ATOM 9838 O O . ALA C 1 363 ? 14.534 -37.490 -22.708 1.00 16.51 343 ALA C O 1
ATOM 9840 N N . HIS C 1 364 ? 13.084 -36.630 -24.117 1.00 21.04 344 HIS C N 1
ATOM 9841 C CA . HIS C 1 364 ? 12.612 -35.668 -23.171 1.00 23.11 344 HIS C CA 1
ATOM 9842 C C . HIS C 1 364 ? 11.927 -36.401 -22.111 1.00 26.00 344 HIS C C 1
ATOM 9843 O O . HIS C 1 364 ? 11.577 -37.543 -22.283 1.00 23.83 344 HIS C O 1
ATOM 9850 N N . PRO C 1 365 ? 11.717 -35.738 -20.974 1.00 31.74 345 PRO C N 1
ATOM 9851 C CA . PRO C 1 365 ? 11.067 -36.381 -19.861 1.00 31.29 345 PRO C CA 1
ATOM 9852 C C . PRO C 1 365 ? 9.811 -37.078 -20.353 1.00 31.92 345 PRO C C 1
ATOM 9853 O O . PRO C 1 365 ? 9.085 -36.563 -21.202 1.00 31.72 345 PRO C O 1
ATOM 9857 N N . GLY C 1 366 ? 9.550 -38.265 -19.843 1.00 30.73 346 GLY C N 1
ATOM 9858 C CA . GLY C 1 366 ? 8.322 -38.961 -20.239 1.00 28.99 346 GLY C CA 1
ATOM 9859 C C . GLY C 1 366 ? 8.469 -39.627 -21.588 1.00 26.52 346 GLY C C 1
ATOM 9860 O O . GLY C 1 366 ? 7.497 -40.127 -22.128 1.00 28.42 346 GLY C O 1
ATOM 9861 N N . ALA C 1 367 ? 9.677 -39.643 -22.132 1.00 23.22 347 ALA C N 1
ATOM 9862 C CA . ALA C 1 367 ? 9.920 -40.428 -23.310 1.00 23.73 347 ALA C CA 1
ATOM 9863 C C . ALA C 1 367 ? 11.212 -41.275 -23.200 1.00 22.61 347 ALA C C 1
ATOM 9864 O O . ALA C 1 367 ? 12.085 -40.967 -22.399 1.00 21.77 347 ALA C O 1
ATOM 9866 N N . GLU C 1 368 ? 11.273 -42.358 -23.974 1.00 21.68 348 GLU C N 1
ATOM 9867 C CA . GLU C 1 368 ? 12.422 -43.255 -24.008 1.00 23.06 348 GLU C CA 1
ATOM 9868 C C . GLU C 1 368 ? 12.636 -43.857 -25.401 1.00 23.64 348 GLU C C 1
ATOM 9869 O O . GLU C 1 368 ? 11.719 -44.390 -26.017 1.00 22.83 348 GLU C O 1
ATOM 9875 N N . MET C 1 369 ? 13.823 -43.626 -25.947 1.00 25.19 349 MET C N 1
ATOM 9876 C CA . MET C 1 369 ? 14.214 -44.194 -27.247 1.00 25.94 349 MET C CA 1
ATOM 9877 C C . MET C 1 369 ? 14.993 -45.441 -26.962 1.00 23.58 349 MET C C 1
ATOM 9878 O O . MET C 1 369 ? 16.137 -45.358 -26.588 1.00 20.79 349 MET C O 1
ATOM 9883 N N . MET C 1 370 ? 14.357 -46.591 -27.086 1.00 25.50 350 MET C N 1
ATOM 9884 C CA . MET C 1 370 ? 15.036 -47.838 -26.763 1.00 26.83 350 MET C CA 1
ATOM 9885 C C . MET C 1 370 ? 15.848 -48.270 -27.965 1.00 27.72 350 MET C C 1
ATOM 9886 O O . MET C 1 370 ? 15.398 -48.177 -29.127 1.00 25.76 350 MET C O 1
ATOM 9891 N N . LEU C 1 371 ? 17.023 -48.801 -27.670 1.00 29.77 351 LEU C N 1
ATOM 9892 C CA . LEU C 1 371 ? 17.844 -49.395 -28.688 1.00 32.91 351 LEU C CA 1
ATOM 9893 C C . LEU C 1 371 ? 17.626 -50.899 -28.671 1.00 31.43 351 LEU C C 1
ATOM 9894 O O . LEU C 1 371 ? 17.888 -51.545 -27.654 1.00 33.19 351 LEU C O 1
ATOM 9899 N N . LEU C 1 372 ? 17.148 -51.451 -29.774 1.00 29.94 352 LEU C N 1
ATOM 9900 C CA . LEU C 1 372 ? 16.929 -52.915 -29.886 1.00 32.83 352 LEU C CA 1
ATOM 9901 C C . LEU C 1 372 ? 17.733 -53.498 -31.013 1.00 30.94 352 LEU C C 1
ATOM 9902 O O . LEU C 1 372 ? 17.944 -52.857 -32.006 1.00 27.58 352 LEU C O 1
ATOM 9907 N N . ASP C 1 373 ? 18.182 -54.731 -30.861 1.00 34.80 353 ASP C N 1
ATOM 9908 C CA . ASP C 1 373 ? 18.852 -55.408 -31.980 1.00 36.73 353 ASP C CA 1
ATOM 9909 C C . ASP C 1 373 ? 17.880 -55.949 -33.038 1.00 32.96 353 ASP C C 1
ATOM 9910 O O . ASP C 1 373 ? 16.676 -55.856 -32.890 1.00 29.44 353 ASP C O 1
ATOM 9915 N N . ASP C 1 374 ? 18.441 -56.530 -34.083 1.00 37.36 354 ASP C N 1
ATOM 9916 C CA . ASP C 1 374 ? 17.681 -57.179 -35.177 1.00 38.14 354 ASP C CA 1
ATOM 9917 C C . ASP C 1 374 ? 16.506 -58.055 -34.715 1.00 36.87 354 ASP C C 1
ATOM 9918 O O . ASP C 1 374 ? 15.491 -58.087 -35.378 1.00 37.97 354 ASP C O 1
ATOM 9923 N N . ASP C 1 375 ? 16.619 -58.760 -33.593 1.00 37.46 355 ASP C N 1
ATOM 9924 C CA . ASP C 1 375 ? 15.531 -59.634 -33.125 1.00 40.36 355 ASP C CA 1
ATOM 9925 C C . ASP C 1 375 ? 14.732 -58.963 -32.009 1.00 39.91 355 ASP C C 1
ATOM 9926 O O . ASP C 1 375 ? 14.108 -59.631 -31.162 1.00 39.63 355 ASP C O 1
ATOM 9931 N N . GLY C 1 376 ? 14.767 -57.639 -31.992 1.00 38.12 356 GLY C N 1
ATOM 9932 C CA . GLY C 1 376 ? 14.106 -56.858 -30.941 1.00 34.95 356 GLY C CA 1
ATOM 9933 C C . GLY C 1 376 ? 14.551 -57.167 -29.523 1.00 31.65 356 GLY C C 1
ATOM 9934 O O . GLY C 1 376 ? 13.771 -57.068 -28.630 1.00 29.28 356 GLY C O 1
ATOM 9935 N N . VAL C 1 377 ? 15.807 -57.550 -29.313 1.00 34.87 357 VAL C N 1
ATOM 9936 C CA . VAL C 1 377 ? 16.347 -57.816 -27.953 1.00 33.36 357 VAL C CA 1
ATOM 9937 C C . VAL C 1 377 ? 17.123 -56.564 -27.534 1.00 35.13 357 VAL C C 1
ATOM 9938 O O . VAL C 1 377 ? 17.880 -56.008 -28.350 1.00 32.80 357 VAL C O 1
ATOM 9942 N N . PRO C 1 378 ? 16.960 -56.109 -26.288 1.00 37.20 358 PRO C N 1
ATOM 9943 C CA . PRO C 1 378 ? 17.524 -54.776 -25.938 1.00 39.56 358 PRO C CA 1
ATOM 9944 C C . PRO C 1 378 ? 19.042 -54.744 -25.994 1.00 40.84 358 PRO C C 1
ATOM 9945 O O . PRO C 1 378 ? 19.693 -55.741 -25.714 1.00 43.21 358 PRO C O 1
ATOM 9949 N N . VAL C 1 379 ? 19.593 -53.602 -26.370 1.00 39.35 359 VAL C N 1
ATOM 9950 C CA . VAL C 1 379 ? 21.014 -53.391 -26.364 1.00 37.85 359 VAL C CA 1
ATOM 9951 C C . VAL C 1 379 ? 21.356 -52.654 -25.085 1.00 41.71 359 VAL C C 1
ATOM 9952 O O . VAL C 1 379 ? 20.945 -51.510 -24.895 1.00 44.35 359 VAL C O 1
ATOM 9956 N N . THR C 1 380 ? 22.120 -53.298 -24.206 1.00 45.73 360 THR C N 1
ATOM 9957 C CA . THR C 1 380 ? 22.527 -52.696 -22.923 1.00 48.48 360 THR C CA 1
ATOM 9958 C C . THR C 1 380 ? 23.979 -52.186 -22.956 1.00 49.74 360 THR C C 1
ATOM 9959 O O . THR C 1 380 ? 24.357 -51.359 -22.139 1.00 43.79 360 THR C O 1
ATOM 9963 N N . GLU C 1 381 ? 24.770 -52.703 -23.901 1.00 53.20 361 GLU C N 1
ATOM 9964 C CA . GLU C 1 381 ? 26.169 -52.297 -24.133 1.00 56.36 361 GLU C CA 1
ATOM 9965 C C . GLU C 1 381 ? 26.362 -50.876 -24.659 1.00 50.43 361 GLU C C 1
ATOM 9966 O O . GLU C 1 381 ? 25.816 -50.526 -25.698 1.00 52.93 361 GLU C O 1
ATOM 9972 N N . PRO C 1 382 ? 27.200 -50.075 -24.002 1.00 45.37 362 PRO C N 1
ATOM 9973 C CA . PRO C 1 382 ? 27.490 -48.796 -24.644 1.00 44.85 362 PRO C CA 1
ATOM 9974 C C . PRO C 1 382 ? 28.287 -48.929 -25.948 1.00 40.57 362 PRO C C 1
ATOM 9975 O O . PRO C 1 382 ? 28.978 -49.918 -26.167 1.00 40.95 362 PRO C O 1
ATOM 9979 N N . GLY C 1 383 ? 28.113 -47.956 -26.829 1.00 36.67 363 GLY C N 1
ATOM 9980 C CA . GLY C 1 383 ? 28.791 -47.943 -28.100 1.00 34.56 363 GLY C CA 1
ATOM 9981 C C . GLY C 1 383 ? 28.301 -48.938 -29.149 1.00 34.90 363 GLY C C 1
ATOM 9982 O O . GLY C 1 383 ? 28.749 -48.883 -30.285 1.00 36.78 363 GLY C O 1
ATOM 9983 N N . VAL C 1 384 ? 27.343 -49.793 -28.808 1.00 32.84 364 VAL C N 1
ATOM 9984 C CA . VAL C 1 384 ? 26.735 -50.685 -29.780 1.00 32.97 364 VAL C CA 1
ATOM 9985 C C . VAL C 1 384 ? 25.500 -50.075 -30.471 1.00 31.02 364 VAL C C 1
ATOM 9986 O O . VAL C 1 384 ? 24.602 -49.549 -29.809 1.00 30.51 364 VAL C O 1
ATOM 9990 N N . THR C 1 385 ? 25.470 -50.153 -31.803 1.00 30.81 365 THR C N 1
ATOM 9991 C CA . THR C 1 385 ? 24.354 -49.637 -32.601 1.00 30.43 365 THR C CA 1
ATOM 9992 C C . THR C 1 385 ? 23.115 -50.554 -32.530 1.00 32.80 365 THR C C 1
ATOM 9993 O O . THR C 1 385 ? 23.238 -51.772 -32.515 1.00 37.40 365 THR C O 1
ATOM 9997 N N . GLY C 1 386 ? 21.934 -49.931 -32.423 1.00 32.93 366 GLY C N 1
ATOM 9998 C CA . GLY C 1 386 ? 20.636 -50.603 -32.199 1.00 29.45 366 GLY C CA 1
ATOM 9999 C C . GLY C 1 386 ? 19.584 -49.823 -32.954 1.00 28.82 366 GLY C C 1
ATOM 10000 O O . GLY C 1 386 ? 19.889 -48.733 -33.464 1.00 31.60 366 GLY C O 1
ATOM 10001 N N A HIS C 1 387 ? 18.356 -50.363 -33.039 0.50 27.40 367 HIS C N 1
ATOM 10002 N N B HIS C 1 387 ? 18.366 -50.344 -33.017 0.50 27.81 367 HIS C N 1
ATOM 10003 C CA A HIS C 1 387 ? 17.242 -49.736 -33.787 0.50 25.53 367 HIS C CA 1
ATOM 10004 C CA B HIS C 1 387 ? 17.309 -49.685 -33.757 0.50 26.16 367 HIS C CA 1
ATOM 10005 C C A HIS C 1 387 ? 16.355 -49.015 -32.773 0.50 25.22 367 HIS C C 1
ATOM 10006 C C B HIS C 1 387 ? 16.354 -49.015 -32.778 0.50 25.53 367 HIS C C 1
ATOM 10007 O O A HIS C 1 387 ? 15.847 -49.648 -31.844 0.50 25.31 367 HIS C O 1
ATOM 10008 O O B HIS C 1 387 ? 15.850 -49.660 -31.862 0.50 25.53 367 HIS C O 1
ATOM 10021 N N . ILE C 1 388 ? 16.171 -47.702 -32.928 1.00 24.54 368 ILE C N 1
ATOM 10022 C CA . ILE C 1 388 ? 15.452 -46.923 -31.931 1.00 24.71 368 ILE C CA 1
ATOM 10023 C C . ILE C 1 388 ? 13.990 -47.300 -31.957 1.00 24.58 368 ILE C C 1
ATOM 10024 O O . ILE C 1 388 ? 13.353 -47.170 -33.016 1.00 23.22 368 ILE C O 1
ATOM 10029 N N . HIS C 1 389 ? 13.458 -47.701 -30.793 1.00 23.76 369 HIS C N 1
ATOM 10030 C CA . HIS C 1 389 ? 12.011 -47.866 -30.610 1.00 23.54 369 HIS C CA 1
ATOM 10031 C C . HIS C 1 389 ? 11.557 -46.910 -29.518 1.00 24.64 369 HIS C C 1
ATOM 10032 O O . HIS C 1 389 ? 12.012 -47.000 -28.378 1.00 21.53 369 HIS C O 1
ATOM 10039 N N . LEU C 1 390 ? 10.666 -45.985 -29.900 1.00 27.16 370 LEU C N 1
ATOM 10040 C CA . LEU C 1 390 ? 10.251 -44.820 -29.092 1.00 23.39 370 LEU C CA 1
ATOM 10041 C C . LEU C 1 390 ? 8.976 -45.107 -28.333 1.00 26.70 370 LEU C C 1
ATOM 10042 O O . LEU C 1 390 ? 7.996 -45.634 -28.916 1.00 35.70 370 LEU C O 1
ATOM 10047 N N . ARG C 1 391 ? 8.961 -44.772 -27.047 1.00 25.59 371 ARG C N 1
ATOM 10048 C CA . ARG C 1 391 ? 7.784 -44.925 -26.247 1.00 25.05 371 ARG C CA 1
ATOM 10049 C C . ARG C 1 391 ? 7.551 -43.639 -25.519 1.00 27.26 371 ARG C C 1
ATOM 10050 O O . ARG C 1 391 ? 8.449 -43.078 -24.916 1.00 28.79 371 ARG C O 1
ATOM 10058 N N . SER C 1 392 ? 6.335 -43.124 -25.664 1.00 29.33 372 SER C N 1
ATOM 10059 C CA . SER C 1 392 ? 6.018 -41.761 -25.282 1.00 26.67 372 SER C CA 1
ATOM 10060 C C . SER C 1 392 ? 4.527 -41.605 -25.122 1.00 24.58 372 SER C C 1
ATOM 10061 O O . SER C 1 392 ? 3.775 -42.543 -25.307 1.00 22.33 372 SER C O 1
ATOM 10064 N N . GLY C 1 393 ? 4.129 -40.401 -24.737 1.00 25.87 373 GLY C N 1
ATOM 10065 C CA . GLY C 1 393 ? 2.734 -40.018 -24.772 1.00 26.73 373 GLY C CA 1
ATOM 10066 C C . GLY C 1 393 ? 2.387 -39.309 -26.064 1.00 24.80 373 GLY C C 1
ATOM 10067 O O . GLY C 1 393 ? 1.281 -38.846 -26.215 1.00 27.41 373 GLY C O 1
ATOM 10068 N N . SER C 1 394 ? 3.314 -39.293 -27.009 1.00 25.84 374 SER C N 1
ATOM 10069 C CA . SER C 1 394 ? 3.306 -38.406 -28.166 1.00 24.78 374 SER C CA 1
ATOM 10070 C C . SER C 1 394 ? 3.021 -39.096 -29.521 1.00 21.46 374 SER C C 1
ATOM 10071 O O . SER C 1 394 ? 2.881 -38.428 -30.561 1.00 20.82 374 SER C O 1
ATOM 10074 N N . LEU C 1 395 ? 2.922 -40.418 -29.528 1.00 18.91 375 LEU C N 1
ATOM 10075 C CA . LEU C 1 395 ? 2.899 -41.181 -30.801 1.00 18.46 375 LEU C CA 1
ATOM 10076 C C . LEU C 1 395 ? 1.701 -40.910 -31.719 1.00 18.13 375 LEU C C 1
ATOM 10077 O O . LEU C 1 395 ? 0.553 -40.785 -31.281 1.00 15.90 375 LEU C O 1
ATOM 10082 N N . PHE C 1 396 ? 1.993 -40.804 -33.021 1.00 19.44 376 PHE C N 1
ATOM 10083 C CA . PHE C 1 396 ? 0.928 -40.738 -34.048 1.00 19.53 376 PHE C CA 1
ATOM 10084 C C . PHE C 1 396 ? -0.078 -41.852 -33.819 1.00 21.63 376 PHE C C 1
ATOM 10085 O O . PHE C 1 396 ? 0.287 -42.944 -33.337 1.00 22.03 376 PHE C O 1
ATOM 10093 N N . THR C 1 397 ? -1.343 -41.586 -34.144 1.00 21.79 377 THR C N 1
ATOM 10094 C CA . THR C 1 397 ? -2.366 -42.614 -33.996 1.00 23.96 377 THR C CA 1
ATOM 10095 C C . THR C 1 397 ? -2.186 -43.798 -35.060 1.00 25.05 377 THR C C 1
ATOM 10096 O O . THR C 1 397 ? -2.322 -44.984 -34.738 1.00 24.76 377 THR C O 1
ATOM 10100 N N . GLY C 1 398 ? -1.775 -43.445 -36.274 1.00 25.68 378 GLY C N 1
ATOM 10101 C CA . GLY C 1 398 ? -1.576 -44.391 -37.400 1.00 26.96 378 GLY C CA 1
ATOM 10102 C C . GLY C 1 398 ? -1.348 -43.578 -38.672 1.00 27.81 378 GLY C C 1
ATOM 10103 O O . GLY C 1 398 ? -1.394 -42.303 -38.637 1.00 26.71 378 GLY C O 1
ATOM 10104 N N . TYR C 1 399 ? -1.100 -44.274 -39.774 1.00 27.31 379 TYR C N 1
ATOM 10105 C CA . TYR C 1 399 ? -1.049 -43.618 -41.072 1.00 27.04 379 TYR C CA 1
ATOM 10106 C C . TYR C 1 399 ? -2.423 -43.728 -41.715 1.00 29.17 379 TYR C C 1
ATOM 10107 O O . TYR C 1 399 ? -3.048 -44.796 -41.718 1.00 33.62 379 TYR C O 1
ATOM 10116 N N . TRP C 1 400 ? -2.860 -42.643 -42.321 1.00 29.53 380 TRP C N 1
ATOM 10117 C CA . TRP C 1 400 ? -4.190 -42.538 -42.873 1.00 30.16 380 TRP C CA 1
ATOM 10118 C C . TRP C 1 400 ? -4.519 -43.611 -43.965 1.00 32.53 380 TRP C C 1
ATOM 10119 O O . TRP C 1 400 ? -3.988 -43.633 -45.085 1.00 32.10 380 TRP C O 1
ATOM 10130 N N . GLY C 1 401 ? -5.459 -44.472 -43.626 1.00 31.25 381 GLY C N 1
ATOM 10131 C CA . GLY C 1 401 ? -6.010 -45.399 -44.570 1.00 30.26 381 GLY C CA 1
ATOM 10132 C C . GLY C 1 401 ? -5.005 -46.433 -44.989 1.00 27.88 381 GLY C C 1
ATOM 10133 O O . GLY C 1 401 ? -5.129 -46.974 -46.065 1.00 24.63 381 GLY C O 1
ATOM 10134 N N . ASP C 1 402 ? -4.026 -46.685 -44.123 1.00 28.43 382 ASP C N 1
ATOM 10135 C CA . ASP C 1 402 ? -2.915 -47.554 -44.420 1.00 29.44 382 ASP C CA 1
ATOM 10136 C C . ASP C 1 402 ? -2.533 -48.308 -43.181 1.00 27.70 382 ASP C C 1
ATOM 10137 O O . ASP C 1 402 ? -1.499 -48.061 -42.589 1.00 29.96 382 ASP C O 1
ATOM 10142 N N . PRO C 1 403 ? -3.358 -49.266 -42.792 1.00 28.54 383 PRO C N 1
ATOM 10143 C CA . PRO C 1 403 ? -3.091 -50.027 -41.571 1.00 29.70 383 PRO C CA 1
ATOM 10144 C C . PRO C 1 403 ? -1.845 -50.862 -41.590 1.00 34.38 383 PRO C C 1
ATOM 10145 O O . PRO C 1 403 ? -1.289 -51.126 -40.546 1.00 37.11 383 PRO C O 1
ATOM 10149 N N . GLU C 1 404 ? -1.445 -51.331 -42.765 1.00 42.04 384 GLU C N 1
ATOM 10150 C CA . GLU C 1 404 ? -0.342 -52.257 -42.870 1.00 42.28 384 GLU C CA 1
ATOM 10151 C C . GLU C 1 404 ? 0.934 -51.533 -42.512 1.00 40.17 384 GLU C C 1
ATOM 10152 O O . GLU C 1 404 ? 1.744 -52.063 -41.757 1.00 41.27 384 GLU C O 1
ATOM 10158 N N . ALA C 1 405 ? 1.109 -50.336 -43.081 1.00 36.02 385 ALA C N 1
ATOM 10159 C CA . ALA C 1 405 ? 2.182 -49.421 -42.700 1.00 33.92 385 ALA C CA 1
ATOM 10160 C C . ALA C 1 405 ? 2.077 -49.055 -41.208 1.00 35.07 385 ALA C C 1
ATOM 10161 O O . ALA C 1 405 ? 3.070 -48.994 -40.493 1.00 34.10 385 ALA C O 1
ATOM 10163 N N . THR C 1 406 ? 0.867 -48.785 -40.745 1.00 33.19 386 THR C N 1
ATOM 10164 C CA . THR C 1 406 ? 0.674 -48.442 -39.357 1.00 31.00 386 THR C CA 1
ATOM 10165 C C . THR C 1 406 ? 1.187 -49.610 -38.475 1.00 34.22 386 THR C C 1
ATOM 10166 O O . THR C 1 406 ? 1.818 -49.366 -37.394 1.00 42.98 386 THR C O 1
ATOM 10170 N N . ALA C 1 407 ? 0.989 -50.849 -38.933 1.00 28.44 387 ALA C N 1
ATOM 10171 C CA . ALA C 1 407 ? 1.294 -52.024 -38.084 1.00 29.35 387 ALA C CA 1
ATOM 10172 C C . ALA C 1 407 ? 2.765 -52.417 -38.092 1.00 29.45 387 ALA C C 1
ATOM 10173 O O . ALA C 1 407 ? 3.232 -53.122 -37.165 1.00 30.49 387 ALA C O 1
ATOM 10175 N N . ARG C 1 408 ? 3.460 -51.977 -39.142 1.00 28.29 388 ARG C N 1
ATOM 10176 C CA . ARG C 1 408 ? 4.909 -52.131 -39.280 1.00 29.52 388 ARG C CA 1
ATOM 10177 C C . ARG C 1 408 ? 5.626 -51.088 -38.462 1.00 27.55 388 ARG C C 1
ATOM 10178 O O . ARG C 1 408 ? 6.694 -51.334 -37.943 1.00 29.47 388 ARG C O 1
ATOM 10186 N N . ALA C 1 409 ? 5.025 -49.913 -38.359 1.00 27.07 389 ALA C N 1
ATOM 10187 C CA . ALA C 1 409 ? 5.599 -48.798 -37.580 1.00 24.84 389 ALA C CA 1
ATOM 10188 C C . ALA C 1 409 ? 5.294 -48.862 -36.128 1.00 22.08 389 ALA C C 1
ATOM 10189 O O . ALA C 1 409 ? 6.195 -48.712 -35.339 1.00 20.03 389 ALA C O 1
ATOM 10191 N N . LEU C 1 410 ? 4.041 -49.100 -35.746 1.00 22.47 390 LEU C N 1
ATOM 10192 C CA . LEU C 1 410 ? 3.738 -49.193 -34.308 1.00 22.84 390 LEU C CA 1
ATOM 10193 C C . LEU C 1 410 ? 3.620 -50.651 -33.931 1.00 25.93 390 LEU C C 1
ATOM 10194 O O . LEU C 1 410 ? 2.553 -51.235 -33.991 1.00 30.10 390 LEU C O 1
ATOM 10199 N N . VAL C 1 411 ? 4.730 -51.238 -33.540 1.00 28.62 391 VAL C N 1
ATOM 10200 C CA . VAL C 1 411 ? 4.796 -52.679 -33.248 1.00 28.67 391 VAL C CA 1
ATOM 10201 C C . VAL C 1 411 ? 4.516 -52.968 -31.784 1.00 28.85 391 VAL C C 1
ATOM 10202 O O . VAL C 1 411 ? 4.649 -52.094 -30.934 1.00 26.48 391 VAL C O 1
ATOM 10206 N N . PRO C 1 412 ? 4.143 -54.212 -31.479 1.00 28.85 392 PRO C N 1
ATOM 10207 C CA . PRO C 1 412 ? 3.903 -54.522 -30.074 1.00 27.23 392 PRO C CA 1
ATOM 10208 C C . PRO C 1 412 ? 5.214 -54.272 -29.385 1.00 28.74 392 PRO C C 1
ATOM 10209 O O . PRO C 1 412 ? 6.249 -54.324 -30.022 1.00 31.17 392 PRO C O 1
ATOM 10213 N N . ASP C 1 413 ? 5.202 -53.964 -28.096 1.00 29.46 393 ASP C N 1
ATOM 10214 C CA . ASP C 1 413 ? 6.427 -53.562 -27.431 1.00 26.16 393 ASP C CA 1
ATOM 10215 C C . ASP C 1 413 ? 7.223 -54.795 -27.099 1.00 24.06 393 ASP C C 1
ATOM 10216 O O . ASP C 1 413 ? 6.873 -55.490 -26.183 1.00 22.78 393 ASP C O 1
ATOM 10221 N N . PRO C 1 414 ? 8.347 -54.982 -27.776 1.00 23.56 394 PRO C N 1
ATOM 10222 C CA . PRO C 1 414 ? 9.197 -56.129 -27.577 1.00 25.18 394 PRO C CA 1
ATOM 10223 C C . PRO C 1 414 ? 9.707 -56.344 -26.152 1.00 25.91 394 PRO C C 1
ATOM 10224 O O . PRO C 1 414 ? 9.995 -57.469 -25.777 1.00 28.36 394 PRO C O 1
ATOM 10228 N N . THR C 1 415 ? 9.851 -55.283 -25.383 1.00 27.64 395 THR C N 1
ATOM 10229 C CA . THR C 1 415 ? 10.360 -55.408 -24.022 1.00 26.35 395 THR C CA 1
ATOM 10230 C C . THR C 1 415 ? 9.281 -55.950 -23.083 1.00 27.29 395 THR C C 1
ATOM 10231 O O . THR C 1 415 ? 9.606 -56.405 -22.020 1.00 23.37 395 THR C O 1
ATOM 10235 N N . ASN C 1 416 ? 8.004 -55.874 -23.485 1.00 29.09 396 ASN C N 1
ATOM 10236 C CA . ASN C 1 416 ? 6.875 -56.261 -22.631 1.00 28.66 396 ASN C CA 1
ATOM 10237 C C . ASN C 1 416 ? 5.591 -56.377 -23.471 1.00 31.04 396 ASN C C 1
ATOM 10238 O O . ASN C 1 416 ? 4.698 -55.561 -23.322 1.00 32.09 396 ASN C O 1
ATOM 10243 N N . PRO C 1 417 ? 5.509 -57.382 -24.368 1.00 30.65 397 PRO C N 1
ATOM 10244 C CA . PRO C 1 417 ? 4.484 -57.406 -25.410 1.00 30.54 397 PRO C CA 1
ATOM 10245 C C . PRO C 1 417 ? 3.103 -57.760 -24.923 1.00 31.23 397 PRO C C 1
ATOM 10246 O O . PRO C 1 417 ? 2.116 -57.446 -25.605 1.00 33.31 397 PRO C O 1
ATOM 10250 N N . MET C 1 418 ? 3.027 -58.398 -23.759 1.00 29.04 398 MET C N 1
ATOM 10251 C CA . MET C 1 418 ? 1.742 -58.752 -23.192 1.00 27.59 398 MET C CA 1
ATOM 10252 C C . MET C 1 418 ? 0.895 -57.584 -22.694 1.00 26.90 398 MET C C 1
ATOM 10253 O O . MET C 1 418 ? -0.288 -57.794 -22.401 1.00 27.04 398 MET C O 1
ATOM 10258 N N . THR C 1 419 ? 1.461 -56.373 -22.572 1.00 26.81 399 THR C N 1
ATOM 10259 C CA . THR C 1 419 ? 0.663 -55.227 -22.100 1.00 28.25 399 THR C CA 1
ATOM 10260 C C . THR C 1 419 ? -0.321 -54.738 -23.160 1.00 27.17 399 THR C C 1
ATOM 10261 O O . THR C 1 419 ? -1.355 -54.235 -22.839 1.00 27.44 399 THR C O 1
ATOM 10265 N N . GLY C 1 420 ? -0.010 -54.911 -24.423 1.00 28.94 400 GLY C N 1
ATOM 10266 C CA . GLY C 1 420 ? -0.880 -54.434 -25.473 1.00 28.79 400 GLY C CA 1
ATOM 10267 C C . GLY C 1 420 ? -0.292 -53.167 -25.996 1.00 31.04 400 GLY C C 1
ATOM 10268 O O . GLY C 1 420 ? -0.693 -52.694 -27.044 1.00 35.93 400 GLY C O 1
ATOM 10269 N N . GLN C 1 421 ? 0.695 -52.636 -25.277 1.00 31.10 401 GLN C N 1
ATOM 10270 C CA . GLN C 1 421 ? 1.228 -51.303 -25.553 1.00 28.56 401 GLN C CA 1
ATOM 10271 C C . GLN C 1 421 ? 2.047 -51.313 -26.778 1.00 27.13 401 GLN C C 1
ATOM 10272 O O . GLN C 1 421 ? 2.767 -52.264 -27.080 1.00 25.00 401 GLN C O 1
ATOM 10278 N N . THR C 1 422 ? 1.956 -50.222 -27.489 1.00 26.48 402 THR C N 1
ATOM 10279 C CA . THR C 1 422 ? 2.579 -50.178 -28.770 1.00 27.03 402 THR C CA 1
ATOM 10280 C C . THR C 1 422 ? 3.710 -49.158 -28.758 1.00 25.00 402 THR C C 1
ATOM 10281 O O . THR C 1 422 ? 3.777 -48.273 -27.911 1.00 26.31 402 THR C O 1
ATOM 10285 N N . VAL C 1 423 ? 4.619 -49.313 -29.693 1.00 24.50 403 VAL C N 1
ATOM 10286 C CA . VAL C 1 423 ? 5.892 -48.654 -29.621 1.00 24.78 403 VAL C CA 1
ATOM 10287 C C . VAL C 1 423 ? 6.304 -48.392 -31.045 1.00 24.17 403 VAL C C 1
ATOM 10288 O O . VAL C 1 423 ? 6.016 -49.178 -31.915 1.00 26.49 403 VAL C O 1
ATOM 10292 N N . PHE C 1 424 ? 7.003 -47.297 -31.270 1.00 27.32 404 PHE C N 1
ATOM 10293 C CA . PHE C 1 424 ? 7.275 -46.789 -32.632 1.00 26.70 404 PHE C CA 1
ATOM 10294 C C . PHE C 1 424 ? 8.655 -47.204 -33.157 1.00 28.42 404 PHE C C 1
ATOM 10295 O O . PHE C 1 424 ? 9.673 -46.778 -32.635 1.00 25.30 404 PHE C O 1
ATOM 10303 N N . ARG C 1 425 ? 8.650 -48.033 -34.197 1.00 30.04 405 ARG C N 1
ATOM 10304 C CA . ARG C 1 425 ? 9.843 -48.551 -34.831 1.00 33.73 405 ARG C CA 1
ATOM 10305 C C . ARG C 1 425 ? 10.382 -47.507 -35.812 1.00 34.46 405 ARG C C 1
ATOM 10306 O O . ARG C 1 425 ? 10.003 -47.452 -36.982 1.00 40.97 405 ARG C O 1
ATOM 10314 N N . THR C 1 426 ? 11.303 -46.689 -35.349 1.00 31.35 406 THR C N 1
ATOM 10315 C CA . THR C 1 426 ? 11.649 -45.474 -36.083 1.00 28.41 406 THR C CA 1
ATOM 10316 C C . THR C 1 426 ? 12.332 -45.643 -37.417 1.00 27.73 406 THR C C 1
ATOM 10317 O O . THR C 1 426 ? 12.279 -44.737 -38.252 1.00 30.70 406 THR C O 1
ATOM 10321 N N . GLY C 1 427 ? 13.046 -46.736 -37.600 1.00 28.40 407 GLY C N 1
ATOM 10322 C CA . GLY C 1 427 ? 13.953 -46.853 -38.747 1.00 30.06 407 GLY C CA 1
ATOM 10323 C C . GLY C 1 427 ? 15.263 -46.100 -38.604 1.00 30.77 407 GLY C C 1
ATOM 10324 O O . GLY C 1 427 ? 16.008 -45.892 -39.585 1.00 33.31 407 GLY C O 1
ATOM 10325 N N . ASP C 1 428 ? 15.568 -45.692 -37.384 1.00 33.16 408 ASP C N 1
ATOM 10326 C CA . ASP C 1 428 ? 16.786 -44.949 -37.119 1.00 34.40 408 ASP C CA 1
ATOM 10327 C C . ASP C 1 428 ? 17.670 -45.801 -36.252 1.00 30.25 408 ASP C C 1
ATOM 10328 O O . ASP C 1 428 ? 17.208 -46.365 -35.268 1.00 30.09 408 ASP C O 1
ATOM 10333 N N . LEU C 1 429 ? 18.961 -45.776 -36.564 1.00 31.47 409 LEU C N 1
ATOM 10334 C CA . LEU C 1 429 ? 19.976 -46.462 -35.782 1.00 30.30 409 LEU C CA 1
ATOM 10335 C C . LEU C 1 429 ? 20.680 -45.460 -34.873 1.00 30.80 409 LEU C C 1
ATOM 10336 O O . LEU C 1 429 ? 20.801 -44.259 -35.206 1.00 31.66 409 LEU C O 1
ATOM 10341 N N . ALA C 1 430 ? 21.144 -45.950 -33.732 1.00 32.07 410 ALA C N 1
ATOM 10342 C CA . ALA C 1 430 ? 21.962 -45.145 -32.822 1.00 35.83 410 ALA C CA 1
ATOM 10343 C C . ALA C 1 430 ? 22.700 -46.022 -31.841 1.00 34.62 410 ALA C C 1
ATOM 10344 O O . ALA C 1 430 ? 22.305 -47.136 -31.599 1.00 35.74 410 ALA C O 1
ATOM 10346 N N . HIS C 1 431 ? 23.741 -45.473 -31.239 1.00 33.73 411 HIS C N 1
ATOM 10347 C CA . HIS C 1 431 ? 24.411 -46.115 -30.126 1.00 32.51 411 HIS C CA 1
ATOM 10348 C C . HIS C 1 431 ? 24.459 -45.108 -28.954 1.00 33.07 411 HIS C C 1
ATOM 10349 O O . HIS C 1 431 ? 24.237 -43.900 -29.092 1.00 30.78 411 HIS C O 1
ATOM 10356 N N . ARG C 1 432 ? 24.711 -45.625 -27.769 1.00 34.09 412 ARG C N 1
ATOM 10357 C CA . ARG C 1 432 ? 24.653 -44.807 -26.596 1.00 31.55 412 ARG C CA 1
ATOM 10358 C C . ARG C 1 432 ? 26.017 -44.844 -25.992 1.00 33.74 412 ARG C C 1
ATOM 10359 O O . ARG C 1 432 ? 26.695 -45.883 -26.018 1.00 29.25 412 ARG C O 1
ATOM 10367 N N . ASP C 1 433 ? 26.439 -43.713 -25.421 1.00 32.84 413 ASP C N 1
ATOM 10368 C CA . ASP C 1 433 ? 27.684 -43.725 -24.666 1.00 28.45 413 ASP C CA 1
ATOM 10369 C C . ASP C 1 433 ? 27.416 -44.080 -23.209 1.00 25.96 413 ASP C C 1
ATOM 10370 O O . ASP C 1 433 ? 26.289 -44.259 -22.799 1.00 27.06 413 ASP C O 1
ATOM 10375 N N . ALA C 1 434 ? 28.480 -44.201 -22.445 1.00 27.39 414 ALA C N 1
ATOM 10376 C CA . ALA C 1 434 ? 28.427 -44.630 -21.051 1.00 26.88 414 ALA C CA 1
ATOM 10377 C C . ALA C 1 434 ? 27.716 -43.626 -20.167 1.00 26.07 414 ALA C C 1
ATOM 10378 O O . ALA C 1 434 ? 27.332 -43.989 -19.065 1.00 24.44 414 ALA C O 1
ATOM 10380 N N . THR C 1 435 ? 27.566 -42.378 -20.631 1.00 24.86 415 THR C N 1
ATOM 10381 C CA . THR C 1 435 ? 26.851 -41.334 -19.835 1.00 24.71 415 THR C CA 1
ATOM 10382 C C . THR C 1 435 ? 25.374 -41.350 -20.177 1.00 26.29 415 THR C C 1
ATOM 10383 O O . THR C 1 435 ? 24.579 -40.537 -19.610 1.00 22.58 415 THR C O 1
ATOM 10387 N N . GLY C 1 436 ? 25.027 -42.245 -21.130 1.00 22.74 416 GLY C N 1
ATOM 10388 C CA . GLY C 1 436 ? 23.648 -42.412 -21.571 1.00 22.94 416 GLY C CA 1
ATOM 10389 C C . GLY C 1 436 ? 23.175 -41.564 -22.745 1.00 24.11 416 GLY C C 1
ATOM 10390 O O . GLY C 1 436 ? 21.981 -41.535 -22.999 1.00 25.35 416 GLY C O 1
ATOM 10391 N N . GLU C 1 437 ? 24.099 -40.936 -23.497 1.00 25.55 417 GLU C N 1
ATOM 10392 C CA . GLU C 1 437 ? 23.780 -40.083 -24.652 1.00 24.25 417 GLU C CA 1
ATOM 10393 C C . GLU C 1 437 ? 23.857 -40.779 -26.046 1.00 25.87 417 GLU C C 1
ATOM 10394 O O . GLU C 1 437 ? 24.671 -41.682 -26.297 1.00 25.89 417 GLU C O 1
ATOM 10400 N N . LEU C 1 438 ? 22.970 -40.382 -26.944 1.00 25.24 418 LEU C N 1
ATOM 10401 C CA . LEU C 1 438 ? 22.800 -41.102 -28.164 1.00 27.28 418 LEU C CA 1
ATOM 10402 C C . LEU C 1 438 ? 23.529 -40.382 -29.285 1.00 31.10 418 LEU C C 1
ATOM 10403 O O . LEU C 1 438 ? 23.702 -39.148 -29.264 1.00 28.38 418 LEU C O 1
ATOM 10408 N N . TYR C 1 439 ? 23.978 -41.182 -30.251 1.00 31.10 419 TYR C N 1
ATOM 10409 C CA . TYR C 1 439 ? 24.611 -40.678 -31.437 1.00 31.57 419 TYR C CA 1
ATOM 10410 C C . TYR C 1 439 ? 23.885 -41.373 -32.564 1.00 34.08 419 TYR C C 1
ATOM 10411 O O . TYR C 1 439 ? 23.746 -42.627 -32.581 1.00 30.48 419 TYR C O 1
ATOM 10420 N N . PHE C 1 440 ? 23.395 -40.538 -33.473 1.00 33.78 420 PHE C N 1
ATOM 10421 C CA . PHE C 1 440 ? 22.713 -41.008 -34.661 1.00 36.30 420 PHE C CA 1
ATOM 10422 C C . PHE C 1 440 ? 23.641 -41.738 -35.645 1.00 34.19 420 PHE C C 1
ATOM 10423 O O . PHE C 1 440 ? 24.570 -41.159 -36.203 1.00 32.52 420 PHE C O 1
ATOM 10431 N N . ASP C 1 441 ? 23.339 -43.001 -35.881 1.00 35.40 421 ASP C N 1
ATOM 10432 C CA . ASP C 1 441 ? 24.111 -43.789 -36.817 1.00 35.50 421 ASP C CA 1
ATOM 10433 C C . ASP C 1 441 ? 23.463 -43.937 -38.190 1.00 35.59 421 ASP C C 1
ATOM 10434 O O . ASP C 1 441 ? 23.961 -44.685 -38.970 1.00 35.36 421 ASP C O 1
ATOM 10439 N N . GLY C 1 442 ? 22.380 -43.225 -38.490 1.00 38.53 422 GLY C N 1
ATOM 10440 C CA . GLY C 1 442 ? 21.775 -43.260 -39.832 1.00 38.34 422 GLY C CA 1
ATOM 10441 C C . GLY C 1 442 ? 20.556 -44.155 -39.884 1.00 39.44 422 GLY C C 1
ATOM 10442 O O . GLY C 1 442 ? 20.074 -44.606 -38.845 1.00 40.91 422 GLY C O 1
ATOM 10443 N N . ARG C 1 443 ? 20.091 -44.458 -41.099 1.00 37.98 423 ARG C N 1
ATOM 10444 C CA . ARG C 1 443 ? 18.864 -45.255 -41.297 1.00 38.08 423 ARG C CA 1
ATOM 10445 C C . ARG C 1 443 ? 19.095 -46.755 -41.521 1.00 36.28 423 ARG C C 1
ATOM 10446 O O . ARG C 1 443 ? 20.145 -47.148 -41.987 1.00 31.44 423 ARG C O 1
ATOM 10454 N N . ALA C 1 444 ? 18.090 -47.565 -41.197 1.00 36.21 424 ALA C N 1
ATOM 10455 C CA . ALA C 1 444 ? 18.135 -49.011 -41.441 1.00 39.85 424 ALA C CA 1
ATOM 10456 C C . ALA C 1 444 ? 17.630 -49.353 -42.821 1.00 37.48 424 ALA C C 1
ATOM 10457 O O . ALA C 1 444 ? 17.784 -50.456 -43.247 1.00 39.31 424 ALA C O 1
ATOM 10459 N N . ASP C 1 445 ? 16.914 -48.429 -43.445 1.00 37.28 425 ASP C N 1
ATOM 10460 C CA . ASP C 1 445 ? 16.447 -48.548 -44.821 1.00 32.78 425 ASP C CA 1
ATOM 10461 C C . ASP C 1 445 ? 17.239 -47.581 -45.700 1.00 34.78 425 ASP C C 1
ATOM 10462 O O . ASP C 1 445 ? 18.431 -47.355 -45.444 1.00 36.48 425 ASP C O 1
ATOM 10467 N N . ASN C 1 446 ? 16.619 -47.018 -46.730 1.00 37.02 426 ASN C N 1
ATOM 10468 C CA . ASN C 1 446 ? 17.320 -46.112 -47.620 1.00 42.90 426 ASN C CA 1
ATOM 10469 C C . ASN C 1 446 ? 16.642 -44.765 -47.642 1.00 43.54 426 ASN C C 1
ATOM 10470 O O . ASN C 1 446 ? 16.690 -44.033 -48.627 1.00 43.26 426 ASN C O 1
ATOM 10475 N N . GLN C 1 447 ? 16.031 -44.433 -46.523 1.00 44.36 427 GLN C N 1
ATOM 10476 C CA . GLN C 1 447 ? 15.318 -43.222 -46.461 1.00 43.84 427 GLN C CA 1
ATOM 10477 C C . GLN C 1 447 ? 16.368 -42.131 -46.460 1.00 44.69 427 GLN C C 1
ATOM 10478 O O . GLN C 1 447 ? 17.414 -42.252 -45.846 1.00 42.75 427 GLN C O 1
ATOM 10484 N N . VAL C 1 448 ? 16.055 -41.053 -47.156 1.00 44.55 428 VAL C N 1
ATOM 10485 C CA . VAL C 1 448 ? 16.957 -39.953 -47.358 1.00 40.92 428 VAL C CA 1
ATOM 10486 C C . VAL C 1 448 ? 16.151 -38.692 -47.095 1.00 40.01 428 VAL C C 1
ATOM 10487 O O . VAL C 1 448 ? 14.923 -38.761 -46.993 1.00 38.31 428 VAL C O 1
ATOM 10491 N N . LYS C 1 449 ? 16.806 -37.544 -46.966 1.00 41.46 429 LYS C N 1
ATOM 10492 C CA . LYS C 1 449 ? 16.052 -36.275 -46.858 1.00 46.16 429 LYS C CA 1
ATOM 10493 C C . LYS C 1 449 ? 16.445 -35.355 -48.022 1.00 44.13 429 LYS C C 1
ATOM 10494 O O . LYS C 1 449 ? 17.608 -35.221 -48.331 1.00 39.49 429 LYS C O 1
ATOM 10500 N N . ILE C 1 450 ? 15.457 -34.782 -48.693 1.00 46.68 430 ILE C N 1
ATOM 10501 C CA . ILE C 1 450 ? 15.685 -33.866 -49.797 1.00 48.06 430 ILE C CA 1
ATOM 10502 C C . ILE C 1 450 ? 14.736 -32.691 -49.619 1.00 50.69 430 ILE C C 1
ATOM 10503 O O . ILE C 1 450 ? 13.509 -32.851 -49.689 1.00 45.92 430 ILE C O 1
ATOM 10508 N N . ARG C 1 451 ? 15.311 -31.509 -49.428 1.00 56.38 431 ARG C N 1
ATOM 10509 C CA . ARG C 1 451 ? 14.545 -30.318 -49.043 1.00 64.36 431 ARG C CA 1
ATOM 10510 C C . ARG C 1 451 ? 13.761 -30.537 -47.758 1.00 59.40 431 ARG C C 1
ATOM 10511 O O . ARG C 1 451 ? 12.712 -29.935 -47.567 1.00 57.33 431 ARG C O 1
ATOM 10519 N N . GLY C 1 452 ? 14.284 -31.401 -46.891 1.00 57.68 432 GLY C N 1
ATOM 10520 C CA . GLY C 1 452 ? 13.561 -31.827 -45.702 1.00 55.45 432 GLY C CA 1
ATOM 10521 C C . GLY C 1 452 ? 12.434 -32.836 -45.916 1.00 50.53 432 GLY C C 1
ATOM 10522 O O . GLY C 1 452 ? 11.788 -33.244 -44.956 1.00 48.94 432 GLY C O 1
ATOM 10523 N N . ASN C 1 453 ? 12.167 -33.253 -47.144 1.00 46.34 433 ASN C N 1
ATOM 10524 C CA . ASN C 1 453 ? 11.109 -34.255 -47.360 1.00 50.09 433 ASN C CA 1
ATOM 10525 C C . ASN C 1 453 ? 11.665 -35.676 -47.383 1.00 45.42 433 ASN C C 1
ATOM 10526 O O . ASN C 1 453 ? 12.677 -35.950 -48.018 1.00 44.99 433 ASN C O 1
ATOM 10531 N N . ARG C 1 454 ? 11.001 -36.565 -46.672 1.00 43.43 434 ARG C N 1
ATOM 10532 C CA . ARG C 1 454 ? 11.429 -37.938 -46.591 1.00 47.14 434 ARG C CA 1
ATOM 10533 C C . ARG C 1 454 ? 11.308 -38.618 -47.963 1.00 47.97 434 ARG C C 1
ATOM 10534 O O . ARG C 1 454 ? 10.228 -38.722 -48.514 1.00 48.32 434 ARG C O 1
ATOM 10542 N N . VAL C 1 455 ? 12.434 -39.075 -48.501 1.00 49.70 435 VAL C N 1
ATOM 10543 C CA . VAL C 1 455 ? 12.451 -39.808 -49.757 1.00 49.28 435 VAL C CA 1
ATOM 10544 C C . VAL C 1 455 ? 13.077 -41.170 -49.561 1.00 46.24 435 VAL C C 1
ATOM 10545 O O . VAL C 1 455 ? 14.181 -41.296 -49.010 1.00 43.22 435 VAL C O 1
ATOM 10549 N N . GLU C 1 456 ? 12.379 -42.197 -50.016 1.00 45.64 436 GLU C N 1
ATOM 10550 C CA . GLU C 1 456 ? 12.884 -43.535 -49.879 1.00 47.77 436 GLU C CA 1
ATOM 10551 C C . GLU C 1 456 ? 13.593 -43.820 -51.178 1.00 42.40 436 GLU C C 1
ATOM 10552 O O . GLU C 1 456 ? 12.985 -43.755 -52.236 1.00 46.78 436 GLU C O 1
ATOM 10558 N N . LEU C 1 457 ? 14.893 -44.086 -51.122 1.00 40.30 437 LEU C N 1
ATOM 10559 C CA . LEU C 1 457 ? 15.654 -44.283 -52.362 1.00 45.03 437 LEU C CA 1
ATOM 10560 C C . LEU C 1 457 ? 15.316 -45.559 -53.099 1.00 46.02 437 LEU C C 1
ATOM 10561 O O . LEU C 1 457 ? 15.502 -45.625 -54.287 1.00 51.32 437 LEU C O 1
ATOM 10566 N N . THR C 1 458 ? 14.783 -46.551 -52.419 1.00 49.77 438 THR C N 1
ATOM 10567 C CA . THR C 1 458 ? 14.367 -47.757 -53.100 1.00 55.86 438 THR C CA 1
ATOM 10568 C C . THR C 1 458 ? 13.144 -47.527 -53.992 1.00 55.80 438 THR C C 1
ATOM 10569 O O . THR C 1 458 ? 12.946 -48.268 -54.958 1.00 62.36 438 THR C O 1
ATOM 10573 N N . GLU C 1 459 ? 12.334 -46.514 -53.693 1.00 52.83 439 GLU C N 1
ATOM 10574 C CA . GLU C 1 459 ? 11.152 -46.203 -54.519 1.00 55.10 439 GLU C CA 1
ATOM 10575 C C . GLU C 1 459 ? 11.493 -45.386 -55.759 1.00 55.16 439 GLU C C 1
ATOM 10576 O O . GLU C 1 459 ? 10.791 -45.457 -56.758 1.00 55.55 439 GLU C O 1
ATOM 10582 N N . VAL C 1 460 ? 12.573 -44.618 -55.703 1.00 47.26 440 VAL C N 1
ATOM 10583 C CA . VAL C 1 460 ? 13.126 -44.040 -56.914 1.00 41.49 440 VAL C CA 1
ATOM 10584 C C . VAL C 1 460 ? 13.669 -45.149 -57.837 1.00 43.38 440 VAL C C 1
ATOM 10585 O O . VAL C 1 460 ? 13.419 -45.150 -59.033 1.00 49.85 440 VAL C O 1
ATOM 10589 N N . GLU C 1 461 ? 14.409 -46.076 -57.261 1.00 45.84 441 GLU C N 1
ATOM 10590 C CA . GLU C 1 461 ? 15.001 -47.178 -57.989 1.00 51.49 441 GLU C CA 1
ATOM 10591 C C . GLU C 1 461 ? 13.931 -48.035 -58.686 1.00 53.87 441 GLU C C 1
ATOM 10592 O O . GLU C 1 461 ? 14.039 -48.301 -59.870 1.00 48.14 441 GLU C O 1
ATOM 10598 N N . ARG C 1 462 ? 12.899 -48.441 -57.951 1.00 60.42 442 ARG C N 1
ATOM 10599 C CA . ARG C 1 462 ? 11.848 -49.300 -58.511 1.00 64.06 442 ARG C CA 1
ATOM 10600 C C . ARG C 1 462 ? 11.129 -48.650 -59.687 1.00 60.50 442 ARG C C 1
ATOM 10601 O O . ARG C 1 462 ? 10.903 -49.290 -60.721 1.00 60.10 442 ARG C O 1
ATOM 10609 N N . ARG C 1 463 ? 10.788 -47.376 -59.526 1.00 60.19 443 ARG C N 1
ATOM 10610 C CA . ARG C 1 463 ? 10.175 -46.606 -60.599 1.00 57.61 443 ARG C CA 1
ATOM 10611 C C . ARG C 1 463 ? 11.095 -46.533 -61.815 1.00 56.71 443 ARG C C 1
ATOM 10612 O O . ARG C 1 463 ? 10.670 -46.784 -62.940 1.00 54.60 443 ARG C O 1
ATOM 10620 N N . VAL C 1 464 ? 12.348 -46.163 -61.609 1.00 54.60 444 VAL C N 1
ATOM 10621 C CA . VAL C 1 464 ? 13.237 -46.050 -62.756 1.00 56.19 444 VAL C CA 1
ATOM 10622 C C . VAL C 1 464 ? 13.327 -47.408 -63.458 1.00 53.68 444 VAL C C 1
ATOM 10623 O O . VAL C 1 464 ? 13.395 -47.481 -64.684 1.00 48.20 444 VAL C O 1
ATOM 10627 N N . ALA C 1 465 ? 13.285 -48.477 -62.678 1.00 52.59 445 ALA C N 1
ATOM 10628 C CA . ALA C 1 465 ? 13.467 -49.825 -63.230 1.00 56.56 445 ALA C CA 1
ATOM 10629 C C . ALA C 1 465 ? 12.265 -50.274 -64.024 1.00 53.20 445 ALA C C 1
ATOM 10630 O O . ALA C 1 465 ? 12.365 -51.213 -64.803 1.00 49.26 445 ALA C O 1
ATOM 10632 N N . GLU C 1 466 ? 11.120 -49.631 -63.818 1.00 53.69 446 GLU C N 1
ATOM 10633 C CA . GLU C 1 466 ? 9.971 -49.996 -64.613 1.00 57.55 446 GLU C CA 1
ATOM 10634 C C . GLU C 1 466 ? 9.851 -49.181 -65.913 1.00 57.54 446 GLU C C 1
ATOM 10635 O O . GLU C 1 466 ? 8.930 -49.400 -66.680 1.00 57.60 446 GLU C O 1
ATOM 10641 N N . PHE C 1 467 ? 10.800 -48.274 -66.171 1.00 55.62 447 PHE C N 1
ATOM 10642 C CA . PHE C 1 467 ? 10.994 -47.702 -67.505 1.00 53.78 447 PHE C CA 1
ATOM 10643 C C . PHE C 1 467 ? 11.473 -48.865 -68.365 1.00 58.43 447 PHE C C 1
ATOM 10644 O O . PHE C 1 467 ? 12.225 -49.727 -67.882 1.00 63.31 447 PHE C O 1
ATOM 10652 N N . THR C 1 468 ? 11.000 -48.943 -69.603 1.00 57.21 448 THR C N 1
ATOM 10653 C CA . THR C 1 468 ? 11.347 -50.065 -70.452 1.00 60.71 448 THR C CA 1
ATOM 10654 C C . THR C 1 468 ? 12.747 -49.806 -70.991 1.00 61.60 448 THR C C 1
ATOM 10655 O O . THR C 1 468 ? 13.101 -48.670 -71.343 1.00 60.30 448 THR C O 1
ATOM 10659 N N . GLY C 1 469 ? 13.530 -50.883 -71.042 1.00 60.41 449 GLY C N 1
ATOM 10660 C CA . GLY C 1 469 ? 14.921 -50.821 -71.443 1.00 55.55 449 GLY C CA 1
ATOM 10661 C C . GLY C 1 469 ? 15.877 -50.676 -70.271 1.00 56.68 449 GLY C C 1
ATOM 10662 O O . GLY C 1 469 ? 17.100 -50.689 -70.441 1.00 50.23 449 GLY C O 1
ATOM 10663 N N . VAL C 1 470 ? 15.329 -50.455 -69.079 1.00 59.93 450 VAL C N 1
ATOM 10664 C CA . VAL C 1 470 ? 16.133 -50.481 -67.863 1.00 54.36 450 VAL C CA 1
ATOM 10665 C C . VAL C 1 470 ? 15.898 -51.799 -67.141 1.00 51.75 450 VAL C C 1
ATOM 10666 O O . VAL C 1 470 ? 14.742 -52.217 -66.978 1.00 51.04 450 VAL C O 1
ATOM 10670 N N . ALA C 1 471 ? 17.005 -52.441 -66.757 1.00 49.73 451 ALA C N 1
ATOM 10671 C CA . ALA C 1 471 ? 16.985 -53.712 -66.052 1.00 52.19 451 ALA C CA 1
ATOM 10672 C C . ALA C 1 471 ? 17.102 -53.445 -64.583 1.00 57.10 451 ALA C C 1
ATOM 10673 O O . ALA C 1 471 ? 16.341 -54.005 -63.787 1.00 64.78 451 ALA C O 1
ATOM 10675 N N . ALA C 1 472 ? 18.047 -52.585 -64.203 1.00 59.35 452 ALA C N 1
ATOM 10676 C CA . ALA C 1 472 ? 18.223 -52.227 -62.792 1.00 56.16 452 ALA C CA 1
ATOM 10677 C C . ALA C 1 472 ? 18.691 -50.792 -62.626 1.00 56.59 452 ALA C C 1
ATOM 10678 O O . ALA C 1 472 ? 19.335 -50.228 -63.521 1.00 49.19 452 ALA C O 1
ATOM 10680 N N . ALA C 1 473 ? 18.389 -50.212 -61.462 1.00 56.79 453 ALA C N 1
ATOM 10681 C CA . ALA C 1 473 ? 18.852 -48.857 -61.133 1.00 54.25 453 ALA C CA 1
ATOM 10682 C C . ALA C 1 473 ? 19.400 -48.752 -59.711 1.00 51.13 453 ALA C C 1
ATOM 10683 O O . ALA C 1 473 ? 19.055 -49.544 -58.836 1.00 43.28 453 ALA C O 1
ATOM 10685 N N . SER C 1 474 ? 20.224 -47.740 -59.478 1.00 51.00 454 SER C N 1
ATOM 10686 C CA . SER C 1 474 ? 20.674 -47.461 -58.134 1.00 53.21 454 SER C CA 1
ATOM 10687 C C . SER C 1 474 ? 20.739 -45.980 -57.851 1.00 56.10 454 SER C C 1
ATOM 10688 O O . SER C 1 474 ? 21.476 -45.241 -58.488 1.00 58.78 454 SER C O 1
ATOM 10691 N N . ALA C 1 475 ? 19.973 -45.552 -56.856 1.00 57.69 455 ALA C N 1
ATOM 10692 C CA . ALA C 1 475 ? 19.895 -44.153 -56.501 1.00 54.15 455 ALA C CA 1
ATOM 10693 C C . ALA C 1 475 ? 20.839 -43.879 -55.390 1.00 52.27 455 ALA C C 1
ATOM 10694 O O . ALA C 1 475 ? 21.083 -44.739 -54.553 1.00 52.66 455 ALA C O 1
ATOM 10696 N N . VAL C 1 476 ? 21.335 -42.656 -55.345 1.00 51.15 456 VAL C N 1
ATOM 10697 C CA . VAL C 1 476 ? 22.162 -42.257 -54.241 1.00 54.87 456 VAL C CA 1
ATOM 10698 C C . VAL C 1 476 ? 22.240 -40.742 -54.137 1.00 55.13 456 VAL C C 1
ATOM 10699 O O . VAL C 1 476 ? 22.145 -40.048 -55.132 1.00 58.06 456 VAL C O 1
ATOM 10703 N N . LEU C 1 477 ? 22.411 -40.242 -52.922 1.00 55.61 457 LEU C N 1
ATOM 10704 C CA . LEU C 1 477 ? 22.520 -38.818 -52.696 1.00 58.67 457 LEU C CA 1
ATOM 10705 C C . LEU C 1 477 ? 23.990 -38.424 -52.501 1.00 65.28 457 LEU C C 1
ATOM 10706 O O . LEU C 1 477 ? 24.777 -39.220 -52.000 1.00 77.64 457 LEU C O 1
ATOM 10711 N N . LEU C 1 478 ? 24.374 -37.219 -52.922 1.00 71.36 458 LEU C N 1
ATOM 10712 C CA . LEU C 1 478 ? 25.632 -36.605 -52.464 1.00 76.93 458 LEU C CA 1
ATOM 10713 C C . LEU C 1 478 ? 25.373 -35.898 -51.126 1.00 79.10 458 LEU C C 1
ATOM 10714 O O . LEU C 1 478 ? 26.261 -35.743 -50.293 1.00 63.31 458 LEU C O 1
ATOM 10719 N N . ASP C 1 484 ? 24.076 -27.801 -50.828 1.00 69.73 464 ASP C N 1
ATOM 10720 C CA . ASP C 1 484 ? 23.072 -28.078 -51.866 1.00 74.41 464 ASP C CA 1
ATOM 10721 C C . ASP C 1 484 ? 23.270 -29.509 -52.469 1.00 74.33 464 ASP C C 1
ATOM 10722 O O . ASP C 1 484 ? 23.876 -29.668 -53.532 1.00 81.44 464 ASP C O 1
ATOM 10727 N N . PRO C 1 485 ? 22.754 -30.557 -51.801 1.00 63.91 465 PRO C N 1
ATOM 10728 C CA . PRO C 1 485 ? 23.112 -31.939 -52.146 1.00 61.13 465 PRO C CA 1
ATOM 10729 C C . PRO C 1 485 ? 22.328 -32.502 -53.355 1.00 57.21 465 PRO C C 1
ATOM 10730 O O . PRO C 1 485 ? 21.238 -32.027 -53.635 1.00 54.65 465 PRO C O 1
ATOM 10734 N N . VAL C 1 486 ? 22.865 -33.511 -54.049 1.00 54.29 466 VAL C N 1
ATOM 10735 C CA . VAL C 1 486 ? 22.289 -33.937 -55.353 1.00 54.62 466 VAL C CA 1
ATOM 10736 C C . VAL C 1 486 ? 21.900 -35.414 -55.466 1.00 47.55 466 VAL C C 1
ATOM 10737 O O . VAL C 1 486 ? 22.639 -36.298 -55.048 1.00 47.24 466 VAL C O 1
ATOM 10741 N N . LEU C 1 487 ? 20.751 -35.674 -56.068 1.00 41.63 467 LEU C N 1
ATOM 10742 C CA . LEU C 1 487 ? 20.303 -37.052 -56.247 1.00 44.09 467 LEU C CA 1
ATOM 10743 C C . LEU C 1 487 ? 20.677 -37.653 -57.616 1.00 41.86 467 LEU C C 1
ATOM 10744 O O . LEU C 1 487 ? 20.229 -37.195 -58.667 1.00 39.49 467 LEU C O 1
ATOM 10749 N N . ALA C 1 488 ? 21.507 -38.672 -57.609 1.00 45.11 468 ALA C N 1
ATOM 10750 C CA . ALA C 1 488 ? 21.870 -39.335 -58.858 1.00 48.11 468 ALA C CA 1
ATOM 10751 C C . ALA C 1 488 ? 21.311 -40.704 -58.851 1.00 48.35 468 ALA C C 1
ATOM 10752 O O . ALA C 1 488 ? 21.187 -41.336 -57.804 1.00 45.94 468 ALA C O 1
ATOM 10754 N N . VAL C 1 489 ? 21.021 -41.182 -60.045 1.00 54.63 469 VAL C N 1
ATOM 10755 C CA . VAL C 1 489 ? 20.632 -42.559 -60.228 1.00 59.99 469 VAL C CA 1
ATOM 10756 C C . VAL C 1 489 ? 21.502 -43.161 -61.314 1.00 60.59 469 VAL C C 1
ATOM 10757 O O . VAL C 1 489 ? 21.741 -42.548 -62.349 1.00 63.38 469 VAL C O 1
ATOM 10761 N N . PHE C 1 490 ? 21.988 -44.358 -61.040 1.00 65.16 470 PHE C N 1
ATOM 10762 C CA . PHE C 1 490 ? 22.813 -45.103 -61.964 1.00 66.14 470 PHE C CA 1
ATOM 10763 C C . PHE C 1 490 ? 21.959 -46.231 -62.478 1.00 65.05 470 PHE C C 1
ATOM 10764 O O . PHE C 1 490 ? 21.265 -46.901 -61.716 1.00 66.14 470 PHE C O 1
ATOM 10772 N N . VAL C 1 491 ? 22.040 -46.463 -63.772 1.00 62.48 471 VAL C N 1
ATOM 10773 C CA . VAL C 1 491 ? 21.112 -47.353 -64.416 1.00 63.10 471 VAL C CA 1
ATOM 10774 C C . VAL C 1 491 ? 21.850 -48.349 -65.308 1.00 55.10 471 VAL C C 1
ATOM 10775 O O . VAL C 1 491 ? 22.902 -48.053 -65.863 1.00 49.51 471 VAL C O 1
ATOM 10779 N N . GLU C 1 492 ? 21.301 -49.550 -65.380 1.00 57.25 472 GLU C N 1
ATOM 10780 C CA . GLU C 1 492 ? 21.857 -50.641 -66.171 1.00 61.47 472 GLU C CA 1
ATOM 10781 C C . GLU C 1 492 ? 20.812 -50.951 -67.243 1.00 59.42 472 GLU C C 1
ATOM 10782 O O . GLU C 1 492 ? 19.691 -51.387 -66.917 1.00 55.54 472 GLU C O 1
ATOM 10788 N N . LEU C 1 493 ? 21.157 -50.706 -68.508 1.00 57.31 473 LEU C N 1
ATOM 10789 C CA . LEU C 1 493 ? 20.194 -50.895 -69.590 1.00 59.24 473 LEU C CA 1
ATOM 10790 C C . LEU C 1 493 ? 19.959 -52.377 -69.773 1.00 58.43 473 LEU C C 1
ATOM 10791 O O . LEU C 1 493 ? 20.876 -53.169 -69.612 1.00 50.64 473 LEU C O 1
ATOM 10796 N N . SER C 1 494 ? 18.713 -52.746 -70.068 1.00 60.20 474 SER C N 1
ATOM 10797 C CA . SER C 1 494 ? 18.387 -54.102 -70.458 1.00 59.69 474 SER C CA 1
ATOM 10798 C C . SER C 1 494 ? 19.193 -54.408 -71.723 1.00 63.89 474 SER C C 1
ATOM 10799 O O . SER C 1 494 ? 19.654 -53.492 -72.410 1.00 56.77 474 SER C O 1
ATOM 10802 N N . PRO C 1 495 ? 19.394 -55.706 -72.028 1.00 75.50 475 PRO C N 1
ATOM 10803 C CA . PRO C 1 495 ? 20.300 -55.996 -73.118 1.00 71.13 475 PRO C CA 1
ATOM 10804 C C . PRO C 1 495 ? 19.602 -55.666 -74.445 1.00 72.51 475 PRO C C 1
ATOM 10805 O O . PRO C 1 495 ? 18.457 -56.122 -74.674 1.00 61.12 475 PRO C O 1
ATOM 10809 N N . GLY C 1 496 ? 20.267 -54.858 -75.284 1.00 71.72 476 GLY C N 1
ATOM 10810 C CA . GLY C 1 496 ? 19.711 -54.439 -76.588 1.00 74.24 476 GLY C CA 1
ATOM 10811 C C . GLY C 1 496 ? 19.119 -53.030 -76.643 1.00 71.94 476 GLY C C 1
ATOM 10812 O O . GLY C 1 496 ? 19.174 -52.375 -77.668 1.00 71.00 476 GLY C O 1
ATOM 10813 N N . ALA C 1 497 ? 18.559 -52.564 -75.530 1.00 69.26 477 ALA C N 1
ATOM 10814 C CA . ALA C 1 497 ? 17.784 -51.332 -75.496 1.00 60.12 477 ALA C CA 1
ATOM 10815 C C . ALA C 1 497 ? 18.630 -50.115 -75.726 1.00 59.73 477 ALA C C 1
ATOM 10816 O O . ALA C 1 497 ? 19.750 -50.066 -75.279 1.00 65.01 477 ALA C O 1
ATOM 10818 N N . GLU C 1 498 ? 18.093 -49.132 -76.437 1.00 69.27 478 GLU C N 1
ATOM 10819 C CA . GLU C 1 498 ? 18.719 -47.804 -76.533 1.00 73.42 478 GLU C CA 1
ATOM 10820 C C . GLU C 1 498 ? 18.113 -46.998 -75.397 1.00 74.70 478 GLU C C 1
ATOM 10821 O O . GLU C 1 498 ? 17.085 -47.380 -74.865 1.00 70.99 478 GLU C O 1
ATOM 10827 N N . PHE C 1 499 ? 18.712 -45.874 -75.024 1.00 73.77 479 PHE C N 1
ATOM 10828 C CA . PHE C 1 499 ? 18.274 -45.204 -73.819 1.00 77.51 479 PHE C CA 1
ATOM 10829 C C . PHE C 1 499 ? 18.160 -43.708 -74.015 1.00 75.93 479 PHE C C 1
ATOM 10830 O O . PHE C 1 499 ? 19.123 -43.070 -74.444 1.00 67.25 479 PHE C O 1
ATOM 10838 N N . ASP C 1 500 ? 16.982 -43.169 -73.664 1.00 84.18 480 ASP C N 1
ATOM 10839 C CA . ASP C 1 500 ? 16.677 -41.717 -73.800 1.00 88.16 480 ASP C CA 1
ATOM 10840 C C . ASP C 1 500 ? 16.691 -41.011 -72.447 1.00 85.10 480 ASP C C 1
ATOM 10841 O O . ASP C 1 500 ? 15.763 -41.197 -71.628 1.00 81.76 480 ASP C O 1
ATOM 10846 N N . GLU C 1 501 ? 17.732 -40.198 -72.244 1.00 82.56 481 GLU C N 1
ATOM 10847 C CA . GLU C 1 501 ? 17.945 -39.454 -70.992 1.00 83.56 481 GLU C CA 1
ATOM 10848 C C . GLU C 1 501 ? 16.668 -38.749 -70.491 1.00 83.97 481 GLU C C 1
ATOM 10849 O O . GLU C 1 501 ? 16.138 -39.084 -69.426 1.00 81.59 481 GLU C O 1
ATOM 10855 N N . MET C 1 502 ? 16.165 -37.805 -71.289 1.00 82.71 482 MET C N 1
ATOM 10856 C CA . MET C 1 502 ? 15.036 -36.938 -70.916 1.00 83.93 482 MET C CA 1
ATOM 10857 C C . MET C 1 502 ? 13.702 -37.694 -70.787 1.00 83.38 482 MET C C 1
ATOM 10858 O O . MET C 1 502 ? 12.822 -37.295 -70.014 1.00 81.36 482 MET C O 1
ATOM 10863 N N . GLU C 1 503 ? 13.564 -38.783 -71.546 1.00 81.80 483 GLU C N 1
ATOM 10864 C CA . GLU C 1 503 ? 12.348 -39.592 -71.532 1.00 78.62 483 GLU C CA 1
ATOM 10865 C C . GLU C 1 503 ? 12.162 -40.253 -70.173 1.00 73.01 483 GLU C C 1
ATOM 10866 O O . GLU C 1 503 ? 11.039 -40.486 -69.734 1.00 69.19 483 GLU C O 1
ATOM 10872 N N . LEU C 1 504 ? 13.269 -40.545 -69.503 1.00 69.63 484 LEU C N 1
ATOM 10873 C CA . LEU C 1 504 ? 13.208 -41.026 -68.125 1.00 66.71 484 LEU C CA 1
ATOM 10874 C C . LEU C 1 504 ? 12.876 -39.901 -67.130 1.00 65.70 484 LEU C C 1
ATOM 10875 O O . LEU C 1 504 ? 11.969 -40.052 -66.302 1.00 61.97 484 LEU C O 1
ATOM 10880 N N . GLY C 1 505 ? 13.614 -38.791 -67.195 1.00 63.65 485 GLY C N 1
ATOM 10881 C CA . GLY C 1 505 ? 13.312 -37.624 -66.357 1.00 67.01 485 GLY C CA 1
ATOM 10882 C C . GLY C 1 505 ? 11.816 -37.322 -66.295 1.00 64.56 485 GLY C C 1
ATOM 10883 O O . GLY C 1 505 ? 11.249 -37.154 -65.214 1.00 58.83 485 GLY C O 1
ATOM 10884 N N . ALA C 1 506 ? 11.182 -37.292 -67.463 1.00 61.09 486 ALA C N 1
ATOM 10885 C CA . ALA C 1 506 ? 9.760 -37.004 -67.571 1.00 62.26 486 ALA C CA 1
ATOM 10886 C C . ALA C 1 506 ? 8.879 -38.152 -67.054 1.00 67.00 486 ALA C C 1
ATOM 10887 O O . ALA C 1 506 ? 7.826 -37.924 -66.439 1.00 74.22 486 ALA C O 1
ATOM 10889 N N . PHE C 1 507 ? 9.312 -39.379 -67.323 1.00 68.89 487 PHE C N 1
ATOM 10890 C CA . PHE C 1 507 ? 8.593 -40.582 -66.919 1.00 67.47 487 PHE C CA 1
ATOM 10891 C C . PHE C 1 507 ? 8.546 -40.755 -65.396 1.00 63.42 487 PHE C C 1
ATOM 10892 O O . PHE C 1 507 ? 7.558 -41.242 -64.840 1.00 56.22 487 PHE C O 1
ATOM 10900 N N . CYS C 1 508 ? 9.624 -40.363 -64.732 1.00 69.00 488 CYS C N 1
ATOM 10901 C CA . CYS C 1 508 ? 9.682 -40.359 -63.266 1.00 81.56 488 CYS C CA 1
ATOM 10902 C C . CYS C 1 508 ? 8.660 -39.370 -62.656 1.00 82.03 488 CYS C C 1
ATOM 10903 O O . CYS C 1 508 ? 7.937 -39.708 -61.709 1.00 67.53 488 CYS C O 1
ATOM 10906 N N . LEU C 1 509 ? 8.615 -38.156 -63.212 1.00 81.01 489 LEU C N 1
ATOM 10907 C CA . LEU C 1 509 ? 7.696 -37.102 -62.757 1.00 77.15 489 LEU C CA 1
ATOM 10908 C C . LEU C 1 509 ? 6.226 -37.485 -62.909 1.00 77.00 489 LEU C C 1
ATOM 10909 O O . LEU C 1 509 ? 5.382 -36.976 -62.190 1.00 77.60 489 LEU C O 1
ATOM 10914 N N . GLU C 1 510 ? 5.930 -38.385 -63.842 1.00 85.96 490 GLU C N 1
ATOM 10915 C CA . GLU C 1 510 ? 4.575 -38.896 -64.008 1.00 88.10 490 GLU C CA 1
ATOM 10916 C C . GLU C 1 510 ? 3.978 -39.365 -62.687 1.00 89.45 490 GLU C C 1
ATOM 10917 O O . GLU C 1 510 ? 2.778 -39.224 -62.484 1.00 94.60 490 GLU C O 1
ATOM 10923 N N . GLU C 1 511 ? 4.801 -39.944 -61.811 1.00 91.17 491 GLU C N 1
ATOM 10924 C CA . GLU C 1 511 ? 4.320 -40.439 -60.508 1.00 96.03 491 GLU C CA 1
ATOM 10925 C C . GLU C 1 511 ? 5.224 -40.170 -59.285 1.00 92.23 491 GLU C C 1
ATOM 10926 O O . GLU C 1 511 ? 4.829 -40.468 -58.149 1.00 88.79 491 GLU C O 1
ATOM 10932 N N . LEU C 1 512 ? 6.408 -39.601 -59.508 1.00 82.39 492 LEU C N 1
ATOM 10933 C CA . LEU C 1 512 ? 7.266 -39.147 -58.423 1.00 75.62 492 LEU C CA 1
ATOM 10934 C C . LEU C 1 512 ? 7.208 -37.631 -58.326 1.00 67.05 492 LEU C C 1
ATOM 10935 O O . LEU C 1 512 ? 7.336 -36.937 -59.337 1.00 60.17 492 LEU C O 1
ATOM 10940 N N . PRO C 1 513 ? 7.089 -37.100 -57.105 1.00 63.54 493 PRO C N 1
ATOM 10941 C CA . PRO C 1 513 ? 7.096 -35.645 -56.971 1.00 64.42 493 PRO C CA 1
ATOM 10942 C C . PRO C 1 513 ? 8.410 -34.981 -57.459 1.00 66.16 493 PRO C C 1
ATOM 10943 O O . PRO C 1 513 ? 9.368 -35.675 -57.821 1.00 54.70 493 PRO C O 1
ATOM 10947 N N . ASP C 1 514 ? 8.426 -33.645 -57.459 1.00 66.91 494 ASP C N 1
ATOM 10948 C CA . ASP C 1 514 ? 9.557 -32.874 -57.950 1.00 69.57 494 ASP C CA 1
ATOM 10949 C C . ASP C 1 514 ? 10.839 -33.092 -57.118 1.00 72.23 494 ASP C C 1
ATOM 10950 O O . ASP C 1 514 ? 11.928 -33.196 -57.683 1.00 85.05 494 ASP C O 1
ATOM 10955 N N . TYR C 1 515 ? 10.727 -33.178 -55.792 1.00 62.91 495 TYR C N 1
ATOM 10956 C CA . TYR C 1 515 ? 11.913 -33.429 -54.956 1.00 56.54 495 TYR C CA 1
ATOM 10957 C C . TYR C 1 515 ? 12.510 -34.858 -55.075 1.00 54.81 495 TYR C C 1
ATOM 10958 O O . TYR C 1 515 ? 13.632 -35.111 -54.606 1.00 50.15 495 TYR C O 1
ATOM 10967 N N . MET C 1 516 ? 11.753 -35.768 -55.691 1.00 55.02 496 MET C N 1
ATOM 10968 C CA . MET C 1 516 ? 12.184 -37.156 -55.939 1.00 58.17 496 MET C CA 1
ATOM 10969 C C . MET C 1 516 ? 12.666 -37.446 -57.364 1.00 57.40 496 MET C C 1
ATOM 10970 O O . MET C 1 516 ? 12.902 -38.614 -57.729 1.00 51.26 496 MET C O 1
ATOM 10975 N N . ALA C 1 517 ? 12.761 -36.400 -58.178 1.00 56.36 497 ALA C N 1
ATOM 10976 C CA . ALA C 1 517 ? 13.244 -36.525 -59.544 1.00 53.51 497 ALA C CA 1
ATOM 10977 C C . ALA C 1 517 ? 14.774 -36.511 -59.531 1.00 57.40 497 ALA C C 1
ATOM 10978 O O . ALA C 1 517 ? 15.404 -35.651 -58.885 1.00 59.50 497 ALA C O 1
ATOM 10980 N N . PRO C 1 518 ? 15.391 -37.480 -60.219 1.00 61.62 498 PRO C N 1
ATOM 10981 C CA . PRO C 1 518 ? 16.851 -37.416 -60.343 1.00 62.63 498 PRO C CA 1
ATOM 10982 C C . PRO C 1 518 ? 17.338 -36.127 -61.007 1.00 64.74 498 PRO C C 1
ATOM 10983 O O . PRO C 1 518 ? 16.695 -35.613 -61.926 1.00 69.25 498 PRO C O 1
ATOM 10987 N N . GLN C 1 519 ? 18.446 -35.599 -60.517 1.00 65.41 499 GLN C N 1
ATOM 10988 C CA . GLN C 1 519 ? 19.100 -34.454 -61.147 1.00 74.17 499 GLN C CA 1
ATOM 10989 C C . GLN C 1 519 ? 20.240 -34.911 -62.069 1.00 70.44 499 GLN C C 1
ATOM 10990 O O . GLN C 1 519 ? 20.729 -34.138 -62.883 1.00 64.51 499 GLN C O 1
ATOM 10996 N N . ARG C 1 520 ? 20.662 -36.163 -61.913 1.00 68.09 500 ARG C N 1
ATOM 10997 C CA . ARG C 1 520 ? 21.779 -36.711 -62.646 1.00 65.58 500 ARG C CA 1
ATOM 10998 C C . ARG C 1 520 ? 21.494 -38.176 -62.902 1.00 63.48 500 ARG C C 1
ATOM 10999 O O . ARG C 1 520 ? 21.259 -38.942 -61.975 1.00 66.06 500 ARG C O 1
ATOM 11007 N N . ILE C 1 521 ? 21.501 -38.561 -64.172 1.00 67.72 501 ILE C N 1
ATOM 11008 C CA . ILE C 1 521 ? 21.348 -39.960 -64.594 1.00 67.77 501 ILE C CA 1
ATOM 11009 C C . ILE C 1 521 ? 22.619 -40.389 -65.312 1.00 71.16 501 ILE C C 1
ATOM 11010 O O . ILE C 1 521 ? 23.059 -39.713 -66.243 1.00 77.30 501 ILE C O 1
ATOM 11015 N N . HIS C 1 522 ? 23.206 -41.499 -64.885 1.00 72.10 502 HIS C N 1
ATOM 11016 C CA . HIS C 1 522 ? 24.427 -42.008 -65.497 1.00 75.82 502 HIS C CA 1
ATOM 11017 C C . HIS C 1 522 ? 24.182 -43.451 -65.914 1.00 75.75 502 HIS C C 1
ATOM 11018 O O . HIS C 1 522 ? 23.818 -44.286 -65.086 1.00 81.14 502 HIS C O 1
ATOM 11025 N N . VAL C 1 523 ? 24.356 -43.741 -67.199 1.00 73.37 503 VAL C N 1
ATOM 11026 C CA . VAL C 1 523 ? 24.276 -45.122 -67.684 1.00 78.19 503 VAL C CA 1
ATOM 11027 C C . VAL C 1 523 ? 25.579 -45.904 -67.402 1.00 75.57 503 VAL C C 1
ATOM 11028 O O . VAL C 1 523 ? 26.671 -45.340 -67.459 1.00 72.34 503 VAL C O 1
ATOM 11032 N N . LEU C 1 524 ? 25.441 -47.184 -67.049 1.00 75.69 504 LEU C N 1
ATOM 11033 C CA . LEU C 1 524 ? 26.581 -48.101 -66.874 1.00 73.07 504 LEU C CA 1
ATOM 11034 C C . LEU C 1 524 ? 26.342 -49.424 -67.609 1.00 76.71 504 LEU C C 1
ATOM 11035 O O . LEU C 1 524 ? 25.234 -49.685 -68.126 1.00 77.94 504 LEU C O 1
ATOM 11040 N N . ASP C 1 525 ? 27.384 -50.253 -67.664 1.00 77.02 505 ASP C N 1
ATOM 11041 C CA . ASP C 1 525 ? 27.281 -51.569 -68.299 1.00 78.83 505 ASP C CA 1
ATOM 11042 C C . ASP C 1 525 ? 26.778 -52.575 -67.286 1.00 75.80 505 ASP C C 1
ATOM 11043 O O . ASP C 1 525 ? 25.916 -53.400 -67.591 1.00 74.44 505 ASP C O 1
ATOM 11048 N N . ALA C 1 526 ? 27.300 -52.477 -66.066 1.00 80.67 506 ALA C N 1
ATOM 11049 C CA . ALA C 1 526 ? 26.811 -53.289 -64.949 1.00 87.09 506 ALA C CA 1
ATOM 11050 C C . ALA C 1 526 ? 26.851 -52.536 -63.599 1.00 89.55 506 ALA C C 1
ATOM 11051 O O . ALA C 1 526 ? 27.309 -51.386 -63.509 1.00 84.11 506 ALA C O 1
ATOM 11053 N N . LEU C 1 527 ? 26.368 -53.202 -62.553 1.00 93.64 507 LEU C N 1
ATOM 11054 C CA . LEU C 1 527 ? 26.319 -52.620 -61.219 1.00 95.16 507 LEU C CA 1
ATOM 11055 C C . LEU C 1 527 ? 27.122 -53.446 -60.174 1.00 92.76 507 LEU C C 1
ATOM 11056 O O . LEU C 1 527 ? 26.791 -54.612 -59.899 1.00 84.58 507 LEU C O 1
ATOM 11061 N N . PRO C 1 528 ? 28.179 -52.838 -59.598 1.00 89.72 508 PRO C N 1
ATOM 11062 C CA . PRO C 1 528 ? 28.876 -53.412 -58.453 1.00 91.07 508 PRO C CA 1
ATOM 11063 C C . PRO C 1 528 ? 27.926 -53.954 -57.377 1.00 87.97 508 PRO C C 1
ATOM 11064 O O . PRO C 1 528 ? 27.747 -55.163 -57.271 1.00 80.26 508 PRO C O 1
ATOM 11068 N N . SER D 1 22 ? -10.431 -23.073 -5.328 1.00 43.30 2 SER D N 1
ATOM 11069 C CA . SER D 1 22 ? -9.660 -24.346 -5.062 1.00 45.60 2 SER D CA 1
ATOM 11070 C C . SER D 1 22 ? -9.669 -25.442 -6.159 1.00 44.85 2 SER D C 1
ATOM 11071 O O . SER D 1 22 ? -8.664 -26.125 -6.353 1.00 43.20 2 SER D O 1
ATOM 11074 N N . ARG D 1 23 ? -10.808 -25.671 -6.804 1.00 45.59 3 ARG D N 1
ATOM 11075 C CA . ARG D 1 23 ? -10.849 -26.487 -8.034 1.00 47.72 3 ARG D CA 1
ATOM 11076 C C . ARG D 1 23 ? -9.751 -25.997 -8.964 1.00 47.31 3 ARG D C 1
ATOM 11077 O O . ARG D 1 23 ? -8.907 -26.744 -9.397 1.00 45.37 3 ARG D O 1
ATOM 11085 N N . GLU D 1 24 ? -9.737 -24.698 -9.224 1.00 53.53 4 GLU D N 1
ATOM 11086 C CA . GLU D 1 24 ? -8.755 -24.129 -10.136 1.00 50.11 4 GLU D CA 1
ATOM 11087 C C . GLU D 1 24 ? -7.325 -24.532 -9.795 1.00 48.53 4 GLU D C 1
ATOM 11088 O O . GLU D 1 24 ? -6.587 -24.996 -10.661 1.00 49.49 4 GLU D O 1
ATOM 11094 N N . VAL D 1 25 ? -6.946 -24.359 -8.531 1.00 46.24 5 VAL D N 1
ATOM 11095 C CA . VAL D 1 25 ? -5.548 -24.489 -8.152 1.00 38.01 5 VAL D CA 1
ATOM 11096 C C . VAL D 1 25 ? -5.106 -25.945 -8.352 1.00 31.90 5 VAL D C 1
ATOM 11097 O O . VAL D 1 25 ? -3.994 -26.193 -8.864 1.00 29.25 5 VAL D O 1
ATOM 11101 N N . PHE D 1 26 ? -5.971 -26.891 -7.989 1.00 28.08 6 PHE D N 1
ATOM 11102 C CA . PHE D 1 26 ? -5.702 -28.360 -8.275 1.00 27.86 6 PHE D CA 1
ATOM 11103 C C . PHE D 1 26 ? -5.738 -28.681 -9.770 1.00 25.81 6 PHE D C 1
ATOM 11104 O O . PHE D 1 26 ? -4.758 -29.132 -10.296 1.00 25.36 6 PHE D O 1
ATOM 11112 N N . THR D 1 27 ? -6.836 -28.406 -10.456 1.00 26.19 7 THR D N 1
ATOM 11113 C CA . THR D 1 27 ? -6.843 -28.460 -11.921 1.00 29.36 7 THR D CA 1
ATOM 11114 C C . THR D 1 27 ? -5.597 -27.854 -12.629 1.00 33.82 7 THR D C 1
ATOM 11115 O O . THR D 1 27 ? -5.022 -28.505 -13.521 1.00 37.87 7 THR D O 1
ATOM 11119 N N . LEU D 1 28 ? -5.206 -26.615 -12.283 1.00 33.99 8 LEU D N 1
ATOM 11120 C CA . LEU D 1 28 ? -3.985 -25.951 -12.849 1.00 35.38 8 LEU D CA 1
ATOM 11121 C C . LEU D 1 28 ? -2.661 -26.648 -12.584 1.00 35.03 8 LEU D C 1
ATOM 11122 O O . LEU D 1 28 ? -1.720 -26.539 -13.355 1.00 37.45 8 LEU D O 1
ATOM 11127 N N . ALA D 1 29 ? -2.565 -27.305 -11.443 1.00 36.65 9 ALA D N 1
ATOM 11128 C CA . ALA D 1 29 ? -1.411 -28.154 -11.135 1.00 35.67 9 ALA D CA 1
ATOM 11129 C C . ALA D 1 29 ? -1.503 -29.488 -11.886 1.00 37.19 9 ALA D C 1
ATOM 11130 O O . ALA D 1 29 ? -0.487 -30.025 -12.330 1.00 37.06 9 ALA D O 1
ATOM 11132 N N . GLN D 1 30 ? -2.716 -30.032 -11.978 1.00 36.22 10 GLN D N 1
ATOM 11133 C CA . GLN D 1 30 ? -2.957 -31.353 -12.567 1.00 34.51 10 GLN D CA 1
ATOM 11134 C C . GLN D 1 30 ? -2.752 -31.404 -14.061 1.00 32.89 10 GLN D C 1
ATOM 11135 O O . GLN D 1 30 ? -2.311 -32.419 -14.574 1.00 33.42 10 GLN D O 1
ATOM 11141 N N . ASN D 1 31 ? -2.959 -30.291 -14.754 1.00 34.97 11 ASN D N 1
ATOM 11142 C CA . ASN D 1 31 ? -2.892 -30.279 -16.241 1.00 36.38 11 ASN D CA 1
ATOM 11143 C C . ASN D 1 31 ? -1.639 -30.863 -16.909 1.00 35.66 11 ASN D C 1
ATOM 11144 O O . ASN D 1 31 ? -1.763 -31.623 -17.871 1.00 42.93 11 ASN D O 1
ATOM 11149 N N . PRO D 1 32 ? -0.445 -30.466 -16.439 1.00 39.71 12 PRO D N 1
ATOM 11150 C CA . PRO D 1 32 ? 0.815 -30.911 -17.059 1.00 39.87 12 PRO D CA 1
ATOM 11151 C C . PRO D 1 32 ? 1.296 -32.289 -16.604 1.00 40.42 12 PRO D C 1
ATOM 11152 O O . PRO D 1 32 ? 2.036 -32.986 -17.309 1.00 41.06 12 PRO D O 1
ATOM 11156 N N . VAL D 1 33 ? 0.960 -32.634 -15.372 1.00 42.35 13 VAL D N 1
ATOM 11157 C CA . VAL D 1 33 ? 1.535 -33.855 -14.761 1.00 38.24 13 VAL D CA 1
ATOM 11158 C C . VAL D 1 33 ? 1.077 -34.992 -15.632 1.00 36.76 13 VAL D C 1
ATOM 11159 O O . VAL D 1 33 ? -0.045 -34.928 -16.103 1.00 34.09 13 VAL D O 1
ATOM 11163 N N . GLU D 1 34 ? 1.943 -35.977 -15.887 1.00 37.63 14 GLU D N 1
ATOM 11164 C CA . GLU D 1 34 ? 1.620 -37.071 -16.807 1.00 38.14 14 GLU D CA 1
ATOM 11165 C C . GLU D 1 34 ? 1.644 -38.473 -16.191 1.00 36.77 14 GLU D C 1
ATOM 11166 O O . GLU D 1 34 ? 1.450 -39.441 -16.930 1.00 29.32 14 GLU D O 1
ATOM 11172 N N . ARG D 1 35 ? 1.905 -38.583 -14.869 1.00 37.89 15 ARG D N 1
ATOM 11173 C CA . ARG D 1 35 ? 1.873 -39.869 -14.152 1.00 35.98 15 ARG D CA 1
ATOM 11174 C C . ARG D 1 35 ? 1.065 -39.935 -12.888 1.00 32.05 15 ARG D C 1
ATOM 11175 O O . ARG D 1 35 ? 0.906 -38.949 -12.141 1.00 26.34 15 ARG D O 1
ATOM 11183 N N . LEU D 1 36 ? 0.688 -41.169 -12.567 1.00 28.49 16 LEU D N 1
ATOM 11184 C CA . LEU D 1 36 ? -0.393 -41.421 -11.622 1.00 28.74 16 LEU D CA 1
ATOM 11185 C C . LEU D 1 36 ? -0.084 -40.811 -10.272 1.00 29.77 16 LEU D C 1
ATOM 11186 O O . LEU D 1 36 ? -0.910 -40.102 -9.704 1.00 30.83 16 LEU D O 1
ATOM 11191 N N . HIS D 1 37 ? 1.113 -41.084 -9.772 1.00 32.00 17 HIS D N 1
ATOM 11192 C CA . HIS D 1 37 ? 1.519 -40.640 -8.449 1.00 35.57 17 HIS D CA 1
ATOM 11193 C C . HIS D 1 37 ? 1.735 -39.101 -8.377 1.00 38.25 17 HIS D C 1
ATOM 11194 O O . HIS D 1 37 ? 1.469 -38.484 -7.346 1.00 34.64 17 HIS D O 1
ATOM 11201 N N . GLU D 1 38 ? 2.190 -38.498 -9.484 1.00 38.42 18 GLU D N 1
ATOM 11202 C CA . GLU D 1 38 ? 2.363 -37.044 -9.574 1.00 37.66 18 GLU D CA 1
ATOM 11203 C C . GLU D 1 38 ? 1.023 -36.356 -9.484 1.00 39.08 18 GLU D C 1
ATOM 11204 O O . GLU D 1 38 ? 0.953 -35.182 -9.103 1.00 48.38 18 GLU D O 1
ATOM 11210 N N . PHE D 1 39 ? -0.043 -37.072 -9.842 1.00 37.21 19 PHE D N 1
ATOM 11211 C CA . PHE D 1 39 ? -1.400 -36.494 -9.883 1.00 35.29 19 PHE D CA 1
ATOM 11212 C C . PHE D 1 39 ? -2.046 -36.526 -8.504 1.00 35.82 19 PHE D C 1
ATOM 11213 O O . PHE D 1 39 ? -2.631 -35.542 -8.051 1.00 38.26 19 PHE D O 1
ATOM 11221 N N . LEU D 1 40 ? -1.937 -37.666 -7.854 1.00 33.39 20 LEU D N 1
ATOM 11222 C CA . LEU D 1 40 ? -2.633 -37.903 -6.620 1.00 35.49 20 LEU D CA 1
ATOM 11223 C C . LEU D 1 40 ? -1.945 -37.210 -5.495 1.00 37.63 20 LEU D C 1
ATOM 11224 O O . LEU D 1 40 ? -2.493 -37.138 -4.393 1.00 42.52 20 LEU D O 1
ATOM 11229 N N . LEU D 1 41 ? -0.706 -36.784 -5.717 1.00 37.22 21 LEU D N 1
ATOM 11230 C CA . LEU D 1 41 ? 0.026 -36.132 -4.647 1.00 38.61 21 LEU D CA 1
ATOM 11231 C C . LEU D 1 41 ? 0.126 -34.626 -4.828 1.00 38.66 21 LEU D C 1
ATOM 11232 O O . LEU D 1 41 ? 0.899 -34.008 -4.121 1.00 37.92 21 LEU D O 1
ATOM 11237 N N . THR D 1 42 ? -0.652 -34.044 -5.747 1.00 33.79 22 THR D N 1
ATOM 11238 C CA . THR D 1 42 ? -0.649 -32.627 -5.938 1.00 33.19 22 THR D CA 1
ATOM 11239 C C . THR D 1 42 ? -1.075 -31.913 -4.657 1.00 36.85 22 THR D C 1
ATOM 11240 O O . THR D 1 42 ? -0.530 -30.860 -4.318 1.00 38.03 22 THR D O 1
ATOM 11244 N N . GLY D 1 43 ? -1.993 -32.508 -3.912 1.00 36.85 23 GLY D N 1
ATOM 11245 C CA . GLY D 1 43 ? -2.353 -31.957 -2.641 1.00 36.36 23 GLY D CA 1
ATOM 11246 C C . GLY D 1 43 ? -1.172 -31.879 -1.681 1.00 39.91 23 GLY D C 1
ATOM 11247 O O . GLY D 1 43 ? -1.247 -31.157 -0.703 1.00 41.85 23 GLY D O 1
ATOM 11248 N N . ALA D 1 44 ? -0.078 -32.600 -1.934 1.00 37.75 24 ALA D N 1
ATOM 11249 C CA . ALA D 1 44 ? 1.066 -32.546 -1.023 1.00 37.54 24 ALA D CA 1
ATOM 11250 C C . ALA D 1 44 ? 1.879 -31.305 -1.260 1.00 39.80 24 ALA D C 1
ATOM 11251 O O . ALA D 1 44 ? 2.571 -30.895 -0.356 1.00 48.28 24 ALA D O 1
ATOM 11253 N N . ARG D 1 45 ? 1.790 -30.710 -2.444 1.00 38.23 25 ARG D N 1
ATOM 11254 C CA . ARG D 1 45 ? 2.496 -29.471 -2.746 1.00 41.52 25 ARG D CA 1
ATOM 11255 C C . ARG D 1 45 ? 1.541 -28.256 -2.388 1.00 43.69 25 ARG D C 1
ATOM 11256 O O . ARG D 1 45 ? 1.980 -27.257 -1.814 1.00 53.04 25 ARG D O 1
ATOM 11264 N N . LEU D 1 46 ? 0.239 -28.353 -2.657 1.00 39.17 26 LEU D N 1
ATOM 11265 C CA . LEU D 1 46 ? -0.690 -27.241 -2.448 1.00 38.46 26 LEU D CA 1
ATOM 11266 C C . LEU D 1 46 ? -1.312 -27.157 -1.067 1.00 35.43 26 LEU D C 1
ATOM 11267 O O . LEU D 1 46 ? -1.580 -26.078 -0.615 1.00 34.64 26 LEU D O 1
ATOM 11272 N N . THR D 1 47 ? -1.621 -28.280 -0.435 1.00 33.07 27 THR D N 1
ATOM 11273 C CA . THR D 1 47 ? -2.234 -28.282 0.879 1.00 31.13 27 THR D CA 1
ATOM 11274 C C . THR D 1 47 ? -1.649 -29.404 1.736 1.00 33.18 27 THR D C 1
ATOM 11275 O O . THR D 1 47 ? -2.342 -30.371 2.093 1.00 34.31 27 THR D O 1
ATOM 11279 N N . PRO D 1 48 ? -0.370 -29.277 2.118 1.00 33.52 28 PRO D N 1
ATOM 11280 C CA . PRO D 1 48 ? 0.374 -30.353 2.767 1.00 34.73 28 PRO D CA 1
ATOM 11281 C C . PRO D 1 48 ? -0.175 -30.841 4.094 1.00 37.75 28 PRO D C 1
ATOM 11282 O O . PRO D 1 48 ? 0.019 -32.005 4.464 1.00 39.94 28 PRO D O 1
ATOM 11286 N N . GLU D 1 49 ? -0.823 -29.951 4.827 1.00 40.99 29 GLU D N 1
ATOM 11287 C CA . GLU D 1 49 ? -1.229 -30.261 6.191 1.00 41.10 29 GLU D CA 1
ATOM 11288 C C . GLU D 1 49 ? -2.678 -30.715 6.250 1.00 41.77 29 GLU D C 1
ATOM 11289 O O . GLU D 1 49 ? -3.152 -31.124 7.307 1.00 38.83 29 GLU D O 1
ATOM 11295 N N . LYS D 1 50 ? -3.384 -30.631 5.120 1.00 43.64 30 LYS D N 1
ATOM 11296 C CA . LYS D 1 50 ? -4.755 -31.153 5.031 1.00 45.84 30 LYS D CA 1
ATOM 11297 C C . LYS D 1 50 ? -4.770 -32.662 5.231 1.00 38.39 30 LYS D C 1
ATOM 11298 O O . LYS D 1 50 ? -3.825 -33.353 4.838 1.00 46.07 30 LYS D O 1
ATOM 11304 N N . PRO D 1 51 ? -5.812 -33.191 5.876 1.00 32.85 31 PRO D N 1
ATOM 11305 C CA . PRO D 1 51 ? -5.838 -34.657 6.073 1.00 37.26 31 PRO D CA 1
ATOM 11306 C C . PRO D 1 51 ? -6.188 -35.410 4.776 1.00 35.08 31 PRO D C 1
ATOM 11307 O O . PRO D 1 51 ? -7.133 -35.054 4.090 1.00 34.90 31 PRO D O 1
ATOM 11311 N N . ALA D 1 52 ? -5.385 -36.396 4.420 1.00 37.65 32 ALA D N 1
ATOM 11312 C CA . ALA D 1 52 ? -5.510 -37.062 3.095 1.00 39.52 32 ALA D CA 1
ATOM 11313 C C . ALA D 1 52 ? -6.214 -38.395 3.209 1.00 3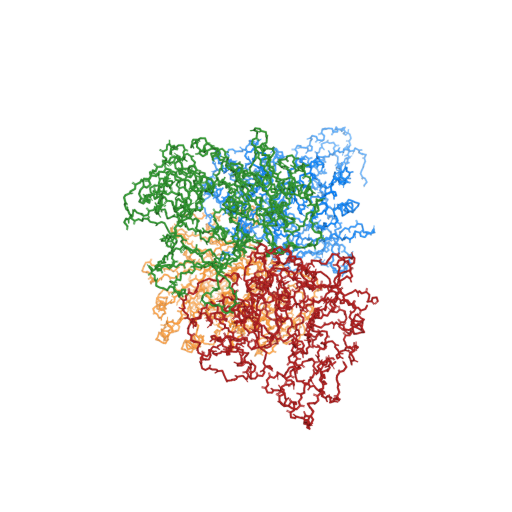3.07 32 ALA D C 1
ATOM 11314 O O . ALA D 1 52 ? -7.102 -38.700 2.425 1.00 34.22 32 ALA D O 1
ATOM 11316 N N . VAL D 1 53 ? -5.824 -39.179 4.191 1.00 32.74 33 VAL D N 1
ATOM 11317 C CA . VAL D 1 53 ? -6.437 -40.473 4.389 1.00 37.49 33 VAL D CA 1
ATOM 11318 C C . VAL D 1 53 ? -6.673 -40.731 5.872 1.00 37.71 33 VAL D C 1
ATOM 11319 O O . VAL D 1 53 ? -5.746 -40.662 6.644 1.00 36.82 33 VAL D O 1
ATOM 11323 N N . LEU D 1 54 ? -7.897 -41.093 6.237 1.00 42.43 34 LEU D N 1
ATOM 11324 C CA . LEU D 1 54 ? -8.194 -41.537 7.606 1.00 46.69 34 LEU D CA 1
ATOM 11325 C C . LEU D 1 54 ? -7.448 -42.805 7.942 1.00 46.02 34 LEU D C 1
ATOM 11326 O O . LEU D 1 54 ? -7.276 -43.659 7.108 1.00 51.89 34 LEU D O 1
ATOM 11331 N N . GLU D 1 55 ? -6.964 -42.888 9.169 1.00 52.59 35 GLU D N 1
ATOM 11332 C CA . GLU D 1 55 ? -6.192 -44.023 9.613 1.00 58.29 35 GLU D CA 1
ATOM 11333 C C . GLU D 1 55 ? -6.254 -44.154 11.154 1.00 63.16 35 GLU D C 1
ATOM 11334 O O . GLU D 1 55 ? -5.782 -43.294 11.892 1.00 59.66 35 GLU D O 1
ATOM 11340 N N . LEU D 1 56 ? -6.871 -45.261 11.590 1.00 75.57 36 LEU D N 1
ATOM 11341 C CA . LEU D 1 56 ? -7.090 -45.665 13.017 1.00 76.07 36 LEU D CA 1
ATOM 11342 C C . LEU D 1 56 ? -6.055 -45.128 14.029 1.00 74.05 36 LEU D C 1
ATOM 11343 O O . LEU D 1 56 ? -5.017 -45.742 14.283 1.00 73.55 36 LEU D O 1
ATOM 11348 N N . GLY D 1 62 ? -6.720 -41.451 13.761 1.00 55.90 42 GLY D N 1
ATOM 11349 C CA . GLY D 1 62 ? -6.003 -40.275 13.257 1.00 55.13 42 GLY D CA 1
ATOM 11350 C C . GLY D 1 62 ? -6.140 -40.113 11.744 1.00 54.95 42 GLY D C 1
ATOM 11351 O O . GLY D 1 62 ? -6.964 -40.745 11.114 1.00 50.28 42 GLY D O 1
ATOM 11352 N N . TYR D 1 63 ? -5.304 -39.265 11.166 1.00 56.53 43 TYR D N 1
ATOM 11353 C CA . TYR D 1 63 ? -5.334 -38.975 9.751 1.00 55.48 43 TYR D CA 1
ATOM 11354 C C . TYR D 1 63 ? -3.900 -38.887 9.234 1.00 48.96 43 TYR D C 1
ATOM 11355 O O . TYR D 1 63 ? -3.002 -38.423 9.925 1.00 48.31 43 TYR D O 1
ATOM 11364 N N . VAL D 1 64 ? -3.699 -39.330 8.011 1.00 42.08 44 VAL D N 1
ATOM 11365 C CA . VAL D 1 64 ? -2.455 -39.128 7.324 1.00 39.57 44 VAL D CA 1
ATOM 11366 C C . VAL D 1 64 ? -2.674 -37.887 6.462 1.00 42.31 44 VAL D C 1
ATOM 11367 O O . VAL D 1 64 ? -3.711 -37.764 5.818 1.00 49.36 44 VAL D O 1
ATOM 11371 N N . SER D 1 65 ? -1.731 -36.958 6.463 1.00 42.93 45 SER D N 1
ATOM 11372 C CA . SER D 1 65 ? -1.913 -35.678 5.758 1.00 40.64 45 SER D CA 1
ATOM 11373 C C . SER D 1 65 ? -1.211 -35.802 4.446 1.00 39.56 45 SER D C 1
ATOM 11374 O O . SER D 1 65 ? -0.272 -36.580 4.326 1.00 40.13 45 SER D O 1
ATOM 11377 N N . TYR D 1 66 ? -1.611 -34.976 3.492 1.00 39.06 46 TYR D N 1
ATOM 11378 C CA . TYR D 1 66 ? -1.028 -35.022 2.174 1.00 38.84 46 TYR D CA 1
ATOM 11379 C C . TYR D 1 66 ? 0.474 -35.108 2.227 1.00 39.47 46 TYR D C 1
ATOM 11380 O O . TYR D 1 66 ? 1.074 -35.869 1.452 1.00 48.86 46 TYR D O 1
ATOM 11389 N N . ARG D 1 67 ? 1.092 -34.383 3.141 1.00 38.47 47 ARG D N 1
ATOM 11390 C CA . ARG D 1 67 ? 2.560 -34.404 3.228 1.00 40.50 47 ARG D CA 1
ATOM 11391 C C . ARG D 1 67 ? 3.073 -35.728 3.741 1.00 39.13 47 ARG D C 1
ATOM 11392 O O . ARG D 1 67 ? 4.088 -36.246 3.246 1.00 31.27 47 ARG D O 1
ATOM 11400 N N . GLN D 1 68 ? 2.389 -36.229 4.766 1.00 40.52 48 GLN D N 1
ATOM 11401 C CA . GLN D 1 68 ? 2.759 -37.482 5.384 1.00 46.38 48 GLN D CA 1
ATOM 11402 C C . GLN D 1 68 ? 2.567 -38.648 4.413 1.00 44.86 48 GLN D C 1
ATOM 11403 O O . GLN D 1 68 ? 3.391 -39.570 4.350 1.00 47.17 48 GLN D O 1
ATOM 11409 N N . LEU D 1 69 ? 1.475 -38.607 3.669 1.00 40.24 49 LEU D N 1
ATOM 11410 C CA . LEU D 1 69 ? 1.233 -39.576 2.625 1.00 38.90 49 LEU D CA 1
ATOM 11411 C C . LEU D 1 69 ? 2.363 -39.574 1.623 1.00 34.93 49 LEU D C 1
ATOM 11412 O O . LEU D 1 69 ? 2.849 -40.622 1.252 1.00 38.48 49 LEU D O 1
ATOM 11417 N N . ALA D 1 70 ? 2.800 -38.406 1.207 1.00 33.69 50 ALA D N 1
ATOM 11418 C CA . ALA D 1 70 ? 3.946 -38.329 0.294 1.00 34.19 50 ALA D CA 1
ATOM 11419 C C . ALA D 1 70 ? 5.237 -38.891 0.898 1.00 36.83 50 ALA D C 1
ATOM 11420 O O . ALA D 1 70 ? 6.042 -39.487 0.186 1.00 39.11 50 ALA D O 1
ATOM 11422 N N . ASN D 1 71 ? 5.442 -38.719 2.206 1.00 38.78 51 ASN D N 1
ATOM 11423 C CA . ASN D 1 71 ? 6.657 -39.245 2.848 1.00 39.93 51 ASN D CA 1
ATOM 11424 C C . ASN D 1 71 ? 6.634 -40.768 2.932 1.00 42.88 51 ASN D C 1
ATOM 11425 O O . ASN D 1 71 ? 7.630 -41.419 2.636 1.00 46.40 51 ASN D O 1
ATOM 11430 N N . ARG D 1 72 ? 5.498 -41.344 3.320 1.00 38.38 52 ARG D N 1
ATOM 11431 C CA . ARG D 1 72 ? 5.388 -42.777 3.337 1.00 36.44 52 ARG D CA 1
ATOM 11432 C C . ARG D 1 72 ? 5.599 -43.294 1.909 1.00 40.97 52 ARG D C 1
ATOM 11433 O O . ARG D 1 72 ? 6.279 -44.312 1.680 1.00 35.64 52 ARG D O 1
ATOM 11441 N N . ALA D 1 73 ? 5.026 -42.587 0.940 1.00 39.91 53 ALA D N 1
ATOM 11442 C CA . ALA D 1 73 ? 5.119 -43.036 -0.426 1.00 43.91 53 ALA D CA 1
ATOM 11443 C C . ALA D 1 73 ? 6.554 -43.147 -0.856 1.00 43.89 53 ALA D C 1
ATOM 11444 O O . ALA D 1 73 ? 6.915 -44.109 -1.549 1.00 38.96 53 ALA D O 1
ATOM 11446 N N . GLU D 1 74 ? 7.380 -42.189 -0.442 1.00 52.62 54 GLU D N 1
ATOM 11447 C CA . GLU D 1 74 ? 8.792 -42.194 -0.903 1.00 60.27 54 GLU D CA 1
ATOM 11448 C C . GLU D 1 74 ? 9.671 -43.055 0.004 1.00 53.94 54 GLU D C 1
ATOM 11449 O O . GLU D 1 74 ? 10.728 -43.543 -0.410 1.00 47.07 54 GLU D O 1
ATOM 11455 N N . SER D 1 75 ? 9.251 -43.181 1.258 1.00 52.88 55 SER D N 1
ATOM 11456 C CA . SER D 1 75 ? 9.877 -44.122 2.178 1.00 52.35 55 SER D CA 1
ATOM 11457 C C . SER D 1 75 ? 9.744 -45.525 1.561 1.00 49.32 55 SER D C 1
ATOM 11458 O O . SER D 1 75 ? 10.728 -46.263 1.475 1.00 53.43 55 SER D O 1
ATOM 11461 N N . TYR D 1 76 ? 8.551 -45.862 1.083 1.00 43.59 56 TYR D N 1
ATOM 11462 C CA . TYR D 1 76 ? 8.335 -47.116 0.349 1.00 40.31 56 TYR D CA 1
ATOM 11463 C C . TYR D 1 76 ? 9.165 -47.215 -0.953 1.00 41.35 56 TYR D C 1
ATOM 11464 O O . TYR D 1 76 ? 9.746 -48.264 -1.237 1.00 41.25 56 TYR D O 1
ATOM 11473 N N . ALA D 1 77 ? 9.266 -46.127 -1.703 1.00 43.23 57 ALA D N 1
ATOM 11474 C CA . ALA D 1 77 ? 9.998 -46.164 -2.975 1.00 43.42 57 ALA D CA 1
ATOM 11475 C C . ALA D 1 77 ? 11.476 -46.378 -2.757 1.00 49.66 57 ALA D C 1
ATOM 11476 O O . ALA D 1 77 ? 12.129 -47.040 -3.548 1.00 61.95 57 ALA D O 1
ATOM 11478 N N . ALA D 1 78 ? 12.027 -45.824 -1.693 1.00 51.26 58 ALA D N 1
ATOM 11479 C CA . ALA D 1 78 ? 13.437 -46.067 -1.398 1.00 47.99 58 ALA D CA 1
ATOM 11480 C C . ALA D 1 78 ? 13.660 -47.551 -1.152 1.00 44.82 58 ALA D C 1
ATOM 11481 O O . ALA D 1 78 ? 14.592 -48.110 -1.680 1.00 46.53 58 ALA D O 1
ATOM 11483 N N . ALA D 1 79 ? 12.784 -48.201 -0.386 1.00 44.92 59 ALA D N 1
ATOM 11484 C CA . ALA D 1 79 ? 12.893 -49.650 -0.115 1.00 40.65 59 ALA D CA 1
ATOM 11485 C C . ALA D 1 79 ? 12.746 -50.489 -1.389 1.00 44.42 59 ALA D C 1
ATOM 11486 O O . ALA D 1 79 ? 13.326 -51.581 -1.520 1.00 46.19 59 ALA D O 1
ATOM 11488 N N . LEU D 1 80 ? 11.962 -49.988 -2.337 1.00 41.40 60 LEU D N 1
ATOM 11489 C CA . LEU D 1 80 ? 11.694 -50.746 -3.543 1.00 38.18 60 LEU D CA 1
ATOM 11490 C C . LEU D 1 80 ? 12.743 -50.525 -4.587 1.00 35.90 60 LEU D C 1
ATOM 11491 O O . LEU D 1 80 ? 13.135 -51.436 -5.284 1.00 34.45 60 LEU D O 1
ATOM 11496 N N . GLY D 1 81 ? 13.218 -49.293 -4.675 1.00 36.34 61 GLY D N 1
ATOM 11497 C CA . GLY D 1 81 ? 14.030 -48.867 -5.803 1.00 34.56 61 GLY D CA 1
ATOM 11498 C C . GLY D 1 81 ? 15.453 -49.354 -5.827 1.00 36.64 61 GLY D C 1
ATOM 11499 O O . GLY D 1 81 ? 16.143 -49.148 -6.820 1.00 37.32 61 GLY D O 1
ATOM 11500 N N . GLY D 1 82 ? 15.884 -50.029 -4.756 1.00 40.43 62 GLY D N 1
ATOM 11501 C CA . GLY D 1 82 ? 17.217 -50.624 -4.696 1.00 38.11 62 GLY D CA 1
ATOM 11502 C C . GLY D 1 82 ? 17.215 -52.115 -4.974 1.00 37.82 62 GLY D C 1
ATOM 11503 O O . GLY D 1 82 ? 18.208 -52.775 -4.719 1.00 35.36 62 GLY D O 1
ATOM 11504 N N . LEU D 1 83 ? 16.126 -52.638 -5.537 1.00 38.10 63 LEU D N 1
ATOM 11505 C CA . LEU D 1 83 ? 15.938 -54.081 -5.671 1.00 38.38 63 LEU D CA 1
ATOM 11506 C C . LEU D 1 83 ? 16.231 -54.647 -7.061 1.00 37.79 63 LEU D C 1
ATOM 11507 O O . LEU D 1 83 ? 16.056 -55.849 -7.286 1.00 42.47 63 LEU D O 1
ATOM 11512 N N . GLY D 1 84 ? 16.624 -53.792 -8.000 1.00 36.21 64 GLY D N 1
ATOM 11513 C CA . GLY D 1 84 ? 16.962 -54.236 -9.357 1.00 36.20 64 GLY D CA 1
ATOM 11514 C C . GLY D 1 84 ? 15.796 -54.351 -10.314 1.00 34.95 64 GLY D C 1
ATOM 11515 O O . GLY D 1 84 ? 15.936 -54.834 -11.435 1.00 35.43 64 GLY D O 1
ATOM 11516 N N . LEU D 1 85 ? 14.653 -53.876 -9.878 1.00 36.14 65 LEU D N 1
ATOM 11517 C CA . LEU D 1 85 ? 13.428 -53.939 -10.664 1.00 39.15 65 LEU D CA 1
ATOM 11518 C C . LEU D 1 85 ? 13.373 -52.910 -11.810 1.00 41.85 65 LEU D C 1
ATOM 11519 O O . LEU D 1 85 ? 13.682 -51.742 -11.605 1.00 49.92 65 LEU D O 1
ATOM 11524 N N . ASP D 1 86 ? 12.962 -53.379 -12.999 1.00 40.40 66 ASP D N 1
ATOM 11525 C CA . ASP D 1 86 ? 12.804 -52.566 -14.203 1.00 36.07 66 ASP D CA 1
ATOM 11526 C C . ASP D 1 86 ? 11.399 -52.002 -14.298 1.00 31.12 66 ASP D C 1
ATOM 11527 O O . ASP D 1 86 ? 10.443 -52.532 -13.755 1.00 27.45 66 ASP D O 1
ATOM 11532 N N . ILE D 1 87 ? 11.290 -50.875 -14.971 1.00 30.18 67 ILE D N 1
ATOM 11533 C CA . ILE D 1 87 ? 9.998 -50.266 -15.266 1.00 28.52 67 ILE D CA 1
ATOM 11534 C C . ILE D 1 87 ? 9.241 -51.275 -16.136 1.00 27.26 67 ILE D C 1
ATOM 11535 O O . ILE D 1 87 ? 9.809 -51.819 -17.132 1.00 27.12 67 ILE D O 1
ATOM 11540 N N . GLY D 1 88 ? 7.988 -51.523 -15.762 1.00 24.88 68 GLY D N 1
ATOM 11541 C CA . GLY D 1 88 ? 7.184 -52.552 -16.392 1.00 28.82 68 GLY D CA 1
ATOM 11542 C C . GLY D 1 88 ? 7.035 -53.862 -15.593 1.00 29.87 68 GLY D C 1
ATOM 11543 O O . GLY D 1 88 ? 6.063 -54.586 -15.786 1.00 30.51 68 GLY D O 1
ATOM 11544 N N . ASP D 1 89 ? 7.993 -54.169 -14.726 1.00 30.53 69 ASP D N 1
ATOM 11545 C CA . ASP D 1 89 ? 7.869 -55.282 -13.798 1.00 34.51 69 ASP D CA 1
ATOM 11546 C C . ASP D 1 89 ? 6.661 -55.029 -12.921 1.00 35.51 69 ASP D C 1
ATOM 11547 O O . ASP D 1 89 ? 6.456 -53.890 -12.424 1.00 39.84 69 ASP D O 1
ATOM 11552 N N . ARG D 1 90 ? 5.927 -56.102 -12.665 1.00 32.85 70 ARG D N 1
ATOM 11553 C CA . ARG D 1 90 ? 4.651 -56.011 -11.982 1.00 33.36 70 ARG D CA 1
ATOM 11554 C C . ARG D 1 90 ? 4.802 -56.349 -10.526 1.00 29.76 70 ARG D C 1
ATOM 11555 O O . ARG D 1 90 ? 5.722 -57.010 -10.134 1.00 28.48 70 ARG D O 1
ATOM 11563 N N . VAL D 1 91 ? 3.944 -55.774 -9.707 1.00 30.37 71 VAL D N 1
ATOM 11564 C CA . VAL D 1 91 ? 4.004 -55.941 -8.262 1.00 28.92 71 VAL D CA 1
ATOM 11565 C C . VAL D 1 91 ? 2.597 -56.225 -7.811 1.00 28.80 71 VAL D C 1
ATOM 11566 O O . VAL D 1 91 ? 1.650 -55.580 -8.245 1.00 32.72 71 VAL D O 1
ATOM 11570 N N . VAL D 1 92 ? 2.415 -57.201 -6.963 1.00 29.70 72 VAL D N 1
ATOM 11571 C CA . VAL D 1 92 ? 1.062 -57.507 -6.535 1.00 29.86 72 VAL D CA 1
ATOM 11572 C C . VAL D 1 92 ? 0.873 -56.798 -5.229 1.00 28.99 72 VAL D C 1
ATOM 11573 O O . VAL D 1 92 ? 1.800 -56.814 -4.404 1.00 30.07 72 VAL D O 1
ATOM 11577 N N . LEU D 1 93 ? -0.319 -56.233 -5.020 1.00 26.88 73 LEU D N 1
ATOM 11578 C CA . LEU D 1 93 ? -0.606 -55.504 -3.777 1.00 26.97 73 LEU D CA 1
ATOM 11579 C C . LEU D 1 93 ? -1.853 -56.028 -3.096 1.00 24.17 73 LEU D C 1
ATOM 11580 O O . LEU D 1 93 ? -2.947 -55.753 -3.505 1.00 23.20 73 LEU D O 1
ATOM 11585 N N . GLU D 1 94 ? -1.670 -56.730 -2.004 1.00 26.61 74 GLU D N 1
ATOM 11586 C CA . GLU D 1 94 ? -2.780 -57.375 -1.315 1.00 30.23 74 GLU D CA 1
ATOM 11587 C C . GLU D 1 94 ? -3.124 -56.558 -0.067 1.00 28.27 74 GLU D C 1
ATOM 11588 O O . GLU D 1 94 ? -2.353 -56.509 0.892 1.00 27.78 74 GLU D O 1
ATOM 11594 N N . SER D 1 95 ? -4.268 -55.899 -0.110 1.00 28.44 75 SER D N 1
ATOM 11595 C CA . SER D 1 95 ? -4.702 -55.109 1.008 1.00 31.98 75 SER D CA 1
ATOM 11596 C C . SER D 1 95 ? -6.114 -54.741 0.811 1.00 34.93 75 SER D C 1
ATOM 11597 O O . SER D 1 95 ? -6.631 -54.781 -0.313 1.00 38.06 75 SER D O 1
ATOM 11600 N N . ASP D 1 96 ? -6.767 -54.391 1.914 1.00 41.27 76 ASP D N 1
ATOM 11601 C CA . ASP D 1 96 ? -7.996 -53.614 1.808 1.00 40.32 76 ASP D CA 1
ATOM 11602 C C . ASP D 1 96 ? -7.514 -52.200 1.611 1.00 32.72 76 ASP D C 1
ATOM 11603 O O . ASP D 1 96 ? -6.350 -51.888 1.842 1.00 27.61 76 ASP D O 1
ATOM 11608 N N . THR D 1 97 ? -8.399 -51.355 1.115 1.00 32.27 77 THR D N 1
ATOM 11609 C CA . THR D 1 97 ? -8.082 -49.935 0.970 1.00 29.85 77 THR D CA 1
ATOM 11610 C C . THR D 1 97 ? -7.683 -49.285 2.296 1.00 29.11 77 THR D C 1
ATOM 11611 O O . THR D 1 97 ? -8.402 -49.398 3.276 1.00 29.56 77 THR D O 1
ATOM 11615 N N . SER D 1 98 ? -6.541 -48.610 2.278 1.00 28.57 78 SER D N 1
ATOM 11616 C CA . SER D 1 98 ? -5.968 -47.999 3.441 1.00 34.65 78 SER D CA 1
ATOM 11617 C C . SER D 1 98 ? -4.855 -47.042 2.996 1.00 37.00 78 SER D C 1
ATOM 11618 O O . SER D 1 98 ? -4.356 -47.139 1.864 1.00 39.84 78 SER D O 1
ATOM 11621 N N . ALA D 1 99 ? -4.450 -46.147 3.898 1.00 33.89 79 ALA D N 1
ATOM 11622 C CA . ALA D 1 99 ? -3.453 -45.127 3.579 1.00 31.18 79 ALA D CA 1
ATOM 11623 C C . ALA D 1 99 ? -2.140 -45.761 3.142 1.00 29.11 79 ALA D C 1
ATOM 11624 O O . ALA D 1 99 ? -1.461 -45.251 2.254 1.00 28.28 79 ALA D O 1
ATOM 11626 N N . SER D 1 100 ? -1.773 -46.867 3.772 1.00 31.29 80 SER D N 1
ATOM 11627 C CA . SER D 1 100 ? -0.545 -47.613 3.382 1.00 34.10 80 SER D CA 1
ATOM 11628 C C . SER D 1 100 ? -0.701 -48.294 2.005 1.00 34.56 80 SER D C 1
ATOM 11629 O O . SER D 1 100 ? 0.239 -48.319 1.215 1.00 37.54 80 SER D O 1
ATOM 11632 N N . ALA D 1 101 ? -1.880 -48.793 1.686 1.00 33.00 81 ALA D N 1
ATOM 11633 C CA . ALA D 1 101 ? -2.076 -49.327 0.343 1.00 35.29 81 ALA D CA 1
ATOM 11634 C C . ALA D 1 101 ? -1.887 -48.198 -0.694 1.00 36.16 81 ALA D C 1
ATOM 11635 O O . ALA D 1 101 ? -1.328 -48.419 -1.789 1.00 39.42 81 ALA D O 1
ATOM 11637 N N . ILE D 1 102 ? -2.342 -46.993 -0.358 1.00 35.13 82 ILE D N 1
ATOM 11638 C CA . ILE D 1 102 ? -2.264 -45.873 -1.308 1.00 31.40 82 ILE D CA 1
ATOM 11639 C C . ILE D 1 102 ? -0.810 -45.472 -1.423 1.00 27.18 82 ILE D C 1
ATOM 11640 O O . ILE D 1 102 ? -0.268 -45.247 -2.501 1.00 23.74 82 ILE D O 1
ATOM 11645 N N . ALA D 1 103 ? -0.146 -45.425 -0.281 1.00 27.61 83 ALA D N 1
ATOM 11646 C CA . ALA D 1 103 ? 1.289 -45.199 -0.311 1.00 26.53 83 ALA D CA 1
ATOM 11647 C C . ALA D 1 103 ? 2.002 -46.205 -1.248 1.00 25.01 83 ALA D C 1
ATOM 11648 O O . ALA D 1 103 ? 2.824 -45.804 -2.071 1.00 23.71 83 ALA D O 1
ATOM 11650 N N . ALA D 1 104 ? 1.710 -47.506 -1.080 1.00 24.79 84 ALA D N 1
ATOM 11651 C CA . ALA D 1 104 ? 2.358 -48.564 -1.891 1.00 24.83 84 ALA D CA 1
ATOM 11652 C C . ALA D 1 104 ? 2.124 -48.330 -3.381 1.00 24.80 84 ALA D C 1
ATOM 11653 O O . ALA D 1 104 ? 3.072 -48.372 -4.186 1.00 23.05 84 ALA D O 1
ATOM 11655 N N . LEU D 1 105 ? 0.875 -48.083 -3.771 1.00 25.31 85 LEU D N 1
ATOM 11656 C CA . LEU D 1 105 ? 0.620 -47.886 -5.196 1.00 27.09 85 LEU D CA 1
ATOM 11657 C C . LEU D 1 105 ? 1.292 -46.641 -5.737 1.00 27.35 85 LEU D C 1
ATOM 11658 O O . LEU D 1 105 ? 1.743 -46.635 -6.894 1.00 26.42 85 LEU D O 1
ATOM 11663 N N . LEU D 1 106 ? 1.365 -45.604 -4.896 1.00 27.99 86 LEU D N 1
ATOM 11664 C CA . LEU D 1 106 ? 2.073 -44.374 -5.221 1.00 28.91 86 LEU D CA 1
ATOM 11665 C C . LEU D 1 106 ? 3.554 -44.645 -5.465 1.00 28.55 86 LEU D C 1
ATOM 11666 O O . LEU D 1 106 ? 4.122 -44.185 -6.466 1.00 31.38 86 LEU D O 1
ATOM 11671 N N . ALA D 1 107 ? 4.171 -45.378 -4.550 1.00 26.41 87 ALA D N 1
ATOM 11672 C CA . ALA D 1 107 ? 5.546 -45.843 -4.761 1.00 28.38 87 ALA D CA 1
ATOM 11673 C C . ALA D 1 107 ? 5.730 -46.686 -6.046 1.00 29.78 87 ALA D C 1
ATOM 11674 O O . ALA D 1 107 ? 6.598 -46.380 -6.888 1.00 28.48 87 ALA D O 1
ATOM 11676 N N . CYS D 1 108 ? 4.920 -47.725 -6.201 1.00 28.78 88 CYS D N 1
ATOM 11677 C CA . CYS D 1 108 ? 4.970 -48.498 -7.429 1.00 32.38 88 CYS D CA 1
ATOM 11678 C C . CYS D 1 108 ? 4.909 -47.596 -8.639 1.00 31.33 88 CYS D C 1
ATOM 11679 O O . CYS D 1 108 ? 5.758 -47.650 -9.564 1.00 27.17 88 CYS D O 1
ATOM 11682 N N . SER D 1 109 ? 3.926 -46.722 -8.614 1.00 32.03 89 SER D N 1
ATOM 11683 C CA . SER D 1 109 ? 3.798 -45.785 -9.728 1.00 33.31 89 SER D CA 1
ATOM 11684 C C . SER D 1 109 ? 5.077 -44.948 -9.903 1.00 32.53 89 SER D C 1
ATOM 11685 O O . SER D 1 109 ? 5.503 -44.684 -11.030 1.00 26.03 89 SER D O 1
ATOM 11688 N N . SER D 1 110 ? 5.703 -44.561 -8.792 1.00 35.00 90 SER D N 1
ATOM 11689 C CA . SER D 1 110 ? 6.900 -43.695 -8.880 1.00 34.66 90 SER D CA 1
ATOM 11690 C C . SER D 1 110 ? 8.052 -44.433 -9.579 1.00 32.95 90 SER D C 1
ATOM 11691 O O . SER D 1 110 ? 8.935 -43.820 -10.141 1.00 36.11 90 SER D O 1
ATOM 11694 N N . LEU D 1 111 ? 8.007 -45.751 -9.591 1.00 31.48 91 LEU D N 1
ATOM 11695 C CA . LEU D 1 111 ? 9.069 -46.531 -10.185 1.00 28.61 91 LEU D CA 1
ATOM 11696 C C . LEU D 1 111 ? 8.626 -47.175 -11.485 1.00 27.37 91 LEU D C 1
ATOM 11697 O O . LEU D 1 111 ? 9.395 -47.926 -12.111 1.00 36.05 91 LEU D O 1
ATOM 11702 N N . GLY D 1 112 ? 7.407 -46.915 -11.917 1.00 25.53 92 GLY D N 1
ATOM 11703 C CA . GLY D 1 112 ? 6.984 -47.441 -13.219 1.00 27.89 92 GLY D CA 1
ATOM 11704 C C . GLY D 1 112 ? 6.721 -48.937 -13.158 1.00 25.89 92 GLY D C 1
ATOM 11705 O O . GLY D 1 112 ? 6.733 -49.638 -14.158 1.00 27.58 92 GLY D O 1
ATOM 11706 N N . LEU D 1 113 ? 6.462 -49.398 -11.946 1.00 25.11 93 LEU D N 1
ATOM 11707 C CA . LEU D 1 113 ? 6.120 -50.758 -11.658 1.00 24.87 93 LEU D CA 1
ATOM 11708 C C . LEU D 1 113 ? 4.625 -50.786 -11.610 1.00 25.10 93 LEU D C 1
ATOM 11709 O O . LEU D 1 113 ? 4.055 -50.253 -10.685 1.00 30.64 93 LEU D O 1
ATOM 11714 N N . PRO D 1 114 ? 3.977 -51.403 -12.601 1.00 25.77 94 PRO D N 1
ATOM 11715 C CA . PRO D 1 114 ? 2.532 -51.394 -12.615 1.00 25.94 94 PRO D CA 1
ATOM 11716 C C . PRO D 1 114 ? 2.137 -52.310 -11.546 1.00 24.75 94 PRO D C 1
ATOM 11717 O O . PRO D 1 114 ? 2.881 -53.197 -11.275 1.00 25.86 94 PRO D O 1
ATOM 11721 N N . PHE D 1 115 ? 1.009 -52.050 -10.903 1.00 26.74 95 PHE D N 1
ATOM 11722 C CA . PHE D 1 115 ? 0.634 -52.775 -9.683 1.00 28.07 95 PHE D CA 1
ATOM 11723 C C . PHE D 1 115 ? -0.694 -53.451 -9.915 1.00 28.36 95 PHE D C 1
ATOM 11724 O O . PHE D 1 115 ? -1.518 -52.960 -10.651 1.00 30.42 95 PHE D O 1
ATOM 11732 N N . VAL D 1 116 ? -0.866 -54.572 -9.248 1.00 29.64 96 VAL D N 1
ATOM 11733 C CA . VAL D 1 116 ? -2.000 -55.434 -9.390 1.00 30.95 96 VAL D CA 1
ATOM 11734 C C . VAL D 1 116 ? -2.656 -55.554 -8.024 1.00 30.97 96 VAL D C 1
ATOM 11735 O O . VAL D 1 116 ? -2.110 -56.187 -7.099 1.00 30.63 96 VAL D O 1
ATOM 11739 N N . PRO D 1 117 ? -3.775 -54.870 -7.841 1.00 33.22 97 PRO D N 1
ATOM 11740 C CA . PRO D 1 117 ? -4.388 -54.932 -6.545 1.00 36.33 97 PRO D CA 1
ATOM 11741 C C . PRO D 1 117 ? -5.129 -56.215 -6.401 1.00 34.48 97 PRO D C 1
ATOM 11742 O O . PRO D 1 117 ? -5.657 -56.739 -7.377 1.00 35.23 97 PRO D O 1
ATOM 11746 N N . VAL D 1 118 ? -5.102 -56.734 -5.180 1.00 38.09 98 VAL D N 1
ATOM 11747 C CA . VAL D 1 118 ? -5.769 -57.977 -4.815 1.00 40.67 98 VAL D CA 1
ATOM 11748 C C . VAL D 1 118 ? -6.271 -57.899 -3.367 1.00 42.34 98 VAL D C 1
ATOM 11749 O O . VAL D 1 118 ? -5.645 -57.266 -2.523 1.00 41.60 98 VAL D O 1
ATOM 11753 N N . THR D 1 119 ? -7.440 -58.470 -3.104 1.00 43.61 99 THR D N 1
ATOM 11754 C CA . THR D 1 119 ? -8.085 -58.266 -1.819 1.00 44.18 99 THR D CA 1
ATOM 11755 C C . THR D 1 119 ? -7.850 -59.509 -1.001 1.00 44.81 99 THR D C 1
ATOM 11756 O O . THR D 1 119 ? -7.876 -60.591 -1.553 1.00 51.37 99 THR D O 1
ATOM 11760 N N . PRO D 1 120 ? -7.560 -59.355 0.308 1.00 49.97 100 PRO D N 1
ATOM 11761 C CA . PRO D 1 120 ? -7.161 -60.493 1.180 1.00 47.32 100 PRO D CA 1
ATOM 11762 C C . PRO D 1 120 ? -8.146 -61.660 1.256 1.00 47.27 100 PRO D C 1
ATOM 11763 O O . PRO D 1 120 ? -7.730 -62.783 1.456 1.00 41.64 100 PRO D O 1
ATOM 11767 N N . GLU D 1 121 ? -9.433 -61.368 1.056 1.00 54.36 101 GLU D N 1
ATOM 11768 C CA . GLU D 1 121 ? -10.489 -62.382 0.860 1.00 58.40 101 GLU D CA 1
ATOM 11769 C C . GLU D 1 121 ? -10.349 -63.259 -0.410 1.00 56.02 101 GLU D C 1
ATOM 11770 O O . GLU D 1 121 ? -11.220 -64.085 -0.673 1.00 54.30 101 GLU D O 1
ATOM 11776 N N . THR D 1 122 ? -9.275 -63.082 -1.181 1.00 54.66 102 THR D N 1
ATOM 11777 C CA . THR D 1 122 ? -9.112 -63.739 -2.475 1.00 53.01 102 THR D CA 1
ATOM 11778 C C . THR D 1 122 ? -8.634 -65.183 -2.301 1.00 52.14 102 THR D C 1
ATOM 11779 O O . THR D 1 122 ? -7.615 -65.416 -1.667 1.00 48.42 102 THR D O 1
ATOM 11783 N N . PRO D 1 123 ? -9.369 -66.151 -2.873 1.00 54.75 103 PRO D N 1
ATOM 11784 C CA . PRO D 1 123 ? -8.985 -67.558 -2.835 1.00 53.72 103 PRO D CA 1
ATOM 11785 C C . PRO D 1 123 ? -7.580 -67.832 -3.326 1.00 56.77 103 PRO D C 1
ATOM 11786 O O . PRO D 1 123 ? -7.180 -67.356 -4.393 1.00 59.79 103 PRO D O 1
ATOM 11790 N N . ALA D 1 124 ? -6.842 -68.628 -2.559 1.00 56.51 104 ALA D N 1
ATOM 11791 C CA . ALA D 1 124 ? -5.503 -69.040 -2.940 1.00 52.40 104 ALA D CA 1
ATOM 11792 C C . ALA D 1 124 ? -5.460 -69.304 -4.429 1.00 53.83 104 ALA D C 1
ATOM 11793 O O . ALA D 1 124 ? -4.628 -68.751 -5.116 1.00 52.48 104 ALA D O 1
ATOM 11795 N N . LYS D 1 125 ? -6.351 -70.181 -4.900 1.00 54.57 105 LYS D N 1
ATOM 11796 C CA . LYS D 1 125 ? -6.369 -70.644 -6.284 1.00 53.14 105 LYS D CA 1
ATOM 11797 C C . LYS D 1 125 ? -6.345 -69.444 -7.246 1.00 51.31 105 LYS D C 1
ATOM 11798 O O . LYS D 1 125 ? -5.522 -69.405 -8.173 1.00 43.51 105 LYS D O 1
ATOM 11804 N N . ARG D 1 126 ? -7.214 -68.462 -6.991 1.00 50.87 106 ARG D N 1
ATOM 11805 C CA . ARG D 1 126 ? -7.350 -67.258 -7.852 1.00 52.81 106 ARG D CA 1
ATOM 11806 C C . ARG D 1 126 ? -6.094 -66.353 -7.828 1.00 48.99 106 ARG D C 1
ATOM 11807 O O . ARG D 1 126 ? -5.673 -65.845 -8.869 1.00 46.52 106 ARG D O 1
ATOM 11815 N N . LEU D 1 127 ? -5.479 -66.201 -6.661 1.00 39.64 107 LEU D N 1
ATOM 11816 C CA . LEU D 1 127 ? -4.316 -65.367 -6.550 1.00 36.01 107 LEU D CA 1
ATOM 11817 C C . LEU D 1 127 ? -3.155 -65.911 -7.342 1.00 39.85 107 LEU D C 1
ATOM 11818 O O . LEU D 1 127 ? -2.478 -65.177 -8.065 1.00 41.44 107 LEU D O 1
ATOM 11823 N N . LEU D 1 128 ? -2.896 -67.201 -7.200 1.00 48.14 108 LEU D N 1
ATOM 11824 C CA . LEU D 1 128 ? -1.713 -67.802 -7.812 1.00 47.10 108 LEU D CA 1
ATOM 11825 C C . LEU D 1 128 ? -1.918 -67.961 -9.322 1.00 41.93 108 LEU D C 1
ATOM 11826 O O . LEU D 1 128 ? -0.950 -68.024 -10.079 1.00 37.76 108 LEU D O 1
ATOM 11831 N N . ALA D 1 129 ? -3.173 -67.961 -9.760 1.00 37.78 109 ALA D N 1
ATOM 11832 C CA . ALA D 1 129 ? -3.491 -67.841 -11.191 1.00 38.24 109 ALA D CA 1
ATOM 11833 C C . ALA D 1 129 ? -3.146 -66.468 -11.766 1.00 42.69 109 ALA D C 1
ATOM 11834 O O . ALA D 1 129 ? -2.711 -66.386 -12.925 1.00 41.27 109 ALA D O 1
ATOM 11836 N N . VAL D 1 130 ? -3.383 -65.406 -10.967 1.00 40.87 110 VAL D N 1
ATOM 11837 C CA . VAL D 1 130 ? -3.021 -64.041 -11.354 1.00 38.44 110 VAL D CA 1
ATOM 11838 C C . VAL D 1 130 ? -1.498 -63.898 -11.312 1.00 37.00 110 VAL D C 1
ATOM 11839 O O . VAL D 1 130 ? -0.920 -63.392 -12.284 1.00 37.10 110 VAL D O 1
ATOM 11843 N N . VAL D 1 131 ? -0.844 -64.381 -10.241 1.00 34.95 111 VAL D N 1
ATOM 11844 C CA . VAL D 1 131 ? 0.643 -64.385 -10.154 1.00 34.64 111 VAL D CA 1
ATOM 11845 C C . VAL D 1 131 ? 1.238 -65.163 -11.322 1.00 36.19 111 VAL D C 1
ATOM 11846 O O . VAL D 1 131 ? 2.158 -64.705 -11.974 1.00 36.91 111 VAL D O 1
ATOM 11850 N N . ASP D 1 132 ? 0.683 -66.339 -11.583 1.00 38.66 112 ASP D N 1
ATOM 11851 C CA . ASP D 1 132 ? 1.159 -67.185 -12.647 1.00 40.20 112 ASP D CA 1
ATOM 11852 C C . ASP D 1 132 ? 1.126 -66.493 -14.000 1.00 39.18 112 ASP D C 1
ATOM 11853 O O . ASP D 1 132 ? 2.153 -66.453 -14.655 1.00 39.29 112 ASP D O 1
ATOM 11858 N N . THR D 1 133 ? -0.030 -65.948 -14.410 1.00 43.23 113 THR D N 1
ATOM 11859 C CA . THR D 1 133 ? -0.174 -65.318 -15.744 1.00 45.59 113 THR D CA 1
ATOM 11860 C C . THR D 1 133 ? 0.550 -63.988 -15.886 1.00 46.20 113 THR D C 1
ATOM 11861 O O . THR D 1 133 ? 1.146 -63.722 -16.928 1.00 47.11 113 THR D O 1
ATOM 11865 N N . VAL D 1 134 ? 0.494 -63.156 -14.845 1.00 45.76 114 VAL D N 1
ATOM 11866 C CA . VAL D 1 134 ? 1.075 -61.816 -14.903 1.00 45.00 114 VAL D CA 1
ATOM 11867 C C . VAL D 1 134 ? 2.584 -61.842 -14.613 1.00 47.99 114 VAL D C 1
ATOM 11868 O O . VAL D 1 134 ? 3.279 -60.841 -14.856 1.00 46.59 114 VAL D O 1
ATOM 11872 N N . SER D 1 135 ? 3.065 -63.002 -14.124 1.00 41.69 115 SER D N 1
ATOM 11873 C CA . SER D 1 135 ? 4.445 -63.242 -13.616 1.00 40.07 115 SER D CA 1
ATOM 11874 C C . SER D 1 135 ? 5.157 -62.036 -12.989 1.00 41.05 115 SER D C 1
ATOM 11875 O O . SER D 1 135 ? 6.126 -61.506 -13.520 1.00 45.66 115 SER D O 1
ATOM 11878 N N . PRO D 1 136 ? 4.644 -61.566 -11.852 1.00 40.32 116 PRO D N 1
ATOM 11879 C CA . PRO D 1 136 ? 5.215 -60.380 -11.215 1.00 36.28 116 PRO D CA 1
ATOM 11880 C C . PRO D 1 136 ? 6.580 -60.657 -10.599 1.00 35.71 116 PRO D C 1
ATOM 11881 O O . PRO D 1 136 ? 6.834 -61.763 -10.089 1.00 37.48 116 PRO D O 1
ATOM 11885 N N . ALA D 1 137 ? 7.403 -59.627 -10.552 1.00 32.81 117 ALA D N 1
ATOM 11886 C CA . ALA D 1 137 ? 8.633 -59.664 -9.798 1.00 32.00 117 ALA D CA 1
ATOM 11887 C C . ALA D 1 137 ? 8.406 -59.730 -8.312 1.00 30.88 117 ALA D C 1
ATOM 11888 O O . ALA D 1 137 ? 9.217 -60.285 -7.605 1.00 33.38 117 ALA D O 1
ATOM 11890 N N . LEU D 1 138 ? 7.333 -59.166 -7.814 1.00 33.16 118 LEU D N 1
ATOM 11891 C CA . LEU D 1 138 ? 7.247 -58.910 -6.380 1.00 37.30 118 LEU D CA 1
ATOM 11892 C C . LEU D 1 138 ? 5.809 -58.963 -5.847 1.00 38.63 118 LEU D C 1
ATOM 11893 O O . LEU D 1 138 ? 4.917 -58.402 -6.452 1.00 44.90 118 LEU D O 1
ATOM 11898 N N . TYR D 1 139 ? 5.597 -59.632 -4.715 1.00 39.19 119 TYR D N 1
ATOM 11899 C CA . TYR D 1 139 ? 4.320 -59.613 -3.992 1.00 39.15 119 TYR D CA 1
ATOM 11900 C C . TYR D 1 139 ? 4.431 -58.831 -2.635 1.00 40.67 119 TYR D C 1
ATOM 11901 O O . TYR D 1 139 ? 5.409 -58.952 -1.903 1.00 47.35 119 TYR D O 1
ATOM 11910 N N . LEU D 1 140 ? 3.421 -58.049 -2.297 1.00 38.29 120 LEU D N 1
ATOM 11911 C CA . LEU D 1 140 ? 3.440 -57.296 -1.051 1.00 35.66 120 LEU D CA 1
ATOM 11912 C C . LEU D 1 140 ? 2.060 -57.348 -0.453 1.00 38.40 120 LEU D C 1
ATOM 11913 O O . LEU D 1 140 ? 1.093 -57.125 -1.191 1.00 33.48 120 LEU D O 1
ATOM 11918 N N . GLN D 1 141 ? 1.962 -57.603 0.862 1.00 40.89 121 GLN D N 1
ATOM 11919 C CA . GLN D 1 141 ? 0.673 -57.546 1.579 1.00 42.53 121 GLN D CA 1
ATOM 11920 C C . GLN D 1 141 ? 0.726 -56.669 2.800 1.00 43.22 121 GLN D C 1
ATOM 11921 O O . GLN D 1 141 ? 1.776 -56.198 3.184 1.00 45.84 121 GLN D O 1
ATOM 11927 N N . ALA D 1 142 ? -0.429 -56.415 3.396 1.00 47.94 122 ALA D N 1
ATOM 11928 C CA . ALA D 1 142 ? -0.526 -55.557 4.597 1.00 52.41 122 ALA D CA 1
ATOM 11929 C C . ALA D 1 142 ? 0.263 -56.105 5.790 1.00 50.92 122 ALA D C 1
ATOM 11930 O O . ALA D 1 142 ? 0.588 -57.288 5.806 1.00 55.44 122 ALA D O 1
ATOM 11932 N N . GLU D 1 143 ? 0.556 -55.258 6.775 1.00 49.60 123 GLU D N 1
ATOM 11933 C CA . GLU D 1 143 ? 1.323 -55.678 7.961 1.00 56.39 123 GLU D CA 1
ATOM 11934 C C . GLU D 1 143 ? 0.704 -56.932 8.545 1.00 57.17 123 GLU D C 1
ATOM 11935 O O . GLU D 1 143 ? 1.404 -57.905 8.871 1.00 58.90 123 GLU D O 1
ATOM 11941 N N . GLY D 1 144 ? -0.622 -56.923 8.655 1.00 55.46 124 GLY D N 1
ATOM 11942 C CA . GLY D 1 144 ? -1.337 -58.034 9.296 1.00 53.09 124 GLY D CA 1
ATOM 11943 C C . GLY D 1 144 ? -1.532 -59.280 8.453 1.00 50.84 124 GLY D C 1
ATOM 11944 O O . GLY D 1 144 ? -2.054 -60.268 8.930 1.00 48.69 124 GLY D O 1
ATOM 11945 N N . GLY D 1 145 ? -1.092 -59.231 7.203 1.00 54.84 125 GLY D N 1
ATOM 11946 C CA . GLY D 1 145 ? -1.475 -60.209 6.193 1.00 53.61 125 GLY D CA 1
ATOM 11947 C C . GLY D 1 145 ? -0.986 -61.620 6.451 1.00 52.40 125 GLY D C 1
ATOM 11948 O O . GLY D 1 145 ? 0.195 -61.860 6.618 1.00 51.57 125 GLY D O 1
ATOM 11949 N N . ARG D 1 146 ? -1.918 -62.552 6.435 1.00 52.50 126 ARG D N 1
ATOM 11950 C CA . ARG D 1 146 ? -1.673 -63.920 6.802 1.00 52.57 126 ARG D CA 1
ATOM 11951 C C . ARG D 1 146 ? -1.703 -64.740 5.520 1.00 49.52 126 ARG D C 1
ATOM 11952 O O . ARG D 1 146 ? -2.474 -65.675 5.396 1.00 41.81 126 ARG D O 1
ATOM 11960 N N . ARG D 1 147 ? -0.896 -64.329 4.551 1.00 48.98 127 ARG D N 1
ATOM 11961 C CA . ARG D 1 147 ? -0.823 -65.002 3.284 1.00 51.26 127 ARG D CA 1
ATOM 11962 C C . ARG D 1 147 ? 0.534 -65.613 3.184 1.00 58.78 127 ARG D C 1
ATOM 11963 O O . ARG D 1 147 ? 1.517 -65.023 3.625 1.00 53.69 127 ARG D O 1
ATOM 11971 N N . GLU D 1 148 ? 0.576 -66.812 2.601 1.00 68.18 128 GLU D N 1
ATOM 11972 C CA . GLU D 1 148 ? 1.828 -67.494 2.254 1.00 70.06 128 GLU D CA 1
ATOM 11973 C C . GLU D 1 148 ? 1.515 -68.373 1.062 1.00 67.38 128 GLU D C 1
ATOM 11974 O O . GLU D 1 148 ? 0.352 -68.476 0.668 1.00 68.45 128 GLU D O 1
ATOM 11980 N N . GLY D 1 149 ? 2.544 -68.969 0.469 1.00 64.87 129 GLY D N 1
ATOM 11981 C CA . GLY D 1 149 ? 2.370 -69.924 -0.629 1.00 66.96 129 GLY D CA 1
ATOM 11982 C C . GLY D 1 149 ? 2.844 -69.441 -1.994 1.00 66.37 129 GLY D C 1
ATOM 11983 O O . GLY D 1 149 ? 2.548 -70.071 -3.021 1.00 64.94 129 GLY D O 1
ATOM 11984 N N . LEU D 1 150 ? 3.593 -68.341 -2.018 1.00 60.77 130 LEU D N 1
ATOM 11985 C CA . LEU D 1 150 ? 4.028 -67.762 -3.286 1.00 61.54 130 LEU D CA 1
ATOM 11986 C C . LEU D 1 150 ? 5.297 -68.445 -3.811 1.00 62.08 130 LEU D C 1
ATOM 11987 O O . LEU D 1 150 ? 6.174 -68.811 -3.025 1.00 59.37 130 LEU D O 1
ATOM 11992 N N . PRO D 1 151 ? 5.380 -68.653 -5.139 1.00 55.63 131 PRO D N 1
ATOM 11993 C CA . PRO D 1 151 ? 6.620 -69.172 -5.716 1.00 56.96 131 PRO D CA 1
ATOM 11994 C C . PRO D 1 151 ? 7.860 -68.459 -5.162 1.00 60.00 131 PRO D C 1
ATOM 11995 O O . PRO D 1 151 ? 7.828 -67.230 -4.973 1.00 55.57 131 PRO D O 1
ATOM 11999 N N . GLU D 1 152 ? 8.935 -69.216 -4.932 1.00 57.28 132 GLU D N 1
ATOM 12000 C CA . GLU D 1 152 ? 10.233 -68.619 -4.605 1.00 57.41 132 GLU D CA 1
ATOM 12001 C C . GLU D 1 152 ? 10.701 -67.633 -5.675 1.00 51.58 132 GLU D C 1
ATOM 12002 O O . GLU D 1 152 ? 11.484 -66.753 -5.381 1.00 49.47 132 GLU D O 1
ATOM 12008 N N . SER D 1 153 ? 10.264 -67.816 -6.924 1.00 52.38 133 SER D N 1
ATOM 12009 C CA . SER D 1 153 ? 10.624 -66.895 -8.028 1.00 47.22 133 SER D CA 1
ATOM 12010 C C . SER D 1 153 ? 10.108 -65.480 -7.758 1.00 44.94 133 SER D C 1
ATOM 12011 O O . SER D 1 153 ? 10.622 -64.491 -8.310 1.00 43.91 133 SER D O 1
ATOM 12014 N N . VAL D 1 154 ? 9.088 -65.382 -6.917 1.00 39.22 134 VAL D N 1
ATOM 12015 C CA . VAL D 1 154 ? 8.487 -64.092 -6.668 1.00 41.17 134 VAL D CA 1
ATOM 12016 C C . VAL D 1 154 ? 8.910 -63.444 -5.332 1.00 36.13 134 VAL D C 1
ATOM 12017 O O . VAL D 1 154 ? 8.708 -63.973 -4.251 1.00 33.27 134 VAL D O 1
ATOM 12021 N N . GLY D 1 155 ? 9.479 -62.264 -5.448 1.00 38.14 135 GLY D N 1
ATOM 12022 C CA . GLY D 1 155 ? 9.791 -61.428 -4.302 1.00 39.79 135 GLY D CA 1
ATOM 12023 C C . GLY D 1 155 ? 8.631 -61.281 -3.370 1.00 39.86 135 GLY D C 1
ATOM 12024 O O . GLY D 1 155 ? 7.496 -61.221 -3.810 1.00 37.28 135 GLY D O 1
ATOM 12025 N N . THR D 1 156 ? 8.930 -61.208 -2.078 1.00 47.46 136 THR D N 1
ATOM 12026 C CA . THR D 1 156 ? 7.914 -61.170 -1.025 1.00 54.30 136 THR D CA 1
ATOM 12027 C C . THR D 1 156 ? 8.229 -60.026 -0.068 1.00 56.27 136 THR D C 1
ATOM 12028 O O . THR D 1 156 ? 9.378 -59.811 0.277 1.00 64.67 136 THR D O 1
ATOM 12032 N N . GLY D 1 157 ? 7.215 -59.293 0.373 1.00 57.41 137 GLY D N 1
ATOM 12033 C CA . GLY D 1 157 ? 7.430 -58.174 1.311 1.00 50.96 137 GLY D CA 1
ATOM 12034 C C . GLY D 1 157 ? 6.154 -57.763 2.032 1.00 46.85 137 GLY D C 1
ATOM 12035 O O . GLY D 1 157 ? 5.105 -58.345 1.837 1.00 41.54 137 GLY D O 1
ATOM 12036 N N . ARG D 1 158 ? 6.264 -56.759 2.890 1.00 52.10 138 ARG D N 1
ATOM 12037 C CA . ARG D 1 158 ? 5.137 -56.269 3.692 1.00 50.73 138 ARG D CA 1
ATOM 12038 C C . ARG D 1 158 ? 5.165 -54.754 3.872 1.00 46.26 138 ARG D C 1
ATOM 12039 O O . ARG D 1 158 ? 6.230 -54.117 3.881 1.00 39.62 138 ARG D O 1
ATOM 12047 N N . PHE D 1 159 ? 3.984 -54.189 4.066 1.00 44.67 139 PHE D N 1
ATOM 12048 C CA . PHE D 1 159 ? 3.893 -52.768 4.335 1.00 45.12 139 PHE D CA 1
ATOM 12049 C C . PHE D 1 159 ? 2.789 -52.437 5.300 1.00 42.27 139 PHE D C 1
ATOM 12050 O O . PHE D 1 159 ? 1.746 -53.108 5.341 1.00 37.71 139 PHE D O 1
ATOM 12058 N N . GLY D 1 160 ? 3.056 -51.340 6.004 1.00 44.98 140 GLY D N 1
ATOM 12059 C CA . GLY D 1 160 ? 2.137 -50.699 6.928 1.00 45.29 140 GLY D CA 1
ATOM 12060 C C . GLY D 1 160 ? 2.728 -49.362 7.351 1.00 45.52 140 GLY D C 1
ATOM 12061 O O . GLY D 1 160 ? 3.758 -48.934 6.786 1.00 47.08 140 GLY D O 1
ATOM 12062 N N . PRO D 1 161 ? 2.094 -48.695 8.343 1.00 44.93 141 PRO D N 1
ATOM 12063 C CA . PRO D 1 161 ? 2.502 -47.370 8.827 1.00 43.87 141 PRO D CA 1
ATOM 12064 C C . PRO D 1 161 ? 3.973 -47.298 9.188 1.00 45.75 141 PRO D C 1
ATOM 12065 O O . PRO D 1 161 ? 4.640 -46.334 8.845 1.00 50.58 141 PRO D O 1
ATOM 12069 N N . GLY D 1 162 ? 4.482 -48.344 9.822 1.00 49.35 142 GLY D N 1
ATOM 12070 C CA . GLY D 1 162 ? 5.881 -48.416 10.208 1.00 50.13 142 GLY D CA 1
ATOM 12071 C C . GLY D 1 162 ? 6.911 -48.507 9.091 1.00 52.81 142 GLY D C 1
ATOM 12072 O O . GLY D 1 162 ? 8.103 -48.385 9.366 1.00 61.39 142 GLY D O 1
ATOM 12073 N N . GLY D 1 163 ? 6.493 -48.783 7.854 1.00 55.02 143 GLY D N 1
ATOM 12074 C CA . GLY D 1 163 ? 7.431 -48.866 6.711 1.00 52.15 143 GLY D CA 1
ATOM 12075 C C . GLY D 1 163 ? 7.171 -50.046 5.792 1.00 45.99 143 GLY D C 1
ATOM 12076 O O . GLY D 1 163 ? 6.196 -50.766 5.963 1.00 44.31 143 GLY D O 1
ATOM 12077 N N . LEU D 1 164 ? 8.019 -50.199 4.792 1.00 47.12 144 LEU D N 1
ATOM 12078 C CA . LEU D 1 164 ? 7.903 -51.303 3.842 1.00 56.87 144 LEU D CA 1
ATOM 12079 C C . LEU D 1 164 ? 9.108 -52.205 4.030 1.00 56.65 144 LEU D C 1
ATOM 12080 O O . LEU D 1 164 ? 10.238 -51.757 3.841 1.00 56.28 144 LEU D O 1
ATOM 12085 N N . VAL D 1 165 ? 8.887 -53.465 4.407 1.00 56.29 145 VAL D N 1
ATOM 12086 C CA . VAL D 1 165 ? 10.012 -54.404 4.560 1.00 57.82 145 VAL D CA 1
ATOM 12087 C C . VAL D 1 165 ? 9.922 -55.600 3.595 1.00 50.76 145 VAL D C 1
ATOM 12088 O O . VAL D 1 165 ? 8.893 -56.268 3.512 1.00 47.92 145 VAL D O 1
ATOM 12092 N N . ILE D 1 166 ? 11.004 -55.826 2.851 1.00 45.60 146 ILE D N 1
ATOM 12093 C CA . ILE D 1 166 ? 11.144 -57.015 2.009 1.00 46.89 146 ILE D CA 1
ATOM 12094 C C . ILE D 1 166 ? 11.499 -58.231 2.864 1.00 49.12 146 ILE D C 1
ATOM 12095 O O . ILE D 1 166 ? 12.308 -58.124 3.777 1.00 52.33 146 ILE D O 1
ATOM 12100 N N . GLU D 1 167 ? 10.931 -59.389 2.533 1.00 54.53 147 GLU D N 1
ATOM 12101 C CA . GLU D 1 167 ? 11.329 -60.666 3.134 1.00 54.32 147 GLU D CA 1
ATOM 12102 C C . GLU D 1 167 ? 12.169 -61.475 2.133 1.00 54.62 147 GLU D C 1
ATOM 12103 O O . GLU D 1 167 ? 13.339 -61.747 2.388 1.00 64.33 147 GLU D O 1
ATOM 12109 N N . ARG D 1 168 ? 11.591 -61.862 0.998 1.00 50.66 148 ARG D N 1
ATOM 12110 C CA . ARG D 1 168 ? 12.342 -62.585 -0.039 1.00 46.45 148 ARG D CA 1
ATOM 12111 C C . ARG D 1 168 ? 12.674 -61.629 -1.194 1.00 46.28 148 ARG D C 1
ATOM 12112 O O . ARG D 1 168 ? 11.787 -61.141 -1.869 1.00 51.46 148 ARG D O 1
ATOM 12120 N N . ALA D 1 169 ? 13.942 -61.340 -1.422 1.00 44.01 149 ALA D N 1
ATOM 12121 C CA . ALA D 1 169 ? 14.296 -60.400 -2.465 1.00 43.03 149 ALA D CA 1
ATOM 12122 C C . ALA D 1 169 ? 13.770 -60.860 -3.840 1.00 46.06 149 ALA D C 1
ATOM 12123 O O . ALA D 1 169 ? 13.829 -62.041 -4.173 1.00 49.62 149 ALA D O 1
ATOM 12125 N N . PRO D 1 170 ? 13.252 -59.917 -4.646 1.00 45.38 150 PRO D N 1
ATOM 12126 C CA . PRO D 1 170 ? 12.864 -60.280 -5.995 1.00 43.38 150 PRO D CA 1
ATOM 12127 C C . PRO D 1 170 ? 14.090 -60.514 -6.859 1.00 46.83 150 PRO D C 1
ATOM 12128 O O . PRO D 1 170 ? 15.114 -59.875 -6.612 1.00 41.88 150 PRO D O 1
ATOM 12132 N N . ARG D 1 171 ? 13.986 -61.390 -7.868 1.00 53.68 151 ARG D N 1
ATOM 12133 C CA . ARG D 1 171 ? 15.012 -61.468 -8.922 1.00 59.13 151 ARG D CA 1
ATOM 12134 C C . ARG D 1 171 ? 15.111 -60.099 -9.604 1.00 63.53 151 ARG D C 1
ATOM 12135 O O . ARG D 1 171 ? 14.093 -59.528 -9.988 1.00 63.99 151 ARG D O 1
ATOM 12143 N N . PRO D 1 172 ? 16.327 -59.580 -9.813 1.00 66.57 152 PRO D N 1
ATOM 12144 C CA . PRO D 1 172 ? 16.452 -58.295 -10.536 1.00 68.81 152 PRO D CA 1
ATOM 12145 C C . PRO D 1 172 ? 16.003 -58.340 -12.001 1.00 62.27 152 PRO D C 1
ATOM 12146 O O . PRO D 1 172 ? 16.068 -59.370 -12.661 1.00 56.61 152 PRO D O 1
ATOM 12150 N N . GLY D 1 173 ? 15.536 -57.209 -12.492 1.00 60.85 153 GLY D N 1
ATOM 12151 C CA . GLY D 1 173 ? 15.106 -57.120 -13.858 1.00 59.96 153 GLY D CA 1
ATOM 12152 C C . GLY D 1 173 ? 16.288 -56.912 -14.767 1.00 62.48 153 GLY D C 1
ATOM 12153 O O . GLY D 1 173 ? 17.434 -57.031 -14.340 1.00 61.96 153 GLY D O 1
ATOM 12154 N N . ARG D 1 174 ? 15.982 -56.576 -16.020 1.00 64.69 154 ARG D N 1
ATOM 12155 C CA . ARG D 1 174 ? 16.961 -56.394 -17.103 1.00 61.93 154 ARG D CA 1
ATOM 12156 C C . ARG D 1 174 ? 17.984 -55.255 -16.901 1.00 58.93 154 ARG D C 1
ATOM 12157 O O . ARG D 1 174 ? 19.025 -55.243 -17.565 1.00 54.28 154 ARG D O 1
ATOM 12165 N N . GLY D 1 175 ? 17.649 -54.273 -16.055 1.00 53.92 155 GLY D N 1
ATOM 12166 C CA . GLY D 1 175 ? 18.390 -53.020 -15.969 1.00 50.74 155 GLY D CA 1
ATOM 12167 C C . GLY D 1 175 ? 18.447 -52.265 -17.290 1.00 52.09 155 GLY D C 1
ATOM 12168 O O . GLY D 1 175 ? 19.480 -51.701 -17.635 1.00 62.23 155 GLY D O 1
ATOM 12169 N N . PHE D 1 176 ? 17.356 -52.259 -18.052 1.00 51.09 156 PHE D N 1
ATOM 12170 C CA . PHE D 1 176 ? 17.365 -51.731 -19.449 1.00 44.94 156 PHE D CA 1
ATOM 12171 C C . PHE D 1 176 ? 16.475 -50.522 -19.678 1.00 40.38 156 PHE D C 1
ATOM 12172 O O . PHE D 1 176 ? 16.820 -49.573 -20.382 1.00 47.81 156 PHE D O 1
ATOM 12180 N N . ARG D 1 177 ? 15.290 -50.602 -19.124 1.00 38.39 157 ARG D N 1
ATOM 12181 C CA . ARG D 1 177 ? 14.352 -49.523 -19.203 1.00 38.92 157 ARG D CA 1
ATOM 12182 C C . ARG D 1 177 ? 14.907 -48.334 -18.441 1.00 36.53 157 ARG D C 1
ATOM 12183 O O . ARG D 1 177 ? 15.638 -48.502 -17.471 1.00 34.40 157 ARG D O 1
ATOM 12191 N N . ARG D 1 178 ? 14.556 -47.132 -18.888 1.00 36.58 158 ARG D N 1
ATOM 12192 C CA . ARG D 1 178 ? 15.115 -45.929 -18.296 1.00 35.92 158 ARG D CA 1
ATOM 12193 C C . ARG D 1 178 ? 14.144 -44.789 -17.961 1.00 32.59 158 ARG D C 1
ATOM 12194 O O . ARG D 1 178 ? 14.406 -44.086 -17.007 1.00 34.50 158 ARG D O 1
ATOM 12202 N N . GLU D 1 179 ? 13.006 -44.649 -18.646 1.00 30.22 159 GLU D N 1
ATOM 12203 C CA . GLU D 1 179 ? 11.992 -43.616 -18.325 1.00 29.95 159 GLU D CA 1
ATOM 12204 C C . GLU D 1 179 ? 10.546 -44.111 -18.407 1.00 30.66 159 GLU D C 1
ATOM 12205 O O . GLU D 1 179 ? 10.240 -44.946 -19.233 1.00 35.80 159 GLU D O 1
ATOM 12211 N N . VAL D 1 180 ? 9.647 -43.567 -17.592 1.00 30.20 160 VAL D N 1
ATOM 12212 C CA . VAL D 1 180 ? 8.226 -43.934 -17.665 1.00 29.37 160 VAL D CA 1
ATOM 12213 C C . VAL D 1 180 ? 7.429 -43.041 -18.584 1.00 29.09 160 VAL D C 1
ATOM 12214 O O . VAL D 1 180 ? 7.330 -41.835 -18.328 1.00 29.38 160 VAL D O 1
ATOM 12218 N N . ALA D 1 181 ? 6.765 -43.644 -19.585 1.00 25.66 161 ALA D N 1
ATOM 12219 C CA . ALA D 1 181 ? 6.025 -42.873 -20.557 1.00 23.88 161 ALA D CA 1
ATOM 12220 C C . ALA D 1 181 ? 4.564 -42.971 -20.226 1.00 24.83 161 ALA D C 1
ATOM 12221 O O . ALA D 1 181 ? 4.094 -43.951 -19.668 1.00 21.99 161 ALA D O 1
ATOM 12223 N N . PRO D 1 182 ? 3.829 -41.895 -20.512 1.00 25.38 162 PRO D N 1
ATOM 12224 C CA . PRO D 1 182 ? 2.404 -41.921 -20.276 1.00 24.32 162 PRO D CA 1
ATOM 12225 C C . PRO D 1 182 ? 1.707 -43.195 -20.786 1.00 23.22 162 PRO D C 1
ATOM 12226 O O . PRO D 1 182 ? 0.850 -43.660 -20.102 1.00 26.35 162 PRO D O 1
ATOM 12230 N N . ALA D 1 183 ? 2.052 -43.717 -21.963 1.00 23.20 163 ALA D N 1
ATOM 12231 C CA . ALA D 1 183 ? 1.460 -44.980 -22.499 1.00 22.90 163 ALA D CA 1
ATOM 12232 C C . ALA D 1 183 ? 1.793 -46.276 -21.732 1.00 23.48 163 ALA D C 1
ATOM 12233 O O . ALA D 1 183 ? 1.043 -47.238 -21.820 1.00 26.07 163 ALA D O 1
ATOM 12235 N N . ASP D 1 184 ? 2.920 -46.285 -21.014 1.00 25.25 164 ASP D N 1
ATOM 12236 C CA . ASP D 1 184 ? 3.331 -47.374 -20.115 1.00 26.43 164 ASP D CA 1
ATOM 12237 C C . ASP D 1 184 ? 2.252 -47.798 -19.105 1.00 30.06 164 ASP D C 1
ATOM 12238 O O . ASP D 1 184 ? 1.470 -46.969 -18.657 1.00 34.02 164 ASP D O 1
ATOM 12243 N N . PRO D 1 185 ? 2.251 -49.087 -18.672 1.00 32.73 165 PRO D N 1
ATOM 12244 C CA . PRO D 1 185 ? 1.235 -49.488 -17.688 1.00 34.59 165 PRO D CA 1
ATOM 12245 C C . PRO D 1 185 ? 1.359 -48.793 -16.367 1.00 36.78 165 PRO D C 1
ATOM 12246 O O . PRO D 1 185 ? 2.459 -48.457 -15.952 1.00 42.79 165 PRO D O 1
ATOM 12250 N N . ALA D 1 186 ? 0.220 -48.582 -15.721 1.00 37.26 166 ALA D N 1
ATOM 12251 C CA . ALA D 1 186 ? 0.189 -47.975 -14.414 1.00 32.80 166 ALA D CA 1
ATOM 12252 C C . ALA D 1 186 ? -0.348 -49.007 -13.425 1.00 36.12 166 ALA D C 1
ATOM 12253 O O . ALA D 1 186 ? 0.145 -49.115 -12.304 1.00 43.25 166 ALA D O 1
ATOM 12255 N N . TYR D 1 187 ? -1.373 -49.753 -13.816 1.00 36.17 167 TYR D N 1
ATOM 12256 C CA . TYR D 1 187 ? -1.888 -50.843 -12.979 1.00 32.20 167 TYR D CA 1
ATOM 12257 C C . TYR D 1 187 ? -2.600 -51.814 -13.866 1.00 27.16 167 TYR D C 1
ATOM 12258 O O . TYR D 1 187 ? -2.852 -51.486 -14.998 1.00 26.35 167 TYR D O 1
ATOM 12267 N N . MET D 1 188 ? -2.911 -52.988 -13.331 1.00 26.64 168 MET D N 1
ATOM 12268 C CA . MET D 1 188 ? -3.795 -53.979 -13.976 1.00 30.07 168 MET D CA 1
ATOM 12269 C C . MET D 1 188 ? -4.821 -54.593 -13.017 1.00 30.47 168 MET D C 1
ATOM 12270 O O . MET D 1 188 ? -4.458 -55.094 -11.946 1.00 32.71 168 MET D O 1
ATOM 12275 N N . VAL D 1 189 ? -6.094 -54.516 -13.399 1.00 31.22 169 VAL D N 1
ATOM 12276 C CA . VAL D 1 189 ? -7.189 -55.124 -12.677 1.00 33.17 169 VAL D CA 1
ATOM 12277 C C . VAL D 1 189 ? -7.634 -56.462 -13.318 1.00 40.33 169 VAL D C 1
ATOM 12278 O O . VAL D 1 189 ? -7.849 -56.563 -14.553 1.00 35.13 169 VAL D O 1
ATOM 12282 N N . PHE D 1 190 ? -7.815 -57.489 -12.482 1.00 46.21 170 PHE D N 1
ATOM 12283 C CA . PHE D 1 190 ? -8.104 -58.845 -12.997 1.00 47.73 170 PHE D CA 1
ATOM 12284 C C . PHE D 1 190 ? -9.537 -59.310 -12.715 1.00 54.99 170 PHE D C 1
ATOM 12285 O O . PHE D 1 190 ? -9.975 -59.296 -11.577 1.00 50.25 170 PHE D O 1
ATOM 12293 N N . THR D 1 191 ? -10.275 -59.703 -13.760 1.00 67.87 171 THR D N 1
ATOM 12294 C CA . THR D 1 191 ? -11.612 -60.333 -13.583 1.00 72.39 171 THR D CA 1
ATOM 12295 C C . THR D 1 191 ? -11.469 -61.893 -13.541 1.00 81.11 171 THR D C 1
ATOM 12296 O O . THR D 1 191 ? -10.425 -62.491 -13.148 1.00 79.59 171 THR D O 1
ATOM 12300 N N . PRO D 1 198 ? -7.489 -65.836 -16.535 1.00 43.09 178 PRO D N 1
ATOM 12301 C CA . PRO D 1 198 ? -7.986 -64.617 -15.857 1.00 44.53 178 PRO D CA 1
ATOM 12302 C C . PRO D 1 198 ? -7.621 -63.361 -16.624 1.00 38.54 178 PRO D C 1
ATOM 12303 O O . PRO D 1 198 ? -6.464 -63.183 -16.978 1.00 40.90 178 PRO D O 1
ATOM 12307 N N . LYS D 1 199 ? -8.603 -62.513 -16.868 1.00 32.84 179 LYS D N 1
ATOM 12308 C CA . LYS D 1 199 ? -8.456 -61.347 -17.730 1.00 31.61 179 LYS D CA 1
ATOM 12309 C C . LYS D 1 199 ? -7.921 -60.059 -16.959 1.00 33.12 179 LYS D C 1
ATOM 12310 O O . LYS D 1 199 ? -8.525 -59.572 -15.999 1.00 28.32 179 LYS D O 1
ATOM 12316 N N . GLY D 1 200 ? -6.786 -59.540 -17.384 1.00 29.42 180 GLY D N 1
ATOM 12317 C CA . GLY D 1 200 ? -6.271 -58.363 -16.781 1.00 30.36 180 GLY D CA 1
ATOM 12318 C C . GLY D 1 200 ? -6.492 -57.230 -17.734 1.00 30.61 180 GLY D C 1
ATOM 12319 O O . GLY D 1 200 ? -6.151 -57.318 -18.886 1.00 27.71 180 GLY D O 1
ATOM 12320 N N . VAL D 1 201 ? -7.096 -56.159 -17.228 1.00 34.60 181 VAL D N 1
ATOM 12321 C CA . VAL D 1 201 ? -7.232 -54.940 -17.990 1.00 34.29 181 VAL D CA 1
ATOM 12322 C C . VAL D 1 201 ? -6.052 -54.089 -17.635 1.00 31.83 181 VAL D C 1
ATOM 12323 O O . VAL D 1 201 ? -5.893 -53.731 -16.464 1.00 34.09 181 VAL D O 1
ATOM 12327 N N . VAL D 1 202 ? -5.237 -53.789 -18.640 1.00 29.51 182 VAL D N 1
ATOM 12328 C CA . VAL D 1 202 ? -3.983 -53.029 -18.484 1.00 28.88 182 VAL D CA 1
ATOM 12329 C C . VAL D 1 202 ? -4.295 -51.564 -18.763 1.00 24.60 182 VAL D C 1
ATOM 12330 O O . VAL D 1 202 ? -4.743 -51.260 -19.882 1.00 20.74 182 VAL D O 1
ATOM 12334 N N . MET D 1 203 ? -4.049 -50.690 -17.766 1.00 22.32 183 MET D N 1
ATOM 12335 C CA . MET D 1 203 ? -4.448 -49.233 -17.832 1.00 20.80 183 MET D CA 1
ATOM 12336 C C . MET D 1 203 ? -3.220 -48.359 -17.821 1.00 18.25 183 MET D C 1
ATOM 12337 O O . MET D 1 203 ? -2.415 -48.488 -16.915 1.00 17.76 183 MET D O 1
ATOM 12342 N N . SER D 1 204 ? -2.991 -47.559 -18.860 1.00 16.44 184 SER D N 1
ATOM 12343 C CA . SER D 1 204 ? -1.822 -46.689 -18.826 1.00 17.68 184 SER D CA 1
ATOM 12344 C C . SER D 1 204 ? -1.919 -45.510 -17.858 1.00 18.95 184 SER D C 1
ATOM 12345 O O . SER D 1 204 ? -2.953 -45.178 -17.368 1.00 16.70 184 SER D O 1
ATOM 12348 N N . HIS D 1 205 ? -0.821 -44.831 -17.636 1.00 22.80 185 HIS D N 1
ATOM 12349 C CA . HIS D 1 205 ? -0.863 -43.557 -16.902 1.00 23.99 185 HIS D CA 1
ATOM 12350 C C . HIS D 1 205 ? -1.853 -42.550 -17.513 1.00 21.89 185 HIS D C 1
ATOM 12351 O O . HIS D 1 205 ? -2.611 -41.926 -16.789 1.00 19.52 185 HIS D O 1
ATOM 12358 N N . ARG D 1 206 ? -1.920 -42.467 -18.824 1.00 20.77 186 ARG D N 1
ATOM 12359 C CA . ARG D 1 206 ? -2.858 -41.532 -19.411 1.00 21.99 186 ARG D CA 1
ATOM 12360 C C . ARG D 1 206 ? -4.261 -41.992 -19.254 1.00 23.41 186 ARG D C 1
ATOM 12361 O O . ARG D 1 206 ? -5.097 -41.277 -18.782 1.00 30.51 186 ARG D O 1
ATOM 12369 N N . ALA D 1 207 ? -4.564 -43.214 -19.582 1.00 25.72 187 ALA D N 1
ATOM 12370 C CA . ALA D 1 207 ? -5.932 -43.621 -19.369 1.00 25.37 187 ALA D CA 1
ATOM 12371 C C . ALA D 1 207 ? -6.415 -43.160 -17.986 1.00 22.25 187 ALA D C 1
ATOM 12372 O O . ALA D 1 207 ? -7.465 -42.582 -17.888 1.00 25.30 187 ALA D O 1
ATOM 12374 N N . ILE D 1 208 ? -5.690 -43.432 -16.929 1.00 22.39 188 ILE D N 1
ATOM 12375 C CA . ILE D 1 208 ? -6.241 -43.197 -15.568 1.00 26.65 188 ILE D CA 1
ATOM 12376 C C . ILE D 1 208 ? -6.312 -41.672 -15.239 1.00 26.38 188 ILE D C 1
ATOM 12377 O O . ILE D 1 208 ? -7.218 -41.230 -14.571 1.00 26.02 188 ILE D O 1
ATOM 12382 N N . LEU D 1 209 ? -5.397 -40.886 -15.777 1.00 26.44 189 LEU D N 1
ATOM 12383 C CA . LEU D 1 209 ? -5.472 -39.462 -15.630 1.00 26.78 189 LEU D CA 1
ATOM 12384 C C . LEU D 1 209 ? -6.592 -38.849 -16.441 1.00 27.32 189 LEU D C 1
ATOM 12385 O O . LEU D 1 209 ? -7.187 -37.886 -15.994 1.00 27.47 189 LEU D O 1
ATOM 12390 N N . SER D 1 210 ? -6.938 -39.390 -17.594 1.00 26.57 190 SER D N 1
ATOM 12391 C CA . SER D 1 210 ? -8.057 -38.780 -18.350 1.00 27.62 190 SER D CA 1
ATOM 12392 C C . SER D 1 210 ? -9.347 -39.049 -17.631 1.00 26.83 190 SER D C 1
ATOM 12393 O O . SER D 1 210 ? -10.187 -38.148 -17.522 1.00 27.44 190 SER D O 1
ATOM 12396 N N . PHE D 1 211 ? -9.509 -40.286 -17.146 1.00 21.44 191 PHE D N 1
ATOM 12397 C CA . PHE D 1 211 ? -10.686 -40.561 -16.384 1.00 18.50 191 PHE D CA 1
ATOM 12398 C C . PHE D 1 211 ? -10.728 -39.575 -15.195 1.00 20.63 191 PHE D C 1
ATOM 12399 O O . PHE D 1 211 ? -11.695 -38.896 -14.988 1.00 17.61 191 PHE D O 1
ATOM 12407 N N . TYR D 1 212 ? -9.660 -39.508 -14.408 1.00 23.48 192 TYR D N 1
ATOM 12408 C CA . TYR D 1 212 ? -9.619 -38.590 -13.246 1.00 22.08 192 TYR D CA 1
ATOM 12409 C C . TYR D 1 212 ? -9.989 -37.202 -13.706 1.00 21.84 192 TYR D C 1
ATOM 12410 O O . TYR D 1 212 ? -10.849 -36.573 -13.108 1.00 20.71 192 TYR D O 1
ATOM 12419 N N . ARG D 1 213 ? -9.410 -36.742 -14.805 1.00 21.82 193 ARG D N 1
ATOM 12420 C CA . ARG D 1 213 ? -9.733 -35.398 -15.261 1.00 22.94 193 ARG D CA 1
ATOM 12421 C C . ARG D 1 213 ? -11.208 -35.254 -15.607 1.00 25.71 193 ARG D C 1
ATOM 12422 O O . ARG D 1 213 ? -11.829 -34.205 -15.264 1.00 34.26 193 ARG D O 1
ATOM 12430 N N . GLY D 1 214 ? -11.769 -36.248 -16.286 1.00 25.15 194 GLY D N 1
ATOM 12431 C CA . GLY D 1 214 ? -13.220 -36.218 -16.578 1.00 26.84 194 GLY D CA 1
ATOM 12432 C C . GLY D 1 214 ? -14.075 -36.105 -15.304 1.00 27.70 194 GLY D C 1
ATOM 12433 O O . GLY D 1 214 ? -15.018 -35.310 -15.221 1.00 27.11 194 GLY D O 1
ATOM 12434 N N . MET D 1 215 ? -13.745 -36.915 -14.305 1.00 26.85 195 MET D N 1
ATOM 12435 C CA . MET D 1 215 ? -14.604 -37.074 -13.183 1.00 27.37 195 MET D CA 1
ATOM 12436 C C . MET D 1 215 ? -14.583 -35.797 -12.378 1.00 30.26 195 MET D C 1
ATOM 12437 O O . MET D 1 215 ? -15.605 -35.373 -11.885 1.00 33.79 195 MET D O 1
ATOM 12442 N N . LEU D 1 216 ? -13.420 -35.160 -12.267 1.00 31.27 196 LEU D N 1
ATOM 12443 C CA . LEU D 1 216 ? -13.276 -33.974 -11.423 1.00 27.72 196 LEU D CA 1
ATOM 12444 C C . LEU D 1 216 ? -13.908 -32.713 -12.033 1.00 29.97 196 LEU D C 1
ATOM 12445 O O . LEU D 1 216 ? -14.285 -31.773 -11.291 1.00 30.94 196 LEU D O 1
ATOM 12450 N N . SER D 1 217 ? -14.089 -32.737 -13.344 1.00 32.03 197 SER D N 1
ATOM 12451 C CA . SER D 1 217 ? -14.809 -31.691 -14.062 1.00 36.71 197 SER D CA 1
ATOM 12452 C C . SER D 1 217 ? -16.251 -31.625 -13.635 1.00 36.71 197 SER D C 1
ATOM 12453 O O . SER D 1 217 ? -16.941 -30.718 -14.057 1.00 44.53 197 SER D O 1
ATOM 12456 N N . GLN D 1 218 ? -16.721 -32.600 -12.852 1.00 35.24 198 GLN D N 1
ATOM 12457 C CA . GLN D 1 218 ? -18.119 -32.674 -12.390 1.00 34.87 198 GLN D CA 1
ATOM 12458 C C . GLN D 1 218 ? -18.369 -32.075 -10.982 1.00 33.88 198 GLN D C 1
ATOM 12459 O O . GLN D 1 218 ? -19.503 -32.035 -10.521 1.00 34.82 198 GLN D O 1
ATOM 12465 N N . GLY D 1 219 ? -17.327 -31.691 -10.259 1.00 33.44 199 GLY D N 1
ATOM 12466 C CA . GLY D 1 219 ? -17.544 -31.048 -8.972 1.00 31.82 199 GLY D CA 1
ATOM 12467 C C . GLY D 1 219 ? -18.423 -31.867 -8.059 1.00 33.03 199 GLY D C 1
ATOM 12468 O O . GLY D 1 219 ? -19.285 -31.337 -7.386 1.00 43.60 199 GLY D O 1
ATOM 12469 N N . ILE D 1 220 ? -18.209 -33.173 -8.029 1.00 31.29 200 ILE D N 1
ATOM 12470 C CA . ILE D 1 220 ? -18.957 -34.065 -7.136 1.00 29.90 200 ILE D CA 1
ATOM 12471 C C . ILE D 1 220 ? -18.585 -33.817 -5.669 1.00 29.61 200 ILE D C 1
ATOM 12472 O O . ILE D 1 220 ? -19.328 -34.193 -4.759 1.00 29.61 200 ILE D O 1
ATOM 12477 N N . VAL D 1 221 ? -17.422 -33.212 -5.454 1.00 29.13 201 VAL D N 1
ATOM 12478 C CA . VAL D 1 221 ? -16.784 -33.211 -4.154 1.00 30.37 201 VAL D CA 1
ATOM 12479 C C . VAL D 1 221 ? -15.937 -31.926 -3.997 1.00 34.22 201 VAL D C 1
ATOM 12480 O O . VAL D 1 221 ? -15.564 -31.296 -4.985 1.00 31.65 201 VAL D O 1
ATOM 12484 N N . GLY D 1 222 ? -15.660 -31.545 -2.756 1.00 34.82 202 GLY D N 1
ATOM 12485 C CA . GLY D 1 222 ? -14.828 -30.390 -2.492 1.00 39.27 202 GLY D CA 1
ATOM 12486 C C . GLY D 1 222 ? -13.660 -30.737 -1.580 1.00 43.11 202 GLY D C 1
ATOM 12487 O O . GLY D 1 222 ? -13.540 -31.880 -1.158 1.00 37.93 202 GLY D O 1
ATOM 12488 N N . PRO D 1 223 ? -12.813 -29.731 -1.239 1.00 44.31 203 PRO D N 1
ATOM 12489 C CA . PRO D 1 223 ? -11.656 -29.998 -0.412 1.00 42.31 203 PRO D CA 1
ATOM 12490 C C . PRO D 1 223 ? -12.056 -30.281 1.026 1.00 44.13 203 PRO D C 1
ATOM 12491 O O . PRO D 1 223 ? -11.259 -30.821 1.798 1.00 48.57 203 PRO D O 1
ATOM 12495 N N . GLU D 1 224 ? -13.274 -29.903 1.388 1.00 47.08 204 GLU D N 1
ATOM 12496 C CA . GLU D 1 224 ? -13.766 -30.162 2.729 1.00 48.73 204 GLU D CA 1
ATOM 12497 C C . GLU D 1 224 ? -14.428 -31.540 2.866 1.00 44.40 204 GLU D C 1
ATOM 12498 O O . GLU D 1 224 ? -14.812 -31.928 3.972 1.00 41.11 204 GLU D O 1
ATOM 12504 N N . SER D 1 225 ? -14.548 -32.272 1.755 1.00 40.25 205 SER D N 1
ATOM 12505 C CA . SER D 1 225 ? -15.256 -33.555 1.722 1.00 34.50 205 SER D CA 1
ATOM 12506 C C . SER D 1 225 ? -14.493 -34.665 2.402 1.00 33.61 205 SER D C 1
ATOM 12507 O O . SER D 1 225 ? -13.259 -34.686 2.449 1.00 31.35 205 SER D O 1
ATOM 12510 N N . ARG D 1 226 ? -15.267 -35.583 2.968 1.00 35.51 206 ARG D N 1
ATOM 12511 C CA . ARG D 1 226 ? -14.737 -36.786 3.584 1.00 36.53 206 ARG D CA 1
ATOM 12512 C C . ARG D 1 226 ? -15.372 -38.001 2.869 1.00 37.13 206 ARG D C 1
ATOM 12513 O O . ARG D 1 226 ? -16.516 -38.383 3.174 1.00 34.72 206 ARG D O 1
ATOM 12521 N N . VAL D 1 227 ? -14.634 -38.553 1.889 1.00 36.67 207 VAL D N 1
ATOM 12522 C CA . VAL D 1 227 ? -15.172 -39.555 0.927 1.00 35.77 207 VAL D CA 1
ATOM 12523 C C . VAL D 1 227 ? -15.107 -40.958 1.461 1.00 31.90 207 VAL D C 1
ATOM 12524 O O . VAL D 1 227 ? -14.017 -41.524 1.579 1.00 32.12 207 VAL D O 1
ATOM 12528 N N . ALA D 1 228 ? -16.244 -41.511 1.861 1.00 31.51 208 ALA D N 1
ATOM 12529 C CA . ALA D 1 228 ? -16.236 -42.895 2.390 1.00 34.44 208 ALA D CA 1
ATOM 12530 C C . ALA D 1 228 ? -16.157 -43.919 1.226 1.00 32.16 208 ALA D C 1
ATOM 12531 O O . ALA D 1 228 ? -17.024 -43.953 0.363 1.00 32.12 208 ALA D O 1
ATOM 12533 N N . SER D 1 229 ? -15.077 -44.680 1.169 1.00 33.61 209 SER D N 1
ATOM 12534 C CA . SER D 1 229 ? -14.818 -45.617 0.064 1.00 35.75 209 SER D CA 1
ATOM 12535 C C . SER D 1 229 ? -15.206 -47.018 0.542 1.00 33.80 209 SER D C 1
ATOM 12536 O O . SER D 1 229 ? -14.624 -47.493 1.536 1.00 33.24 209 SER D O 1
ATOM 12539 N N . THR D 1 230 ? -16.161 -47.656 -0.142 1.00 33.82 210 THR D N 1
ATOM 12540 C CA . THR D 1 230 ? -16.632 -49.022 0.241 1.00 38.48 210 THR D CA 1
ATOM 12541 C C . THR D 1 230 ? -16.116 -50.208 -0.593 1.00 34.27 210 THR D C 1
ATOM 12542 O O . THR D 1 230 ? -16.063 -51.306 -0.093 1.00 32.36 210 THR D O 1
ATOM 12546 N N . ALA D 1 231 ? -15.752 -49.986 -1.848 1.00 35.98 211 ALA D N 1
ATOM 12547 C CA . ALA D 1 231 ? -15.397 -51.101 -2.753 1.00 34.29 211 ALA D CA 1
ATOM 12548 C C . ALA D 1 231 ? -14.220 -51.866 -2.215 1.00 37.45 211 ALA D C 1
ATOM 12549 O O . ALA D 1 231 ? -13.536 -51.402 -1.309 1.00 41.69 211 ALA D O 1
ATOM 12551 N N . PRO D 1 232 ? -14.019 -53.084 -2.722 1.00 39.40 212 PRO D N 1
ATOM 12552 C CA . PRO D 1 232 ? -12.807 -53.830 -2.413 1.00 36.23 212 PRO D CA 1
ATOM 12553 C C . PRO D 1 232 ? -11.644 -53.282 -3.197 1.00 36.25 212 PRO D C 1
ATOM 12554 O O . PRO D 1 232 ? -11.804 -52.830 -4.322 1.00 40.05 212 PRO D O 1
ATOM 12558 N N . PHE D 1 233 ? -10.465 -53.361 -2.616 1.00 36.93 213 PHE D N 1
ATOM 12559 C CA . PHE D 1 233 ? -9.292 -52.787 -3.211 1.00 34.43 213 PHE D CA 1
ATOM 12560 C C . PHE D 1 233 ? -9.007 -53.401 -4.555 1.00 32.36 213 PHE D C 1
ATOM 12561 O O . PHE D 1 233 ? -8.373 -52.741 -5.381 1.00 35.28 213 PHE D O 1
ATOM 12569 N N . GLN D 1 234 ? -9.473 -54.620 -4.815 1.00 34.32 214 GLN D N 1
ATOM 12570 C CA . GLN D 1 234 ? -9.220 -55.217 -6.144 1.00 37.25 214 GLN D CA 1
ATOM 12571 C C . GLN D 1 234 ? -10.058 -54.665 -7.311 1.00 34.34 214 GLN D C 1
ATOM 12572 O O . GLN D 1 234 ? -9.669 -54.851 -8.455 1.00 39.41 214 GLN D O 1
ATOM 12578 N N . PHE D 1 235 ? -11.185 -54.015 -7.036 1.00 34.98 215 PHE D N 1
ATOM 12579 C CA . PHE D 1 235 ? -11.935 -53.234 -8.046 1.00 34.05 215 PHE D CA 1
ATOM 12580 C C . PHE D 1 235 ? -11.439 -51.788 -8.176 1.00 34.88 215 PHE D C 1
ATOM 12581 O O . PHE D 1 235 ? -11.331 -51.035 -7.223 1.00 39.82 215 PHE D O 1
ATOM 12589 N N . ASP D 1 236 ? -10.978 -51.489 -9.350 1.00 35.32 216 ASP D N 1
ATOM 12590 C CA . ASP D 1 236 ? -11.229 -50.264 -10.041 1.00 37.09 216 ASP D CA 1
ATOM 12591 C C . ASP D 1 236 ? -11.939 -49.105 -9.308 1.00 36.23 216 ASP D C 1
ATOM 12592 O O . ASP D 1 236 ? -11.633 -47.939 -9.505 1.00 35.31 216 ASP D O 1
ATOM 12597 N N . PHE D 1 237 ? -12.950 -49.448 -8.543 1.00 35.85 217 PHE D N 1
ATOM 12598 C CA . PHE D 1 237 ? -13.811 -48.493 -7.877 1.00 40.31 217 PHE D CA 1
ATOM 12599 C C . PHE D 1 237 ? -13.036 -47.847 -6.722 1.00 39.84 217 PHE D C 1
ATOM 12600 O O . PHE D 1 237 ? -13.143 -46.640 -6.461 1.00 39.17 217 PHE D O 1
ATOM 12608 N N . SER D 1 238 ? -12.241 -48.656 -6.034 1.00 37.05 218 SER D N 1
ATOM 12609 C CA . SER D 1 238 ? -11.385 -48.140 -4.992 1.00 33.52 218 SER D CA 1
ATOM 12610 C C . SER D 1 238 ? -10.491 -47.010 -5.553 1.00 35.33 218 SER D C 1
ATOM 12611 O O . SER D 1 238 ? -10.297 -45.988 -4.909 1.00 38.62 218 SER D O 1
ATOM 12614 N N . LEU D 1 239 ? -10.005 -47.167 -6.774 1.00 33.65 219 LEU D N 1
ATOM 12615 C CA . LEU D 1 239 ? -9.104 -46.185 -7.357 1.00 33.99 219 LEU D CA 1
ATOM 12616 C C . LEU D 1 239 ? -9.849 -44.964 -7.785 1.00 33.37 219 LEU D C 1
ATOM 12617 O O . LEU D 1 239 ? -9.264 -43.884 -7.892 1.00 32.47 219 LEU D O 1
ATOM 12622 N N . LEU D 1 240 ? -11.125 -45.170 -8.125 1.00 33.57 220 LEU D N 1
ATOM 12623 C CA . LEU D 1 240 ? -12.000 -44.081 -8.511 1.00 35.41 220 LEU D CA 1
ATOM 12624 C C . LEU D 1 240 ? -12.208 -43.235 -7.289 1.00 34.34 220 LEU D C 1
ATOM 12625 O O . LEU D 1 240 ? -12.016 -42.032 -7.356 1.00 35.48 220 LEU D O 1
ATOM 12630 N N . ASP D 1 241 ? -12.579 -43.873 -6.180 1.00 35.25 221 ASP D N 1
ATOM 12631 C CA . ASP D 1 241 ? -12.726 -43.192 -4.889 1.00 36.98 221 ASP D CA 1
ATOM 12632 C C . ASP D 1 241 ? -11.473 -42.376 -4.566 1.00 35.37 221 ASP D C 1
ATOM 12633 O O . ASP D 1 241 ? -11.560 -41.213 -4.191 1.00 33.40 221 ASP D O 1
ATOM 12638 N N . ILE D 1 242 ? -10.311 -43.001 -4.689 1.00 36.19 222 ILE D N 1
ATOM 12639 C CA . ILE D 1 242 ? -9.075 -42.366 -4.266 1.00 37.99 222 ILE D CA 1
ATOM 12640 C C . ILE D 1 242 ? -8.791 -41.138 -5.126 1.00 37.15 222 ILE D C 1
ATOM 12641 O O . ILE D 1 242 ? -8.330 -40.115 -4.638 1.00 38.50 222 ILE D O 1
ATOM 12646 N N . GLY D 1 243 ? -9.043 -41.228 -6.411 1.00 37.25 223 GLY D N 1
ATOM 12647 C CA . GLY D 1 243 ? -8.758 -40.089 -7.285 1.00 37.99 223 GLY D CA 1
ATOM 12648 C C . GLY D 1 243 ? -9.736 -38.954 -7.011 1.00 38.48 223 GLY D C 1
ATOM 12649 O O . GLY D 1 243 ? -9.359 -37.797 -6.989 1.00 41.95 223 GLY D O 1
ATOM 12650 N N . LEU D 1 244 ? -10.996 -39.306 -6.795 1.00 37.25 224 LEU D N 1
ATOM 12651 C CA . LEU D 1 244 ? -12.018 -38.344 -6.486 1.00 37.39 224 LEU D CA 1
ATOM 12652 C C . LEU D 1 244 ? -11.635 -37.471 -5.286 1.00 37.66 224 LEU D C 1
ATOM 12653 O O . LEU D 1 244 ? -11.645 -36.237 -5.374 1.00 37.79 224 LEU D O 1
ATOM 12658 N N . ALA D 1 245 ? -11.292 -38.128 -4.190 1.00 36.20 225 ALA D N 1
ATOM 12659 C CA . ALA D 1 245 ? -10.910 -37.470 -2.975 1.00 36.81 225 ALA D CA 1
ATOM 12660 C C . ALA D 1 245 ? -9.558 -36.801 -3.141 1.00 38.88 225 ALA D C 1
ATOM 12661 O O . ALA D 1 245 ? -9.466 -35.581 -3.139 1.00 48.98 225 ALA D O 1
ATOM 12663 N N . LEU D 1 246 ? -8.495 -37.559 -3.291 1.00 36.53 226 LEU D N 1
ATOM 12664 C CA . LEU D 1 246 ? -7.188 -36.917 -3.356 1.00 35.24 226 LEU D CA 1
ATOM 12665 C C . LEU D 1 246 ? -7.085 -35.837 -4.447 1.00 35.14 226 LEU D C 1
ATOM 12666 O O . LEU D 1 246 ? -6.368 -34.851 -4.308 1.00 32.33 226 LEU D O 1
ATOM 12671 N N . GLY D 1 247 ? -7.741 -36.060 -5.578 1.00 36.12 227 GLY D N 1
ATOM 12672 C CA . GLY D 1 247 ? -7.584 -35.162 -6.721 1.00 35.12 227 GLY D CA 1
ATOM 12673 C C . GLY D 1 247 ? -8.369 -33.888 -6.486 1.00 32.54 227 GLY D C 1
ATOM 12674 O O . GLY D 1 247 ? -8.243 -32.918 -7.221 1.00 28.97 227 GLY D O 1
ATOM 12675 N N . SER D 1 248 ? -9.204 -33.916 -5.469 1.00 34.06 228 SER D N 1
ATOM 12676 C CA . SER D 1 248 ? -9.994 -32.760 -5.097 1.00 38.15 228 SER D CA 1
ATOM 12677 C C . SER D 1 248 ? -9.491 -32.107 -3.811 1.00 35.56 228 SER D C 1
ATOM 12678 O O . SER D 1 248 ? -10.120 -31.183 -3.316 1.00 31.52 228 SER D O 1
ATOM 12681 N N . GLY D 1 249 ? -8.388 -32.617 -3.269 1.00 36.92 229 GLY D N 1
ATOM 12682 C CA . GLY D 1 249 ? -7.858 -32.144 -1.995 1.00 40.82 229 GLY D CA 1
ATOM 12683 C C . GLY D 1 249 ? -8.634 -32.657 -0.778 1.00 40.49 229 GLY D C 1
ATOM 12684 O O . GLY D 1 249 ? -8.553 -32.080 0.309 1.00 45.42 229 GLY D O 1
ATOM 12685 N N . ALA D 1 250 ? -9.401 -33.723 -0.953 1.00 35.04 230 ALA D N 1
ATOM 12686 C CA . ALA D 1 250 ? -10.336 -34.129 0.078 1.00 31.55 230 ALA D CA 1
ATOM 12687 C C . ALA D 1 250 ? -9.705 -35.187 0.897 1.00 30.00 230 ALA D C 1
ATOM 12688 O O . ALA D 1 250 ? -8.481 -35.369 0.844 1.00 28.89 230 ALA D O 1
ATOM 12690 N N . THR D 1 251 ? -10.519 -35.874 1.692 1.00 29.06 231 THR D N 1
ATOM 12691 C CA . THR D 1 251 ? -10.000 -36.957 2.538 1.00 29.78 231 THR D CA 1
ATOM 12692 C C . THR D 1 251 ? -10.599 -38.314 2.156 1.00 27.22 231 THR D C 1
ATOM 12693 O O . THR D 1 251 ? -11.800 -38.446 1.979 1.00 25.58 231 THR D O 1
ATOM 12697 N N . VAL D 1 252 ? -9.766 -39.315 2.017 1.00 26.86 232 VAL D N 1
ATOM 12698 C CA . VAL D 1 252 ? -10.297 -40.636 1.804 1.00 28.56 232 VAL D CA 1
ATOM 12699 C C . VAL D 1 252 ? -10.692 -41.201 3.153 1.00 29.01 232 VAL D C 1
ATOM 12700 O O . VAL D 1 252 ? -9.863 -41.250 4.033 1.00 32.61 232 VAL D O 1
ATOM 12704 N N . VAL D 1 253 ? -11.931 -41.649 3.321 1.00 30.96 233 VAL D N 1
ATOM 12705 C CA . VAL D 1 253 ? -12.308 -42.450 4.490 1.00 34.51 233 VAL D CA 1
ATOM 12706 C C . VAL D 1 253 ? -12.496 -43.936 4.087 1.00 40.14 233 VAL D C 1
ATOM 12707 O O . VAL D 1 253 ? -13.515 -44.300 3.433 1.00 44.64 233 VAL D O 1
ATOM 12711 N N . PRO D 1 254 ? -11.506 -44.795 4.415 1.00 37.87 234 PRO D N 1
ATOM 12712 C CA . PRO D 1 254 ? -11.627 -46.223 4.125 1.00 37.60 234 PRO D CA 1
ATOM 12713 C C . PRO D 1 254 ? -12.684 -46.861 5.011 1.00 41.84 234 PRO D C 1
ATOM 12714 O O . PRO D 1 254 ? -12.583 -46.821 6.234 1.00 40.53 234 PRO D O 1
ATOM 12718 N N . VAL D 1 255 ? -13.740 -47.390 4.418 1.00 47.04 235 VAL D N 1
ATOM 12719 C CA . VAL D 1 255 ? -14.779 -48.040 5.220 1.00 46.35 235 VAL D CA 1
ATOM 12720 C C . VAL D 1 255 ? -14.397 -49.507 5.357 1.00 42.84 235 VAL D C 1
ATOM 12721 O O . VAL D 1 255 ? -14.338 -50.233 4.360 1.00 38.84 235 VAL D O 1
ATOM 12725 N N . PRO D 1 256 ? -14.123 -49.942 6.590 1.00 46.82 236 PRO D N 1
ATOM 12726 C CA . PRO D 1 256 ? -13.785 -51.354 6.812 1.00 49.42 236 PRO D CA 1
ATOM 12727 C C . PRO D 1 256 ? -14.916 -52.224 6.341 1.00 48.31 236 PRO D C 1
ATOM 12728 O O . PRO D 1 256 ? -16.031 -52.017 6.754 1.00 45.90 236 PRO D O 1
ATOM 12732 N N . ARG D 1 257 ? -14.626 -53.183 5.480 1.00 52.74 237 ARG D N 1
ATOM 12733 C CA . ARG D 1 257 ? -15.673 -53.886 4.740 1.00 56.92 237 ARG D CA 1
ATOM 12734 C C . ARG D 1 257 ? -16.512 -54.756 5.656 1.00 55.42 237 ARG D C 1
ATOM 12735 O O . ARG D 1 257 ? -17.732 -54.813 5.513 1.00 51.28 237 ARG D O 1
ATOM 12743 N N . ALA D 1 258 ? -15.851 -55.407 6.608 1.00 56.39 238 ALA D N 1
ATOM 12744 C CA . ALA D 1 258 ? -16.528 -56.100 7.702 1.00 58.69 238 ALA D CA 1
ATOM 12745 C C . ALA D 1 258 ? -17.915 -55.525 7.976 1.00 61.09 238 ALA D C 1
ATOM 12746 O O . ALA D 1 258 ? -18.925 -56.253 7.958 1.00 78.93 238 ALA D O 1
ATOM 12748 N N . LEU D 1 259 ? -17.937 -54.214 8.201 1.00 51.92 239 LEU D N 1
ATOM 12749 C CA . LEU D 1 259 ? -19.133 -53.435 8.527 1.00 48.44 239 LEU D CA 1
ATOM 12750 C C . LEU D 1 259 ? -20.348 -53.570 7.591 1.00 46.85 239 LEU D C 1
ATOM 12751 O O . LEU D 1 259 ? -21.456 -53.199 7.969 1.00 40.69 239 LEU D O 1
ATOM 12756 N N . LEU D 1 260 ? -20.164 -54.043 6.367 1.00 50.23 240 LEU D N 1
ATOM 12757 C CA . LEU D 1 260 ? -21.315 -54.150 5.464 1.00 55.40 240 LEU D CA 1
ATOM 12758 C C . LEU D 1 260 ? -22.365 -55.187 5.909 1.00 56.17 240 LEU D C 1
ATOM 12759 O O . LEU D 1 260 ? -23.522 -55.087 5.528 1.00 55.11 240 LEU D O 1
ATOM 12764 N N . ARG D 1 261 ? -21.998 -56.169 6.720 1.00 60.09 241 ARG D N 1
ATOM 12765 C CA . ARG D 1 261 ? -23.025 -57.051 7.257 1.00 70.81 241 ARG D CA 1
ATOM 12766 C C . ARG D 1 261 ? -23.237 -56.757 8.728 1.00 71.17 241 ARG D C 1
ATOM 12767 O O . ARG D 1 261 ? -23.002 -57.598 9.587 1.00 87.87 241 ARG D O 1
ATOM 12775 N N . TRP D 1 262 ? -23.661 -55.520 8.972 1.00 66.00 242 TRP D N 1
ATOM 12776 C CA . TRP D 1 262 ? -23.974 -54.947 10.284 1.00 62.62 242 TRP D CA 1
ATOM 12777 C C . TRP D 1 262 ? -24.426 -53.506 10.030 1.00 58.78 242 TRP D C 1
ATOM 12778 O O . TRP D 1 262 ? -23.780 -52.577 10.489 1.00 52.93 242 TRP D O 1
ATOM 12789 N N . PRO D 1 263 ? -25.541 -53.316 9.306 1.00 57.72 243 PRO D N 1
ATOM 12790 C CA . PRO D 1 263 ? -25.923 -51.994 8.850 1.00 61.92 243 PRO D CA 1
ATOM 12791 C C . PRO D 1 263 ? -25.838 -50.908 9.901 1.00 66.64 243 PRO D C 1
ATOM 12792 O O . PRO D 1 263 ? -25.540 -49.764 9.575 1.00 65.05 243 PRO D O 1
ATOM 12796 N N . ARG D 1 264 ? -26.104 -51.257 11.151 1.00 72.98 244 ARG D N 1
ATOM 12797 C CA . ARG D 1 264 ? -26.031 -50.283 12.224 1.00 71.93 244 ARG D CA 1
ATOM 12798 C C . ARG D 1 264 ? -24.581 -49.870 12.453 1.00 70.15 244 ARG D C 1
ATOM 12799 O O . ARG D 1 264 ? -24.280 -48.690 12.443 1.00 81.49 244 ARG D O 1
ATOM 12807 N N . ARG D 1 265 ? -23.694 -50.837 12.671 1.00 65.17 245 ARG D N 1
ATOM 12808 C CA . ARG D 1 265 ? -22.264 -50.560 12.889 1.00 68.22 245 ARG D CA 1
ATOM 12809 C C . ARG D 1 265 ? -21.663 -49.738 11.719 1.00 64.33 245 ARG D C 1
ATOM 12810 O O . ARG D 1 265 ? -20.740 -48.933 11.901 1.00 63.51 245 ARG D O 1
ATOM 12818 N N . PHE D 1 266 ? -22.200 -49.979 10.521 1.00 54.97 246 PHE D N 1
ATOM 12819 C CA . PHE D 1 266 ? -21.810 -49.283 9.305 1.00 49.72 246 PHE D CA 1
ATOM 12820 C C . PHE D 1 266 ? -22.319 -47.843 9.274 1.00 52.06 246 PHE D C 1
ATOM 12821 O O . PHE D 1 266 ? -21.656 -46.944 8.746 1.00 61.38 246 PHE D O 1
ATOM 12829 N N . VAL D 1 267 ? -23.516 -47.622 9.790 1.00 51.86 247 VAL D N 1
ATOM 12830 C CA . VAL D 1 267 ? -24.023 -46.274 9.896 1.00 52.86 247 VAL D CA 1
ATOM 12831 C C . VAL D 1 267 ? -23.272 -45.493 10.989 1.00 52.09 247 VAL D C 1
ATOM 12832 O O . VAL D 1 267 ? -22.895 -44.354 10.759 1.00 58.10 247 VAL D O 1
ATOM 12836 N N . ARG D 1 268 ? -23.041 -46.089 12.153 1.00 52.20 248 ARG D N 1
ATOM 12837 C CA . ARG D 1 268 ? -22.240 -45.439 13.220 1.00 54.79 248 ARG D CA 1
ATOM 12838 C C . ARG D 1 268 ? -20.829 -45.093 12.738 1.00 51.66 248 ARG D C 1
ATOM 12839 O O . ARG D 1 268 ? -20.212 -44.094 13.162 1.00 57.56 248 ARG D O 1
ATOM 12847 N N . PHE D 1 269 ? -20.310 -45.910 11.836 1.00 46.38 249 PHE D N 1
ATOM 12848 C CA . PHE D 1 269 ? -19.014 -45.611 11.289 1.00 41.18 249 PHE D CA 1
ATOM 12849 C C . PHE D 1 269 ? -19.074 -44.352 10.446 1.00 41.84 249 PHE D C 1
ATOM 12850 O O . PHE D 1 269 ? -18.187 -43.494 10.529 1.00 37.34 249 PHE D O 1
ATOM 12858 N N . LEU D 1 270 ? -20.100 -44.260 9.603 1.00 42.06 250 LEU D N 1
ATOM 12859 C CA . LEU D 1 270 ? -20.274 -43.073 8.778 1.00 44.96 250 LEU D CA 1
ATOM 12860 C C . LEU D 1 270 ? -20.522 -41.830 9.626 1.00 48.79 250 LEU D C 1
ATOM 12861 O O . LEU D 1 270 ? -20.177 -40.729 9.218 1.00 51.45 250 LEU D O 1
ATOM 12866 N N . ARG D 1 271 ? -21.154 -42.033 10.780 1.00 56.42 251 ARG D N 1
ATOM 12867 C CA . ARG D 1 271 ? -21.484 -40.969 11.717 1.00 58.01 251 ARG D CA 1
ATOM 12868 C C . ARG D 1 271 ? -20.167 -40.440 12.250 1.00 55.54 251 ARG D C 1
ATOM 12869 O O . ARG D 1 271 ? -19.846 -39.267 12.051 1.00 53.82 251 ARG D O 1
ATOM 12877 N N . ASP D 1 272 ? -19.385 -41.332 12.862 1.00 50.18 252 ASP D N 1
ATOM 12878 C CA . ASP D 1 272 ? -18.175 -40.962 13.615 1.00 51.65 252 ASP D CA 1
ATOM 12879 C C . ASP D 1 272 ? -17.024 -40.511 12.750 1.00 52.71 252 ASP D C 1
ATOM 12880 O O . ASP D 1 272 ? -16.211 -39.702 13.175 1.00 62.56 252 ASP D O 1
ATOM 12885 N N . SER D 1 273 ? -16.944 -41.052 11.546 1.00 53.15 253 SER D N 1
ATOM 12886 C CA . SER D 1 273 ? -15.950 -40.628 10.567 1.00 53.56 253 SER D CA 1
ATOM 12887 C C . SER D 1 273 ? -16.374 -39.296 9.930 1.00 55.09 253 SER D C 1
ATOM 12888 O O . SER D 1 273 ? -15.555 -38.589 9.348 1.00 57.47 253 SER D O 1
ATOM 12891 N N . GLU D 1 274 ? -17.645 -38.947 10.078 1.00 54.69 254 GLU D N 1
ATOM 12892 C CA . GLU D 1 274 ? -18.173 -37.687 9.583 1.00 57.29 254 GLU D CA 1
ATOM 12893 C C . GLU D 1 274 ? -18.035 -37.610 8.079 1.00 56.20 254 GLU D C 1
ATOM 12894 O O . GLU D 1 274 ? -17.676 -36.574 7.523 1.00 64.09 254 GLU D O 1
ATOM 12900 N N . ALA D 1 275 ? -18.360 -38.715 7.430 1.00 52.30 255 ALA D N 1
ATOM 12901 C CA . ALA D 1 275 ? -18.315 -38.780 5.999 1.00 50.41 255 ALA D CA 1
ATOM 12902 C C . ALA D 1 275 ? -19.336 -37.821 5.408 1.00 46.64 255 ALA D C 1
ATOM 12903 O O . ALA D 1 275 ? -20.432 -37.688 5.951 1.00 45.10 255 ALA D O 1
ATOM 12905 N N . THR D 1 276 ? -18.976 -37.182 4.284 1.00 45.72 256 THR D N 1
ATOM 12906 C CA . THR D 1 276 ? -19.878 -36.273 3.553 1.00 45.36 256 THR D CA 1
ATOM 12907 C C . THR D 1 276 ? -20.258 -36.809 2.204 1.00 44.31 256 THR D C 1
ATOM 12908 O O . THR D 1 276 ? -21.283 -36.412 1.640 1.00 54.09 256 THR D O 1
ATOM 12912 N N . GLN D 1 277 ? -19.398 -37.650 1.651 1.00 41.78 257 GLN D N 1
ATOM 12913 C CA . GLN D 1 277 ? -19.637 -38.315 0.370 1.00 40.06 257 GLN D CA 1
ATOM 12914 C C . GLN D 1 277 ? -19.560 -39.796 0.697 1.00 37.97 257 GLN D C 1
ATOM 12915 O O . GLN D 1 277 ? -18.660 -40.220 1.421 1.00 36.54 257 GLN D O 1
ATOM 12921 N N . VAL D 1 278 ? -20.485 -40.587 0.193 1.00 35.95 258 VAL D N 1
ATOM 12922 C CA . VAL D 1 278 ? -20.409 -42.031 0.413 1.00 36.68 258 VAL D CA 1
ATOM 12923 C C . VAL D 1 278 ? -20.517 -42.759 -0.923 1.00 36.96 258 VAL D C 1
ATOM 12924 O O . VAL D 1 278 ? -21.457 -42.530 -1.681 1.00 37.41 258 VAL D O 1
ATOM 12928 N N . ASN D 1 279 ? -19.524 -43.581 -1.226 1.00 34.16 259 ASN D N 1
ATOM 12929 C CA . ASN D 1 279 ? -19.448 -44.229 -2.523 1.00 34.00 259 ASN D CA 1
ATOM 12930 C C . ASN D 1 279 ? -19.572 -45.734 -2.380 1.00 33.47 259 ASN D C 1
ATOM 12931 O O . ASN D 1 279 ? -18.997 -46.331 -1.480 1.00 33.17 259 ASN D O 1
ATOM 12936 N N . GLY D 1 280 ? -20.294 -46.357 -3.292 1.00 35.75 260 GLY D N 1
ATOM 12937 C CA . GLY D 1 280 ? -20.370 -47.811 -3.301 1.00 39.04 260 GLY D CA 1
ATOM 12938 C C . GLY D 1 280 ? -21.387 -48.373 -4.267 1.00 41.52 260 GLY D C 1
ATOM 12939 O O . GLY D 1 280 ? -22.073 -47.622 -4.970 1.00 45.29 260 GLY D O 1
ATOM 12940 N N . ALA D 1 281 ? -21.485 -49.695 -4.325 1.00 40.09 261 ALA D N 1
ATOM 12941 C CA . ALA D 1 281 ? -22.540 -50.307 -5.112 1.00 37.31 261 ALA D CA 1
ATOM 12942 C C . ALA D 1 281 ? -23.844 -49.948 -4.409 1.00 31.73 261 ALA D C 1
ATOM 12943 O O . ALA D 1 281 ? -23.853 -49.742 -3.207 1.00 26.83 261 ALA D O 1
ATOM 12945 N N . PRO D 1 282 ? -24.946 -49.851 -5.163 1.00 31.65 262 PRO D N 1
ATOM 12946 C CA . PRO D 1 282 ? -26.227 -49.564 -4.536 1.00 31.76 262 PRO D CA 1
ATOM 12947 C C . PRO D 1 282 ? -26.455 -50.423 -3.305 1.00 39.70 262 PRO D C 1
ATOM 12948 O O . PRO D 1 282 ? -26.955 -49.940 -2.287 1.00 45.76 262 PRO D O 1
ATOM 12952 N N . SER D 1 283 ? -26.049 -51.699 -3.384 1.00 47.26 263 SER D N 1
ATOM 12953 C CA . SER D 1 283 ? -26.357 -52.697 -2.358 1.00 39.63 263 SER D CA 1
ATOM 12954 C C . SER D 1 283 ? -25.779 -52.397 -0.995 1.00 38.00 263 SER D C 1
ATOM 12955 O O . SER D 1 283 ? -26.213 -52.975 -0.034 1.00 35.51 263 SER D O 1
ATOM 12958 N N . ILE D 1 284 ? -24.786 -51.520 -0.901 1.00 42.49 264 ILE D N 1
ATOM 12959 C CA . ILE D 1 284 ? -24.255 -51.116 0.417 1.00 44.94 264 ILE D CA 1
ATOM 12960 C C . ILE D 1 284 ? -25.293 -50.448 1.313 1.00 49.06 264 ILE D C 1
ATOM 12961 O O . ILE D 1 284 ? -25.087 -50.342 2.522 1.00 55.56 264 ILE D O 1
ATOM 12966 N N . TRP D 1 285 ? -26.362 -49.947 0.698 1.00 51.26 265 TRP D N 1
ATOM 12967 C CA . TRP D 1 285 ? -27.438 -49.231 1.378 1.00 55.75 265 TRP D CA 1
ATOM 12968 C C . TRP D 1 285 ? -28.612 -50.124 1.799 1.00 60.42 265 TRP D C 1
ATOM 12969 O O . TRP D 1 285 ? -29.428 -49.697 2.621 1.00 57.77 265 TRP D O 1
ATOM 12980 N N . ARG D 1 286 ? -28.678 -51.340 1.237 1.00 61.09 266 ARG D N 1
ATOM 12981 C CA . ARG D 1 286 ? -29.822 -52.259 1.394 1.00 61.19 266 ARG D CA 1
ATOM 12982 C C . ARG D 1 286 ? -30.219 -52.473 2.849 1.00 59.33 266 ARG D C 1
ATOM 12983 O O . ARG D 1 286 ? -31.361 -52.242 3.215 1.00 60.11 266 ARG D O 1
ATOM 12991 N N . GLY D 1 287 ? -29.271 -52.912 3.670 1.00 60.36 267 GLY D N 1
ATOM 12992 C CA . GLY D 1 287 ? -29.523 -53.180 5.078 1.00 61.45 267 GLY D CA 1
ATOM 12993 C C . GLY D 1 287 ? -30.038 -51.968 5.830 1.00 65.69 267 GLY D C 1
ATOM 12994 O O . GLY D 1 287 ? -31.041 -52.055 6.519 1.00 69.03 267 GLY D O 1
ATOM 12995 N N . ALA D 1 288 ? -29.367 -50.830 5.682 1.00 68.23 268 ALA D N 1
ATOM 12996 C CA . ALA D 1 288 ? -29.747 -49.619 6.416 1.00 67.91 268 ALA D CA 1
ATOM 12997 C C . ALA D 1 288 ? -31.158 -49.109 6.041 1.00 59.92 268 ALA D C 1
ATOM 12998 O O . ALA D 1 288 ? -31.966 -48.825 6.921 1.00 54.58 268 ALA D O 1
ATOM 13000 N N . LEU D 1 289 ? -31.469 -49.053 4.749 1.00 58.24 269 LEU D N 1
ATOM 13001 C CA . LEU D 1 289 ? -32.834 -48.696 4.280 1.00 59.76 269 LEU D CA 1
ATOM 13002 C C . LEU D 1 289 ? -33.943 -49.692 4.684 1.00 69.75 269 LEU D C 1
ATOM 13003 O O . LEU D 1 289 ? -35.112 -49.329 4.805 1.00 73.16 269 LEU D O 1
ATOM 13008 N N . ARG D 1 290 ? -33.564 -50.953 4.863 1.00 76.46 270 ARG D N 1
ATOM 13009 C CA . ARG D 1 290 ? -34.495 -52.030 5.156 1.00 74.94 270 ARG D CA 1
ATOM 13010 C C . ARG D 1 290 ? -34.686 -52.132 6.688 1.00 70.30 270 ARG D C 1
ATOM 13011 O O . ARG D 1 290 ? -35.809 -52.229 7.152 1.00 69.69 270 ARG D O 1
ATOM 13019 N N . HIS D 1 291 ? -33.608 -52.064 7.467 1.00 65.94 271 HIS D N 1
ATOM 13020 C CA . HIS D 1 291 ? -33.677 -52.367 8.900 1.00 65.60 271 HIS D CA 1
ATOM 13021 C C . HIS D 1 291 ? -33.266 -51.232 9.808 1.00 65.16 271 HIS D C 1
ATOM 13022 O O . HIS D 1 291 ? -33.395 -51.355 11.008 1.00 65.64 271 HIS D O 1
ATOM 13029 N N . GLU D 1 292 ? -32.755 -50.126 9.280 1.00 74.05 272 GLU D N 1
ATOM 13030 C CA . GLU D 1 292 ? -32.148 -49.104 10.159 1.00 82.92 272 GLU D CA 1
ATOM 13031 C C . GLU D 1 292 ? -32.272 -47.665 9.636 1.00 81.94 272 GLU D C 1
ATOM 13032 O O . GLU D 1 292 ? -31.345 -46.857 9.749 1.00 73.36 272 GLU D O 1
ATOM 13038 N N . ALA D 1 293 ? -33.446 -47.360 9.095 1.00 80.43 273 ALA D N 1
ATOM 13039 C CA . ALA D 1 293 ? -33.684 -46.119 8.373 1.00 74.45 273 ALA D CA 1
ATOM 13040 C C . ALA D 1 293 ? -33.704 -44.925 9.304 1.00 73.47 273 ALA D C 1
ATOM 13041 O O . ALA D 1 293 ? -33.527 -43.789 8.860 1.00 72.70 273 ALA D O 1
ATOM 13043 N N . ASP D 1 294 ? -33.921 -45.175 10.590 1.00 75.16 274 ASP D N 1
ATOM 13044 C CA . ASP D 1 294 ? -34.026 -44.094 11.563 1.00 78.83 274 ASP D CA 1
ATOM 13045 C C . ASP D 1 294 ? -32.641 -43.581 11.877 1.00 78.82 274 ASP D C 1
ATOM 13046 O O . ASP D 1 294 ? -32.384 -42.374 11.808 1.00 81.64 274 ASP D O 1
ATOM 13051 N N . GLU D 1 295 ? -31.753 -44.512 12.210 1.00 83.06 275 GLU D N 1
ATOM 13052 C CA . GLU D 1 295 ? -30.339 -44.209 12.465 1.00 83.09 275 GLU D CA 1
ATOM 13053 C C . GLU D 1 295 ? -29.668 -43.519 11.268 1.00 73.73 275 GLU D C 1
ATOM 13054 O O . GLU D 1 295 ? -28.947 -42.526 11.418 1.00 79.31 275 GLU D O 1
ATOM 13060 N N . LEU D 1 296 ? -29.947 -44.047 10.084 1.00 64.68 276 LEU D N 1
ATOM 13061 C CA . LEU D 1 296 ? -29.376 -43.555 8.842 1.00 62.33 276 LEU D CA 1
ATOM 13062 C C . LEU D 1 296 ? -29.754 -42.104 8.554 1.00 62.35 276 LEU D C 1
ATOM 13063 O O . LEU D 1 296 ? -28.890 -41.300 8.180 1.00 57.06 276 LEU D O 1
ATOM 13068 N N . ALA D 1 297 ? -31.044 -41.793 8.711 1.00 67.23 277 ALA D N 1
ATOM 13069 C CA . ALA D 1 297 ? -31.559 -40.427 8.568 1.00 66.53 277 ALA D CA 1
ATOM 13070 C C . ALA D 1 297 ? -30.964 -39.460 9.590 1.00 65.36 277 ALA D C 1
ATOM 13071 O O . ALA D 1 297 ? -30.998 -38.255 9.358 1.00 64.96 277 ALA D O 1
ATOM 13073 N N . ALA D 1 298 ? -30.442 -39.978 10.709 1.00 63.81 278 ALA D N 1
ATOM 13074 C CA . ALA D 1 298 ? -29.661 -39.167 11.652 1.00 72.51 278 ALA D CA 1
ATOM 13075 C C . ALA D 1 298 ? -28.371 -38.573 11.050 1.00 78.26 278 ALA D C 1
ATOM 13076 O O . ALA D 1 298 ? -27.792 -37.627 11.606 1.00 86.91 278 ALA D O 1
ATOM 13078 N N . LEU D 1 299 ? -27.938 -39.119 9.921 1.00 81.37 279 LEU D N 1
ATOM 13079 C CA . LEU D 1 299 ? -26.818 -38.567 9.162 1.00 82.90 279 LEU D CA 1
ATOM 13080 C C . LEU D 1 299 ? -27.245 -37.600 8.070 1.00 76.92 279 LEU D C 1
ATOM 13081 O O . LEU D 1 299 ? -26.383 -37.015 7.410 1.00 78.31 279 LEU D O 1
ATOM 13086 N N . GLY D 1 300 ? -28.556 -37.411 7.909 1.00 72.27 280 GLY D N 1
ATOM 13087 C CA . GLY D 1 300 ? -29.128 -36.623 6.817 1.00 73.08 280 GLY D CA 1
ATOM 13088 C C . GLY D 1 300 ? -28.563 -35.221 6.634 1.00 71.25 280 GLY D C 1
ATOM 13089 O O . GLY D 1 300 ? -28.544 -34.711 5.496 1.00 74.53 280 GLY D O 1
ATOM 13090 N N . GLY D 1 301 ? -28.112 -34.605 7.735 1.00 62.35 281 GLY D N 1
ATOM 13091 C CA . GLY D 1 301 ? -27.575 -33.243 7.719 1.00 59.38 281 GLY D CA 1
ATOM 13092 C C . GLY D 1 301 ? -26.103 -33.156 7.349 1.00 59.28 281 GLY D C 1
ATOM 13093 O O . GLY D 1 301 ? -25.638 -32.133 6.839 1.00 57.95 281 GLY D O 1
ATOM 13094 N N . ARG D 1 302 ? -25.375 -34.248 7.560 1.00 62.01 282 ARG D N 1
ATOM 13095 C CA . ARG D 1 302 ? -23.937 -34.304 7.274 1.00 59.69 282 ARG D CA 1
ATOM 13096 C C . ARG D 1 302 ? -23.573 -34.806 5.840 1.00 55.13 282 ARG D C 1
ATOM 13097 O O . ARG D 1 302 ? -22.582 -34.349 5.255 1.00 58.74 282 ARG D O 1
ATOM 13105 N N . ILE D 1 303 ? -24.374 -35.708 5.262 1.00 48.64 283 ILE D N 1
ATOM 13106 C CA . ILE D 1 303 ? -24.054 -36.336 3.964 1.00 47.23 283 ILE D CA 1
ATOM 13107 C C . ILE D 1 303 ? -24.623 -35.548 2.798 1.00 45.40 283 ILE D C 1
ATOM 13108 O O . ILE D 1 303 ? -25.844 -35.468 2.626 1.00 48.58 283 ILE D O 1
ATOM 13113 N N . ARG D 1 304 ? -23.737 -35.022 1.966 1.00 44.50 284 ARG D N 1
ATOM 13114 C CA . ARG D 1 304 ? -24.150 -34.159 0.875 1.00 48.91 284 ARG D CA 1
ATOM 13115 C C . ARG D 1 304 ? -24.023 -34.854 -0.482 1.00 49.39 284 ARG D C 1
ATOM 13116 O O . ARG D 1 304 ? -24.490 -34.341 -1.503 1.00 54.85 284 ARG D O 1
ATOM 13124 N N . GLY D 1 305 ? -23.461 -36.056 -0.511 1.00 48.90 285 GLY D N 1
ATOM 13125 C CA . GLY D 1 305 ? -23.363 -36.794 -1.771 1.00 43.76 285 GLY D CA 1
ATOM 13126 C C . GLY D 1 305 ? -23.248 -38.297 -1.622 1.00 42.09 285 GLY D C 1
ATOM 13127 O O . GLY D 1 305 ? -22.673 -38.799 -0.657 1.00 44.50 285 GLY D O 1
ATOM 13128 N N . VAL D 1 306 ? -23.805 -39.004 -2.592 1.00 36.27 286 VAL D N 1
ATOM 13129 C CA . VAL D 1 306 ? -23.714 -40.429 -2.641 1.00 36.05 286 VAL D CA 1
ATOM 13130 C C . VAL D 1 306 ? -23.509 -40.839 -4.089 1.00 36.35 286 VAL D C 1
ATOM 13131 O O . VAL D 1 306 ? -24.240 -40.406 -4.967 1.00 32.37 286 VAL D O 1
ATOM 13135 N N . LEU D 1 307 ? -22.543 -41.718 -4.332 1.00 37.78 287 LEU D N 1
ATOM 13136 C CA . LEU D 1 307 ? -22.241 -42.163 -5.698 1.00 37.84 287 LEU D CA 1
ATOM 13137 C C . LEU D 1 307 ? -22.347 -43.688 -5.797 1.00 35.84 287 LEU D C 1
ATOM 13138 O O . LEU D 1 307 ? -21.967 -44.390 -4.880 1.00 36.01 287 LEU D O 1
ATOM 13143 N N . PHE D 1 308 ? -22.889 -44.176 -6.899 1.00 33.34 288 PHE D N 1
ATOM 13144 C CA . PHE D 1 308 ? -23.053 -45.601 -7.134 1.00 32.01 288 PHE D CA 1
ATOM 13145 C C . PHE D 1 308 ? -22.689 -45.937 -8.546 1.00 35.16 288 PHE D C 1
ATOM 13146 O O . PHE D 1 308 ? -22.861 -45.116 -9.461 1.00 36.66 288 PHE D O 1
ATOM 13154 N N . SER D 1 309 ? -22.110 -47.116 -8.728 1.00 38.16 289 SER D N 1
ATOM 13155 C CA . SER D 1 309 ? -21.945 -47.660 -10.077 1.00 40.07 289 SER D CA 1
ATOM 13156 C C . SER D 1 309 ? -22.048 -49.132 -10.000 1.00 35.29 289 SER D C 1
ATOM 13157 O O . SER D 1 309 ? -22.173 -49.679 -8.937 1.00 32.71 289 SER D O 1
ATOM 13160 N N . GLY D 1 310 ? -21.998 -49.780 -11.138 1.00 39.41 290 GLY D N 1
ATOM 13161 C CA . GLY D 1 310 ? -21.906 -51.233 -11.135 1.00 45.97 290 GLY D CA 1
ATOM 13162 C C . GLY D 1 310 ? -23.169 -51.931 -11.535 1.00 46.69 290 GLY D C 1
ATOM 13163 O O . GLY D 1 310 ? -23.180 -52.558 -12.579 1.00 50.13 290 GLY D O 1
ATOM 13164 N N . GLU D 1 311 ? -24.205 -51.798 -10.702 1.00 50.52 291 GLU D N 1
ATOM 13165 C CA . GLU D 1 311 ? -25.576 -52.265 -10.960 1.00 51.17 291 GLU D CA 1
ATOM 13166 C C . GLU D 1 311 ? -26.510 -51.017 -11.054 1.00 54.49 291 GLU D C 1
ATOM 13167 O O . GLU D 1 311 ? -26.186 -49.918 -10.557 1.00 53.21 291 GLU D O 1
ATOM 13173 N N . PRO D 1 312 ? -27.697 -51.172 -11.654 1.00 50.86 292 PRO D N 1
ATOM 13174 C CA . PRO D 1 312 ? -28.706 -50.106 -11.477 1.00 46.78 292 PRO D CA 1
ATOM 13175 C C . PRO D 1 312 ? -29.208 -50.001 -10.040 1.00 43.70 292 PRO D C 1
ATOM 13176 O O . PRO D 1 312 ? -29.163 -50.982 -9.323 1.00 42.38 292 PRO D O 1
ATOM 13180 N N . PHE D 1 313 ? -29.629 -48.810 -9.619 1.00 45.93 293 PHE D N 1
ATOM 13181 C CA . PHE D 1 313 ? -30.235 -48.593 -8.296 1.00 46.41 293 PHE D CA 1
ATOM 13182 C C . PHE D 1 313 ? -31.769 -48.795 -8.401 1.00 53.05 293 PHE D C 1
ATOM 13183 O O . PHE D 1 313 ? -32.451 -48.129 -9.214 1.00 46.82 293 PHE D O 1
ATOM 13191 N N . PRO D 1 314 ? -32.319 -49.755 -7.635 1.00 56.12 294 PRO D N 1
ATOM 13192 C CA . PRO D 1 314 ? -33.757 -49.951 -7.764 1.00 55.54 294 PRO D CA 1
ATOM 13193 C C . PRO D 1 314 ? -34.452 -48.741 -7.185 1.00 54.02 294 PRO D C 1
ATOM 13194 O O . PRO D 1 314 ? -34.069 -48.285 -6.106 1.00 50.83 294 PRO D O 1
ATOM 13198 N N . LEU D 1 315 ? -35.477 -48.260 -7.878 1.00 53.64 295 LEU D N 1
ATOM 13199 C CA . LEU D 1 315 ? -36.105 -46.975 -7.539 1.00 57.70 295 LEU D CA 1
ATOM 13200 C C . LEU D 1 315 ? -36.777 -46.881 -6.152 1.00 56.64 295 LEU D C 1
ATOM 13201 O O . LEU D 1 315 ? -36.538 -45.932 -5.431 1.00 56.17 295 LEU D O 1
ATOM 13206 N N . PRO D 1 316 ? -37.605 -47.861 -5.764 1.00 58.35 296 PRO D N 1
ATOM 13207 C CA . PRO D 1 316 ? -37.978 -47.941 -4.357 1.00 57.29 296 PRO D CA 1
ATOM 13208 C C . PRO D 1 316 ? -36.873 -47.546 -3.382 1.00 55.41 296 PRO D C 1
ATOM 13209 O O . PRO D 1 316 ? -37.064 -46.631 -2.577 1.00 48.62 296 PRO D O 1
ATOM 13213 N N . GLU D 1 317 ? -35.719 -48.218 -3.468 1.00 58.97 297 GLU D N 1
ATOM 13214 C CA . GLU D 1 317 ? -34.582 -47.929 -2.580 1.00 59.04 297 GLU D CA 1
ATOM 13215 C C . GLU D 1 317 ? -33.970 -46.532 -2.805 1.00 59.30 297 GLU D C 1
ATOM 13216 O O . GLU D 1 317 ? -33.531 -45.870 -1.835 1.00 50.66 297 GLU D O 1
ATOM 13222 N N . VAL D 1 318 ? -33.926 -46.076 -4.060 1.00 53.48 298 VAL D N 1
ATOM 13223 C CA . VAL D 1 318 ? -33.347 -44.762 -4.325 1.00 51.16 298 VAL D CA 1
ATOM 13224 C C . VAL D 1 318 ? -34.211 -43.704 -3.633 1.00 52.03 298 VAL D C 1
ATOM 13225 O O . VAL D 1 318 ? -33.682 -42.799 -2.984 1.00 56.44 298 VAL D O 1
ATOM 13229 N N . ARG D 1 319 ? -35.532 -43.850 -3.730 1.00 50.77 299 ARG D N 1
ATOM 13230 C CA . ARG D 1 319 ? -36.462 -42.933 -3.077 1.00 50.60 299 ARG D CA 1
ATOM 13231 C C . ARG D 1 319 ? -36.315 -42.982 -1.568 1.00 50.67 299 ARG D C 1
ATOM 13232 O O . ARG D 1 319 ? -36.195 -41.953 -0.913 1.00 54.77 299 ARG D O 1
ATOM 13240 N N . ALA D 1 320 ? -36.289 -44.184 -1.020 1.00 49.45 300 ALA D N 1
ATOM 13241 C CA . ALA D 1 320 ? -36.030 -44.347 0.392 1.00 51.59 300 ALA D CA 1
ATOM 13242 C C . ALA D 1 320 ? -34.789 -43.560 0.825 1.00 53.75 300 ALA D C 1
ATOM 13243 O O . ALA D 1 320 ? -34.770 -42.906 1.873 1.00 53.88 300 ALA D O 1
ATOM 13245 N N . LEU D 1 321 ? -33.735 -43.634 0.018 1.00 61.53 301 LEU D N 1
ATOM 13246 C CA . LEU D 1 321 ? -32.444 -43.047 0.404 1.00 60.83 301 LEU D CA 1
ATOM 13247 C C . LEU D 1 321 ? -32.488 -41.540 0.289 1.00 58.36 301 LEU D C 1
ATOM 13248 O O . LEU D 1 321 ? -31.910 -40.844 1.127 1.00 53.40 301 LEU D O 1
ATOM 13253 N N . GLN D 1 322 ? -33.144 -41.051 -0.764 1.00 52.11 302 GLN D N 1
ATOM 13254 C CA . GLN D 1 322 ? -33.397 -39.619 -0.922 1.00 52.09 302 GLN D CA 1
ATOM 13255 C C . GLN D 1 322 ? -34.083 -39.037 0.311 1.00 56.21 302 GLN D C 1
ATOM 13256 O O . GLN D 1 322 ? -33.655 -37.996 0.819 1.00 53.46 302 GLN D O 1
ATOM 13262 N N . GLN D 1 323 ? -35.119 -39.724 0.794 1.00 61.02 303 GLN D N 1
ATOM 13263 C CA . GLN D 1 323 ? -35.851 -39.280 1.978 1.00 66.29 303 GLN D CA 1
ATOM 13264 C C . GLN D 1 323 ? -35.050 -39.391 3.264 1.00 62.43 303 GLN D C 1
ATOM 13265 O O . GLN D 1 323 ? -35.118 -38.500 4.095 1.00 63.22 303 GLN D O 1
ATOM 13271 N N . ALA D 1 324 ? -34.273 -40.452 3.426 1.00 56.04 304 ALA D N 1
ATOM 13272 C CA . ALA D 1 324 ? -33.440 -40.560 4.608 1.00 53.80 304 ALA D CA 1
ATOM 13273 C C . ALA D 1 324 ? -32.323 -39.530 4.617 1.00 55.85 304 ALA D C 1
ATOM 13274 O O . ALA D 1 324 ? -31.921 -39.079 5.689 1.00 66.89 304 ALA D O 1
ATOM 13276 N N . LEU D 1 325 ? -31.802 -39.176 3.437 1.00 59.16 305 LEU D N 1
ATOM 13277 C CA . LEU D 1 325 ? -30.696 -38.203 3.306 1.00 59.80 305 LEU D CA 1
ATOM 13278 C C . LEU D 1 325 ? -31.146 -37.087 2.394 1.00 58.69 305 LEU D C 1
ATOM 13279 O O . LEU D 1 325 ? -30.938 -37.133 1.183 1.00 54.21 305 LEU D O 1
ATOM 13284 N N . PRO D 1 326 ? -31.803 -36.078 2.962 1.00 62.87 306 PRO D N 1
ATOM 13285 C CA . PRO D 1 326 ? -32.460 -35.086 2.101 1.00 63.28 306 PRO D CA 1
ATOM 13286 C C . PRO D 1 326 ? -31.518 -34.057 1.475 1.00 59.92 306 PRO D C 1
ATOM 13287 O O . PRO D 1 326 ? -31.888 -33.428 0.476 1.00 57.00 306 PRO D O 1
ATOM 13291 N N . LEU D 1 327 ? -30.317 -33.906 2.030 1.00 56.21 307 LEU D N 1
ATOM 13292 C CA . LEU D 1 327 ? -29.314 -33.029 1.427 1.00 57.29 307 LEU D CA 1
ATOM 13293 C C . LEU D 1 327 ? -28.471 -33.688 0.317 1.00 55.18 307 LEU D C 1
ATOM 13294 O O . LEU D 1 327 ? -27.801 -32.988 -0.453 1.00 51.89 307 LEU D O 1
ATOM 13299 N N . ALA D 1 328 ? -28.512 -35.020 0.239 1.00 51.20 308 ALA D N 1
ATOM 13300 C CA . ALA D 1 328 ? -27.617 -35.790 -0.622 1.00 44.05 308 ALA D CA 1
ATOM 13301 C C . ALA D 1 328 ? -27.850 -35.616 -2.113 1.00 41.82 308 ALA D C 1
ATOM 13302 O O . ALA D 1 328 ? -28.955 -35.816 -2.589 1.00 41.42 308 ALA D O 1
ATOM 13304 N N . ARG D 1 329 ? -26.795 -35.254 -2.835 1.00 39.85 309 ARG D N 1
ATOM 13305 C CA . ARG D 1 329 ? -26.760 -35.318 -4.297 1.00 42.77 309 ARG D CA 1
ATOM 13306 C C . ARG D 1 329 ? -26.402 -36.760 -4.667 1.00 35.59 309 ARG D C 1
ATOM 13307 O O . ARG D 1 329 ? -25.360 -37.265 -4.270 1.00 38.47 309 ARG D O 1
ATOM 13315 N N . ILE D 1 330 ? -27.292 -37.470 -5.327 1.00 33.06 310 ILE D N 1
ATOM 13316 C CA . ILE D 1 330 ? -27.023 -38.887 -5.651 1.00 31.96 310 ILE D CA 1
ATOM 13317 C C . ILE D 1 330 ? -26.606 -38.947 -7.076 1.00 28.46 310 ILE D C 1
ATOM 13318 O O . ILE D 1 330 ? -27.333 -38.487 -7.950 1.00 30.93 310 ILE D O 1
ATOM 13323 N N . VAL D 1 331 ? -25.401 -39.434 -7.330 1.00 28.03 311 VAL D N 1
ATOM 13324 C CA . VAL D 1 331 ? -24.921 -39.484 -8.715 1.00 28.79 311 VAL D CA 1
ATOM 13325 C C . VAL D 1 331 ? -24.663 -40.919 -9.171 1.00 28.01 311 VAL D C 1
ATOM 13326 O O . VAL D 1 331 ? -24.008 -41.691 -8.496 1.00 24.30 311 VAL D O 1
ATOM 13330 N N . ASN D 1 332 ? -25.219 -41.217 -10.334 1.00 30.03 312 ASN D N 1
ATOM 13331 C CA . ASN D 1 332 ? -25.101 -42.495 -11.001 1.00 31.44 312 ASN D CA 1
ATOM 13332 C C . ASN D 1 332 ? -23.834 -42.479 -11.852 1.00 30.57 312 ASN D C 1
ATOM 13333 O O . ASN D 1 332 ? -23.764 -41.821 -12.899 1.00 29.45 312 ASN D O 1
ATOM 13338 N N . CYS D 1 333 ? -22.829 -43.225 -11.406 1.00 30.79 313 CYS D N 1
ATOM 13339 C CA . CYS D 1 333 ? -21.623 -43.444 -12.210 1.00 32.26 313 CYS D CA 1
ATOM 13340 C C . CYS D 1 333 ? -21.795 -44.698 -13.148 1.00 29.90 313 CYS D C 1
ATOM 13341 O O . CYS D 1 333 ? -21.983 -45.779 -12.675 1.00 28.47 313 CYS D O 1
ATOM 13344 N N . PHE D 1 334 ? -21.828 -44.502 -14.450 1.00 30.63 314 PHE D N 1
ATOM 13345 C CA . PHE D 1 334 ? -21.922 -45.590 -15.413 1.00 32.37 314 PHE D CA 1
ATOM 13346 C C . PHE D 1 334 ? -20.683 -45.679 -16.264 1.00 33.81 314 PHE D C 1
ATOM 13347 O O . PHE D 1 334 ? -20.258 -44.666 -16.845 1.00 33.29 314 PHE D O 1
ATOM 13355 N N . GLY D 1 335 ? -20.162 -46.903 -16.380 1.00 30.71 315 GLY D N 1
ATOM 13356 C CA . GLY D 1 335 ? -19.141 -47.238 -17.382 1.00 27.73 315 GLY D CA 1
ATOM 13357 C C . GLY D 1 335 ? -18.421 -48.500 -16.977 1.00 24.45 315 GLY D C 1
ATOM 13358 O O . GLY D 1 335 ? -18.997 -49.321 -16.269 1.00 22.44 315 GLY D O 1
ATOM 13359 N N . SER D 1 336 ? -17.164 -48.642 -17.392 1.00 24.16 316 SER D N 1
ATOM 13360 C CA . SER D 1 336 ? -16.464 -49.951 -17.281 1.00 24.94 316 SER D CA 1
ATOM 13361 C C . SER D 1 336 ? -14.978 -49.860 -16.979 1.00 22.03 316 SER D C 1
ATOM 13362 O O . SER D 1 336 ? -14.285 -48.962 -17.469 1.00 21.02 316 SER D O 1
ATOM 13365 N N . THR D 1 337 ? -14.500 -50.814 -16.200 1.00 20.18 317 THR D N 1
ATOM 13366 C CA . THR D 1 337 ? -13.084 -50.965 -15.892 1.00 20.74 317 THR D CA 1
ATOM 13367 C C . THR D 1 337 ? -12.227 -50.584 -17.082 1.00 23.84 317 THR D C 1
ATOM 13368 O O . THR D 1 337 ? -11.335 -49.747 -16.948 1.00 28.94 317 THR D O 1
ATOM 13372 N N . GLU D 1 338 ? -12.538 -51.116 -18.266 1.00 23.69 318 GLU D N 1
ATOM 13373 C CA . GLU D 1 338 ? -11.821 -50.715 -19.458 1.00 23.38 318 GLU D CA 1
ATOM 13374 C C . GLU D 1 338 ? -11.660 -49.191 -19.658 1.00 25.49 318 GLU D C 1
ATOM 13375 O O . GLU D 1 338 ? -10.863 -48.788 -20.528 1.00 28.30 318 GLU D O 1
ATOM 13381 N N . SER D 1 339 ? -12.399 -48.356 -18.908 1.00 23.39 319 SER D N 1
ATOM 13382 C CA . SER D 1 339 ? -12.099 -46.916 -18.832 1.00 23.21 319 SER D CA 1
ATOM 13383 C C . SER D 1 339 ? -12.339 -46.292 -17.428 1.00 23.18 319 SER D C 1
ATOM 13384 O O . SER D 1 339 ? -12.472 -45.072 -17.262 1.00 17.49 319 SER D O 1
ATOM 13387 N N . VAL D 1 340 ? -12.313 -47.172 -16.425 1.00 24.90 320 VAL D N 1
ATOM 13388 C CA . VAL D 1 340 ? -12.868 -46.940 -15.081 1.00 26.47 320 VAL D CA 1
ATOM 13389 C C . VAL D 1 340 ? -14.387 -46.757 -15.191 1.00 26.55 320 VAL D C 1
ATOM 13390 O O . VAL D 1 340 ? -15.190 -47.563 -14.647 1.00 19.97 320 VAL D O 1
ATOM 13394 N N . ALA D 1 341 ? -14.742 -45.656 -15.881 1.00 25.84 321 ALA D N 1
ATOM 13395 C CA . ALA D 1 341 ? -16.109 -45.306 -16.156 1.00 26.24 321 ALA D CA 1
ATOM 13396 C C . ALA D 1 341 ? -16.202 -44.185 -17.189 1.00 24.88 321 ALA D C 1
ATOM 13397 O O . ALA D 1 341 ? -15.177 -43.740 -17.761 1.00 24.99 321 ALA D O 1
ATOM 13399 N N . ALA D 1 342 ? -17.447 -43.771 -17.453 1.00 24.85 322 ALA D N 1
ATOM 13400 C CA . ALA D 1 342 ? -17.789 -42.920 -18.600 1.00 24.92 322 ALA D CA 1
ATOM 13401 C C . ALA D 1 342 ? -18.712 -41.765 -18.299 1.00 25.57 322 ALA D C 1
ATOM 13402 O O . ALA D 1 342 ? -18.530 -40.683 -18.867 1.00 30.96 322 ALA D O 1
ATOM 13404 N N . SER D 1 343 ? -19.736 -41.990 -17.484 1.00 26.85 323 SER D N 1
ATOM 13405 C CA . SER D 1 343 ? -20.719 -40.954 -17.234 1.00 28.62 323 SER D CA 1
ATOM 13406 C C . SER D 1 343 ? -21.045 -40.813 -15.762 1.00 24.85 323 SER D C 1
ATOM 13407 O O . SER D 1 343 ? -21.050 -41.794 -15.000 1.00 21.16 323 SER D O 1
ATOM 13410 N N . PHE D 1 344 ? -21.312 -39.559 -15.384 1.00 26.18 324 PHE D N 1
ATOM 13411 C CA . PHE D 1 344 ? -21.831 -39.196 -14.036 1.00 24.86 324 PHE D CA 1
ATOM 13412 C C . PHE D 1 344 ? -23.126 -38.412 -14.186 1.00 25.94 324 PHE D C 1
ATOM 13413 O O . PHE D 1 344 ? -23.213 -37.496 -14.993 1.00 27.36 324 PHE D O 1
ATOM 13421 N N . THR D 1 345 ? -24.166 -38.825 -13.478 1.00 28.80 325 THR D N 1
ATOM 13422 C CA . THR D 1 345 ? -25.506 -38.368 -13.817 1.00 31.50 325 THR D CA 1
ATOM 13423 C C . THR D 1 345 ? -26.330 -38.194 -12.569 1.00 34.15 325 THR D C 1
ATOM 13424 O O . THR D 1 345 ? -26.473 -39.092 -11.730 1.00 41.15 325 THR D O 1
ATOM 13428 N N . ASP D 1 346 ? -26.854 -37.002 -12.403 1.00 37.42 326 ASP D N 1
ATOM 13429 C CA . ASP D 1 346 ? -27.541 -36.690 -11.171 1.00 39.83 326 ASP D CA 1
ATOM 13430 C C . ASP D 1 346 ? -28.888 -37.377 -11.193 1.00 35.70 326 ASP D C 1
ATOM 13431 O O . ASP D 1 346 ? -29.633 -37.255 -12.159 1.00 29.67 326 ASP D O 1
ATOM 13436 N N . VAL D 1 347 ? -29.171 -38.102 -10.119 1.00 35.71 327 VAL D N 1
ATOM 13437 C CA . VAL D 1 347 ? -30.512 -38.644 -9.868 1.00 39.01 327 VAL D CA 1
ATOM 13438 C C . VAL D 1 347 ? -31.472 -37.499 -9.486 1.00 37.73 327 VAL D C 1
ATOM 13439 O O . VAL D 1 347 ? -31.212 -36.761 -8.534 1.00 32.37 327 VAL D O 1
ATOM 13443 N N . PRO D 1 348 ? -32.585 -37.361 -10.221 1.00 43.38 328 PRO D N 1
ATOM 13444 C CA . PRO D 1 348 ? -33.418 -36.177 -10.010 1.00 46.95 328 PRO D CA 1
ATOM 13445 C C . PRO D 1 348 ? -34.118 -36.244 -8.659 1.00 49.41 328 PRO D C 1
ATOM 13446 O O . PRO D 1 348 ? -34.410 -37.340 -8.190 1.00 38.91 328 PRO D O 1
ATOM 13450 N N . ARG D 1 349 ? -34.296 -35.092 -8.004 1.00 62.71 329 ARG D N 1
ATOM 13451 C CA . ARG D 1 349 ? -34.953 -35.051 -6.681 1.00 71.62 329 ARG D CA 1
ATOM 13452 C C . ARG D 1 349 ? -36.285 -34.265 -6.684 1.00 77.71 329 ARG D C 1
ATOM 13453 O O . ARG D 1 349 ? -36.322 -33.091 -7.044 1.00 71.76 329 ARG D O 1
ATOM 13461 N N . PRO D 1 350 ? -37.395 -34.933 -6.310 1.00 89.12 330 PRO D N 1
ATOM 13462 C CA . PRO D 1 350 ? -37.505 -36.375 -6.105 1.00 90.44 330 PRO D CA 1
ATOM 13463 C C . PRO D 1 350 ? -37.673 -37.054 -7.453 1.00 85.84 330 PRO D C 1
ATOM 13464 O O . PRO D 1 350 ? -37.838 -36.385 -8.479 1.00 78.49 330 PRO D O 1
ATOM 13468 N N . VAL D 1 351 ? -37.635 -38.380 -7.434 1.00 84.41 331 VAL D N 1
ATOM 13469 C CA . VAL D 1 351 ? -37.696 -39.165 -8.651 1.00 78.14 331 VAL D CA 1
ATOM 13470 C C . VAL D 1 351 ? -39.131 -39.173 -9.156 1.00 75.63 331 VAL D C 1
ATOM 13471 O O . VAL D 1 351 ? -39.995 -39.688 -8.455 1.00 71.38 331 VAL D O 1
ATOM 13475 N N . PRO D 1 352 ? -39.381 -38.645 -10.380 1.00 75.51 332 PRO D N 1
ATOM 13476 C CA . PRO D 1 352 ? -40.752 -38.664 -10.940 1.00 78.12 332 PRO D CA 1
ATOM 13477 C C . PRO D 1 352 ? -41.393 -40.058 -11.020 1.00 86.85 332 PRO D C 1
ATOM 13478 O O . PRO D 1 352 ? -40.686 -41.067 -10.874 1.00 92.67 332 PRO D O 1
ATOM 13482 N N . THR D 1 356 ? -39.128 -44.794 -15.066 1.00 40.22 336 THR D N 1
ATOM 13483 C CA . THR D 1 356 ? -38.897 -46.264 -15.321 1.00 55.62 336 THR D CA 1
ATOM 13484 C C . THR D 1 356 ? -37.506 -46.784 -14.917 1.00 53.68 336 THR D C 1
ATOM 13485 O O . THR D 1 356 ? -37.359 -47.953 -14.552 1.00 45.92 336 THR D O 1
ATOM 13489 N N . LYS D 1 357 ? -36.537 -45.872 -14.988 1.00 53.99 337 LYS D N 1
ATOM 13490 C CA . LYS D 1 357 ? -35.084 -46.100 -14.941 1.00 52.96 337 LYS D CA 1
ATOM 13491 C C . LYS D 1 357 ? -34.367 -44.741 -14.766 1.00 50.88 337 LYS D C 1
ATOM 13492 O O . LYS D 1 357 ? -34.828 -43.717 -15.262 1.00 46.83 337 LYS D O 1
ATOM 13498 N N . LEU D 1 358 ? -33.238 -44.730 -14.064 1.00 43.12 338 LEU D N 1
ATOM 13499 C CA . LEU D 1 358 ? -32.457 -43.527 -13.932 1.00 35.28 338 LEU D CA 1
ATOM 13500 C C . LEU D 1 358 ? -31.554 -43.394 -15.168 1.00 34.99 338 LEU D C 1
ATOM 13501 O O . LEU D 1 358 ? -31.188 -44.407 -15.789 1.00 33.15 338 LEU D O 1
ATOM 13506 N N . SER D 1 359 ? -31.249 -42.152 -15.546 1.00 29.91 339 SER D N 1
ATOM 13507 C CA . SER D 1 359 ? -30.466 -41.916 -16.727 1.00 28.67 339 SER D CA 1
ATOM 13508 C C . SER D 1 359 ? -28.999 -42.186 -16.393 1.00 28.53 339 SER D C 1
ATOM 13509 O O . SER D 1 359 ? -28.600 -42.103 -15.243 1.00 27.41 339 SER D O 1
ATOM 13512 N N . ILE D 1 360 ? -28.220 -42.463 -17.429 1.00 26.06 340 ILE D N 1
ATOM 13513 C CA . ILE D 1 360 ? -26.807 -42.585 -17.329 1.00 26.13 340 ILE D CA 1
ATOM 13514 C C . ILE D 1 360 ? -26.166 -41.469 -18.159 1.00 28.71 340 ILE D C 1
ATOM 13515 O O . ILE D 1 360 ? -24.990 -41.540 -18.443 1.00 26.73 340 ILE D O 1
ATOM 13520 N N . GLY D 1 361 ? -26.942 -40.427 -18.505 1.00 30.08 341 GLY D N 1
ATOM 13521 C CA . GLY D 1 361 ? -26.433 -39.121 -18.944 1.00 29.32 341 GLY D CA 1
ATOM 13522 C C . GLY D 1 361 ? -25.736 -39.070 -20.276 1.00 31.55 341 GLY D C 1
ATOM 13523 O O . GLY D 1 361 ? -26.188 -39.663 -21.246 1.00 30.78 341 GLY D O 1
ATOM 13524 N N . HIS D 1 362 ? -24.608 -38.382 -20.299 1.00 29.37 342 HIS D N 1
ATOM 13525 C CA . HIS D 1 362 ? -23.733 -38.387 -21.441 1.00 30.60 342 HIS D CA 1
ATOM 13526 C C . HIS D 1 362 ? -22.285 -38.456 -20.908 1.00 30.76 342 HIS D C 1
ATOM 13527 O O . HIS D 1 362 ? -22.001 -38.144 -19.737 1.00 30.43 342 HIS D O 1
ATOM 13534 N N . ALA D 1 363 ? -21.363 -38.876 -21.764 1.00 28.25 343 ALA D N 1
ATOM 13535 C CA . ALA D 1 363 ? -20.005 -39.001 -21.315 1.00 28.08 343 ALA D CA 1
ATOM 13536 C C . ALA D 1 363 ? -19.483 -37.696 -20.621 1.00 25.95 343 ALA D C 1
ATOM 13537 O O . ALA D 1 363 ? -19.902 -36.585 -20.954 1.00 23.06 343 ALA D O 1
ATOM 13539 N N . HIS D 1 364 ? -18.521 -37.838 -19.712 1.00 25.00 344 HIS D N 1
ATOM 13540 C CA . HIS D 1 364 ? -17.881 -36.688 -19.128 1.00 25.96 344 HIS D CA 1
ATOM 13541 C C . HIS D 1 364 ? -17.177 -35.934 -20.183 1.00 25.47 344 HIS D C 1
ATOM 13542 O O . HIS D 1 364 ? -16.927 -36.470 -21.249 1.00 23.55 344 HIS D O 1
ATOM 13549 N N . PRO D 1 365 ? -16.860 -34.662 -19.896 1.00 27.21 345 PRO D N 1
ATOM 13550 C CA . PRO D 1 365 ? -16.160 -33.868 -20.882 1.00 26.88 345 PRO D CA 1
ATOM 13551 C C . PRO D 1 365 ? -14.989 -34.660 -21.479 1.00 28.86 345 PRO D C 1
ATOM 13552 O O . PRO D 1 365 ? -14.287 -35.380 -20.776 1.00 27.33 345 PRO D O 1
ATOM 13556 N N . GLY D 1 366 ? -14.792 -34.557 -22.782 1.00 30.67 346 GLY D N 1
ATOM 13557 C CA . GLY D 1 366 ? -13.666 -35.252 -23.396 1.00 31.38 346 GLY D CA 1
ATOM 13558 C C . GLY D 1 366 ? -13.961 -36.720 -23.609 1.00 29.92 346 GLY D C 1
ATOM 13559 O O . GLY D 1 366 ? -13.093 -37.468 -23.999 1.00 28.01 346 GLY D O 1
ATOM 13560 N N . ALA D 1 367 ? -15.198 -37.134 -23.360 1.00 30.48 347 ALA D N 1
ATOM 13561 C CA . ALA D 1 367 ? -15.604 -38.468 -23.752 1.00 30.82 347 ALA D CA 1
ATOM 13562 C C . ALA D 1 367 ? -16.933 -38.497 -24.505 1.00 28.19 347 ALA D C 1
ATOM 13563 O O . ALA D 1 367 ? -17.727 -37.551 -24.429 1.00 26.62 347 ALA D O 1
ATOM 13565 N N . GLU D 1 368 ? -17.127 -39.563 -25.293 1.00 28.00 348 GLU D N 1
ATOM 13566 C CA . GLU D 1 368 ? -18.350 -39.758 -26.065 1.00 27.11 348 GLU D CA 1
ATOM 13567 C C . GLU D 1 368 ? -18.680 -41.228 -26.143 1.00 30.81 348 GLU D C 1
ATOM 13568 O O . GLU D 1 368 ? -17.876 -42.055 -26.609 1.00 34.47 348 GLU D O 1
ATOM 13574 N N . MET D 1 369 ? -19.888 -41.567 -25.705 1.00 30.37 349 MET D N 1
ATOM 13575 C CA . MET D 1 369 ? -20.427 -42.909 -25.901 1.00 28.76 349 MET D CA 1
ATOM 13576 C C . MET D 1 369 ? -21.276 -42.913 -27.160 1.00 27.49 349 MET D C 1
ATOM 13577 O O . MET D 1 369 ? -22.395 -42.440 -27.143 1.00 26.67 349 MET D O 1
ATOM 13582 N N . MET D 1 370 ? -20.741 -43.437 -28.250 1.00 27.82 350 MET D N 1
ATOM 13583 C CA . MET D 1 370 ? -21.485 -43.458 -29.485 1.00 28.62 350 MET D CA 1
ATOM 13584 C C . MET D 1 370 ? -22.418 -44.673 -29.522 1.00 30.48 350 MET D C 1
ATOM 13585 O O . MET D 1 370 ? -22.070 -45.763 -29.078 1.00 26.71 350 MET D O 1
ATOM 13590 N N . LEU D 1 371 ? -23.607 -44.443 -30.068 1.00 32.48 351 LEU D N 1
ATOM 13591 C CA . LEU D 1 371 ? -24.572 -45.468 -30.250 1.00 32.63 351 LEU D CA 1
ATOM 13592 C C . LEU D 1 371 ? -24.482 -45.898 -31.691 1.00 32.52 351 LEU D C 1
ATOM 13593 O O . LEU D 1 371 ? -24.714 -45.086 -32.599 1.00 35.41 351 LEU D O 1
ATOM 13598 N N . LEU D 1 372 ? -24.130 -47.163 -31.913 1.00 32.40 352 LEU D N 1
ATOM 13599 C CA . LEU D 1 372 ? -24.022 -47.717 -33.278 1.00 35.71 352 LEU D CA 1
ATOM 13600 C C . LEU D 1 372 ? -24.967 -48.877 -33.457 1.00 36.28 352 LEU D C 1
ATOM 13601 O O . LEU D 1 372 ? -25.204 -49.617 -32.528 1.00 34.96 352 LEU D O 1
ATOM 13606 N N . ASP D 1 373 ? -25.491 -49.058 -34.655 1.00 37.27 353 ASP D N 1
ATOM 13607 C CA . ASP D 1 373 ? -26.280 -50.249 -34.920 1.00 37.26 353 ASP D CA 1
ATOM 13608 C C . ASP D 1 373 ? -25.422 -51.507 -35.163 1.00 35.54 353 ASP D C 1
ATOM 13609 O O . ASP D 1 373 ? -24.214 -51.456 -35.162 1.00 29.78 353 ASP D O 1
ATOM 13614 N N . ASP D 1 374 ? -26.096 -52.640 -35.355 1.00 41.94 354 ASP D N 1
ATOM 13615 C CA . ASP D 1 374 ? -25.467 -53.950 -35.675 1.00 42.44 354 ASP D CA 1
ATOM 13616 C C . ASP D 1 374 ? -24.324 -53.888 -36.704 1.00 38.61 354 ASP D C 1
ATOM 13617 O O . ASP D 1 374 ? -23.354 -54.611 -36.555 1.00 38.79 354 ASP D O 1
ATOM 13622 N N . ASP D 1 375 ? -24.406 -53.024 -37.714 1.00 38.27 355 ASP D N 1
ATOM 13623 C CA . ASP D 1 375 ? -23.349 -52.959 -38.731 1.00 41.94 355 ASP D CA 1
ATOM 13624 C C . ASP D 1 375 ? -22.422 -51.794 -38.470 1.00 41.75 355 ASP D C 1
ATOM 13625 O O . ASP D 1 375 ? -21.785 -51.250 -39.397 1.00 36.24 355 ASP D O 1
ATOM 13630 N N . GLY D 1 376 ? -22.374 -51.369 -37.208 1.00 42.17 356 GLY D N 1
ATOM 13631 C CA . GLY D 1 376 ? -21.593 -50.196 -36.813 1.00 37.21 356 GLY D CA 1
ATOM 13632 C C . GLY D 1 376 ? -21.944 -48.908 -37.541 1.00 33.84 356 GLY D C 1
ATOM 13633 O O . GLY D 1 376 ? -21.084 -48.111 -37.768 1.00 31.28 356 GLY D O 1
ATOM 13634 N N . VAL D 1 377 ? -23.206 -48.705 -37.912 1.00 36.02 357 VAL D N 1
ATOM 13635 C CA . VAL D 1 377 ? -23.646 -47.463 -38.550 1.00 34.29 357 VAL D CA 1
ATOM 13636 C C . VAL D 1 377 ? -24.278 -46.612 -37.444 1.00 33.44 357 VAL D C 1
ATOM 13637 O O . VAL D 1 377 ? -25.075 -47.113 -36.643 1.00 34.87 357 VAL D O 1
ATOM 13641 N N . PRO D 1 378 ? -23.940 -45.328 -37.385 1.00 33.55 358 PRO D N 1
ATOM 13642 C CA . PRO D 1 378 ? -24.449 -44.518 -36.232 1.00 36.75 358 PRO D CA 1
ATOM 13643 C C . PRO D 1 378 ? -25.962 -44.446 -36.113 1.00 37.35 358 PRO D C 1
ATOM 13644 O O . PRO D 1 378 ? -26.666 -44.390 -37.122 1.00 43.05 358 PRO D O 1
ATOM 13648 N N . VAL D 1 379 ? -26.454 -44.398 -34.886 1.00 37.11 359 VAL D N 1
ATOM 13649 C CA . VAL D 1 379 ? -27.868 -44.163 -34.618 1.00 38.51 359 VAL D CA 1
ATOM 13650 C C . VAL D 1 379 ? -28.093 -42.673 -34.311 1.00 40.95 359 VAL D C 1
ATOM 13651 O O . VAL D 1 379 ? -27.581 -42.166 -33.315 1.00 37.94 359 VAL D O 1
ATOM 13655 N N . THR D 1 380 ? -28.855 -41.989 -35.167 1.00 43.24 360 THR D N 1
ATOM 13656 C CA . THR D 1 380 ? -29.146 -40.564 -35.031 1.00 44.77 360 THR D CA 1
ATOM 13657 C C . THR D 1 380 ? -30.576 -40.303 -34.519 1.00 47.53 360 THR D C 1
ATOM 13658 O O . THR D 1 380 ? -30.874 -39.223 -34.008 1.00 49.83 360 THR D O 1
ATOM 13662 N N . GLU D 1 381 ? -31.445 -41.306 -34.633 1.00 50.20 361 GLU D N 1
ATOM 13663 C CA . GLU D 1 381 ? -32.842 -41.284 -34.084 1.00 49.79 361 GLU D CA 1
ATOM 13664 C C . GLU D 1 381 ? -32.949 -41.297 -32.548 1.00 41.97 361 GLU D C 1
ATOM 13665 O O . GLU D 1 381 ? -32.410 -42.178 -31.900 1.00 42.98 361 GLU D O 1
ATOM 13671 N N . PRO D 1 382 ? -33.677 -40.358 -31.958 1.00 39.37 362 PRO D N 1
ATOM 13672 C CA . PRO D 1 382 ? -33.836 -40.532 -30.505 1.00 41.45 362 PRO D CA 1
ATOM 13673 C C . PRO D 1 382 ? -34.697 -41.740 -30.156 1.00 38.23 362 PRO D C 1
ATOM 13674 O O . PRO D 1 382 ? -35.521 -42.154 -30.957 1.00 38.89 362 PRO D O 1
ATOM 13678 N N . GLY D 1 383 ? -34.495 -42.281 -28.957 1.00 37.13 363 GLY D N 1
ATOM 13679 C CA . GLY D 1 383 ? -35.280 -43.390 -28.465 1.00 37.06 363 GLY D CA 1
ATOM 13680 C C . GLY D 1 383 ? -34.925 -44.730 -29.074 1.00 40.75 363 GLY D C 1
ATOM 13681 O O . GLY D 1 383 ? -35.474 -45.747 -28.656 1.00 39.51 363 GLY D O 1
ATOM 13682 N N . VAL D 1 384 ? -34.037 -44.746 -30.074 1.00 38.87 364 VAL D N 1
ATOM 13683 C CA . VAL D 1 384 ? -33.582 -45.985 -30.675 1.00 36.67 364 VAL D CA 1
ATOM 13684 C C . VAL D 1 384 ? -32.355 -46.553 -29.950 1.00 38.05 364 VAL D C 1
ATOM 13685 O O . VAL D 1 384 ? -31.387 -45.856 -29.710 1.00 35.27 364 VAL D O 1
ATOM 13689 N N . THR D 1 385 ? -32.429 -47.837 -29.593 1.00 40.28 365 THR D N 1
ATOM 13690 C CA . THR D 1 385 ? -31.338 -48.540 -28.946 1.00 36.06 365 THR D CA 1
ATOM 13691 C C . THR D 1 385 ? -30.186 -48.829 -29.923 1.00 35.21 365 THR D C 1
ATOM 13692 O O . THR D 1 385 ? -30.400 -49.211 -31.076 1.00 38.62 365 THR D O 1
ATOM 13696 N N . GLY D 1 386 ? -28.966 -48.677 -29.425 1.00 33.87 366 GLY D N 1
ATOM 13697 C CA . GLY D 1 386 ? -27.709 -48.836 -30.202 1.00 31.51 366 GLY D CA 1
ATOM 13698 C C . GLY D 1 386 ? -26.663 -49.422 -29.276 1.00 30.02 366 GLY D C 1
ATOM 13699 O O . GLY D 1 386 ? -26.922 -49.552 -28.074 1.00 34.07 366 GLY D O 1
ATOM 13700 N N A HIS D 1 387 ? -25.501 -49.799 -29.825 0.50 30.67 367 HIS D N 1
ATOM 13701 N N B HIS D 1 387 ? -25.484 -49.741 -29.783 0.50 30.61 367 HIS D N 1
ATOM 13702 C CA A HIS D 1 387 ? -24.404 -50.431 -29.055 0.50 29.86 367 HIS D CA 1
ATOM 13703 C CA B HIS D 1 387 ? -24.481 -50.400 -28.951 0.50 29.90 367 HIS D CA 1
ATOM 13704 C C A HIS D 1 387 ? -23.382 -49.358 -28.709 0.50 29.47 367 HIS D C 1
ATOM 13705 C C B HIS D 1 387 ? -23.300 -49.482 -28.691 0.50 29.53 367 HIS D C 1
ATOM 13706 O O A HIS D 1 387 ? -22.843 -48.731 -29.629 0.50 30.05 367 HIS D O 1
ATOM 13707 O O B HIS D 1 387 ? -22.580 -49.110 -29.621 0.50 30.29 367 HIS D O 1
ATOM 13720 N N . ILE D 1 388 ? -23.097 -49.151 -27.418 1.00 27.26 368 ILE D N 1
ATOM 13721 C CA . ILE D 1 388 ? -22.222 -48.057 -27.011 1.00 28.32 368 ILE D CA 1
ATOM 13722 C C . ILE D 1 388 ? -20.792 -48.319 -27.422 1.00 27.90 368 ILE D C 1
ATOM 13723 O O . ILE D 1 388 ? -20.238 -49.351 -27.051 1.00 27.75 368 ILE D O 1
ATOM 13728 N N . HIS D 1 389 ? -20.219 -47.387 -28.182 1.00 27.61 369 HIS D N 1
ATOM 13729 C CA . HIS D 1 389 ? -18.789 -47.404 -28.487 1.00 30.21 369 HIS D CA 1
ATOM 13730 C C . HIS D 1 389 ? -18.181 -46.132 -27.938 1.00 31.78 369 HIS D C 1
ATOM 13731 O O . HIS D 1 389 ? -18.547 -45.039 -28.361 1.00 32.41 369 HIS D O 1
ATOM 13738 N N . LEU D 1 390 ? -17.255 -46.307 -26.985 1.00 32.28 370 LEU D N 1
ATOM 13739 C CA . LEU D 1 390 ? -16.673 -45.249 -26.176 1.00 29.84 370 LEU D CA 1
ATOM 13740 C C . LEU D 1 390 ? -15.376 -44.735 -26.785 1.00 31.06 370 LEU D C 1
ATOM 13741 O O . LEU D 1 390 ? -14.503 -45.540 -27.125 1.00 31.09 370 LEU D O 1
ATOM 13746 N N . ARG D 1 391 ? -15.248 -43.396 -26.892 1.00 31.64 371 ARG D N 1
ATOM 13747 C CA . ARG D 1 391 ? -14.000 -42.754 -27.315 1.00 30.81 371 ARG D CA 1
ATOM 13748 C C . ARG D 1 391 ? -13.656 -41.796 -26.240 1.00 33.02 371 ARG D C 1
ATOM 13749 O O . ARG D 1 391 ? -14.453 -40.923 -25.882 1.00 37.58 371 ARG D O 1
ATOM 13757 N N . SER D 1 392 ? -12.421 -41.880 -25.789 1.00 33.50 372 SER D N 1
ATOM 13758 C CA . SER D 1 392 ? -11.981 -41.098 -24.624 1.00 29.17 372 SER D CA 1
ATOM 13759 C C . SER D 1 392 ? -10.468 -41.067 -24.608 1.00 27.10 372 SER D C 1
ATOM 13760 O O . SER D 1 392 ? -9.805 -41.581 -25.524 1.00 30.47 372 SER D O 1
ATOM 13763 N N . GLY D 1 393 ? -9.931 -40.393 -23.617 1.00 23.48 373 GLY D N 1
ATOM 13764 C CA . GLY D 1 393 ? -8.509 -40.410 -23.376 1.00 21.59 373 GLY D CA 1
ATOM 13765 C C . GLY D 1 393 ? -8.205 -41.472 -22.371 1.00 21.23 373 GLY D C 1
ATOM 13766 O O . GLY D 1 393 ? -7.095 -41.557 -21.906 1.00 24.90 373 GLY D O 1
ATOM 13767 N N . SER D 1 394 ? -9.204 -42.268 -21.999 1.00 23.35 374 SER D N 1
ATOM 13768 C CA . SER D 1 394 ? -9.226 -43.123 -20.777 1.00 23.05 374 SER D CA 1
ATOM 13769 C C . SER D 1 394 ? -9.096 -44.646 -21.004 1.00 20.99 374 SER D C 1
ATOM 13770 O O . SER D 1 394 ? -8.965 -45.415 -20.063 1.00 19.03 374 SER D O 1
ATOM 13773 N N . LEU D 1 395 ? -9.097 -45.061 -22.271 1.00 19.99 375 LEU D N 1
ATOM 13774 C CA . LEU D 1 395 ? -9.200 -46.459 -22.612 1.00 18.70 375 LEU D CA 1
ATOM 13775 C C . LEU D 1 395 ? -8.057 -47.349 -22.146 1.00 17.79 375 LEU D C 1
ATOM 13776 O O . LEU D 1 395 ? -6.895 -46.989 -22.214 1.00 15.34 375 LEU D O 1
ATOM 13781 N N . PHE D 1 396 ? -8.418 -48.538 -21.650 1.00 19.62 376 PHE D N 1
ATOM 13782 C CA . PHE D 1 396 ? -7.425 -49.618 -21.351 1.00 20.03 376 PHE D CA 1
ATOM 13783 C C . PHE D 1 396 ? -6.542 -49.891 -22.529 1.00 18.69 376 PHE D C 1
ATOM 13784 O O . PHE D 1 396 ? -6.911 -49.603 -23.658 1.00 17.40 376 PHE D O 1
ATOM 13792 N N . THR D 1 397 ? -5.292 -50.224 -22.241 1.00 21.06 377 THR D N 1
ATOM 13793 C CA . THR D 1 397 ? -4.316 -50.381 -23.320 1.00 24.44 377 THR D CA 1
ATOM 13794 C C . THR D 1 397 ? -4.674 -51.662 -24.114 1.00 25.95 377 THR D C 1
ATOM 13795 O O . THR D 1 397 ? -4.580 -51.713 -25.336 1.00 27.34 377 THR D O 1
ATOM 13799 N N . GLY D 1 398 ? -5.108 -52.682 -23.381 1.00 28.92 378 GLY D N 1
ATOM 13800 C CA . GLY D 1 398 ? -5.417 -54.030 -23.922 1.00 29.03 378 GLY D CA 1
ATOM 13801 C C . GLY D 1 398 ? -5.614 -54.980 -22.753 1.00 27.47 378 GLY D C 1
ATOM 13802 O O . GLY D 1 398 ? -5.481 -54.581 -21.562 1.00 22.34 378 GLY D O 1
ATOM 13803 N N . TYR D 1 399 ? -5.966 -56.225 -23.079 1.00 29.84 379 TYR D N 1
ATOM 13804 C CA . TYR D 1 399 ? -6.067 -57.290 -22.048 1.00 28.09 379 TYR D CA 1
ATOM 13805 C C . TYR D 1 399 ? -4.779 -58.087 -22.044 1.00 29.98 379 TYR D C 1
ATOM 13806 O O . TYR D 1 399 ? -4.217 -58.402 -23.103 1.00 35.73 379 TYR D O 1
ATOM 13815 N N . TRP D 1 400 ? -4.302 -58.382 -20.856 1.00 29.29 380 TRP D N 1
ATOM 13816 C CA . TRP D 1 400 ? -2.995 -58.954 -20.671 1.00 30.06 380 TRP D CA 1
ATOM 13817 C C . TRP D 1 400 ? -2.815 -60.340 -21.360 1.00 33.29 380 TRP D C 1
ATOM 13818 O O . TRP D 1 400 ? -3.434 -61.349 -21.027 1.00 31.36 380 TRP D O 1
ATOM 13829 N N . GLY D 1 401 ? -1.912 -60.358 -22.316 1.00 35.48 381 GLY D N 1
ATOM 13830 C CA . GLY D 1 401 ? -1.495 -61.565 -22.970 1.00 33.94 381 GLY D CA 1
ATOM 13831 C C . GLY D 1 401 ? -2.591 -62.151 -23.814 1.00 34.04 381 GLY D C 1
ATOM 13832 O O . GLY D 1 401 ? -2.614 -63.352 -24.002 1.00 29.97 381 GLY D O 1
ATOM 13833 N N . ASP D 1 402 ? -3.513 -61.304 -24.266 1.00 35.38 382 ASP D N 1
ATOM 13834 C CA . ASP D 1 402 ? -4.718 -61.768 -24.937 1.00 37.15 382 ASP D CA 1
ATOM 13835 C C . ASP D 1 402 ? -5.087 -60.783 -26.006 1.00 37.76 382 ASP D C 1
ATOM 13836 O O . ASP D 1 402 ? -6.056 -60.047 -25.877 1.00 45.59 382 ASP D O 1
ATOM 13841 N N . PRO D 1 403 ? -4.284 -60.731 -27.061 1.00 37.75 383 PRO D N 1
ATOM 13842 C CA . PRO D 1 403 ? -4.548 -59.779 -28.126 1.00 38.47 383 PRO D CA 1
ATOM 13843 C C . PRO D 1 403 ? -5.871 -59.953 -28.840 1.00 39.09 383 PRO D C 1
ATOM 13844 O O . PRO D 1 403 ? -6.387 -58.992 -29.393 1.00 42.15 383 PRO D O 1
ATOM 13848 N N . GLU D 1 404 ? -6.381 -61.179 -28.893 1.00 46.05 384 GLU D N 1
ATOM 13849 C CA . GLU D 1 404 ? -7.560 -61.474 -29.699 1.00 43.34 384 GLU D CA 1
ATOM 13850 C C . GLU D 1 404 ? -8.753 -60.806 -29.051 1.00 39.52 384 GLU D C 1
ATOM 13851 O O . GLU D 1 404 ? -9.553 -60.184 -29.732 1.00 34.84 384 GLU D O 1
ATOM 13857 N N . ALA D 1 405 ? -8.860 -60.973 -27.731 1.00 37.34 385 ALA D N 1
ATOM 13858 C CA . ALA D 1 405 ? -9.843 -60.240 -26.902 1.00 35.00 385 ALA D CA 1
ATOM 13859 C C . ALA D 1 405 ? -9.644 -58.733 -26.996 1.00 31.70 385 ALA D C 1
ATOM 13860 O O . ALA D 1 405 ? -10.578 -57.974 -27.115 1.00 32.42 385 ALA D O 1
ATOM 13862 N N . THR D 1 406 ? -8.400 -58.311 -26.954 1.00 30.52 386 THR D N 1
ATOM 13863 C CA . THR D 1 406 ? -8.105 -56.922 -27.086 1.00 30.05 386 THR D CA 1
ATOM 13864 C C . THR D 1 406 ? -8.661 -56.385 -28.418 1.00 30.14 386 THR D C 1
ATOM 13865 O O . THR D 1 406 ? -9.187 -55.229 -28.462 1.00 32.55 386 THR D O 1
ATOM 13869 N N . ALA D 1 407 ? -8.592 -57.206 -29.483 1.00 27.40 387 ALA D N 1
ATOM 13870 C CA . ALA D 1 407 ? -8.920 -56.727 -30.852 1.00 26.92 387 ALA D CA 1
ATOM 13871 C C . ALA D 1 407 ? -10.410 -56.715 -31.134 1.00 27.13 387 ALA D C 1
ATOM 13872 O O . ALA D 1 407 ? -10.873 -55.992 -32.034 1.00 26.67 387 ALA D O 1
ATOM 13874 N N . ARG D 1 408 ? -11.128 -57.513 -30.351 1.00 28.24 388 ARG D N 1
ATOM 13875 C CA . ARG D 1 408 ? -12.566 -57.583 -30.375 1.00 31.02 388 ARG D CA 1
ATOM 13876 C C . ARG D 1 408 ? -13.157 -56.424 -29.582 1.00 33.00 388 ARG D C 1
ATOM 13877 O O . ARG D 1 408 ? -14.240 -55.926 -29.924 1.00 34.43 388 ARG D O 1
ATOM 13885 N N . ALA D 1 409 ? -12.481 -56.039 -28.498 1.00 31.89 389 ALA D N 1
ATOM 13886 C CA . ALA D 1 409 ? -12.944 -54.958 -27.639 1.00 30.55 389 ALA D CA 1
ATOM 13887 C C . ALA D 1 409 ? -12.548 -53.599 -28.157 1.00 31.36 389 ALA D C 1
ATOM 13888 O O . ALA D 1 409 ? -13.384 -52.722 -28.208 1.00 33.61 389 ALA D O 1
ATOM 13890 N N . LEU D 1 410 ? -11.299 -53.397 -28.573 1.00 30.33 390 LEU D N 1
ATOM 13891 C CA . LEU D 1 410 ? -10.916 -52.091 -29.101 1.00 25.86 390 LEU D CA 1
ATOM 13892 C C . LEU D 1 410 ? -10.886 -52.210 -30.612 1.00 25.93 390 LEU D C 1
ATOM 13893 O O . LEU D 1 410 ? -9.865 -52.477 -31.206 1.00 24.59 390 LEU D O 1
ATOM 13898 N N . VAL D 1 411 ? -12.014 -51.928 -31.237 1.00 26.80 391 VAL D N 1
ATOM 13899 C CA . VAL D 1 411 ? -12.151 -52.025 -32.683 1.00 25.36 391 VAL D CA 1
ATOM 13900 C C . VAL D 1 411 ? -11.781 -50.736 -33.417 1.00 28.86 391 VAL D C 1
ATOM 13901 O O . VAL D 1 411 ? -11.839 -49.644 -32.855 1.00 33.49 391 VAL D O 1
ATOM 13905 N N . PRO D 1 412 ? -11.374 -50.844 -34.678 1.00 30.84 392 PRO D N 1
ATOM 13906 C CA . PRO D 1 412 ? -11.182 -49.613 -35.425 1.00 31.12 392 PRO D CA 1
ATOM 13907 C C . PRO D 1 412 ? -12.435 -48.754 -35.313 1.00 33.48 392 PRO D C 1
ATOM 13908 O O . PRO D 1 412 ? -13.518 -49.292 -35.149 1.00 33.62 392 PRO D O 1
ATOM 13912 N N . ASP D 1 413 ? -12.309 -47.432 -35.413 1.00 33.45 393 ASP D N 1
ATOM 13913 C CA . ASP D 1 413 ? -13.449 -46.574 -35.152 1.00 30.96 393 ASP D CA 1
ATOM 13914 C C . ASP D 1 413 ? -14.327 -46.532 -36.379 1.00 28.75 393 ASP D C 1
ATOM 13915 O O . ASP D 1 413 ? -13.961 -45.913 -37.350 1.00 29.77 393 ASP D O 1
ATOM 13920 N N . PRO D 1 414 ? -15.529 -47.096 -36.289 1.00 26.01 394 PRO D N 1
ATOM 13921 C CA . PRO D 1 414 ? -16.424 -47.232 -37.412 1.00 25.67 394 PRO D CA 1
ATOM 13922 C C . PRO D 1 414 ? -16.843 -45.922 -38.005 1.00 27.11 394 PRO D C 1
ATOM 13923 O O . PRO D 1 414 ? -17.209 -45.884 -39.183 1.00 30.88 394 PRO D O 1
ATOM 13927 N N . THR D 1 415 ? -16.842 -44.858 -37.220 1.00 27.69 395 THR D N 1
ATOM 13928 C CA . THR D 1 415 ? -17.302 -43.573 -37.722 1.00 28.70 395 THR D CA 1
ATOM 13929 C C . THR D 1 415 ? -16.238 -42.944 -38.578 1.00 30.87 395 THR D C 1
ATOM 13930 O O . THR D 1 415 ? -16.539 -42.028 -39.343 1.00 32.45 395 THR D O 1
ATOM 13934 N N . ASN D 1 416 ? -14.994 -43.406 -38.445 1.00 32.36 396 ASN D N 1
ATOM 13935 C CA . ASN D 1 416 ? -13.863 -42.796 -39.156 1.00 33.46 396 ASN D CA 1
ATOM 13936 C C . ASN D 1 416 ? -12.644 -43.715 -39.079 1.00 33.40 396 ASN D C 1
ATOM 13937 O O . ASN D 1 416 ? -11.680 -43.384 -38.417 1.00 36.65 396 ASN D O 1
ATOM 13942 N N . PRO D 1 417 ? -12.684 -44.884 -39.761 1.00 35.74 397 PRO D N 1
ATOM 13943 C CA . PRO D 1 417 ? -11.697 -45.976 -39.541 1.00 32.54 397 PRO D CA 1
ATOM 13944 C C . PRO D 1 417 ? -10.328 -45.712 -40.111 1.00 31.75 397 PRO D C 1
ATOM 13945 O O . PRO D 1 417 ? -9.359 -46.305 -39.658 1.00 31.27 397 PRO D O 1
ATOM 13949 N N . MET D 1 418 ? -10.244 -44.790 -41.066 1.00 35.26 398 MET D N 1
ATOM 13950 C CA . MET D 1 418 ? -8.962 -44.412 -41.673 1.00 35.85 398 MET D CA 1
ATOM 13951 C C . MET D 1 418 ? -8.017 -43.619 -40.779 1.00 32.89 398 MET D C 1
ATOM 13952 O O . MET D 1 418 ? -6.857 -43.481 -41.130 1.00 34.04 398 MET D O 1
ATOM 13957 N N . THR D 1 419 ? -8.483 -43.113 -39.637 1.00 30.57 399 THR D N 1
ATOM 13958 C CA . THR D 1 419 ? -7.584 -42.396 -38.730 1.00 31.99 399 THR D CA 1
ATOM 13959 C C . THR D 1 419 ? -6.607 -43.318 -38.013 1.00 31.39 399 THR D C 1
ATOM 13960 O O . THR D 1 419 ? -5.540 -42.896 -37.628 1.00 28.72 399 THR D O 1
ATOM 13964 N N . GLY D 1 420 ? -6.968 -44.580 -37.815 1.00 34.81 400 GLY D N 1
ATOM 13965 C CA . GLY D 1 420 ? -6.117 -45.510 -37.080 1.00 29.88 400 GLY D CA 1
ATOM 13966 C C . GLY D 1 420 ? -6.662 -45.649 -35.699 1.00 29.16 400 GLY D C 1
ATOM 13967 O O . GLY D 1 420 ? -6.262 -46.528 -34.955 1.00 29.63 400 GLY D O 1
ATOM 13968 N N . GLN D 1 421 ? -7.561 -44.749 -35.338 1.00 30.95 401 GLN D N 1
ATOM 13969 C CA . GLN D 1 421 ? -7.963 -44.610 -33.947 1.00 31.20 401 GLN D CA 1
ATOM 13970 C C . GLN D 1 421 ? -8.830 -45.755 -33.558 1.00 27.73 401 GLN D C 1
ATOM 13971 O O . GLN D 1 421 ? -9.673 -46.199 -34.296 1.00 29.51 401 GLN D O 1
ATOM 13977 N N . THR D 1 422 ? -8.704 -46.144 -32.325 1.00 28.25 402 THR D N 1
ATOM 13978 C CA . THR D 1 422 ? -9.456 -47.260 -31.837 1.00 27.79 402 THR D CA 1
ATOM 13979 C C . THR D 1 422 ? -10.491 -46.831 -30.787 1.00 28.36 402 THR D C 1
ATOM 13980 O O . THR D 1 422 ? -10.415 -45.759 -30.176 1.00 27.79 402 THR D O 1
ATOM 13984 N N . VAL D 1 423 ? -11.481 -47.671 -30.589 1.00 29.90 403 VAL D N 1
ATOM 13985 C CA . VAL D 1 423 ? -12.693 -47.269 -29.881 1.00 28.56 403 VAL D CA 1
ATOM 13986 C C . VAL D 1 423 ? -13.185 -48.498 -29.181 1.00 29.41 403 VAL D C 1
ATOM 13987 O O . VAL D 1 423 ? -13.018 -49.616 -29.701 1.00 30.18 403 VAL D O 1
ATOM 13991 N N . PHE D 1 424 ? -13.784 -48.322 -28.022 1.00 26.89 404 PHE D N 1
ATOM 13992 C CA . PHE D 1 424 ? -14.118 -49.466 -27.133 1.00 26.29 404 PHE D CA 1
ATOM 13993 C C . PHE D 1 424 ? -15.548 -49.978 -27.273 1.00 26.00 404 PHE D C 1
ATOM 13994 O O . PHE D 1 424 ? -16.504 -49.252 -26.991 1.00 22.64 404 PHE D O 1
ATOM 14002 N N . ARG D 1 425 ? -15.681 -51.232 -27.733 1.00 27.29 405 ARG D N 1
ATOM 14003 C CA . ARG D 1 425 ? -16.959 -51.864 -28.004 1.00 29.07 405 ARG D CA 1
ATOM 14004 C C . ARG D 1 425 ? -17.502 -52.423 -26.710 1.00 27.93 405 ARG D C 1
ATOM 14005 O O . ARG D 1 425 ? -17.193 -53.542 -26.319 1.00 31.03 405 ARG D O 1
ATOM 14013 N N . THR D 1 426 ? -18.324 -51.645 -26.027 1.00 28.36 406 THR D N 1
ATOM 14014 C CA . THR D 1 426 ? -18.631 -51.928 -24.626 1.00 31.48 406 THR D CA 1
ATOM 14015 C C . THR D 1 426 ? -19.456 -53.169 -24.364 1.00 33.26 406 THR D C 1
ATOM 14016 O O . THR D 1 426 ? -19.396 -53.707 -23.265 1.00 35.37 406 THR D O 1
ATOM 14020 N N . GLY D 1 427 ? -20.282 -53.581 -25.317 1.00 35.01 407 GLY D N 1
ATOM 14021 C CA . GLY D 1 427 ? -21.308 -54.610 -25.054 1.00 36.91 407 GLY D CA 1
ATOM 14022 C C . GLY D 1 427 ? -22.540 -54.116 -24.295 1.00 37.27 407 GLY D C 1
ATOM 14023 O O . GLY D 1 427 ? -23.331 -54.903 -23.776 1.00 37.34 407 GLY D O 1
ATOM 14024 N N . ASP D 1 428 ? -22.694 -52.803 -24.211 1.00 36.48 408 ASP D N 1
ATOM 14025 C CA . ASP D 1 428 ? -23.814 -52.195 -23.492 1.00 34.69 408 ASP D CA 1
ATOM 14026 C C . ASP D 1 428 ? -24.712 -51.494 -24.486 1.00 31.76 408 ASP D C 1
ATOM 14027 O O . ASP D 1 428 ? -24.222 -50.828 -25.403 1.00 29.69 408 ASP D O 1
ATOM 14032 N N . LEU D 1 429 ? -26.021 -51.669 -24.313 1.00 32.38 409 LEU D N 1
ATOM 14033 C CA . LEU D 1 429 ? -27.023 -51.067 -25.192 1.00 33.39 409 LEU D CA 1
ATOM 14034 C C . LEU D 1 429 ? -27.598 -49.849 -24.482 1.00 36.68 409 LEU D C 1
ATOM 14035 O O . LEU D 1 429 ? -27.635 -49.809 -23.237 1.00 32.60 409 LEU D O 1
ATOM 14040 N N . ALA D 1 430 ? -28.012 -48.858 -25.281 1.00 35.61 410 ALA D N 1
ATOM 14041 C CA . ALA D 1 430 ? -28.692 -47.698 -24.753 1.00 33.02 410 ALA D CA 1
ATOM 14042 C C . ALA D 1 430 ? -29.400 -46.965 -25.842 1.00 29.60 410 ALA D C 1
ATOM 14043 O O . ALA D 1 430 ? -29.053 -47.081 -26.995 1.00 26.77 410 ALA D O 1
ATOM 14045 N N . HIS D 1 431 ? -30.353 -46.148 -25.445 1.00 28.73 411 HIS D N 1
ATOM 14046 C CA . HIS D 1 431 ? -30.971 -45.198 -26.352 1.00 31.44 411 HIS D CA 1
ATOM 14047 C C . HIS D 1 431 ? -30.842 -43.767 -25.746 1.00 32.45 411 HIS D C 1
ATOM 14048 O O . HIS D 1 431 ? -30.535 -43.569 -24.563 1.00 32.91 411 HIS D O 1
ATOM 14055 N N . ARG D 1 432 ? -31.025 -42.775 -26.581 1.00 32.08 412 ARG D N 1
ATOM 14056 C CA . ARG D 1 432 ? -30.822 -41.426 -26.158 1.00 32.13 412 ARG D CA 1
ATOM 14057 C C . ARG D 1 432 ? -32.165 -40.725 -26.277 1.00 32.72 412 ARG D C 1
ATOM 14058 O O . ARG D 1 432 ? -32.933 -40.969 -27.242 1.00 29.06 412 ARG D O 1
ATOM 14066 N N . ASP D 1 433 ? -32.474 -39.866 -25.302 1.00 30.84 413 ASP D N 1
ATOM 14067 C CA . ASP D 1 433 ? -33.685 -39.112 -25.408 1.00 30.12 413 ASP D CA 1
ATOM 14068 C C . ASP D 1 433 ? -33.409 -37.836 -26.189 1.00 32.49 413 ASP D C 1
ATOM 14069 O O . ASP D 1 433 ? -32.274 -37.554 -26.623 1.00 29.33 413 ASP D O 1
ATOM 14074 N N . ALA D 1 434 ? -34.478 -37.068 -26.380 1.00 39.59 414 ALA D N 1
ATOM 14075 C CA . ALA D 1 434 ? -34.462 -35.838 -27.192 1.00 37.65 414 ALA D CA 1
ATOM 14076 C C . ALA D 1 434 ? -33.624 -34.738 -26.580 1.00 30.29 414 ALA D C 1
ATOM 14077 O O . ALA D 1 434 ? -33.249 -33.826 -27.310 1.00 28.04 414 ALA D O 1
ATOM 14079 N N . THR D 1 435 ? -33.295 -34.866 -25.287 1.00 25.54 415 THR D N 1
ATOM 14080 C CA . THR D 1 435 ? -32.413 -33.890 -24.608 1.00 25.14 415 THR D CA 1
ATOM 14081 C C . THR D 1 435 ? -30.957 -34.322 -24.642 1.00 26.91 415 THR D C 1
ATOM 14082 O O . THR D 1 435 ? -30.062 -33.588 -24.117 1.00 25.42 415 THR D O 1
ATOM 14086 N N . GLY D 1 436 ? -30.724 -35.492 -25.264 1.00 26.12 416 GLY D N 1
ATOM 14087 C CA . GLY D 1 436 ? -29.382 -36.074 -25.428 1.00 26.37 416 GLY D CA 1
ATOM 14088 C C . GLY D 1 436 ? -28.893 -37.003 -24.324 1.00 27.85 416 GLY D C 1
ATOM 14089 O O . GLY D 1 436 ? -27.727 -37.319 -24.281 1.00 30.46 416 GLY D O 1
ATOM 14090 N N . GLU D 1 437 ? -29.776 -37.424 -23.425 1.00 31.21 417 GLU D N 1
ATOM 14091 C CA . GLU D 1 437 ? -29.418 -38.293 -22.294 1.00 32.73 417 GLU D CA 1
ATOM 14092 C C . GLU D 1 437 ? -29.634 -39.816 -22.556 1.00 30.79 417 GLU D C 1
ATOM 14093 O O . GLU D 1 437 ? -30.562 -40.249 -23.243 1.00 29.64 417 GLU D O 1
ATOM 14099 N N . LEU D 1 438 ? -28.795 -40.630 -21.959 1.00 29.38 418 LEU D N 1
ATOM 14100 C CA . LEU D 1 438 ? -28.803 -42.036 -22.260 1.00 31.52 418 LEU D CA 1
ATOM 14101 C C . LEU D 1 438 ? -29.561 -42.815 -21.199 1.00 32.18 418 LEU D C 1
ATOM 14102 O O . LEU D 1 438 ? -29.589 -42.429 -20.022 1.00 31.71 418 LEU D O 1
ATOM 14107 N N . TYR D 1 439 ? -30.185 -43.912 -21.647 1.00 33.84 419 TYR D N 1
ATOM 14108 C CA . TYR D 1 439 ? -30.871 -44.867 -20.777 1.00 30.99 419 TYR D CA 1
ATOM 14109 C C . TYR D 1 439 ? -30.321 -46.214 -21.160 1.00 32.09 419 TYR D C 1
ATOM 14110 O O . TYR D 1 439 ? -30.245 -46.569 -22.350 1.00 31.65 419 TYR D O 1
ATOM 14119 N N . PHE D 1 440 ? -29.812 -46.881 -20.128 1.00 32.48 420 PHE D N 1
ATOM 14120 C CA . PHE D 1 440 ? -29.231 -48.186 -20.235 1.00 31.83 420 PHE D CA 1
ATOM 14121 C C . PHE D 1 440 ? -30.283 -49.235 -20.580 1.00 32.86 420 PHE D C 1
ATOM 14122 O O . PHE D 1 440 ? -31.188 -49.508 -19.814 1.00 30.35 420 PHE D O 1
ATOM 14130 N N . ASP D 1 441 ? -30.120 -49.861 -21.743 1.00 34.29 421 ASP D N 1
ATOM 14131 C CA . ASP D 1 441 ? -31.022 -50.898 -22.176 1.00 31.42 421 ASP D CA 1
ATOM 14132 C C . ASP D 1 441 ? -30.516 -52.310 -21.914 1.00 31.59 421 ASP D C 1
ATOM 14133 O O . ASP D 1 441 ? -31.108 -53.222 -22.380 1.00 30.09 421 ASP D O 1
ATOM 14138 N N . GLY D 1 442 ? -29.416 -52.492 -21.194 1.00 38.62 422 GLY D N 1
ATOM 14139 C CA . GLY D 1 442 ? -28.894 -53.844 -20.878 1.00 37.66 422 GLY D CA 1
ATOM 14140 C C . GLY D 1 442 ? -27.770 -54.261 -21.811 1.00 38.68 422 GLY D C 1
ATOM 14141 O O . GLY D 1 442 ? -27.221 -53.431 -22.550 1.00 41.14 422 GLY D O 1
ATOM 14142 N N . ARG D 1 443 ? -27.431 -55.548 -21.793 1.00 39.44 423 ARG D N 1
ATOM 14143 C CA . ARG D 1 443 ? -26.271 -56.056 -22.535 1.00 37.20 423 ARG D CA 1
ATOM 14144 C C . ARG D 1 443 ? -26.638 -56.679 -23.862 1.00 36.44 423 ARG D C 1
ATOM 14145 O O . ARG D 1 443 ? -27.729 -57.142 -24.033 1.00 34.67 423 ARG D O 1
ATOM 14153 N N . ALA D 1 444 ? -25.687 -56.701 -24.790 1.00 40.98 424 ALA D N 1
ATOM 14154 C CA . ALA D 1 444 ? -25.835 -57.361 -26.104 1.00 39.25 424 ALA D CA 1
ATOM 14155 C C . ALA D 1 444 ? -25.437 -58.812 -26.050 1.00 41.34 424 ALA D C 1
ATOM 14156 O O . ALA D 1 444 ? -25.682 -59.538 -26.978 1.00 40.03 424 ALA D O 1
ATOM 14158 N N . ASP D 1 445 ? -24.735 -59.197 -24.989 1.00 48.95 425 ASP D N 1
ATOM 14159 C CA . ASP D 1 445 ? -24.417 -60.593 -24.694 1.00 45.62 425 ASP D CA 1
ATOM 14160 C C . ASP D 1 445 ? -25.226 -60.996 -23.465 1.00 44.72 425 ASP D C 1
ATOM 14161 O O . ASP D 1 445 ? -26.357 -60.541 -23.305 1.00 43.02 425 ASP D O 1
ATOM 14166 N N . ASN D 1 446 ? -24.682 -61.852 -22.612 1.00 46.07 426 ASN D N 1
ATOM 14167 C CA . ASN D 1 446 ? -25.413 -62.294 -21.444 1.00 48.90 426 ASN D CA 1
ATOM 14168 C C . ASN D 1 446 ? -24.610 -62.005 -20.219 1.00 47.58 426 ASN D C 1
ATOM 14169 O O . ASN D 1 446 ? -24.663 -62.694 -19.213 1.00 51.10 426 ASN D O 1
ATOM 14174 N N . GLN D 1 447 ? -23.841 -60.946 -20.298 1.00 48.61 427 GLN D N 1
ATOM 14175 C CA . GLN D 1 447 ? -23.008 -60.583 -19.191 1.00 48.91 427 GLN D CA 1
ATOM 14176 C C . GLN D 1 447 ? -23.912 -60.109 -18.088 1.00 44.36 427 GLN D C 1
ATOM 14177 O O . GLN D 1 447 ? -24.912 -59.498 -18.325 1.00 42.59 427 GLN D O 1
ATOM 14183 N N . VAL D 1 448 ? -23.548 -60.452 -16.873 1.00 49.37 428 VAL D N 1
ATOM 14184 C CA . VAL D 1 448 ? -24.363 -60.216 -15.694 1.00 45.78 428 VAL D CA 1
ATOM 14185 C C . VAL D 1 448 ? -23.416 -59.732 -14.611 1.00 39.04 428 VAL D C 1
ATOM 14186 O O . VAL D 1 448 ? -22.198 -59.823 -14.788 1.00 34.38 428 VAL D O 1
ATOM 14190 N N . LYS D 1 449 ? -23.943 -59.210 -13.511 1.00 35.71 429 LYS D N 1
ATOM 14191 C CA . LYS D 1 449 ? -23.076 -58.840 -12.401 1.00 35.26 429 LYS D CA 1
ATOM 14192 C C . LYS D 1 449 ? -23.500 -59.606 -11.152 1.00 35.40 429 LYS D C 1
ATOM 14193 O O . LYS D 1 449 ? -24.676 -59.717 -10.865 1.00 32.40 429 LYS D O 1
ATOM 14199 N N . ILE D 1 450 ? -22.535 -60.186 -10.442 1.00 39.94 430 ILE D N 1
ATOM 14200 C CA . ILE D 1 450 ? -22.791 -60.956 -9.215 1.00 41.25 430 ILE D CA 1
ATOM 14201 C C . ILE D 1 450 ? -21.729 -60.577 -8.198 1.00 47.08 430 ILE D C 1
ATOM 14202 O O . ILE D 1 450 ? -20.530 -60.827 -8.418 1.00 47.05 430 ILE D O 1
ATOM 14207 N N . ARG D 1 451 ? -22.170 -59.970 -7.101 1.00 52.08 431 ARG D N 1
ATOM 14208 C CA . ARG D 1 451 ? -21.264 -59.343 -6.135 1.00 58.53 431 ARG D CA 1
ATOM 14209 C C . ARG D 1 451 ? -20.377 -58.284 -6.772 1.00 59.67 431 ARG D C 1
ATOM 14210 O O . ARG D 1 451 ? -19.258 -58.063 -6.321 1.00 56.64 431 ARG D O 1
ATOM 14218 N N . GLY D 1 452 ? -20.882 -57.648 -7.833 1.00 63.51 432 GLY D N 1
ATOM 14219 C CA . GLY D 1 452 ? -20.079 -56.738 -8.644 1.00 64.85 432 GLY D CA 1
ATOM 14220 C C . GLY D 1 452 ? -19.072 -57.374 -9.605 1.00 60.56 432 GLY D C 1
ATOM 14221 O O . GLY D 1 452 ? -18.380 -56.658 -10.324 1.00 64.99 432 GLY D O 1
ATOM 14222 N N . ASN D 1 453 ? -18.974 -58.698 -9.658 1.00 54.72 433 ASN D N 1
ATOM 14223 C CA . ASN D 1 453 ? -18.035 -59.326 -10.606 1.00 56.44 433 ASN D CA 1
ATOM 14224 C C . ASN D 1 453 ? -18.726 -59.675 -11.918 1.00 54.20 433 ASN D C 1
ATOM 14225 O O . ASN D 1 453 ? -19.813 -60.242 -11.926 1.00 70.20 433 ASN D O 1
ATOM 14230 N N . ARG D 1 454 ? -18.084 -59.360 -13.027 1.00 48.55 434 ARG D N 1
ATOM 14231 C CA . ARG D 1 454 ? -18.635 -59.656 -14.342 1.00 44.51 434 ARG D CA 1
ATOM 14232 C C . ARG D 1 454 ? -18.710 -61.161 -14.561 1.00 42.79 434 ARG D C 1
ATOM 14233 O O . ARG D 1 454 ? -17.703 -61.838 -14.546 1.00 44.74 434 ARG D O 1
ATOM 14241 N N . VAL D 1 455 ? -19.918 -61.662 -14.774 1.00 43.35 435 VAL D N 1
ATOM 14242 C CA . VAL D 1 455 ? -20.136 -63.046 -15.099 1.00 44.47 435 VAL D CA 1
ATOM 14243 C C . VAL D 1 455 ? -20.865 -63.172 -16.441 1.00 49.80 435 VAL D C 1
ATOM 14244 O O . VAL D 1 455 ? -21.929 -62.562 -16.646 1.00 53.96 435 VAL D O 1
ATOM 14248 N N . GLU D 1 456 ? -20.316 -63.979 -17.347 1.00 50.61 436 GLU D N 1
ATOM 14249 C CA . GLU D 1 456 ? -20.960 -64.207 -18.640 1.00 54.05 436 GLU D CA 1
ATOM 14250 C C . GLU D 1 456 ? -21.819 -65.405 -18.427 1.00 54.71 436 GLU D C 1
ATOM 14251 O O . GLU D 1 456 ? -21.310 -66.459 -18.072 1.00 54.45 436 GLU D O 1
ATOM 14257 N N . LEU D 1 457 ? -23.121 -65.263 -18.625 1.00 53.69 437 LEU D N 1
ATOM 14258 C CA . LEU D 1 457 ? -24.011 -66.383 -18.365 1.00 48.66 437 LEU D CA 1
ATOM 14259 C C . LEU D 1 457 ? -23.849 -67.481 -19.382 1.00 52.13 437 LEU D C 1
ATOM 14260 O O . LEU D 1 457 ? -24.186 -68.602 -19.082 1.00 57.27 437 LEU D O 1
ATOM 14265 N N . THR D 1 458 ? -23.348 -67.180 -20.576 1.00 51.88 438 THR D N 1
ATOM 14266 C CA . THR D 1 458 ? -23.129 -68.225 -21.567 1.00 55.06 438 THR D CA 1
ATOM 14267 C C . THR D 1 458 ? -21.990 -69.168 -21.153 1.00 57.53 438 THR D C 1
ATOM 14268 O O . THR D 1 458 ? -21.982 -70.317 -21.576 1.00 62.28 438 THR D O 1
ATOM 14272 N N . GLU D 1 459 ? -21.063 -68.701 -20.311 1.00 54.51 439 GLU D N 1
ATOM 14273 C CA . GLU D 1 459 ? -19.972 -69.544 -19.838 1.00 54.61 439 GLU D CA 1
ATOM 14274 C C . GLU D 1 459 ? -20.384 -70.435 -18.678 1.00 52.75 439 GLU D C 1
ATOM 14275 O O . GLU D 1 459 ? -19.796 -71.488 -18.473 1.00 67.82 439 GLU D O 1
ATOM 14281 N N . VAL D 1 460 ? -21.378 -70.029 -17.908 1.00 49.52 440 VAL D N 1
ATOM 14282 C CA . VAL D 1 460 ? -21.983 -70.927 -16.945 1.00 49.31 440 VAL D CA 1
ATOM 14283 C C . VAL D 1 460 ? -22.724 -72.040 -17.692 1.00 56.96 440 VAL D C 1
ATOM 14284 O O . VAL D 1 460 ? -22.606 -73.210 -17.356 1.00 60.33 440 VAL D O 1
ATOM 14288 N N . GLU D 1 461 ? -23.484 -71.653 -18.711 1.00 60.12 441 GLU D N 1
ATOM 14289 C CA . GLU D 1 461 ? -24.255 -72.575 -19.524 1.00 60.03 441 GLU D CA 1
ATOM 14290 C C . GLU D 1 461 ? -23.362 -73.613 -20.191 1.00 62.83 441 GLU D C 1
ATOM 14291 O O . GLU D 1 461 ? -23.624 -74.802 -20.085 1.00 58.33 441 GLU D O 1
ATOM 14297 N N . ARG D 1 462 ? -22.299 -73.169 -20.855 1.00 69.74 442 ARG D N 1
ATOM 14298 C CA . ARG D 1 462 ? -21.401 -74.089 -21.567 1.00 74.24 442 ARG D CA 1
ATOM 14299 C C . ARG D 1 462 ? -20.774 -75.115 -20.634 1.00 69.80 442 ARG D C 1
ATOM 14300 O O . ARG D 1 462 ? -20.713 -76.304 -20.974 1.00 62.87 442 ARG D O 1
ATOM 14308 N N . ARG D 1 463 ? -20.295 -74.644 -19.480 1.00 64.67 443 ARG D N 1
ATOM 14309 C CA . ARG D 1 463 ? -19.707 -75.526 -18.475 1.00 64.67 443 ARG D CA 1
ATOM 14310 C C . ARG D 1 463 ? -20.740 -76.523 -17.993 1.00 60.38 443 ARG D C 1
ATOM 14311 O O . ARG D 1 463 ? -20.481 -77.723 -17.963 1.00 59.36 443 ARG D O 1
ATOM 14319 N N . VAL D 1 464 ? -21.916 -76.047 -17.607 1.00 55.64 444 VAL D N 1
ATOM 14320 C CA . VAL D 1 464 ? -22.930 -76.987 -17.137 1.00 55.52 444 VAL D CA 1
ATOM 14321 C C . VAL D 1 464 ? -23.208 -78.027 -18.241 1.00 56.71 444 VAL D C 1
ATOM 14322 O O . VAL D 1 464 ? -23.438 -79.191 -17.959 1.00 59.07 444 VAL D O 1
ATOM 14326 N N . ALA D 1 465 ? -23.183 -77.594 -19.497 1.00 57.17 445 ALA D N 1
ATOM 14327 C CA . ALA D 1 465 ? -23.555 -78.454 -20.609 1.00 62.51 445 ALA D CA 1
ATOM 14328 C C . ALA D 1 465 ? -22.499 -79.498 -20.891 1.00 60.48 445 ALA D C 1
ATOM 14329 O O . ALA D 1 465 ? -22.777 -80.474 -21.574 1.00 61.95 445 ALA D O 1
ATOM 14331 N N . GLU D 1 466 ? -21.287 -79.293 -20.396 1.00 62.82 446 GLU D N 1
ATOM 14332 C CA . GLU D 1 466 ? -20.269 -80.307 -20.589 1.00 71.06 446 GLU D CA 1
ATOM 14333 C C . GLU D 1 466 ? -20.214 -81.315 -19.434 1.00 75.57 446 GLU D C 1
ATOM 14334 O O . GLU D 1 466 ? -19.408 -82.237 -19.473 1.00 83.44 446 GLU D O 1
ATOM 14340 N N . PHE D 1 467 ? -21.104 -81.171 -18.444 1.00 71.51 447 PHE D N 1
ATOM 14341 C CA . PHE D 1 467 ? -21.406 -82.251 -17.502 1.00 65.31 447 PHE D CA 1
ATOM 14342 C C . PHE D 1 467 ? -22.076 -83.319 -18.372 1.00 64.44 447 PHE D C 1
ATOM 14343 O O . PHE D 1 467 ? -22.842 -82.986 -19.274 1.00 70.81 447 PHE D O 1
ATOM 14351 N N . THR D 1 468 ? -21.751 -84.589 -18.190 1.00 66.25 448 THR D N 1
ATOM 14352 C CA . THR D 1 468 ? -22.110 -85.575 -19.262 1.00 73.17 448 THR D CA 1
ATOM 14353 C C . THR D 1 468 ? -23.587 -85.953 -19.644 1.00 80.08 448 THR D C 1
ATOM 14354 O O . THR D 1 468 ? -23.846 -86.214 -20.847 1.00 86.79 448 THR D O 1
ATOM 14358 N N . GLY D 1 469 ? -24.523 -86.041 -18.691 1.00 68.22 449 GLY D N 1
ATOM 14359 C CA . GLY D 1 469 ? -25.962 -86.287 -19.015 1.00 65.48 449 GLY D CA 1
ATOM 14360 C C . GLY D 1 469 ? -26.779 -85.019 -19.219 1.00 59.19 449 GLY D C 1
ATOM 14361 O O . GLY D 1 469 ? -28.018 -85.040 -19.179 1.00 58.02 449 GLY D O 1
ATOM 14362 N N . VAL D 1 470 ? -26.097 -83.902 -19.412 1.00 58.30 450 VAL D N 1
ATOM 14363 C CA . VAL D 1 470 ? -26.768 -82.654 -19.748 1.00 55.15 450 VAL D CA 1
ATOM 14364 C C . VAL D 1 470 ? -26.594 -82.364 -21.224 1.00 54.81 450 VAL D C 1
ATOM 14365 O O . VAL D 1 470 ? -25.470 -82.482 -21.755 1.00 60.43 450 VAL D O 1
ATOM 14369 N N . ALA D 1 471 ? -27.718 -82.030 -21.881 1.00 53.73 451 ALA D N 1
ATOM 14370 C CA . ALA D 1 471 ? -27.740 -81.708 -23.320 1.00 55.41 451 ALA D CA 1
ATOM 14371 C C . ALA D 1 471 ? -27.672 -80.202 -23.490 1.00 53.25 451 ALA D C 1
ATOM 14372 O O . ALA D 1 471 ? -26.879 -79.695 -24.283 1.00 52.01 451 ALA D O 1
ATOM 14374 N N . ALA D 1 472 ? -28.478 -79.494 -22.714 1.00 48.39 452 ALA D N 1
ATOM 14375 C CA . ALA D 1 472 ? -28.473 -78.047 -22.765 1.00 47.65 452 ALA D CA 1
ATOM 14376 C C . ALA D 1 472 ? -28.762 -77.444 -21.392 1.00 45.29 452 ALA D C 1
ATOM 14377 O O . ALA D 1 472 ? -29.466 -78.045 -20.566 1.00 40.97 452 ALA D O 1
ATOM 14379 N N . ALA D 1 473 ? -28.264 -76.232 -21.178 1.00 42.69 453 ALA D N 1
ATOM 14380 C CA . ALA D 1 473 ? -28.564 -75.488 -19.950 1.00 44.16 453 ALA D CA 1
ATOM 14381 C C . ALA D 1 473 ? -28.928 -74.036 -20.225 1.00 45.61 453 ALA D C 1
ATOM 14382 O O . ALA D 1 473 ? -28.608 -73.484 -21.274 1.00 47.21 453 ALA D O 1
ATOM 14384 N N . SER D 1 474 ? -29.645 -73.424 -19.294 1.00 49.97 454 SER D N 1
ATOM 14385 C CA . SER D 1 474 ? -29.944 -72.002 -19.407 1.00 52.78 454 SER D CA 1
ATOM 14386 C C . SER D 1 474 ? -29.841 -71.302 -18.069 1.00 55.18 454 SER D C 1
ATOM 14387 O O . SER D 1 474 ? -30.564 -71.614 -17.128 1.00 56.95 454 SER D O 1
ATOM 14390 N N . ALA D 1 475 ? -28.914 -70.359 -18.001 1.00 57.25 455 ALA D N 1
ATOM 14391 C CA . ALA D 1 475 ? -28.657 -69.642 -16.769 1.00 59.72 455 ALA D CA 1
ATOM 14392 C C . ALA D 1 475 ? -29.440 -68.376 -16.784 1.00 53.76 455 ALA D C 1
ATOM 14393 O O . ALA D 1 475 ? -29.681 -67.815 -17.841 1.00 53.05 455 ALA D O 1
ATOM 14395 N N . VAL D 1 476 ? -29.821 -67.920 -15.611 1.00 50.03 456 VAL D N 1
ATOM 14396 C CA . VAL D 1 476 ? -30.490 -66.659 -15.522 1.00 56.98 456 VAL D CA 1
ATOM 14397 C C . VAL D 1 476 ? -30.427 -66.103 -14.108 1.00 53.82 456 VAL D C 1
ATOM 14398 O O . VAL D 1 476 ? -30.367 -66.867 -13.141 1.00 51.25 456 VAL D O 1
ATOM 14402 N N . LEU D 1 477 ? -30.450 -64.775 -14.006 1.00 59.28 457 LEU D N 1
ATOM 14403 C CA . LEU D 1 477 ? -30.395 -64.104 -12.711 1.00 61.41 457 LEU D CA 1
ATOM 14404 C C . LEU D 1 477 ? -31.723 -63.481 -12.288 1.00 61.93 457 LEU D C 1
ATOM 14405 O O . LEU D 1 477 ? -31.993 -63.335 -11.089 1.00 66.57 457 LEU D O 1
ATOM 14410 N N . ASP D 1 484 ? -30.751 -59.073 -2.685 1.00 71.18 464 ASP D N 1
ATOM 14411 C CA . ASP D 1 484 ? -29.868 -60.251 -2.716 1.00 74.85 464 ASP D CA 1
ATOM 14412 C C . ASP D 1 484 ? -30.261 -61.199 -3.890 1.00 73.78 464 ASP D C 1
ATOM 14413 O O . ASP D 1 484 ? -31.020 -62.150 -3.705 1.00 90.23 464 ASP D O 1
ATOM 14418 N N . PRO D 1 485 ? -29.738 -60.952 -5.110 1.00 67.34 465 PRO D N 1
ATOM 14419 C CA . PRO D 1 485 ? -30.258 -61.626 -6.302 1.00 64.49 465 PRO D CA 1
ATOM 14420 C C . PRO D 1 485 ? -29.681 -63.045 -6.486 1.00 71.59 465 PRO D C 1
ATOM 14421 O O . PRO D 1 485 ? -28.591 -63.331 -5.987 1.00 78.86 465 PRO D O 1
ATOM 14425 N N . VAL D 1 486 ? -30.378 -63.923 -7.208 1.00 72.92 466 VAL D N 1
ATOM 14426 C CA . VAL D 1 486 ? -29.978 -65.362 -7.242 1.00 73.44 466 VAL D CA 1
ATOM 14427 C C . VAL D 1 486 ? -29.747 -65.947 -8.627 1.00 56.74 466 VAL D C 1
ATOM 14428 O O . VAL D 1 486 ? -30.497 -65.691 -9.559 1.00 52.86 466 VAL D O 1
ATOM 14432 N N . LEU D 1 487 ? -28.701 -66.748 -8.752 1.00 51.20 467 LEU D N 1
ATOM 14433 C CA . LEU D 1 487 ? -28.383 -67.357 -10.045 1.00 50.86 467 LEU D CA 1
ATOM 14434 C C . LEU D 1 487 ? -28.994 -68.775 -10.170 1.00 49.04 467 LEU D C 1
ATOM 14435 O O . LEU D 1 487 ? -28.605 -69.691 -9.460 1.00 45.78 467 LEU D O 1
ATOM 14440 N N . ALA D 1 488 ? -29.920 -68.946 -11.100 1.00 49.18 468 ALA D N 1
ATOM 14441 C CA . ALA D 1 488 ? -30.458 -70.261 -11.372 1.00 48.79 468 ALA D CA 1
ATOM 14442 C C . ALA D 1 488 ? -30.036 -70.708 -12.718 1.00 50.10 468 ALA D C 1
ATOM 14443 O O . ALA D 1 488 ? -29.846 -69.913 -13.626 1.00 52.49 468 ALA D O 1
ATOM 14445 N N . VAL D 1 489 ? -29.904 -72.014 -12.843 1.00 56.71 469 VAL D N 1
ATOM 14446 C CA . VAL D 1 489 ? -29.658 -72.622 -14.118 1.00 55.69 469 VAL D CA 1
ATOM 14447 C C . VAL D 1 489 ? -30.704 -73.700 -14.318 1.00 59.20 469 VAL D C 1
ATOM 14448 O O . VAL D 1 489 ? -30.983 -74.495 -13.413 1.00 60.17 469 VAL D O 1
ATOM 14452 N N . PHE D 1 490 ? -31.266 -73.720 -15.518 1.00 60.30 470 PHE D N 1
ATOM 14453 C CA . PHE D 1 490 ? -32.255 -74.702 -15.915 1.00 59.44 470 PHE D CA 1
ATOM 14454 C C . PHE D 1 490 ? -31.601 -75.615 -16.906 1.00 55.28 470 PHE D C 1
ATOM 14455 O O . PHE D 1 490 ? -30.873 -75.172 -17.792 1.00 52.30 470 PHE D O 1
ATOM 14463 N N . VAL D 1 491 ? -31.843 -76.903 -16.745 1.00 52.58 471 VAL D N 1
ATOM 14464 C CA . VAL D 1 491 ? -31.063 -77.879 -17.464 1.00 55.29 471 VAL D CA 1
ATOM 14465 C C . VAL D 1 491 ? -31.972 -78.903 -18.113 1.00 51.77 471 VAL D C 1
ATOM 14466 O O . VAL D 1 491 ? -33.037 -79.220 -17.594 1.00 51.20 471 VAL D O 1
ATOM 14470 N N . GLU D 1 492 ? -31.550 -79.373 -19.274 1.00 47.07 472 GLU D N 1
ATOM 14471 C CA . GLU D 1 492 ? -32.279 -80.353 -20.050 1.00 48.13 472 GLU D CA 1
ATOM 14472 C C . GLU D 1 492 ? -31.384 -81.580 -20.116 1.00 47.58 472 GLU D C 1
ATOM 14473 O O . GLU D 1 492 ? -30.276 -81.546 -20.695 1.00 41.37 472 GLU D O 1
ATOM 14479 N N . LEU D 1 493 ? -31.834 -82.673 -19.505 1.00 49.81 473 LEU D N 1
ATOM 14480 C CA . LEU D 1 493 ? -30.996 -83.885 -19.452 1.00 47.47 473 LEU D CA 1
ATOM 14481 C C . LEU D 1 493 ? -30.906 -84.476 -20.850 1.00 40.80 473 LEU D C 1
ATOM 14482 O O . LEU D 1 493 ? -31.873 -84.452 -21.581 1.00 40.70 473 LEU D O 1
ATOM 14487 N N . SER D 1 494 ? -29.750 -85.000 -21.199 1.00 39.41 474 SER D N 1
ATOM 14488 C CA . SER D 1 494 ? -29.607 -85.813 -22.390 1.00 45.14 474 SER D CA 1
ATOM 14489 C C . SER D 1 494 ? -30.582 -87.014 -22.283 1.00 45.72 474 SER D C 1
ATOM 14490 O O . SER D 1 494 ? -31.029 -87.373 -21.186 1.00 45.56 474 SER D O 1
ATOM 14493 N N . PRO D 1 495 ? -30.938 -87.615 -23.420 1.00 51.04 475 PRO D N 1
ATOM 14494 C CA . PRO D 1 495 ? -31.982 -88.605 -23.353 1.00 51.56 475 PRO D CA 1
ATOM 14495 C C . PRO D 1 495 ? -31.411 -89.885 -22.739 1.00 50.10 475 PRO D C 1
ATOM 14496 O O . PRO D 1 495 ? -30.357 -90.381 -23.190 1.00 44.80 475 PRO D O 1
ATOM 14500 N N . GLY D 1 496 ? -32.073 -90.389 -21.701 1.00 47.35 476 GLY D N 1
ATOM 14501 C CA . GLY D 1 496 ? -31.597 -91.586 -20.993 1.00 49.43 476 GLY D CA 1
ATOM 14502 C C . GLY D 1 496 ? -30.863 -91.354 -19.673 1.00 48.25 476 GLY D C 1
ATOM 14503 O O . GLY D 1 496 ? -30.973 -92.158 -18.747 1.00 51.50 476 GLY D O 1
ATOM 14504 N N . ALA D 1 497 ? -30.168 -90.234 -19.557 1.00 46.93 477 ALA D N 1
ATOM 14505 C CA . ALA D 1 497 ? -29.347 -89.954 -18.391 1.00 46.05 477 ALA D CA 1
ATOM 14506 C C . ALA D 1 497 ? -30.139 -89.747 -17.124 1.00 43.75 477 ALA D C 1
ATOM 14507 O O . ALA D 1 497 ? -31.192 -89.171 -17.172 1.00 42.04 477 ALA D O 1
ATOM 14509 N N . GLU D 1 498 ? -29.621 -90.228 -15.995 1.00 49.21 478 GLU D N 1
ATOM 14510 C CA . GLU D 1 498 ? -30.148 -89.846 -14.675 1.00 55.26 478 GLU D CA 1
ATOM 14511 C C . GLU D 1 498 ? -29.285 -88.673 -14.199 1.00 64.36 478 GLU D C 1
ATOM 14512 O O . GLU D 1 498 ? -28.242 -88.405 -14.776 1.00 77.74 478 GLU D O 1
ATOM 14518 N N . PHE D 1 499 ? -29.718 -87.918 -13.205 1.00 71.09 479 PHE D N 1
ATOM 14519 C CA . PHE D 1 499 ? -29.065 -86.636 -12.939 1.00 80.08 479 PHE D CA 1
ATOM 14520 C C . PHE D 1 499 ? -28.832 -86.428 -11.465 1.00 75.27 479 PHE D C 1
ATOM 14521 O O . PHE D 1 499 ? -29.756 -86.565 -10.662 1.00 62.15 479 PHE D O 1
ATOM 14529 N N . ASP D 1 500 ? -27.589 -86.077 -11.139 1.00 77.51 480 ASP D N 1
ATOM 14530 C CA . ASP D 1 500 ? -27.147 -85.887 -9.764 1.00 79.83 480 ASP D CA 1
ATOM 14531 C C . ASP D 1 500 ? -26.912 -84.390 -9.436 1.00 83.07 480 ASP D C 1
ATOM 14532 O O . ASP D 1 500 ? -25.948 -83.763 -9.877 1.00 76.24 480 ASP D O 1
ATOM 14537 N N . GLU D 1 501 ? -27.845 -83.847 -8.659 1.00 82.41 481 GLU D N 1
ATOM 14538 C CA . GLU D 1 501 ? -27.867 -82.474 -8.176 1.00 77.76 481 GLU D CA 1
ATOM 14539 C C . GLU D 1 501 ? -26.475 -81.938 -7.767 1.00 76.57 481 GLU D C 1
ATOM 14540 O O . GLU D 1 501 ? -25.884 -81.049 -8.417 1.00 67.83 481 GLU D O 1
ATOM 14546 N N . MET D 1 502 ? -25.977 -82.499 -6.676 1.00 73.39 482 MET D N 1
ATOM 14547 C CA . MET D 1 502 ? -24.761 -82.050 -6.021 1.00 83.69 482 MET D CA 1
ATOM 14548 C C . MET D 1 502 ? -23.507 -82.285 -6.871 1.00 82.90 482 MET D C 1
ATOM 14549 O O . MET D 1 502 ? -22.507 -81.555 -6.742 1.00 82.21 482 MET D O 1
ATOM 14554 N N . GLU D 1 503 ? -23.556 -83.315 -7.717 1.00 78.51 483 GLU D N 1
ATOM 14555 C CA . GLU D 1 503 ? -22.421 -83.686 -8.553 1.00 73.16 483 GLU D CA 1
ATOM 14556 C C . GLU D 1 503 ? -22.151 -82.589 -9.562 1.00 73.62 483 GLU D C 1
ATOM 14557 O O . GLU D 1 503 ? -21.012 -82.388 -9.980 1.00 74.76 483 GLU D O 1
ATOM 14563 N N . LEU D 1 504 ? -23.199 -81.878 -9.956 1.00 80.91 484 LEU D N 1
ATOM 14564 C CA . LEU D 1 504 ? -23.031 -80.701 -10.807 1.00 87.96 484 LEU D CA 1
ATOM 14565 C C . LEU D 1 504 ? -22.491 -79.485 -10.029 1.00 90.58 484 LEU D C 1
ATOM 14566 O O . LEU D 1 504 ? -21.518 -78.860 -10.462 1.00 96.03 484 LEU D O 1
ATOM 14571 N N . GLY D 1 505 ? -23.125 -79.147 -8.907 1.00 87.10 485 GLY D N 1
ATOM 14572 C CA . GLY D 1 505 ? -22.636 -78.075 -8.047 1.00 84.91 485 GLY D CA 1
ATOM 14573 C C . GLY D 1 505 ? -21.130 -78.124 -7.879 1.00 83.32 485 GLY D C 1
ATOM 14574 O O . GLY D 1 505 ? -20.437 -77.109 -8.044 1.00 71.19 485 GLY D O 1
ATOM 14575 N N . ALA D 1 506 ? -20.626 -79.317 -7.560 1.00 88.55 486 ALA D N 1
ATOM 14576 C CA . ALA D 1 506 ? -19.190 -79.525 -7.319 1.00 85.80 486 ALA D CA 1
ATOM 14577 C C . ALA D 1 506 ? -18.375 -79.459 -8.609 1.00 82.58 486 ALA D C 1
ATOM 14578 O O . ALA D 1 506 ? -17.252 -78.932 -8.630 1.00 84.49 486 ALA D O 1
ATOM 14580 N N . PHE D 1 507 ? -18.953 -79.996 -9.681 1.00 77.44 487 PHE D N 1
ATOM 14581 C CA . PHE D 1 507 ? -18.309 -80.040 -10.996 1.00 81.56 487 PHE D CA 1
ATOM 14582 C C . PHE D 1 507 ? -18.107 -78.642 -11.595 1.00 82.61 487 PHE D C 1
ATOM 14583 O O . PHE D 1 507 ? -17.115 -78.380 -12.286 1.00 71.78 487 PHE D O 1
ATOM 14591 N N . CYS D 1 508 ? -19.061 -77.753 -11.331 1.00 95.06 488 CYS D N 1
ATOM 14592 C CA . CYS D 1 508 ? -18.961 -76.350 -11.755 1.00 104.69 488 CYS D CA 1
ATOM 14593 C C . CYS D 1 508 ? -17.797 -75.630 -11.045 1.00 101.42 488 CYS D C 1
ATOM 14594 O O . CYS D 1 508 ? -17.000 -74.934 -11.689 1.00 97.30 488 CYS D O 1
ATOM 14597 N N . LEU D 1 509 ? -17.707 -75.821 -9.728 1.00 93.09 489 LEU D N 1
ATOM 14598 C CA . LEU D 1 509 ? -16.652 -75.222 -8.917 1.00 89.89 489 LEU D CA 1
ATOM 14599 C C . LEU D 1 509 ? -15.253 -75.680 -9.329 1.00 88.00 489 LEU D C 1
ATOM 14600 O O . LEU D 1 509 ? -14.278 -74.967 -9.100 1.00 84.06 489 LEU D O 1
ATOM 14605 N N . GLU D 1 510 ? -15.150 -76.859 -9.940 1.00 95.27 490 GLU D N 1
ATOM 14606 C CA . GLU D 1 510 ? -13.866 -77.344 -10.462 1.00 101.92 490 GLU D CA 1
ATOM 14607 C C . GLU D 1 510 ? -13.156 -76.310 -11.325 1.00 97.03 490 GLU D C 1
ATOM 14608 O O . GLU D 1 510 ? -11.932 -76.244 -11.307 1.00 98.58 490 GLU D O 1
ATOM 14614 N N . GLU D 1 511 ? -13.919 -75.520 -12.082 1.00 99.57 491 GLU D N 1
ATOM 14615 C CA . GLU D 1 511 ? -13.341 -74.481 -12.955 1.00 101.28 491 GLU D CA 1
ATOM 14616 C C . GLU D 1 511 ? -14.068 -73.124 -13.000 1.00 97.12 491 GLU D C 1
ATOM 14617 O O . GLU D 1 511 ? -13.579 -72.188 -13.632 1.00 90.23 491 GLU D O 1
ATOM 14623 N N . LEU D 1 512 ? -15.216 -73.019 -12.335 1.00 95.34 492 LEU D N 1
ATOM 14624 C CA . LEU D 1 512 ? -15.902 -71.746 -12.168 1.00 92.58 492 LEU D CA 1
ATOM 14625 C C . LEU D 1 512 ? -15.695 -71.223 -10.749 1.00 84.71 492 LEU D C 1
ATOM 14626 O O . LEU D 1 512 ? -15.870 -71.968 -9.781 1.00 76.59 492 LEU D O 1
ATOM 14631 N N . PRO D 1 513 ? -15.375 -69.926 -10.612 1.00 82.42 493 PRO D N 1
ATOM 14632 C CA . PRO D 1 513 ? -15.237 -69.374 -9.267 1.00 85.04 493 PRO D CA 1
ATOM 14633 C C . PRO D 1 513 ? -16.522 -69.461 -8.420 1.00 84.60 493 PRO D C 1
ATOM 14634 O O . PRO D 1 513 ? -17.573 -69.890 -8.912 1.00 76.41 493 PRO D O 1
ATOM 14638 N N . ASP D 1 514 ? -16.411 -69.068 -7.149 1.00 86.93 494 ASP D N 1
ATOM 14639 C CA . ASP D 1 514 ? -17.514 -69.169 -6.192 1.00 87.47 494 ASP D CA 1
ATOM 14640 C C . ASP D 1 514 ? -18.707 -68.266 -6.562 1.00 80.93 494 ASP D C 1
ATOM 14641 O O . ASP D 1 514 ? -19.855 -68.693 -6.444 1.00 79.06 494 ASP D O 1
ATOM 14646 N N . TYR D 1 515 ? -18.451 -67.053 -7.053 1.00 77.50 495 TYR D N 1
ATOM 14647 C CA . TYR D 1 515 ? -19.556 -66.168 -7.485 1.00 74.19 495 TYR D CA 1
ATOM 14648 C C . TYR D 1 515 ? -20.287 -66.621 -8.782 1.00 68.44 495 TYR D C 1
ATOM 14649 O O . TYR D 1 515 ? -21.380 -66.114 -9.095 1.00 61.16 495 TYR D O 1
ATOM 14658 N N . MET D 1 516 ? -19.686 -67.573 -9.503 1.00 63.36 496 MET D N 1
ATOM 14659 C CA . MET D 1 516 ? -20.271 -68.163 -10.723 1.00 67.65 496 MET D CA 1
ATOM 14660 C C . MET D 1 516 ? -20.940 -69.539 -10.542 1.00 62.87 496 MET D C 1
ATOM 14661 O O . MET D 1 516 ? -21.347 -70.180 -11.529 1.00 56.54 496 MET D O 1
ATOM 14666 N N . ALA D 1 517 ? -21.047 -69.986 -9.293 1.00 61.71 497 ALA D N 1
ATOM 14667 C CA . ALA D 1 517 ? -21.696 -71.243 -8.971 1.00 60.39 497 ALA D CA 1
ATOM 14668 C C . ALA D 1 517 ? -23.213 -71.027 -8.875 1.00 65.45 497 ALA D C 1
ATOM 14669 O O . ALA D 1 517 ? -23.683 -70.084 -8.216 1.00 58.39 497 ALA D O 1
ATOM 14671 N N . PRO D 1 518 ? -23.992 -71.896 -9.546 1.00 73.18 498 PRO D N 1
ATOM 14672 C CA . PRO D 1 518 ? -25.442 -71.795 -9.371 1.00 72.10 498 PRO D CA 1
ATOM 14673 C C . PRO D 1 518 ? -25.866 -71.988 -7.919 1.00 67.21 498 PRO D C 1
ATOM 14674 O O . PRO D 1 518 ? -25.281 -72.794 -7.206 1.00 59.55 498 PRO D O 1
ATOM 14678 N N . GLN D 1 519 ? -26.866 -71.230 -7.495 1.00 73.22 499 GLN D N 1
ATOM 14679 C CA . GLN D 1 519 ? -27.485 -71.419 -6.182 1.00 82.21 499 GLN D CA 1
ATOM 14680 C C . GLN D 1 519 ? -28.762 -72.264 -6.285 1.00 78.60 499 GLN D C 1
ATOM 14681 O O . GLN D 1 519 ? -29.266 -72.754 -5.280 1.00 78.34 499 GLN D O 1
ATOM 14687 N N . ARG D 1 520 ? -29.276 -72.417 -7.502 1.00 73.05 500 ARG D N 1
ATOM 14688 C CA . ARG D 1 520 ? -30.504 -73.138 -7.751 1.00 73.07 500 ARG D CA 1
ATOM 14689 C C . ARG D 1 520 ? -30.371 -73.842 -9.094 1.00 66.83 500 ARG D C 1
ATOM 14690 O O . ARG D 1 520 ? -30.123 -73.204 -10.109 1.00 65.06 500 ARG D O 1
ATOM 14698 N N . ILE D 1 521 ? -30.538 -75.156 -9.088 1.00 66.11 501 ILE D N 1
ATOM 14699 C CA . ILE D 1 521 ? -30.573 -75.960 -10.306 1.00 64.03 501 ILE D CA 1
ATOM 14700 C C . ILE D 1 521 ? -31.955 -76.597 -10.426 1.00 66.28 501 ILE D C 1
ATOM 14701 O O . ILE D 1 521 ? -32.431 -77.233 -9.491 1.00 63.80 501 ILE D O 1
ATOM 14706 N N . HIS D 1 522 ? -32.598 -76.427 -11.577 1.00 70.00 502 HIS D N 1
ATOM 14707 C CA . HIS D 1 522 ? -33.917 -76.996 -11.818 1.00 72.80 502 HIS D CA 1
ATOM 14708 C C . HIS D 1 522 ? -33.853 -77.828 -13.100 1.00 75.03 502 HIS D C 1
ATOM 14709 O O . HIS D 1 522 ? -33.493 -77.315 -14.160 1.00 76.92 502 HIS D O 1
ATOM 14716 N N . VAL D 1 523 ? -34.185 -79.111 -13.001 1.00 76.81 503 VAL D N 1
ATOM 14717 C CA . VAL D 1 523 ? -34.288 -79.956 -14.185 1.00 70.68 503 VAL D CA 1
ATOM 14718 C C . VAL D 1 523 ? -35.619 -79.708 -14.915 1.00 69.80 503 VAL D C 1
ATOM 14719 O O . VAL D 1 523 ? -36.658 -79.482 -14.288 1.00 63.95 503 VAL D O 1
ATOM 14723 N N . LEU D 1 524 ? -35.575 -79.751 -16.243 1.00 69.01 504 LEU D N 1
ATOM 14724 C CA . LEU D 1 524 ? -36.782 -79.708 -17.080 1.00 74.10 504 LEU D CA 1
ATOM 14725 C C . LEU D 1 524 ? -36.754 -80.829 -18.144 1.00 86.18 504 LEU D C 1
ATOM 14726 O O . LEU D 1 524 ? -35.733 -81.523 -18.338 1.00 94.31 504 LEU D O 1
ATOM 14731 N N . ASP D 1 525 ? -37.868 -80.990 -18.850 1.00 82.81 505 ASP D N 1
ATOM 14732 C CA . ASP D 1 525 ? -37.930 -81.966 -19.928 1.00 84.54 505 ASP D CA 1
ATOM 14733 C C . ASP D 1 525 ? -37.438 -81.339 -21.221 1.00 87.48 505 ASP D C 1
ATOM 14734 O O . ASP D 1 525 ? -36.703 -81.972 -21.990 1.00 94.24 505 ASP D O 1
ATOM 14739 N N . ALA D 1 526 ? -37.828 -80.088 -21.450 1.00 87.35 506 ALA D N 1
ATOM 14740 C CA . ALA D 1 526 ? -37.322 -79.316 -22.587 1.00 87.55 506 ALA D CA 1
ATOM 14741 C C . ALA D 1 526 ? -37.158 -77.816 -22.258 1.00 93.39 506 ALA D C 1
ATOM 14742 O O . ALA D 1 526 ? -37.481 -77.353 -21.150 1.00 83.16 506 ALA D O 1
ATOM 14744 N N . LEU D 1 527 ? -36.648 -77.066 -23.234 1.00 95.11 507 LEU D N 1
ATOM 14745 C CA . LEU D 1 527 ? -36.398 -75.639 -23.064 1.00 92.91 507 LEU D CA 1
ATOM 14746 C C . LEU D 1 527 ? -37.179 -74.783 -24.091 1.00 95.26 507 LEU D C 1
ATOM 14747 O O . LEU D 1 527 ? -36.956 -74.902 -25.307 1.00 91.76 507 LEU D O 1
ATOM 14752 N N . PRO D 1 528 ? -38.109 -73.929 -23.601 1.00 95.54 508 PRO D N 1
ATOM 14753 C CA . PRO D 1 528 ? -38.854 -72.993 -24.448 1.00 94.05 508 PRO D CA 1
ATOM 14754 C C . PRO D 1 528 ? -37.994 -72.222 -25.447 1.00 97.15 508 PRO D C 1
ATOM 14755 O O . PRO D 1 528 ? -37.951 -72.581 -26.627 1.00 97.86 508 PRO D O 1
#